Protein 7FJK (pdb70)

Structure (mmCIF, N/CA/C/O backbone):
data_7FJK
#
_entry.id   7FJK
#
_cell.length_a   111.516
_cell.length_b   161.077
_cell.length_c   100.146
_cell.angle_alpha   90.000
_cell.angle_beta   90.000
_cell.angle_gamma   90.000
#
_symmetry.space_group_name_H-M   'P 21 21 2'
#
loop_
_entity.id
_entity.type
_entity.pdbx_description
1 polymer 'Tyrosine phenol-lyase'
2 non-polymer "PYRIDOXAL-5'-PHOSPHATE"
3 non-polymer DI(HYDROXYETHYL)ETHER
4 non-polymer 1,2-ETHANEDIOL
5 non-polymer 'CITRIC ACID'
6 water water
#
loop_
_atom_site.group_PDB
_atom_site.id
_atom_site.type_symbol
_atom_site.label_atom_id
_atom_site.label_alt_id
_atom_site.label_comp_id
_atom_site.label_asym_id
_atom_site.label_entity_id
_atom_site.label_seq_id
_atom_site.pdbx_PDB_ins_code
_atom_site.Cartn_x
_atom_site.Cartn_y
_atom_site.Cartn_z
_atom_site.occupancy
_atom_site.B_iso_or_equiv
_atom_site.auth_seq_id
_atom_site.auth_comp_id
_atom_site.auth_asym_id
_atom_site.auth_atom_id
_atom_site.pdbx_PDB_model_num
ATOM 1 N N . MET A 1 1 ? 10.00887 -13.00106 4.02159 1.000 26.32327 1 MET A N 1
ATOM 2 C CA . MET A 1 1 ? 11.27596 -13.23193 3.34644 1.000 26.45882 1 MET A CA 1
ATOM 3 C C . MET A 1 1 ? 12.08813 -14.22509 4.16551 1.000 21.76297 1 MET A C 1
ATOM 4 O O . MET A 1 1 ? 12.04373 -14.18620 5.39210 1.000 18.78501 1 MET A O 1
ATOM 9 N N . ASN A 1 2 ? 12.82971 -15.11681 3.49963 1.000 20.11089 2 ASN A N 1
ATOM 10 C CA . ASN A 1 2 ? 13.65466 -16.07660 4.23254 1.000 19.97773 2 ASN A CA 1
ATOM 11 C C . ASN A 1 2 ? 14.68266 -15.36572 5.09817 1.000 17.36467 2 ASN A C 1
ATOM 12 O O . ASN A 1 2 ? 14.87499 -15.71510 6.26921 1.000 16.30063 2 ASN A O 1
ATOM 17 N N . TYR A 1 3 ? 15.35950 -14.36392 4.53494 1.000 16.30030 3 TYR A N 1
ATOM 18 C CA . TYR A 1 3 ? 16.48016 -13.69743 5.19259 1.000 14.25611 3 TYR A CA 1
ATOM 19 C C . TYR A 1 3 ? 16.31887 -12.19451 5.02903 1.000 13.62631 3 TYR A C 1
ATOM 20 O O . TYR A 1 3 ? 16.92263 -11.57943 4.14011 1.000 15.50491 3 TYR A O 1
ATOM 29 N N . PRO A 1 4 ? 15.51677 -11.57187 5.88377 1.000 12.52611 4 PRO A N 1
ATOM 30 C CA . PRO A 1 4 ? 15.29199 -10.12871 5.77265 1.000 12.61066 4 PRO A CA 1
ATOM 31 C C . PRO A 1 4 ? 16.53443 -9.33418 6.13506 1.000 11.87378 4 PRO A C 1
ATOM 32 O O . PRO A 1 4 ? 17.37884 -9.77269 6.91730 1.000 11.50767 4 PRO A O 1
ATOM 36 N N . ALA A 1 5 ? 16.62254 -8.13127 5.57300 1.000 11.63980 5 ALA A N 1
ATOM 37 C CA . ALA A 1 5 ? 17.71729 -7.23714 5.91507 1.000 11.80878 5 ALA A CA 1
ATOM 38 C C . ALA A 1 5 ? 17.56499 -6.72699 7.35146 1.000 11.15406 5 ALA A C 1
ATOM 39 O O . ALA A 1 5 ? 16.49155 -6.78821 7.94995 1.000 11.53212 5 ALA A O 1
ATOM 41 N N . GLU A 1 6 ? 18.65753 -6.20208 7.89924 1.000 11.19297 6 GLU A N 1
ATOM 42 C CA . GLU A 1 6 ? 18.62496 -5.70385 9.26700 1.000 11.04526 6 GLU A CA 1
ATOM 43 C C . GLU A 1 6 ? 17.62050 -4.55914 9.36706 1.000 10.95751 6 GLU A C 1
ATOM 44 O O . GLU A 1 6 ? 17.69471 -3.60660 8.57597 1.000 10.63649 6 GLU A O 1
ATOM 50 N N . PRO A 1 7 ? 16.69235 -4.59252 10.33376 1.000 10.77864 7 PRO A N 1
ATOM 51 C CA . PRO A 1 7 ? 15.70637 -3.50743 10.46893 1.000 11.37918 7 PRO A CA 1
ATOM 52 C C . PRO A 1 7 ? 16.23279 -2.36580 11.31951 1.000 10.84159 7 PRO A C 1
ATOM 53 O O . PRO A 1 7 ? 15.54398 -1.85750 12.20943 1.000 12.05306 7 PRO A O 1
ATOM 57 N N . PHE A 1 8 ? 17.47426 -1.98469 11.05630 1.000 10.17308 8 PHE A N 1
ATOM 58 C CA . PHE A 1 8 ? 18.17312 -0.93312 11.77747 1.000 10.39081 8 PHE A CA 1
ATOM 59 C C . PHE A 1 8 ? 19.36982 -0.55122 10.92355 1.000 9.95699 8 PHE A C 1
ATOM 60 O O . PHE A 1 8 ? 19.72666 -1.25550 9.97378 1.000 11.16411 8 PHE A O 1
ATOM 68 N N . ARG A 1 9 ? 19.96138 0.59210 11.24296 1.000 9.80590 9 ARG A N 1
ATOM 69 C CA . ARG A 1 9 ? 21.22010 0.99962 10.64667 1.000 9.28626 9 ARG A CA 1
ATOM 70 C C . ARG A 1 9 ? 22.31817 0.83342 11.68126 1.000 8.93272 9 ARG A C 1
ATOM 71 O O . ARG A 1 9 ? 22.06113 0.73386 12.88081 1.000 9.98481 9 ARG A O 1
ATOM 79 N N . ILE A 1 10 ? 23.55738 0.84942 11.21448 1.000 9.15203 10 ILE A N 1
ATOM 80 C CA . ILE A 1 10 ? 24.69031 0.86651 12.13214 1.000 8.48631 10 ILE A CA 1
ATOM 81 C C . ILE A 1 10 ? 24.89832 2.30182 12.59534 1.000 9.11728 10 ILE A C 1
ATOM 82 O O . ILE A 1 10 ? 25.08384 3.20945 11.77584 1.000 10.29188 10 ILE A O 1
ATOM 87 N N . LYS A 1 11 ? 24.86834 2.51294 13.91462 1.000 9.27560 11 LYS A N 1
ATOM 88 C CA . LYS A 1 11 ? 25.14907 3.83078 14.47806 1.000 9.46608 11 LYS A CA 1
ATOM 89 C C . LYS A 1 11 ? 26.62195 3.99345 14.83949 1.000 9.25343 11 LYS A C 1
ATOM 90 O O . LYS A 1 11 ? 27.21309 5.04840 14.57229 1.000 10.39833 11 LYS A O 1
ATOM 96 N N . SER A 1 12 ? 27.23066 2.97047 15.43153 1.000 8.75497 12 SER A N 1
ATOM 97 C CA . SER A 1 12 ? 28.65243 3.00191 15.72405 1.000 8.67733 12 SER A CA 1
ATOM 98 C C . SER A 1 12 ? 29.21181 1.59478 15.58766 1.000 8.42872 12 SER A C 1
ATOM 99 O O . SER A 1 12 ? 28.48418 0.60394 15.70572 1.000 8.97502 12 SER A O 1
ATOM 102 N N . VAL A 1 13 ? 30.52211 1.51989 15.35542 1.000 9.05698 13 VAL A N 1
ATOM 103 C CA . VAL A 1 13 ? 31.19684 0.24933 15.11174 1.000 9.33854 13 VAL A CA 1
ATOM 104 C C . VAL A 1 13 ? 32.25985 -0.00782 16.17578 1.000 9.33465 13 VAL A C 1
ATOM 105 O O . VAL A 1 13 ? 32.77408 0.90331 16.82413 1.000 10.92162 13 VAL A O 1
ATOM 109 N N . GLU A 1 14 ? 32.57505 -1.28384 16.35101 1.000 9.93147 14 GLU A N 1
ATOM 110 C CA A GLU A 1 14 ? 33.74458 -1.71593 17.09562 0.736 11.89769 14 GLU A CA 1
ATOM 111 C CA B GLU A 1 14 ? 33.75066 -1.71579 17.09200 0.264 11.53738 14 GLU A CA 1
ATOM 112 C C . GLU A 1 14 ? 34.78291 -2.15388 16.06666 1.000 11.39022 14 GLU A C 1
ATOM 113 O O . GLU A 1 14 ? 34.53507 -3.08754 15.29499 1.000 12.24578 14 GLU A O 1
ATOM 124 N N . THR A 1 15 ? 35.91691 -1.45904 16.02338 1.000 12.07757 15 THR A N 1
ATOM 125 C CA . THR A 1 15 ? 36.92988 -1.82155 15.04276 1.000 13.10241 15 THR A CA 1
ATOM 126 C C . THR A 1 15 ? 37.57612 -3.15258 15.40542 1.000 13.17929 15 THR A C 1
ATOM 127 O O . THR A 1 15 ? 37.56595 -3.58989 16.56308 1.000 14.22550 15 THR A O 1
ATOM 131 N N . VAL A 1 16 ? 38.13884 -3.80007 14.39092 1.000 13.27974 16 VAL A N 1
ATOM 132 C CA . VAL A 1 16 ? 38.75291 -5.11788 14.52329 1.000 13.74188 16 VAL A CA 1
ATOM 133 C C . VAL A 1 16 ? 40.12130 -5.07899 13.86228 1.000 14.07198 16 VAL A C 1
ATOM 134 O O . VAL A 1 16 ? 40.28179 -4.49204 12.78720 1.000 15.80356 16 VAL A O 1
ATOM 138 N N A SER A 1 17 ? 41.11362 -5.66114 14.53017 0.671 13.75864 17 SER A N 1
ATOM 139 N N B SER A 1 17 ? 41.09552 -5.76589 14.46912 0.329 14.58981 17 SER A N 1
ATOM 140 C CA A SER A 1 17 ? 42.42301 -5.87337 13.92460 0.671 14.65923 17 SER A CA 1
ATOM 141 C CA B SER A 1 17 ? 42.47481 -5.67834 13.99311 0.329 15.40140 17 SER A CA 1
ATOM 142 C C A SER A 1 17 ? 42.33316 -7.14399 13.09609 0.671 13.40630 17 SER A C 1
ATOM 143 C C B SER A 1 17 ? 42.70432 -6.41928 12.67739 0.329 16.20302 17 SER A C 1
ATOM 144 O O A SER A 1 17 ? 42.14602 -8.23380 13.64482 0.671 14.11108 17 SER A O 1
ATOM 145 O O B SER A 1 17 ? 43.62824 -6.06884 11.93574 0.329 16.65229 17 SER A O 1
ATOM 150 N N A MET A 1 18 ? 42.44986 -7.01849 11.77559 0.671 14.52227 18 MET A N 1
ATOM 151 N N B MET A 1 18 ? 41.91244 -7.44998 12.37737 0.329 16.75740 18 MET A N 1
ATOM 152 C CA A MET A 1 18 ? 42.19217 -8.15737 10.88946 0.671 14.23655 18 MET A CA 1
ATOM 153 C CA B MET A 1 18 ? 42.05126 -8.21716 11.13443 0.329 16.88487 18 MET A CA 1
ATOM 154 C C A MET A 1 18 ? 43.45719 -9.00237 10.73689 0.671 15.66043 18 MET A C 1
ATOM 155 C C B MET A 1 18 ? 43.48071 -8.75121 10.96891 0.329 16.85078 18 MET A C 1
ATOM 156 O O A MET A 1 18 ? 44.10772 -9.03015 9.69085 0.671 16.86991 18 MET A O 1
ATOM 157 O O B MET A 1 18 ? 44.26409 -8.30660 10.12593 0.329 17.38621 18 MET A O 1
ATOM 166 N N . ILE A 1 19 ? 43.79284 -9.72103 11.81426 1.000 16.13833 19 ILE A N 1
ATOM 167 C CA . ILE A 1 19 ? 45.10078 -10.36925 11.84533 1.000 16.30334 19 ILE A CA 1
ATOM 168 C C . ILE A 1 19 ? 45.13795 -11.56049 10.89129 1.000 15.31803 19 ILE A C 1
ATOM 169 O O . ILE A 1 19 ? 44.11197 -12.09841 10.47078 1.000 17.33783 19 ILE A O 1
ATOM 174 N N . SER A 1 20 ? 46.35125 -11.97142 10.53840 1.000 15.07061 20 SER A N 1
ATOM 175 C CA . SER A 1 20 ? 46.55423 -13.01209 9.54113 1.000 15.32569 20 SER A CA 1
ATOM 176 C C . SER A 1 20 ? 46.35001 -14.39879 10.15089 1.000 15.48602 20 SER A C 1
ATOM 177 O O . SER A 1 20 ? 46.29890 -14.57657 11.37312 1.000 14.34907 20 SER A O 1
ATOM 180 N N . ARG A 1 21 ? 46.25161 -15.39874 9.26805 1.000 16.21793 21 ARG A N 1
ATOM 181 C CA . ARG A 1 21 ? 46.14483 -16.78180 9.72019 1.000 17.00145 21 ARG A CA 1
ATOM 182 C C . ARG A 1 21 ? 47.34194 -17.17466 10.57520 1.000 16.14250 21 ARG A C 1
ATOM 183 O O . ARG A 1 21 ? 47.18133 -17.80018 11.62955 1.000 15.69084 21 ARG A O 1
ATOM 191 N N . ASP A 1 22 ? 48.55255 -16.81733 10.13863 1.000 16.92245 22 ASP A N 1
ATOM 192 C CA . ASP A 1 22 ? 49.73405 -17.12050 10.93769 1.000 16.90730 22 ASP A CA 1
ATOM 193 C C . ASP A 1 22 ? 49.63674 -16.49263 12.31998 1.000 15.01174 22 ASP A C 1
ATOM 194 O O . ASP A 1 22 ? 49.96695 -17.13380 13.32497 1.000 15.82408 22 ASP A O 1
ATOM 199 N N . GLU A 1 23 ? 49.16553 -15.24625 12.39605 1.000 15.00656 23 GLU A N 1
ATOM 200 C CA A GLU A 1 23 ? 49.01612 -14.59579 13.69375 0.573 15.68863 23 GLU A CA 1
ATOM 201 C CA B GLU A 1 23 ? 49.02837 -14.60854 13.69841 0.427 15.75311 23 GLU A CA 1
ATOM 202 C C . GLU A 1 23 ? 47.96734 -15.30014 14.54665 1.000 14.22411 23 GLU A C 1
ATOM 203 O O . GLU A 1 23 ? 48.15468 -15.46552 15.75577 1.000 14.44144 23 GLU A O 1
ATOM 214 N N . ARG A 1 24 ? 46.85453 -15.72741 13.93319 1.000 13.23444 24 ARG A N 1
ATOM 215 C CA . ARG A 1 24 ? 45.82600 -16.44747 14.68795 1.000 13.25691 24 ARG A CA 1
ATOM 216 C C . ARG A 1 24 ? 46.34392 -17.77357 15.22019 1.000 13.09599 24 ARG A C 1
ATOM 217 O O . ARG A 1 24 ? 45.99518 -18.17931 16.33477 1.000 13.72805 24 ARG A O 1
ATOM 225 N N . VAL A 1 25 ? 47.14120 -18.48681 14.42313 1.000 13.97322 25 VAL A N 1
ATOM 226 C CA . VAL A 1 25 ? 47.71368 -19.73862 14.90525 1.000 14.56444 25 VAL A CA 1
ATOM 227 C C . VAL A 1 25 ? 48.58181 -19.47632 16.12795 1.000 13.38501 25 VAL A C 1
ATOM 228 O O . VAL A 1 25 ? 48.48912 -20.18565 17.13771 1.000 14.53796 25 VAL A O 1
ATOM 232 N N . LYS A 1 26 ? 49.40253 -18.42308 16.07548 1.000 14.08041 26 LYS A N 1
ATOM 233 C CA . LYS A 1 26 ? 50.22693 -18.06031 17.22408 1.000 15.20668 26 LYS A CA 1
ATOM 234 C C . LYS A 1 26 ? 49.36941 -17.72113 18.44063 1.000 14.30228 26 LYS A C 1
ATOM 235 O O . LYS A 1 26 ? 49.64385 -18.19002 19.55102 1.000 14.31052 26 LYS A O 1
ATOM 241 N N . LYS A 1 27 ? 48.32380 -16.90578 18.25478 1.000 13.94751 27 LYS A N 1
ATOM 242 C CA . LYS A 1 27 ? 47.44858 -16.57181 19.37713 1.000 13.99932 27 LYS A CA 1
ATOM 243 C C . LYS A 1 27 ? 46.77389 -17.81775 19.93299 1.000 12.93430 27 LYS A C 1
ATOM 244 O O . LYS A 1 27 ? 46.64297 -17.97204 21.15244 1.000 12.72527 27 LYS A O 1
ATOM 250 N N . MET A 1 28 ? 46.33588 -18.71864 19.05324 1.000 12.01481 28 MET A N 1
ATOM 251 C CA . MET A 1 28 ? 45.67647 -19.93214 19.52072 1.000 12.22300 28 MET A CA 1
ATOM 252 C C . MET A 1 28 ? 46.63499 -20.80574 20.32225 1.000 12.53304 28 MET A C 1
ATOM 253 O O . MET A 1 28 ? 46.25633 -21.36360 21.35816 1.000 12.90917 28 MET A O 1
ATOM 258 N N . GLN A 1 29 ? 47.88129 -20.92529 19.86342 1.000 12.48378 29 GLN A N 1
ATOM 259 C CA . GLN A 1 29 ? 48.88394 -21.68188 20.60556 1.000 13.45465 29 GLN A CA 1
ATOM 260 C C . GLN A 1 29 ? 49.20162 -21.01099 21.93625 1.000 13.70390 29 GLN A C 1
ATOM 261 O O . GLN A 1 29 ? 49.36858 -21.68768 22.95859 1.000 13.87950 29 GLN A O 1
ATOM 267 N N . GLU A 1 30 ? 49.26097 -19.67756 21.95250 1.000 13.39979 30 GLU A N 1
ATOM 268 C CA . GLU A 1 30 ? 49.48097 -18.97493 23.21288 1.000 14.80485 30 GLU A CA 1
ATOM 269 C C . GLU A 1 30 ? 48.32305 -19.19072 24.18003 1.000 14.24682 30 GLU A C 1
ATOM 270 O O . GLU A 1 30 ? 48.52300 -19.16006 25.40078 1.000 15.14488 30 GLU A O 1
ATOM 276 N N . ALA A 1 31 ? 47.12352 -19.44285 23.65984 1.000 13.13448 31 ALA A N 1
ATOM 277 C CA . ALA A 1 31 ? 45.95025 -19.77353 24.45500 1.000 12.56381 31 ALA A CA 1
ATOM 278 C C . ALA A 1 31 ? 45.81599 -21.27566 24.69926 1.000 12.62448 31 ALA A C 1
ATOM 279 O O . ALA A 1 31 ? 44.75414 -21.73619 25.14117 1.000 12.79935 31 ALA A O 1
ATOM 281 N N . GLY A 1 32 ? 46.86107 -22.04790 24.41696 1.000 12.52204 32 GLY A N 1
ATOM 282 C CA . GLY A 1 32 ? 46.81125 -23.48098 24.66167 1.000 12.64755 32 GLY A CA 1
ATOM 283 C C . GLY A 1 32 ? 45.70822 -24.19968 23.91990 1.000 12.33915 32 GLY A C 1
ATOM 284 O O . GLY A 1 32 ? 45.18107 -25.19365 24.42361 1.000 12.50264 32 GLY A O 1
ATOM 285 N N . TYR A 1 33 ? 45.34512 -23.72356 22.72925 1.000 11.34504 33 TYR A N 1
ATOM 286 C CA . TYR A 1 33 ? 44.25631 -24.28958 21.93456 1.000 11.86990 33 TYR A CA 1
ATOM 287 C C . TYR A 1 33 ? 42.90703 -24.26358 22.64801 1.000 11.86330 33 TYR A C 1
ATOM 288 O O . TYR A 1 33 ? 41.99191 -24.99481 22.25598 1.000 13.02535 33 TYR A O 1
ATOM 297 N N . ASN A 1 34 ? 42.74077 -23.40590 23.66144 1.000 11.43433 34 ASN A N 1
ATOM 298 C CA . ASN A 1 34 ? 41.47723 -23.26640 24.38270 1.000 11.12876 34 ASN A CA 1
ATOM 299 C C . ASN A 1 34 ? 40.88700 -21.90368 24.02942 1.000 10.74826 34 ASN A C 1
ATOM 300 O O . ASN A 1 34 ? 41.41832 -20.86788 24.44444 1.000 11.59579 34 ASN A O 1
ATOM 305 N N . THR A 1 35 ? 39.77544 -21.89728 23.28165 1.000 11.03549 35 THR A N 1
ATOM 306 C CA . THR A 1 35 ? 39.20536 -20.61032 22.88305 1.000 11.09424 35 THR A CA 1
ATOM 307 C C . THR A 1 35 ? 38.80452 -19.74437 24.07686 1.000 10.85289 35 THR A C 1
ATOM 308 O O . THR A 1 35 ? 38.74594 -18.51752 23.94465 1.000 11.86471 35 THR A O 1
ATOM 312 N N . PHE A 1 36 ? 38.51139 -20.34739 25.23801 1.000 11.51528 36 PHE A N 1
ATOM 313 C CA . PHE A 1 36 ? 38.17159 -19.53904 26.40646 1.000 12.26648 36 PHE A CA 1
ATOM 314 C C . PHE A 1 36 ? 39.33697 -18.67200 26.86059 1.000 12.72719 36 PHE A C 1
ATOM 315 O O . PHE A 1 36 ? 39.11691 -17.69014 27.57438 1.000 14.13354 36 PHE A O 1
ATOM 323 N N . LEU A 1 37 ? 40.56575 -19.00728 26.46705 1.000 11.63452 37 LEU A N 1
ATOM 324 C CA . LEU A 1 37 ? 41.74932 -18.25723 26.86839 1.000 11.95071 37 LEU A CA 1
ATOM 325 C C . LEU A 1 37 ? 42.15832 -17.19008 25.86035 1.000 12.14209 37 LEU A C 1
ATOM 326 O O . LEU A 1 37 ? 43.12636 -16.46530 26.10963 1.000 13.57519 37 LEU A O 1
ATOM 331 N N . LEU A 1 38 ? 41.44881 -17.07136 24.74187 1.000 11.81448 38 LEU A N 1
ATOM 332 C CA . LEU A 1 38 ? 41.76367 -16.04173 23.76600 1.000 11.41195 38 LEU A CA 1
ATOM 333 C C . LEU A 1 38 ? 41.38251 -14.66396 24.29089 1.000 11.57949 38 LEU A C 1
ATOM 334 O O . LEU A 1 38 ? 40.38021 -14.49235 24.98947 1.000 12.93751 38 LEU A O 1
ATOM 339 N N . ASN A 1 39 ? 42.18066 -13.66877 23.91161 1.000 11.22118 39 ASN A N 1
ATOM 340 C CA . ASN A 1 39 ? 41.86509 -12.27794 24.21274 1.000 11.62738 39 ASN A CA 1
ATOM 341 C C . ASN A 1 39 ? 40.84456 -11.74516 23.22008 1.000 10.57228 39 ASN A C 1
ATOM 342 O O . ASN A 1 39 ? 40.93428 -12.00265 22.01759 1.000 10.96649 39 ASN A O 1
ATOM 347 N N . SER A 1 40 ? 39.89910 -10.95426 23.72724 1.000 10.08333 40 SER A N 1
ATOM 348 C CA . SER A 1 40 ? 38.87007 -10.36418 22.88421 1.000 10.28288 40 SER A CA 1
ATOM 349 C C . SER A 1 40 ? 39.47172 -9.58839 21.71435 1.000 10.49652 40 SER A C 1
ATOM 350 O O . SER A 1 40 ? 38.96736 -9.66203 20.58752 1.000 11.13763 40 SER A O 1
ATOM 353 N N . LYS A 1 41 ? 40.56995 -8.85996 21.95272 1.000 11.30199 41 LYS A N 1
ATOM 354 C CA . LYS A 1 41 ? 41.17009 -8.03077 20.90853 1.000 12.38957 41 LYS A CA 1
ATOM 355 C C . LYS A 1 41 ? 41.69357 -8.85382 19.74355 1.000 12.14461 41 LYS A C 1
ATOM 356 O O . LYS A 1 41 ? 41.91791 -8.29931 18.66310 1.000 13.72889 41 LYS A O 1
ATOM 362 N N . ASP A 1 42 ? 41.89168 -10.15713 19.93583 1.000 11.25192 42 ASP A N 1
ATOM 363 C CA . ASP A 1 42 ? 42.41047 -11.03984 18.89809 1.000 11.18640 42 ASP A CA 1
ATOM 364 C C . ASP A 1 42 ? 41.31466 -11.78049 18.14345 1.000 10.46058 42 ASP A C 1
ATOM 365 O O . ASP A 1 42 ? 41.62095 -12.67275 17.34348 1.000 11.62718 42 ASP A O 1
ATOM 370 N N . ILE A 1 43 ? 40.05058 -11.43530 18.37633 1.000 10.14654 43 ILE A N 1
ATOM 371 C CA . ILE A 1 43 ? 38.91233 -12.15404 17.81623 1.000 9.73114 43 ILE A CA 1
ATOM 372 C C . ILE A 1 43 ? 38.14356 -11.22980 16.88610 1.000 10.42828 43 ILE A C 1
ATOM 373 O O . ILE A 1 43 ? 37.82208 -10.09239 17.25024 1.000 11.22533 43 ILE A O 1
ATOM 378 N N . TYR A 1 44 ? 37.83823 -11.73010 15.68951 1.000 9.97602 44 TYR A N 1
ATOM 379 C CA . TYR A 1 44 ? 37.05494 -10.98366 14.71110 1.000 10.08891 44 TYR A CA 1
ATOM 380 C C . TYR A 1 44 ? 35.56426 -11.09543 15.02066 1.000 9.49352 44 TYR A C 1
ATOM 381 O O . TYR A 1 44 ? 34.86615 -10.08546 15.18500 1.000 10.12375 44 TYR A O 1
ATOM 390 N N . ILE A 1 45 ? 35.06185 -12.32318 15.11934 1.000 10.12760 45 ILE A N 1
ATOM 391 C CA . ILE A 1 45 ? 33.64653 -12.59178 15.32931 1.000 9.83357 45 ILE A CA 1
ATOM 392 C C . ILE A 1 45 ? 33.56563 -13.48516 16.55757 1.000 9.53625 45 ILE A C 1
ATOM 393 O O . ILE A 1 45 ? 34.01875 -14.63622 16.51702 1.000 10.58313 45 ILE A O 1
ATOM 398 N N . ASP A 1 46 ? 33.03204 -12.95622 17.65839 1.000 9.04266 46 ASP A N 1
ATOM 399 C CA . ASP A 1 46 ? 33.07178 -13.65815 18.94234 1.000 9.09165 46 ASP A CA 1
ATOM 400 C C . ASP A 1 46 ? 31.71037 -14.27595 19.21603 1.000 9.43547 46 ASP A C 1
ATOM 401 O O . ASP A 1 46 ? 30.77440 -13.59396 19.64684 1.000 9.94626 46 ASP A O 1
ATOM 406 N N . LEU A 1 47 ? 31.60812 -15.57924 18.95823 1.000 9.86285 47 LEU A N 1
ATOM 407 C CA . LEU A 1 47 ? 30.37736 -16.33572 19.15768 1.000 9.51778 47 LEU A CA 1
ATOM 408 C C . LEU A 1 47 ? 30.43752 -17.19498 20.41352 1.000 9.80842 47 LEU A C 1
ATOM 409 O O . LEU A 1 47 ? 29.73796 -18.20783 20.51661 1.000 9.89325 47 LEU A O 1
ATOM 414 N N . LEU A 1 48 ? 31.26974 -16.79598 21.37911 1.000 9.51711 48 LEU A N 1
ATOM 415 C CA . LEU A 1 48 ? 31.34299 -17.52729 22.63584 1.000 10.17082 48 LEU A CA 1
ATOM 416 C C . LEU A 1 48 ? 29.99039 -17.55441 23.33717 1.000 10.10170 48 LEU A C 1
ATOM 417 O O . LEU A 1 48 ? 29.59597 -18.58917 23.89185 1.000 11.25857 48 LEU A O 1
ATOM 422 N N . THR A 1 49 ? 29.26723 -16.43255 23.32559 1.000 9.89491 49 THR A N 1
ATOM 423 C CA . THR A 1 49 ? 27.98427 -16.35643 24.01215 1.000 9.97079 49 THR A CA 1
ATOM 424 C C . THR A 1 49 ? 27.13621 -15.21210 23.46388 1.000 9.46688 49 THR A C 1
ATOM 425 O O . THR A 1 49 ? 27.65388 -14.18873 22.99798 1.000 10.34873 49 THR A O 1
ATOM 429 N N . ASP A 1 50 ? 25.82363 -15.39325 23.54974 1.000 9.17310 50 ASP A N 1
ATOM 430 C CA . ASP A 1 50 ? 24.88475 -14.31113 23.29357 1.000 9.45909 50 ASP A CA 1
ATOM 431 C C . ASP A 1 50 ? 24.54756 -13.54675 24.56379 1.000 10.04483 50 ASP A C 1
ATOM 432 O O . ASP A 1 50 ? 23.65355 -12.69667 24.54308 1.000 11.71928 50 ASP A O 1
ATOM 437 N N . SER A 1 51 ? 25.23782 -13.82396 25.67453 1.000 9.82714 51 SER A N 1
ATOM 438 C CA . SER A 1 51 ? 24.91518 -13.19995 26.95619 1.000 9.77488 51 SER A CA 1
ATOM 439 C C . SER A 1 51 ? 25.69368 -11.90266 27.12984 1.000 8.86016 51 SER A C 1
ATOM 440 O O . SER A 1 51 ? 26.91877 -11.91942 27.27455 1.000 10.67205 51 SER A O 1
ATOM 443 N N . GLY A 1 52 ? 24.97583 -10.78041 27.14818 1.000 8.94437 52 GLY A N 1
ATOM 444 C CA . GLY A 1 52 ? 25.58465 -9.51256 27.49928 1.000 9.57845 52 GLY A CA 1
ATOM 445 C C . GLY A 1 52 ? 26.45757 -8.91955 26.42245 1.000 8.71411 52 GLY A C 1
ATOM 446 O O . GLY A 1 52 ? 27.09182 -7.88190 26.65297 1.000 9.75362 52 GLY A O 1
ATOM 447 N N . THR A 1 53 ? 26.47950 -9.53246 25.23836 1.000 8.15448 53 THR A N 1
ATOM 448 C CA . THR A 1 53 ? 27.30931 -9.11333 24.12400 1.000 9.43562 53 THR A CA 1
ATOM 449 C C . THR A 1 53 ? 26.52035 -8.31385 23.09228 1.000 8.93749 53 THR A C 1
ATOM 450 O O . THR A 1 53 ? 27.06231 -7.96844 22.03857 1.000 10.62005 53 THR A O 1
ATOM 454 N N . ASN A 1 54 ? 25.25539 -8.01441 23.37642 1.000 8.75460 54 ASN A N 1
ATOM 455 C CA . ASN A 1 54 ? 24.35968 -7.37137 22.42402 1.000 8.71608 54 ASN A CA 1
ATOM 456 C C . ASN A 1 54 ? 24.76964 -5.93034 22.14707 1.000 8.18270 54 ASN A C 1
ATOM 457 O O . ASN A 1 54 ? 25.31448 -5.23440 23.01065 1.000 9.50640 54 ASN A O 1
ATOM 462 N N . ALA A 1 55 ? 24.45097 -5.46795 20.94011 1.000 8.49895 55 ALA A N 1
ATOM 463 C CA . ALA A 1 55 ? 24.59899 -4.06102 20.58992 1.000 9.08857 55 ALA A CA 1
ATOM 464 C C . ALA A 1 55 ? 23.35851 -3.29611 21.03042 1.000 8.80082 55 ALA A C 1
ATOM 465 O O . ALA A 1 55 ? 22.23423 -3.65267 20.65940 1.000 9.62317 55 ALA A O 1
ATOM 467 N N . MET A 1 56 ? 23.55908 -2.24791 21.82827 1.000 8.31266 56 MET A N 1
ATOM 468 C CA . MET A 1 56 ? 22.45777 -1.38841 22.22832 1.000 8.33875 56 MET A CA 1
ATOM 469 C C . MET A 1 56 ? 22.13303 -0.38842 21.12397 1.000 8.47657 56 MET A C 1
ATOM 470 O O . MET A 1 56 ? 22.90817 -0.17994 20.19013 1.000 9.45967 56 MET A O 1
ATOM 475 N N . SER A 1 57 ? 20.97359 0.24503 21.24209 1.000 8.36726 57 SER A N 1
ATOM 476 C CA . SER A 1 57 ? 20.57989 1.26595 20.28365 1.000 8.54274 57 SER A CA 1
ATOM 477 C C . SER A 1 57 ? 21.03708 2.65167 20.72276 1.000 8.87808 57 SER A C 1
ATOM 478 O O . SER A 1 57 ? 21.42690 2.88698 21.87232 1.000 9.04003 57 SER A O 1
ATOM 481 N N . ASP A 1 58 ? 20.92530 3.59315 19.78448 1.000 10.42912 58 ASP A N 1
ATOM 482 C CA . ASP A 1 58 ? 21.08632 5.00610 20.09951 1.000 10.47295 58 ASP A CA 1
ATOM 483 C C . ASP A 1 58 ? 20.15410 5.43741 21.22568 1.000 10.12820 58 ASP A C 1
ATOM 484 O O . ASP A 1 58 ? 20.55568 6.20272 22.11225 1.000 10.58450 58 ASP A O 1
ATOM 489 N N . LYS A 1 59 ? 18.91278 4.94611 21.21510 1.000 10.12571 59 LYS A N 1
ATOM 490 C CA . LYS A 1 59 ? 17.96096 5.29430 22.26724 1.000 10.45445 59 LYS A CA 1
ATOM 491 C C . LYS A 1 59 ? 18.40861 4.75642 23.62186 1.000 9.05195 59 LYS A C 1
ATOM 492 O O . LYS A 1 59 ? 18.27082 5.44136 24.64543 1.000 9.55663 59 LYS A O 1
ATOM 498 N N . GLN A 1 60 ? 18.94719 3.53386 23.65603 1.000 8.78094 60 GLN A N 1
ATOM 499 C CA . GLN A 1 60 ? 19.47530 3.00936 24.90931 1.000 7.90655 60 GLN A CA 1
ATOM 500 C C . GLN A 1 60 ? 20.67472 3.81815 25.37985 1.000 8.34738 60 GLN A C 1
ATOM 501 O O . GLN A 1 60 ? 20.80243 4.09820 26.57603 1.000 9.24771 60 GLN A O 1
ATOM 507 N N . TRP A 1 61 ? 21.56584 4.20272 24.45247 1.000 8.68912 61 TRP A N 1
ATOM 508 C CA . TRP A 1 61 ? 22.71337 5.02631 24.82258 1.000 9.19711 61 TRP A CA 1
ATOM 509 C C . TRP A 1 61 ? 22.28808 6.40246 25.32239 1.000 8.82046 61 TRP A C 1
ATOM 510 O O . TRP A 1 61 ? 22.93294 6.95863 26.21858 1.000 10.22907 61 TRP A O 1
ATOM 521 N N . ALA A 1 62 ? 21.20822 6.96150 24.77344 1.000 8.88926 62 ALA A N 1
ATOM 522 C CA . ALA A 1 62 ? 20.66212 8.18543 25.34971 1.000 9.66104 62 ALA A CA 1
ATOM 523 C C . ALA A 1 62 ? 20.22350 7.94507 26.79046 1.000 9.53663 62 ALA A C 1
ATOM 524 O O . ALA A 1 62 ? 20.51293 8.75547 27.68182 1.000 10.75791 62 ALA A O 1
ATOM 526 N N . GLY A 1 63 ? 19.54348 6.81897 27.04817 1.000 9.52318 63 GLY A N 1
ATOM 527 C CA . GLY A 1 63 ? 19.18486 6.47788 28.41433 1.000 9.19740 63 GLY A CA 1
ATOM 528 C C . GLY A 1 63 ? 20.39205 6.32407 29.31854 1.000 9.03757 63 GLY A C 1
ATOM 529 O O . GLY A 1 63 ? 20.33795 6.68922 30.49683 1.000 9.87022 63 GLY A O 1
ATOM 530 N N . MET A 1 64 ? 21.50056 5.80593 28.77908 1.000 8.96887 64 MET A N 1
ATOM 531 C CA . MET A 1 64 ? 22.72815 5.66215 29.54907 1.000 9.27555 64 MET A CA 1
ATOM 532 C C . MET A 1 64 ? 23.26169 6.99657 30.04257 1.000 9.04504 64 MET A C 1
ATOM 533 O O . MET A 1 64 ? 24.02127 7.01805 31.01778 1.000 10.63795 64 MET A O 1
ATOM 538 N N . MET A 1 65 ? 22.89735 8.10615 29.39230 1.000 9.11682 65 MET A N 1
ATOM 539 C CA . MET A 1 65 ? 23.37029 9.42573 29.78811 1.000 9.57104 65 MET A CA 1
ATOM 540 C C . MET A 1 65 ? 22.51404 10.06985 30.86218 1.000 9.95929 65 MET A C 1
ATOM 541 O O . MET A 1 65 ? 22.92538 11.09359 31.42137 1.000 11.53672 65 MET A O 1
ATOM 546 N N . ILE A 1 66 ? 21.33818 9.51810 31.14915 1.000 10.53755 66 ILE A N 1
ATOM 547 C CA A ILE A 1 66 ? 20.45266 10.08704 32.15857 0.627 10.69937 66 ILE A CA 1
ATOM 548 C CA B ILE A 1 66 ? 20.45409 10.08732 32.15938 0.373 10.33092 66 ILE A CA 1
ATOM 549 C C . ILE A 1 66 ? 20.23048 9.07751 33.27703 1.000 9.90952 66 ILE A C 1
ATOM 550 O O . ILE A 1 66 ? 19.12015 8.94384 33.81324 1.000 11.62046 66 ILE A O 1
ATOM 559 N N . GLY A 1 67 ? 21.28911 8.36631 33.63810 1.000 9.32799 67 GLY A N 1
ATOM 560 C CA . GLY A 1 67 ? 21.23543 7.55738 34.83457 1.000 9.32451 67 GLY A CA 1
ATOM 561 C C . GLY A 1 67 ? 20.98760 8.42758 36.04671 1.000 9.76388 67 GLY A C 1
ATOM 562 O O . GLY A 1 67 ? 21.69730 9.40975 36.27892 1.000 10.85242 67 GLY A O 1
ATOM 563 N N . ASP A 1 68 ? 19.96556 8.06080 36.80663 1.000 9.60841 68 ASP A N 1
ATOM 564 C CA . ASP A 1 68 ? 19.59153 8.69594 38.06187 1.000 9.38652 68 ASP A CA 1
ATOM 565 C C . ASP A 1 68 ? 20.13432 7.73344 39.10666 1.000 9.10563 68 ASP A C 1
ATOM 566 O O . ASP A 1 68 ? 19.55549 6.66983 39.34892 1.000 9.89087 68 ASP A O 1
ATOM 571 N N . GLU A 1 69 ? 21.30320 8.05938 39.64746 1.000 8.82494 69 GLU A N 1
ATOM 572 C CA . GLU A 1 69 ? 22.06548 7.11145 40.44410 1.000 9.23785 69 GLU A CA 1
ATOM 573 C C . GLU A 1 69 ? 21.65102 7.08371 41.91588 1.000 9.18107 69 GLU A C 1
ATOM 574 O O . GLU A 1 69 ? 22.36723 6.50341 42.73996 1.000 10.88526 69 GLU A O 1
ATOM 580 N N . ALA A 1 70 ? 20.48065 7.64045 42.24296 1.000 10.66350 70 ALA A N 1
ATOM 581 C CA . ALA A 1 70 ? 19.98619 7.62923 43.61156 1.000 10.49177 70 ALA A CA 1
ATOM 582 C C . ALA A 1 70 ? 19.75901 6.20967 44.10689 1.000 10.79954 70 ALA A C 1
ATOM 583 O O . ALA A 1 70 ? 19.32259 5.32845 43.36235 1.000 12.78019 70 ALA A O 1
ATOM 585 N N . TYR A 1 71 ? 20.02031 6.01935 45.40044 1.000 11.94699 71 TYR A N 1
ATOM 586 C CA . TYR A 1 71 ? 19.93313 4.71010 46.03596 1.000 12.80095 71 TYR A CA 1
ATOM 587 C C . TYR A 1 71 ? 18.49976 4.20008 46.08644 1.000 12.85832 71 TYR A C 1
ATOM 588 O O . TYR A 1 71 ? 18.27544 2.97745 46.06654 1.000 13.87092 71 TYR A O 1
ATOM 597 N N . ALA A 1 72 ? 17.53316 5.11570 46.17933 1.000 12.61451 72 ALA A N 1
ATOM 598 C CA . ALA A 1 72 ? 16.11716 4.79568 46.20809 1.000 13.06598 72 ALA A CA 1
ATOM 599 C C . ALA A 1 72 ? 15.37519 5.88107 45.44300 1.000 11.62474 72 ALA A C 1
ATOM 600 O O . ALA A 1 72 ? 15.81310 7.03184 45.38839 1.000 11.88925 72 ALA A O 1
ATOM 602 N N . GLY A 1 73 ? 14.27079 5.50255 44.81685 1.000 10.68241 73 GLY A N 1
ATOM 603 C CA . GLY A 1 73 ? 13.46948 6.48064 44.11469 1.000 10.50793 73 GLY A CA 1
ATOM 604 C C . GLY A 1 73 ? 14.01709 6.92736 42.78285 1.000 9.16861 73 GLY A C 1
ATOM 605 O O . GLY A 1 73 ? 13.57329 7.95594 42.26387 1.000 10.12262 73 GLY A O 1
ATOM 606 N N . SER A 1 74 ? 14.95473 6.18133 42.19648 1.000 9.97713 74 SER A N 1
ATOM 607 C CA . SER A 1 74 ? 15.48797 6.54193 40.88905 1.000 9.44945 74 SER A CA 1
ATOM 608 C C . SER A 1 74 ? 14.41091 6.48100 39.81402 1.000 9.37205 74 SER A C 1
ATOM 609 O O . SER A 1 74 ? 13.65985 5.50724 39.71079 1.000 10.09960 74 SER A O 1
ATOM 612 N N . GLU A 1 75 ? 14.39521 7.50446 38.95539 1.000 9.92024 75 GLU A N 1
ATOM 613 C CA . GLU A 1 75 ? 13.52865 7.48449 37.78276 1.000 9.83820 75 GLU A CA 1
ATOM 614 C C . GLU A 1 75 ? 13.75554 6.24082 36.94150 1.000 9.29683 75 GLU A C 1
ATOM 615 O O . GLU A 1 75 ? 12.81501 5.73852 36.31257 1.000 10.23667 75 GLU A O 1
ATOM 621 N N . ASN A 1 76 ? 14.99760 5.74727 36.88500 1.000 9.24095 76 ASN A N 1
ATOM 622 C CA . ASN A 1 76 ? 15.26853 4.58846 36.04368 1.000 8.92954 76 ASN A CA 1
ATOM 623 C C . ASN A 1 76 ? 14.61700 3.33750 36.60937 1.000 9.12759 76 ASN A C 1
ATOM 624 O O . ASN A 1 76 ? 14.15551 2.48094 35.84731 1.000 9.91358 76 ASN A O 1
ATOM 629 N N . PHE A 1 77 ? 14.59972 3.19807 37.94008 1.000 8.71590 77 PHE A N 1
ATOM 630 C CA . PHE A 1 77 ? 13.87975 2.08692 38.54488 1.000 8.95953 77 PHE A CA 1
ATOM 631 C C . PHE A 1 77 ? 12.40123 2.16025 38.19761 1.000 9.16994 77 PHE A C 1
ATOM 632 O O . PHE A 1 77 ? 11.79096 1.15389 37.82574 1.000 9.78667 77 PHE A O 1
ATOM 640 N N . TYR A 1 78 ? 11.79951 3.35045 38.32240 1.000 9.19830 78 TYR A N 1
ATOM 641 C CA . TYR A 1 78 ? 10.38132 3.46646 38.00869 1.000 10.05869 78 TYR A CA 1
ATOM 642 C C . TYR A 1 78 ? 10.10992 3.09812 36.55521 1.000 9.27833 78 TYR A C 1
ATOM 643 O O . TYR A 1 78 ? 9.10563 2.44595 36.25628 1.000 10.28130 78 TYR A O 1
ATOM 652 N N . HIS A 1 79 ? 10.99910 3.49910 35.63918 1.000 9.65194 79 HIS A N 1
ATOM 653 C CA . HIS A 1 79 ? 10.81863 3.15335 34.22997 1.000 9.91828 79 HIS A CA 1
ATOM 654 C C . HIS A 1 79 ? 10.89267 1.64564 34.01691 1.000 9.79737 79 HIS A C 1
ATOM 655 O O . HIS A 1 79 ? 10.06871 1.06757 33.29774 1.000 9.91895 79 HIS A O 1
ATOM 662 N N . LEU A 1 80 ? 11.88948 0.99511 34.61988 1.000 9.69533 80 LEU A N 1
ATOM 663 C CA . LEU A 1 80 ? 12.01418 -0.45230 34.48820 1.000 9.62096 80 LEU A CA 1
ATOM 664 C C . LEU A 1 80 ? 10.79526 -1.15577 35.06246 1.000 9.20242 80 LEU A C 1
ATOM 665 O O . LEU A 1 80 ? 10.23910 -2.07200 34.44419 1.000 10.08917 80 LEU A O 1
ATOM 670 N N . GLU A 1 81 ? 10.37901 -0.74648 36.26012 1.000 9.96482 81 GLU A N 1
ATOM 671 C CA . GLU A 1 81 ? 9.22145 -1.35274 36.90916 1.000 10.31160 81 GLU A CA 1
ATOM 672 C C . GLU A 1 81 ? 7.97314 -1.20949 36.04909 1.000 10.75374 81 GLU A C 1
ATOM 673 O O . GLU A 1 81 ? 7.24154 -2.18334 35.82817 1.000 11.24816 81 GLU A O 1
ATOM 679 N N . LYS A 1 82 ? 7.73229 -0.00288 35.52913 1.000 10.93450 82 LYS A N 1
ATOM 680 C CA . LYS A 1 82 ? 6.55578 0.23002 34.69601 1.000 11.35053 82 LYS A CA 1
ATOM 681 C C . LYS A 1 82 ? 6.60737 -0.62120 33.43729 1.000 10.47256 82 LYS A C 1
ATOM 682 O O . LYS A 1 82 ? 5.60394 -1.22536 33.04125 1.000 11.42138 82 LYS A O 1
ATOM 688 N N . THR A 1 83 ? 7.77620 -0.68572 32.80315 1.000 10.28099 83 THR A N 1
ATOM 689 C CA . THR A 1 83 ? 7.89913 -1.42689 31.55549 1.000 10.39457 83 THR A CA 1
ATOM 690 C C . THR A 1 83 ? 7.69230 -2.92178 31.76976 1.000 9.88747 83 THR A C 1
ATOM 691 O O . THR A 1 83 ? 6.98461 -3.56980 30.99177 1.000 10.54462 83 THR A O 1
ATOM 695 N N . VAL A 1 84 ? 8.29370 -3.48632 32.81884 1.000 10.01827 84 VAL A N 1
ATOM 696 C CA . VAL A 1 84 ? 8.16435 -4.92168 33.04253 1.000 10.06214 84 VAL A CA 1
ATOM 697 C C . VAL A 1 84 ? 6.73412 -5.28058 33.42866 1.000 9.69174 84 VAL A C 1
ATOM 698 O O . VAL A 1 84 ? 6.18530 -6.29022 32.95907 1.000 10.86617 84 VAL A O 1
ATOM 702 N N . LYS A 1 85 ? 6.10121 -4.47164 34.28392 1.000 10.85259 85 LYS A N 1
ATOM 703 C CA A LYS A 1 85 ? 4.70082 -4.71593 34.62028 0.329 11.64979 85 LYS A CA 1
ATOM 704 C CA B LYS A 1 85 ? 4.71026 -4.74884 34.61423 0.511 11.28217 85 LYS A CA 1
ATOM 705 C CA C LYS A 1 85 ? 4.70000 -4.71111 34.62175 0.160 11.51961 85 LYS A CA 1
ATOM 706 C C . LYS A 1 85 ? 3.82902 -4.69477 33.37489 1.000 11.92228 85 LYS A C 1
ATOM 707 O O . LYS A 1 85 ? 2.94276 -5.53869 33.20949 1.000 13.46665 85 LYS A O 1
ATOM 723 N N . GLU A 1 86 ? 4.06483 -3.72771 32.49220 1.000 11.61132 86 GLU A N 1
ATOM 724 C CA . GLU A 1 86 ? 3.26281 -3.61242 31.28156 1.000 12.03771 86 GLU A CA 1
ATOM 725 C C . GLU A 1 86 ? 3.48177 -4.80447 30.35955 1.000 11.93230 86 GLU A C 1
ATOM 726 O O . GLU A 1 86 ? 2.52330 -5.39458 29.84794 1.000 12.55189 86 GLU A O 1
ATOM 732 N N . LEU A 1 87 ? 4.73764 -5.17950 30.14090 1.000 11.66795 87 LEU A N 1
ATOM 733 C CA . LEU A 1 87 ? 5.02300 -6.14852 29.09436 1.000 11.66734 87 LEU A CA 1
ATOM 734 C C . LEU A 1 87 ? 4.92879 -7.59246 29.56988 1.000 11.63052 87 LEU A C 1
ATOM 735 O O . LEU A 1 87 ? 4.49959 -8.46053 28.80487 1.000 12.85549 87 LEU A O 1
ATOM 740 N N . PHE A 1 88 ? 5.33796 -7.88116 30.80429 1.000 11.99123 88 PHE A N 1
ATOM 741 C CA . PHE A 1 88 ? 5.27055 -9.24061 31.32271 1.000 12.57585 88 PHE A CA 1
ATOM 742 C C . PHE A 1 88 ? 4.02583 -9.49486 32.15964 1.000 13.49954 88 PHE A C 1
ATOM 743 O O . PHE A 1 88 ? 3.63760 -10.65436 32.31822 1.000 15.49208 88 PHE A O 1
ATOM 751 N N . GLY A 1 89 ? 3.41528 -8.45514 32.72671 1.000 12.63251 89 GLY A N 1
ATOM 752 C CA . GLY A 1 89 ? 2.16458 -8.60519 33.43893 1.000 13.03324 89 GLY A CA 1
ATOM 753 C C . GLY A 1 89 ? 2.26378 -8.95243 34.90937 1.000 13.67491 89 GLY A C 1
ATOM 754 O O . GLY A 1 89 ? 1.23054 -8.96452 35.58867 1.000 16.53841 89 GLY A O 1
ATOM 755 N N . PHE A 1 90 ? 3.45678 -9.22748 35.43246 1.000 12.57075 90 PHE A N 1
ATOM 756 C CA . PHE A 1 90 ? 3.58177 -9.58578 36.83766 1.000 12.19758 90 PHE A CA 1
ATOM 757 C C . PHE A 1 90 ? 3.35786 -8.36986 37.72667 1.000 12.59665 90 PHE A C 1
ATOM 758 O O . PHE A 1 90 ? 3.60421 -7.22770 37.33254 1.000 13.54707 90 PHE A O 1
ATOM 766 N N . LYS A 1 91 ? 2.90091 -8.62781 38.95210 1.000 12.70650 91 LYS A N 1
ATOM 767 C CA . LYS A 1 91 ? 2.56712 -7.52996 39.84723 1.000 13.01166 91 LYS A CA 1
ATOM 768 C C . LYS A 1 91 ? 3.79801 -6.84429 40.42309 1.000 12.38526 91 LYS A C 1
ATOM 769 O O . LYS A 1 91 ? 3.74381 -5.64441 40.71594 1.000 14.47600 91 LYS A O 1
ATOM 775 N N . HIS A 1 92 ? 4.90630 -7.56409 40.59616 1.000 11.58495 92 HIS A N 1
ATOM 776 C CA . HIS A 1 92 ? 6.04595 -7.02160 41.32494 1.000 10.81908 92 HIS A CA 1
ATOM 777 C C . HIS A 1 92 ? 7.35006 -7.39542 40.64058 1.000 10.67570 92 HIS A C 1
ATOM 778 O O . HIS A 1 92 ? 7.45526 -8.44786 40.00751 1.000 12.80982 92 HIS A O 1
ATOM 785 N N . ILE A 1 93 ? 8.35631 -6.54077 40.81308 1.000 10.92834 93 ILE A N 1
ATOM 786 C CA . ILE A 1 93 ? 9.68579 -6.76731 40.26353 1.000 10.93731 93 ILE A CA 1
ATOM 787 C C . ILE A 1 93 ? 10.73999 -6.46323 41.31954 1.000 10.62949 93 ILE A C 1
ATOM 788 O O . ILE A 1 93 ? 10.62518 -5.49008 42.07901 1.000 12.18755 93 ILE A O 1
ATOM 793 N N . VAL A 1 94 ? 11.78253 -7.28589 41.34337 1.000 10.68465 94 VAL A N 1
ATOM 794 C CA . VAL A 1 94 ? 13.00081 -7.00669 42.10015 1.000 10.26005 94 VAL A CA 1
ATOM 795 C C . VAL A 1 94 ? 14.14527 -7.05834 41.09464 1.000 10.28717 94 VAL A C 1
ATOM 796 O O . VAL A 1 94 ? 14.43690 -8.13139 40.54812 1.000 10.75726 94 VAL A O 1
ATOM 800 N N . PRO A 1 95 ? 14.79506 -5.93952 40.78990 1.000 9.86708 95 PRO A N 1
ATOM 801 C CA . PRO A 1 95 ? 15.94301 -5.98468 39.87827 1.000 10.26234 95 PRO A CA 1
ATOM 802 C C . PRO A 1 95 ? 17.08792 -6.76828 40.49978 1.000 9.66789 95 PRO A C 1
ATOM 803 O O . PRO A 1 95 ? 17.22673 -6.83980 41.72432 1.000 10.22690 95 PRO A O 1
ATOM 807 N N . THR A 1 96 ? 17.89801 -7.38267 39.63463 1.000 9.35827 96 THR A N 1
ATOM 808 C CA . THR A 1 96 ? 19.10427 -8.08672 40.04548 1.000 9.08700 96 THR A CA 1
ATOM 809 C C . THR A 1 96 ? 20.19184 -7.76322 39.03158 1.000 9.11864 96 THR A C 1
ATOM 810 O O . THR A 1 96 ? 19.91034 -7.27634 37.93294 1.000 10.37253 96 THR A O 1
ATOM 814 N N . HIS A 1 97 ? 21.44875 -8.04102 39.37906 1.000 9.64772 97 HIS A N 1
ATOM 815 C CA . HIS A 1 97 ? 22.49709 -7.59370 38.46340 1.000 10.33616 97 HIS A CA 1
ATOM 816 C C . HIS A 1 97 ? 22.49770 -8.40877 37.17292 1.000 9.56279 97 HIS A C 1
ATOM 817 O O . HIS A 1 97 ? 22.86910 -7.88695 36.11356 1.000 10.48441 97 HIS A O 1
ATOM 824 N N . GLN A 1 98 ? 22.08377 -9.67141 37.23327 1.000 9.40016 98 GLN A N 1
ATOM 825 C CA . GLN A 1 98 ? 21.80914 -10.46791 36.03467 1.000 10.14063 98 GLN A CA 1
ATOM 826 C C . GLN A 1 98 ? 20.95042 -11.66228 36.45146 1.000 9.94654 98 GLN A C 1
ATOM 827 O O . GLN A 1 98 ? 20.47218 -11.72919 37.58875 1.000 10.49261 98 GLN A O 1
ATOM 833 N N . GLY A 1 99 ? 20.75388 -12.61481 35.53005 1.000 9.87040 99 GLY A N 1
ATOM 834 C CA . GLY A 1 99 ? 19.77218 -13.66501 35.76084 1.000 10.70810 99 GLY A CA 1
ATOM 835 C C . GLY A 1 99 ? 20.09576 -14.54803 36.95391 1.000 9.42662 99 GLY A C 1
ATOM 836 O O . GLY A 1 99 ? 19.20717 -14.88860 37.74392 1.000 10.26566 99 GLY A O 1
ATOM 837 N N . ARG A 1 100 ? 21.36225 -14.94933 37.09282 1.000 10.57504 100 ARG A N 1
ATOM 838 C CA . ARG A 1 100 ? 21.70427 -15.85737 38.18012 1.000 11.21205 100 ARG A CA 1
ATOM 839 C C . ARG A 1 100 ? 21.51744 -15.20968 39.54655 1.000 11.05621 100 ARG A C 1
ATOM 840 O O . ARG A 1 100 ? 21.31300 -15.92805 40.53136 1.000 11.77543 100 ARG A O 1
ATOM 848 N N . GLY A 1 101 ? 21.55806 -13.87690 39.63121 1.000 10.69924 101 GLY A N 1
ATOM 849 C CA . GLY A 1 101 ? 21.18535 -13.22686 40.87812 1.000 10.60075 101 GLY A CA 1
ATOM 850 C C . GLY A 1 101 ? 19.71531 -13.41559 41.20452 1.000 10.66861 101 GLY A C 1
ATOM 851 O O . GLY A 1 101 ? 19.34368 -13.62428 42.36541 1.000 11.35561 101 GLY A O 1
ATOM 852 N N . ALA A 1 102 ? 18.85638 -13.34733 40.18676 1.000 10.32386 102 ALA A N 1
ATOM 853 C CA . ALA A 1 102 ? 17.43658 -13.60239 40.40288 1.000 10.46094 102 ALA A CA 1
ATOM 854 C C . ALA A 1 102 ? 17.18609 -15.06226 40.76907 1.000 10.60865 102 ALA A C 1
ATOM 855 O O . ALA A 1 102 ? 16.30692 -15.35776 41.58920 1.000 10.96392 102 ALA A O 1
ATOM 857 N N . GLU A 1 103 ? 17.94835 -15.98635 40.16670 1.000 10.54634 103 GLU A N 1
ATOM 858 C CA . GLU A 1 103 ? 17.82506 -17.40628 40.49111 1.000 11.03855 103 GLU A CA 1
ATOM 859 C C . GLU A 1 103 ? 18.21488 -17.68221 41.93570 1.000 10.57363 103 GLU A C 1
ATOM 860 O O . GLU A 1 103 ? 17.56135 -18.47974 42.61979 1.000 10.82800 103 GLU A O 1
ATOM 866 N N . ASN A 1 104 ? 19.28158 -17.03839 42.41517 1.000 10.60730 104 ASN A N 1
ATOM 867 C CA . ASN A 1 104 ? 19.65085 -17.15360 43.82129 1.000 11.22487 104 ASN A CA 1
ATOM 868 C C . ASN A 1 104 ? 18.46875 -16.79076 44.71120 1.000 10.71787 104 ASN A C 1
ATOM 869 O O . ASN A 1 104 ? 18.11981 -17.52915 45.63973 1.000 11.90920 104 ASN A O 1
ATOM 874 N N . LEU A 1 105 ? 17.82460 -15.65679 44.42907 1.000 10.70855 105 LEU A N 1
ATOM 875 C CA . LEU A 1 105 ? 16.68534 -15.23746 45.23978 1.000 11.41447 105 LEU A CA 1
ATOM 876 C C . LEU A 1 105 ? 15.53256 -16.23328 45.14951 1.000 11.05549 105 LEU A C 1
ATOM 877 O O . LEU A 1 105 ? 15.00696 -16.68761 46.17411 1.000 11.67562 105 LEU A O 1
ATOM 882 N N . LEU A 1 106 ? 15.11721 -16.57901 43.93037 1.000 10.80695 106 LEU A N 1
ATOM 883 C CA . LEU A 1 106 ? 13.95863 -17.45326 43.76956 1.000 11.32499 106 LEU A CA 1
ATOM 884 C C . LEU A 1 106 ? 14.16372 -18.77516 44.48740 1.000 11.44647 106 LEU A C 1
ATOM 885 O O . LEU A 1 106 ? 13.28067 -19.24332 45.21193 1.000 11.35324 106 LEU A O 1
ATOM 890 N N . SER A 1 107 ? 15.32191 -19.39784 44.28834 1.000 10.62844 107 SER A N 1
ATOM 891 C CA . SER A 1 107 ? 15.52957 -20.72441 44.85217 1.000 11.16439 107 SER A CA 1
ATOM 892 C C . SER A 1 107 ? 15.61353 -20.68853 46.36837 1.000 11.39596 107 SER A C 1
ATOM 893 O O . SER A 1 107 ? 15.14567 -21.62432 47.02775 1.000 12.92554 107 SER A O 1
ATOM 896 N N . GLN A 1 108 ? 16.17979 -19.62150 46.94350 1.000 11.22277 108 GLN A N 1
ATOM 897 C CA . GLN A 1 108 ? 16.17527 -19.51544 48.39916 1.000 11.71177 108 GLN A CA 1
ATOM 898 C C . GLN A 1 108 ? 14.76819 -19.33366 48.93820 1.000 12.52408 108 GLN A C 1
ATOM 899 O O . GLN A 1 108 ? 14.45451 -19.82544 50.02814 1.000 14.79358 108 GLN A O 1
ATOM 905 N N . LEU A 1 109 ? 13.91252 -18.63125 48.19846 1.000 12.37980 109 LEU A N 1
ATOM 906 C CA . LEU A 1 109 ? 12.58811 -18.28362 48.69253 1.000 13.46200 109 LEU A CA 1
ATOM 907 C C . LEU A 1 109 ? 11.55150 -19.36467 48.45565 1.000 13.44481 109 LEU A C 1
ATOM 908 O O . LEU A 1 109 ? 10.57140 -19.42716 49.19977 1.000 15.67629 109 LEU A O 1
ATOM 913 N N . ALA A 1 110 ? 11.72184 -20.18908 47.42391 1.000 11.70500 110 ALA A N 1
ATOM 914 C CA . ALA A 1 110 ? 10.65341 -21.04808 46.93199 1.000 12.66404 110 ALA A CA 1
ATOM 915 C C . ALA A 1 110 ? 10.89849 -22.53174 47.15585 1.000 13.37363 110 ALA A C 1
ATOM 916 O O . ALA A 1 110 ? 10.02617 -23.33984 46.81868 1.000 15.94696 110 ALA A O 1
ATOM 918 N N . ILE A 1 111 ? 12.04961 -22.92188 47.69882 1.000 12.56499 111 ILE A N 1
ATOM 919 C CA . ILE A 1 111 ? 12.40683 -24.33050 47.85076 1.000 14.14904 111 ILE A CA 1
ATOM 920 C C . ILE A 1 111 ? 12.60926 -24.63843 49.32375 1.000 16.79937 111 ILE A C 1
ATOM 921 O O . ILE A 1 111 ? 13.33499 -23.92008 50.01896 1.000 17.26132 111 ILE A O 1
ATOM 926 N N . LYS A 1 112 ? 11.99578 -25.71636 49.78278 1.000 18.25726 112 LYS A N 1
ATOM 927 C CA . LYS A 1 112 ? 12.30112 -26.29217 51.08157 1.000 20.61733 112 LYS A CA 1
ATOM 928 C C . LYS A 1 112 ? 13.14325 -27.54936 50.88563 1.000 20.47641 112 LYS A C 1
ATOM 929 O O . LYS A 1 112 ? 12.97829 -28.25607 49.88805 1.000 19.04672 112 LYS A O 1
ATOM 935 N N . PRO A 1 113 ? 14.07971 -27.84309 51.79037 1.000 24.28645 113 PRO A N 1
ATOM 936 C CA . PRO A 1 113 ? 14.94058 -29.02050 51.60066 1.000 24.65783 113 PRO A CA 1
ATOM 937 C C . PRO A 1 113 ? 14.13128 -30.30091 51.43960 1.000 23.87102 113 PRO A C 1
ATOM 938 O O . PRO A 1 113 ? 13.14152 -30.52711 52.13587 1.000 24.68718 113 PRO A O 1
ATOM 942 N N . GLY A 1 114 ? 14.54873 -31.12707 50.48136 1.000 23.10481 114 GLY A N 1
ATOM 943 C CA . GLY A 1 114 ? 13.85617 -32.35909 50.16608 1.000 21.44836 114 GLY A CA 1
ATOM 944 C C . GLY A 1 114 ? 12.81841 -32.25790 49.06689 1.000 19.33374 114 GLY A C 1
ATOM 945 O O . GLY A 1 114 ? 12.23132 -33.28171 48.69287 1.000 21.52127 114 GLY A O 1
ATOM 946 N N . GLN A 1 115 ? 12.56771 -31.06955 48.53436 1.000 14.81836 115 GLN A N 1
ATOM 947 C CA . GLN A 1 115 ? 11.58766 -30.89881 47.47335 1.000 13.80996 115 GLN A CA 1
ATOM 948 C C . GLN A 1 115 ? 12.20889 -31.15229 46.10145 1.000 13.20863 115 GLN A C 1
ATOM 949 O O . GLN A 1 115 ? 13.42091 -31.30287 45.94717 1.000 14.69858 115 GLN A O 1
ATOM 955 N N . TYR A 1 116 ? 11.34620 -31.21052 45.09660 1.000 13.55791 116 TYR A N 1
ATOM 956 C CA . TYR A 1 116 ? 11.74592 -31.40604 43.71484 1.000 14.01943 116 TYR A CA 1
ATOM 957 C C . TYR A 1 116 ? 11.43447 -30.14583 42.92483 1.000 13.07500 116 TYR A C 1
ATOM 958 O O . TYR A 1 116 ? 10.47081 -29.43913 43.21738 1.000 13.81658 116 TYR A O 1
ATOM 967 N N . VAL A 1 117 ? 12.25333 -29.86926 41.91661 1.000 12.78081 117 VAL A N 1
ATOM 968 C CA . VAL A 1 117 ? 11.94019 -28.85901 40.91256 1.000 12.42741 117 VAL A CA 1
ATOM 969 C C . VAL A 1 117 ? 11.87851 -29.58579 39.58256 1.000 12.91800 117 VAL A C 1
ATOM 970 O O . VAL A 1 117 ? 12.83392 -30.27906 39.20496 1.000 13.71107 117 VAL A O 1
ATOM 974 N N . ALA A 1 118 ? 10.74736 -29.46330 38.89468 1.000 12.28634 118 ALA A N 1
ATOM 975 C CA . ALA A 1 118 ? 10.53377 -30.11109 37.60795 1.000 12.37366 118 ALA A CA 1
ATOM 976 C C . ALA A 1 118 ? 10.71607 -29.07636 36.50781 1.000 12.35737 118 ALA A C 1
ATOM 977 O O . ALA A 1 118 ? 10.11566 -28.00177 36.56411 1.000 14.35843 118 ALA A O 1
ATOM 979 N N . GLY A 1 119 ? 11.54017 -29.39219 35.51206 1.000 12.89281 119 GLY A N 1
ATOM 980 C CA . GLY A 1 119 ? 11.83679 -28.43342 34.46879 1.000 13.42866 119 GLY A CA 1
ATOM 981 C C . GLY A 1 119 ? 11.97377 -29.08734 33.10848 1.000 12.25990 119 GLY A C 1
ATOM 982 O O . GLY A 1 119 ? 12.22552 -30.28998 32.98739 1.000 12.89954 119 GLY A O 1
ATOM 983 N N . ASN A 1 120 ? 11.81226 -28.26184 32.07337 1.000 11.78336 120 ASN A N 1
ATOM 984 C CA . ASN A 1 120 ? 12.11545 -28.71074 30.71251 1.000 11.76577 120 ASN A CA 1
ATOM 985 C C . ASN A 1 120 ? 13.60573 -28.52131 30.46172 1.000 12.69881 120 ASN A C 1
ATOM 986 O O . ASN A 1 120 ? 14.05609 -27.47574 29.99924 1.000 14.69449 120 ASN A O 1
ATOM 991 N N . MET A 1 121 ? 14.37531 -29.57127 30.75862 1.000 13.98455 121 MET A N 1
ATOM 992 C CA . MET A 1 121 ? 15.83521 -29.52916 30.77644 1.000 14.18572 121 MET A CA 1
ATOM 993 C C . MET A 1 121 ? 16.35088 -28.50357 31.78333 1.000 14.84195 121 MET A C 1
ATOM 994 O O . MET A 1 121 ? 15.59359 -28.03706 32.64212 1.000 16.81146 121 MET A O 1
ATOM 999 N N . TYR A 1 122 ? 17.63613 -28.16816 31.72212 1.000 15.22155 122 TYR A N 1
ATOM 1000 C CA . TYR A 1 122 ? 18.22948 -27.36465 32.78095 1.000 15.23094 122 TYR A CA 1
ATOM 1001 C C . TYR A 1 122 ? 19.32900 -26.48536 32.20965 1.000 14.92369 122 TYR A C 1
ATOM 1002 O O . TYR A 1 122 ? 19.85223 -26.73301 31.11830 1.000 14.77474 122 TYR A O 1
ATOM 1011 N N . PHE A 1 123 ? 19.67643 -25.45866 32.98233 1.000 14.51662 123 PHE A N 1
ATOM 1012 C CA . PHE A 1 123 ? 20.81587 -24.59213 32.73514 1.000 14.44112 123 PHE A CA 1
ATOM 1013 C C . PHE A 1 123 ? 21.70374 -24.60810 33.97496 1.000 13.59497 123 PHE A C 1
ATOM 1014 O O . PHE A 1 123 ? 21.21188 -24.72757 35.09709 1.000 14.08031 123 PHE A O 1
ATOM 1022 N N . THR A 1 124 ? 23.01561 -24.45653 33.76787 1.000 14.14859 124 THR A N 1
ATOM 1023 C CA A THR A 1 124 ? 23.96691 -24.69606 34.85007 0.793 15.17259 124 THR A CA 1
ATOM 1024 C CA B THR A 1 124 ? 23.99270 -24.66054 34.84218 0.207 14.07741 124 THR A CA 1
ATOM 1025 C C . THR A 1 124 ? 23.66140 -23.85409 36.09455 1.000 13.38621 124 THR A C 1
ATOM 1026 O O . THR A 1 124 ? 23.57887 -24.39617 37.20209 1.000 13.90724 124 THR A O 1
ATOM 1033 N N . THR A 1 125 ? 23.49763 -22.53259 35.94794 1.000 12.91085 125 THR A N 1
ATOM 1034 C CA . THR A 1 125 ? 23.31742 -21.70305 37.14320 1.000 12.76645 125 THR A CA 1
ATOM 1035 C C . THR A 1 125 ? 21.96555 -21.95272 37.79030 1.000 12.88576 125 THR A C 1
ATOM 1036 O O . THR A 1 125 ? 21.85694 -22.02453 39.02402 1.000 13.28970 125 THR A O 1
ATOM 1040 N N . THR A 1 126 ? 20.93217 -22.09169 36.96468 1.000 12.90568 126 THR A N 1
ATOM 1041 C CA . THR A 1 126 ? 19.57659 -22.28140 37.45774 1.000 12.72456 126 THR A CA 1
ATOM 1042 C C . THR A 1 126 ? 19.49302 -23.54941 38.28680 1.000 12.60700 126 THR A C 1
ATOM 1043 O O . THR A 1 126 ? 18.93538 -23.55936 39.39251 1.000 13.08638 126 THR A O 1
ATOM 1047 N N . ARG A 1 127 ? 20.06702 -24.62923 37.76372 1.000 12.80004 127 ARG A N 1
ATOM 1048 C CA . ARG A 1 127 ? 20.07784 -25.89285 38.48033 1.000 13.60659 127 ARG A CA 1
ATOM 1049 C C . ARG A 1 127 ? 20.94924 -25.81804 39.72410 1.000 13.27026 127 ARG A C 1
ATOM 1050 O O . ARG A 1 127 ? 20.59208 -26.39119 40.76080 1.000 13.44163 127 ARG A O 1
ATOM 1058 N N . PHE A 1 128 ? 22.09659 -25.12745 39.65122 1.000 13.30509 128 PHE A N 1
ATOM 1059 C CA . PHE A 1 128 ? 22.91647 -24.98148 40.85287 1.000 14.02468 128 PHE A CA 1
ATOM 1060 C C . PHE A 1 128 ? 22.09922 -24.38780 41.98907 1.000 13.10886 128 PHE A C 1
ATOM 1061 O O . PHE A 1 128 ? 22.12031 -24.89170 43.11513 1.000 13.56053 128 PHE A O 1
ATOM 1069 N N . HIS A 1 129 ? 21.38410 -23.29545 41.71925 1.000 12.32746 129 HIS A N 1
ATOM 1070 C CA . HIS A 1 129 ? 20.66739 -22.63260 42.79930 1.000 12.02573 129 HIS A CA 1
ATOM 1071 C C . HIS A 1 129 ? 19.51694 -23.48572 43.31565 1.000 12.51941 129 HIS A C 1
ATOM 1072 O O . HIS A 1 129 ? 19.24539 -23.50110 44.52246 1.000 13.06413 129 HIS A O 1
ATOM 1079 N N . GLN A 1 130 ? 18.85365 -24.22971 42.43200 1.000 12.36218 130 GLN A N 1
ATOM 1080 C CA 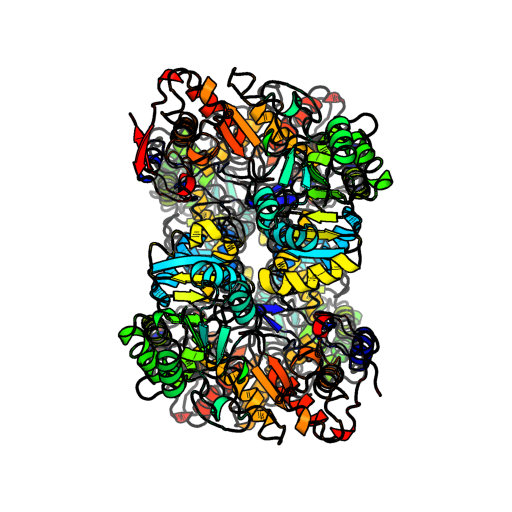. GLN A 1 130 ? 17.82863 -25.15792 42.89671 1.000 12.39656 130 GLN A CA 1
ATOM 1081 C C . GLN A 1 130 ? 18.42251 -26.20249 43.83126 1.000 13.13530 130 GLN A C 1
ATOM 1082 O O . GLN A 1 130 ? 17.88884 -26.45751 44.91984 1.000 13.59362 130 GLN A O 1
ATOM 1088 N N . GLU A 1 131 ? 19.53744 -26.81550 43.42010 1.000 13.03105 131 GLU A N 1
ATOM 1089 C CA . GLU A 1 131 ? 20.14367 -27.88441 44.20960 1.000 14.03519 131 GLU A CA 1
ATOM 1090 C C . GLU A 1 131 ? 20.76319 -27.34852 45.49066 1.000 14.32375 131 GLU A C 1
ATOM 1091 O O . GLU A 1 131 ? 20.67851 -27.99135 46.54480 1.000 15.76636 131 GLU A O 1
ATOM 1097 N N . LYS A 1 132 ? 21.40552 -26.18208 45.41654 1.000 13.93538 132 LYS A N 1
ATOM 1098 C CA . LYS A 1 132 ? 22.03740 -25.59110 46.59076 1.000 15.07176 132 LYS A CA 1
ATOM 1099 C C . LYS A 1 132 ? 21.02209 -25.35163 47.69200 1.000 14.56169 132 LYS A C 1
ATOM 1100 O O . LYS A 1 132 ? 21.35326 -25.43462 48.88149 1.000 15.92391 132 LYS A O 1
ATOM 1106 N N . ASN A 1 133 ? 19.77868 -25.06884 47.31985 1.000 14.21931 133 ASN A N 1
ATOM 1107 C CA . ASN A 1 133 ? 18.73202 -24.78466 48.28371 1.000 15.05401 133 ASN A CA 1
ATOM 1108 C C . ASN A 1 133 ? 17.90046 -26.01012 48.62515 1.000 15.52977 133 ASN A C 1
ATOM 1109 O O . ASN A 1 133 ? 16.88496 -25.89222 49.31994 1.000 17.30675 133 ASN A O 1
ATOM 1114 N N . GLY A 1 134 ? 18.33439 -27.18902 48.18972 1.000 15.44753 134 GLY A N 1
ATOM 1115 C CA . GLY A 1 134 ? 17.78777 -28.43855 48.67596 1.000 16.08723 134 GLY A CA 1
ATOM 1116 C C . GLY A 1 134 ? 16.86947 -29.18124 47.73313 1.000 15.60891 134 GLY A C 1
ATOM 1117 O O . GLY A 1 134 ? 16.24506 -30.15851 48.16051 1.000 17.42610 134 GLY A O 1
ATOM 1118 N N . ALA A 1 135 ? 16.75787 -28.75780 46.47870 1.000 14.48639 135 ALA A N 1
ATOM 1119 C CA . ALA A 1 135 ? 15.87586 -29.42711 45.53607 1.000 14.22281 135 ALA A CA 1
ATOM 1120 C C . ALA A 1 135 ? 16.60963 -30.49258 44.73265 1.000 14.12594 135 ALA A C 1
ATOM 1121 O O . ALA A 1 135 ? 17.82196 -30.41819 44.50719 1.000 16.02644 135 ALA A O 1
ATOM 1123 N N . THR A 1 136 ? 15.84781 -31.48374 44.28890 1.000 13.26686 136 THR A N 1
ATOM 1124 C CA . THR A 1 136 ? 16.28458 -32.41967 43.26592 1.000 14.56089 136 THR A CA 1
ATOM 1125 C C . THR A 1 136 ? 15.61044 -32.04037 41.95540 1.000 13.82999 136 THR A C 1
ATOM 1126 O O . THR A 1 136 ? 14.38449 -31.88552 41.90489 1.000 14.21380 136 THR A O 1
ATOM 1130 N N . PHE A 1 137 ? 16.41190 -31.87352 40.90781 1.000 13.83907 137 PHE A N 1
ATOM 1131 C CA . PHE A 1 137 ? 15.88580 -31.54036 39.59184 1.000 14.65099 137 PHE A CA 1
ATOM 1132 C C . PHE A 1 137 ? 15.34572 -32.78495 38.89536 1.000 14.27629 137 PHE A C 1
ATOM 1133 O O . PHE A 1 137 ? 15.98722 -33.84302 38.89351 1.000 15.76551 137 PHE A O 1
ATOM 1141 N N . VAL A 1 138 ? 14.16003 -32.65114 38.30103 1.000 13.58738 138 VAL A N 1
ATOM 1142 C CA . VAL A 1 138 ? 13.52999 -33.70825 37.51126 1.000 13.23814 138 VAL A CA 1
ATOM 1143 C C . VAL A 1 138 ? 13.24005 -33.14959 36.12400 1.000 12.74562 138 VAL A C 1
ATOM 1144 O O . VAL A 1 138 ? 12.51703 -32.15401 35.99167 1.000 13.59598 138 VAL A O 1
ATOM 1148 N N . ASP A 1 139 ? 13.78565 -33.79439 35.09232 1.000 13.33796 139 ASP A N 1
ATOM 1149 C CA . ASP A 1 139 ? 13.57517 -33.34380 33.72025 1.000 13.01474 139 ASP A CA 1
ATOM 1150 C C . ASP A 1 139 ? 12.22720 -33.85444 33.22346 1.000 13.41573 139 ASP A C 1
ATOM 1151 O O . ASP A 1 139 ? 11.99183 -35.06731 33.19246 1.000 15.19018 139 ASP A O 1
ATOM 1156 N N . ILE A 1 140 ? 11.35113 -32.93713 32.82063 1.000 12.72298 140 ILE A N 1
ATOM 1157 C CA . ILE A 1 140 ? 10.03871 -33.29377 32.29989 1.000 13.44455 140 ILE A CA 1
ATOM 1158 C C . ILE A 1 140 ? 9.84928 -32.85049 30.84821 1.000 13.61061 140 ILE A C 1
ATOM 1159 O O . ILE A 1 140 ? 8.72739 -32.83503 30.35306 1.000 13.80130 140 ILE A O 1
ATOM 1164 N N . VAL A 1 141 ? 10.93361 -32.50287 30.14728 1.000 12.89445 141 VAL A N 1
ATOM 1165 C CA . VAL A 1 141 ? 10.81478 -32.18550 28.72767 1.000 13.23204 141 VAL A CA 1
ATOM 1166 C C . VAL A 1 141 ? 10.37706 -33.42465 27.95139 1.000 13.59358 141 VAL A C 1
ATOM 1167 O O . VAL A 1 141 ? 10.63752 -34.56992 28.34669 1.000 14.76869 141 VAL A O 1
ATOM 1171 N N . ARG A 1 142 ? 9.70368 -33.19463 26.83010 1.000 13.66396 142 ARG A N 1
ATOM 1172 C CA . ARG A 1 142 ? 9.32360 -34.29133 25.95443 1.000 15.62544 142 ARG A CA 1
ATOM 1173 C C . ARG A 1 142 ? 10.56080 -35.04533 25.47922 1.000 16.26902 142 ARG A C 1
ATOM 1174 O O . ARG A 1 142 ? 11.63802 -34.47185 25.29841 1.000 15.46130 142 ARG A O 1
ATOM 1182 N N . ASP A 1 143 ? 10.38466 -36.35041 25.25319 1.000 18.59177 143 ASP A N 1
ATOM 1183 C CA . ASP A 1 143 ? 11.48920 -37.19667 24.80929 1.000 20.61284 143 ASP A CA 1
ATOM 1184 C C . ASP A 1 143 ? 12.17153 -36.65060 23.56079 1.000 19.70589 143 ASP A C 1
ATOM 1185 O O . ASP A 1 143 ? 13.39495 -36.78133 23.41819 1.000 19.32378 143 ASP A O 1
ATOM 1190 N N . GLU A 1 144 ? 11.40408 -36.02298 22.65766 1.000 19.43856 144 GLU A N 1
ATOM 1191 C CA . GLU A 1 144 ? 11.95310 -35.58769 21.37530 1.000 20.94436 144 GLU A CA 1
ATOM 1192 C C . GLU A 1 144 ? 13.03663 -34.54011 21.54616 1.000 19.43798 144 GLU A C 1
ATOM 1193 O O . GLU A 1 144 ? 13.90087 -34.40239 20.67151 1.000 20.38103 144 GLU A O 1
ATOM 1199 N N . ALA A 1 145 ? 13.00230 -33.78601 22.64816 1.000 18.02157 145 ALA A N 1
ATOM 1200 C CA . ALA A 1 145 ? 14.00310 -32.74579 22.85007 1.000 17.50469 145 ALA A CA 1
ATOM 1201 C C . ALA A 1 145 ? 15.40544 -33.32710 22.92163 1.000 17.82377 145 ALA A C 1
ATOM 1202 O O . ALA A 1 145 ? 16.37828 -32.63169 22.61618 1.000 19.56959 145 ALA A O 1
ATOM 1204 N N . HIS A 1 146 ? 15.53046 -34.59687 23.31415 1.000 18.00062 146 HIS A N 1
ATOM 1205 C CA . HIS A 1 146 ? 16.83447 -35.22709 23.45576 1.000 19.27596 146 HIS A CA 1
ATOM 1206 C C . HIS A 1 146 ? 17.36260 -35.79922 22.15113 1.000 20.40344 146 HIS A C 1
ATOM 1207 O O . HIS A 1 146 ? 18.50762 -36.25916 22.11569 1.000 22.71951 146 HIS A O 1
ATOM 1214 N N . ASP A 1 147 ? 16.56260 -35.78380 21.08952 1.000 19.39814 147 ASP A N 1
ATOM 1215 C CA . ASP A 1 147 ? 16.95744 -36.31955 19.79027 1.000 19.51181 147 ASP A CA 1
ATOM 1216 C C . ASP A 1 147 ? 17.41456 -35.13444 18.95242 1.000 18.13142 147 ASP A C 1
ATOM 1217 O O . ASP A 1 147 ? 16.59687 -34.43797 18.34915 1.000 17.65440 147 ASP A O 1
ATOM 1222 N N . ALA A 1 148 ? 18.73102 -34.92695 18.89831 1.000 18.05578 148 ALA A N 1
ATOM 1223 C CA . ALA A 1 148 ? 19.28943 -33.73897 18.26063 1.000 18.48244 148 ALA A CA 1
ATOM 1224 C C . ALA A 1 148 ? 19.04392 -33.68905 16.75681 1.000 18.93945 148 ALA A C 1
ATOM 1225 O O . ALA A 1 148 ? 19.16746 -32.61721 16.15689 1.000 20.64190 148 ALA A O 1
ATOM 1227 N N . SER A 1 149 ? 18.72393 -34.81206 16.12707 1.000 19.34602 149 SER A N 1
ATOM 1228 C CA . SER A 1 149 ? 18.53276 -34.82677 14.68426 1.000 21.86010 149 SER A CA 1
ATOM 1229 C C . SER A 1 149 ? 17.10552 -34.50010 14.26738 1.000 21.46224 149 SER A C 1
ATOM 1230 O O . SER A 1 149 ? 16.86805 -34.21793 13.08749 1.000 22.42750 149 SER A O 1
ATOM 1233 N N . LEU A 1 150 ? 16.15804 -34.51800 15.19646 1.000 19.42229 150 LEU A N 1
ATOM 1234 C CA . LEU A 1 150 ? 14.74805 -34.45425 14.84026 1.000 20.34886 150 LEU A CA 1
ATOM 1235 C C . LEU A 1 150 ? 14.32834 -33.01389 14.56776 1.000 18.94193 150 LEU A C 1
ATOM 1236 O O . LEU A 1 150 ? 14.42347 -32.15041 15.44896 1.000 18.94222 150 LEU A O 1
ATOM 1241 N N . ASN A 1 151 ? 13.85277 -32.76105 13.34882 1.000 19.79114 151 ASN A N 1
ATOM 1242 C CA . ASN A 1 151 ? 13.33003 -31.45351 12.95592 1.000 21.21373 151 ASN A CA 1
ATOM 1243 C C . ASN A 1 151 ? 11.84954 -31.42806 13.31112 1.000 21.84370 151 ASN A C 1
ATOM 1244 O O . ASN A 1 151 ? 10.99112 -31.86386 12.54078 1.000 24.69569 151 ASN A O 1
ATOM 1249 N N . LEU A 1 152 ? 11.55091 -30.93267 14.50658 1.000 20.71367 152 LEU A N 1
ATOM 1250 C CA . LEU A 1 152 ? 10.19663 -30.85461 15.01973 1.000 20.20247 152 LEU A CA 1
ATOM 1251 C C . LEU A 1 152 ? 9.98857 -29.47727 15.63290 1.000 18.08474 152 LEU A C 1
ATOM 1252 O O . LEU A 1 152 ? 10.91055 -28.92525 16.24459 1.000 17.96364 152 LEU A O 1
ATOM 1257 N N . PRO A 1 153 ? 8.80730 -28.88862 15.46609 1.000 17.66656 153 PRO A N 1
ATOM 1258 C CA . PRO A 1 153 ? 8.52980 -27.60380 16.11460 1.000 16.68114 153 PRO A CA 1
ATOM 1259 C C . PRO A 1 153 ? 8.30798 -27.77304 17.60882 1.000 15.26638 153 PRO A C 1
ATOM 1260 O O . PRO A 1 153 ? 7.90806 -28.83687 18.08916 1.000 15.07081 153 PRO A O 1
ATOM 1264 N N . PHE A 1 154 ? 8.57071 -26.69380 18.34153 1.000 14.14886 154 PHE A N 1
ATOM 1265 C CA . PHE A 1 154 ? 8.28803 -26.62064 19.77482 1.000 13.21090 154 PHE A CA 1
ATOM 1266 C C . PHE A 1 154 ? 8.87203 -27.80365 20.53907 1.000 13.47913 154 PHE A C 1
ATOM 1267 O O . PHE A 1 154 ? 8.22563 -28.41904 21.38893 1.000 13.70295 154 PHE A O 1
ATOM 1275 N N . LYS A 1 155 ? 10.14100 -28.08678 20.24319 1.000 13.48639 155 LYS A N 1
ATOM 1276 C CA A LYS A 1 155 ? 10.81161 -29.20333 20.89646 0.552 14.32997 155 LYS A CA 1
ATOM 1277 C CA B LYS A 1 155 ? 10.87578 -29.17215 20.87708 0.448 14.53732 155 LYS A CA 1
ATOM 1278 C C . LYS A 1 155 ? 11.07383 -28.95126 22.37329 1.000 14.51718 155 LYS A C 1
ATOM 1279 O O . LYS A 1 155 ? 11.38974 -29.90291 23.09208 1.000 16.38662 155 LYS A O 1
ATOM 1290 N N . GLY A 1 156 ? 10.91879 -27.71614 22.85393 1.000 12.64674 156 GLY A N 1
ATOM 1291 C CA . GLY A 1 156 ? 11.08121 -27.46430 24.27205 1.000 12.52821 156 GLY A CA 1
ATOM 1292 C C . GLY A 1 156 ? 9.88416 -27.79661 25.13630 1.000 12.41621 156 GLY A C 1
ATOM 1293 O O . GLY A 1 156 ? 9.95875 -27.64747 26.36007 1.000 12.89665 156 GLY A O 1
ATOM 1294 N N . ASP A 1 157 ? 8.78196 -28.25066 24.54202 1.000 12.46170 157 ASP A N 1
ATOM 1295 C CA . ASP A 1 157 ? 7.55367 -28.47485 25.29824 1.000 12.12627 157 ASP A CA 1
ATOM 1296 C C . ASP A 1 157 ? 7.73863 -29.53278 26.38514 1.000 12.62747 157 ASP A C 1
ATOM 1297 O O . ASP A 1 157 ? 8.45039 -30.52860 26.21630 1.000 13.10243 157 ASP A O 1
ATOM 1302 N N . ILE A 1 158 ? 7.04951 -29.31808 27.49653 1.000 12.32491 158 ILE A N 1
ATOM 1303 C CA . ILE A 1 158 ? 6.98802 -30.27949 28.58942 1.000 13.32469 158 ILE A CA 1
ATOM 1304 C C . ILE A 1 158 ? 6.05945 -31.42701 28.21630 1.000 13.30004 158 ILE A C 1
ATOM 1305 O O . ILE A 1 158 ? 5.01068 -31.22912 27.59004 1.000 14.84024 158 ILE A O 1
ATOM 1310 N N . ASP A 1 159 ? 6.45436 -32.64182 28.59101 1.000 13.79337 159 ASP A N 1
ATOM 1311 C CA . ASP A 1 159 ? 5.57840 -33.80623 28.48895 1.000 14.26120 159 ASP A CA 1
ATOM 1312 C C . ASP A 1 159 ? 4.67917 -33.82864 29.72165 1.000 13.99727 159 ASP A C 1
ATOM 1313 O O . ASP A 1 159 ? 5.14062 -34.09880 30.83508 1.000 14.52694 159 ASP A O 1
ATOM 1318 N N . LEU A 1 160 ? 3.38652 -33.56120 29.51955 1.000 14.61903 160 LEU A N 1
ATOM 1319 C CA . LEU A 1 160 ? 2.45181 -33.50926 30.63839 1.000 15.69274 160 LEU A CA 1
ATOM 1320 C C . LEU A 1 160 ? 2.35199 -34.84921 31.35775 1.000 16.47037 160 LEU A C 1
ATOM 1321 O O . LEU A 1 160 ? 2.06082 -34.88580 32.55687 1.000 17.25222 160 LEU A O 1
ATOM 1326 N N . ASN A 1 161 ? 2.59291 -35.95987 30.65184 1.000 15.74019 161 ASN A N 1
ATOM 1327 C CA . ASN A 1 161 ? 2.57256 -37.26152 31.31761 1.000 16.75085 161 ASN A CA 1
ATOM 1328 C C . ASN A 1 161 ? 3.73607 -37.41095 32.28781 1.000 16.39031 161 ASN A C 1
ATOM 1329 O O . ASN A 1 161 ? 3.59149 -38.06602 33.32898 1.000 16.82183 161 ASN A O 1
ATOM 1334 N N . LYS A 1 162 ? 4.89851 -36.83682 31.96031 1.000 15.81594 162 LYS A N 1
ATOM 1335 C CA . LYS A 1 162 ? 6.01824 -36.87827 32.89468 1.000 15.24604 162 LYS A CA 1
ATOM 1336 C C . LYS A 1 162 ? 5.72020 -36.05168 34.13581 1.000 15.56222 162 LYS A C 1
ATOM 1337 O O . LYS A 1 162 ? 6.06027 -36.45557 35.25323 1.000 16.48909 162 LYS A O 1
ATOM 1343 N N . LEU A 1 163 ? 5.08644 -34.89074 33.95988 1.000 15.43176 163 LEU A N 1
ATOM 1344 C CA . LEU A 1 163 ? 4.65479 -34.11237 35.11553 1.000 15.53998 163 LEU A CA 1
ATOM 1345 C C . LEU A 1 163 ? 3.63154 -34.88321 35.94276 1.000 16.83334 163 LEU A C 1
ATOM 1346 O O . LEU A 1 163 ? 3.72811 -34.92586 37.17327 1.000 17.39106 163 LEU A O 1
ATOM 1351 N N . ALA A 1 164 ? 2.65476 -35.51645 35.28358 1.000 17.62295 164 ALA A N 1
ATOM 1352 C CA . ALA A 1 164 ? 1.66529 -36.30551 36.01285 1.000 17.51601 164 ALA A CA 1
ATOM 1353 C C . ALA A 1 164 ? 2.32592 -37.42856 36.80204 1.000 18.02893 164 ALA A C 1
ATOM 1354 O O . ALA A 1 164 ? 1.94124 -37.70020 37.94528 1.000 18.25736 164 ALA A O 1
ATOM 1356 N N . THR A 1 165 ? 3.33081 -38.08393 36.21442 1.000 18.36830 165 THR A N 1
ATOM 1357 C CA . THR A 1 165 ? 4.01876 -39.16837 36.91176 1.000 18.56564 165 THR A CA 1
ATOM 1358 C C . THR A 1 165 ? 4.74336 -38.65759 38.14975 1.000 17.91773 165 THR A C 1
ATOM 1359 O O . THR A 1 165 ? 4.70018 -39.29065 39.21040 1.000 18.96565 165 THR A O 1
ATOM 1363 N N . LEU A 1 166 ? 5.41867 -37.51194 38.03759 1.000 17.19013 166 LEU A N 1
ATOM 1364 C CA . LEU A 1 166 ? 6.10620 -36.95799 39.19904 1.000 18.32779 166 LEU A CA 1
ATOM 1365 C C . LEU A 1 166 ? 5.11760 -36.60335 40.30271 1.000 17.88153 166 LEU A C 1
ATOM 1366 O O . LEU A 1 166 ? 5.36781 -36.88097 41.48154 1.000 18.66254 166 LEU A O 1
ATOM 1371 N N . ILE A 1 167 ? 3.98542 -35.99464 39.93854 1.000 18.42556 167 ILE A N 1
ATOM 1372 C CA . ILE A 1 167 ? 2.96341 -35.65484 40.92817 1.000 17.73090 167 ILE A CA 1
ATOM 1373 C C . ILE A 1 167 ? 2.45166 -36.91237 41.61877 1.000 19.01387 167 ILE A C 1
ATOM 1374 O O . ILE A 1 167 ? 2.32485 -36.96165 42.84739 1.000 19.26713 167 ILE A O 1
ATOM 1379 N N . LYS A 1 168 ? 2.16493 -37.95438 40.83633 1.000 20.47611 168 LYS A N 1
ATOM 1380 C CA A LYS A 1 168 ? 1.64283 -39.18495 41.41988 0.512 22.33175 168 LYS A CA 1
ATOM 1381 C CA B LYS A 1 168 ? 1.64694 -39.19347 41.40642 0.488 22.36949 168 LYS A CA 1
ATOM 1382 C C . LYS A 1 168 ? 2.67001 -39.85515 42.32221 1.000 22.64059 168 LYS A C 1
ATOM 1383 O O . LYS A 1 168 ? 2.33222 -40.30933 43.42199 1.000 23.96059 168 LYS A O 1
ATOM 1394 N N . GLU A 1 169 ? 3.92601 -39.92231 41.88258 1.000 23.88724 169 GLU A N 1
ATOM 1395 C CA . GLU A 1 169 ? 4.94245 -40.65061 42.63374 1.000 25.01971 169 GLU A CA 1
ATOM 1396 C C . GLU A 1 169 ? 5.47072 -39.86613 43.83050 1.000 23.95938 169 GLU A C 1
ATOM 1397 O O . GLU A 1 169 ? 5.72184 -40.44993 44.88956 1.000 25.00009 169 GLU A O 1
ATOM 1403 N N . LYS A 1 170 ? 5.65191 -38.55428 43.69688 1.000 23.08688 170 LYS A N 1
ATOM 1404 C CA . LYS A 1 170 ? 6.27714 -37.78987 44.76793 1.000 22.65876 170 LYS A CA 1
ATOM 1405 C C . LYS A 1 170 ? 5.30045 -36.95268 45.58125 1.000 20.45693 170 LYS A C 1
ATOM 1406 O O . LYS A 1 170 ? 5.62547 -36.58440 46.71559 1.000 21.71818 170 LYS A O 1
ATOM 1412 N N . GLY A 1 171 ? 4.12502 -36.64549 45.04452 1.000 19.48426 171 GLY A N 1
ATOM 1413 C CA . GLY A 1 171 ? 3.19111 -35.79358 45.75387 1.000 18.32024 171 GLY A CA 1
ATOM 1414 C C . GLY A 1 171 ? 3.38014 -34.32890 45.40860 1.000 18.37978 171 GLY A C 1
ATOM 1415 O O . GLY A 1 171 ? 4.50378 -33.81945 45.43477 1.000 18.11235 171 GLY A O 1
ATOM 1416 N N . ALA A 1 172 ? 2.28341 -33.64256 45.08165 1.000 18.10102 172 ALA A N 1
ATOM 1417 C CA . ALA A 1 172 ? 2.37516 -32.25876 44.62328 1.000 18.24542 172 ALA A CA 1
ATOM 1418 C C . ALA A 1 172 ? 3.00559 -31.35563 45.67628 1.000 17.49191 172 ALA A C 1
ATOM 1419 O O . ALA A 1 172 ? 3.74809 -30.42475 45.33602 1.000 17.59527 172 ALA A O 1
ATOM 1421 N N . GLU A 1 173 ? 2.72114 -31.61129 46.96016 1.000 18.36109 173 GLU A N 1
ATOM 1422 C CA A GLU A 1 173 ? 3.27882 -30.78913 48.02854 0.496 19.08565 173 GLU A CA 1
ATOM 1423 C CA B GLU A 1 173 ? 3.27815 -30.78503 48.02635 0.504 19.59494 173 GLU A CA 1
ATOM 1424 C C . GLU A 1 173 ? 4.79779 -30.83372 48.05886 1.000 18.32688 173 GLU A C 1
ATOM 1425 O O . GLU A 1 173 ? 5.42219 -29.94368 48.64296 1.000 19.64946 173 GLU A O 1
ATOM 1436 N N . ASN A 1 174 ? 5.40352 -31.85123 47.45881 1.000 16.27983 174 ASN A N 1
ATOM 1437 C CA . ASN A 1 174 ? 6.84797 -31.98971 47.46058 1.000 16.59061 174 ASN A CA 1
ATOM 1438 C C . ASN A 1 174 ? 7.50135 -31.41896 46.21923 1.000 15.09463 174 ASN A C 1
ATOM 1439 O O . ASN A 1 174 ? 8.72188 -31.51267 46.08152 1.000 15.47005 174 ASN A O 1
ATOM 1444 N N . ILE A 1 175 ? 6.72667 -30.82007 45.32470 1.000 14.67103 175 ILE A N 1
ATOM 1445 C CA . ILE A 1 175 ? 7.26516 -30.12730 44.16195 1.000 14.48052 175 ILE A CA 1
ATOM 1446 C C . ILE A 1 175 ? 7.30575 -28.64655 44.51862 1.000 14.61173 175 ILE A C 1
ATOM 1447 O O . ILE A 1 175 ? 6.25912 -28.01076 44.68962 1.000 15.58391 175 ILE A O 1
ATOM 1452 N N . ALA A 1 176 ? 8.51627 -28.10718 44.67338 1.000 13.67923 176 ALA A N 1
ATOM 1453 C CA . ALA A 1 176 ? 8.66031 -26.69219 45.00792 1.000 13.31823 176 ALA A CA 1
ATOM 1454 C C . ALA A 1 176 ? 8.05509 -25.81725 43.91867 1.000 12.67943 176 ALA A C 1
ATOM 1455 O O . ALA A 1 176 ? 7.26060 -24.90711 44.19488 1.000 13.24224 176 ALA A O 1
ATOM 1457 N N . TYR A 1 177 ? 8.42683 -26.08093 42.66947 1.000 11.93053 177 TYR A N 1
ATOM 1458 C CA . TYR A 1 177 ? 7.85653 -25.38439 41.52874 1.000 12.00464 177 TYR A CA 1
ATOM 1459 C C . TYR A 1 177 ? 8.22546 -26.13054 40.26258 1.000 11.61790 177 TYR A C 1
ATOM 1460 O O . TYR A 1 177 ? 9.11447 -26.99004 40.25284 1.000 12.09548 177 TYR A O 1
ATOM 1469 N N . ILE A 1 178 ? 7.50344 -25.78860 39.20035 1.000 11.95881 178 ILE A N 1
ATOM 1470 C CA . ILE A 1 178 ? 7.86334 -26.14668 37.84006 1.000 11.53758 178 ILE A CA 1
ATOM 1471 C C . ILE A 1 178 ? 8.66691 -24.98101 37.28503 1.000 11.09700 178 ILE A C 1
ATOM 1472 O O . ILE A 1 178 ? 8.23514 -23.82529 37.37484 1.000 12.40120 178 ILE A O 1
ATOM 1477 N N . CYS A 1 179 ? 9.85684 -25.27369 36.76658 1.000 11.64666 179 CYS A N 1
ATOM 1478 C CA . CYS A 1 179 ? 10.72792 -24.27731 36.15414 1.000 12.03951 179 CYS A CA 1
ATOM 1479 C C . CYS A 1 179 ? 10.60439 -24.46102 34.64915 1.000 12.01791 179 CYS A C 1
ATOM 1480 O O . CYS A 1 179 ? 11.21308 -25.36508 34.06432 1.000 12.89458 179 CYS A O 1
ATOM 1483 N N . LEU A 1 180 ? 9.79831 -23.61307 34.02208 1.000 10.76504 180 LEU A N 1
ATOM 1484 C CA . LEU A 1 180 ? 9.54654 -23.71184 32.59080 1.000 10.94686 180 LEU A CA 1
ATOM 1485 C C . LEU A 1 180 ? 10.44471 -22.68897 31.90680 1.000 10.34118 180 LEU A C 1
ATOM 1486 O O . LEU A 1 180 ? 10.29478 -21.47798 32.11736 1.000 11.12773 180 LEU A O 1
ATOM 1491 N N . ALA A 1 181 ? 11.39047 -23.17301 31.10970 1.000 10.76472 181 ALA A N 1
ATOM 1492 C CA . ALA A 1 181 ? 12.34599 -22.31091 30.43110 1.000 11.53685 181 ALA A CA 1
ATOM 1493 C C . ALA A 1 181 ? 11.87441 -21.99411 29.01854 1.000 11.24327 181 ALA A C 1
ATOM 1494 O O . ALA A 1 181 ? 11.39328 -22.87611 28.29876 1.000 11.68134 181 ALA A O 1
ATOM 1496 N N . VAL A 1 182 ? 12.02741 -20.73248 28.62101 1.000 11.28609 182 VAL A N 1
ATOM 1497 C CA . VAL A 1 182 ? 11.76533 -20.29661 27.25198 1.000 11.64632 182 VAL A CA 1
ATOM 1498 C C . VAL A 1 182 ? 12.93843 -19.44610 26.77201 1.000 12.19326 182 VAL A C 1
ATOM 1499 O O . VAL A 1 182 ? 13.32857 -18.48953 27.44849 1.000 13.28537 182 VAL A O 1
ATOM 1503 N N . THR A 1 183 ? 13.53231 -19.79454 25.63029 1.000 12.35960 183 THR A N 1
ATOM 1504 C CA . THR A 1 183 ? 13.50565 -21.09866 24.98341 1.000 11.95048 183 THR A CA 1
ATOM 1505 C C . THR A 1 183 ? 14.28984 -22.11256 25.84242 1.000 12.31522 183 THR A C 1
ATOM 1506 O O . THR A 1 183 ? 14.71912 -21.78068 26.94624 1.000 13.67706 183 THR A O 1
ATOM 1510 N N . VAL A 1 184 ? 14.49909 -23.32941 25.33463 1.000 11.82954 184 VAL A N 1
ATOM 1511 C CA . VAL A 1 184 ? 15.20542 -24.38695 26.06237 1.000 12.60629 184 VAL A CA 1
ATOM 1512 C C . VAL A 1 184 ? 16.63082 -24.48444 25.53250 1.000 13.71442 184 VAL A C 1
ATOM 1513 O O . VAL A 1 184 ? 16.87116 -24.99058 24.42573 1.000 13.70992 184 VAL A O 1
ATOM 1517 N N . ASN A 1 185 ? 17.58558 -24.05128 26.35351 1.000 14.29441 185 ASN A N 1
ATOM 1518 C CA . ASN A 1 185 ? 18.94662 -23.86146 25.87406 1.000 15.25946 185 ASN A CA 1
ATOM 1519 C C . ASN A 1 185 ? 19.64000 -25.18079 25.56631 1.000 15.44014 185 ASN A C 1
ATOM 1520 O O . ASN A 1 185 ? 20.31121 -25.30235 24.53659 1.000 15.81003 185 ASN A O 1
ATOM 1525 N N . LEU A 1 186 ? 19.50025 -26.17568 26.44566 1.000 16.17231 186 LEU A N 1
ATOM 1526 C CA . LEU A 1 186 ? 20.24040 -27.42272 26.30083 1.000 17.45532 186 LEU A CA 1
ATOM 1527 C C . LEU A 1 186 ? 19.85983 -28.17421 25.03259 1.000 16.97024 186 LEU A C 1
ATOM 1528 O O . LEU A 1 186 ? 20.66731 -28.95841 24.51881 1.000 18.41891 186 LEU A O 1
ATOM 1533 N N . ALA A 1 187 ? 18.65798 -27.94673 24.51475 1.000 15.57811 187 ALA A N 1
ATOM 1534 C CA . ALA A 1 187 ? 18.20652 -28.56064 23.27847 1.000 15.73958 187 ALA A CA 1
ATOM 1535 C C . ALA A 1 187 ? 18.58871 -27.74286 22.05086 1.000 14.73621 187 ALA A C 1
ATOM 1536 O O . ALA A 1 187 ? 18.18210 -28.08849 20.93667 1.000 16.07000 187 ALA A O 1
ATOM 1538 N N . GLY A 1 188 ? 19.35810 -26.67556 22.22734 1.000 14.51437 188 GLY A N 1
ATOM 1539 C CA . GLY A 1 188 ? 19.74083 -25.81271 21.13445 1.000 14.68005 188 GLY A CA 1
ATOM 1540 C C . GLY A 1 188 ? 18.96056 -24.52099 21.03459 1.000 13.92829 188 GLY A C 1
ATOM 1541 O O . GLY A 1 188 ? 19.04255 -23.85261 19.99991 1.000 14.76553 188 GLY A O 1
ATOM 1542 N N . GLY A 1 189 ? 18.22467 -24.13911 22.07407 1.000 13.01140 189 GLY A N 1
ATOM 1543 C CA . GLY A 1 189 ? 17.39468 -22.94828 22.01385 1.000 12.42466 189 GLY A CA 1
ATOM 1544 C C . GLY A 1 189 ? 16.02090 -23.21816 21.43215 1.000 11.67392 189 GLY A C 1
ATOM 1545 O O . GLY A 1 189 ? 15.52149 -22.43895 20.61652 1.000 12.10757 189 GLY A O 1
ATOM 1546 N N . GLN A 1 190 ? 15.39451 -24.32305 21.85212 1.000 11.68846 190 GLN A N 1
ATOM 1547 C CA . GLN A 1 190 ? 14.14297 -24.73668 21.22722 1.000 12.48166 190 GLN A CA 1
ATOM 1548 C C . GLN A 1 190 ? 12.94849 -24.11344 21.94273 1.000 11.39913 190 GLN A C 1
ATOM 1549 O O . GLN A 1 190 ? 12.91870 -24.05936 23.17798 1.000 11.41579 190 GLN A O 1
ATOM 1555 N N . PRO A 1 191 ? 11.95220 -23.66373 21.18985 1.000 11.52841 191 PRO A N 1
ATOM 1556 C CA . PRO A 1 191 ? 10.83164 -22.94648 21.80135 1.000 11.26263 191 PRO A CA 1
ATOM 1557 C C . PRO A 1 191 ? 9.79986 -23.86787 22.43891 1.000 10.91547 191 PRO A C 1
ATOM 1558 O O . PRO A 1 191 ? 9.74619 -25.07601 22.19683 1.000 11.27517 191 PRO A O 1
ATOM 1562 N N . VAL A 1 192 ? 8.96662 -23.24450 23.26697 1.000 11.13503 192 VAL A N 1
ATOM 1563 C CA . VAL A 1 192 ? 7.82237 -23.86654 23.92253 1.000 11.29368 192 VAL A CA 1
ATOM 1564 C C . VAL A 1 192 ? 6.56293 -23.22165 23.36161 1.000 10.71060 192 VAL A C 1
ATOM 1565 O O . VAL A 1 192 ? 6.49295 -21.99164 23.22809 1.000 11.31823 192 VAL A O 1
ATOM 1569 N N . SER A 1 193 ? 5.56254 -24.04372 23.04867 1.000 10.66520 193 SER A N 1
ATOM 1570 C CA . SER A 1 193 ? 4.32583 -23.52584 22.48186 1.000 11.01706 193 SER A CA 1
ATOM 1571 C C . SER A 1 193 ? 3.44593 -22.88600 23.55466 1.000 12.01795 193 SER A C 1
ATOM 1572 O O . SER A 1 193 ? 3.51366 -23.22966 24.74448 1.000 12.63195 193 SER A O 1
ATOM 1575 N N . MET A 1 194 ? 2.59550 -21.95331 23.11474 1.000 12.39496 194 MET A N 1
ATOM 1576 C CA . MET A 1 194 ? 1.59186 -21.39873 24.01336 1.000 12.10787 194 MET A CA 1
ATOM 1577 C C . MET A 1 194 ? 0.66253 -22.48769 24.53432 1.000 12.63087 194 MET A C 1
ATOM 1578 O O . MET A 1 194 ? 0.28102 -22.48083 25.71073 1.000 13.09861 194 MET A O 1
ATOM 1583 N N . ALA A 1 195 ? 0.28590 -23.43295 23.67216 1.000 12.53254 195 ALA A N 1
ATOM 1584 C CA . ALA A 1 195 ? -0.57759 -24.52369 24.10926 1.000 12.82226 195 ALA A CA 1
ATOM 1585 C C . ALA A 1 195 ? 0.06008 -25.29001 25.25444 1.000 12.54705 195 ALA A C 1
ATOM 1586 O O . ALA A 1 195 ? -0.62532 -25.67970 26.20733 1.000 13.42083 195 ALA A O 1
ATOM 1588 N N . ASN A 1 196 ? 1.37410 -25.51260 25.17827 1.000 11.74913 196 ASN A N 1
ATOM 1589 C CA . ASN A 1 196 ? 2.05286 -26.24274 26.23902 1.000 11.91817 196 ASN A CA 1
ATOM 1590 C C . ASN A 1 196 ? 2.10276 -25.43220 27.52809 1.000 11.83432 196 ASN A C 1
ATOM 1591 O O . ASN A 1 196 ? 1.84184 -25.97036 28.60862 1.000 12.58337 196 ASN A O 1
ATOM 1596 N N . MET A 1 197 ? 2.41891 -24.13488 27.43654 1.000 12.19717 197 MET A N 1
ATOM 1597 C CA . MET A 1 197 ? 2.39739 -23.28743 28.62562 1.000 12.45525 197 MET A CA 1
ATOM 1598 C C . MET A 1 197 ? 1.02325 -23.30565 29.28154 1.000 13.14326 197 MET A C 1
ATOM 1599 O O . MET A 1 197 ? 0.91138 -23.39264 30.51110 1.000 13.05132 197 MET A O 1
ATOM 1604 N N . ARG A 1 198 ? -0.03407 -23.23642 28.47290 1.000 13.62518 198 ARG A N 1
ATOM 1605 C CA . ARG A 1 198 ? -1.38811 -23.27309 29.01020 1.000 14.48861 198 ARG A CA 1
ATOM 1606 C C . ARG A 1 198 ? -1.68038 -24.61270 29.67383 1.000 14.28220 198 ARG A C 1
ATOM 1607 O O . ARG A 1 198 ? -2.24476 -24.65806 30.77300 1.000 15.16649 198 ARG A O 1
ATOM 1615 N N . ALA A 1 199 ? -1.28731 -25.71728 29.02918 1.000 14.04048 199 ALA A N 1
ATOM 1616 C CA . ALA A 1 199 ? -1.54906 -27.04253 29.59165 1.000 14.20631 199 ALA A CA 1
ATOM 1617 C C . ALA A 1 199 ? -0.78030 -27.26187 30.89033 1.000 13.65887 199 ALA A C 1
ATOM 1618 O O . ALA A 1 199 ? -1.30706 -27.85696 31.83904 1.000 14.55768 199 ALA A O 1
ATOM 1620 N N . VAL A 1 200 ? 0.47481 -26.81960 30.94676 1.000 13.01083 200 VAL A N 1
ATOM 1621 C CA . VAL A 1 200 ? 1.23658 -26.94409 32.18475 1.000 13.58667 200 VAL A CA 1
ATOM 1622 C C . VAL A 1 200 ? 0.57281 -26.13913 33.29095 1.000 13.81048 200 VAL A C 1
ATOM 1623 O O . VAL A 1 200 ? 0.44715 -26.60676 34.42663 1.000 13.51484 200 VAL A O 1
ATOM 1627 N N . HIS A 1 201 ? 0.10300 -24.93142 32.96542 1.000 13.59097 201 HIS A N 1
ATOM 1628 C CA . HIS A 1 201 ? -0.60479 -24.12449 33.95178 1.000 14.07883 201 HIS A CA 1
ATOM 1629 C C . HIS A 1 201 ? -1.86921 -24.82018 34.44176 1.000 14.53734 201 HIS A C 1
ATOM 1630 O O . HIS A 1 201 ? -2.16868 -24.79724 35.64172 1.000 14.94132 201 HIS A O 1
ATOM 1637 N N . GLU A 1 202 ? -2.62041 -25.45101 33.53650 1.000 14.84443 202 GLU A N 1
ATOM 1638 C CA A GLU A 1 202 ? -3.85933 -26.11612 33.93494 0.498 15.54676 202 GLU A CA 1
ATOM 1639 C CA B GLU A 1 202 ? -3.85860 -26.10015 33.95310 0.502 15.85535 202 GLU A CA 1
ATOM 1640 C C . GLU A 1 202 ? -3.58442 -27.26719 34.89571 1.000 15.38628 202 GLU A C 1
ATOM 1641 O O . GLU A 1 202 ? -4.26481 -27.41937 35.91773 1.000 16.12200 202 GLU A O 1
ATOM 1652 N N . MET A 1 203 ? -2.58440 -28.09206 34.58520 1.000 14.93051 203 MET A N 1
ATOM 1653 C CA . MET A 1 203 ? -2.27751 -29.20585 35.47587 1.000 15.14278 203 MET A CA 1
ATOM 1654 C C . MET A 1 203 ? -1.70498 -28.71180 36.79800 1.000 14.54420 203 MET A C 1
ATOM 1655 O O . MET A 1 203 ? -2.08566 -29.20012 37.86840 1.000 15.69064 203 MET A O 1
ATOM 1660 N N . ALA A 1 204 ? -0.78910 -27.74540 36.74686 1.000 14.29198 204 ALA A N 1
ATOM 1661 C CA . ALA A 1 204 ? -0.22011 -27.21729 37.98173 1.000 15.17578 204 ALA A CA 1
ATOM 1662 C C . ALA A 1 204 ? -1.29676 -26.59171 38.85656 1.000 15.48486 204 ALA A C 1
ATOM 1663 O O . ALA A 1 204 ? -1.29443 -26.76867 40.08283 1.000 16.27846 204 ALA A O 1
ATOM 1665 N N . SER A 1 205 ? -2.22672 -25.85981 38.24203 1.000 17.16052 205 SER A N 1
ATOM 1666 C CA . SER A 1 205 ? -3.29333 -25.21182 38.99901 1.000 19.08258 205 SER A CA 1
ATOM 1667 C C . SER A 1 205 ? -4.14082 -26.23051 39.75124 1.000 19.32053 205 SER A C 1
ATOM 1668 O O . SER A 1 205 ? -4.53676 -25.99513 40.89856 1.000 20.21331 205 SER A O 1
ATOM 1671 N N . THR A 1 206 ? -4.42650 -27.37090 39.12209 1.000 20.02439 206 THR A N 1
ATOM 1672 C CA . THR A 1 206 ? -5.20628 -28.41167 39.78448 1.000 20.58269 206 THR A CA 1
ATOM 1673 C C . THR A 1 206 ? -4.55351 -28.84375 41.09169 1.000 20.24784 206 THR A C 1
ATOM 1674 O O . THR A 1 206 ? -5.24458 -29.10222 42.08573 1.000 20.80006 206 THR A O 1
ATOM 1678 N N . TYR A 1 207 ? -3.22483 -28.89200 41.12260 1.000 19.44989 207 TYR A N 1
ATOM 1679 C CA . TYR A 1 207 ? -2.48682 -29.41252 42.26634 1.000 19.78341 207 TYR A CA 1
ATOM 1680 C C . TYR A 1 207 ? -1.83987 -28.33474 43.12316 1.000 19.39365 207 TYR A C 1
ATOM 1681 O O . TYR A 1 207 ? -1.16104 -28.66994 44.09883 1.000 20.86200 207 TYR A O 1
ATOM 1690 N N . GLY A 1 208 ? -2.02849 -27.05972 42.79066 1.000 16.67130 208 GLY A N 1
ATOM 1691 C CA . GLY A 1 208 ? -1.44939 -25.98710 43.58048 1.000 17.06642 208 GLY A CA 1
ATOM 1692 C C . GLY A 1 208 ? 0.04856 -25.82789 43.43811 1.000 16.50227 208 GLY A C 1
ATOM 1693 O O . GLY A 1 208 ? 0.69471 -25.28921 44.34329 1.000 18.35407 208 GLY A O 1
ATOM 1694 N N . ILE A 1 209 ? 0.61833 -26.26425 42.32299 1.000 13.89348 209 ILE A N 1
ATOM 1695 C CA . ILE A 1 209 ? 2.05898 -26.18947 42.10849 1.000 13.37509 209 ILE A CA 1
ATOM 1696 C C . ILE A 1 209 ? 2.39272 -24.86429 41.44136 1.000 13.03989 209 ILE A C 1
ATOM 1697 O O . ILE A 1 209 ? 1.80863 -24.51348 40.40811 1.000 14.42035 209 ILE A O 1
ATOM 1702 N N . LYS A 1 210 ? 3.34142 -24.13398 42.02274 1.000 12.88279 210 LYS A N 1
ATOM 1703 C CA . LYS A 1 210 ? 3.79477 -22.88041 41.42922 1.000 13.38620 210 LYS A CA 1
ATOM 1704 C C . LYS A 1 210 ? 4.59808 -23.12755 40.15505 1.000 12.69955 210 LYS A C 1
ATOM 1705 O O . LYS A 1 210 ? 5.28281 -24.14321 40.01327 1.000 12.35638 210 LYS A O 1
ATOM 1711 N N . ILE A 1 211 ? 4.52564 -22.16534 39.23201 1.000 12.19111 211 ILE A N 1
ATOM 1712 C CA . ILE A 1 211 ? 5.30018 -22.18258 37.99363 1.000 11.85070 211 ILE A CA 1
ATOM 1713 C C . ILE A 1 211 ? 6.11466 -20.90127 37.92788 1.000 11.23972 211 ILE A C 1
ATOM 1714 O O . ILE A 1 211 ? 5.55688 -19.80124 38.00412 1.000 12.24744 211 ILE A O 1
ATOM 1719 N N . PHE A 1 212 ? 7.42216 -21.03626 37.76059 1.000 10.94474 212 PHE A N 1
ATOM 1720 C CA . PHE A 1 212 ? 8.28651 -19.88964 37.51515 1.000 11.25190 212 PHE A CA 1
ATOM 1721 C C . PHE A 1 212 ? 9.00226 -20.10589 36.19434 1.000 11.59950 212 PHE A C 1
ATOM 1722 O O . PHE A 1 212 ? 9.51056 -21.20156 35.93311 1.000 14.05118 212 PHE A O 1
ATOM 1730 N N . TYR A 1 213 ? 8.99897 -19.09076 35.34229 1.000 11.09859 213 TYR A N 1
ATOM 1731 C CA . TYR A 1 213 ? 9.67892 -19.20285 34.06348 1.000 11.23500 213 TYR A CA 1
ATOM 1732 C C . TYR A 1 213 ? 11.13955 -18.79593 34.20095 1.000 11.50308 213 TYR A C 1
ATOM 1733 O O . TYR A 1 213 ? 11.46635 -17.81609 34.87314 1.000 12.85446 213 TYR A O 1
ATOM 1742 N N . ASP A 1 214 ? 12.01435 -19.57110 33.56342 1.000 11.69552 214 ASP A N 1
ATOM 1743 C CA . ASP A 1 214 ? 13.37586 -19.14835 33.25037 1.000 12.89190 214 ASP A CA 1
ATOM 1744 C C . ASP A 1 214 ? 13.23353 -18.46117 31.90201 1.000 13.10687 214 ASP A C 1
ATOM 1745 O O . ASP A 1 214 ? 13.17100 -19.11763 30.85951 1.000 14.59821 214 ASP A O 1
ATOM 1750 N N . ALA A 1 215 ? 13.14904 -17.13398 31.92667 1.000 12.66996 215 ALA A N 1
ATOM 1751 C CA . ALA A 1 215 ? 12.58270 -16.36630 30.82526 1.000 13.32962 215 ALA A CA 1
ATOM 1752 C C . ALA A 1 215 ? 13.61875 -15.71590 29.91995 1.000 11.56777 215 ALA A C 1
ATOM 1753 O O . ALA A 1 215 ? 13.24434 -14.87070 29.09831 1.000 11.47761 215 ALA A O 1
ATOM 1755 N N . THR A 1 216 ? 14.88845 -16.12702 30.00725 1.000 12.09131 216 THR A N 1
ATOM 1756 C CA . THR A 1 216 ? 15.97177 -15.35075 29.40643 1.000 11.40737 216 THR A CA 1
ATOM 1757 C C . THR A 1 216 ? 15.78500 -15.11201 27.91220 1.000 10.31410 216 THR A C 1
ATOM 1758 O O . THR A 1 216 ? 16.20384 -14.06568 27.40941 1.000 10.85348 216 THR A O 1
ATOM 1762 N N . ARG A 1 217 ? 15.21329 -16.07253 27.17785 1.000 10.03589 217 ARG A N 1
ATOM 1763 C CA . ARG A 1 217 ? 15.00545 -15.92666 25.73954 1.000 9.61267 217 ARG A CA 1
ATOM 1764 C C . ARG A 1 217 ? 13.52383 -15.97632 25.38013 1.000 9.94941 217 ARG A C 1
ATOM 1765 O O . ARG A 1 217 ? 13.11518 -16.57462 24.38133 1.000 10.84882 217 ARG A O 1
ATOM 1773 N N . CYS A 1 218 ? 12.70498 -15.30801 26.19687 1.000 9.77959 218 CYS A N 1
ATOM 1774 C CA . CYS A 1 218 ? 11.25726 -15.34881 26.01565 1.000 9.69848 218 CYS A CA 1
ATOM 1775 C C . CYS A 1 218 ? 10.81131 -14.64569 24.74211 1.000 9.88505 218 CYS A C 1
ATOM 1776 O O . CYS A 1 218 ? 9.74065 -14.97060 24.21928 1.000 10.58859 218 CYS A O 1
ATOM 1779 N N . VAL A 1 219 ? 11.57875 -13.66620 24.25520 1.000 9.40068 219 VAL A N 1
ATOM 1780 C CA . VAL A 1 219 ? 11.15943 -12.95557 23.04904 1.000 9.86205 219 VAL A CA 1
ATOM 1781 C C . VAL A 1 219 ? 11.46113 -13.78153 21.80806 1.000 10.02443 219 VAL A C 1
ATOM 1782 O O . VAL A 1 219 ? 10.61887 -13.90374 20.91335 1.000 10.77223 219 VAL A O 1
ATOM 1786 N N . GLU A 1 220 ? 12.64662 -14.38914 21.74491 1.000 9.55033 220 GLU A N 1
ATOM 1787 C CA . GLU A 1 220 ? 12.88146 -15.41589 20.73528 1.000 10.38316 220 GLU A CA 1
ATOM 1788 C C . GLU A 1 220 ? 11.76964 -16.45823 20.75637 1.000 10.27856 220 GLU A C 1
ATOM 1789 O O . GLU A 1 220 ? 11.24889 -16.84940 19.70179 1.000 10.81911 220 GLU A O 1
ATOM 1795 N N . ASN A 1 221 ? 11.37403 -16.90431 21.95086 1.000 9.70720 221 ASN A N 1
ATOM 1796 C CA . ASN A 1 221 ? 10.30283 -17.89075 22.04416 1.000 10.20915 221 ASN A CA 1
ATOM 1797 C C . ASN A 1 221 ? 9.00999 -17.36253 21.43468 1.000 10.06548 221 ASN A C 1
ATOM 1798 O O . ASN A 1 221 ? 8.34411 -18.05837 20.65381 1.000 10.72084 221 ASN A O 1
ATOM 1803 N N . ALA A 1 222 ? 8.65102 -16.12141 21.78021 1.000 9.78810 222 ALA A N 1
ATOM 1804 C CA . ALA A 1 222 ? 7.44644 -15.49735 21.24616 1.000 10.12190 222 ALA A CA 1
ATOM 1805 C C . ALA A 1 222 ? 7.47409 -15.43033 19.72457 1.000 10.63908 222 ALA A C 1
ATOM 1806 O O . ALA A 1 222 ? 6.43380 -15.59523 19.07671 1.000 10.88693 222 ALA A O 1
ATOM 1808 N N . TYR A 1 223 ? 8.64758 -15.18382 19.13643 1.000 10.65574 223 TYR A N 1
ATOM 1809 C CA . TYR A 1 223 ? 8.74263 -15.17116 17.68208 1.000 10.55101 223 TYR A CA 1
ATOM 1810 C C . TYR A 1 223 ? 8.37709 -16.53653 17.09915 1.000 10.65405 223 TYR A C 1
ATOM 1811 O O . TYR A 1 223 ? 7.62623 -16.62436 16.12348 1.000 11.07836 223 TYR A O 1
ATOM 1820 N N . PHE A 1 224 ? 8.90788 -17.62041 17.67565 1.000 10.91744 224 PHE A N 1
ATOM 1821 C CA . PHE A 1 224 ? 8.56317 -18.94341 17.16273 1.000 11.25723 224 PHE A CA 1
ATOM 1822 C C . PHE A 1 224 ? 7.06589 -19.20313 17.25240 1.000 11.20110 224 PHE A C 1
ATOM 1823 O O . PHE A 1 224 ? 6.48405 -19.81253 16.34846 1.000 11.59881 224 PHE A O 1
ATOM 1831 N N . ILE A 1 225 ? 6.42486 -18.76949 18.33834 1.000 10.86187 225 ILE A N 1
ATOM 1832 C CA . ILE A 1 225 ? 4.97319 -18.89280 18.43737 1.000 11.02283 225 ILE A CA 1
ATOM 1833 C C . ILE A 1 225 ? 4.28571 -18.14432 17.29554 1.000 10.89439 225 ILE A C 1
ATOM 1834 O O . ILE A 1 225 ? 3.40204 -18.68480 16.61927 1.000 12.12516 225 ILE A O 1
ATOM 1839 N N . LYS A 1 226 ? 4.67278 -16.88508 17.06833 1.000 11.06860 226 LYS A N 1
ATOM 1840 C CA . LYS A 1 226 ? 4.06266 -16.10271 15.99330 1.000 11.88925 226 LYS A CA 1
ATOM 1841 C C . LYS A 1 226 ? 4.26135 -16.77100 14.64150 1.000 12.35652 226 LYS A C 1
ATOM 1842 O O . LYS A 1 226 ? 3.34907 -16.79017 13.80031 1.000 12.69679 226 LYS A O 1
ATOM 1848 N N . GLU A 1 227 ? 5.45074 -17.32385 14.41565 1.000 10.91931 227 GLU A N 1
ATOM 1849 C CA . GLU A 1 227 ? 5.77834 -17.88108 13.10968 1.000 12.00778 227 GLU A CA 1
ATOM 1850 C C . GLU A 1 227 ? 5.10196 -19.22455 12.87705 1.000 13.16433 227 GLU A C 1
ATOM 1851 O O . GLU A 1 227 ? 4.71223 -19.53097 11.74512 1.000 14.04871 227 GLU A O 1
ATOM 1857 N N . GLN A 1 228 ? 4.95336 -20.03470 13.92761 1.000 13.12789 228 GLN A N 1
ATOM 1858 C CA . GLN A 1 228 ? 4.68168 -21.45514 13.74756 1.000 13.71705 228 GLN A CA 1
ATOM 1859 C C . GLN A 1 228 ? 3.47254 -21.99968 14.48727 1.000 13.88351 228 GLN A C 1
ATOM 1860 O O . GLN A 1 228 ? 3.01660 -23.09476 14.13395 1.000 16.84463 228 GLN A O 1
ATOM 1866 N N . GLU A 1 229 ? 2.94644 -21.31885 15.49970 1.000 12.89931 229 GLU A N 1
ATOM 1867 C CA . GLU A 1 229 ? 1.80763 -21.85686 16.23427 1.000 12.96063 229 GLU A CA 1
ATOM 1868 C C . GLU A 1 229 ? 0.50766 -21.35554 15.61007 1.000 14.03973 229 GLU A C 1
ATOM 1869 O O . GLU A 1 229 ? 0.27802 -20.14456 15.51951 1.000 14.62697 229 GLU A O 1
ATOM 1875 N N . ALA A 1 230 ? -0.34104 -22.28896 15.18500 1.000 15.81312 230 ALA A N 1
ATOM 1876 C CA . ALA A 1 230 ? -1.55441 -21.91762 14.46778 1.000 17.70649 230 ALA A CA 1
ATOM 1877 C C . ALA A 1 230 ? -2.39270 -20.94549 15.28818 1.000 17.91554 230 ALA A C 1
ATOM 1878 O O . ALA A 1 230 ? -2.58776 -21.12697 16.49266 1.000 18.73721 230 ALA A O 1
ATOM 1880 N N . GLY A 1 231 ? -2.87522 -19.89223 14.63022 1.000 17.48405 231 GLY A N 1
ATOM 1881 C CA . GLY A 1 231 ? -3.68204 -18.88090 15.26860 1.000 18.52922 231 GLY A CA 1
ATOM 1882 C C . GLY A 1 231 ? -2.92261 -17.64493 15.70735 1.000 17.90418 231 GLY A C 1
ATOM 1883 O O . GLY A 1 231 ? -3.55060 -16.60836 15.94856 1.000 20.14677 231 GLY A O 1
ATOM 1884 N N . TYR A 1 232 ? -1.59361 -17.71558 15.80275 1.000 15.23309 232 TYR A N 1
ATOM 1885 C CA . TYR A 1 232 ? -0.79676 -16.59392 16.28535 1.000 14.18204 232 TYR A CA 1
ATOM 1886 C C . TYR A 1 232 ? -0.15041 -15.77590 15.17495 1.000 14.72124 232 TYR A C 1
ATOM 1887 O O . TYR A 1 232 ? 0.55348 -14.80767 15.47445 1.000 14.58818 232 TYR A O 1
ATOM 1896 N N . GLU A 1 233 ? -0.39772 -16.12587 13.90812 1.000 16.21889 233 GLU A N 1
ATOM 1897 C CA . GLU A 1 233 ? 0.26124 -15.46092 12.78469 1.000 17.93300 233 GLU A CA 1
ATOM 1898 C C . GLU A 1 233 ? 0.15064 -13.94121 12.86535 1.000 17.88119 233 GLU A C 1
ATOM 1899 O O . GLU A 1 233 ? 1.10748 -13.22068 12.55326 1.000 17.61487 233 GLU A O 1
ATOM 1905 N N . ASN A 1 234 ? -1.01118 -13.43396 13.27334 1.000 17.54485 234 ASN A N 1
ATOM 1906 C CA . ASN A 1 234 ? -1.28129 -12.00145 13.25032 1.000 18.41724 234 ASN A CA 1
ATOM 1907 C C . ASN A 1 234 ? -1.38376 -11.40106 14.64443 1.000 17.65857 234 ASN A C 1
ATOM 1908 O O . ASN A 1 234 ? -1.90205 -10.28999 14.79732 1.000 20.53604 234 ASN A O 1
ATOM 1913 N N . VAL A 1 235 ? -0.90611 -12.11182 15.66044 1.000 15.02764 235 VAL A N 1
ATOM 1914 C CA . VAL A 1 235 ? -0.85164 -11.58578 17.01601 1.000 13.68017 235 VAL A CA 1
ATOM 1915 C C . VAL A 1 235 ? 0.51112 -10.93522 17.20710 1.000 12.67733 235 VAL A C 1
ATOM 1916 O O . VAL A 1 235 ? 1.53376 -11.46043 16.75386 1.000 14.22746 235 VAL A O 1
ATOM 1920 N N . SER A 1 236 ? 0.54260 -9.78192 17.86784 1.000 12.82327 236 SER A N 1
ATOM 1921 C CA . SER A 1 236 ? 1.81048 -9.08127 18.02131 1.000 12.42416 236 SER A CA 1
ATOM 1922 C C . SER A 1 236 ? 2.73008 -9.83284 18.97678 1.000 11.97105 236 SER A C 1
ATOM 1923 O O . SER A 1 236 ? 2.28055 -10.57480 19.85365 1.000 12.31696 236 SER A O 1
ATOM 1926 N N . ILE A 1 237 ? 4.03601 -9.62754 18.79706 1.000 11.37120 237 ILE A N 1
ATOM 1927 C CA . ILE A 1 237 ? 5.01125 -10.17720 19.73817 1.000 10.87478 237 ILE A CA 1
ATOM 1928 C C . ILE A 1 237 ? 4.66535 -9.76269 21.16013 1.000 11.31033 237 ILE A C 1
ATOM 1929 O O . ILE A 1 237 ? 4.68652 -10.57980 22.08598 1.000 11.97393 237 ILE A O 1
ATOM 1934 N N . LYS A 1 238 ? 4.31314 -8.48943 21.33959 1.000 12.29144 238 LYS A N 1
ATOM 1935 C CA A LYS A 1 238 ? 3.95084 -7.97765 22.65696 0.417 13.36975 238 LYS A CA 1
ATOM 1936 C CA B LYS A 1 238 ? 3.95092 -7.97825 22.65676 0.583 13.44731 238 LYS A CA 1
ATOM 1937 C C . LYS A 1 238 ? 2.80293 -8.77729 23.26606 1.000 11.99663 238 LYS A C 1
ATOM 1938 O O . LYS A 1 238 ? 2.85034 -9.16072 24.44200 1.000 12.29573 238 LYS A O 1
ATOM 1949 N N . ASP A 1 239 ? 1.75488 -9.04393 22.47808 1.000 12.17674 239 ASP A N 1
ATOM 1950 C CA . ASP A 1 239 ? 0.60946 -9.77056 23.02279 1.000 12.80304 239 ASP A CA 1
ATOM 1951 C C . ASP A 1 239 ? 0.93902 -11.23647 23.27227 1.000 11.90393 239 ASP A C 1
ATOM 1952 O O . ASP A 1 239 ? 0.39514 -11.84001 24.20580 1.000 12.58373 239 ASP A O 1
ATOM 1957 N N . ILE A 1 240 ? 1.82838 -11.81994 22.46616 1.000 11.73468 240 ILE A N 1
ATOM 1958 C CA . ILE A 1 240 ? 2.27296 -13.18775 22.71459 1.000 11.79334 240 ILE A CA 1
ATOM 1959 C C . ILE A 1 240 ? 3.04566 -13.26638 24.02592 1.000 11.12978 240 ILE A C 1
ATOM 1960 O O . ILE A 1 240 ? 2.78884 -14.14146 24.86114 1.000 11.67661 240 ILE A O 1
ATOM 1965 N N . VAL A 1 241 ? 3.99726 -12.34607 24.22756 1.000 11.32553 241 VAL A N 1
ATOM 1966 C CA . VAL A 1 241 ? 4.79336 -12.32984 25.45490 1.000 11.40715 241 VAL A CA 1
ATOM 1967 C C . VAL A 1 241 ? 3.88403 -12.20035 26.66940 1.000 11.21302 241 VAL A C 1
ATOM 1968 O O . VAL A 1 241 ? 4.03691 -12.92200 27.66669 1.000 11.65416 241 VAL A O 1
ATOM 1972 N N . HIS A 1 242 ? 2.92217 -11.27661 26.60271 1.000 11.87178 242 HIS A N 1
ATOM 1973 C CA . HIS A 1 242 ? 2.02801 -11.06793 27.73310 1.000 11.81277 242 HIS A CA 1
ATOM 1974 C C . HIS A 1 242 ? 1.22824 -12.33043 28.03356 1.000 11.90685 242 HIS A C 1
ATOM 1975 O O . HIS A 1 242 ? 1.07377 -12.71393 29.20045 1.000 12.32229 242 HIS A O 1
ATOM 1982 N N . GLU A 1 243 ? 0.72960 -13.00936 26.99721 1.000 11.91236 243 GLU A N 1
ATOM 1983 C CA . GLU A 1 243 ? -0.02784 -14.22875 27.25306 1.000 12.44302 243 GLU A CA 1
ATOM 1984 C C . GLU A 1 243 ? 0.86449 -15.32821 27.81968 1.000 12.01084 243 GLU A C 1
ATOM 1985 O O . GLU A 1 243 ? 0.45289 -16.06187 28.73112 1.000 12.22589 243 GLU A O 1
ATOM 1991 N N . MET A 1 244 ? 2.08950 -15.45702 27.29999 1.000 11.41318 244 MET A N 1
ATOM 1992 C CA . MET A 1 244 ? 3.01303 -16.45814 27.82919 1.000 11.42226 244 MET A CA 1
ATOM 1993 C C . MET A 1 244 ? 3.12789 -16.34339 29.34009 1.000 11.33046 244 MET A C 1
ATOM 1994 O O . MET A 1 244 ? 2.96696 -17.33017 30.07093 1.000 12.01478 244 MET A O 1
ATOM 1999 N N . PHE A 1 245 ? 3.40006 -15.13537 29.82950 1.000 10.94365 245 PHE A N 1
ATOM 2000 C CA . PHE A 1 245 ? 3.62275 -14.96252 31.25680 1.000 11.58223 245 PHE A CA 1
ATOM 2001 C C . PHE A 1 245 ? 2.34231 -15.05160 32.07158 1.000 11.77517 245 PHE A C 1
ATOM 2002 O O . PHE A 1 245 ? 2.42081 -15.23139 33.29285 1.000 12.34600 245 PHE A O 1
ATOM 2010 N N . SER A 1 246 ? 1.17227 -14.96314 31.43317 1.000 12.00003 246 SER A N 1
ATOM 2011 C CA . SER A 1 246 ? -0.07618 -15.14909 32.16450 1.000 13.10276 246 SER A CA 1
ATOM 2012 C C . SER A 1 246 ? -0.21144 -16.56673 32.70061 1.000 13.23216 246 SER A C 1
ATOM 2013 O O . SER A 1 246 ? -1.02374 -16.79733 33.60023 1.000 15.00136 246 SER A O 1
ATOM 2016 N N . TYR A 1 247 ? 0.57520 -17.50802 32.17759 1.000 13.30693 247 TYR A N 1
ATOM 2017 C CA . TYR A 1 247 ? 0.58026 -18.89780 32.61941 1.000 12.76876 247 TYR A CA 1
ATOM 2018 C C . TYR A 1 247 ? 1.66871 -19.18525 33.64640 1.000 13.32654 247 TYR A C 1
ATOM 2019 O O . TYR A 1 247 ? 1.94926 -20.35683 33.92699 1.000 15.14537 247 TYR A O 1
ATOM 2028 N N . ALA A 1 248 ? 2.26519 -18.14553 34.22974 1.000 12.81742 248 ALA A N 1
ATOM 2029 C CA . ALA A 1 248 ? 3.33343 -18.28766 35.20660 1.000 12.82996 248 ALA A CA 1
ATOM 2030 C C . ALA A 1 248 ? 2.99684 -17.49719 36.46332 1.000 12.68908 248 ALA A C 1
ATOM 2031 O O . ALA A 1 248 ? 2.25321 -16.51364 36.41997 1.000 13.91024 248 ALA A O 1
ATOM 2033 N N . ASP A 1 249 ? 3.58308 -17.91998 37.58575 1.000 11.59249 249 ASP A N 1
ATOM 2034 C CA . ASP A 1 249 ? 3.49479 -17.18079 38.83658 1.000 11.64626 249 ASP A CA 1
ATOM 2035 C C . ASP A 1 249 ? 4.63232 -16.18532 39.01376 1.000 11.47464 249 ASP A C 1
ATOM 2036 O O . ASP A 1 249 ? 4.58676 -15.35438 39.93135 1.000 12.52622 249 ASP A O 1
ATOM 2041 N N . GLY A 1 250 ? 5.64119 -16.24584 38.15835 1.000 10.84430 250 GLY A N 1
ATOM 2042 C CA . GLY A 1 250 ? 6.76197 -15.33970 38.24344 1.000 11.10050 250 GLY A CA 1
ATOM 2043 C C . GLY A 1 250 ? 7.81690 -15.77519 37.25259 1.000 10.49334 250 GLY A C 1
ATOM 2044 O O . GLY A 1 250 ? 7.60698 -16.71234 36.47297 1.000 10.27792 250 GLY A O 1
ATOM 2045 N N . CYS A 1 251 ? 8.96199 -15.10159 37.30818 1.000 10.00506 251 CYS A N 1
ATOM 2046 C CA . CYS A 1 251 ? 10.04225 -15.45392 36.39456 1.000 10.76029 251 CYS A CA 1
ATOM 2047 C C . CYS A 1 251 ? 11.36951 -14.96213 36.94423 1.000 10.23339 251 CYS A C 1
ATOM 2048 O O . CYS A 1 251 ? 11.43309 -14.03586 37.75944 1.000 10.98351 251 CYS A O 1
ATOM 2051 N N . THR A 1 252 ? 12.43241 -15.59498 36.46734 1.000 10.35620 252 THR A N 1
ATOM 2052 C CA . THR A 1 252 ? 13.77529 -15.04296 36.53031 1.000 10.65248 252 THR A CA 1
ATOM 2053 C C . THR A 1 252 ? 14.13672 -14.62297 35.11579 1.000 10.48313 252 THR A C 1
ATOM 2054 O O . THR A 1 252 ? 13.86972 -15.35523 34.15700 1.000 12.13444 252 THR A O 1
ATOM 2058 N N . MET A 1 253 ? 14.69308 -13.43225 34.97328 1.000 10.13904 253 MET A N 1
ATOM 2059 C CA A MET A 1 253 ? 15.02089 -12.89151 33.66437 0.771 10.09804 253 MET A CA 1
ATOM 2060 C CA B MET A 1 253 ? 15.02998 -12.91596 33.65543 0.229 11.05823 253 MET A CA 1
ATOM 2061 C C . MET A 1 253 ? 16.47206 -12.44669 33.63794 1.000 10.07855 253 MET A C 1
ATOM 2062 O O . MET A 1 253 ? 16.95388 -11.83309 34.59396 1.000 10.36910 253 MET A O 1
ATOM 2071 N N . SER A 1 254 ? 17.15787 -12.74843 32.53875 1.000 11.56697 254 SER A N 1
ATOM 2072 C CA . SER A 1 254 ? 18.45133 -12.15444 32.24686 1.000 11.45959 254 SER A CA 1
ATOM 2073 C C . SER A 1 254 ? 18.22895 -11.10969 31.16841 1.000 11.52203 254 SER A C 1
ATOM 2074 O O . SER A 1 254 ? 17.90667 -11.44908 30.02214 1.000 13.03760 254 SER A O 1
ATOM 2077 N N . GLY A 1 255 ? 18.40832 -9.83785 31.52408 1.000 10.80148 255 GLY A N 1
ATOM 2078 C CA . GLY A 1 255 ? 18.37161 -8.81736 30.50048 1.000 10.99126 255 GLY A CA 1
ATOM 2079 C C . GLY A 1 255 ? 19.49261 -8.96959 29.50228 1.000 10.00641 255 GLY A C 1
ATOM 2080 O O . GLY A 1 255 ? 19.36298 -8.52283 28.35297 1.000 10.82025 255 GLY A O 1
ATOM 2081 N N . LYS A 1 256 ? 20.58511 -9.62370 29.91359 1.000 9.85373 256 LYS A N 1
ATOM 2082 C CA . LYS A 1 256 ? 21.74196 -9.85639 29.05660 1.000 9.54789 256 LYS A CA 1
ATOM 2083 C C . LYS A 1 256 ? 21.39994 -10.68516 27.83337 1.000 8.85965 256 LYS A C 1
ATOM 2084 O O . LYS A 1 256 ? 22.19740 -10.73186 26.88619 1.000 10.05653 256 LYS A O 1
ATOM 2090 N N . LYS A 1 257 ? 20.25805 -11.36941 27.84460 1.000 8.55749 257 LYS A N 1
ATOM 2091 C CA . LYS A 1 257 ? 19.80627 -12.07197 26.65764 1.000 9.36050 257 LYS A CA 1
ATOM 2092 C C . LYS A 1 257 ? 18.77969 -11.19494 25.94992 1.000 9.55074 257 LYS A C 1
ATOM 2093 O O . LYS A 1 257 ? 19.16343 -10.23655 25.27387 1.000 10.01831 257 LYS A O 1
ATOM 2099 N N . ASP A 1 258 ? 17.48369 -11.45746 26.12551 1.000 9.48195 258 ASP A N 1
ATOM 2100 C CA . ASP A 1 258 ? 16.50473 -10.83486 25.23782 1.000 10.00072 258 ASP A CA 1
ATOM 2101 C C . ASP A 1 258 ? 16.17292 -9.37914 25.56188 1.000 10.43206 258 ASP A C 1
ATOM 2102 O O . ASP A 1 258 ? 15.42945 -8.77165 24.79124 1.000 11.93854 258 ASP A O 1
ATOM 2107 N N . CYS A 1 259 ? 16.69429 -8.77904 26.64022 1.000 9.75428 259 CYS A N 1
ATOM 2108 C CA . CYS A 1 259 ? 16.47410 -7.34401 26.84404 1.000 9.49248 259 CYS A CA 1
ATOM 2109 C C . CYS A 1 259 ? 17.52345 -6.46392 26.17916 1.000 9.07139 259 CYS A C 1
ATOM 2110 O O . CYS A 1 259 ? 17.53238 -5.25049 26.41950 1.000 10.23199 259 CYS A O 1
ATOM 2113 N N . LEU A 1 260 ? 18.40803 -7.03385 25.36259 1.000 8.99799 260 LEU A N 1
ATOM 2114 C CA . LEU A 1 260 ? 19.27136 -6.23049 24.49321 1.000 9.09277 260 LEU A CA 1
ATOM 2115 C C . LEU A 1 260 ? 20.23962 -5.35890 25.29260 1.000 8.51182 260 LEU A C 1
ATOM 2116 O O . LEU A 1 260 ? 20.56607 -4.23060 24.90055 1.000 9.21848 260 LEU A O 1
ATOM 2121 N N . VAL A 1 261 ? 20.73319 -5.88395 26.41665 1.000 8.85785 261 VAL A N 1
ATOM 2122 C CA . VAL A 1 261 ? 21.66786 -5.13842 27.24863 1.000 8.92915 261 VAL A CA 1
ATOM 2123 C C . VAL A 1 261 ? 22.92560 -5.95812 27.51817 1.000 8.56776 261 VAL A C 1
ATOM 2124 O O . VAL A 1 261 ? 23.02549 -7.14054 27.17417 1.000 9.70489 261 VAL A O 1
ATOM 2128 N N . ASN A 1 262 ? 23.90274 -5.28661 28.12751 1.000 8.08354 262 ASN A N 1
ATOM 2129 C CA . ASN A 1 262 ? 25.18423 -5.87441 28.47203 1.000 8.77108 262 ASN A CA 1
ATOM 2130 C C . ASN A 1 262 ? 25.25062 -6.32819 29.91960 1.000 8.76651 262 ASN A C 1
ATOM 2131 O O . ASN A 1 262 ? 26.18461 -7.05380 30.28245 1.000 9.34239 262 ASN A O 1
ATOM 2136 N N . ILE A 1 263 ? 24.28517 -5.91499 30.73983 1.000 8.65054 263 ILE A N 1
ATOM 2137 C CA . ILE A 1 263 ? 24.20383 -6.29928 32.14269 1.000 8.95389 263 ILE A CA 1
ATOM 2138 C C . ILE A 1 263 ? 22.76938 -6.03427 32.56410 1.000 9.02508 263 ILE A C 1
ATOM 2139 O O . ILE A 1 263 ? 22.08328 -5.19173 31.97615 1.000 10.06107 263 ILE A O 1
ATOM 2144 N N . GLY A 1 264 ? 22.30345 -6.76655 33.57624 1.000 9.37994 264 GLY A N 1
ATOM 2145 C CA . GLY A 1 264 ? 20.95543 -6.57566 34.08125 1.000 9.71095 264 GLY A CA 1
ATOM 2146 C C . GLY A 1 264 ? 20.11630 -7.83764 34.10013 1.000 9.67176 264 GLY A C 1
ATOM 2147 O O . GLY A 1 264 ? 20.25256 -8.71726 33.24157 1.000 10.24830 264 GLY A O 1
ATOM 2148 N N . GLY A 1 265 ? 19.23241 -7.92943 35.09350 1.000 9.33903 265 GLY A N 1
ATOM 2149 C CA . GLY A 1 265 ? 18.25426 -8.99901 35.19061 1.000 9.72295 265 GLY A CA 1
ATOM 2150 C C . GLY A 1 265 ? 17.19746 -8.60391 36.19810 1.000 8.71362 265 GLY A C 1
ATOM 2151 O O . GLY A 1 265 ? 17.20997 -7.49233 36.73834 1.000 9.72290 265 GLY A O 1
ATOM 2152 N N . PHE A 1 266 ? 16.26113 -9.51547 36.44673 1.000 8.72685 266 PHE A N 1
ATOM 2153 C CA . PHE A 1 266 ? 15.24251 -9.22351 37.44533 1.000 9.86465 266 PHE A CA 1
ATOM 2154 C C . PHE A 1 266 ? 14.47655 -10.48176 37.81692 1.000 9.88688 266 PHE A C 1
ATOM 2155 O O . PHE A 1 266 ? 14.48341 -11.47789 37.08939 1.000 10.26000 266 PHE A O 1
ATOM 2163 N N . LEU A 1 267 ? 13.81278 -10.40741 38.97036 1.000 9.55367 267 LEU A N 1
ATOM 2164 C CA . LEU A 1 267 ? 12.90545 -11.42857 39.46510 1.000 9.92940 267 LEU A CA 1
ATOM 2165 C C . LEU A 1 267 ? 11.50715 -10.82252 39.49892 1.000 9.08496 267 LEU A C 1
ATOM 2166 O O . LEU A 1 267 ? 11.32723 -9.70343 39.99219 1.000 10.96867 267 LEU A O 1
ATOM 2171 N N . CYS A 1 268 ? 10.51853 -11.54890 38.97757 1.000 9.50934 268 CYS A N 1
ATOM 2172 C CA . CYS A 1 268 ? 9.13147 -11.11476 39.04561 1.000 9.81652 268 CYS A CA 1
ATOM 2173 C C . CYS A 1 268 ? 8.29197 -12.13477 39.78995 1.000 11.02899 268 CYS A C 1
ATOM 2174 O O . CYS A 1 268 ? 8.54907 -13.33946 39.71975 1.000 10.92535 268 CYS A O 1
ATOM 2177 N N . MET A 1 269 ? 7.25580 -11.63446 40.46377 1.000 11.02045 269 MET A N 1
ATOM 2178 C CA . MET A 1 269 ? 6.27029 -12.48121 41.11868 1.000 11.75426 269 MET A CA 1
ATOM 2179 C C . MET A 1 269 ? 4.97510 -11.69479 41.28257 1.000 11.68074 269 MET A C 1
ATOM 2180 O O . MET A 1 269 ? 4.95026 -10.46954 41.15213 1.000 13.00326 269 MET A O 1
ATOM 2185 N N . ASN A 1 270 ? 3.89328 -12.41305 41.60006 1.000 12.74677 270 ASN A N 1
ATOM 2186 C CA . ASN A 1 270 ? 2.57458 -11.79022 41.69086 1.000 14.32701 270 ASN A CA 1
ATOM 2187 C C . ASN A 1 270 ? 2.07868 -11.52579 43.10691 1.000 18.08312 270 ASN A C 1
ATOM 2188 O O . ASN A 1 270 ? 1.16584 -10.70668 43.27961 1.000 21.02781 270 ASN A O 1
ATOM 2193 N N . ASP A 1 271 ? 2.63213 -12.18211 44.11074 1.000 17.78602 271 ASP A N 1
ATOM 2194 C CA . ASP A 1 271 ? 2.08653 -12.10218 45.45759 1.000 17.72106 271 ASP A CA 1
ATOM 2195 C C . ASP A 1 271 ? 2.94975 -11.23933 46.36867 1.000 18.23710 271 ASP A C 1
ATOM 2196 O O . ASP A 1 271 ? 4.17760 -11.19026 46.24601 1.000 18.20012 271 ASP A O 1
ATOM 2201 N N . GLU A 1 272 ? 2.28277 -10.59902 47.32621 1.000 18.04280 272 GLU A N 1
ATOM 2202 C CA . GLU A 1 272 ? 2.98435 -9.77695 48.30033 1.000 17.85700 272 GLU A CA 1
ATOM 2203 C C . GLU A 1 272 ? 3.91848 -10.59581 49.18593 1.000 15.90821 272 GLU A C 1
ATOM 2204 O O . GLU A 1 272 ? 4.98192 -10.10462 49.56198 1.000 14.84189 272 GLU A O 1
ATOM 2210 N N . GLU A 1 273 ? 3.55395 -11.83144 49.53711 1.000 16.06702 273 GLU A N 1
ATOM 2211 C CA A GLU A 1 273 ? 4.36972 -12.58889 50.47959 0.598 16.95749 273 GLU A CA 1
ATOM 2212 C CA B GLU A 1 273 ? 4.36740 -12.59944 50.47693 0.402 16.61445 273 GLU A CA 1
ATOM 2213 C C . GLU A 1 273 ? 5.77131 -12.83396 49.93065 1.000 15.94512 273 GLU A C 1
ATOM 2214 O O . GLU A 1 273 ? 6.77477 -12.51555 50.58488 1.000 16.10562 273 GLU A O 1
ATOM 2225 N N . MET A 1 274 ? 5.86634 -13.39604 48.72733 1.000 15.00257 274 MET A N 1
ATOM 2226 C CA . MET A 1 274 ? 7.18756 -13.60299 48.15274 1.000 14.56964 274 MET A CA 1
ATOM 2227 C C . MET A 1 274 ? 7.87610 -12.28162 47.82173 1.000 13.79027 274 MET A C 1
ATOM 2228 O O . MET A 1 274 ? 9.10090 -12.18014 47.93480 1.000 14.81763 274 MET A O 1
ATOM 2233 N N . PHE A 1 275 ? 7.11564 -11.26261 47.41734 1.000 12.94834 275 PHE A N 1
ATOM 2234 C CA . PHE A 1 275 ? 7.72423 -9.96674 47.12143 1.000 12.90738 275 PHE A CA 1
ATOM 2235 C C . PHE A 1 275 ? 8.40755 -9.39960 48.36001 1.000 12.69671 275 PHE A C 1
ATOM 2236 O O . PHE A 1 275 ? 9.55944 -8.95322 48.30501 1.000 12.73325 275 PHE A O 1
ATOM 2244 N N . SER A 1 276 ? 7.71589 -9.43492 49.49905 1.000 12.83052 276 SER A N 1
ATOM 2245 C CA A SER A 1 276 ? 8.29944 -8.92862 50.73751 0.343 13.04249 276 SER A CA 1
ATOM 2246 C CA B SER A 1 276 ? 8.30199 -8.92634 50.73575 0.318 13.37196 276 SER A CA 1
ATOM 2247 C CA C SER A 1 276 ? 8.31435 -8.91183 50.72084 0.339 13.28340 276 SER A CA 1
ATOM 2248 C C . SER A 1 276 ? 9.54959 -9.71178 51.11754 1.000 12.67324 276 SER A C 1
ATOM 2249 O O . SER A 1 276 ? 10.56837 -9.12846 51.50815 1.000 12.79130 276 SER A O 1
ATOM 2256 N N . ALA A 1 277 ? 9.48923 -11.04042 51.00797 1.000 13.28722 277 ALA A N 1
ATOM 2257 C CA . ALA A 1 277 ? 10.64453 -11.85849 51.35432 1.000 13.39868 277 ALA A CA 1
ATOM 2258 C C . ALA A 1 277 ? 11.80226 -11.61860 50.39209 1.000 12.78805 277 ALA A C 1
ATOM 2259 O O . ALA A 1 277 ? 12.96598 -11.57823 50.81266 1.000 13.15481 277 ALA A O 1
ATOM 2261 N N . ALA A 1 278 ? 11.50218 -11.44580 49.10034 1.000 12.00227 278 ALA A N 1
ATOM 2262 C CA . ALA A 1 278 ? 12.55335 -11.19452 48.11876 1.000 11.17981 278 ALA A CA 1
ATOM 2263 C C . ALA A 1 278 ? 13.22728 -9.85502 48.36527 1.000 11.90774 278 ALA A C 1
ATOM 2264 O O . ALA A 1 278 ? 14.44361 -9.72565 48.18727 1.000 13.08965 278 ALA A O 1
ATOM 2266 N N . LYS A 1 279 ? 12.45101 -8.84580 48.76913 1.000 12.52370 279 LYS A N 1
ATOM 2267 C CA . LYS A 1 279 ? 13.04032 -7.54019 49.03589 1.000 13.63806 279 LYS A CA 1
ATOM 2268 C C . LYS A 1 279 ? 13.97051 -7.59162 50.23667 1.000 13.80364 279 LYS A C 1
ATOM 2269 O O . LYS A 1 279 ? 15.00030 -6.90858 50.26009 1.000 14.89060 279 LYS A O 1
ATOM 2275 N N . GLU A 1 280 ? 13.62476 -8.38650 51.24905 1.000 13.99821 280 GLU A N 1
ATOM 2276 C CA . GLU A 1 280 ? 14.53462 -8.52039 52.37930 1.000 15.44730 280 GLU A CA 1
ATOM 2277 C C . GLU A 1 280 ? 15.81344 -9.2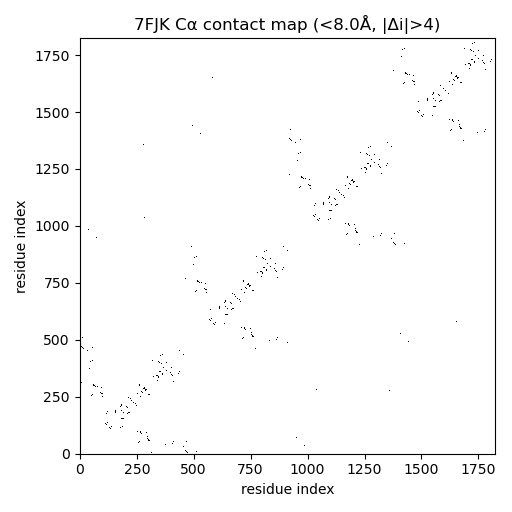3743 51.96439 1.000 14.15292 280 GLU A C 1
ATOM 2278 O O . GLU A 1 280 ? 16.91707 -8.83869 52.35769 1.000 16.72403 280 GLU A O 1
ATOM 2284 N N . LEU A 1 281 ? 15.68439 -10.26930 51.12993 1.000 12.62100 281 LEU A N 1
ATOM 2285 C CA . LEU A 1 281 ? 16.83086 -11.09459 50.76870 1.000 13.05180 281 LEU A CA 1
ATOM 2286 C C . LEU A 1 281 ? 17.76284 -10.38466 49.78605 1.000 12.20361 281 LEU A C 1
ATOM 2287 O O . LEU A 1 281 ? 18.98886 -10.54703 49.85956 1.000 13.63564 281 LEU A O 1
ATOM 2292 N N . VAL A 1 282 ? 17.20537 -9.59352 48.86052 1.000 11.05915 282 VAL A N 1
ATOM 2293 C CA . VAL A 1 282 ? 18.02030 -9.00090 47.80430 1.000 11.27676 282 VAL A CA 1
ATOM 2294 C C . VAL A 1 282 ? 19.06155 -8.06966 48.39542 1.000 10.52955 282 VAL A C 1
ATOM 2295 O O . VAL A 1 282 ? 20.15582 -7.91583 47.83931 1.000 11.01666 282 VAL A O 1
ATOM 2299 N N . VAL A 1 283 ? 18.75479 -7.46557 49.54878 1.000 10.39435 283 VAL A N 1
ATOM 2300 C CA . VAL A 1 283 ? 19.63705 -6.46374 50.14527 1.000 11.51658 283 VAL A CA 1
ATOM 2301 C C . VAL A 1 283 ? 21.02794 -7.02995 50.37749 1.000 12.69698 283 VAL A C 1
ATOM 2302 O O . VAL A 1 283 ? 22.03309 -6.35908 50.12987 1.000 14.75621 283 VAL A O 1
ATOM 2306 N N . VAL A 1 284 ? 21.11786 -8.27128 50.84964 1.000 12.67153 284 VAL A N 1
ATOM 2307 C CA . VAL A 1 284 ? 22.42887 -8.77684 51.23762 1.000 13.43893 284 VAL A CA 1
ATOM 2308 C C . VAL A 1 284 ? 23.22284 -9.36133 50.07818 1.000 12.33452 284 VAL A C 1
ATOM 2309 O O . VAL A 1 284 ? 24.45330 -9.41400 50.16374 1.000 12.85821 284 VAL A O 1
ATOM 2313 N N . TYR A 1 285 ? 22.56924 -9.77069 48.99048 1.000 11.83431 285 TYR A N 1
ATOM 2314 C CA . TYR A 1 285 ? 23.28383 -10.33103 47.84541 1.000 11.53069 285 TYR A CA 1
ATOM 2315 C C . TYR A 1 285 ? 23.50631 -9.34176 46.71024 1.000 11.19759 285 TYR A C 1
ATOM 2316 O O . TYR A 1 285 ? 24.57193 -9.36876 46.08008 1.000 12.31729 285 TYR A O 1
ATOM 2325 N N . GLU A 1 286 ? 22.52153 -8.49712 46.41066 1.000 11.68615 286 GLU A N 1
ATOM 2326 C CA . GLU A 1 286 ? 22.56384 -7.63472 45.23265 1.000 10.82767 286 GLU A CA 1
ATOM 2327 C C . GLU A 1 286 ? 22.61626 -6.15974 45.59199 1.000 10.50165 286 GLU A C 1
ATOM 2328 O O . GLU A 1 286 ? 23.43143 -5.41845 45.02571 1.000 11.02788 286 GLU A O 1
ATOM 2334 N N . GLY A 1 287 ? 21.75500 -5.72033 46.49996 1.000 10.99783 287 GLY A N 1
ATOM 2335 C CA . GLY A 1 287 ? 21.56017 -4.31545 46.80351 1.000 10.74518 287 GLY A CA 1
ATOM 2336 C C . GLY A 1 287 ? 20.11113 -4.09533 47.18520 1.000 10.64055 287 GLY A C 1
ATOM 2337 O O . GLY A 1 287 ? 19.31001 -5.01560 47.20755 1.000 12.38886 287 GLY A O 1
ATOM 2338 N N . MET A 1 288 ? 19.78397 -2.84081 47.46903 1.000 11.99339 288 MET A N 1
ATOM 2339 C CA . MET A 1 288 ? 18.41526 -2.50258 47.83271 1.000 12.52371 288 MET A CA 1
ATOM 2340 C C . MET A 1 288 ? 17.44159 -2.85903 46.70722 1.000 10.82695 288 MET A C 1
ATOM 2341 O O . MET A 1 288 ? 17.81718 -2.87433 45.53215 1.000 11.70856 288 MET A O 1
ATOM 2346 N N . PRO A 1 289 ? 16.16844 -3.10460 47.03512 1.000 11.34066 289 PRO A N 1
ATOM 2347 C CA . PRO A 1 289 ? 15.19336 -3.47508 45.99330 1.000 12.06747 289 PRO A CA 1
ATOM 2348 C C . PRO A 1 289 ? 14.97814 -2.40826 44.93890 1.000 11.59732 289 PRO A C 1
ATOM 2349 O O . PRO A 1 289 ? 14.36905 -2.70581 43.89950 1.000 11.80845 289 PRO A O 1
ATOM 2353 N N . SER A 1 290 ? 15.42602 -1.17974 45.19161 1.000 10.29638 290 SER A N 1
ATOM 2354 C CA . SER A 1 290 ? 15.30152 -0.05196 44.28034 1.000 11.41280 290 SER A CA 1
ATOM 2355 C C . SER A 1 290 ? 16.43367 0.02513 43.25799 1.000 10.82474 290 SER A C 1
ATOM 2356 O O . SER A 1 290 ? 16.43789 0.94681 42.43665 1.000 12.30826 290 SER A O 1
ATOM 2359 N N . TYR A 1 291 ? 17.39234 -0.90472 43.28309 1.000 10.45725 291 TYR A N 1
ATOM 2360 C CA . TYR A 1 291 ? 18.40286 -0.95470 42.22526 1.000 10.37622 291 TYR A CA 1
ATOM 2361 C C . TYR A 1 291 ? 18.96574 -2.35804 41.99669 1.000 10.38841 291 TYR A C 1
ATOM 2362 O O . TYR A 1 291 ? 19.39449 -2.66024 40.88033 1.000 11.38491 291 TYR A O 1
ATOM 2371 N N . GLY A 1 292 ? 18.98104 -3.20733 43.02473 1.000 10.20674 292 GLY A N 1
ATOM 2372 C CA . GLY A 1 292 ? 19.32350 -4.62271 42.84952 1.000 11.35155 292 GLY A CA 1
ATOM 2373 C C . GLY A 1 292 ? 20.65999 -4.89996 42.19662 1.000 10.30772 292 GLY A C 1
ATOM 2374 O O . GLY A 1 292 ? 20.77213 -5.82728 41.38397 1.000 11.95866 292 GLY A O 1
ATOM 2375 N N . GLY A 1 293 ? 21.68723 -4.13759 42.54363 1.000 9.56062 293 GLY A N 1
ATOM 2376 C CA . GLY A 1 293 ? 23.00068 -4.36971 41.98026 1.000 9.65881 293 GLY A CA 1
ATOM 2377 C C . GLY A 1 293 ? 23.23722 -3.78142 40.60849 1.000 8.70883 293 GLY A C 1
ATOM 2378 O O . GLY A 1 293 ? 24.22088 -4.16195 39.95238 1.000 9.66240 293 GLY A O 1
ATOM 2379 N N . LEU A 1 294 ? 22.37357 -2.86787 40.15871 1.000 9.41284 294 LEU A N 1
ATOM 2380 C CA . LEU A 1 294 ? 22.51359 -2.19878 38.86954 1.000 8.80393 294 LEU A CA 1
ATOM 2381 C C . LEU A 1 294 ? 22.63641 -0.69988 39.06935 1.000 9.11186 294 LEU A C 1
ATOM 2382 O O . LEU A 1 294 ? 21.94768 -0.11469 39.91469 1.000 9.67916 294 LEU A O 1
ATOM 2387 N N . ALA A 1 295 ? 23.48093 -0.08082 38.24813 1.000 8.77663 295 ALA A N 1
ATOM 2388 C CA . ALA A 1 295 ? 23.45212 1.36722 38.10972 1.000 9.02759 295 ALA A CA 1
ATOM 2389 C C . ALA A 1 295 ? 22.09565 1.79765 37.55889 1.000 8.82607 295 ALA A C 1
ATOM 2390 O O . ALA A 1 295 ? 21.43665 1.06022 36.81956 1.000 8.69884 295 ALA A O 1
ATOM 2392 N N . GLY A 1 296 ? 21.67868 3.01674 37.91603 1.000 8.96933 296 GLY A N 1
ATOM 2393 C CA . GLY A 1 296 ? 20.44067 3.54435 37.36501 1.000 9.30893 296 GLY A CA 1
ATOM 2394 C C . GLY A 1 296 ? 20.42452 3.50973 35.84678 1.000 8.20900 296 GLY A C 1
ATOM 2395 O O . GLY A 1 296 ? 19.43627 3.09747 35.23018 1.000 9.04285 296 GLY A O 1
ATOM 2396 N N . ARG A 1 297 ? 21.53358 3.90674 35.22351 1.000 8.51665 297 ARG A N 1
ATOM 2397 C CA . ARG A 1 297 ? 21.59977 3.90965 33.76475 1.000 8.25393 297 ARG A CA 1
ATOM 2398 C C . ARG A 1 297 ? 21.31168 2.53060 33.17905 1.000 8.54374 297 ARG A C 1
ATOM 2399 O O . ARG A 1 297 ? 20.77141 2.42797 32.07311 1.000 9.62115 297 ARG A O 1
ATOM 2407 N N . ASP A 1 298 ? 21.66498 1.45703 33.89569 1.000 8.15164 298 ASP A N 1
ATOM 2408 C CA . ASP A 1 298 ? 21.44481 0.11091 33.38056 1.000 8.81755 298 ASP A CA 1
ATOM 2409 C C . ASP A 1 298 ? 20.00700 -0.34284 33.55460 1.000 8.72954 298 ASP A C 1
ATOM 2410 O O . ASP A 1 298 ? 19.48450 -1.05680 32.69277 1.000 9.70081 298 ASP A O 1
ATOM 2415 N N . MET A 1 299 ? 19.33958 0.07611 34.63259 1.000 8.94665 299 MET A N 1
ATOM 2416 C CA . MET A 1 299 ? 17.89628 -0.12069 34.69939 1.000 9.36629 299 MET A CA 1
ATOM 2417 C C . MET A 1 299 ? 17.20194 0.58035 33.54256 1.000 9.08830 299 MET A C 1
ATOM 2418 O O . MET A 1 299 ? 16.27673 0.02910 32.93961 1.000 9.64001 299 MET A O 1
ATOM 2423 N N . GLU A 1 300 ? 17.65760 1.78985 33.20450 1.000 8.65986 300 GLU A N 1
ATOM 2424 C CA . GLU A 1 300 ? 17.09444 2.51462 32.07186 1.000 9.04536 300 GLU A CA 1
ATOM 2425 C C . GLU A 1 300 ? 17.33631 1.76942 30.76277 1.000 8.63824 300 GLU A C 1
ATOM 2426 O O . GLU A 1 300 ? 16.41085 1.57117 29.96955 1.000 8.92816 300 GLU A O 1
ATOM 2432 N N . ALA A 1 301 ? 18.58134 1.34904 30.52040 1.000 8.62880 301 ALA A N 1
ATOM 2433 C CA . ALA A 1 301 ? 18.90420 0.68321 29.26253 1.000 8.43350 301 ALA A CA 1
ATOM 2434 C C . ALA A 1 301 ? 18.12196 -0.61012 29.11887 1.000 8.24231 301 ALA A C 1
ATOM 2435 O O . ALA A 1 301 ? 17.70256 -0.97365 28.00944 1.000 8.42269 301 ALA A O 1
ATOM 2437 N N . MET A 1 302 ? 17.93476 -1.32666 30.23059 1.000 8.93494 302 MET A N 1
ATOM 2438 C CA . MET A 1 302 ? 17.19384 -2.57988 30.19008 1.000 9.09443 302 MET A CA 1
ATOM 2439 C C . MET A 1 302 ? 15.71027 -2.33643 29.93379 1.000 9.36268 302 MET A C 1
ATOM 2440 O O . MET A 1 302 ? 15.08248 -3.07441 29.17048 1.000 9.95790 302 MET A O 1
ATOM 2445 N N . ALA A 1 303 ? 15.13447 -1.29263 30.53797 1.000 9.18153 303 ALA A N 1
ATOM 2446 C CA . ALA A 1 303 ? 13.74258 -0.94344 30.25663 1.000 9.58160 303 ALA A CA 1
ATOM 2447 C C . ALA A 1 303 ? 13.55581 -0.60388 28.78033 1.000 9.52887 303 ALA A C 1
ATOM 2448 O O . ALA A 1 303 ? 12.58665 -1.03749 28.14019 1.000 10.48197 303 ALA A O 1
ATOM 2450 N N . ILE A 1 304 ? 14.46627 0.20019 28.23064 1.000 8.77581 304 ILE A N 1
ATOM 2451 C CA . ILE A 1 304 ? 14.36732 0.58295 26.82554 1.000 9.22418 304 ILE A CA 1
ATOM 2452 C C . ILE A 1 304 ? 14.55721 -0.63645 25.93460 1.000 9.55899 304 ILE A C 1
ATOM 2453 O O . ILE A 1 304 ? 13.82016 -0.83691 24.95963 1.000 9.92346 304 ILE A O 1
ATOM 2458 N N . GLY A 1 305 ? 15.53799 -1.48056 26.26883 1.000 9.00291 305 GLY A N 1
ATOM 2459 C CA . GLY A 1 305 ? 15.84505 -2.62406 25.42946 1.000 9.16841 305 GLY A CA 1
ATOM 2460 C C . GLY A 1 305 ? 14.73730 -3.65969 25.39727 1.000 8.94344 305 GLY A C 1
ATOM 2461 O O . GLY A 1 305 ? 14.46349 -4.24837 24.34610 1.000 9.60588 305 GLY A O 1
ATOM 2462 N N . LEU A 1 306 ? 14.09907 -3.92062 26.54306 1.000 9.26491 306 LEU A N 1
ATOM 2463 C CA . LEU A 1 306 ? 13.00543 -4.88399 26.54567 1.000 9.52914 306 LEU A CA 1
ATOM 2464 C C . LEU A 1 306 ? 11.89100 -4.41755 25.62479 1.000 10.58116 306 LEU A C 1
ATOM 2465 O O . LEU A 1 306 ? 11.29312 -5.21907 24.89931 1.000 11.30422 306 LEU A O 1
ATOM 2470 N N . ARG A 1 307 ? 11.62179 -3.11340 25.60935 1.000 10.54443 307 ARG A N 1
ATOM 2471 C CA . ARG A 1 307 ? 10.57807 -2.61952 24.72519 1.000 11.32615 307 ARG A CA 1
ATOM 2472 C C . ARG A 1 307 ? 11.00512 -2.70657 23.26328 1.000 11.18099 307 ARG A C 1
ATOM 2473 O O . ARG A 1 307 ? 10.19171 -3.05994 22.40147 1.000 11.89343 307 ARG A O 1
ATOM 2481 N N . GLU A 1 308 ? 12.28250 -2.42304 22.96583 1.000 10.87004 308 GLU A N 1
ATOM 2482 C CA . GLU A 1 308 ? 12.78524 -2.60014 21.60198 1.000 9.97329 308 GLU A CA 1
ATOM 2483 C C . GLU A 1 308 ? 12.64794 -4.03796 21.13059 1.000 10.14253 308 GLU A C 1
ATOM 2484 O O . GLU A 1 308 ? 12.38117 -4.28394 19.94541 1.000 11.44579 308 GLU A O 1
ATOM 2490 N N . ALA A 1 309 ? 12.80892 -5.00288 22.03846 1.000 10.03049 309 ALA A N 1
ATOM 2491 C CA . ALA A 1 309 ? 12.74765 -6.40762 21.65786 1.000 10.47598 309 ALA A CA 1
ATOM 2492 C C . ALA A 1 309 ? 11.36149 -6.79896 21.16546 1.000 10.97530 309 ALA A C 1
ATOM 2493 O O . ALA A 1 309 ? 11.22687 -7.80526 20.46465 1.000 12.05922 309 ALA A O 1
ATOM 2495 N N . MET A 1 310 ? 10.33174 -6.01053 21.49146 1.000 11.74447 310 MET A N 1
ATOM 2496 C CA . MET A 1 310 ? 8.97486 -6.30246 21.04353 1.000 12.33262 310 MET A CA 1
ATOM 2497 C C . MET A 1 310 ? 8.75928 -6.00308 19.56945 1.000 11.74425 310 MET A C 1
ATOM 2498 O O . MET A 1 310 ? 7.71450 -6.38405 19.03112 1.000 12.97057 310 MET A O 1
ATOM 2503 N N . GLN A 1 311 ? 9.67761 -5.29996 18.91455 1.000 11.37052 311 GLN A N 1
ATOM 2504 C CA . GLN A 1 311 ? 9.47925 -4.97329 17.50515 1.000 12.24218 311 GLN A CA 1
ATOM 2505 C C . GLN A 1 311 ? 9.58804 -6.23445 16.65470 1.000 12.23435 311 GLN A C 1
ATOM 2506 O O . GLN A 1 311 ? 10.64010 -6.88267 16.62853 1.000 12.16064 311 GLN A O 1
ATOM 2512 N N . TYR A 1 312 ? 8.50469 -6.56248 15.94099 1.000 11.12948 312 TYR A N 1
ATOM 2513 C CA . TYR A 1 312 ? 8.46373 -7.79197 15.15798 1.000 11.40791 312 TYR A CA 1
ATOM 2514 C C . TYR A 1 312 ? 9.66368 -7.91469 14.22790 1.000 11.05823 312 TYR A C 1
ATOM 2515 O O . TYR A 1 312 ? 10.31759 -8.96156 14.17695 1.000 11.10159 312 TYR A O 1
ATOM 2524 N N . GLU A 1 313 ? 9.96236 -6.85813 13.46986 1.000 11.54624 313 GLU A N 1
ATOM 2525 C CA . GLU A 1 313 ? 11.02915 -6.97249 12.48091 1.000 11.18964 313 GLU A CA 1
ATOM 2526 C C . GLU A 1 313 ? 12.37434 -7.23006 13.14244 1.000 9.74636 313 GLU A C 1
ATOM 2527 O O . GLU A 1 313 ? 13.21524 -7.94588 12.57937 1.000 11.12919 313 GLU A O 1
ATOM 2533 N N . TYR A 1 314 ? 12.60363 -6.65741 14.33393 1.000 10.09744 314 TYR A N 1
ATOM 2534 C CA . TYR A 1 314 ? 13.84678 -6.93196 15.05418 1.000 10.56101 314 TYR A CA 1
ATOM 2535 C C . TYR A 1 314 ? 13.96948 -8.42036 15.39466 1.000 9.65303 314 TYR A C 1
ATOM 2536 O O . TYR A 1 314 ? 14.98653 -9.05403 15.09251 1.000 10.11936 314 TYR A O 1
ATOM 2545 N N . ILE A 1 315 ? 12.93607 -9.00508 16.00804 1.000 9.51092 315 ILE A N 1
ATOM 2546 C CA . ILE A 1 315 ? 13.10206 -10.37387 16.48434 1.000 9.73216 315 ILE A CA 1
ATOM 2547 C C . ILE A 1 315 ? 13.03100 -11.36870 15.32824 1.000 10.03856 315 ILE A C 1
ATOM 2548 O O . ILE A 1 315 ? 13.71114 -12.40130 15.34518 1.000 10.05011 315 ILE A O 1
ATOM 2553 N N . GLU A 1 316 ? 12.23549 -11.06656 14.30133 1.000 9.76314 316 GLU A N 1
ATOM 2554 C CA . GLU A 1 316 ? 12.23641 -11.87709 13.08783 1.000 10.36241 316 GLU A CA 1
ATOM 2555 C C . GLU A 1 316 ? 13.62720 -11.92806 12.47934 1.000 10.67309 316 GLU A C 1
ATOM 2556 O O . GLU A 1 316 ? 14.13864 -13.00403 12.15029 1.000 10.88915 316 GLU A O 1
ATOM 2562 N N . HIS A 1 317 ? 14.25418 -10.76494 12.31437 1.000 9.60129 317 HIS A N 1
ATOM 2563 C CA . HIS A 1 317 ? 15.60423 -10.74633 11.77326 1.000 10.31009 317 HIS A CA 1
ATOM 2564 C C . HIS A 1 317 ? 16.57265 -11.48747 12.68461 1.000 10.11456 317 HIS A C 1
ATOM 2565 O O . HIS A 1 317 ? 17.44237 -12.22391 12.20746 1.000 10.41342 317 HIS A O 1
ATOM 2572 N N . ARG A 1 318 ? 16.46003 -11.27860 13.99814 1.000 9.85594 318 ARG A N 1
ATOM 2573 C CA . ARG A 1 318 ? 17.36761 -11.94390 14.92549 1.000 9.88472 318 ARG A CA 1
ATOM 2574 C C . ARG A 1 318 ? 17.33916 -13.45410 14.70443 1.000 10.38062 318 ARG A C 1
ATOM 2575 O O . ARG A 1 318 ? 18.37982 -14.09598 14.51641 1.000 10.56472 318 ARG A O 1
ATOM 2583 N N . VAL A 1 319 ? 16.14277 -14.03479 14.73566 1.000 10.00129 319 VAL A N 1
ATOM 2584 C CA . VAL A 1 319 ? 16.00505 -15.48260 14.62775 1.000 9.90966 319 VAL A CA 1
ATOM 2585 C C . VAL A 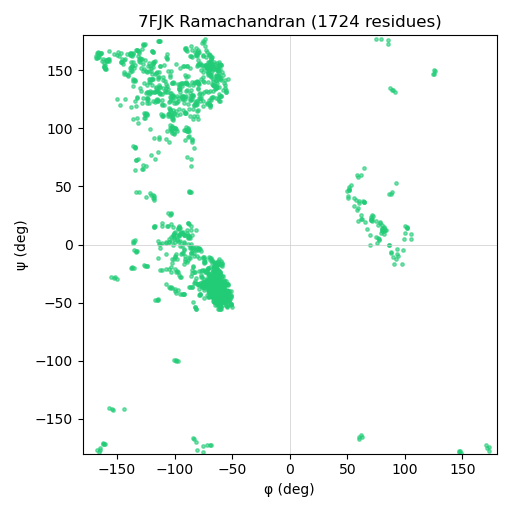1 319 ? 16.38037 -15.96437 13.23012 1.000 9.98676 319 VAL A C 1
ATOM 2586 O O . VAL A 1 319 ? 17.04020 -16.99928 13.07928 1.000 10.91003 319 VAL A O 1
ATOM 2590 N N . LYS A 1 320 ? 15.98405 -15.22256 12.18807 1.000 10.03252 320 LYS A N 1
ATOM 2591 C CA . LYS A 1 320 ? 16.29254 -15.65147 10.82585 1.000 10.57702 320 LYS A CA 1
ATOM 2592 C C . LYS A 1 320 ? 17.77872 -15.52537 10.49888 1.000 10.42665 320 LYS A C 1
ATOM 2593 O O . LYS A 1 320 ? 18.28047 -16.25889 9.63891 1.000 11.41422 320 LYS A O 1
ATOM 2599 N N . GLN A 1 321 ? 18.50641 -14.63275 11.17948 1.000 10.28328 321 GLN A N 1
ATOM 2600 C CA . GLN A 1 321 ? 19.95444 -14.58675 10.98885 1.000 10.89338 321 GLN A CA 1
ATOM 2601 C C . GLN A 1 321 ? 20.61949 -15.84854 11.52664 1.000 11.00085 321 GLN A C 1
ATOM 2602 O O . GLN A 1 321 ? 21.51687 -16.40736 10.88106 1.000 10.84894 321 GLN A O 1
ATOM 2608 N N . VAL A 1 322 ? 20.20044 -16.30271 12.71242 1.000 10.07963 322 VAL A N 1
ATOM 2609 C CA . VAL A 1 322 ? 20.68297 -17.57828 13.23629 1.000 10.72749 322 VAL A CA 1
ATOM 2610 C C . VAL A 1 322 ? 20.29630 -18.70631 12.28830 1.000 10.82310 322 VAL A C 1
ATOM 2611 O O . VAL A 1 322 ? 21.10431 -19.59554 11.98227 1.000 10.48751 322 VAL A O 1
ATOM 2615 N N . ARG A 1 323 ? 19.05520 -18.67414 11.79823 1.000 10.35955 323 ARG A N 1
ATOM 2616 C CA . ARG A 1 323 ? 18.57801 -19.70613 10.88548 1.000 10.12520 323 ARG A CA 1
ATOM 2617 C C . ARG A 1 323 ? 19.41360 -19.74398 9.61577 1.000 10.29105 323 ARG A C 1
ATOM 2618 O O . ARG A 1 323 ? 19.69580 -20.82354 9.09162 1.000 11.28804 323 ARG A O 1
ATOM 2626 N N . TYR A 1 324 ? 19.79480 -18.57262 9.09956 1.000 10.66786 324 TYR A N 1
ATOM 2627 C CA . TYR A 1 324 ? 20.63857 -18.50376 7.91160 1.000 10.79339 324 TYR A CA 1
ATOM 2628 C C . TYR A 1 324 ? 21.94220 -19.26238 8.12348 1.000 10.48176 324 TYR A C 1
ATOM 2629 O O . TYR A 1 324 ? 22.37904 -20.02835 7.25580 1.000 11.12823 324 TYR A O 1
ATOM 2638 N N . LEU A 1 325 ? 22.59013 -19.04632 9.26994 1.000 11.06225 325 LEU A N 1
ATOM 2639 C CA . LEU A 1 325 ? 23.81772 -19.77509 9.56860 1.000 11.31704 325 LEU A CA 1
ATOM 2640 C C . LEU A 1 325 ? 23.56973 -21.28124 9.55837 1.000 10.92525 325 LEU A C 1
ATOM 2641 O O . LEU A 1 325 ? 24.31861 -22.04686 8.93122 1.000 11.75676 325 LEU A O 1
ATOM 2646 N N . GLY A 1 326 ? 22.50073 -21.72449 10.22476 1.000 11.18738 326 GLY A N 1
ATOM 2647 C CA . GLY A 1 326 ? 22.18574 -23.14646 10.22497 1.000 12.17702 326 GLY A CA 1
ATOM 2648 C C . GLY A 1 326 ? 21.88078 -23.67280 8.83433 1.000 12.46323 326 GLY A C 1
ATOM 2649 O O . GLY A 1 326 ? 22.29149 -24.78270 8.48045 1.000 12.87257 326 GLY A O 1
ATOM 2650 N N . ASP A 1 327 ? 21.16439 -22.88113 8.02160 1.000 12.13394 327 ASP A N 1
ATOM 2651 C CA . ASP A 1 327 ? 20.82463 -23.31152 6.66473 1.000 12.29248 327 ASP A CA 1
ATOM 2652 C C . ASP A 1 327 ? 22.07570 -23.49397 5.81086 1.000 12.95378 327 ASP A C 1
ATOM 2653 O O . ASP A 1 327 ? 22.18417 -24.46790 5.05614 1.000 13.86806 327 ASP A O 1
ATOM 2658 N N . LYS A 1 328 ? 23.02249 -22.55333 5.89028 1.000 11.80161 328 LYS A N 1
ATOM 2659 C CA . LYS A 1 328 ? 24.24216 -22.67695 5.09443 1.000 12.80770 328 LYS A CA 1
ATOM 2660 C C . LYS A 1 328 ? 25.03527 -23.90975 5.50138 1.000 12.82070 328 LYS A C 1
ATOM 2661 O O . LYS A 1 328 ? 25.58632 -24.61614 4.64659 1.000 13.62877 328 LYS A O 1
ATOM 2667 N N . LEU A 1 329 ? 25.10106 -24.18542 6.80559 1.000 12.60033 329 LEU A N 1
ATOM 2668 C CA . LEU A 1 329 ? 25.80742 -25.37304 7.26744 1.000 13.16739 329 LEU A CA 1
ATOM 2669 C C . LEU A 1 329 ? 25.09133 -26.64403 6.82323 1.000 13.25597 329 LEU A C 1
ATOM 2670 O O . LEU A 1 329 ? 25.73123 -27.58575 6.33712 1.000 14.10795 329 LEU A O 1
ATOM 2675 N N . ARG A 1 330 ? 23.76169 -26.68145 6.96147 1.000 13.39825 330 ARG A N 1
ATOM 2676 C CA . ARG A 1 330 ? 23.01599 -27.87979 6.58858 1.000 13.57975 330 ARG A CA 1
ATOM 2677 C C . ARG A 1 330 ? 23.16769 -28.18162 5.10406 1.000 14.77673 330 ARG A C 1
ATOM 2678 O O . ARG A 1 330 ? 23.29016 -29.34979 4.71188 1.000 16.02901 330 ARG A O 1
ATOM 2686 N N . GLU A 1 331 ? 23.16606 -27.13692 4.26557 1.000 14.47255 331 GLU A N 1
ATOM 2687 C CA . GLU A 1 331 ? 23.31709 -27.31534 2.82465 1.000 16.77218 331 GLU A CA 1
ATOM 2688 C C . GLU A 1 331 ? 24.62873 -28.00149 2.47837 1.000 16.70280 331 GLU A C 1
ATOM 2689 O O . GLU A 1 331 ? 24.72757 -28.65900 1.43620 1.000 18.44474 331 GLU A O 1
ATOM 2695 N N . ALA A 1 332 ? 25.64800 -27.84184 3.31770 1.000 15.46940 332 ALA A N 1
ATOM 2696 C CA . ALA A 1 332 ? 26.94858 -28.45600 3.10584 1.000 16.59133 332 ALA A CA 1
ATOM 2697 C C . ALA A 1 332 ? 27.11058 -29.76636 3.86283 1.000 17.14619 332 ALA A C 1
ATOM 2698 O O . ALA A 1 332 ? 28.20595 -30.33284 3.86935 1.000 18.96214 332 ALA A O 1
ATOM 2700 N N . GLY A 1 333 ? 26.04756 -30.26569 4.48580 1.000 16.98433 333 GLY A N 1
ATOM 2701 C CA . GLY A 1 333 ? 26.11336 -31.52808 5.19453 1.000 16.60691 333 GLY A CA 1
ATOM 2702 C C . GLY A 1 333 ? 26.74419 -31.46543 6.56715 1.000 16.52977 333 GLY A C 1
ATOM 2703 O O . GLY A 1 333 ? 27.00642 -32.51976 7.15942 1.000 17.86322 333 GLY A O 1
ATOM 2704 N N . VAL A 1 334 ? 26.99163 -30.27113 7.09644 1.000 15.24131 334 VAL A N 1
ATOM 2705 C CA . VAL A 1 334 ? 27.62877 -30.16147 8.41405 1.000 15.25040 334 VAL A CA 1
ATOM 2706 C C . VAL A 1 334 ? 26.65540 -30.64442 9.48645 1.000 16.06485 334 VAL A C 1
ATOM 2707 O O . VAL A 1 334 ? 25.48867 -30.21593 9.50085 1.000 16.62092 334 VAL A O 1
ATOM 2711 N N . PRO A 1 335 ? 27.08022 -31.51098 10.40652 1.000 16.08824 335 PRO A N 1
ATOM 2712 C CA . PRO A 1 335 ? 26.16168 -32.03536 11.43155 1.000 17.03807 335 PRO A CA 1
ATOM 2713 C C . PRO A 1 335 ? 25.87962 -30.99668 12.50766 1.000 16.02142 335 PRO A C 1
ATOM 2714 O O . PRO A 1 335 ? 26.78541 -30.54760 13.21461 1.000 16.93175 335 PRO A O 1
ATOM 2718 N N . ILE A 1 336 ? 24.60740 -30.63962 12.64167 1.000 14.83809 336 ILE A N 1
ATOM 2719 C CA . ILE A 1 336 ? 24.15227 -29.61369 13.56598 1.000 14.67217 336 ILE A CA 1
ATOM 2720 C C . ILE A 1 336 ? 22.92597 -30.12545 14.30524 1.000 14.27178 336 ILE A C 1
ATOM 2721 O O . ILE A 1 336 ? 22.19676 -30.99525 13.81873 1.000 14.92455 336 ILE A O 1
ATOM 2726 N N . VAL A 1 337 ? 22.70557 -29.58036 15.50058 1.000 14.73683 337 VAL A N 1
ATOM 2727 C CA . VAL A 1 337 ? 21.46248 -29.82621 16.21765 1.000 15.67995 337 VAL A CA 1
ATOM 2728 C C . VAL A 1 337 ? 20.31240 -29.18388 15.45195 1.000 15.51050 337 VAL A C 1
ATOM 2729 O O . VAL A 1 337 ? 20.42575 -28.05059 14.95954 1.000 15.64707 337 VAL A O 1
ATOM 2733 N N . GLU A 1 338 ? 19.19664 -29.91032 15.33837 1.000 15.52906 338 GLU A N 1
ATOM 2734 C CA . GLU A 1 338 ? 18.04190 -29.48980 14.55924 1.000 15.28857 338 GLU A CA 1
ATOM 2735 C C . GLU A 1 338 ? 16.80653 -29.34964 15.43816 1.000 16.00340 338 GLU A C 1
ATOM 2736 O O . GLU A 1 338 ? 16.71548 -29.98198 16.49322 1.000 17.64566 338 GLU A O 1
ATOM 2742 N N . PRO A 1 339 ? 15.85228 -28.49183 15.05315 1.000 15.35334 339 PRO A N 1
ATOM 2743 C CA . PRO A 1 339 ? 16.02095 -27.42572 14.06456 1.000 14.97664 339 PRO A CA 1
ATOM 2744 C C . PRO A 1 339 ? 16.84427 -26.32765 14.72518 1.000 13.84972 339 PRO A C 1
ATOM 2745 O O . PRO A 1 339 ? 17.16642 -26.44873 15.91121 1.000 14.57846 339 PRO A O 1
ATOM 2749 N N . THR A 1 340 ? 17.19247 -25.26922 14.00733 1.000 13.40373 340 THR A N 1
ATOM 2750 C CA A THR A 1 340 ? 17.95833 -24.19228 14.61190 0.769 13.46581 340 THR A CA 1
ATOM 2751 C CA B THR A 1 340 ? 17.96679 -24.21093 14.64461 0.231 13.19304 340 THR A CA 1
ATOM 2752 C C . THR A 1 340 ? 17.10145 -23.44881 15.63530 1.000 13.42104 340 THR A C 1
ATOM 2753 O O . THR A 1 340 ? 15.94052 -23.12725 15.36397 1.000 14.23850 340 THR A O 1
ATOM 2760 N N . GLY A 1 341 ? 17.67370 -23.18557 16.80797 1.000 13.33141 341 GLY A N 1
ATOM 2761 C CA . GLY A 1 341 ? 16.98595 -22.46665 17.85594 1.000 14.03692 341 GLY A CA 1
ATOM 2762 C C . GLY A 1 341 ? 17.08728 -20.96688 17.65839 1.000 12.21069 341 GLY A C 1
ATOM 2763 O O . GLY A 1 341 ? 17.48420 -20.46525 16.60597 1.000 13.69722 341 GLY A O 1
ATOM 2764 N N . GLY A 1 342 ? 16.73403 -20.23544 18.71387 1.000 11.18783 342 GLY A N 1
ATOM 2765 C CA . GLY A 1 342 ? 16.61933 -18.79557 18.57765 1.000 12.10620 342 GLY A CA 1
ATOM 2766 C C . GLY A 1 342 ? 17.92825 -18.03177 18.60616 1.000 11.38429 342 GLY A C 1
ATOM 2767 O O . GLY A 1 342 ? 17.98608 -16.91397 18.08123 1.000 13.08835 342 GLY A O 1
ATOM 2768 N N . HIS A 1 343 ? 18.98636 -18.60215 19.18802 1.000 10.93983 343 HIS A N 1
ATOM 2769 C CA . HIS A 1 343 ? 20.14275 -17.80169 19.57098 1.000 10.15902 343 HIS A CA 1
ATOM 2770 C C . HIS A 1 343 ? 21.48255 -18.39261 19.17157 1.000 10.28463 343 HIS A C 1
ATOM 2771 O O . HIS A 1 343 ? 22.50741 -17.73034 19.37916 1.000 11.06583 343 HIS A O 1
ATOM 2778 N N . ALA A 1 344 ? 21.51854 -19.60595 18.63007 1.000 10.73594 344 ALA A N 1
ATOM 2779 C CA . ALA A 1 344 ? 22.77820 -20.30617 18.43985 1.000 11.03422 344 ALA A CA 1
ATOM 2780 C C . ALA A 1 344 ? 22.57595 -21.42687 17.43423 1.000 10.47313 344 ALA A C 1
ATOM 2781 O O . ALA A 1 344 ? 21.45681 -21.90333 17.22056 1.000 11.75923 344 ALA A O 1
ATOM 2783 N N . VAL A 1 345 ? 23.68956 -21.87185 16.85966 1.000 10.82954 345 VAL A N 1
ATOM 2784 C CA . VAL A 1 345 ? 23.77082 -23.12330 16.11717 1.000 11.04890 345 VAL A CA 1
ATOM 2785 C C . VAL A 1 345 ? 24.74658 -24.01093 16.87115 1.000 11.39500 345 VAL A C 1
ATOM 2786 O O . VAL A 1 345 ? 25.83545 -23.56033 17.24660 1.000 11.90880 345 VAL A O 1
ATOM 2790 N N . PHE A 1 346 ? 24.34969 -25.25586 17.11762 1.000 12.92469 346 PHE A N 1
ATOM 2791 C CA . PHE A 1 346 ? 25.18384 -26.20887 17.83891 1.000 13.48669 346 PHE A CA 1
ATOM 2792 C C . PHE A 1 346 ? 25.75896 -27.19624 16.82612 1.000 12.89790 346 PHE A C 1
ATOM 2793 O O . PHE A 1 346 ? 25.00506 -27.93615 16.18648 1.000 14.03048 346 PHE A O 1
ATOM 2801 N N . LEU A 1 347 ? 27.08229 -27.21782 16.68467 1.000 13.88561 347 LEU A N 1
ATOM 2802 C CA . LEU A 1 347 ? 27.72770 -28.22198 15.84555 1.000 14.15389 347 LEU A CA 1
ATOM 2803 C C . LEU A 1 347 ? 27.90706 -29.51372 16.62807 1.000 15.16905 347 LEU A C 1
ATOM 2804 O O . LEU A 1 347 ? 28.28645 -29.49112 17.79725 1.000 15.19646 347 LEU A O 1
ATOM 2809 N N . ASP A 1 348 ? 27.66761 -30.64758 15.97202 1.000 15.70920 348 ASP A N 1
ATOM 2810 C CA . ASP A 1 348 ? 27.94999 -31.95475 16.56881 1.000 15.69160 348 ASP A CA 1
ATOM 2811 C C . ASP A 1 348 ? 29.39131 -32.29753 16.21507 1.000 15.96373 348 ASP A C 1
ATOM 2812 O O . ASP A 1 348 ? 29.66795 -32.80211 15.12635 1.000 15.92093 348 ASP A O 1
ATOM 2817 N N . ALA A 1 349 ? 30.31587 -32.03626 17.14420 1.000 15.49842 349 ALA A N 1
ATOM 2818 C CA . ALA A 1 349 ? 31.72934 -32.23879 16.84993 1.000 15.53644 349 ALA A CA 1
ATOM 2819 C C . ALA A 1 349 ? 32.10959 -33.70982 16.81225 1.000 16.54495 349 ALA A C 1
ATOM 2820 O O . ALA A 1 349 ? 33.11349 -34.06180 16.18561 1.000 16.49316 349 ALA A O 1
ATOM 2822 N N . ARG A 1 350 ? 31.34527 -34.57188 17.48046 1.000 17.01872 350 ARG A N 1
ATOM 2823 C CA . ARG A 1 350 ? 31.61092 -36.00238 17.38623 1.000 18.96496 350 ARG A CA 1
ATOM 2824 C C . ARG A 1 350 ? 31.44036 -36.48032 15.95147 1.000 18.13892 350 ARG A C 1
ATOM 2825 O O . ARG A 1 350 ? 32.31049 -37.16656 15.40341 1.000 19.01229 350 ARG A O 1
ATOM 2833 N N . ARG A 1 351 ? 30.32016 -36.11453 15.32292 1.000 17.74396 351 ARG A N 1
ATOM 2834 C CA . ARG A 1 351 ? 30.09947 -36.47684 13.92819 1.000 17.89698 351 ARG A CA 1
ATOM 2835 C C . ARG A 1 351 ? 30.97358 -35.66279 12.98467 1.000 17.65075 351 ARG A C 1
ATOM 2836 O O . ARG A 1 351 ? 31.34157 -36.14985 11.90902 1.000 18.31084 351 ARG A O 1
ATOM 2844 N N . PHE A 1 352 ? 31.30324 -34.42473 13.35902 1.000 15.97906 352 PHE A N 1
ATOM 2845 C CA . PHE A 1 352 ? 32.18319 -33.60339 12.53288 1.000 15.94375 352 PHE A CA 1
ATOM 2846 C C . PHE A 1 352 ? 33.57096 -34.22134 12.41953 1.000 17.50234 352 PHE A C 1
ATOM 2847 O O . PHE A 1 352 ? 34.21511 -34.11459 11.36893 1.000 18.22406 352 PHE A O 1
ATOM 2855 N N . CYS A 1 353 ? 34.04222 -34.87850 13.48293 1.000 16.41019 353 CYS A N 1
ATOM 2856 C CA . CYS A 1 353 ? 35.40348 -35.40566 13.56827 1.000 17.77964 353 CYS A CA 1
ATOM 2857 C C . CYS A 1 353 ? 35.35937 -36.89620 13.89145 1.000 19.43090 353 CYS A C 1
ATOM 2858 O O . CYS A 1 353 ? 35.77668 -37.31617 14.97923 1.000 20.26322 353 CYS A O 1
ATOM 2861 N N . PRO A 1 354 ? 34.86663 -37.72656 12.96557 1.000 20.16428 354 PRO A N 1
ATOM 2862 C CA . PRO A 1 354 ? 34.73330 -39.16418 13.26935 1.000 21.35164 354 PRO A CA 1
ATOM 2863 C C . PRO A 1 354 ? 36.06237 -39.88365 13.42972 1.000 21.35733 354 PRO A C 1
ATOM 2864 O O . PRO A 1 354 ? 36.08593 -41.00523 13.95872 1.000 22.90264 354 PRO A O 1
ATOM 2868 N N . HIS A 1 355 ? 37.16169 -39.27773 12.98627 1.000 20.15074 355 HIS A N 1
ATOM 2869 C CA . HIS A 1 355 ? 38.49206 -39.84367 13.14590 1.000 20.25382 355 HIS A CA 1
ATOM 2870 C C . HIS A 1 355 ? 39.05975 -39.63252 14.54249 1.000 20.07071 355 HIS A C 1
ATOM 2871 O O . HIS A 1 355 ? 40.08314 -40.24061 14.86942 1.000 20.95136 355 HIS A O 1
ATOM 2878 N N . LEU A 1 356 ? 38.43965 -38.78476 15.36534 1.000 19.97440 356 LEU A N 1
ATOM 2879 C CA . LEU A 1 356 ? 38.90502 -38.53494 16.72273 1.000 20.42503 356 LEU A CA 1
ATOM 2880 C C . LEU A 1 356 ? 38.04743 -39.30567 17.71431 1.000 21.81643 356 LEU A C 1
ATOM 2881 O O . LEU A 1 356 ? 36.82736 -39.40201 17.55114 1.000 22.75531 356 LEU A O 1
ATOM 2886 N N . THR A 1 357 ? 38.69195 -39.86445 18.73395 1.000 22.46772 357 THR A N 1
ATOM 2887 C CA . THR A 1 357 ? 37.95687 -40.42703 19.85418 1.000 24.14936 357 THR A CA 1
ATOM 2888 C C . THR A 1 357 ? 37.56674 -39.30631 20.81373 1.000 22.58423 357 THR A C 1
ATOM 2889 O O . THR A 1 357 ? 38.10935 -38.19983 20.76705 1.000 21.05609 357 THR A O 1
ATOM 2893 N N . GLN A 1 358 ? 36.60899 -39.59359 21.69621 1.000 22.42545 358 GLN A N 1
ATOM 2894 C CA A GLN A 1 358 ? 36.10926 -38.53055 22.56320 0.490 22.09942 358 GLN A CA 1
ATOM 2895 C CA B GLN A 1 358 ? 36.10422 -38.54309 22.57194 0.510 21.77945 358 GLN A CA 1
ATOM 2896 C C . GLN A 1 358 ? 37.17680 -38.04169 23.53169 1.000 20.69420 358 GLN A C 1
ATOM 2897 O O . GLN A 1 358 ? 37.19878 -36.85177 23.86891 1.000 18.43085 358 GLN A O 1
ATOM 2908 N N . ASP A 1 359 ? 38.08109 -38.92472 23.96855 1.000 21.42218 359 ASP A N 1
ATOM 2909 C CA A ASP A 1 359 ? 39.18397 -38.49206 24.81902 0.518 21.97555 359 ASP A CA 1
ATOM 2910 C CA B ASP A 1 359 ? 39.19234 -38.50663 24.81555 0.482 21.57980 359 ASP A CA 1
ATOM 2911 C C . ASP A 1 359 ? 40.24968 -37.71231 24.06106 1.000 20.49336 359 ASP A C 1
ATOM 2912 O O . ASP A 1 359 ? 41.26503 -37.34435 24.66355 1.000 19.99252 359 ASP A O 1
ATOM 2921 N N . GLN A 1 360 ? 40.04879 -37.46169 22.76760 1.000 18.26742 360 GLN A N 1
ATOM 2922 C CA . GLN A 1 360 ? 40.87861 -36.54907 21.99423 1.000 17.79166 360 GLN A CA 1
ATOM 2923 C C . GLN A 1 360 ? 40.18133 -35.21316 21.77505 1.000 15.56014 360 GLN A C 1
ATOM 2924 O O . GLN A 1 360 ? 40.68410 -34.36733 21.02613 1.000 16.19194 360 GLN A O 1
ATOM 2930 N N . PHE A 1 361 ? 39.02126 -35.01941 22.41229 1.000 15.45717 361 PHE A N 1
ATOM 2931 C CA . PHE A 1 361 ? 38.35032 -33.73692 22.58261 1.000 14.70663 361 PHE A CA 1
ATOM 2932 C C . PHE A 1 361 ? 37.91581 -33.15782 21.23995 1.000 14.51765 361 PHE A C 1
ATOM 2933 O O . PHE A 1 361 ? 38.41048 -32.10107 20.81953 1.000 14.90934 361 PHE A O 1
ATOM 2941 N N . PRO A 1 362 ? 36.97926 -33.81588 20.55006 1.000 15.59427 362 PRO A N 1
ATOM 2942 C CA . PRO A 1 362 ? 36.54436 -33.30468 19.23664 1.000 15.40356 362 PRO A CA 1
ATOM 2943 C C . PRO A 1 362 ? 36.01085 -31.88289 19.28134 1.000 14.56242 362 PRO A C 1
ATOM 2944 O O . PRO A 1 362 ? 36.35669 -31.07061 18.41161 1.000 13.83975 362 PRO A O 1
ATOM 2948 N N . ALA A 1 363 ? 35.17694 -31.55308 20.27056 1.000 14.71815 363 ALA A N 1
ATOM 2949 C CA . ALA A 1 363 ? 34.62722 -30.19949 20.33111 1.000 14.35770 363 ALA A CA 1
ATOM 2950 C C . ALA A 1 363 ? 35.71095 -29.16582 20.61806 1.000 12.80565 363 ALA A C 1
ATOM 2951 O O . ALA A 1 363 ? 35.75698 -28.10973 19.97648 1.000 13.41116 363 ALA A O 1
ATOM 2953 N N . GLN A 1 364 ? 36.60228 -29.45108 21.56621 1.000 12.52105 364 GLN A N 1
ATOM 2954 C CA . GLN A 1 364 ? 37.67437 -28.50419 21.85326 1.000 12.93536 364 GLN A CA 1
ATOM 2955 C C . GLN A 1 364 ? 38.55378 -28.29228 20.62695 1.000 12.95018 364 GLN A C 1
ATOM 2956 O O . GLN A 1 364 ? 38.93861 -27.15424 20.31128 1.000 13.14762 364 GLN A O 1
ATOM 2962 N N . SER A 1 365 ? 38.85412 -29.37962 19.91144 1.000 13.53067 365 SER A N 1
ATOM 2963 C CA . SER A 1 365 ? 39.69338 -29.32367 18.71736 1.000 12.87492 365 SER A CA 1
ATOM 2964 C C . SER A 1 365 ? 39.01032 -28.54427 17.60503 1.000 12.50537 365 SER A C 1
ATOM 2965 O O . SER A 1 365 ? 39.63926 -27.72265 16.92857 1.000 13.55841 365 SER A O 1
ATOM 2968 N N . LEU A 1 366 ? 37.72555 -28.81804 17.38452 1.000 12.03287 366 LEU A N 1
ATOM 2969 C CA . LEU A 1 366 ? 36.98431 -28.11785 16.34368 1.000 12.63504 366 LEU A CA 1
ATOM 2970 C C . LEU A 1 366 ? 36.89163 -26.62339 16.64003 1.000 12.32618 366 LEU A C 1
ATOM 2971 O O . LEU A 1 366 ? 37.07137 -25.79410 15.73967 1.000 12.28525 366 LEU A O 1
ATOM 2976 N N . ALA A 1 367 ? 36.62895 -26.25473 17.89997 1.000 12.16959 367 ALA A N 1
ATOM 2977 C CA . ALA A 1 367 ? 36.58711 -24.83830 18.25344 1.000 11.82862 367 ALA A CA 1
ATOM 2978 C C . ALA A 1 367 ? 37.92834 -24.16871 17.98035 1.000 11.08296 367 ALA A C 1
ATOM 2979 O O . ALA A 1 367 ? 37.98179 -23.05606 17.43727 1.000 11.42950 367 ALA A O 1
ATOM 2981 N N . ALA A 1 368 ? 39.02671 -24.83258 18.34737 1.000 11.51732 368 ALA A N 1
ATOM 2982 C CA . ALA A 1 368 ? 40.34869 -24.27008 18.07978 1.000 11.44786 368 ALA A CA 1
ATOM 2983 C C . ALA A 1 368 ? 40.57195 -24.10006 16.58077 1.000 11.91895 368 ALA A C 1
ATOM 2984 O O . ALA A 1 368 ? 41.05126 -23.05112 16.12557 1.000 12.21674 368 ALA A O 1
ATOM 2986 N N . SER A 1 369 ? 40.20159 -25.11867 15.79804 1.000 11.93379 369 SER A N 1
ATOM 2987 C CA . SER A 1 369 ? 40.36981 -25.06804 14.35232 1.000 12.72468 369 SER A CA 1
ATOM 2988 C C . SER A 1 369 ? 39.53869 -23.95674 13.73276 1.000 12.44399 369 SER A C 1
ATOM 2989 O O . SER A 1 369 ? 40.00017 -23.26927 12.81078 1.000 12.63847 369 SER A O 1
ATOM 2992 N N . ILE A 1 370 ? 38.30169 -23.77692 14.20355 1.000 11.74344 370 ILE A N 1
ATOM 2993 C CA . ILE A 1 370 ? 37.46659 -22.70209 13.67361 1.000 11.53218 370 ILE A CA 1
ATOM 2994 C C . ILE A 1 370 ? 38.14692 -21.35590 13.87089 1.000 10.56650 370 ILE A C 1
ATOM 2995 O O . ILE A 1 370 ? 38.21355 -20.53413 12.95092 1.000 11.80891 370 ILE A O 1
ATOM 3000 N N . TYR A 1 371 ? 38.68154 -21.11469 15.06786 1.000 10.68233 371 TYR A N 1
ATOM 3001 C CA . TYR A 1 371 ? 39.35104 -19.84019 15.30592 1.000 11.19660 371 TYR A CA 1
ATOM 3002 C C . TYR A 1 371 ? 40.56105 -19.67749 14.39366 1.000 11.12181 371 TYR A C 1
ATOM 3003 O O . TYR A 1 371 ? 40.75512 -18.62314 13.77925 1.000 11.32396 371 TYR A O 1
ATOM 3012 N N . MET A 1 372 ? 41.39118 -20.71308 14.28445 1.000 12.06083 372 MET A N 1
ATOM 3013 C CA . MET A 1 372 ? 42.58817 -20.56972 13.46473 1.000 12.08386 372 MET A CA 1
ATOM 3014 C C . MET A 1 372 ? 42.24141 -20.29020 12.01015 1.000 12.60555 372 MET A C 1
ATOM 3015 O O . MET A 1 372 ? 42.94248 -19.52213 11.34151 1.000 14.25723 372 MET A O 1
ATOM 3020 N N . GLU A 1 373 ? 41.14623 -20.86811 11.51671 1.000 13.05389 373 GLU A N 1
ATOM 3021 C CA A GLU A 1 373 ? 40.83700 -20.68852 10.10995 0.619 14.31470 373 GLU A CA 1
ATOM 3022 C CA B GLU A 1 373 ? 40.73209 -20.74361 10.12269 0.381 13.11165 373 GLU A CA 1
ATOM 3023 C C . GLU A 1 373 ? 40.09649 -19.39150 9.80777 1.000 13.25941 373 GLU A C 1
ATOM 3024 O O . GLU A 1 373 ? 40.17373 -18.92239 8.66663 1.000 13.99435 373 GLU A O 1
ATOM 3035 N N . THR A 1 374 ? 39.43313 -18.76564 10.79322 1.000 12.33186 374 THR A N 1
ATOM 3036 C CA . THR A 1 374 ? 38.55100 -17.62857 10.49958 1.000 12.33144 374 THR A CA 1
ATOM 3037 C C . THR A 1 374 ? 38.65142 -16.44381 11.44713 1.000 11.52597 374 THR A C 1
ATOM 3038 O O . THR A 1 374 ? 38.15135 -15.37047 11.08909 1.000 12.70333 374 THR A O 1
ATOM 3042 N N . GLY A 1 375 ? 39.19302 -16.58918 12.65604 1.000 10.67086 375 GLY A N 1
ATOM 3043 C CA . GLY A 1 375 ? 39.05445 -15.55309 13.66530 1.000 10.65606 375 GLY A CA 1
ATOM 3044 C C . GLY A 1 375 ? 37.73095 -15.56607 14.38961 1.000 9.54479 375 GLY A C 1
ATOM 3045 O O . GLY A 1 375 ? 37.41745 -14.59840 15.10056 1.000 11.52125 375 GLY A O 1
ATOM 3046 N N . VAL A 1 376 ? 36.94205 -16.62917 14.22071 1.000 10.90560 376 VAL A N 1
ATOM 3047 C CA . VAL A 1 376 ? 35.67656 -16.80529 14.91793 1.000 10.01451 376 VAL A CA 1
ATOM 3048 C C . VAL A 1 376 ? 35.92850 -17.59556 16.19413 1.000 9.98246 376 VAL A C 1
ATOM 3049 O O . VAL A 1 376 ? 36.53348 -18.67277 16.15305 1.000 11.16367 376 VAL A O 1
ATOM 3053 N N . ARG A 1 377 ? 35.45829 -17.07611 17.32864 1.000 9.80271 377 ARG A N 1
ATOM 3054 C CA . ARG A 1 377 ? 35.48561 -17.81680 18.58471 1.000 10.13037 377 ARG A CA 1
ATOM 3055 C C . ARG A 1 377 ? 34.14382 -18.49750 18.81833 1.000 11.33777 377 ARG A C 1
ATOM 3056 O O . ARG A 1 377 ? 33.08948 -17.86867 18.69036 1.000 11.14272 377 ARG A O 1
ATOM 3064 N N . SER A 1 378 ? 34.19605 -19.77036 19.19739 1.000 11.76199 378 SER A N 1
ATOM 3065 C CA . SER A 1 378 ? 33.03363 -20.56603 19.55695 1.000 11.63889 378 SER A CA 1
ATOM 3066 C C . SER A 1 378 ? 33.33856 -21.25613 20.88221 1.000 12.00522 378 SER A C 1
ATOM 3067 O O . SER A 1 378 ? 34.48751 -21.28585 21.33034 1.000 12.39629 378 SER A O 1
ATOM 3070 N N . MET A 1 379 ? 32.31184 -21.81460 21.52214 1.000 11.91588 379 MET A N 1
ATOM 3071 C CA . MET A 1 379 ? 32.46270 -22.40091 22.85234 1.000 12.99382 379 MET A CA 1
ATOM 3072 C C . MET A 1 379 ? 32.43669 -23.92390 22.80493 1.000 12.94814 379 MET A C 1
ATOM 3073 O O . MET A 1 379 ? 31.52641 -24.52036 22.21820 1.000 13.57170 379 MET A O 1
ATOM 3078 N N . GLU A 1 380 ? 33.41846 -24.54658 23.45798 1.000 12.65283 380 GLU A N 1
ATOM 3079 C CA . GLU A 1 380 ? 33.36373 -25.98187 23.70168 1.000 12.87846 380 GLU A CA 1
ATOM 3080 C C . GLU A 1 380 ? 32.24492 -26.27277 24.69615 1.000 13.27306 380 GLU A C 1
ATOM 3081 O O . GLU A 1 380 ? 32.18994 -25.67749 25.77728 1.000 13.71815 380 GLU A O 1
ATOM 3087 N N . ARG A 1 381 ? 31.33444 -27.16796 24.31385 1.000 14.31757 381 ARG A N 1
ATOM 3088 C CA . ARG A 1 381 ? 30.25764 -27.63894 25.18025 1.000 15.47196 381 ARG A CA 1
ATOM 3089 C C . ARG A 1 381 ? 30.19925 -29.15932 25.03309 1.000 16.31658 381 ARG A C 1
ATOM 3090 O O . ARG A 1 381 ? 29.23214 -29.74701 24.55748 1.000 17.62743 381 ARG A O 1
ATOM 3098 N N . GLY A 1 382 ? 31.27708 -29.80870 25.44738 1.000 16.37690 382 GLY A N 1
ATOM 3099 C CA . GLY A 1 382 ? 31.40733 -31.23741 25.29218 1.000 16.56421 382 GLY A CA 1
ATOM 3100 C C . GLY A 1 382 ? 32.12837 -31.85650 26.46627 1.000 16.30158 382 GLY A C 1
ATOM 3101 O O . GLY A 1 382 ? 31.95103 -31.43801 27.61640 1.000 16.75651 382 GLY A O 1
ATOM 3102 N N . ILE A 1 383 ? 32.97164 -32.84382 26.16987 1.000 16.72060 383 ILE A N 1
ATOM 3103 C CA . ILE A 1 383 ? 33.62066 -33.62748 27.21694 1.000 17.17487 383 ILE A CA 1
ATOM 3104 C C . ILE A 1 383 ? 34.47820 -32.76262 28.13809 1.000 16.94764 383 ILE A C 1
ATOM 3105 O O . ILE A 1 383 ? 34.56090 -33.02594 29.34532 1.000 17.69447 383 ILE A O 1
ATOM 3110 N N . VAL A 1 384 ? 35.15148 -31.74178 27.60218 1.000 15.93568 384 VAL A N 1
ATOM 3111 C CA . VAL A 1 384 ? 35.98251 -30.91149 28.47116 1.000 15.67864 384 VAL A CA 1
ATOM 3112 C C . VAL A 1 384 ? 35.11813 -30.15164 29.47205 1.000 15.25392 384 VAL A C 1
ATOM 3113 O O . VAL A 1 384 ? 35.36814 -30.18418 30.68085 1.000 16.10495 384 VAL A O 1
ATOM 3117 N N . SER A 1 385 ? 34.06106 -29.49479 28.98955 1.000 15.92970 385 SER A N 1
ATOM 3118 C CA . SER A 1 385 ? 33.15670 -28.77920 29.88838 1.000 16.22523 385 SER A CA 1
ATOM 3119 C C . SER A 1 385 ? 32.43059 -29.71366 30.84584 1.000 17.97471 385 SER A C 1
ATOM 3120 O O . SER A 1 385 ? 32.02468 -29.28856 31.93165 1.000 19.48520 385 SER A O 1
ATOM 3123 N N . ALA A 1 386 ? 32.26614 -30.98528 30.47431 1.000 17.28096 386 ALA A N 1
ATOM 3124 C CA . ALA A 1 386 ? 31.55884 -31.92906 31.33222 1.000 18.60729 386 ALA A CA 1
ATOM 3125 C C . ALA A 1 386 ? 32.35978 -32.30046 32.57211 1.000 19.31449 386 ALA A C 1
ATOM 3126 O O . ALA A 1 386 ? 31.77966 -32.79112 33.54422 1.000 20.98139 386 ALA A O 1
ATOM 3128 N N . GLY A 1 387 ? 33.67211 -32.10485 32.54912 1.000 19.28999 387 GLY A N 1
ATOM 3129 C CA . GLY A 1 387 ? 34.50886 -32.32163 33.70738 1.000 20.89919 387 GLY A CA 1
ATOM 3130 C C . GLY A 1 387 ? 34.94683 -33.76443 33.86990 1.000 22.97493 387 GLY A C 1
ATOM 3131 O O . GLY A 1 387 ? 34.51304 -34.67828 33.16525 1.000 22.91893 387 GLY A O 1
ATOM 3132 N N . ARG A 1 388 ? 35.83425 -33.95837 34.83353 1.000 24.68391 388 ARG A N 1
ATOM 3133 C CA . ARG A 1 388 ? 36.34500 -35.27171 35.17720 1.000 28.05294 388 ARG A CA 1
ATOM 3134 C C . ARG A 1 388 ? 35.63747 -35.74134 36.43961 1.000 32.05495 388 ARG A C 1
ATOM 3135 O O . ARG A 1 388 ? 35.40775 -34.95083 37.35831 1.000 32.38551 388 ARG A O 1
ATOM 3143 N N . SER A 1 389 ? 35.26963 -37.02173 36.46861 1.000 35.69322 389 SER A N 1
ATOM 3144 C CA . SER A 1 389 ? 34.50024 -37.56347 37.58325 1.000 41.19396 389 SER A CA 1
ATOM 3145 C C . SER A 1 389 ? 35.35248 -37.60097 38.84549 1.000 45.52480 389 SER A C 1
ATOM 3146 O O . SER A 1 389 ? 36.43805 -38.19147 38.85722 1.000 44.97774 389 SER A O 1
ATOM 3149 N N . LYS A 1 390 ? 34.85080 -36.97139 39.90995 1.000 50.15889 390 LYS A N 1
ATOM 3150 C CA . LYS A 1 390 ? 35.56585 -36.92627 41.17886 1.000 54.73468 390 LYS A CA 1
ATOM 3151 C C . LYS A 1 390 ? 35.68211 -38.30049 41.82679 1.000 56.75639 390 LYS A C 1
ATOM 3152 O O . LYS A 1 390 ? 36.58011 -38.51039 42.64877 1.000 56.75931 390 LYS A O 1
ATOM 3158 N N . GLU A 1 391 ? 34.80744 -39.24008 41.46614 1.000 58.21304 391 GLU A N 1
ATOM 3159 C CA . GLU A 1 391 ? 34.81960 -40.58307 42.03419 1.000 59.15823 391 GLU A CA 1
ATOM 3160 C C . GLU A 1 391 ? 35.80383 -41.51187 41.32610 1.000 57.67183 391 GLU A C 1
ATOM 3161 O O . GLU A 1 391 ? 36.60872 -42.18056 41.98201 1.000 58.22227 391 GLU A O 1
ATOM 3167 N N . THR A 1 392 ? 35.75460 -41.56941 39.99371 1.000 55.22510 392 THR A N 1
ATOM 3168 C CA . THR A 1 392 ? 36.56528 -42.51822 39.23937 1.000 52.77441 392 THR A CA 1
ATOM 3169 C C . THR A 1 392 ? 37.79426 -41.90070 38.58681 1.000 50.49587 392 THR A C 1
ATOM 3170 O O . THR A 1 392 ? 38.69135 -42.64296 38.17373 1.000 50.03056 392 THR A O 1
ATOM 3174 N N . GLY A 1 393 ? 37.86001 -40.57734 38.47455 1.000 48.00992 393 GLY A N 1
ATOM 3175 C CA . GLY A 1 393 ? 38.94709 -39.94148 37.76269 1.000 45.80378 393 GLY A CA 1
ATOM 3176 C C . GLY A 1 393 ? 38.85154 -40.01741 36.25498 1.000 43.45460 393 GLY A C 1
ATOM 3177 O O . GLY A 1 393 ? 39.75943 -39.53206 35.56792 1.000 43.29302 393 GLY A O 1
ATOM 3178 N N . GLU A 1 394 ? 37.79680 -40.62006 35.71810 1.000 41.47887 394 GLU A N 1
ATOM 3179 C CA . GLU A 1 394 ? 37.58166 -40.66657 34.28302 1.000 40.36061 394 GLU A CA 1
ATOM 3180 C C . GLU A 1 394 ? 36.78269 -39.44716 33.85087 1.000 35.93890 394 GLU A C 1
ATOM 3181 O O . GLU A 1 394 ? 36.03661 -38.85773 34.63749 1.000 34.76229 394 GLU A O 1
ATOM 3187 N N . ASN A 1 395 ? 36.95869 -39.06271 32.59073 1.000 33.16597 395 ASN A N 1
ATOM 3188 C CA . ASN A 1 395 ? 36.14832 -37.99204 32.03340 1.000 30.86718 395 ASN A CA 1
ATOM 3189 C C . ASN A 1 395 ? 34.68486 -38.40356 32.02177 1.000 30.91028 395 ASN A C 1
ATOM 3190 O O . ASN A 1 395 ? 34.34863 -39.55349 31.72340 1.000 31.16865 395 ASN A O 1
ATOM 3195 N N . HIS A 1 396 ? 33.81525 -37.46368 32.37802 1.000 31.64825 396 HIS A N 1
ATOM 3196 C CA . HIS A 1 396 ? 32.39630 -37.63682 32.11917 1.000 33.60779 396 HIS A CA 1
ATOM 3197 C C . HIS A 1 396 ? 32.17459 -37.64895 30.61533 1.000 37.51938 396 HIS A C 1
ATOM 3198 O O . HIS A 1 396 ? 32.77122 -36.85937 29.88032 1.000 38.65341 396 HIS A O 1
ATOM 3205 N N . ARG A 1 397 ? 31.32557 -38.56257 30.15046 1.000 39.91402 397 ARG A N 1
ATOM 3206 C CA . ARG A 1 397 ? 31.09227 -38.73853 28.72082 1.000 42.97538 397 ARG A CA 1
ATOM 3207 C C . ARG A 1 397 ? 29.71189 -38.20105 28.37470 1.000 42.40740 397 ARG A C 1
ATOM 3208 O O . ARG A 1 397 ? 28.71938 -38.94331 28.42325 1.000 43.17157 397 ARG A O 1
ATOM 3216 N N . PRO A 1 398 ? 29.59336 -36.92438 28.01482 1.000 41.05547 398 PRO A N 1
ATOM 3217 C CA . PRO A 1 398 ? 28.27178 -36.36006 27.73718 1.000 40.79855 398 PRO A CA 1
ATOM 3218 C C . PRO A 1 398 ? 27.71406 -36.90086 26.43320 1.000 40.89610 398 PRO A C 1
ATOM 3219 O O . PRO A 1 398 ? 28.45253 -37.30082 25.53021 1.000 41.21452 398 PRO A O 1
ATOM 3223 N N . LYS A 1 399 ? 26.38397 -36.91663 26.34679 1.000 41.22298 399 LYS A N 1
ATOM 3224 C CA . LYS A 1 399 ? 25.74017 -37.32504 25.10477 1.000 41.94762 399 LYS A CA 1
ATOM 3225 C C . LYS A 1 399 ? 26.01370 -36.33127 23.98429 1.000 39.82631 399 LYS A C 1
ATOM 3226 O O . LYS A 1 399 ? 26.14104 -36.73109 22.82162 1.000 40.84739 399 LYS A O 1
ATOM 3232 N N . LEU A 1 400 ? 26.11411 -35.04469 24.30994 1.000 36.07120 400 LEU A N 1
ATOM 3233 C CA . LEU A 1 400 ? 26.32881 -33.99663 23.32057 1.000 32.47297 400 LEU A CA 1
ATOM 3234 C C . LEU A 1 400 ? 27.78344 -33.54501 23.37075 1.000 27.18541 400 LEU A C 1
ATOM 3235 O O . LEU A 1 400 ? 28.23908 -33.01155 24.38842 1.000 28.93848 400 LEU A O 1
ATOM 3240 N N . GLU A 1 401 ? 28.50567 -33.76485 22.27962 1.000 21.68115 401 GLU A N 1
ATOM 3241 C CA . GLU A 1 401 ? 29.86395 -33.25697 22.09378 1.000 19.31333 401 GLU A CA 1
ATOM 3242 C C . GLU A 1 401 ? 29.72019 -32.09612 21.11261 1.000 17.91501 401 GLU A C 1
ATOM 3243 O O . GLU A 1 401 ? 29.82551 -32.27291 19.89844 1.000 19.02400 401 GLU A O 1
ATOM 3249 N N . THR A 1 402 ? 29.47924 -30.89955 21.64353 1.000 16.33534 402 THR A N 1
ATOM 3250 C CA A THR A 1 402 ? 29.07910 -29.81504 20.76888 0.455 16.24326 402 THR A CA 1
ATOM 3251 C CA B THR A 1 402 ? 28.98198 -29.74607 20.89817 0.545 15.94854 402 THR A CA 1
ATOM 3252 C C . THR A 1 402 ? 30.01779 -28.62394 20.83454 1.000 14.93536 402 THR A C 1
ATOM 3253 O O . THR A 1 402 ? 30.73328 -28.38516 21.81244 1.000 15.08046 402 THR A O 1
ATOM 3260 N N . VAL A 1 403 ? 30.04405 -27.91230 19.71208 1.000 13.31715 403 VAL A N 1
ATOM 3261 C CA . VAL A 1 403 ? 30.65672 -26.59683 19.60127 1.000 12.00346 403 VAL A CA 1
ATOM 3262 C C . VAL A 1 403 ? 29.51577 -25.61263 19.39574 1.000 12.17162 403 VAL A C 1
ATOM 3263 O O . VAL A 1 403 ? 28.69439 -25.78246 18.48174 1.000 13.22582 403 VAL A O 1
ATOM 3267 N N . ARG A 1 404 ? 29.43986 -24.60545 20.25582 1.000 11.53626 404 ARG A N 1
ATOM 3268 C CA . ARG A 1 404 ? 28.32234 -23.67470 20.24715 1.000 11.46340 404 ARG A CA 1
ATOM 3269 C C . ARG A 1 404 ? 28.71470 -22.40415 19.50533 1.000 11.38441 404 ARG A C 1
ATOM 3270 O O . ARG A 1 404 ? 29.68364 -21.73393 19.88052 1.000 12.12996 404 ARG A O 1
ATOM 3278 N N . LEU A 1 405 ? 27.95624 -22.08391 18.46131 1.000 10.37547 405 LEU A N 1
ATOM 3279 C CA . LEU A 1 405 ? 28.07829 -20.82903 17.72362 1.000 10.25756 405 LEU A CA 1
ATOM 3280 C C . LEU A 1 405 ? 26.94849 -19.93919 18.23671 1.000 9.86694 405 LEU A C 1
ATOM 3281 O O . LEU A 1 405 ? 25.81148 -20.04634 17.77445 1.000 10.84498 405 LEU A O 1
ATOM 3286 N N . THR A 1 406 ? 27.25392 -19.07461 19.20489 1.000 9.85493 406 THR A N 1
ATOM 3287 C CA . THR A 1 406 ? 26.23832 -18.32446 19.93688 1.000 10.03411 406 THR A CA 1
ATOM 3288 C C . THR A 1 406 ? 26.21978 -16.89426 19.41319 1.000 10.00186 406 THR A C 1
ATOM 3289 O O . THR A 1 406 ? 27.25865 -16.23488 19.39731 1.000 11.23950 406 THR A O 1
ATOM 3293 N N . ILE A 1 407 ? 25.05387 -16.41207 18.98924 1.000 9.64679 407 ILE A N 1
ATOM 3294 C CA . ILE A 1 407 ? 24.97580 -15.20192 18.17023 1.000 9.49196 407 ILE A CA 1
ATOM 3295 C C . ILE A 1 407 ? 24.49648 -14.03783 19.03867 1.000 9.12560 407 ILE A C 1
ATOM 3296 O O . ILE A 1 407 ? 23.31310 -14.00508 19.41744 1.000 9.60145 407 ILE A O 1
ATOM 3301 N N . PRO A 1 408 ? 25.34634 -13.05597 19.33818 1.000 9.08088 408 PRO A N 1
ATOM 3302 C CA . PRO A 1 408 ? 24.86775 -11.83934 20.01487 1.000 9.74131 408 PRO A CA 1
ATOM 3303 C C . PRO A 1 408 ? 23.83174 -11.11991 19.16249 1.000 9.70270 408 PRO A C 1
ATOM 3304 O O . PRO A 1 408 ? 23.82507 -11.22900 17.93348 1.000 10.52560 408 PRO A O 1
ATOM 3308 N N . ARG A 1 409 ? 22.96024 -10.36105 19.82192 1.000 8.88586 409 ARG A N 1
ATOM 3309 C CA . ARG A 1 409 ? 21.90965 -9.63594 19.11092 1.000 8.63147 409 ARG A CA 1
ATOM 3310 C C . ARG A 1 409 ? 22.41971 -8.31010 18.56967 1.000 8.20497 409 ARG A C 1
ATOM 3311 O O . ARG A 1 409 ? 22.98761 -7.50156 19.31313 1.000 9.17587 409 ARG A O 1
ATOM 3319 N N . ARG A 1 410 ? 22.20043 -8.09332 17.27045 1.000 8.84719 410 ARG A N 1
ATOM 3320 C CA . ARG A 1 410 ? 22.42344 -6.82267 16.57938 1.000 8.64872 410 ARG A CA 1
ATOM 3321 C C . ARG A 1 410 ? 23.89834 -6.48077 16.39774 1.000 8.61889 410 ARG A C 1
ATOM 3322 O O . ARG A 1 410 ? 24.22540 -5.32099 16.13919 1.000 10.48826 410 ARG A O 1
ATOM 3330 N N . VAL A 1 411 ? 24.79588 -7.46344 16.47779 1.000 9.11206 411 VAL A N 1
ATOM 3331 C CA . VAL A 1 411 ? 26.23421 -7.21606 16.41840 1.000 9.56034 411 VAL A CA 1
ATOM 3332 C C . VAL A 1 411 ? 26.82032 -7.56609 15.05827 1.000 9.06044 411 VAL A C 1
ATOM 3333 O O . VAL A 1 411 ? 27.76283 -6.91482 14.60400 1.000 9.04380 411 VAL A O 1
ATOM 3337 N N . TYR A 1 412 ? 26.32028 -8.63002 14.43011 1.000 8.80691 412 TYR A N 1
ATOM 3338 C CA . TYR A 1 412 ? 26.92418 -9.17454 13.22506 1.000 9.12109 412 TYR A CA 1
ATOM 3339 C C . TYR A 1 412 ? 25.93840 -9.12071 12.06533 1.000 9.53639 412 TYR A C 1
ATOM 3340 O O . TYR A 1 412 ? 24.74265 -8.87916 12.24047 1.000 9.67584 412 TYR A O 1
ATOM 3349 N N . THR A 1 413 ? 26.46953 -9.33459 10.86446 1.000 9.59581 413 THR A N 1
ATOM 3350 C CA . THR A 1 413 ? 25.70822 -9.29558 9.62331 1.000 9.46226 413 THR A CA 1
ATOM 3351 C C . THR A 1 413 ? 25.65474 -10.68360 8.99012 1.000 10.00134 413 THR A C 1
ATOM 3352 O O . THR A 1 413 ? 26.30764 -11.62708 9.44366 1.000 10.20764 413 THR A O 1
ATOM 3356 N N . TYR A 1 414 ? 24.89192 -10.79550 7.89308 1.000 10.35584 414 TYR A N 1
ATOM 3357 C CA . TYR A 1 414 ? 24.90698 -12.04450 7.13402 1.000 10.30352 414 TYR A CA 1
ATOM 3358 C C . TYR A 1 414 ? 26.28450 -12.31560 6.54840 1.000 10.14989 414 TYR A C 1
ATOM 3359 O O . TYR A 1 414 ? 26.65688 -13.47960 6.35829 1.000 10.79807 414 TYR A O 1
ATOM 3368 N N . ALA A 1 415 ? 27.04426 -11.26201 6.22076 1.000 10.00348 415 ALA A N 1
ATOM 3369 C CA . ALA A 1 415 ? 28.39421 -11.48819 5.71012 1.000 10.78442 415 ALA A CA 1
ATOM 3370 C C . ALA A 1 415 ? 29.29002 -12.08910 6.78396 1.000 9.94968 415 ALA A C 1
ATOM 3371 O O . ALA A 1 415 ? 30.13393 -12.94657 6.48974 1.000 10.61152 415 ALA A O 1
ATOM 3373 N N . HIS A 1 416 ? 29.11832 -11.66303 8.03833 1.000 9.88699 416 HIS A N 1
ATOM 3374 C CA . HIS A 1 416 ? 29.81220 -12.33657 9.12629 1.000 9.49821 416 HIS A CA 1
ATOM 3375 C C . HIS A 1 416 ? 29.35623 -13.78379 9.25944 1.000 10.16260 416 HIS A C 1
ATOM 3376 O O . HIS A 1 416 ? 30.17960 -14.67615 9.49688 1.000 10.76996 416 HIS A O 1
ATOM 3383 N N . MET A 1 417 ? 28.05087 -14.04131 9.10879 1.000 10.25915 417 MET A N 1
ATOM 3384 C CA . MET A 1 417 ? 27.59549 -15.42718 9.14436 1.000 10.28480 417 MET A CA 1
ATOM 3385 C C . MET A 1 417 ? 28.24997 -16.24159 8.03777 1.000 10.25291 417 MET A C 1
ATOM 3386 O O . MET A 1 417 ? 28.57227 -17.41718 8.23900 1.000 11.02053 417 MET A O 1
ATOM 3391 N N . ASP A 1 418 ? 28.47737 -15.62417 6.87243 1.000 10.73266 418 ASP A N 1
ATOM 3392 C CA . ASP A 1 418 ? 29.16731 -16.31682 5.78976 1.000 11.66341 418 ASP A CA 1
ATOM 3393 C C . ASP A 1 418 ? 30.62143 -16.61540 6.14319 1.000 11.33493 418 ASP A C 1
ATOM 3394 O O . ASP A 1 418 ? 31.14836 -17.66299 5.75691 1.000 12.09646 418 ASP A O 1
ATOM 3399 N N . VAL A 1 419 ? 31.30962 -15.69249 6.82500 1.000 10.77984 419 VAL A N 1
ATOM 3400 C CA . VAL A 1 419 ? 32.67317 -15.98683 7.27143 1.000 11.14726 419 VAL A CA 1
ATOM 3401 C C . VAL A 1 419 ? 32.67908 -17.24012 8.12848 1.000 11.10966 419 VAL A C 1
ATOM 3402 O O . VAL A 1 419 ? 33.50195 -18.14870 7.94461 1.000 11.46318 419 VAL A O 1
ATOM 3406 N N . VAL A 1 420 ? 31.75114 -17.29489 9.08325 1.000 10.66682 420 VAL A N 1
ATOM 3407 C CA . VAL A 1 420 ? 31.61722 -18.43793 9.97945 1.000 10.70795 420 VAL A CA 1
ATOM 3408 C C . VAL A 1 420 ? 31.32770 -19.70242 9.17962 1.000 11.03691 420 VAL A C 1
ATOM 3409 O O . VAL A 1 420 ? 32.02844 -20.71736 9.29895 1.000 11.56334 420 VAL A O 1
ATOM 3413 N N . ALA A 1 421 ? 30.26573 -19.66615 8.37336 1.000 10.70166 421 ALA A N 1
ATOM 3414 C CA . ALA A 1 421 ? 29.84391 -20.86891 7.66475 1.000 11.61449 421 ALA A CA 1
ATOM 3415 C C . ALA A 1 421 ? 30.90027 -21.32384 6.67011 1.000 11.87259 421 ALA A C 1
ATOM 3416 O O . ALA A 1 421 ? 31.20255 -22.51803 6.59117 1.000 12.81417 421 ALA A O 1
ATOM 3418 N N . ASP A 1 422 ? 31.47982 -20.38996 5.90603 1.000 12.61811 422 ASP A N 1
ATOM 3419 C CA . ASP A 1 422 ? 32.46502 -20.78723 4.90230 1.000 13.38974 422 ASP A CA 1
ATOM 3420 C C . ASP A 1 422 ? 33.66021 -21.47273 5.54825 1.000 13.03830 422 ASP A C 1
ATOM 3421 O O . ASP A 1 422 ? 34.18234 -22.45541 5.01802 1.000 13.71201 422 ASP A O 1
ATOM 3426 N N . GLY A 1 423 ? 34.11831 -20.96298 6.69072 1.000 12.31303 423 GLY A N 1
ATOM 3427 C CA . GLY A 1 423 ? 35.27150 -21.56443 7.33313 1.000 12.56287 423 GLY A CA 1
ATOM 3428 C C . GLY A 1 423 ? 34.96166 -22.92922 7.91072 1.000 12.45448 423 GLY A C 1
ATOM 3429 O O . GLY A 1 423 ? 35.77157 -23.85554 7.80474 1.000 13.39619 423 GLY A O 1
ATOM 3430 N N . ILE A 1 424 ? 33.77760 -23.07793 8.51316 1.000 12.22376 424 ILE A N 1
ATOM 3431 C CA . ILE A 1 424 ? 33.35980 -24.38071 9.03173 1.000 12.12001 424 ILE A CA 1
ATOM 3432 C C . ILE A 1 424 ? 33.19304 -25.38364 7.89828 1.000 12.60731 424 ILE A C 1
ATOM 3433 O O . ILE A 1 424 ? 33.59634 -26.54847 8.01535 1.000 13.06346 424 ILE A O 1
ATOM 3438 N N . ILE A 1 425 ? 32.58596 -24.95492 6.78957 1.000 12.57267 425 ILE A N 1
ATOM 3439 C CA . ILE A 1 425 ? 32.40453 -25.84967 5.64717 1.000 13.05033 425 ILE A CA 1
ATOM 3440 C C . ILE A 1 425 ? 33.74928 -26.30364 5.09310 1.000 14.66252 425 ILE A C 1
ATOM 3441 O O . ILE A 1 425 ? 33.93948 -27.48443 4.78171 1.000 15.54494 425 ILE A O 1
ATOM 3446 N N . LYS A 1 426 ? 34.70343 -25.38206 4.96338 1.000 14.32725 426 LYS A N 1
ATOM 3447 C CA . LYS A 1 426 ? 36.03501 -25.76636 4.50743 1.000 15.36290 426 LYS A CA 1
ATOM 3448 C C . LYS A 1 426 ? 36.66244 -26.79416 5.44323 1.000 15.04857 426 LYS A C 1
ATOM 3449 O O . LYS A 1 426 ? 37.27070 -27.77286 4.98672 1.000 16.16702 426 LYS A O 1
ATOM 3455 N N . LEU A 1 427 ? 36.51675 -26.59387 6.75700 1.000 14.88872 427 LEU A N 1
ATOM 3456 C CA . LEU A 1 427 ? 37.01531 -27.57246 7.71985 1.000 14.46457 427 LEU A CA 1
ATOM 3457 C C . LEU A 1 427 ? 36.31226 -28.91277 7.55945 1.000 15.66795 427 LEU A C 1
ATOM 3458 O O . LEU A 1 427 ? 36.95712 -29.96468 7.59435 1.000 16.45032 427 LEU A O 1
ATOM 3463 N N . TYR A 1 428 ? 34.99217 -28.89371 7.37677 1.000 15.43816 428 TYR A N 1
ATOM 3464 C CA . TYR A 1 428 ? 34.24630 -30.14162 7.25618 1.000 16.19672 428 TYR A CA 1
ATOM 3465 C C . TYR A 1 428 ? 34.65164 -30.90584 6.00187 1.000 17.11730 428 TYR A C 1
ATOM 3466 O O . TYR A 1 428 ? 34.75198 -32.14068 6.01527 1.000 17.89936 428 TYR A O 1
ATOM 3475 N N . GLN A 1 429 ? 34.90379 -30.18796 4.91020 1.000 16.81606 429 GLN A N 1
ATOM 3476 C CA . GLN A 1 429 ? 35.29925 -30.84386 3.67368 1.000 17.95856 429 GLN A CA 1
ATOM 3477 C C . GLN A 1 429 ? 36.66313 -31.51073 3.77481 1.000 18.74088 429 GLN A C 1
ATOM 3478 O O . GLN A 1 429 ? 36.95734 -32.42019 2.98923 1.000 20.20423 429 GLN A O 1
ATOM 3484 N N . HIS A 1 430 ? 37.48481 -31.10470 4.73640 1.000 18.35334 430 HIS A N 1
ATOM 3485 C CA . HIS A 1 430 ? 38.77186 -31.72660 5.01769 1.000 19.43814 430 HIS A CA 1
ATOM 3486 C C . HIS A 1 430 ? 38.84792 -32.14570 6.47188 1.000 18.57426 430 HIS A C 1
ATOM 3487 O O . HIS A 1 430 ? 39.88223 -31.98941 7.12616 1.000 18.45166 430 HIS A O 1
ATOM 3494 N N . LYS A 1 431 ? 37.74902 -32.69818 6.99120 1.000 18.18189 431 LYS A N 1
ATOM 3495 C CA . LYS A 1 431 ? 37.63495 -32.92672 8.42989 1.000 17.95286 431 LYS A CA 1
ATOM 3496 C C . LYS A 1 431 ? 38.72811 -33.84373 8.95319 1.000 17.93585 431 LYS A C 1
ATOM 3497 O O . LYS A 1 431 ? 39.18472 -33.67501 10.09042 1.000 17.68113 431 LYS A O 1
ATOM 3503 N N . GLU A 1 432 ? 39.17929 -34.79632 8.13365 1.000 19.97439 432 GLU A N 1
ATOM 3504 C CA . GLU A 1 432 ? 40.19017 -35.75250 8.57072 1.000 22.55415 432 GLU A CA 1
ATOM 3505 C C . GLU A 1 432 ? 41.51415 -35.08379 8.91453 1.000 21.83309 432 GLU A C 1
ATOM 3506 O O . GLU A 1 432 ? 42.34437 -35.69436 9.59875 1.000 22.86194 432 GLU A O 1
ATOM 3512 N N . ASP A 1 433 ? 41.73380 -33.85189 8.45429 1.000 21.99264 433 ASP A N 1
ATOM 3513 C CA . ASP A 1 433 ? 42.95501 -33.12002 8.75841 1.000 21.75107 433 ASP A CA 1
ATOM 3514 C C . ASP A 1 433 ? 42.88791 -32.35783 10.07578 1.000 20.67121 433 ASP A C 1
ATOM 3515 O O . ASP A 1 433 ? 43.90396 -31.79175 10.49265 1.000 22.27830 433 ASP A O 1
ATOM 3520 N N . ILE A 1 434 ? 41.72786 -32.30718 10.72928 1.000 18.89364 434 ILE A N 1
ATOM 3521 C CA . ILE A 1 434 ? 41.62815 -31.64428 12.02641 1.000 17.38978 434 ILE A CA 1
ATOM 3522 C C . ILE A 1 434 ? 42.33225 -32.50828 13.06131 1.000 17.16480 434 ILE A C 1
ATOM 3523 O O . ILE A 1 434 ? 41.97495 -33.67451 13.26834 1.000 18.27200 434 ILE A O 1
ATOM 3528 N N . ARG A 1 435 ? 43.33038 -31.94310 13.72288 1.000 16.58626 435 ARG A N 1
ATOM 3529 C CA A ARG A 1 435 ? 44.08254 -32.67728 14.73261 0.678 16.57757 435 ARG A CA 1
ATOM 3530 C CA B ARG A 1 435 ? 44.06590 -32.69679 14.72234 0.322 17.18259 435 ARG A CA 1
ATOM 3531 C C . ARG A 1 435 ? 43.34427 -32.64588 16.06249 1.000 16.69769 435 ARG A C 1
ATOM 3532 O O . ARG A 1 435 ? 42.74723 -31.63059 16.42903 1.000 17.46445 435 ARG A O 1
ATOM 3547 N N . GLY A 1 436 ? 43.37982 -33.76577 16.78343 1.000 16.20588 436 GLY A N 1
ATOM 3548 C CA . GLY A 1 436 ? 42.83686 -33.80705 18.12103 1.000 15.56001 436 GLY A CA 1
ATOM 3549 C C . GLY A 1 436 ? 43.75521 -33.11704 19.10955 1.000 13.67205 436 GLY A C 1
ATOM 3550 O O . GLY A 1 436 ? 44.81283 -32.58658 18.76611 1.000 14.69419 436 GLY A O 1
ATOM 3551 N N . LEU A 1 437 ? 43.33613 -33.13799 20.37328 1.000 14.35430 437 LEU A N 1
ATOM 3552 C CA . LEU A 1 437 ? 44.04258 -32.44134 21.43628 1.000 14.26644 437 LEU A CA 1
ATOM 3553 C C . LEU A 1 437 ? 44.26750 -33.36949 22.62172 1.000 15.07885 437 LEU A C 1
ATOM 3554 O O . LEU A 1 437 ? 43.58561 -34.38351 22.78817 1.000 16.24035 437 LEU A O 1
ATOM 3559 N N . THR A 1 438 ? 45.23860 -32.98952 23.45129 1.000 14.65536 438 THR A N 1
ATOM 3560 C CA . THR A 1 438 ? 45.53547 -33.66201 24.70796 1.000 14.28148 438 THR A CA 1
ATOM 3561 C C . THR A 1 438 ? 45.86031 -32.59970 25.75511 1.000 13.45125 438 THR A C 1
ATOM 3562 O O . THR A 1 438 ? 46.41247 -31.54519 25.43015 1.000 13.57363 438 THR A O 1
ATOM 3566 N N . PHE A 1 439 ? 45.47340 -32.85355 27.00804 1.000 14.06628 439 PHE A N 1
ATOM 3567 C CA . PHE A 1 439 ? 45.73034 -31.87892 28.06804 1.000 14.38557 439 PHE A CA 1
ATOM 3568 C C . PHE A 1 439 ? 47.22593 -31.71416 28.29971 1.000 14.80065 439 PHE A C 1
ATOM 3569 O O . PHE A 1 439 ? 47.96129 -32.69820 28.44394 1.000 15.29111 439 PHE A O 1
ATOM 3577 N N . VAL A 1 440 ? 47.66837 -30.46486 28.40179 1.000 13.96952 440 VAL A N 1
ATOM 3578 C CA . VAL A 1 440 ? 48.96674 -30.16333 28.99948 1.000 14.31903 440 VAL A CA 1
ATOM 3579 C C . VAL A 1 440 ? 48.84964 -29.37151 30.29051 1.000 14.85452 440 VAL A C 1
ATOM 3580 O O . VAL A 1 440 ? 49.84829 -29.24234 31.01739 1.000 14.81909 440 VAL A O 1
ATOM 3584 N N . TYR A 1 441 ? 47.66962 -28.84612 30.60430 1.000 15.01902 441 TYR A N 1
ATOM 3585 C CA . TYR A 1 441 ? 47.39441 -28.26083 31.90954 1.000 15.01300 441 TYR A CA 1
ATOM 3586 C C . TYR A 1 441 ? 45.91304 -28.45128 32.17860 1.000 15.33459 441 TYR A C 1
ATOM 3587 O O . TYR A 1 441 ? 45.07753 -28.07557 31.35218 1.000 14.94539 441 TYR A O 1
ATOM 3596 N N . GLU A 1 442 ? 45.59543 -29.06040 33.31165 1.000 16.23362 442 GLU A N 1
ATOM 3597 C CA . GLU A 1 442 ? 44.20925 -29.34468 33.63970 1.000 17.67869 442 GLU A CA 1
ATOM 3598 C C . GLU A 1 442 ? 43.95320 -28.99869 35.09849 1.000 18.85559 442 GLU A C 1
ATOM 3599 O O . GLU A 1 442 ? 44.42475 -29.71409 35.99187 1.000 19.74355 442 GLU A O 1
ATOM 3605 N N . PRO A 1 443 ? 43.22765 -27.92204 35.38772 1.000 19.47186 443 PRO A N 1
ATOM 3606 C CA . PRO A 1 443 ? 42.89712 -27.62185 36.78252 1.000 21.35626 443 PRO A CA 1
ATOM 3607 C C . PRO A 1 443 ? 41.85615 -28.59917 37.30481 1.000 22.80766 443 PRO A C 1
ATOM 3608 O O . PRO A 1 443 ? 41.16206 -29.27730 36.54310 1.000 23.26531 443 PRO A O 1
ATOM 3612 N N . LYS A 1 444 ? 41.76525 -28.67434 38.63716 1.000 24.02909 444 LYS A N 1
ATOM 3613 C CA . LYS A 1 444 ? 40.83336 -29.60926 39.26063 1.000 26.38524 444 LYS A CA 1
ATOM 3614 C C . LYS A 1 444 ? 39.38140 -29.19829 39.04713 1.000 27.74308 444 LYS A C 1
ATOM 3615 O O . LYS A 1 444 ? 38.49400 -30.05826 39.02108 1.000 30.16221 444 LYS A O 1
ATOM 3621 N N . GLN A 1 445 ? 39.11127 -27.90309 38.90805 1.000 26.50971 445 GLN A N 1
ATOM 3622 C CA . GLN A 1 445 ? 37.74754 -27.42832 38.73775 1.000 26.32072 445 GLN A CA 1
ATOM 3623 C C . GLN A 1 445 ? 37.72080 -26.36175 37.65522 1.000 25.22648 445 GLN A C 1
ATOM 3624 O O . GLN A 1 445 ? 38.74929 -25.77842 37.30123 1.000 24.70913 445 GLN A O 1
ATOM 3630 N N . LEU A 1 446 ? 36.52094 -26.11314 37.13303 1.000 24.46081 446 LEU A N 1
ATOM 3631 C CA . LEU A 1 446 ? 36.32479 -25.10891 36.08916 1.000 23.13349 446 LEU A CA 1
ATOM 3632 C C . LEU A 1 446 ? 37.31131 -25.31704 34.94117 1.000 20.55095 446 LEU A C 1
ATOM 3633 O O . LEU A 1 446 ? 37.90023 -24.36625 34.42466 1.000 20.48396 446 LEU A O 1
ATOM 3638 N N . ARG A 1 447 ? 37.52925 -26.57839 34.55897 1.000 18.38252 447 ARG A N 1
ATOM 3639 C CA . ARG A 1 447 ? 38.64635 -26.85447 33.65841 1.000 16.90446 447 ARG A CA 1
ATOM 3640 C C . ARG A 1 447 ? 38.44100 -26.24003 32.27812 1.000 16.41740 447 ARG A C 1
ATOM 3641 O O . ARG A 1 447 ? 39.42254 -25.89313 31.61897 1.000 16.83956 447 ARG A O 1
ATOM 3649 N N . PHE A 1 448 ? 37.18811 -26.06605 31.84314 1.000 16.49730 448 PHE A N 1
ATOM 3650 C CA . PHE A 1 448 ? 36.93407 -25.46731 30.53312 1.000 15.63980 448 PHE A CA 1
ATOM 3651 C C . PHE A 1 448 ? 37.47902 -24.04905 30.43866 1.000 15.94638 448 PHE A C 1
ATOM 3652 O O . PHE A 1 448 ? 37.83293 -23.59255 29.34665 1.000 15.99569 448 PHE A O 1
ATOM 3660 N N . PHE A 1 449 ? 37.56035 -23.34382 31.56672 1.000 15.11475 449 PHE A N 1
ATOM 3661 C CA . PHE A 1 449 ? 37.91296 -21.92701 31.56526 1.000 15.99330 449 PHE A CA 1
ATOM 3662 C C . PHE A 1 449 ? 39.40450 -21.70717 31.35316 1.000 16.06030 449 PHE A C 1
ATOM 3663 O O . PHE A 1 449 ? 39.79050 -20.72161 30.71763 1.000 17.22025 449 PHE A O 1
ATOM 3671 N N . THR A 1 450 ? 40.25972 -22.60227 31.87023 1.000 14.83111 450 THR A N 1
ATOM 3672 C CA . THR A 1 450 ? 41.69757 -22.37326 31.83536 1.000 15.66496 450 THR A CA 1
ATOM 3673 C C . THR A 1 450 ? 42.54653 -23.56928 31.41351 1.000 14.75927 450 THR A C 1
ATOM 3674 O O . THR A 1 450 ? 43.77185 -23.44039 31.39989 1.000 14.42521 450 THR A O 1
ATOM 3678 N N . ALA A 1 451 ? 41.95823 -24.71386 31.07189 1.000 14.32824 451 ALA A N 1
ATOM 3679 C CA . ALA A 1 451 ? 42.77838 -25.84110 30.63412 1.000 14.42210 451 ALA A CA 1
ATOM 3680 C C . ALA A 1 451 ? 43.57059 -25.48064 29.38168 1.000 13.91843 451 ALA A C 1
ATOM 3681 O O . ALA A 1 451 ? 43.14768 -24.66001 28.56303 1.000 14.60348 451 ALA A O 1
ATOM 3683 N N . ARG A 1 452 ? 44.73459 -26.10850 29.22929 1.000 13.66193 452 ARG A N 1
ATOM 3684 C CA . ARG A 1 452 ? 45.56803 -25.91645 28.05099 1.000 13.00955 452 ARG A CA 1
ATOM 3685 C C . ARG A 1 452 ? 45.88906 -27.26787 27.43469 1.000 12.60117 452 ARG A C 1
ATOM 3686 O O . ARG A 1 452 ? 45.94792 -28.29089 28.12965 1.000 13.36920 452 ARG A O 1
ATOM 3694 N N . PHE A 1 453 ? 46.09322 -27.25655 26.11851 1.000 12.33543 453 PHE A N 1
ATOM 3695 C CA . PHE A 1 453 ? 46.19931 -28.47043 25.32482 1.000 12.89535 453 PHE A CA 1
ATOM 3696 C C . PHE A 1 453 ? 47.35998 -28.33944 24.35087 1.000 13.36164 453 PHE A C 1
ATOM 3697 O O . PHE A 1 453 ? 47.85383 -27.24336 24.08081 1.000 13.63139 453 PHE A O 1
ATOM 3705 N N . ASP A 1 454 ? 47.77772 -29.48031 23.80798 1.000 12.58558 454 ASP A N 1
ATOM 3706 C CA . ASP A 1 454 ? 48.60349 -29.52653 22.60804 1.000 13.10164 454 ASP A CA 1
ATOM 3707 C C . ASP A 1 454 ? 47.98138 -30.53806 21.65573 1.000 13.71261 454 ASP A C 1
ATOM 3708 O O . ASP A 1 454 ? 47.14301 -31.35007 22.05072 1.000 13.62703 454 ASP A O 1
ATOM 3713 N N . PHE A 1 455 ? 48.36337 -30.45633 20.38276 1.000 13.12386 455 PHE A N 1
ATOM 3714 C CA . PHE A 1 455 ? 47.74217 -31.30161 19.37416 1.000 14.04067 455 PHE A CA 1
ATOM 3715 C C . PHE A 1 455 ? 48.32076 -32.71368 19.40187 1.000 15.74926 455 PHE A C 1
ATOM 3716 O O . PHE A 1 455 ? 49.42892 -32.95780 19.89242 1.000 16.21314 455 PHE A O 1
ATOM 3724 N N . ILE A 1 456 ? 47.54095 -33.64537 18.85638 1.000 16.89471 456 ILE A N 1
ATOM 3725 C CA A ILE A 1 456 ? 47.99120 -35.01919 18.65509 0.498 19.09148 456 ILE A CA 1
ATOM 3726 C CA B ILE A 1 456 ? 47.98122 -35.02162 18.66026 0.502 19.09830 456 ILE A CA 1
ATOM 3727 C C . ILE A 1 456 ? 47.61818 -35.46839 17.24751 1.000 20.84370 456 ILE A C 1
ATOM 3728 O O . ILE A 1 456 ? 46.90228 -34.75896 16.52837 1.000 21.96324 456 ILE A O 1
ATOM 3739 N N . MET B 1 1 ? 38.76849 -11.18091 -1.87088 1.000 23.79011 1 MET B N 1
ATOM 3740 C CA . MET B 1 1 ? 37.53757 -11.64343 -2.50206 1.000 24.15210 1 MET B CA 1
ATOM 3741 C C . MET B 1 1 ? 36.72413 -10.48422 -3.06565 1.000 21.18701 1 MET B C 1
ATOM 3742 O O . MET B 1 1 ? 37.00391 -9.31605 -2.78337 1.000 20.26931 1 MET B O 1
ATOM 3747 N N . ASN B 1 2 ? 35.71401 -10.82277 -3.87069 1.000 20.43223 2 ASN B N 1
ATOM 3748 C CA . ASN B 1 2 ? 34.89870 -9.79849 -4.51444 1.000 19.78800 2 ASN B CA 1
ATOM 3749 C C . ASN B 1 2 ? 34.20667 -8.92328 -3.48344 1.000 17.17676 2 ASN B C 1
ATOM 3750 O O . ASN B 1 2 ? 34.19249 -7.69148 -3.60818 1.000 17.39895 2 ASN B O 1
ATOM 3755 N N . TYR B 1 3 ? 33.63185 -9.54423 -2.45243 1.000 16.07148 3 TYR B N 1
ATOM 3756 C CA . TYR B 1 3 ? 32.78565 -8.85174 -1.48656 1.000 14.94816 3 TYR B CA 1
ATOM 3757 C C . TYR B 1 3 ? 33.15134 -9.31497 -0.08398 1.000 14.33685 3 TYR B C 1
ATOM 3758 O O . TYR B 1 3 ? 32.53149 -10.22452 0.48294 1.000 16.70748 3 TYR B O 1
ATOM 3767 N N . PRO B 1 4 ? 34.16455 -8.70351 0.50964 1.000 12.11369 4 PRO B N 1
ATOM 3768 C CA . PRO B 1 4 ? 34.57036 -9.07986 1.86801 1.000 11.84448 4 PRO B CA 1
ATOM 3769 C C . PRO B 1 4 ? 33.52475 -8.69266 2.90128 1.000 10.62984 4 PRO B C 1
ATOM 3770 O O . PRO B 1 4 ? 32.76935 -7.73611 2.72553 1.000 10.81587 4 PRO B O 1
ATOM 3774 N N . ALA B 1 5 ? 33.50326 -9.43893 4.00215 1.000 11.14870 5 ALA B N 1
ATOM 3775 C CA . ALA B 1 5 ? 32.61881 -9.09086 5.10342 1.000 10.93480 5 ALA B CA 1
ATOM 3776 C C . ALA B 1 5 ? 33.09075 -7.80026 5.77416 1.000 10.11521 5 ALA B C 1
ATOM 3777 O O . ALA B 1 5 ? 34.22953 -7.35469 5.60271 1.000 11.31683 5 ALA B O 1
ATOM 3779 N N . GLU B 1 6 ? 32.20247 -7.19574 6.54888 1.000 10.83372 6 GLU B N 1
ATOM 3780 C CA . GLU B 1 6 ? 32.57218 -5.97043 7.25643 1.000 10.36937 6 GLU B CA 1
ATOM 3781 C C . GLU B 1 6 ? 33.73864 -6.24102 8.20624 1.000 10.57191 6 GLU B C 1
ATOM 3782 O O . GLU B 1 6 ? 33.65987 -7.16533 9.02689 1.000 10.73822 6 GLU B O 1
ATOM 3788 N N . PRO B 1 7 ? 34.82063 -5.46020 8.13947 1.000 10.24678 7 PRO B N 1
ATOM 3789 C CA . PRO B 1 7 ? 35.96938 -5.68761 9.02743 1.000 10.87382 7 PRO B CA 1
ATOM 3790 C C . PRO B 1 7 ? 35.80181 -4.95585 10.34939 1.000 10.80027 7 PRO B C 1
ATOM 3791 O O . PRO B 1 7 ? 36.71969 -4.29033 10.84286 1.000 12.18067 7 PRO B O 1
ATOM 3795 N N . PHE B 1 8 ? 34.60942 -5.06317 10.92757 1.000 10.00038 8 PHE B N 1
ATOM 3796 C CA . PHE B 1 8 ? 34.23607 -4.39221 12.16549 1.000 9.21162 8 PHE B CA 1
ATOM 3797 C C . PHE B 1 8 ? 32.97159 -5.07747 12.65481 1.000 9.04861 8 PHE B C 1
ATOM 3798 O O . PHE B 1 8 ? 32.32323 -5.81982 11.90604 1.000 10.24385 8 PHE B O 1
ATOM 3806 N N . ARG B 1 9 ? 32.64421 -4.84628 13.92336 1.000 9.36212 9 ARG B N 1
ATOM 3807 C CA . ARG B 1 9 ? 31.38594 -5.29777 14.50198 1.000 9.31869 9 ARG B CA 1
ATOM 3808 C C . ARG B 1 9 ? 30.47093 -4.10079 14.69496 1.000 9.08825 9 ARG B C 1
ATOM 3809 O O . ARG B 1 9 ? 30.92328 -2.95686 14.73935 1.000 9.48626 9 ARG B O 1
ATOM 3817 N N . ILE B 1 10 ? 29.17482 -4.36769 14.80902 1.000 8.80724 10 ILE B N 1
ATOM 3818 C CA . ILE B 1 10 ? 28.23641 -3.31667 15.18823 1.000 9.06746 10 ILE B CA 1
ATOM 3819 C C . ILE B 1 10 ? 28.36290 -3.10706 16.69156 1.000 9.28058 10 ILE B C 1
ATOM 3820 O O . ILE B 1 10 ? 28.21883 -4.05761 17.46972 1.000 10.09524 10 ILE B O 1
ATOM 3825 N N . LYS B 1 11 ? 28.65453 -1.86572 17.10212 1.000 9.73390 11 LYS B N 1
ATOM 3826 C CA . LYS B 1 11 ? 28.67561 -1.50030 18.51408 1.000 9.32035 11 LYS B CA 1
ATOM 3827 C C . LYS B 1 11 ? 27.32243 -0.97108 18.96880 1.000 9.03983 11 LYS B C 1
ATOM 3828 O O . LYS B 1 11 ? 26.86219 -1.30845 20.06590 1.000 10.10080 11 LYS B O 1
ATOM 3834 N N . SER B 1 12 ? 26.68216 -0.12743 18.16265 1.000 8.94156 12 SER B N 1
ATOM 3835 C CA . SER B 1 12 ? 25.34309 0.34798 18.48208 1.000 9.41725 12 SER B CA 1
ATOM 3836 C C . SER B 1 12 ? 24.56149 0.51342 17.18769 1.000 9.29395 12 SER B C 1
ATOM 3837 O O . SER B 1 12 ? 25.13910 0.71521 16.11514 1.000 9.43093 12 SER B O 1
ATOM 3840 N N . VAL B 1 13 ? 23.23717 0.44322 17.29843 1.000 9.64634 13 VAL B N 1
ATOM 3841 C CA . VAL B 1 13 ? 22.34638 0.53752 16.14733 1.000 9.61729 13 VAL B CA 1
ATOM 3842 C C . VAL B 1 13 ? 21.52348 1.81619 16.20112 1.000 9.45344 13 VAL B C 1
ATOM 3843 O O . VAL B 1 13 ? 21.25031 2.37757 17.26842 1.000 10.35480 13 VAL B O 1
ATOM 3847 N N . GLU B 1 14 ? 21.12463 2.27106 15.02398 1.000 9.97274 14 GLU B N 1
ATOM 3848 C CA . GLU B 1 14 ? 20.16621 3.35258 14.89108 1.000 13.08796 14 GLU B CA 1
ATOM 3849 C C . GLU B 1 14 ? 18.81040 2.73569 14.57830 1.000 14.99614 14 GLU B C 1
ATOM 3850 O O . GLU B 1 14 ? 18.66714 2.01481 13.58229 1.000 14.06281 14 GLU B O 1
ATOM 3856 N N . THR B 1 15 ? 17.83313 3.01610 15.43969 1.000 19.95378 15 THR B N 1
ATOM 3857 C CA . THR B 1 15 ? 16.47271 2.50364 15.30237 1.000 23.80642 15 THR B CA 1
ATOM 3858 C C . THR B 1 15 ? 15.84602 2.95099 13.98759 1.000 23.46372 15 THR B C 1
ATOM 3859 O O . THR B 1 15 ? 16.04623 4.08806 13.55654 1.000 25.72884 15 THR B O 1
ATOM 3863 N N . VAL B 1 16 ? 15.04827 2.06051 13.36957 1.000 23.13451 16 VAL B N 1
ATOM 3864 C CA . VAL B 1 16 ? 14.26473 2.36304 12.16814 1.000 22.51182 16 VAL B CA 1
ATOM 3865 C C . VAL B 1 16 ? 12.81519 1.94611 12.38654 1.000 22.82708 16 VAL B C 1
ATOM 3866 O O . VAL B 1 16 ? 12.54383 0.82201 12.82165 1.000 24.45704 16 VAL B O 1
ATOM 3870 N N . SER B 1 17 ? 11.88658 2.83564 12.05278 1.000 23.65792 17 SER B N 1
ATOM 3871 C CA . SER B 1 17 ? 10.47723 2.47636 11.99259 1.000 24.18813 17 SER B CA 1
ATOM 3872 C C . SER B 1 17 ? 10.20638 1.85235 10.62906 1.000 23.32194 17 SER B C 1
ATOM 3873 O O . SER B 1 17 ? 10.36934 2.50777 9.59430 1.000 23.45306 17 SER B O 1
ATOM 3876 N N . MET B 1 18 ? 9.81869 0.58081 10.62033 1.000 21.81571 18 MET B N 1
ATOM 3877 C CA . MET B 1 18 ? 9.69953 -0.16977 9.36902 1.000 19.61636 18 MET B CA 1
ATOM 3878 C C . MET B 1 18 ? 8.32008 0.07017 8.74690 1.000 20.01408 18 MET B C 1
ATOM 3879 O O . MET B 1 18 ? 7.42962 -0.78247 8.75444 1.000 21.49661 18 MET B O 1
ATOM 3884 N N . ILE B 1 19 ? 8.15550 1.27837 8.19295 1.000 18.74305 19 ILE B N 1
ATOM 3885 C CA . ILE B 1 19 ? 6.83462 1.70212 7.72065 1.000 18.70921 19 ILE B CA 1
ATOM 3886 C C . ILE B 1 19 ? 6.47853 1.00996 6.40694 1.000 18.83545 19 ILE B C 1
ATOM 3887 O O . ILE B 1 19 ? 7.33220 0.48279 5.68627 1.000 20.16739 19 ILE B O 1
ATOM 3892 N N . SER B 1 20 ? 5.18928 1.03341 6.08907 1.000 18.91543 20 SER B N 1
ATOM 3893 C CA . SER B 1 20 ? 4.63416 0.30827 4.95902 1.000 19.07281 20 SER B CA 1
ATOM 3894 C C . SER B 1 20 ? 4.64250 1.15633 3.68779 1.000 17.09676 20 SER B C 1
ATOM 3895 O O . SER B 1 20 ? 4.85267 2.36970 3.71050 1.000 17.55459 20 SER B O 1
ATOM 3898 N N . ARG B 1 21 ? 4.36906 0.48885 2.56291 1.000 17.00922 21 ARG B N 1
ATOM 3899 C CA . ARG B 1 21 ? 4.28071 1.17490 1.27638 1.000 16.92199 21 ARG B CA 1
ATOM 3900 C C . ARG B 1 21 ? 3.22871 2.28366 1.30153 1.000 16.99973 21 ARG B C 1
ATOM 3901 O O . ARG B 1 21 ? 3.47500 3.39426 0.81885 1.000 16.57696 21 ARG B O 1
ATOM 3909 N N . ASP B 1 22 ? 2.04306 2.00322 1.85103 1.000 17.84332 22 ASP B N 1
ATOM 3910 C CA . ASP B 1 22 ? 1.00785 3.03732 1.89832 1.000 18.57615 22 ASP B CA 1
ATOM 3911 C C . ASP B 1 22 ? 1.50702 4.27657 2.62059 1.000 18.33869 22 ASP B C 1
ATOM 3912 O O . ASP B 1 22 ? 1.24159 5.40586 2.19109 1.000 18.24996 22 ASP B O 1
ATOM 3917 N N . GLU B 1 23 ? 2.20899 4.08221 3.73972 1.000 17.40713 23 GLU B N 1
ATOM 3918 C CA . GLU B 1 23 ? 2.73318 5.22015 4.48399 1.000 18.10918 23 GLU B CA 1
ATOM 3919 C C . GLU B 1 23 ? 3.78041 5.96746 3.67072 1.000 16.55620 23 GLU B C 1
ATOM 3920 O O . GLU B 1 23 ? 3.79052 7.20366 3.64857 1.000 17.75070 23 GLU B O 1
ATOM 3926 N N . ARG B 1 24 ? 4.66471 5.23702 2.98694 1.000 16.01581 24 ARG B N 1
ATOM 3927 C CA . ARG B 1 24 ? 5.68782 5.89766 2.18017 1.000 15.43929 24 ARG B CA 1
ATOM 3928 C C . ARG B 1 24 ? 5.06350 6.68022 1.03551 1.000 16.07578 24 ARG B C 1
ATOM 3929 O O . ARG B 1 24 ? 5.52032 7.77824 0.69967 1.000 17.18123 24 ARG B O 1
ATOM 3937 N N . VAL B 1 25 ? 4.02104 6.12859 0.41746 1.000 16.23044 25 VAL B N 1
ATOM 3938 C CA . VAL B 1 25 ? 3.33945 6.85962 -0.64197 1.000 17.49216 25 VAL B CA 1
ATOM 3939 C C . VAL B 1 25 ? 2.76652 8.16633 -0.10352 1.000 18.30547 25 VAL B C 1
ATOM 3940 O O . VAL B 1 25 ? 2.89046 9.22201 -0.73460 1.000 19.09916 25 VAL B O 1
ATOM 3944 N N . LYS B 1 26 ? 2.16044 8.12449 1.08480 1.000 17.81183 26 LYS B N 1
ATOM 3945 C CA . LYS B 1 26 ? 1.62508 9.34502 1.68113 1.000 19.67240 26 LYS B CA 1
ATOM 3946 C C . LYS B 1 26 ? 2.73841 10.33805 1.99748 1.000 18.74089 26 LYS B C 1
ATOM 3947 O O . LYS B 1 26 ? 2.61857 11.53439 1.70580 1.000 20.13665 26 LYS B O 1
ATOM 3953 N N . LYS B 1 27 ? 3.82943 9.86084 2.60595 1.000 17.29066 27 LYS B N 1
ATOM 3954 C CA . LYS B 1 27 ? 4.94349 10.74965 2.92216 1.000 16.59739 27 LYS B CA 1
ATOM 3955 C C . LYS B 1 27 ? 5.53417 11.35877 1.65716 1.000 16.36262 27 LYS B C 1
ATOM 3956 O O . LYS B 1 27 ? 5.91446 12.53492 1.64341 1.000 16.19565 27 LYS B O 1
ATOM 3962 N N . MET B 1 28 ? 5.62900 10.57011 0.58468 1.000 16.78521 28 MET B N 1
ATOM 3963 C CA . MET B 1 28 ? 6.19223 11.09466 -0.65323 1.000 16.09184 28 MET B CA 1
ATOM 3964 C C . MET B 1 28 ? 5.29656 12.16875 -1.25474 1.000 17.61726 28 MET B C 1
ATOM 3965 O O . MET B 1 28 ? 5.79264 13.17884 -1.76530 1.000 17.79170 28 MET B O 1
ATOM 3970 N N . GLN B 1 29 ? 3.97548 11.96803 -1.19747 1.000 18.26969 29 GLN B N 1
ATOM 3971 C CA . GLN B 1 29 ? 3.04167 12.99617 -1.64652 1.000 20.58250 29 GLN B CA 1
ATOM 3972 C C . GLN B 1 29 ? 3.17105 14.25723 -0.80187 1.000 20.28257 29 GLN B C 1
ATOM 3973 O O . GLN B 1 29 ? 3.15153 15.37294 -1.33244 1.000 20.85415 29 GLN B O 1
ATOM 3979 N N . GLU B 1 30 ? 3.31083 14.09766 0.51825 1.000 19.21979 30 GLU B N 1
ATOM 3980 C CA . GLU B 1 30 ? 3.44588 15.25525 1.39830 1.000 20.05091 30 GLU B CA 1
ATOM 3981 C C . GLU B 1 30 ? 4.74884 15.99877 1.14489 1.000 20.51552 30 GLU B C 1
ATOM 3982 O O . GLU B 1 30 ? 4.82401 17.21174 1.36578 1.000 21.25972 30 GLU B O 1
ATOM 3988 N N . ALA B 1 31 ? 5.77195 15.29564 0.67100 1.000 18.57966 31 ALA B N 1
ATOM 3989 C CA . ALA B 1 31 ? 7.03163 15.90154 0.26455 1.000 18.14229 31 ALA B CA 1
ATOM 3990 C C . ALA B 1 31 ? 7.00518 16.39645 -1.17795 1.000 18.41875 31 ALA B C 1
ATOM 3991 O O . ALA B 1 31 ? 8.06189 16.72015 -1.73001 1.000 18.57523 31 ALA B O 1
ATOM 3993 N N . GLY B 1 32 ? 5.82968 16.46040 -1.79773 1.000 18.04740 32 GLY B N 1
ATOM 3994 C CA . GLY B 1 32 ? 5.74000 16.93902 -3.16907 1.000 18.23859 32 GLY B CA 1
ATOM 3995 C C . GLY B 1 32 ? 6.55899 16.14749 -4.16528 1.000 17.89998 32 GLY B C 1
ATOM 3996 O O . GLY B 1 32 ? 7.01546 16.70471 -5.17203 1.000 18.20095 32 GLY B O 1
ATOM 3997 N N . TYR B 1 33 ? 6.75608 14.85440 -3.91561 1.000 17.36257 33 TYR B N 1
ATOM 3998 C CA . TYR B 1 33 ? 7.54135 13.97628 -4.78241 1.000 17.22940 33 TYR B CA 1
ATOM 3999 C C . TYR B 1 33 ? 9.00185 14.40281 -4.90241 1.000 17.34179 33 TYR B C 1
ATOM 4000 O O . TYR B 1 33 ? 9.68664 14.01049 -5.84842 1.000 17.57858 33 TYR B O 1
ATOM 4009 N N . ASN B 1 34 ? 9.50080 15.17169 -3.93428 1.000 16.57529 34 ASN B N 1
ATOM 4010 C CA . ASN B 1 34 ? 10.89608 15.60131 -3.88257 1.000 16.57009 34 ASN B CA 1
ATOM 4011 C C . ASN B 1 34 ? 11.55246 14.89506 -2.70112 1.000 15.60632 34 ASN B C 1
ATOM 4012 O O . ASN B 1 34 ? 11.24717 15.20584 -1.54532 1.000 15.87474 34 ASN B O 1
ATOM 4017 N N . THR B 1 35 ? 12.46507 13.95682 -2.98181 1.000 15.14463 35 THR B N 1
ATOM 4018 C CA . THR B 1 35 ? 13.08909 13.22227 -1.87973 1.000 14.94673 35 THR B CA 1
ATOM 4019 C C . THR B 1 35 ? 13.84914 14.12963 -0.91586 1.000 14.27682 35 THR B C 1
ATOM 4020 O O . THR B 1 35 ? 14.02181 13.75845 0.25104 1.000 14.16365 35 THR B O 1
ATOM 4024 N N . PHE B 1 36 ? 14.29901 15.30970 -1.36240 1.000 14.76484 36 PHE B N 1
ATOM 4025 C CA . PHE B 1 36 ? 14.96963 16.22709 -0.44330 1.000 15.98531 36 PHE B CA 1
ATOM 4026 C C . PHE B 1 36 ? 14.04988 16.70966 0.67161 1.000 16.17134 36 PHE B C 1
ATOM 4027 O O . PHE B 1 36 ? 14.54255 17.14563 1.71918 1.000 17.35568 36 PHE B O 1
ATOM 4035 N N . LEU B 1 37 ? 12.73366 16.64396 0.47447 1.000 16.08198 37 LEU B N 1
ATOM 4036 C CA . LEU B 1 37 ? 11.76607 17.09970 1.46699 1.000 16.00499 37 LEU B CA 1
ATOM 4037 C C . LEU B 1 37 ? 11.30884 16.00408 2.42423 1.000 15.66764 37 LEU B C 1
ATOM 4038 O O . LEU B 1 37 ? 10.52713 16.29374 3.33959 1.000 17.64334 37 LEU B O 1
ATOM 4043 N N . LEU B 1 38 ? 11.75145 14.76033 2.23383 1.000 14.42436 38 LEU B N 1
ATOM 4044 C CA . LEU B 1 38 ? 11.37358 13.69115 3.14852 1.000 14.38404 38 LEU B CA 1
ATOM 4045 C C . LEU B 1 38 ? 12.03594 13.87752 4.50930 1.000 13.86182 38 LEU B C 1
ATOM 4046 O O . LEU B 1 38 ? 13.17446 14.34763 4.61567 1.000 15.06989 38 LEU B O 1
ATOM 4051 N N . ASN B 1 39 ? 11.31433 13.47812 5.55609 1.000 14.64628 39 ASN B N 1
ATOM 4052 C CA . ASN B 1 39 ? 11.86495 13.45955 6.90387 1.000 15.05270 39 ASN B CA 1
ATOM 4053 C C . ASN B 1 39 ? 12.74669 12.23361 7.07567 1.000 13.77826 39 ASN B C 1
ATOM 4054 O O . ASN B 1 39 ? 12.39207 11.13230 6.65245 1.000 13.70078 39 ASN B O 1
ATOM 4059 N N . SER B 1 40 ? 13.88951 12.43132 7.72802 1.000 13.05890 40 SER B N 1
ATOM 4060 C CA . SER B 1 40 ? 14.80636 11.32949 7.99797 1.000 12.50326 40 SER B CA 1
ATOM 4061 C C . SER B 1 40 ? 14.10937 10.15640 8.69056 1.000 13.51952 40 SER B C 1
ATOM 4062 O O . SER B 1 40 ? 14.36559 8.99075 8.36516 1.000 13.54104 40 SER B O 1
ATOM 4065 N N . LYS B 1 41 ? 13.21801 10.43666 9.64471 1.000 14.43730 41 LYS B N 1
ATOM 4066 C CA . LYS B 1 41 ? 12.59164 9.34900 10.39098 1.000 15.96424 41 LYS B CA 1
ATOM 4067 C C . LYS B 1 41 ? 11.70796 8.46185 9.51765 1.000 15.05224 41 LYS B C 1
ATOM 4068 O O . LYS B 1 41 ? 11.36814 7.34445 9.93405 1.000 16.57940 41 LYS B O 1
ATOM 4074 N N . ASP B 1 42 ? 11.32290 8.92703 8.32941 1.000 13.45311 42 ASP B N 1
ATOM 4075 C CA . ASP B 1 42 ? 10.49000 8.14460 7.41954 1.000 13.46740 42 ASP B CA 1
ATOM 4076 C C . ASP B 1 42 ? 11.29530 7.34999 6.39951 1.000 13.26182 42 ASP B C 1
ATOM 4077 O O . ASP B 1 42 ? 10.70573 6.76285 5.48194 1.000 13.44490 42 ASP B O 1
ATOM 4082 N N . ILE B 1 43 ? 12.61369 7.28842 6.56174 1.000 12.84990 43 ILE B N 1
ATOM 4083 C CA . ILE B 1 43 ? 13.50975 6.67893 5.58918 1.000 12.44896 43 ILE B CA 1
ATOM 4084 C C . ILE B 1 43 ? 14.22099 5.49865 6.23980 1.000 11.97609 43 ILE B C 1
ATOM 4085 O O . ILE B 1 43 ? 14.77859 5.62371 7.33453 1.000 12.83291 43 ILE B O 1
ATOM 4090 N N . TYR B 1 44 ? 14.22102 4.35952 5.54763 1.000 11.92467 44 TYR B N 1
ATOM 4091 C CA . TYR B 1 44 ? 14.90067 3.16426 6.02903 1.000 11.96690 44 TYR B CA 1
ATOM 4092 C C . TYR B 1 44 ? 16.38516 3.22178 5.69408 1.000 11.19565 44 TYR B C 1
ATOM 4093 O O . TYR B 1 44 ? 17.24299 3.09356 6.57503 1.000 11.62346 44 TYR B O 1
ATOM 4102 N N . ILE B 1 45 ? 16.70360 3.43704 4.42096 1.000 11.35067 45 ILE B N 1
ATOM 4103 C CA . ILE B 1 45 ? 18.07479 3.44144 3.93044 1.000 10.81960 45 ILE B CA 1
ATOM 4104 C C . ILE B 1 45 ? 18.26817 4.77136 3.21839 1.000 10.65681 45 ILE B C 1
ATOM 4105 O O . ILE B 1 45 ? 17.66848 5.00744 2.16304 1.000 11.90427 45 ILE B O 1
ATOM 4110 N N . ASP B 1 46 ? 19.04748 5.66679 3.81984 1.000 10.58360 46 ASP B N 1
ATOM 4111 C CA . ASP B 1 46 ? 19.14242 7.04133 3.33149 1.000 10.68531 46 ASP B CA 1
ATOM 4112 C C . ASP B 1 46 ? 20.44284 7.18783 2.55305 1.000 11.18792 46 ASP B C 1
ATOM 4113 O O . ASP B 1 46 ? 21.51838 7.33155 3.13929 1.000 11.96852 46 ASP B O 1
ATOM 4118 N N . LEU B 1 47 ? 20.32812 7.15741 1.22140 1.000 11.03756 47 LEU B N 1
ATOM 4119 C CA . LEU B 1 47 ? 21.46259 7.25887 0.31455 1.000 11.08042 47 LEU B CA 1
ATOM 4120 C C . LEU B 1 47 ? 21.51256 8.62679 -0.35465 1.000 11.59760 47 LEU B C 1
ATOM 4121 O O . LEU B 1 47 ? 22.04014 8.77481 -1.46189 1.000 10.86731 47 LEU B O 1
ATOM 4126 N N . LEU B 1 48 ? 20.95972 9.63543 0.31837 1.000 11.39970 48 LEU B N 1
ATOM 4127 C CA . LEU B 1 48 ? 21.01635 10.99018 -0.21123 1.000 12.09495 48 LEU B CA 1
ATOM 4128 C C . LEU B 1 48 ? 22.45815 11.46165 -0.36777 1.000 11.85119 48 LEU B C 1
ATOM 4129 O O . LEU B 1 48 ? 22.79713 12.11649 -1.36270 1.000 12.80840 48 LEU B O 1
ATOM 4134 N N . THR B 1 49 ? 23.32118 11.14091 0.60109 1.000 11.38851 49 THR B N 1
ATOM 4135 C CA . THR B 1 49 ? 24.70081 11.60906 0.55727 1.000 11.53095 49 THR B CA 1
ATOM 4136 C C . THR B 1 49 ? 25.59209 10.76202 1.45955 1.000 10.61376 49 THR B C 1
ATOM 4137 O O . THR B 1 49 ? 25.14702 10.21387 2.47706 1.000 11.00142 49 THR B O 1
ATOM 4141 N N . ASP B 1 50 ? 26.86776 10.69306 1.09233 1.000 10.79388 50 ASP B N 1
ATOM 4142 C CA . ASP B 1 50 ? 27.89294 10.14120 1.96428 1.000 10.97327 50 ASP B CA 1
ATOM 4143 C C . ASP B 1 50 ? 28.55842 11.20327 2.82646 1.000 10.64466 50 ASP B C 1
ATOM 4144 O O . ASP B 1 50 ? 29.55501 10.90627 3.48917 1.000 12.28929 50 ASP B O 1
ATOM 4149 N N . SER B 1 51 ? 28.04681 12.43200 2.82744 1.000 10.86336 51 SER B N 1
ATOM 4150 C CA . SER B 1 51 ? 28.67455 13.51782 3.56702 1.000 11.48381 51 SER B CA 1
ATOM 4151 C C . SER B 1 51 ? 28.10861 13.60846 4.97725 1.000 10.99689 51 SER B C 1
ATOM 4152 O O . SER B 1 51 ? 26.93860 13.96308 5.16156 1.000 12.01517 51 SER B O 1
ATOM 4155 N N . GLY B 1 52 ? 28.94912 13.31898 5.97019 1.000 10.44033 52 GLY B N 1
ATOM 4156 C CA . GLY B 1 52 ? 28.60298 13.53506 7.36262 1.000 10.58879 52 GLY B CA 1
ATOM 4157 C C . GLY B 1 52 ? 27.66106 12.50892 7.93442 1.000 10.18703 52 GLY B C 1
ATOM 4158 O O . GLY B 1 52 ? 27.23981 12.65291 9.08870 1.000 10.84140 52 GLY B O 1
ATOM 4159 N N . THR B 1 53 ? 27.34553 11.46719 7.16754 1.000 9.87965 53 THR B N 1
ATOM 4160 C CA . THR B 1 53 ? 26.40013 10.43003 7.54212 1.000 9.59272 53 THR B CA 1
ATOM 4161 C C . THR B 1 53 ? 27.09841 9.16267 8.03705 1.000 9.49717 53 THR B C 1
ATOM 4162 O O . THR B 1 53 ? 26.43548 8.14760 8.26780 1.000 11.85656 53 THR B O 1
ATOM 4166 N N . ASN B 1 54 ? 28.41056 9.21402 8.23435 1.000 9.83436 54 ASN B N 1
ATOM 4167 C CA . ASN B 1 54 ? 29.20095 8.03849 8.58107 1.000 10.21680 54 ASN B CA 1
ATOM 4168 C C . ASN B 1 54 ? 28.93966 7.57606 10.00562 1.000 9.15583 54 ASN B C 1
ATOM 4169 O O . ASN B 1 54 ? 28.60952 8.36844 10.89132 1.000 10.65262 54 ASN B O 1
ATOM 4174 N N . ALA B 1 55 ? 29.11042 6.27415 10.22560 1.000 9.59682 55 ALA B N 1
ATOM 4175 C CA . ALA B 1 55 ? 29.08825 5.71125 11.56738 1.000 9.23294 55 ALA B CA 1
ATOM 4176 C C . ALA B 1 55 ? 30.48168 5.80707 12.17589 1.000 9.52338 55 ALA B C 1
ATOM 4177 O O . ALA B 1 55 ? 31.46090 5.34583 11.57743 1.000 10.41150 55 ALA B O 1
ATOM 4179 N N . MET B 1 56 ? 30.57048 6.41185 13.36132 1.000 9.21247 56 MET B N 1
ATOM 4180 C CA . MET B 1 56 ? 31.83590 6.48985 14.07488 1.000 9.05907 56 MET B CA 1
ATOM 4181 C C . MET B 1 56 ? 32.10159 5.19614 14.84187 1.000 9.02239 56 MET B C 1
ATOM 4182 O O . MET B 1 56 ? 31.21304 4.37014 15.04428 1.000 10.01298 56 MET B O 1
ATOM 4187 N N . SER B 1 57 ? 33.34130 5.02798 15.29319 1.000 9.14814 57 SER B N 1
ATOM 4188 C CA . SER B 1 57 ? 33.70351 3.87463 16.10664 1.000 9.32775 57 SER B CA 1
ATOM 4189 C C . SER B 1 57 ? 33.50637 4.16000 17.59668 1.000 9.88743 57 SER B C 1
ATOM 4190 O O . SER B 1 57 ? 33.32742 5.30804 18.03060 1.000 9.42083 57 SER B O 1
ATOM 4193 N N . ASP B 1 58 ? 33.56859 3.07958 18.38181 1.000 9.94392 58 ASP B N 1
ATOM 4194 C CA . ASP B 1 58 ? 33.63574 3.19591 19.83354 1.000 10.49461 58 ASP B CA 1
ATOM 4195 C C . ASP B 1 58 ? 34.79901 4.08716 20.26442 1.000 9.63423 58 ASP B C 1
ATOM 4196 O O . ASP B 1 58 ? 34.65727 4.90607 21.18479 1.000 10.28058 58 ASP B O 1
ATOM 4201 N N . LYS B 1 59 ? 35.94638 3.97015 19.58579 1.000 9.83706 59 LYS B N 1
ATOM 4202 C CA . LYS B 1 59 ? 37.10833 4.79345 19.91830 1.000 10.07454 59 LYS B CA 1
ATOM 4203 C C . LYS B 1 59 ? 36.84836 6.26735 19.63650 1.000 8.87111 59 LYS B C 1
ATOM 4204 O O . LYS B 1 59 ? 37.25698 7.13688 20.41914 1.000 9.24355 59 LYS B O 1
ATOM 4210 N N . GLN B 1 60 ? 36.17627 6.56993 18.52650 1.000 8.54428 60 GLN B N 1
ATOM 4211 C CA . GLN B 1 60 ? 35.80085 7.95475 18.26051 1.000 7.89931 60 GLN B CA 1
ATOM 4212 C C . GLN B 1 60 ? 34.83370 8.47740 19.31587 1.000 7.98132 60 GLN B C 1
ATOM 4213 O O . GLN B 1 60 ? 34.96938 9.61683 19.77563 1.000 9.34934 60 GLN B O 1
ATOM 4219 N N . TRP B 1 61 ? 33.84955 7.65723 19.71573 1.000 8.48260 61 TRP B N 1
ATOM 4220 C CA . TRP B 1 61 ? 32.91322 8.07010 20.75605 1.000 9.10405 61 TRP B CA 1
ATOM 4221 C C . TRP B 1 61 ? 33.59729 8.25707 22.11164 1.000 8.65827 61 TRP B C 1
ATOM 4222 O O . TRP B 1 61 ? 33.18760 9.12481 22.89154 1.000 10.22132 61 TRP B O 1
ATOM 4233 N N . ALA B 1 62 ? 34.63476 7.46965 22.41271 1.000 8.88994 62 ALA B N 1
ATOM 4234 C CA . ALA B 1 62 ? 35.42728 7.74940 23.60571 1.000 9.26740 62 ALA B CA 1
ATOM 4235 C C . ALA B 1 62 ? 36.08111 9.11741 23.49556 1.000 9.34666 62 ALA B C 1
ATOM 4236 O O . ALA B 1 62 ? 36.09436 9.88964 24.46486 1.000 9.96674 62 ALA B O 1
ATOM 4238 N N . GLY B 1 63 ? 36.62093 9.44156 22.31405 1.000 8.84168 63 GLY B N 1
ATOM 4239 C CA . GLY B 1 63 ? 37.18536 10.76288 22.11010 1.000 9.60862 63 GLY B CA 1
ATOM 4240 C C . GLY B 1 63 ? 36.15653 11.86237 22.26948 1.000 9.38633 63 GLY B C 1
ATOM 4241 O O . GLY B 1 63 ? 36.47470 12.95022 22.76994 1.000 9.85828 63 GLY B O 1
ATOM 4242 N N . MET B 1 64 ? 34.90242 11.58311 21.89392 1.000 9.13793 64 MET B N 1
ATOM 4243 C CA . MET B 1 64 ? 33.82710 12.55363 22.05118 1.000 9.78945 64 MET B CA 1
ATOM 4244 C C . MET B 1 64 ? 33.56131 12.90447 23.50834 1.000 9.12624 64 MET B C 1
ATOM 4245 O O . MET B 1 64 ? 32.96289 13.95220 23.77774 1.000 10.15014 64 MET B O 1
ATOM 4250 N N . MET B 1 65 ? 33.94954 12.03561 24.44881 1.000 9.03552 65 MET B N 1
ATOM 4251 C CA A MET B 1 65 ? 33.74844 12.26084 25.87634 0.610 9.22681 65 MET B CA 1
ATOM 4252 C CA B MET B 1 65 ? 33.72000 12.30875 25.85967 0.390 9.52607 65 MET B CA 1
ATOM 4253 C C . MET B 1 65 ? 34.85747 13.08406 26.51170 1.000 9.79315 65 MET B C 1
ATOM 4254 O O . MET B 1 65 ? 34.70270 13.53086 27.65578 1.000 10.77792 65 MET B O 1
ATOM 4263 N N . ILE B 1 66 ? 35.98179 13.27006 25.81875 1.000 9.96042 66 ILE B N 1
ATOM 4264 C CA . ILE B 1 66 ? 37.09740 14.02384 26.37643 1.000 10.51433 66 ILE B CA 1
ATOM 4265 C C . ILE B 1 66 ? 37.36726 15.24699 25.51060 1.000 9.83893 66 ILE B C 1
ATOM 4266 O O . ILE B 1 66 ? 38.51798 15.63940 25.28207 1.000 10.69063 66 ILE B O 1
ATOM 4271 N N . GLY B 1 67 ? 36.29810 15.87751 25.04460 1.000 9.70719 67 GLY B N 1
ATOM 4272 C CA . GLY B 1 67 ? 36.44381 17.16909 24.41542 1.000 10.62957 67 GLY B CA 1
ATOM 4273 C C . GLY B 1 67 ? 37.00041 18.16537 25.40906 1.000 10.11584 67 GLY B C 1
ATOM 4274 O O . GLY B 1 67 ? 36.47334 18.32840 26.51391 1.000 11.23057 67 GLY B O 1
ATOM 4275 N N . ASP B 1 68 ? 38.10015 18.79460 25.02273 1.000 9.94369 68 ASP B N 1
ATOM 4276 C CA . ASP B 1 68 ? 38.76004 19.85789 25.76955 1.000 9.67902 68 ASP B CA 1
ATOM 4277 C C . ASP B 1 68 ? 38.29226 21.12470 25.07384 1.000 9.84474 68 ASP B C 1
ATOM 4278 O O . ASP B 1 68 ? 38.77527 21.46917 23.98802 1.000 11.06258 68 ASP B O 1
ATOM 4283 N N . GLU B 1 69 ? 37.30558 21.78787 25.67109 1.000 9.85389 69 GLU B N 1
ATOM 4284 C CA . GLU B 1 69 ? 36.56671 22.82893 24.97879 1.000 10.96773 69 GLU B CA 1
ATOM 4285 C C . GLU B 1 69 ? 37.20720 24.20215 25.12870 1.000 11.61686 69 GLU B C 1
ATOM 4286 O O . GLU B 1 69 ? 36.56585 25.21836 24.83427 1.000 13.16763 69 GLU B O 1
ATOM 4292 N N . ALA B 1 70 ? 38.48061 24.24108 25.50799 1.000 12.20641 70 ALA B N 1
ATOM 4293 C CA . ALA B 1 70 ? 39.19383 25.49857 25.66245 1.000 12.40365 70 ALA B CA 1
ATOM 4294 C C . ALA B 1 70 ? 39.31128 26.22351 24.32676 1.000 13.14340 70 ALA B C 1
ATOM 4295 O O . ALA B 1 70 ? 39.49131 25.61540 23.26495 1.000 14.34758 70 ALA B O 1
ATOM 4297 N N . TYR B 1 71 ? 39.24870 27.55378 24.40850 1.000 14.29127 71 TYR B N 1
ATOM 4298 C CA . TYR B 1 71 ? 39.29305 28.40119 23.22516 1.000 15.98384 71 TYR B CA 1
ATOM 4299 C C . TYR B 1 71 ? 40.64859 28.34607 22.53971 1.000 14.67352 71 TYR B C 1
ATOM 4300 O O . TYR B 1 71 ? 40.73288 28.53583 21.31656 1.000 16.05977 71 TYR B O 1
ATOM 4309 N N . ALA B 1 72 ? 41.71196 28.14014 23.31363 1.000 14.05731 72 ALA B N 1
ATOM 4310 C CA . ALA B 1 72 ? 43.06982 28.02613 22.81252 1.000 14.24184 72 ALA B CA 1
ATOM 4311 C C . ALA B 1 72 ? 43.77739 26.95343 23.62574 1.000 13.38389 72 ALA B C 1
ATOM 4312 O O . ALA B 1 72 ? 43.48986 26.76524 24.81215 1.000 13.63633 72 ALA B O 1
ATOM 4314 N N . GLY B 1 73 ? 44.68506 26.22848 22.97797 1.000 13.44815 73 GLY B N 1
ATOM 4315 C CA . GLY B 1 73 ? 45.46819 25.23432 23.68642 1.000 12.85065 73 GLY B CA 1
ATOM 4316 C C . GLY B 1 73 ? 44.75463 23.93171 23.97496 1.000 12.01645 73 GLY B C 1
ATOM 4317 O O . GLY B 1 73 ? 45.20344 23.17697 24.84330 1.000 12.38251 73 GLY B O 1
ATOM 4318 N N . SER B 1 74 ? 43.67094 23.62578 23.26206 1.000 11.94273 74 SER B N 1
ATOM 4319 C CA . SER B 1 74 ? 42.96674 22.36330 23.47169 1.000 11.21608 74 SER B CA 1
ATOM 4320 C C . SER B 1 74 ? 43.83488 21.16530 23.10445 1.000 11.17210 74 SER B C 1
ATOM 4321 O O . SER B 1 74 ? 44.43983 21.12221 22.02678 1.000 12.32752 74 SER B O 1
ATOM 4324 N N . GLU B 1 75 ? 43.83675 20.15627 23.98378 1.000 10.96859 75 GLU B N 1
ATOM 4325 C CA . GLU B 1 75 ? 44.49272 18.88777 23.67295 1.000 12.59427 75 GLU B CA 1
ATOM 4326 C C . GLU B 1 75 ? 43.99055 18.29098 22.36849 1.000 11.58310 75 GLU B C 1
ATOM 4327 O O . GLU B 1 75 ? 44.75824 17.64346 21.64780 1.000 12.20664 75 GLU B O 1
ATOM 4333 N N . ASN B 1 76 ? 42.70778 18.48472 22.04940 1.000 10.50620 76 ASN B N 1
ATOM 4334 C CA . ASN B 1 76 ? 42.16775 17.86995 20.84342 1.000 10.00289 76 ASN B CA 1
ATOM 4335 C C . ASN B 1 76 ? 42.75162 18.50739 19.59476 1.000 10.42884 76 ASN B C 1
ATOM 4336 O O . ASN B 1 76 ? 42.94059 17.83052 18.57301 1.000 11.39933 76 ASN B O 1
ATOM 4341 N N . PHE B 1 77 ? 43.00032 19.81665 19.63844 1.000 11.16472 77 PHE B N 1
ATOM 4342 C CA . PHE B 1 77 ? 43.65620 20.45312 18.51378 1.000 11.91456 77 PHE B CA 1
ATOM 4343 C C . PHE B 1 77 ? 45.03365 19.85342 18.29651 1.000 12.18684 77 PHE B C 1
ATOM 4344 O O . PHE B 1 77 ? 45.41229 19.54022 17.16512 1.000 12.58603 77 PHE B O 1
ATOM 4352 N N . TYR B 1 78 ? 45.80485 19.68970 19.37370 1.000 12.48720 78 TYR B N 1
ATOM 4353 C CA . TYR B 1 78 ? 47.14568 19.14426 19.21554 1.000 12.79484 78 TYR B CA 1
ATOM 4354 C C . TYR B 1 78 ? 47.10001 17.73807 18.63550 1.000 13.04530 78 TYR B C 1
ATOM 4355 O O . TYR B 1 78 ? 47.94782 17.37379 17.81206 1.000 13.69413 78 TYR B O 1
ATOM 4364 N N . HIS B 1 79 ? 46.10477 16.94092 19.03529 1.000 11.83307 79 HIS B N 1
ATOM 4365 C CA . HIS B 1 79 ? 45.96978 15.59574 18.48163 1.000 11.83447 79 HIS B CA 1
ATOM 4366 C C . HIS B 1 79 ? 45.66819 15.64335 16.99192 1.000 11.00737 79 HIS B C 1
ATOM 4367 O O . HIS B 1 79 ? 46.26753 14.90496 16.20367 1.000 12.18048 79 HIS B O 1
ATOM 4374 N N . LEU B 1 80 ? 44.71662 16.49053 16.59028 1.000 11.49776 80 LEU B N 1
ATOM 4375 C CA . LEU B 1 80 ? 44.38605 16.60764 15.17403 1.000 11.35582 80 LEU B CA 1
ATOM 4376 C C . LEU B 1 80 ? 45.58262 17.08864 14.36167 1.000 12.07094 80 LEU B C 1
ATOM 4377 O O . LEU B 1 80 ? 45.88277 16.53930 13.29590 1.000 12.36788 80 LEU B O 1
ATOM 4382 N N . GLU B 1 81 ? 46.27777 18.11056 14.85744 1.000 12.30488 81 GLU B N 1
ATOM 4383 C CA . GLU B 1 81 ? 47.44308 18.64573 14.16280 1.000 13.07173 81 GLU B CA 1
ATOM 4384 C C . GLU B 1 81 ? 48.51288 17.57444 13.98130 1.000 13.02876 81 GLU B C 1
ATOM 4385 O O . GLU B 1 81 ? 49.06830 17.41162 12.89021 1.000 13.50011 81 GLU B O 1
ATOM 4391 N N . LYS B 1 82 ? 48.82006 16.83575 15.04716 1.000 13.29807 82 LYS B N 1
ATOM 4392 C CA . LYS B 1 82 ? 49.83236 15.78752 14.96197 1.000 13.63734 82 LYS B CA 1
ATOM 4393 C C . LYS B 1 82 ? 49.43346 14.70423 13.96675 1.000 13.64065 82 LYS B C 1
ATOM 4394 O O . LYS B 1 82 ? 50.25814 14.24893 13.15846 1.000 13.95003 82 LYS B O 1
ATOM 4400 N N . THR B 1 83 ? 48.17392 14.26764 14.02042 1.000 12.82447 83 THR B N 1
ATOM 4401 C CA . THR B 1 83 ? 47.71381 13.20626 13.12810 1.000 12.45130 83 THR B CA 1
ATOM 4402 C C . THR B 1 83 ? 47.76154 13.64513 11.67029 1.000 12.84675 83 THR B C 1
ATOM 4403 O O . THR B 1 83 ? 48.22652 12.89931 10.79862 1.000 12.61410 83 THR B O 1
ATOM 4407 N N . VAL B 1 84 ? 47.26426 14.84875 11.37659 1.000 12.64086 84 VAL B N 1
ATOM 4408 C CA . VAL B 1 84 ? 47.20699 15.28176 9.98470 1.000 12.64168 84 VAL B CA 1
ATOM 4409 C C . VAL B 1 84 ? 48.60980 15.49569 9.42814 1.000 13.01946 84 VAL B C 1
ATOM 4410 O O . VAL B 1 84 ? 48.89921 15.13982 8.28034 1.000 13.21625 84 VAL B O 1
ATOM 4414 N N . LYS B 1 85 ? 49.51227 16.05873 10.22935 1.000 12.56422 85 LYS B N 1
ATOM 4415 C CA . LYS B 1 85 ? 50.88390 16.22262 9.76049 1.000 13.88483 85 LYS B CA 1
ATOM 4416 C C . LYS B 1 85 ? 51.53047 14.87536 9.47231 1.000 14.43700 85 LYS B C 1
ATOM 4417 O O . LYS B 1 85 ? 52.21317 14.71223 8.45724 1.000 15.67287 85 LYS B O 1
ATOM 4423 N N . GLU B 1 86 ? 51.30293 13.88911 10.33711 1.000 14.18124 86 GLU B N 1
ATOM 4424 C CA . GLU B 1 86 ? 51.87300 12.56281 10.11863 1.000 14.50697 86 GLU B CA 1
ATOM 4425 C C . GLU B 1 86 ? 51.31783 11.91785 8.85048 1.000 14.31065 86 GLU B C 1
ATOM 4426 O O . GLU B 1 86 ? 52.07423 11.38855 8.02647 1.000 15.38944 86 GLU B O 1
ATOM 4432 N N . LEU B 1 87 ? 49.99684 11.94801 8.67315 1.000 13.30488 87 LEU B N 1
ATOM 4433 C CA . LEU B 1 87 ? 49.38799 11.17315 7.59822 1.000 13.75062 87 LEU B CA 1
ATOM 4434 C C . LEU B 1 87 ? 49.39886 11.89518 6.25917 1.000 15.12489 87 LEU B C 1
ATOM 4435 O O . LEU B 1 87 ? 49.57828 11.25263 5.22252 1.000 15.80654 87 LEU B O 1
ATOM 4440 N N . PHE B 1 88 ? 49.21292 13.21474 6.24415 1.000 14.65693 88 PHE B N 1
ATOM 4441 C CA . PHE B 1 88 ? 49.19285 13.95028 4.98325 1.000 15.58756 88 PHE B CA 1
ATOM 4442 C C . PHE B 1 88 ? 50.52316 14.61648 4.65326 1.000 16.25557 88 PHE B C 1
ATOM 4443 O O . PHE B 1 88 ? 50.76930 14.92110 3.48146 1.000 18.06435 88 PHE B O 1
ATOM 4451 N N . GLY B 1 89 ? 51.37205 14.87747 5.64782 1.000 15.02734 89 GLY B N 1
ATOM 4452 C CA . GLY B 1 89 ? 52.70777 15.38423 5.40698 1.000 17.17467 89 GLY B CA 1
ATOM 4453 C C . GLY B 1 89 ? 52.84480 16.88808 5.27519 1.000 17.87037 89 GLY B C 1
ATOM 4454 O O . GLY B 1 89 ? 53.96901 17.37222 5.08441 1.000 22.21910 89 GLY B O 1
ATOM 4455 N N . PHE B 1 90 ? 51.75666 17.64563 5.36953 1.000 17.18588 90 PHE B N 1
ATOM 4456 C CA . PHE B 1 90 ? 51.85527 19.09191 5.22955 1.000 17.61999 90 PHE B CA 1
ATOM 4457 C C . PHE B 1 90 ? 52.35997 19.73055 6.51855 1.000 18.24452 90 PHE B C 1
ATOM 4458 O O . PHE B 1 90 ? 52.20235 19.18935 7.61241 1.000 19.85274 90 PHE B O 1
ATOM 4466 N N . LYS B 1 91 ? 52.96185 20.91530 6.38021 1.000 17.90450 91 LYS B N 1
ATOM 4467 C CA . LYS B 1 91 ? 53.58132 21.55331 7.54037 1.000 19.10703 91 LYS B CA 1
ATOM 4468 C C . LYS B 1 91 ? 52.56004 22.14576 8.50768 1.000 18.16326 91 LYS B C 1
ATOM 4469 O O . LYS B 1 91 ? 52.80464 22.15758 9.72024 1.000 19.03001 91 LYS B O 1
ATOM 4475 N N . HIS B 1 92 ? 51.42921 22.64803 8.00828 1.000 17.14712 92 HIS B N 1
ATOM 4476 C CA . HIS B 1 92 ? 50.53290 23.46364 8.81825 1.000 17.51913 92 HIS B CA 1
ATOM 4477 C C . HIS B 1 92 ? 49.08343 23.08419 8.56101 1.000 16.70514 92 HIS B C 1
ATOM 4478 O O . HIS B 1 92 ? 48.72656 22.63265 7.47063 1.000 16.71061 92 HIS B O 1
ATOM 4485 N N . ILE B 1 93 ? 48.24489 23.30117 9.57026 1.000 15.38613 93 ILE B N 1
ATOM 4486 C CA . ILE B 1 93 ? 46.82165 22.98642 9.50306 1.000 15.11620 93 ILE B CA 1
ATOM 4487 C C . ILE B 1 93 ? 46.01782 24.13752 10.09456 1.000 14.68215 93 ILE B C 1
ATOM 4488 O O . ILE B 1 93 ? 46.40946 24.74448 11.10033 1.000 15.56167 93 ILE B O 1
ATOM 4493 N N . VAL B 1 94 ? 44.89015 24.43507 9.46065 1.000 14.58672 94 VAL B N 1
ATOM 4494 C CA . VAL B 1 94 ? 43.86797 25.29996 10.04134 1.000 15.11667 94 VAL B CA 1
ATOM 4495 C C . VAL B 1 94 ? 42.56059 24.52098 10.03649 1.000 14.86954 94 VAL B C 1
ATOM 4496 O O . VAL B 1 94 ? 42.02580 24.22162 8.95970 1.000 15.84473 94 VAL B O 1
ATOM 4500 N N . PRO B 1 95 ? 42.01975 24.15961 11.19419 1.000 14.64354 95 PRO B N 1
ATOM 4501 C CA . PRO B 1 95 ? 40.73817 23.44789 11.21019 1.000 14.72941 95 PRO B CA 1
ATOM 4502 C C . PRO B 1 95 ? 39.61231 24.34683 10.72968 1.000 14.83427 95 PRO B C 1
ATOM 4503 O O . PRO B 1 95 ? 39.65604 25.57258 10.87332 1.000 15.33823 95 PRO B O 1
ATOM 4507 N N . THR B 1 96 ? 38.60955 23.71910 10.11634 1.000 13.52218 96 THR B N 1
ATOM 4508 C CA . THR B 1 96 ? 37.40763 24.40578 9.66498 1.000 13.87334 96 THR B CA 1
ATOM 4509 C C . THR B 1 96 ? 36.21030 23.52573 9.99901 1.000 13.20285 96 THR B C 1
ATOM 4510 O O . THR B 1 96 ? 36.35082 22.33197 10.26934 1.000 14.05447 96 THR B O 1
ATOM 4514 N N . HIS B 1 97 ? 35.01658 24.11655 9.99105 1.000 13.66722 97 HIS B N 1
ATOM 4515 C CA . HIS B 1 97 ? 33.86807 23.32912 10.42276 1.000 13.51176 97 HIS B CA 1
ATOM 4516 C C . HIS B 1 97 ? 33.53165 22.22749 9.42601 1.000 12.78378 97 HIS B C 1
ATOM 4517 O O . HIS B 1 97 ? 33.03278 21.17373 9.82695 1.000 14.22251 97 HIS B O 1
ATOM 4524 N N . GLN B 1 98 ? 33.79696 22.44599 8.13728 1.000 12.93650 98 GLN B N 1
ATOM 4525 C CA . GLN B 1 98 ? 33.75527 21.39439 7.12138 1.000 13.69601 98 GLN B CA 1
ATOM 4526 C C . GLN B 1 98 ? 34.53399 21.88403 5.90222 1.000 13.80221 98 GLN B C 1
ATOM 4527 O O . GLN B 1 98 ? 35.21287 22.91704 5.95119 1.000 14.22863 98 GLN B O 1
ATOM 4533 N N . GLY B 1 99 ? 34.45137 21.12789 4.80560 1.000 13.63956 99 GLY B N 1
ATOM 4534 C CA . GLY B 1 99 ? 35.33533 21.37830 3.67598 1.000 13.76382 99 GLY B CA 1
ATOM 4535 C C . GLY B 1 99 ? 35.13848 22.73731 3.03352 1.000 15.13858 99 GLY B C 1
ATOM 4536 O O . GLY B 1 99 ? 36.11274 23.41660 2.69056 1.000 15.62878 99 GLY B O 1
ATOM 4537 N N . ARG B 1 100 ? 33.88066 23.15600 2.86017 1.000 15.73285 100 ARG B N 1
ATOM 4538 C CA . ARG B 1 100 ? 33.63053 24.42455 2.18258 1.000 16.91755 100 ARG B CA 1
ATOM 4539 C C . ARG B 1 100 ? 34.14961 25.61719 2.97800 1.000 17.07389 100 ARG B C 1
ATOM 4540 O O . ARG B 1 100 ? 34.42185 26.67239 2.39176 1.000 18.64579 100 ARG B O 1
ATOM 4548 N N . GLY B 1 101 ? 34.30917 25.47810 4.29267 1.000 17.12421 101 GLY B N 1
ATOM 4549 C CA . GLY B 1 101 ? 34.97226 26.52678 5.05010 1.000 17.05640 101 GLY B CA 1
ATOM 4550 C C . GLY B 1 101 ? 36.44502 26.63230 4.70720 1.000 17.12222 101 GLY B C 1
ATOM 4551 O O . GLY B 1 101 ? 36.99242 27.73523 4.61568 1.000 18.94080 101 GLY B O 1
ATOM 4552 N N . ALA B 1 102 ? 37.10327 25.48646 4.49965 1.000 15.58375 102 ALA B N 1
ATOM 4553 C CA . ALA B 1 102 ? 38.49372 25.48778 4.05178 1.000 15.78723 102 ALA B CA 1
ATOM 4554 C C . ALA B 1 102 ? 38.62437 26.05228 2.63941 1.000 16.95736 102 ALA B C 1
ATOM 4555 O O . ALA B 1 102 ? 39.59148 26.75900 2.33408 1.000 17.76438 102 ALA B O 1
ATOM 4557 N N . GLU B 1 103 ? 37.65955 25.74718 1.76777 1.000 16.87902 103 GLU B N 1
ATOM 4558 C CA . GLU B 1 103 ? 37.65570 26.29732 0.41356 1.000 18.23856 103 GLU B CA 1
ATOM 4559 C C . GLU B 1 103 ? 37.53638 27.81549 0.42404 1.000 19.43952 103 GLU B C 1
ATOM 4560 O O . GLU B 1 103 ? 38.21648 28.50217 -0.35143 1.000 20.65393 103 GLU B O 1
ATOM 4566 N N . ASN B 1 104 ? 36.65839 28.35505 1.27649 1.000 20.03209 104 ASN B N 1
ATOM 4567 C CA . ASN B 1 104 ? 36.53607 29.80239 1.42050 1.000 20.61786 104 ASN B CA 1
ATOM 4568 C C . ASN B 1 104 ? 37.88696 30.42023 1.75012 1.000 20.73850 104 ASN B C 1
ATOM 4569 O O . ASN B 1 104 ? 38.29690 31.41337 1.13633 1.000 21.93587 104 ASN B O 1
ATOM 4574 N N . LEU B 1 105 ? 38.61393 29.81453 2.69478 1.000 20.11165 105 LEU B N 1
ATOM 4575 C CA . LEU B 1 105 ? 39.92261 30.34216 3.07217 1.000 19.08363 105 LEU B CA 1
ATOM 4576 C C . LEU B 1 105 ? 40.90904 30.24466 1.91564 1.000 19.22815 105 LEU B C 1
ATOM 4577 O O . LEU B 1 105 ? 41.55751 31.23168 1.55604 1.000 19.26225 105 LEU B O 1
ATOM 4582 N N . LEU B 1 106 ? 41.04685 29.05364 1.32955 1.000 19.12658 106 LEU B N 1
ATOM 4583 C CA . LEU B 1 106 ? 42.03735 28.85777 0.27479 1.000 19.60780 106 LEU B CA 1
ATOM 4584 C C . LEU B 1 106 ? 41.81395 29.82310 -0.88482 1.000 20.19778 106 LEU B C 1
ATOM 4585 O O . LEU B 1 106 ? 42.75975 30.44503 -1.38054 1.000 19.92596 106 LEU B O 1
ATOM 4590 N N . SER B 1 107 ? 40.56530 29.96176 -1.33238 1.000 20.46184 107 SER B N 1
ATOM 4591 C CA . SER B 1 107 ? 40.29951 30.78857 -2.50635 1.000 21.05485 107 SER B CA 1
ATOM 4592 C C . SER B 1 107 ? 40.50358 32.27080 -2.21583 1.000 21.22137 107 SER B C 1
ATOM 4593 O O . SER B 1 107 ? 40.89980 33.02989 -3.11125 1.000 22.59825 107 SER B O 1
ATOM 4596 N N . GLN B 1 108 ? 40.24228 32.70897 -0.98151 1.000 21.90680 108 GLN B N 1
ATOM 4597 C CA . GLN B 1 108 ? 40.54746 34.09336 -0.63669 1.000 22.96406 108 GLN B CA 1
ATOM 4598 C C . GLN B 1 108 ? 42.04931 34.32953 -0.58404 1.000 24.07973 108 GLN B C 1
ATOM 4599 O O . GLN B 1 108 ? 42.51597 35.41996 -0.92757 1.000 25.87636 108 GLN B O 1
ATOM 4605 N N . LEU B 1 109 ? 42.82062 33.31518 -0.19220 1.000 24.88251 109 LEU B N 1
ATOM 4606 C CA . LEU B 1 109 ? 44.25672 33.48273 -0.00913 1.000 25.70333 109 LEU B CA 1
ATOM 4607 C C . LEU B 1 109 ? 45.04087 33.34991 -1.30376 1.000 25.47830 109 LEU B C 1
ATOM 4608 O O . LEU B 1 109 ? 46.06847 34.01605 -1.46638 1.000 26.20336 109 LEU B O 1
ATOM 4613 N N . ALA B 1 110 ? 44.59281 32.50102 -2.22487 1.000 24.88487 110 ALA B N 1
ATOM 4614 C CA . ALA B 1 110 ? 45.43472 32.05365 -3.32717 1.000 25.60414 110 ALA B CA 1
ATOM 4615 C C . ALA B 1 110 ? 45.01463 32.56994 -4.69513 1.000 26.68858 110 ALA B C 1
ATOM 4616 O O . ALA B 1 110 ? 45.66615 32.22662 -5.68858 1.000 26.99244 110 ALA B O 1
ATOM 4618 N N . ILE B 1 111 ? 43.96378 33.38177 -4.78570 1.000 27.55247 111 ILE B N 1
ATOM 4619 C CA . ILE B 1 111 ? 43.42323 33.82060 -6.06841 1.000 28.87791 111 ILE B CA 1
ATOM 4620 C C . ILE B 1 111 ? 43.39061 35.34081 -6.09670 1.000 30.75111 111 ILE B C 1
ATOM 4621 O O . ILE B 1 111 ? 42.90581 35.97629 -5.15300 1.000 31.71858 111 ILE B O 1
ATOM 4626 N N . LYS B 1 112 ? 43.91362 35.91893 -7.16904 1.000 34.00188 112 LYS B N 1
ATOM 4627 C CA . LYS B 1 112 ? 43.63202 37.31899 -7.41589 1.000 37.37764 112 LYS B CA 1
ATOM 4628 C C . LYS B 1 112 ? 42.76858 37.44575 -8.66720 1.000 37.03807 112 LYS B C 1
ATOM 4629 O O . LYS B 1 112 ? 42.78922 36.55727 -9.52595 1.000 35.74893 112 LYS B O 1
ATOM 4635 N N . PRO B 1 113 ? 41.96660 38.50650 -8.77620 1.000 38.22334 113 PRO B N 1
ATOM 4636 C CA . PRO B 1 113 ? 41.03453 38.61809 -9.90487 1.000 39.15190 113 PRO B CA 1
ATOM 4637 C C . PRO B 1 113 ? 41.72800 38.46739 -11.25106 1.000 38.96659 113 PRO B C 1
ATOM 4638 O O . PRO B 1 113 ? 42.85543 38.92477 -11.45100 1.000 38.77593 113 PRO B O 1
ATOM 4642 N N . GLY B 1 114 ? 41.03933 37.80157 -12.17611 1.000 38.82742 114 GLY B N 1
ATOM 4643 C CA . GLY B 1 114 ? 41.55268 37.56777 -13.50525 1.000 38.03179 114 GLY B CA 1
ATOM 4644 C C . GLY B 1 114 ? 42.35146 36.29425 -13.67549 1.000 36.68270 114 GLY B C 1
ATOM 4645 O O . GLY B 1 114 ? 42.65281 35.92054 -14.81470 1.000 36.85632 114 GLY B O 1
ATOM 4646 N N . GLN B 1 115 ? 42.70631 35.61600 -12.59066 1.000 34.28139 115 GLN B N 1
ATOM 4647 C CA . GLN B 1 115 ? 43.51033 34.41050 -12.69612 1.000 33.00978 115 GLN B CA 1
ATOM 4648 C C . GLN B 1 115 ? 42.64094 33.20348 -13.04148 1.000 32.00895 115 GLN B C 1
ATOM 4649 O O . GLN B 1 115 ? 41.40898 33.25362 -13.01172 1.000 32.50990 115 GLN B O 1
ATOM 4655 N N . TYR B 1 116 ? 43.30815 32.10393 -13.37388 1.000 30.04497 116 TYR B N 1
ATOM 4656 C CA . TYR B 1 116 ? 42.64875 30.85643 -13.72354 1.000 28.43093 116 TYR B CA 1
ATOM 4657 C C . TYR B 1 116 ? 42.94697 29.80130 -12.67177 1.000 27.04554 116 TYR B C 1
ATOM 4658 O O . TYR B 1 116 ? 44.05195 29.74957 -12.12280 1.000 27.02334 116 TYR B O 1
ATOM 4667 N N . VAL B 1 117 ? 41.95263 28.96366 -12.39951 1.000 25.81729 117 VAL B N 1
ATOM 4668 C CA . VAL B 1 117 ? 42.13343 27.74580 -11.62309 1.000 24.25280 117 VAL B CA 1
ATOM 4669 C C . VAL B 1 117 ? 41.80568 26.58477 -12.54459 1.000 24.13014 117 VAL B C 1
ATOM 4670 O O . VAL B 1 117 ? 40.70741 26.52705 -13.11397 1.000 24.97700 117 VAL B O 1
ATOM 4674 N N . ALA B 1 118 ? 42.75936 25.67820 -12.71052 1.000 23.73462 118 ALA B N 1
ATOM 4675 C CA . ALA B 1 118 ? 42.59310 24.51424 -13.56800 1.000 22.96744 118 ALA B CA 1
ATOM 4676 C C . ALA B 1 118 ? 42.34710 23.29806 -12.69178 1.000 22.93293 118 ALA B C 1
ATOM 4677 O O . ALA B 1 118 ? 43.08681 23.06297 -11.73533 1.000 23.54946 118 ALA B O 1
ATOM 4679 N N . GLY B 1 119 ? 41.30842 22.53330 -13.01323 1.000 21.99519 119 GLY B N 1
ATOM 4680 C CA . GLY B 1 119 ? 40.93449 21.40647 -12.18373 1.000 20.95738 119 GLY B CA 1
ATOM 4681 C C . GLY B 1 119 ? 40.39027 20.25696 -13.00665 1.000 19.72927 119 GLY B C 1
ATOM 4682 O O . GLY B 1 119 ? 39.96246 20.42509 -14.15325 1.000 20.82107 119 GLY B O 1
ATOM 4683 N N . ASN B 1 120 ? 40.42071 19.07101 -12.39862 1.000 18.77488 120 ASN B N 1
ATOM 4684 C CA . ASN B 1 120 ? 39.81177 17.89027 -13.01045 1.000 18.50756 120 ASN B CA 1
ATOM 4685 C C . ASN B 1 120 ? 38.33029 17.88308 -12.64466 1.000 19.61703 120 ASN B C 1
ATOM 4686 O O . ASN B 1 120 ? 37.91414 17.30898 -11.64164 1.000 21.00037 120 ASN B O 1
ATOM 4691 N N . MET B 1 121 ? 37.52607 18.54968 -13.47936 1.000 21.34092 121 MET B N 1
ATOM 4692 C CA . MET B 1 121 ? 36.11475 18.81592 -13.21242 1.000 21.94996 121 MET B CA 1
ATOM 4693 C C . MET B 1 121 ? 35.96333 19.67931 -11.96479 1.000 22.93224 121 MET B C 1
ATOM 4694 O O . MET B 1 121 ? 36.93539 20.29582 -11.52103 1.000 25.31760 121 MET B O 1
ATOM 4699 N N . TYR B 1 122 ? 34.76516 19.74506 -11.39006 1.000 22.97538 122 TYR B N 1
ATOM 4700 C CA . TYR B 1 122 ? 34.52572 20.71531 -10.33149 1.000 23.16931 122 TYR B CA 1
ATOM 4701 C C . TYR B 1 122 ? 33.43985 20.21983 -9.38933 1.000 22.52932 122 TYR B C 1
ATOM 4702 O O . TYR B 1 122 ? 32.68114 19.29852 -9.70345 1.000 22.95123 122 TYR B O 1
ATOM 4711 N N . PHE B 1 123 ? 33.37939 20.86397 -8.22293 1.000 23.12350 123 PHE B N 1
ATOM 4712 C CA . PHE B 1 123 ? 32.31428 20.69643 -7.24462 1.000 22.31132 123 PHE B CA 1
ATOM 4713 C C . PHE B 1 123 ? 31.71401 22.06600 -6.95017 1.000 21.88280 123 PHE B C 1
ATOM 4714 O O . PHE B 1 123 ? 32.41324 23.07882 -6.99062 1.000 22.08620 123 PHE B O 1
ATOM 4722 N N . THR B 1 124 ? 30.41800 22.07987 -6.61854 1.000 22.25904 124 THR B N 1
ATOM 4723 C CA A THR B 1 124 ? 29.67220 23.33657 -6.56054 0.488 22.72643 124 THR B CA 1
ATOM 4724 C CA B THR B 1 124 ? 29.66547 23.33332 -6.55292 0.512 23.19864 124 THR B CA 1
ATOM 4725 C C . THR B 1 124 ? 30.30210 24.33701 -5.59482 1.000 21.90486 124 THR B C 1
ATOM 4726 O O . THR B 1 124 ? 30.56255 25.48564 -5.96596 1.000 22.47474 124 THR B O 1
ATOM 4733 N N . THR B 1 125 ? 30.54304 23.93264 -4.34101 1.000 20.13677 125 THR B N 1
ATOM 4734 C CA . THR B 1 125 ? 31.09083 24.89544 -3.37750 1.000 20.74228 125 THR B CA 1
ATOM 4735 C C . THR B 1 125 ? 32.50822 25.31191 -3.75002 1.000 21.12948 125 THR B C 1
ATOM 4736 O O . THR B 1 125 ? 32.86244 26.49551 -3.65040 1.000 21.35928 125 THR B O 1
ATOM 4740 N N . THR B 1 126 ? 33.33071 24.34938 -4.17210 1.000 20.55435 126 THR B N 1
ATOM 4741 C CA . THR B 1 126 ? 34.72367 24.62903 -4.50452 1.000 20.91278 126 THR B CA 1
ATOM 4742 C C . THR B 1 126 ? 34.81251 25.64031 -5.63889 1.000 21.85453 126 THR B C 1
ATOM 4743 O O . THR B 1 126 ? 35.57411 26.61258 -5.56909 1.000 21.99345 126 THR B O 1
ATOM 4747 N N . ARG B 1 127 ? 34.02637 25.42691 -6.69546 1.000 22.19153 127 ARG B N 1
ATOM 4748 C CA . ARG B 1 127 ? 34.03317 26.34706 -7.82246 1.000 23.44683 127 ARG B CA 1
ATOM 4749 C C . ARG B 1 127 ? 33.42839 27.69431 -7.44150 1.000 23.88006 127 ARG B C 1
ATOM 4750 O O . ARG B 1 127 ? 33.89723 28.73962 -7.90908 1.000 24.09382 127 ARG B O 1
ATOM 4758 N N . PHE B 1 128 ? 32.39106 27.69425 -6.59459 1.000 24.57001 128 PHE B N 1
ATOM 4759 C CA . PHE B 1 128 ? 31.82558 28.96173 -6.13710 1.000 24.68593 128 PHE B CA 1
ATOM 4760 C C . PHE B 1 128 ? 32.89012 29.83316 -5.48929 1.000 24.16549 128 PHE B C 1
ATOM 4761 O O . PHE B 1 128 ? 32.99826 31.02449 -5.79310 1.000 24.55249 128 PHE B O 1
ATOM 4769 N N . HIS B 1 129 ? 33.66488 29.26292 -4.56268 1.000 23.43071 129 HIS B N 1
ATOM 4770 C CA . HIS B 1 129 ? 34.65390 30.06623 -3.85400 1.000 23.13543 129 HIS B CA 1
ATOM 4771 C C . HIS B 1 129 ? 35.76705 30.52898 -4.78366 1.000 23.64113 129 HIS B C 1
ATOM 4772 O O . HIS B 1 129 ? 36.26385 31.65103 -4.65159 1.000 23.93504 129 HIS B O 1
ATOM 4779 N N . GLN B 1 130 ? 36.14921 29.69622 -5.74885 1.000 24.03511 130 GLN B N 1
ATOM 4780 C CA . GLN B 1 130 ? 37.13069 30.12400 -6.73818 1.000 24.36336 130 GLN B CA 1
ATOM 4781 C C . GLN B 1 130 ? 36.60752 31.30333 -7.54994 1.000 25.51044 130 GLN B C 1
ATOM 4782 O O . GLN B 1 130 ? 37.28635 32.32940 -7.68975 1.000 25.98930 130 GLN B O 1
ATOM 4788 N N . GLU B 1 131 ? 35.38214 31.18563 -8.06814 1.000 26.15737 131 GLU B N 1
ATOM 4789 C CA . GLU B 1 131 ? 34.81980 32.24968 -8.89677 1.000 27.84751 131 GLU B CA 1
ATOM 4790 C C . GLU B 1 131 ? 34.46859 33.48582 -8.07727 1.000 28.53068 131 GLU B C 1
ATOM 4791 O O . GLU B 1 131 ? 34.58568 34.61267 -8.57647 1.000 30.25739 131 GLU B O 1
ATOM 4797 N N . LYS B 1 132 ? 34.04370 33.30065 -6.82356 1.000 28.73746 132 LYS B N 1
ATOM 4798 C CA . LYS B 1 132 ? 33.72351 34.44063 -5.97018 1.000 29.98146 132 LYS B CA 1
ATOM 4799 C C . LYS B 1 132 ? 34.93754 35.33565 -5.75256 1.000 30.52764 132 LYS B C 1
ATOM 4800 O O . LYS B 1 132 ? 34.79575 36.55942 -5.62713 1.000 31.54445 132 LYS B O 1
ATOM 4806 N N . ASN B 1 133 ? 36.13319 34.75090 -5.71150 1.000 29.07072 133 ASN B N 1
ATOM 4807 C CA . ASN B 1 133 ? 37.36249 35.49584 -5.48862 1.000 28.50708 133 ASN B CA 1
ATOM 4808 C C . ASN B 1 133 ? 38.08601 35.85017 -6.78041 1.000 29.80597 133 ASN B C 1
ATOM 4809 O O . ASN B 1 133 ? 39.25463 36.24848 -6.73635 1.000 30.84334 133 ASN B O 1
ATOM 4814 N N . GLY B 1 134 ? 37.42007 35.71710 -7.92459 1.000 29.33751 134 GLY B N 1
ATOM 4815 C CA . GLY B 1 134 ? 37.91456 36.25556 -9.17478 1.000 29.35711 134 GLY B CA 1
ATOM 4816 C C . GLY B 1 134 ? 38.49056 35.26551 -10.16751 1.000 29.47360 134 GLY B C 1
ATOM 4817 O O . GLY B 1 134 ? 38.99514 35.69525 -11.21057 1.000 30.14765 134 GLY B O 1
ATOM 4818 N N . ALA B 1 135 ? 38.42863 33.96581 -9.90136 1.000 29.17528 135 ALA B N 1
ATOM 4819 C CA . ALA B 1 135 ? 39.04211 33.00291 -10.80394 1.000 28.77348 135 ALA B CA 1
ATOM 4820 C C . ALA B 1 135 ? 38.09327 32.60062 -11.92403 1.000 29.07255 135 ALA B C 1
ATOM 4821 O O . ALA B 1 135 ? 36.86828 32.63284 -11.77841 1.000 29.57978 135 ALA B O 1
ATOM 4823 N N . THR B 1 136 ? 38.68352 32.22449 -13.05385 1.000 28.45070 136 THR B N 1
ATOM 4824 C CA . THR B 1 136 ? 37.98043 31.53334 -14.12412 1.000 29.12232 136 THR B CA 1
ATOM 4825 C C . THR B 1 136 ? 38.38810 30.06620 -14.06880 1.000 28.52248 136 THR B C 1
ATOM 4826 O O . THR B 1 136 ? 39.58093 29.74734 -14.11873 1.000 29.02770 136 THR B O 1
ATOM 4830 N N . PHE B 1 137 ? 37.40482 29.18173 -13.94458 1.000 27.99800 137 PHE B N 1
ATOM 4831 C CA . PHE B 1 137 ? 37.68168 27.75586 -13.87679 1.000 27.75497 137 PHE B CA 1
ATOM 4832 C C . PHE B 1 137 ? 37.93232 27.19235 -15.27109 1.000 27.26671 137 PHE B C 1
ATOM 4833 O O . PHE B 1 137 ? 37.25727 27.56227 -16.23785 1.000 28.58089 137 PHE B O 1
ATOM 4841 N N . VAL B 1 138 ? 38.91605 26.29768 -15.37054 1.000 26.19668 138 VAL B N 1
ATOM 4842 C CA . VAL B 1 138 ? 39.24778 25.60423 -16.61295 1.000 25.30566 138 VAL B CA 1
ATOM 4843 C C . VAL B 1 138 ? 39.28099 24.10947 -16.32325 1.000 24.54862 138 VAL B C 1
ATOM 4844 O O . VAL B 1 138 ? 40.05763 23.65588 -15.47404 1.000 23.84105 138 VAL B O 1
ATOM 4848 N N . ASP B 1 139 ? 38.45284 23.34459 -17.03052 1.000 24.26353 139 ASP B N 1
ATOM 4849 C CA . ASP B 1 139 ? 38.41275 21.89848 -16.84782 1.000 24.64962 139 ASP B CA 1
ATOM 4850 C C . ASP B 1 139 ? 39.56052 21.26878 -17.63017 1.000 23.29744 139 ASP B C 1
ATOM 4851 O O . ASP B 1 139 ? 39.65896 21.44877 -18.84811 1.000 24.28348 139 ASP B O 1
ATOM 4856 N N . ILE B 1 140 ? 40.43862 20.54643 -16.93418 1.000 21.85573 140 ILE B N 1
ATOM 4857 C CA . ILE B 1 140 ? 41.57163 19.88044 -17.56271 1.000 20.80976 140 ILE B CA 1
ATOM 4858 C C . ILE B 1 140 ? 41.52406 18.36089 -17.40341 1.000 20.56506 140 ILE B C 1
ATOM 4859 O O . ILE B 1 140 ? 42.52710 17.68465 -17.64128 1.000 21.33923 140 ILE B O 1
ATOM 4864 N N . VAL B 1 141 ? 40.37386 17.80391 -17.01382 1.000 20.08997 141 VAL B N 1
ATOM 4865 C CA . VAL B 1 141 ? 40.22560 16.35158 -16.98759 1.000 20.40875 141 VAL B CA 1
ATOM 4866 C C . VAL B 1 141 ? 40.26633 15.81071 -18.41553 1.000 19.89578 141 VAL B C 1
ATOM 4867 O O . VAL B 1 141 ? 39.94836 16.51690 -19.38347 1.000 21.02772 141 VAL B O 1
ATOM 4871 N N . ARG B 1 142 ? 40.67620 14.55065 -18.56276 1.000 20.73676 142 ARG B N 1
ATOM 4872 C CA A ARG B 1 142 ? 40.66556 13.92967 -19.88089 0.482 21.70053 142 ARG B CA 1
ATOM 4873 C CA B ARG B 1 142 ? 40.66453 13.91951 -19.87818 0.518 21.67762 142 ARG B CA 1
ATOM 4874 C C . ARG B 1 142 ? 39.24445 13.88146 -20.42825 1.000 21.43230 142 ARG B C 1
ATOM 4875 O O . ARG B 1 142 ? 38.28132 13.66188 -19.68739 1.000 20.55173 142 ARG B O 1
ATOM 4890 N N . ASP B 1 143 ? 39.11949 14.09725 -21.74194 1.000 22.27376 143 ASP B N 1
ATOM 4891 C CA . ASP B 1 143 ? 37.80370 14.07932 -22.37699 1.000 23.20764 143 ASP B CA 1
ATOM 4892 C C . ASP B 1 143 ? 37.06118 12.77577 -22.10683 1.000 24.89199 143 ASP B C 1
ATOM 4893 O O . ASP B 1 143 ? 35.82715 12.77218 -22.02226 1.000 23.99391 143 ASP B O 1
ATOM 4898 N N . GLU B 1 144 ? 37.79085 11.66496 -21.96448 1.000 27.64471 144 GLU B N 1
ATOM 4899 C CA . GLU B 1 144 ? 37.14741 10.36965 -21.75079 1.000 30.19633 144 GLU B CA 1
ATOM 4900 C C . GLU B 1 144 ? 36.33490 10.34041 -20.46151 1.000 29.85742 144 GLU B C 1
ATOM 4901 O O . GLU B 1 144 ? 35.36947 9.57390 -20.35412 1.000 30.63127 144 GLU B O 1
ATOM 4907 N N . ALA B 1 145 ? 36.71057 11.15787 -19.47482 1.000 29.12244 145 ALA B N 1
ATOM 4908 C CA . ALA B 1 145 ? 35.99733 11.19339 -18.20296 1.000 28.49092 145 ALA B CA 1
ATOM 4909 C C . ALA B 1 145 ? 34.53907 11.59599 -18.36124 1.000 28.05244 145 ALA B C 1
ATOM 4910 O O . ALA B 1 145 ? 33.71664 11.26324 -17.50102 1.000 28.09936 145 ALA B O 1
ATOM 4912 N N . HIS B 1 146 ? 34.19910 12.30719 -19.43146 1.000 27.55574 146 HIS B N 1
ATOM 4913 C CA . HIS B 1 146 ? 32.82660 12.73808 -19.65292 1.000 28.26282 146 HIS B CA 1
ATOM 4914 C C . HIS B 1 146 ? 31.94342 11.65819 -20.26934 1.000 28.72610 146 HIS B C 1
ATOM 4915 O O . HIS B 1 146 ? 30.74120 11.89116 -20.42927 1.000 30.99637 146 HIS B O 1
ATOM 4922 N N . ASP B 1 147 ? 32.49043 10.49219 -20.61569 1.000 27.10558 147 ASP B N 1
ATOM 4923 C CA A ASP B 1 147 ? 31.72112 9.39512 -21.19798 0.553 27.00456 147 ASP B CA 1
ATOM 4924 C CA B ASP B 1 147 ? 31.70380 9.40564 -21.19211 0.447 26.54355 147 ASP B CA 1
ATOM 4925 C C . ASP B 1 147 ? 31.31395 8.45077 -20.07174 1.000 25.32427 147 ASP B C 1
ATOM 4926 O O . ASP B 1 147 ? 32.14516 7.68459 -19.57152 1.000 25.83865 147 ASP B O 1
ATOM 4935 N N . ALA B 1 148 ? 30.03462 8.48601 -19.69864 1.000 24.90469 148 ALA B N 1
ATOM 4936 C CA . ALA B 1 148 ? 29.53047 7.70623 -18.57678 1.000 24.49986 148 ALA B CA 1
ATOM 4937 C C . ALA B 1 148 ? 29.49605 6.20540 -18.83523 1.000 22.70149 148 ALA B C 1
ATOM 4938 O O . ALA B 1 148 ? 29.26651 5.44708 -17.89198 1.000 23.13440 148 ALA B O 1
ATOM 4940 N N . SER B 1 149 ? 29.69760 5.74658 -20.06746 1.000 22.46575 149 SER B N 1
ATOM 4941 C CA . SER B 1 149 ? 29.68522 4.31469 -20.32421 1.000 24.29107 149 SER B CA 1
ATOM 4942 C C . SER B 1 149 ? 31.07644 3.69655 -20.38909 1.000 24.92239 149 SER B C 1
ATOM 4943 O O . SER B 1 149 ? 31.18519 2.46799 -20.43071 1.000 27.27587 149 SER B O 1
ATOM 4946 N N . LEU B 1 150 ? 32.13535 4.50352 -20.37134 1.000 24.35161 150 LEU B N 1
ATOM 4947 C CA . LEU B 1 150 ? 33.48774 3.99838 -20.59511 1.000 24.32612 150 LEU B CA 1
ATOM 4948 C C . LEU B 1 150 ? 34.01577 3.37654 -19.30520 1.000 23.33739 150 LEU B C 1
ATOM 4949 O O . LEU B 1 150 ? 34.20873 4.06636 -18.29868 1.000 21.48891 150 LEU B O 1
ATOM 4954 N N . ASN B 1 151 ? 34.24288 2.06602 -19.33479 1.000 24.57159 151 ASN B N 1
ATOM 4955 C CA . ASN B 1 151 ? 34.83233 1.33554 -18.21627 1.000 26.14816 151 ASN B CA 1
ATOM 4956 C C . ASN B 1 151 ? 36.34533 1.49243 -18.32628 1.000 26.08142 151 ASN B C 1
ATOM 4957 O O . ASN B 1 151 ? 37.05838 0.65426 -18.88528 1.000 28.98097 151 ASN B O 1
ATOM 4962 N N . LEU B 1 152 ? 36.83584 2.61642 -17.80723 1.000 23.55897 152 LEU B N 1
ATOM 4963 C CA . LEU B 1 152 ? 38.24333 2.95029 -17.86130 1.000 23.62266 152 LEU B CA 1
ATOM 4964 C C . LEU B 1 152 ? 38.75941 3.20315 -16.45134 1.000 20.59858 152 LEU B C 1
ATOM 4965 O O . LEU B 1 152 ? 38.08451 3.86713 -15.66118 1.000 19.80349 152 LEU B O 1
ATOM 4970 N N . PRO B 1 153 ? 39.93899 2.69580 -16.10639 1.000 20.21252 153 PRO B N 1
ATOM 4971 C CA . PRO B 1 153 ? 40.50646 2.99170 -14.78656 1.000 18.66427 153 PRO B CA 1
ATOM 4972 C C . PRO B 1 153 ? 41.00836 4.42437 -14.71256 1.000 16.75231 153 PRO B C 1
ATOM 4973 O O . PRO B 1 153 ? 41.35822 5.04301 -15.71985 1.000 17.40848 153 PRO B O 1
ATOM 4977 N N . PHE B 1 154 ? 41.04022 4.94820 -13.49093 1.000 15.88888 154 PHE B N 1
ATOM 4978 C CA . PHE B 1 154 ? 41.59990 6.27155 -13.20702 1.000 15.10501 154 PHE B CA 1
ATOM 4979 C C . PHE B 1 154 ? 41.01420 7.35439 -14.11167 1.000 14.81166 154 PHE B C 1
ATOM 4980 O O . PHE B 1 154 ? 41.71414 8.20522 -14.65861 1.000 15.41265 154 PHE B O 1
ATOM 4988 N N . LYS B 1 155 ? 39.68831 7.34280 -14.21206 1.000 15.92700 155 LYS B N 1
ATOM 4989 C CA A LYS B 1 155 ? 39.02739 8.30888 -15.08034 0.383 16.54550 155 LYS B CA 1
ATOM 4990 C CA B LYS B 1 155 ? 38.95903 8.29461 -15.03907 0.617 17.02215 155 LYS B CA 1
ATOM 4991 C C . LYS B 1 155 ? 39.09459 9.73036 -14.54265 1.000 17.32789 155 LYS B C 1
ATOM 4992 O O . LYS B 1 155 ? 38.75966 10.66405 -15.27830 1.000 19.23250 155 LYS B O 1
ATOM 5003 N N . GLY B 1 156 ? 39.53948 9.92816 -13.30352 1.000 16.52804 156 GLY B N 1
ATOM 5004 C CA . GLY B 1 156 ? 39.72696 11.27224 -12.80743 1.000 16.61550 156 GLY B CA 1
ATOM 5005 C C . GLY B 1 156 ? 40.99397 11.95538 -13.26197 1.000 16.60487 156 GLY B C 1
ATOM 5006 O O . GLY B 1 156 ? 41.19555 13.13011 -12.94480 1.000 17.67782 156 GLY B O 1
ATOM 5007 N N . ASP B 1 157 ? 41.84924 11.25986 -14.00920 1.000 16.06903 157 ASP B N 1
ATOM 5008 C CA . ASP B 1 157 ? 43.16359 11.78804 -14.35924 1.000 17.71461 157 ASP B CA 1
ATOM 5009 C C . ASP B 1 157 ? 43.07407 13.07254 -15.17589 1.000 18.27419 157 ASP B C 1
ATOM 5010 O O . ASP B 1 157 ? 42.20819 13.23181 -16.04399 1.000 18.69542 157 ASP B O 1
ATOM 5015 N N . ILE B 1 158 ? 44.01992 13.96481 -14.92239 1.000 19.21385 158 ILE B N 1
ATOM 5016 C CA . ILE B 1 158 ? 44.16613 15.19670 -15.68771 1.000 19.37053 158 ILE B CA 1
ATOM 5017 C C . ILE B 1 158 ? 44.82197 14.89228 -17.02999 1.000 20.74963 158 ILE B C 1
ATOM 5018 O O . ILE B 1 158 ? 45.70558 14.03108 -17.13555 1.000 20.86674 158 ILE B O 1
ATOM 5023 N N . ASP B 1 159 ? 44.37375 15.59623 -18.06689 1.000 20.69275 159 ASP B N 1
ATOM 5024 C CA . ASP B 1 159 ? 45.01256 15.55216 -19.37861 1.000 22.16198 159 ASP B CA 1
ATOM 5025 C C . ASP B 1 159 ? 46.17552 16.53600 -19.35259 1.000 24.06829 159 ASP B C 1
ATOM 5026 O O . ASP B 1 159 ? 45.96471 17.75209 -19.34226 1.000 24.20792 159 ASP B O 1
ATOM 5031 N N . LEU B 1 160 ? 47.40561 16.01477 -19.33448 1.000 24.57366 160 LEU B N 1
ATOM 5032 C CA . LEU B 1 160 ? 48.56903 16.89077 -19.24235 1.000 26.04948 160 LEU B CA 1
ATOM 5033 C C . LEU B 1 160 ? 48.67926 17.81036 -20.45351 1.000 26.62864 160 LEU B C 1
ATOM 5034 O O . LEU B 1 160 ? 49.25238 18.90166 -20.35081 1.000 27.68965 160 LEU B O 1
ATOM 5039 N N . ASN B 1 161 ? 48.12253 17.40053 -21.59885 1.000 26.66094 161 ASN B N 1
ATOM 5040 C CA . ASN B 1 161 ? 48.14068 18.27094 -22.77281 1.000 27.41663 161 ASN B CA 1
ATOM 5041 C C . ASN B 1 161 ? 47.25194 19.49243 -22.57157 1.000 27.17360 161 ASN B C 1
ATOM 5042 O O . ASN B 1 161 ? 47.59122 20.59135 -23.02601 1.000 27.88056 161 ASN B O 1
ATOM 5047 N N . LYS B 1 162 ? 46.10421 19.31990 -21.90622 1.000 27.00265 162 LYS B N 1
ATOM 5048 C CA . LYS B 1 162 ? 45.23802 20.45993 -21.61821 1.000 27.25044 162 LYS B CA 1
ATOM 5049 C C . LYS B 1 162 ? 45.90527 21.42497 -20.64911 1.000 27.89436 162 LYS B C 1
ATOM 5050 O O . LYS B 1 162 ? 45.77239 22.64660 -20.78801 1.000 28.40677 162 LYS B O 1
ATOM 5056 N N . LEU B 1 163 ? 46.61819 20.89344 -19.65348 1.000 26.92613 163 LEU B N 1
ATOM 5057 C CA . LEU B 1 163 ? 47.36648 21.74720 -18.73746 1.000 27.34255 163 LEU B CA 1
ATOM 5058 C C . LEU B 1 163 ? 48.48311 22.49035 -19.46292 1.000 28.46263 163 LEU B C 1
ATOM 5059 O O . LEU B 1 163 ? 48.67100 23.69570 -19.26157 1.000 28.53367 163 LEU B O 1
ATOM 5064 N N . ALA B 1 164 ? 49.23925 21.78332 -20.30796 1.000 28.54362 164 ALA B N 1
ATOM 5065 C CA . ALA B 1 164 ? 50.29850 22.43704 -21.07208 1.000 29.90789 164 ALA B CA 1
ATOM 5066 C C . ALA B 1 164 ? 49.73269 23.53220 -21.96568 1.000 30.70960 164 ALA B C 1
ATOM 5067 O O . ALA B 1 164 ? 50.32744 24.60910 -22.09381 1.000 31.62421 164 ALA B O 1
ATOM 5069 N N . THR B 1 165 ? 48.57024 23.28153 -22.57425 1.000 31.22091 165 THR B N 1
ATOM 5070 C CA . THR B 1 165 ? 47.94490 24.28150 -23.43483 1.000 32.15027 165 THR B CA 1
ATOM 5071 C C . THR B 1 165 ? 47.52961 25.51278 -22.64112 1.000 31.54461 165 THR B C 1
ATOM 5072 O O . THR B 1 165 ? 47.72137 26.64736 -23.09463 1.000 32.37135 165 THR B O 1
ATOM 5076 N N . LEU B 1 166 ? 46.96111 25.31188 -21.45009 1.000 31.97187 166 LEU B N 1
ATOM 5077 C CA . LEU B 1 166 ? 46.57101 26.44885 -20.62531 1.000 32.59039 166 LEU B CA 1
ATOM 5078 C C . LEU B 1 166 ? 47.78450 27.27500 -20.21763 1.000 32.94659 166 LEU B C 1
ATOM 5079 O O . LEU B 1 166 ? 47.74376 28.51058 -20.25586 1.000 33.47440 166 LEU B O 1
ATOM 5084 N N . ILE B 1 167 ? 48.87779 26.61080 -19.83452 1.000 33.01070 167 ILE B N 1
ATOM 5085 C CA . ILE B 1 167 ? 50.09519 27.32876 -19.46147 1.000 33.92263 167 ILE B CA 1
ATOM 5086 C C . ILE B 1 167 ? 50.61214 28.14005 -20.64139 1.000 36.33377 167 ILE B C 1
ATOM 5087 O O . ILE B 1 167 ? 50.97683 29.31374 -20.50181 1.000 36.57352 167 ILE B O 1
ATOM 5092 N N . LYS B 1 168 ? 50.63787 27.52412 -21.82515 1.000 37.90039 168 LYS B N 1
ATOM 5093 C CA . LYS B 1 168 ? 51.14147 28.20245 -23.01444 1.000 39.89599 168 LYS B CA 1
ATOM 5094 C C . LYS B 1 168 ? 50.27194 29.39723 -23.38303 1.000 40.44890 168 LYS B C 1
ATOM 5095 O O . LYS B 1 168 ? 50.78747 30.47013 -23.71719 1.000 41.49458 168 LYS B O 1
ATOM 5101 N N . GLU B 1 169 ? 48.95020 29.23329 -23.32976 1.000 40.50759 169 GLU B N 1
ATOM 5102 C CA . GLU B 1 169 ? 48.05349 30.26776 -23.83138 1.000 41.24062 169 GLU B CA 1
ATOM 5103 C C . GLU B 1 169 ? 47.82591 31.39088 -22.82872 1.000 41.26256 169 GLU B C 1
ATOM 5104 O O . GLU B 1 169 ? 47.56738 32.52969 -23.23578 1.000 41.71822 169 GLU B O 1
ATOM 5110 N N . LYS B 1 170 ? 47.91862 31.10229 -21.52859 1.000 40.36385 170 LYS B N 1
ATOM 5111 C CA . LYS B 1 170 ? 47.62059 32.09091 -20.50285 1.000 40.23283 170 LYS B CA 1
ATOM 5112 C C . LYS B 1 170 ? 48.83250 32.55239 -19.70956 1.000 38.79095 170 LYS B C 1
ATOM 5113 O O . LYS B 1 170 ? 48.78474 33.63859 -19.12644 1.000 39.82984 170 LYS B O 1
ATOM 5119 N N . GLY B 1 171 ? 49.90683 31.77046 -19.67288 1.000 37.91847 171 GLY B N 1
ATOM 5120 C CA . GLY B 1 171 ? 51.05153 32.10958 -18.85136 1.000 36.51815 171 GLY B CA 1
ATOM 5121 C C . GLY B 1 171 ? 50.92724 31.54556 -17.45161 1.000 36.00912 171 GLY B C 1
ATOM 5122 O O . GLY B 1 171 ? 49.87693 31.68077 -16.81973 1.000 35.62967 171 GLY B O 1
ATOM 5123 N N . ALA B 1 172 ? 51.99806 30.91534 -16.96066 1.000 36.47948 172 ALA B N 1
ATOM 5124 C CA . ALA B 1 172 ? 51.95602 30.27283 -15.65027 1.000 37.06814 172 ALA B CA 1
ATOM 5125 C C . ALA B 1 172 ? 51.61338 31.25992 -14.54622 1.000 36.82880 172 ALA B C 1
ATOM 5126 O O . ALA B 1 172 ? 50.93564 30.89713 -13.57774 1.000 36.63866 172 ALA B O 1
ATOM 5128 N N . GLU B 1 173 ? 52.06304 32.50932 -14.67515 1.000 37.47599 173 GLU B N 1
ATOM 5129 C CA . GLU B 1 173 ? 51.83187 33.50294 -13.63504 1.000 38.51022 173 GLU B CA 1
ATOM 5130 C C . GLU B 1 173 ? 50.35812 33.85348 -13.47778 1.000 37.44615 173 GLU B C 1
ATOM 5131 O O . GLU B 1 173 ? 49.96932 34.38316 -12.43094 1.000 37.69725 173 GLU B O 1
ATOM 5137 N N . ASN B 1 174 ? 49.53104 33.56257 -14.47993 1.000 35.48789 174 ASN B N 1
ATOM 5138 C CA . ASN B 1 174 ? 48.10534 33.85063 -14.42284 1.000 33.97797 174 ASN B CA 1
ATOM 5139 C C . ASN B 1 174 ? 47.27382 32.65343 -13.98611 1.000 32.18678 174 ASN B C 1
ATOM 5140 O O . ASN B 1 174 ? 46.04297 32.74817 -13.94449 1.000 33.17103 174 ASN B O 1
ATOM 5145 N N . ILE B 1 175 ? 47.91205 31.53556 -13.66910 1.000 30.35952 175 ILE B N 1
ATOM 5146 C CA . ILE B 1 175 ? 47.23805 30.37644 -13.09994 1.000 29.12128 175 ILE B CA 1
ATOM 5147 C C . ILE B 1 175 ? 47.39788 30.46350 -11.58735 1.000 28.81079 175 ILE B C 1
ATOM 5148 O O . ILE B 1 175 ? 48.51303 30.35800 -11.06366 1.000 29.24009 175 ILE B O 1
ATOM 5153 N N . ALA B 1 176 ? 46.28444 30.69566 -10.88785 1.000 27.62581 176 ALA B N 1
ATOM 5154 C CA . ALA B 1 176 ? 46.32735 30.78759 -9.43145 1.000 26.57566 176 ALA B CA 1
ATOM 5155 C C . ALA B 1 176 ? 46.80989 29.47972 -8.81832 1.000 25.89109 176 ALA B C 1
ATOM 5156 O O . ALA B 1 176 ? 47.74230 29.46323 -8.00551 1.000 25.92223 176 ALA B O 1
ATOM 5158 N N . TYR B 1 177 ? 46.18482 28.37188 -9.19724 1.000 24.55030 177 TYR B N 1
ATOM 5159 C CA . TYR B 1 177 ? 46.64192 27.05296 -8.77710 1.000 23.84366 177 TYR B CA 1
ATOM 5160 C C . TYR B 1 177 ? 45.95443 26.00342 -9.62921 1.000 22.54214 177 TYR B C 1
ATOM 5161 O O . TYR B 1 177 ? 44.98022 26.28184 -10.33210 1.000 22.81792 177 TYR B O 1
ATOM 5170 N N . ILE B 1 178 ? 46.49302 24.79286 -9.56370 1.000 23.06277 178 ILE B N 1
ATOM 5171 C CA . ILE B 1 178 ? 45.82421 23.60581 -10.07375 1.000 22.87449 178 ILE B CA 1
ATOM 5172 C C . ILE B 1 178 ? 45.06732 22.97791 -8.91055 1.000 21.96358 178 ILE B C 1
ATOM 5173 O O . ILE B 1 178 ? 45.64617 22.73575 -7.84202 1.000 22.17704 178 ILE B O 1
ATOM 5178 N N . CYS B 1 179 ? 43.75982 22.76982 -9.09373 1.000 21.22534 179 CYS B N 1
ATOM 5179 C CA . CYS B 1 179 ? 42.89964 22.15588 -8.08364 1.000 20.98357 179 CYS B CA 1
ATOM 5180 C C . CYS B 1 179 ? 42.67716 20.71220 -8.51027 1.000 19.91183 179 CYS B C 1
ATOM 5181 O O . CYS B 1 179 ? 41.88049 20.43192 -9.41140 1.000 20.10849 179 CYS B O 1
ATOM 5184 N N . LEU B 1 180 ? 43.39694 19.79480 -7.87749 1.000 18.59022 180 LEU B N 1
ATOM 5185 C CA . LEU B 1 180 ? 43.31898 18.38395 -8.22256 1.000 17.33097 180 LEU B CA 1
ATOM 5186 C C . LEU B 1 180 ? 42.43338 17.69995 -7.18901 1.000 16.24802 180 LEU B C 1
ATOM 5187 O O . LEU B 1 180 ? 42.76815 17.67085 -6.00111 1.000 16.33735 180 LEU B O 1
ATOM 5192 N N . ALA B 1 181 ? 41.29561 17.18426 -7.63351 1.000 15.65023 181 ALA B N 1
ATOM 5193 C CA . ALA B 1 181 ? 40.34582 16.52231 -6.74972 1.000 15.76698 181 ALA B CA 1
ATOM 5194 C C . ALA B 1 181 ? 40.56446 15.01590 -6.75593 1.000 15.23494 181 ALA B C 1
ATOM 5195 O O . ALA B 1 181 ? 40.79258 14.41044 -7.80871 1.000 15.13452 181 ALA B O 1
ATOM 5197 N N . VAL B 1 182 ? 40.48683 14.41998 -5.56868 1.000 16.10568 182 VAL B N 1
ATOM 5198 C CA . VAL B 1 182 ? 40.54993 12.97552 -5.39415 1.000 16.85393 182 VAL B CA 1
ATOM 5199 C C . VAL B 1 182 ? 39.43564 12.57140 -4.43197 1.000 16.83746 182 VAL B C 1
ATOM 5200 O O . VAL B 1 182 ? 39.34328 13.11598 -3.32689 1.000 18.60885 182 VAL B O 1
ATOM 5204 N N . THR B 1 183 ? 38.55527 11.65816 -4.84845 1.000 17.53564 183 THR B N 1
ATOM 5205 C CA . THR B 1 183 ? 38.29580 11.25749 -6.22202 1.000 16.67597 183 THR B CA 1
ATOM 5206 C C . THR B 1 183 ? 37.54887 12.39351 -6.94746 1.000 18.14300 183 THR B C 1
ATOM 5207 O O . THR B 1 183 ? 37.36377 13.47613 -6.38776 1.000 19.45916 183 THR B O 1
ATOM 5211 N N . VAL B 1 184 ? 37.08811 12.13979 -8.17164 1.000 17.66684 184 VAL B N 1
ATOM 5212 C CA . VAL B 1 184 ? 36.41691 13.14545 -8.99507 1.000 18.44369 184 VAL B CA 1
ATOM 5213 C C . VAL B 1 184 ? 34.91690 12.88995 -8.94350 1.000 19.07498 184 VAL B C 1
ATOM 5214 O O . VAL B 1 184 ? 34.40805 11.93667 -9.54986 1.000 18.90619 184 VAL B O 1
ATOM 5218 N N . ASN B 1 185 ? 34.21007 13.77636 -8.24299 1.000 20.95524 185 ASN B N 1
ATOM 5219 C CA . ASN B 1 185 ? 32.80611 13.54326 -7.93158 1.000 22.87293 185 ASN B CA 1
ATOM 5220 C C . ASN B 1 185 ? 31.92403 13.58483 -9.17658 1.000 23.20978 185 ASN B C 1
ATOM 5221 O O . ASN B 1 185 ? 31.04647 12.72698 -9.34613 1.000 22.61444 185 ASN B O 1
ATOM 5226 N N . LEU B 1 186 ? 32.14422 14.56315 -10.06277 1.000 23.65838 186 LEU B N 1
ATOM 5227 C CA . LEU B 1 186 ? 31.22338 14.77957 -11.17866 1.000 25.36587 186 LEU B CA 1
ATOM 5228 C C . LEU B 1 186 ? 31.24296 13.62440 -12.17335 1.000 24.54504 186 LEU B C 1
ATOM 5229 O O . LEU B 1 186 ? 30.26375 13.41434 -12.90101 1.000 26.90567 186 LEU B O 1
ATOM 5234 N N . ALA B 1 187 ? 32.33727 12.87042 -12.22612 1.000 21.83341 187 ALA B N 1
ATOM 5235 C CA . ALA B 1 187 ? 32.43048 11.69173 -13.07498 1.000 20.22159 187 ALA B CA 1
ATOM 5236 C C . ALA B 1 187 ? 31.93046 10.42791 -12.37851 1.000 18.63371 187 ALA B C 1
ATOM 5237 O O . ALA B 1 187 ? 32.04973 9.33184 -12.93718 1.000 18.89567 187 ALA B O 1
ATOM 5239 N N . GLY B 1 188 ? 31.36921 10.55682 -11.17945 1.000 18.24273 188 GLY B N 1
ATOM 5240 C CA . GLY B 1 188 ? 30.86700 9.42233 -10.43229 1.000 17.25443 188 GLY B CA 1
ATOM 5241 C C . GLY B 1 188 ? 31.75286 8.92016 -9.31161 1.000 16.74763 188 GLY B C 1
ATOM 5242 O O . GLY B 1 188 ? 31.52337 7.80882 -8.82474 1.000 18.25228 188 GLY B O 1
ATOM 5243 N N . GLY B 1 189 ? 32.74472 9.69934 -8.87698 1.000 16.07460 189 GLY B N 1
ATOM 5244 C CA . GLY B 1 189 ? 33.67021 9.26048 -7.84443 1.000 15.27298 189 GLY B CA 1
ATOM 5245 C C . GLY B 1 189 ? 34.87992 8.53760 -8.41142 1.000 13.72761 189 GLY B C 1
ATOM 5246 O O . GLY B 1 189 ? 35.28180 7.49141 -7.89725 1.000 14.47193 189 GLY B O 1
ATOM 5247 N N . GLN B 1 190 ? 35.47691 9.08980 -9.47327 1.000 14.69704 190 GLN B N 1
ATOM 5248 C CA . GLN B 1 190 ? 36.51776 8.35605 -10.19366 1.000 13.80933 190 GLN B CA 1
ATOM 5249 C C . GLN B 1 190 ? 37.90653 8.73347 -9.68272 1.000 14.37133 190 GLN B C 1
ATOM 5250 O O . GLN B 1 190 ? 38.18102 9.91259 -9.43549 1.000 14.47296 190 GLN B O 1
ATOM 5256 N N . PRO B 1 191 ? 38.79650 7.76012 -9.52982 1.000 13.84748 191 PRO B N 1
ATOM 5257 C CA . PRO B 1 191 ? 40.10295 8.03755 -8.93310 1.000 13.98268 191 PRO B CA 1
ATOM 5258 C C . PRO B 1 191 ? 41.09702 8.63766 -9.91850 1.000 13.52084 191 PRO B C 1
ATOM 5259 O O . PRO B 1 191 ? 40.93491 8.58647 -11.14353 1.000 14.00220 191 PRO B O 1
ATOM 5263 N N . VAL B 1 192 ? 42.15072 9.20217 -9.32962 1.000 14.24284 192 VAL B N 1
ATOM 5264 C CA . VAL B 1 192 ? 43.31380 9.73578 -10.02197 1.000 14.82814 192 VAL B CA 1
ATOM 5265 C C . VAL B 1 192 ? 44.49516 8.84441 -9.67262 1.000 14.08594 192 VAL B C 1
ATOM 5266 O O . VAL B 1 192 ? 44.68178 8.48110 -8.50224 1.000 14.49134 192 VAL B O 1
ATOM 5270 N N . SER B 1 193 ? 45.28947 8.48892 -10.67825 1.000 14.45990 193 SER B N 1
ATOM 5271 C CA . SER B 1 193 ? 46.43129 7.62576 -10.42832 1.000 15.01985 193 SER B CA 1
ATOM 5272 C C . SER B 1 193 ? 47.59369 8.40350 -9.80806 1.000 15.67063 193 SER B C 1
ATOM 5273 O O . SER B 1 193 ? 47.72798 9.62508 -9.96046 1.000 14.85633 193 SER B O 1
ATOM 5276 N N . MET B 1 194 ? 48.45918 7.66565 -9.11090 1.000 15.25873 194 MET B N 1
ATOM 5277 C CA . MET B 1 194 ? 49.68102 8.27343 -8.59563 1.000 16.70114 194 MET B CA 1
ATOM 5278 C C . MET B 1 194 ? 50.54413 8.79361 -9.73166 1.000 17.31252 194 MET B C 1
ATOM 5279 O O . MET B 1 194 ? 51.14435 9.86886 -9.62005 1.000 17.68283 194 MET B O 1
ATOM 5284 N N . ALA B 1 195 ? 50.62035 8.04338 -10.83413 1.000 17.10007 195 ALA B N 1
ATOM 5285 C CA . ALA B 1 195 ? 51.41200 8.49858 -11.97221 1.000 18.05352 195 ALA B CA 1
ATOM 5286 C C . ALA B 1 195 ? 50.90597 9.84429 -12.47902 1.000 17.59960 195 ALA B C 1
ATOM 5287 O O . ALA B 1 195 ? 51.69861 10.71017 -12.86795 1.000 18.79493 195 ALA B O 1
ATOM 5289 N N . ASN B 1 196 ? 49.58628 10.05186 -12.44767 1.000 16.38803 196 ASN B N 1
ATOM 5290 C CA . ASN B 1 196 ? 49.02614 11.31861 -12.91548 1.000 17.53360 196 ASN B CA 1
ATOM 5291 C C . ASN B 1 196 ? 49.32584 12.45728 -11.94310 1.000 18.13547 196 ASN B C 1
ATOM 5292 O O . ASN B 1 196 ? 49.70178 13.55778 -12.36674 1.000 18.23681 196 ASN B O 1
ATOM 5297 N N . MET B 1 197 ? 49.17256 12.21848 -10.63767 1.000 17.66060 197 MET B N 1
ATOM 5298 C CA . MET B 1 197 ? 49.55936 13.23220 -9.65969 1.000 18.19604 197 MET B CA 1
ATOM 5299 C C . MET B 1 197 ? 51.03381 13.58633 -9.79727 1.000 19.28896 197 MET B C 1
ATOM 5300 O O . MET B 1 197 ? 51.40546 14.76132 -9.72778 1.000 20.12613 197 MET B O 1
ATOM 5305 N N . ARG B 1 198 ? 51.88256 12.57836 -10.00675 1.000 19.92124 198 ARG B N 1
ATOM 5306 C CA . ARG B 1 198 ? 53.31577 12.80286 -10.17361 1.000 20.89091 198 ARG B CA 1
ATOM 5307 C C . ARG B 1 198 ? 53.59731 13.64162 -11.41512 1.000 21.33753 198 ARG B C 1
ATOM 5308 O O . ARG B 1 198 ? 54.39052 14.59059 -11.37286 1.000 22.41373 198 ARG B O 1
ATOM 5316 N N . ALA B 1 199 ? 52.95007 13.30918 -12.53584 1.000 21.13064 199 ALA B N 1
ATOM 5317 C CA . ALA B 1 199 ? 53.18857 14.04860 -13.77457 1.000 21.74079 199 ALA B CA 1
ATOM 5318 C C . ALA B 1 199 ? 52.67013 15.47882 -13.67687 1.000 21.44372 199 ALA B C 1
ATOM 5319 O O . ALA B 1 199 ? 53.31114 16.41384 -14.17493 1.000 22.47274 199 ALA B O 1
ATOM 5321 N N . VAL B 1 200 ? 51.51267 15.67127 -13.03668 1.000 21.56484 200 VAL B N 1
ATOM 5322 C CA . VAL B 1 200 ? 50.98924 17.02093 -12.84390 1.000 21.52420 200 VAL B CA 1
ATOM 5323 C C . VAL B 1 200 ? 51.94626 17.84566 -11.99779 1.000 22.97684 200 VAL B C 1
ATOM 5324 O O . VAL B 1 200 ? 52.21046 19.01535 -12.29664 1.000 24.10001 200 VAL B O 1
ATOM 5328 N N . HIS B 1 201 ? 52.48867 17.24871 -10.93395 1.000 23.33766 201 HIS B N 1
ATOM 5329 C CA . HIS B 1 201 ? 53.46510 17.95558 -10.11333 1.000 25.18028 201 HIS B CA 1
ATOM 5330 C C . HIS B 1 201 ? 54.72877 18.27761 -10.90167 1.000 26.63730 201 HIS B C 1
ATOM 5331 O O . HIS B 1 201 ? 55.29969 19.36247 -10.74934 1.000 26.09489 201 HIS B O 1
ATOM 5338 N N . GLU B 1 202 ? 55.18259 17.34802 -11.74623 1.000 27.15883 202 GLU B N 1
ATOM 5339 C CA A GLU B 1 202 ? 56.38334 17.58769 -12.54267 0.464 28.36221 202 GLU B CA 1
ATOM 5340 C CA B GLU B 1 202 ? 56.38467 17.59122 -12.53734 0.536 28.36345 202 GLU B CA 1
ATOM 5341 C C . GLU B 1 202 ? 56.19865 18.79144 -13.45825 1.000 27.82171 202 GLU B C 1
ATOM 5342 O O . GLU B 1 202 ? 57.07412 19.66096 -13.54952 1.000 28.92474 202 GLU B O 1
ATOM 5353 N N . MET B 1 203 ? 55.05701 18.85870 -14.14836 1.000 27.19717 203 MET B N 1
ATOM 5354 C CA . MET B 1 203 ? 54.80259 19.98231 -15.04554 1.000 26.81571 203 MET B CA 1
ATOM 5355 C C . MET B 1 203 ? 54.59508 21.27511 -14.26541 1.000 27.12673 203 MET B C 1
ATOM 5356 O O . MET B 1 203 ? 55.12643 22.32581 -14.64186 1.000 28.07461 203 MET B O 1
ATOM 5361 N N . ALA B 1 204 ? 53.83011 21.21956 -13.17385 1.000 27.33201 204 ALA B N 1
ATOM 5362 C CA . ALA B 1 204 ? 53.60760 22.41696 -12.37111 1.000 27.59024 204 ALA B CA 1
ATOM 5363 C C . ALA B 1 204 ? 54.90942 22.92273 -11.76493 1.000 28.39287 204 ALA B C 1
ATOM 5364 O O . ALA B 1 204 ? 55.14736 24.13514 -11.70763 1.000 28.50967 204 ALA B O 1
ATOM 5366 N N . SER B 1 205 ? 55.77338 22.00732 -11.32192 1.000 29.63365 205 SER B N 1
ATOM 5367 C CA . SER B 1 205 ? 57.02697 22.41401 -10.69623 1.000 31.83003 205 SER B CA 1
ATOM 5368 C C . SER B 1 205 ? 57.94232 23.12345 -11.68034 1.000 32.66552 205 SER B C 1
ATOM 5369 O O . SER B 1 205 ? 58.72503 23.98937 -11.27691 1.000 33.21590 205 SER B O 1
ATOM 5372 N N . THR B 1 206 ? 57.86314 22.77009 -12.96500 1.000 33.14972 206 THR B N 1
ATOM 5373 C CA . THR B 1 206 ? 58.67550 23.44657 -13.97142 1.000 34.24213 206 THR B CA 1
ATOM 5374 C C . THR B 1 206 ? 58.33940 24.93161 -14.04344 1.000 35.40063 206 THR B C 1
ATOM 5375 O O . THR B 1 206 ? 59.22967 25.76939 -14.23133 1.000 35.86109 206 THR B O 1
ATOM 5379 N N . TYR B 1 207 ? 57.06289 25.27716 -13.87844 1.000 36.67958 207 TYR B N 1
ATOM 5380 C CA . TYR B 1 207 ? 56.59251 26.65063 -14.00173 1.000 37.33088 207 TYR B CA 1
ATOM 5381 C C . TYR B 1 207 ? 56.28764 27.31623 -12.66662 1.000 37.09123 207 TYR B C 1
ATOM 5382 O O . TYR B 1 207 ? 55.82766 28.46291 -12.65566 1.000 37.97317 207 TYR B O 1
ATOM 5391 N N . GLY B 1 208 ? 56.51498 26.63577 -11.54704 1.000 35.17322 208 GLY B N 1
ATOM 5392 C CA . GLY B 1 208 ? 56.23661 27.23354 -10.25520 1.000 33.34776 208 GLY B CA 1
ATOM 5393 C C . GLY B 1 208 ? 54.76559 27.39228 -9.93659 1.000 31.84801 208 GLY B C 1
ATOM 5394 O O . GLY B 1 208 ? 54.40307 28.26650 -9.14370 1.000 32.97553 208 GLY B O 1
ATOM 5395 N N . ILE B 1 209 ? 53.90534 26.56805 -10.52892 1.000 28.80702 209 ILE B N 1
ATOM 5396 C CA . ILE B 1 209 ? 52.46572 26.65783 -10.31508 1.000 27.00841 209 ILE B CA 1
ATOM 5397 C C . ILE B 1 209 ? 52.10202 25.84013 -9.08338 1.000 25.65051 209 ILE B C 1
ATOM 5398 O O . ILE B 1 209 ? 52.48934 24.67012 -8.96965 1.000 26.22721 209 ILE B O 1
ATOM 5403 N N . LYS B 1 210 ? 51.33538 26.44301 -8.17477 1.000 25.64811 210 LYS B N 1
ATOM 5404 C CA . LYS B 1 210 ? 50.90252 25.75179 -6.96649 1.000 25.11581 210 LYS B CA 1
ATOM 5405 C C . LYS B 1 210 ? 49.85670 24.69158 -7.28926 1.000 23.86243 210 LYS B C 1
ATOM 5406 O O . LYS B 1 210 ? 49.06187 24.83385 -8.22043 1.000 24.37719 210 LYS B O 1
ATOM 5412 N N . ILE B 1 211 ? 49.84460 23.62969 -6.48356 1.000 22.77315 211 ILE B N 1
ATOM 5413 C CA . ILE B 1 211 ? 48.85064 22.56626 -6.58056 1.000 21.57696 211 ILE B CA 1
ATOM 5414 C C . ILE B 1 211 ? 48.18296 22.42471 -5.22234 1.000 20.74165 211 ILE B C 1
ATOM 5415 O O . ILE B 1 211 ? 48.86485 22.24216 -4.20711 1.000 20.77346 211 ILE B O 1
ATOM 5420 N N . PHE B 1 212 ? 46.85753 22.50011 -5.19991 1.000 19.77298 212 PHE B N 1
ATOM 5421 C CA . PHE B 1 212 ? 46.09637 22.23816 -3.98459 1.000 19.64684 212 PHE B CA 1
ATOM 5422 C C . PHE B 1 212 ? 45.09015 21.13799 -4.26989 1.000 19.64129 212 PHE B C 1
ATOM 5423 O O . PHE B 1 212 ? 44.39129 21.17997 -5.28811 1.000 21.55794 212 PHE B O 1
ATOM 5431 N N . TYR B 1 213 ? 45.03921 20.13750 -3.39608 1.000 17.36408 213 TYR B N 1
ATOM 5432 C CA . TYR B 1 213 ? 44.10878 19.03578 -3.59503 1.000 16.93660 213 TYR B CA 1
ATOM 5433 C C . TYR B 1 213 ? 42.77466 19.35955 -2.93932 1.000 17.00794 213 TYR B C 1
ATOM 5434 O O . TYR B 1 213 ? 42.73094 19.91193 -1.83901 1.000 18.39777 213 TYR B O 1
ATOM 5443 N N . ASP B 1 214 ? 41.68900 19.03714 -3.64017 1.000 17.66203 214 ASP B N 1
ATOM 5444 C CA . ASP B 1 214 ? 40.36517 18.88531 -3.04023 1.000 18.73491 214 ASP B CA 1
ATOM 5445 C C . ASP B 1 214 ? 40.31414 17.42071 -2.62520 1.000 18.64918 214 ASP B C 1
ATOM 5446 O O . ASP B 1 214 ? 40.07647 16.53392 -3.44910 1.000 20.10783 214 ASP B O 1
ATOM 5451 N N . ALA B 1 215 ? 40.57734 17.16264 -1.34462 1.000 17.74063 215 ALA B N 1
ATOM 5452 C CA . ALA B 1 215 ? 40.99267 15.84487 -0.88376 1.000 18.09231 215 ALA B CA 1
ATOM 5453 C C . ALA B 1 215 ? 39.89168 15.05665 -0.18671 1.000 15.95024 215 ALA B C 1
ATOM 5454 O O . ALA B 1 215 ? 40.20163 14.06680 0.48162 1.000 15.36683 215 ALA B O 1
ATOM 5456 N N . THR B 1 216 ? 38.62010 15.43410 -0.37157 1.000 15.78919 216 THR B N 1
ATOM 5457 C CA . THR B 1 216 ? 37.55270 14.89877 0.47628 1.000 14.36309 216 THR B CA 1
ATOM 5458 C C . THR B 1 216 ? 37.47270 13.37350 0.44834 1.000 12.43859 216 THR B C 1
ATOM 5459 O O . THR B 1 216 ? 37.12096 12.76007 1.46253 1.000 12.88445 216 THR B O 1
ATOM 5463 N N . ARG B 1 217 ? 37.79072 12.74522 -0.68021 1.000 12.42271 217 ARG B N 1
ATOM 5464 C CA . ARG B 1 217 ? 37.72408 11.29345 -0.80005 1.000 12.33701 217 ARG B CA 1
ATOM 5465 C C . ARG B 1 217 ? 39.08747 10.70876 -1.15699 1.000 11.83372 217 ARG B C 1
ATOM 5466 O O . ARG B 1 217 ? 39.21151 9.76150 -1.93762 1.000 12.33234 217 ARG B O 1
ATOM 5474 N N . CYS B 1 218 ? 40.12765 11.22818 -0.50447 1.000 12.20646 218 CYS B N 1
ATOM 5475 C CA . CYS B 1 218 ? 41.48930 10.81947 -0.81502 1.000 12.12159 218 CYS B CA 1
ATOM 5476 C C . CYS B 1 218 ? 41.77872 9.38378 -0.40029 1.000 11.86895 218 CYS B C 1
ATOM 5477 O O . CYS B 1 218 ? 42.67586 8.75961 -0.97664 1.000 12.29674 218 CYS B O 1
ATOM 5480 N N . VAL B 1 219 ? 41.07015 8.85420 0.60721 1.000 11.34061 219 VAL B N 1
ATOM 5481 C CA . VAL B 1 219 ? 41.32892 7.48494 1.05130 1.000 11.21369 219 VAL B CA 1
ATOM 5482 C C . VAL B 1 219 ? 40.70049 6.48285 0.09434 1.000 10.89478 219 VAL B C 1
ATOM 5483 O O . VAL B 1 219 ? 41.33031 5.48208 -0.27668 1.000 11.10239 219 VAL B O 1
ATOM 5487 N N . GLU B 1 220 ? 39.46110 6.74389 -0.33090 1.000 10.80130 220 GLU B N 1
ATOM 5488 C CA . GLU B 1 220 ? 38.89014 5.99362 -1.44407 1.000 10.95375 220 GLU B CA 1
ATOM 5489 C C . GLU B 1 220 ? 39.84075 5.98978 -2.63290 1.000 11.33887 220 GLU B C 1
ATOM 5490 O O . GLU B 1 220 ? 40.08274 4.94784 -3.24892 1.000 11.72360 220 GLU B O 1
ATOM 5496 N N . ASN B 1 221 ? 40.40264 7.15570 -2.95383 1.000 11.50143 221 ASN B N 1
ATOM 5497 C CA . ASN B 1 221 ? 41.34385 7.24445 -4.06283 1.000 12.42134 221 ASN B CA 1
ATOM 5498 C C . ASN B 1 221 ? 42.56579 6.36103 -3.82755 1.000 11.53671 221 ASN B C 1
ATOM 5499 O O . ASN B 1 221 ? 42.99871 5.63011 -4.73062 1.000 11.97548 221 ASN B O 1
ATOM 5504 N N . ALA B 1 222 ? 43.11982 6.39899 -2.61389 1.000 11.74123 222 ALA B N 1
ATOM 5505 C CA . ALA B 1 222 ? 44.27219 5.56242 -2.29197 1.000 11.96493 222 ALA B CA 1
ATOM 5506 C C . ALA B 1 222 ? 43.95517 4.08189 -2.46406 1.000 11.82687 222 ALA B C 1
ATOM 5507 O O . ALA B 1 222 ? 44.81834 3.30575 -2.89592 1.000 12.82067 222 ALA B O 1
ATOM 5509 N N . TYR B 1 223 ? 42.73228 3.66542 -2.12094 1.000 11.48066 223 TYR B N 1
ATOM 5510 C CA . TYR B 1 223 ? 42.36373 2.26994 -2.31715 1.000 11.28292 223 TYR B CA 1
ATOM 5511 C C . TYR B 1 223 ? 42.42703 1.88981 -3.79331 1.000 11.65143 223 TYR B C 1
ATOM 5512 O O . TYR B 1 223 ? 42.94502 0.82490 -4.15190 1.000 11.45246 223 TYR B O 1
ATOM 5521 N N . PHE B 1 224 ? 41.88039 2.73553 -4.66701 1.000 11.93754 224 PHE B N 1
ATOM 5522 C CA . PHE B 1 224 ? 41.91840 2.41500 -6.09060 1.000 11.93410 224 PHE B CA 1
ATOM 5523 C C . PHE B 1 224 ? 43.35062 2.29188 -6.58730 1.000 12.32790 224 PHE B C 1
ATOM 5524 O O . PHE B 1 224 ? 43.64677 1.44168 -7.43432 1.000 12.69547 224 PHE B O 1
ATOM 5532 N N . ILE B 1 225 ? 44.25269 3.13175 -6.07333 1.000 11.38287 225 ILE B N 1
ATOM 5533 C CA . ILE B 1 225 ? 45.66536 3.01083 -6.42836 1.000 12.11290 225 ILE B CA 1
ATOM 5534 C C . ILE B 1 225 ? 46.21498 1.66246 -5.97357 1.000 12.74266 225 ILE B C 1
ATOM 5535 O O . ILE B 1 225 ? 46.86489 0.94379 -6.74335 1.000 12.71043 225 ILE B O 1
ATOM 5540 N N . LYS B 1 226 ? 45.94915 1.29356 -4.71732 1.000 12.50584 226 LYS B N 1
ATOM 5541 C CA . LYS B 1 226 ? 46.44535 0.02180 -4.20078 1.000 13.05904 226 LYS B CA 1
ATOM 5542 C C . LYS B 1 226 ? 45.90977 -1.15186 -5.01420 1.000 13.06349 226 LYS B C 1
ATOM 5543 O O . LYS B 1 226 ? 46.64789 -2.09591 -5.33043 1.000 13.97936 226 LYS B O 1
ATOM 5549 N N . GLU B 1 227 ? 44.63085 -1.09649 -5.38449 1.000 12.89144 227 GLU B N 1
ATOM 5550 C CA . GLU B 1 227 ? 44.00976 -2.21259 -6.08461 1.000 12.83191 227 GLU B CA 1
ATOM 5551 C C . GLU B 1 227 ? 44.46201 -2.29443 -7.53755 1.000 13.95669 227 GLU B C 1
ATOM 5552 O O . GLU B 1 227 ? 44.60730 -3.39504 -8.08048 1.000 15.08047 227 GLU B O 1
ATOM 5558 N N . GLN B 1 228 ? 44.66867 -1.14826 -8.19667 1.000 13.11516 228 GLN B N 1
ATOM 5559 C CA . GLN B 1 228 ? 44.70926 -1.13233 -9.65580 1.000 13.93985 228 GLN B CA 1
ATOM 5560 C C . GLN B 1 228 ? 45.96498 -0.55102 -10.27800 1.000 15.45949 228 GLN B C 1
ATOM 5561 O O . GLN B 1 228 ? 46.19863 -0.79871 -11.46422 1.000 16.48367 228 GLN B O 1
ATOM 5567 N N . GLU B 1 229 ? 46.75784 0.22823 -9.55394 1.000 15.00760 229 GLU B N 1
ATOM 5568 C CA . GLU B 1 229 ? 47.93237 0.84709 -10.15179 1.000 14.71625 229 GLU B CA 1
ATOM 5569 C C . GLU B 1 229 ? 49.15895 -0.03457 -9.95480 1.000 15.67360 229 GLU B C 1
ATOM 5570 O O . GLU B 1 229 ? 49.48928 -0.41741 -8.83062 1.000 16.00464 229 GLU B O 1
ATOM 5576 N N . ALA B 1 230 ? 49.82518 -0.35783 -11.05591 1.000 17.81196 230 ALA B N 1
ATOM 5577 C CA . ALA B 1 230 ? 50.99251 -1.22370 -10.99726 1.000 19.28641 230 ALA B CA 1
ATOM 5578 C C . ALA B 1 230 ? 52.02793 -0.66156 -10.03499 1.000 18.74410 230 ALA B C 1
ATOM 5579 O O . ALA B 1 230 ? 52.35841 0.52574 -10.08220 1.000 19.87561 230 ALA B O 1
ATOM 5581 N N . GLY B 1 231 ? 52.52926 -1.52041 -9.15083 1.000 19.06738 231 GLY B N 1
ATOM 5582 C CA . GLY B 1 231 ? 53.53737 -1.14618 -8.18784 1.000 19.29282 231 GLY B CA 1
ATOM 5583 C C . GLY B 1 231 ? 53.00932 -0.81923 -6.80782 1.000 18.06637 231 GLY B C 1
ATOM 5584 O O . GLY B 1 231 ? 53.81677 -0.57493 -5.90079 1.000 19.03658 231 GLY B O 1
ATOM 5585 N N . TYR B 1 232 ? 51.68916 -0.80256 -6.61433 1.000 15.89964 232 TYR B N 1
ATOM 5586 C CA . TYR B 1 232 ? 51.10989 -0.42011 -5.33175 1.000 14.60658 232 TYR B CA 1
ATOM 5587 C C . TYR B 1 232 ? 50.38588 -1.54906 -4.61712 1.000 15.43220 232 TYR B C 1
ATOM 5588 O O . TYR B 1 232 ? 49.86942 -1.32517 -3.51734 1.000 15.14355 232 TYR B O 1
ATOM 5597 N N . GLU B 1 233 ? 50.40189 -2.76399 -5.17474 1.000 15.23381 233 GLU B N 1
ATOM 5598 C CA A GLU B 1 233 ? 49.63097 -3.87572 -4.62233 0.542 16.29229 233 GLU B CA 1
ATOM 5599 C CA B GLU B 1 233 ? 49.60175 -3.84740 -4.61078 0.458 16.76245 233 GLU B CA 1
ATOM 5600 C C . GLU B 1 233 ? 49.92696 -4.09603 -3.14257 1.000 16.52788 233 GLU B C 1
ATOM 5601 O O . GLU B 1 233 ? 49.01953 -4.35078 -2.34342 1.000 17.05424 233 GLU B O 1
ATOM 5612 N N . ASN B 1 234 ? 51.20102 -4.02973 -2.76470 1.000 15.87954 234 ASN B N 1
ATOM 5613 C CA . ASN B 1 234 ? 51.62506 -4.33028 -1.40309 1.000 16.47803 234 ASN B CA 1
ATOM 5614 C C . ASN B 1 234 ? 51.88476 -3.09019 -0.56060 1.000 16.70299 234 ASN B C 1
ATOM 5615 O O . ASN B 1 234 ? 52.24463 -3.22631 0.61431 1.000 20.73400 234 ASN B O 1
ATOM 5620 N N . VAL B 1 235 ? 51.71418 -1.89606 -1.11999 1.000 15.19963 235 VAL B N 1
ATOM 5621 C CA . VAL B 1 235 ? 51.97139 -0.65901 -0.38779 1.000 14.64559 235 VAL B CA 1
ATOM 5622 C C . VAL B 1 235 ? 50.76930 -0.34077 0.49217 1.000 13.56877 235 VAL B C 1
ATOM 5623 O O . VAL B 1 235 ? 49.61604 -0.50128 0.07565 1.000 14.27945 235 VAL B O 1
ATOM 5627 N N . SER B 1 236 ? 51.02785 0.12267 1.71405 1.000 13.26271 236 SER B N 1
ATOM 5628 C CA . SER B 1 236 ? 49.92658 0.39146 2.62890 1.000 13.07942 236 SER B CA 1
ATOM 5629 C C . SER B 1 236 ? 49.12905 1.61708 2.18829 1.000 13.02571 236 SER B C 1
ATOM 5630 O O . SER B 1 236 ? 49.63767 2.51393 1.51223 1.000 13.02096 236 SER B O 1
ATOM 5633 N N . ILE B 1 237 ? 47.84947 1.63677 2.56379 1.000 12.46832 237 ILE B N 1
ATOM 5634 C CA . ILE B 1 237 ? 47.01837 2.81704 2.32068 1.000 12.46229 237 ILE B CA 1
ATOM 5635 C C . ILE B 1 237 ? 47.68640 4.06470 2.88189 1.000 12.41105 237 ILE B C 1
ATOM 5636 O O . ILE B 1 237 ? 47.73331 5.11159 2.22614 1.000 12.84622 237 ILE B O 1
ATOM 5641 N N . LYS B 1 238 ? 48.22105 3.96606 4.10327 1.000 12.71596 238 LYS B N 1
ATOM 5642 C CA . LYS B 1 238 ? 48.90875 5.09339 4.72594 1.000 14.31591 238 LYS B CA 1
ATOM 5643 C C . LYS B 1 238 ? 50.04778 5.60621 3.84919 1.000 13.95688 238 LYS B C 1
ATOM 5644 O O . LYS B 1 238 ? 50.20104 6.81746 3.65191 1.000 13.99922 238 LYS B O 1
ATOM 5650 N N . ASP B 1 239 ? 50.86340 4.69942 3.30912 1.000 13.50514 239 ASP B N 1
ATOM 5651 C CA . ASP B 1 239 ? 51.98042 5.14745 2.48574 1.000 14.60932 239 ASP B CA 1
ATOM 5652 C C . ASP B 1 239 ? 51.50637 5.70225 1.14465 1.000 14.24854 239 ASP B C 1
ATOM 5653 O O . ASP B 1 239 ? 52.10699 6.64667 0.62550 1.000 15.02984 239 ASP B O 1
ATOM 5658 N N . ILE B 1 240 ? 50.42781 5.15730 0.57915 1.000 13.41045 240 ILE B N 1
ATOM 5659 C CA . ILE B 1 240 ? 49.87348 5.72168 -0.65198 1.000 13.80096 240 ILE B CA 1
ATOM 5660 C C . ILE B 1 240 ? 49.37847 7.14158 -0.40430 1.000 13.58229 240 ILE B C 1
ATOM 5661 O O . ILE B 1 240 ? 49.65860 8.06189 -1.17963 1.000 13.99797 240 ILE B O 1
ATOM 5666 N N . VAL B 1 241 ? 48.62636 7.33572 0.68163 1.000 13.23004 241 VAL B N 1
ATOM 5667 C CA . VAL B 1 241 ? 48.11187 8.66392 0.99857 1.000 13.60453 241 VAL B CA 1
ATOM 5668 C C . VAL B 1 241 ? 49.25656 9.65438 1.15507 1.000 14.64009 241 VAL B C 1
ATOM 5669 O O . VAL B 1 241 ? 49.20931 10.77596 0.63305 1.000 14.42157 241 VAL B O 1
ATOM 5673 N N . HIS B 1 242 ? 50.31281 9.24914 1.85646 1.000 14.34552 242 HIS B N 1
ATOM 5674 C CA . HIS B 1 242 ? 51.43830 10.14606 2.06171 1.000 15.45965 242 HIS B CA 1
ATOM 5675 C C . HIS B 1 242 ? 52.09282 10.53515 0.73987 1.000 15.69739 242 HIS B C 1
ATOM 5676 O O . HIS B 1 242 ? 52.43869 11.70507 0.53730 1.000 16.02788 242 HIS B O 1
ATOM 5683 N N . GLU B 1 243 ? 52.26923 9.57410 -0.17773 1.000 15.23441 243 GLU B N 1
ATOM 5684 C CA . GLU B 1 243 ? 52.85838 9.91678 -1.47100 1.000 16.29844 243 GLU B CA 1
ATOM 5685 C C . GLU B 1 243 ? 51.93306 10.81348 -2.28485 1.000 16.34748 243 GLU B C 1
ATOM 5686 O O . GLU B 1 243 ? 52.39870 11.74916 -2.94571 1.000 16.30009 243 GLU B O 1
ATOM 5692 N N . MET B 1 244 ? 50.62499 10.54330 -2.26246 1.000 15.38010 244 MET B N 1
ATOM 5693 C CA . MET B 1 244 ? 49.68670 11.39595 -2.98976 1.000 15.75314 244 MET B CA 1
ATOM 5694 C C . MET B 1 244 ? 49.89858 12.85771 -2.62831 1.000 15.39175 244 MET B C 1
ATOM 5695 O O . MET B 1 244 ? 50.08873 13.71024 -3.50469 1.000 16.47333 244 MET B O 1
ATOM 5700 N N . PHE B 1 245 ? 49.90699 13.15888 -1.32844 1.000 15.53432 245 PHE B N 1
ATOM 5701 C CA . PHE B 1 245 ? 49.99760 14.54392 -0.89116 1.000 15.11268 245 PHE B CA 1
ATOM 5702 C C . PHE B 1 245 ? 51.39273 15.12832 -1.04850 1.000 16.73172 245 PHE B C 1
ATOM 5703 O O . PHE B 1 245 ? 51.53730 16.35259 -1.00624 1.000 17.19063 245 PHE B O 1
ATOM 5711 N N . SER B 1 246 ? 52.41976 14.29573 -1.24879 1.000 17.07740 246 SER B N 1
ATOM 5712 C CA . SER B 1 246 ? 53.75589 14.82570 -1.50186 1.000 18.58554 246 SER B CA 1
ATOM 5713 C C . SER B 1 246 ? 53.81931 15.59641 -2.81298 1.000 19.20033 246 SER B C 1
ATOM 5714 O O . SER B 1 246 ? 54.76745 16.35949 -3.02767 1.000 21.33909 246 SER B O 1
ATOM 5717 N N . TYR B 1 247 ? 52.82716 15.42163 -3.68805 1.000 19.01605 247 TYR B N 1
ATOM 5718 C CA . TYR B 1 247 ? 52.75859 16.12021 -4.96361 1.000 20.39314 247 TYR B CA 1
ATOM 5719 C C . TYR B 1 247 ? 51.88963 17.36879 -4.89978 1.000 21.03090 247 TYR B C 1
ATOM 5720 O O . TYR B 1 247 ? 51.50658 17.90466 -5.95021 1.000 23.46728 247 TYR B O 1
ATOM 5729 N N . ALA B 1 248 ? 51.57176 17.83944 -3.69604 1.000 19.87080 248 ALA B N 1
ATOM 5730 C CA . ALA B 1 248 ? 50.71934 19.00260 -3.51085 1.000 19.28873 248 ALA B CA 1
ATOM 5731 C C . ALA B 1 248 ? 51.37291 19.99465 -2.55867 1.000 19.42896 248 ALA B C 1
ATOM 5732 O O . ALA B 1 248 ? 52.21035 19.63699 -1.72529 1.000 19.41022 248 ALA B O 1
ATOM 5734 N N . ASP B 1 249 ? 50.95628 21.25569 -2.68427 1.000 18.56586 249 ASP B N 1
ATOM 5735 C CA . ASP B 1 249 ? 51.35620 22.31759 -1.77052 1.000 19.33250 249 ASP B CA 1
ATOM 5736 C C . ASP B 1 249 ? 50.38000 22.50565 -0.61566 1.000 19.00094 249 ASP B C 1
ATOM 5737 O O . ASP B 1 249 ? 50.66828 23.27514 0.31042 1.000 19.49573 249 ASP B O 1
ATOM 5742 N N . GLY B 1 250 ? 49.24304 21.82406 -0.65124 1.000 18.57181 250 GLY B N 1
ATOM 5743 C CA . GLY B 1 250 ? 48.27945 21.88467 0.42644 1.000 17.21709 250 GLY B CA 1
ATOM 5744 C C . GLY B 1 250 ? 47.00988 21.19008 -0.01757 1.000 15.45381 250 GLY B C 1
ATOM 5745 O O . GLY B 1 250 ? 46.96197 20.58144 -1.09092 1.000 16.49806 250 GLY B O 1
ATOM 5746 N N . CYS B 1 251 ? 45.98090 21.29612 0.81770 1.000 15.35787 251 CYS B N 1
ATOM 5747 C CA . CYS B 1 251 ? 44.70827 20.66957 0.48788 1.000 14.76956 251 CYS B CA 1
ATOM 5748 C C . CYS B 1 251 ? 43.58297 21.31722 1.27472 1.000 14.91283 251 CYS B C 1
ATOM 5749 O O . CYS B 1 251 ? 43.79841 21.91859 2.32796 1.000 15.76199 251 CYS B O 1
ATOM 5752 N N . THR B 1 252 ? 42.37255 21.15985 0.75453 1.000 15.02345 252 THR B N 1
ATOM 5753 C CA . THR B 1 252 ? 41.15168 21.34466 1.52267 1.000 15.37988 252 THR B CA 1
ATOM 5754 C C . THR B 1 252 ? 40.56965 19.95964 1.77060 1.000 15.01087 252 THR B C 1
ATOM 5755 O O . THR B 1 252 ? 40.56382 19.11097 0.87368 1.000 15.87980 252 THR B O 1
ATOM 5759 N N . MET B 1 253 ? 40.11432 19.70889 2.98558 1.000 14.04537 253 MET B N 1
ATOM 5760 C CA A MET B 1 253 ? 39.58080 18.39967 3.32563 0.297 14.78019 253 MET B CA 1
ATOM 5761 C CA B MET B 1 253 ? 39.60241 18.40205 3.35779 0.703 13.91015 253 MET B CA 1
ATOM 5762 C C . MET B 1 253 ? 38.24278 18.55163 4.02414 1.000 13.84995 253 MET B C 1
ATOM 5763 O O . MET B 1 253 ? 38.05205 19.43868 4.86574 1.000 13.33121 253 MET B O 1
ATOM 5772 N N . SER B 1 254 ? 37.31224 17.68780 3.65008 1.000 14.73956 254 SER B N 1
ATOM 5773 C CA . SER B 1 254 ? 36.07063 17.50966 4.38449 1.000 14.86436 254 SER B CA 1
ATOM 5774 C C . SER B 1 254 ? 36.21387 16.23526 5.20321 1.000 14.54886 254 SER B C 1
ATOM 5775 O O . SER B 1 254 ? 36.26471 15.12990 4.64534 1.000 15.93471 254 SER B O 1
ATOM 5778 N N . GLY B 1 255 ? 36.28246 16.38123 6.52317 1.000 13.87764 255 GLY B N 1
ATOM 5779 C CA . GLY B 1 255 ? 36.28161 15.19714 7.34983 1.000 13.53957 255 GLY B CA 1
ATOM 5780 C C . GLY B 1 255 ? 34.99024 14.42396 7.24901 1.000 11.19069 255 GLY B C 1
ATOM 5781 O O . GLY B 1 255 ? 34.97605 13.21031 7.49672 1.000 12.39678 255 GLY B O 1
ATOM 5782 N N . LYS B 1 256 ? 33.90360 15.10801 6.87634 1.000 11.00018 256 LYS B N 1
ATOM 5783 C CA . LYS B 1 256 ? 32.58763 14.50875 6.70576 1.000 10.75375 256 LYS B CA 1
ATOM 5784 C C . LYS B 1 256 ? 32.57228 13.40470 5.66551 1.000 10.57436 256 LYS B C 1
ATOM 5785 O O . LYS B 1 256 ? 31.62016 12.62044 5.63205 1.000 11.51134 256 LYS B O 1
ATOM 5791 N N . LYS B 1 257 ? 33.57996 13.34626 4.80081 1.000 10.26058 257 LYS B N 1
ATOM 5792 C CA . LYS B 1 257 ? 33.71998 12.23420 3.87165 1.000 10.54834 257 LYS B CA 1
ATOM 5793 C C . LYS B 1 257 ? 34.70742 11.22723 4.45960 1.000 10.15709 257 LYS B C 1
ATOM 5794 O O . LYS B 1 257 ? 34.33998 10.46609 5.36306 1.000 10.71572 257 LYS B O 1
ATOM 5800 N N . ASP B 1 258 ? 35.96672 11.23937 4.01512 1.000 11.30963 258 ASP B N 1
ATOM 5801 C CA . ASP B 1 258 ? 36.84504 10.11446 4.32362 1.000 10.88672 258 ASP B CA 1
ATOM 5802 C C . ASP B 1 258 ? 37.44447 10.13190 5.73015 1.000 11.00326 258 ASP B C 1
ATOM 5803 O O . ASP B 1 258 ? 38.12883 9.16816 6.08148 1.000 11.90954 258 ASP B O 1
ATOM 5808 N N . CYS B 1 259 ? 37.20788 11.15733 6.55996 1.000 10.79602 259 CYS B N 1
ATOM 5809 C CA . CYS B 1 259 ? 37.66144 11.09418 7.95320 1.000 11.01138 259 CYS B CA 1
ATOM 5810 C C . CYS B 1 259 ? 36.65435 10.44282 8.88980 1.000 10.76325 259 CYS B C 1
ATOM 5811 O O . CYS B 1 259 ? 36.86560 10.45185 10.10741 1.000 10.79350 259 CYS B O 1
ATOM 5814 N N . LEU B 1 260 ? 35.56882 9.88795 8.36203 1.000 10.15877 260 LEU B N 1
ATOM 5815 C CA . LEU B 1 260 ? 34.67532 9.04045 9.15398 1.000 9.94393 260 LEU B CA 1
ATOM 5816 C C . LEU B 1 260 ? 33.99372 9.81385 10.28311 1.000 9.76353 260 LEU B C 1
ATOM 5817 O O . LEU B 1 260 ? 33.77508 9.27629 11.37111 1.000 9.74347 260 LEU B O 1
ATOM 5822 N N . VAL B 1 261 ? 33.63858 11.07584 10.02530 1.000 9.62724 261 VAL B N 1
ATOM 5823 C CA . VAL B 1 261 ? 32.97976 11.90955 11.02372 1.000 10.09345 261 VAL B CA 1
ATOM 5824 C C . VAL B 1 261 ? 31.69659 12.50856 10.45790 1.000 9.82646 261 VAL B C 1
ATOM 5825 O O . VAL B 1 261 ? 31.38688 12.38729 9.26817 1.000 10.61538 261 VAL B O 1
ATOM 5829 N N . ASN B 1 262 ? 30.93925 13.14962 11.34633 1.000 10.19239 262 ASN B N 1
ATOM 5830 C CA . ASN B 1 262 ? 29.66635 13.76821 10.99570 1.000 10.37414 262 ASN B CA 1
ATOM 5831 C C . ASN B 1 262 ? 29.79173 15.26820 10.78585 1.000 9.76047 262 ASN B C 1
ATOM 5832 O O . ASN B 1 262 ? 28.85694 15.89225 10.27470 1.000 11.08283 262 ASN B O 1
ATOM 5837 N N . ILE B 1 263 ? 30.93740 15.84448 11.14891 1.000 10.63945 263 ILE B N 1
ATOM 5838 C CA . ILE B 1 263 ? 31.21387 17.26551 10.98402 1.000 11.05160 263 ILE B CA 1
ATOM 5839 C C . ILE B 1 263 ? 32.72287 17.40297 11.08146 1.000 11.63388 263 ILE B C 1
ATOM 5840 O O . ILE B 1 263 ? 33.38865 16.59220 11.72946 1.000 12.72915 263 ILE B O 1
ATOM 5845 N N . GLY B 1 264 ? 33.26550 18.42777 10.43684 1.000 12.47387 264 GLY B N 1
ATOM 5846 C CA . GLY B 1 264 ? 34.68799 18.71303 10.51416 1.000 12.46482 264 GLY B CA 1
ATOM 5847 C C . GLY B 1 264 ? 35.35364 18.80267 9.15396 1.000 12.40570 264 GLY B C 1
ATOM 5848 O O . GLY B 1 264 ? 34.95613 18.13868 8.19290 1.000 12.68679 264 GLY B O 1
ATOM 5849 N N . GLY B 1 265 ? 36.40098 19.61791 9.08069 1.000 12.49691 265 GLY B N 1
ATOM 5850 C CA . GLY B 1 265 ? 37.23002 19.72528 7.89286 1.000 12.66974 265 GLY B CA 1
ATOM 5851 C C . GLY B 1 265 ? 38.48793 20.47973 8.26160 1.000 12.02969 265 GLY B C 1
ATOM 5852 O O . GLY B 1 265 ? 38.70429 20.83152 9.42354 1.000 12.51323 265 GLY B O 1
ATOM 5853 N N . PHE B 1 266 ? 39.32845 20.72400 7.26120 1.000 12.26983 266 PHE B N 1
ATOM 5854 C CA . PHE B 1 266 ? 40.54764 21.48003 7.52561 1.000 12.75425 266 PHE B CA 1
ATOM 5855 C C . PHE B 1 266 ? 41.20886 21.92537 6.23348 1.000 13.00134 266 PHE B C 1
ATOM 5856 O O . PHE B 1 266 ? 40.96429 21.37956 5.15256 1.000 13.58813 266 PHE B O 1
ATOM 5864 N N . LEU B 1 267 ? 42.06445 22.92815 6.38147 1.000 13.02034 267 LEU B N 1
ATOM 5865 C CA . LEU B 1 267 ? 42.93709 23.42101 5.33089 1.000 14.37170 267 LEU B CA 1
ATOM 5866 C C . LEU B 1 267 ? 44.37250 23.10254 5.72692 1.000 14.79687 267 LEU B C 1
ATOM 5867 O O . LEU B 1 267 ? 44.78305 23.38972 6.85639 1.000 15.15112 267 LEU B O 1
ATOM 5872 N N . CYS B 1 268 ? 45.13539 22.51223 4.80878 1.000 14.20762 268 CYS B N 1
ATOM 5873 C CA . CYS B 1 268 ? 46.55092 22.24568 5.02555 1.000 15.20206 268 CYS B CA 1
ATOM 5874 C C . CYS B 1 268 ? 47.38095 23.02475 4.02088 1.000 16.15960 268 CYS B C 1
ATOM 5875 O O . CYS B 1 268 ? 46.97660 23.20646 2.86792 1.000 16.95012 268 CYS B O 1
ATOM 5878 N N . MET B 1 269 ? 48.56824 23.44617 4.44960 1.000 16.46351 269 MET B N 1
ATOM 5879 C CA . MET B 1 269 ? 49.51154 24.06418 3.52350 1.000 18.32345 269 MET B CA 1
ATOM 5880 C C . MET B 1 269 ? 50.92395 23.93556 4.07417 1.000 18.10167 269 MET B C 1
ATOM 5881 O O . MET B 1 269 ? 51.13144 23.73903 5.27889 1.000 18.39240 269 MET B O 1
ATOM 5886 N N . ASN B 1 270 ? 51.89362 24.05777 3.16840 1.000 18.65106 270 ASN B N 1
ATOM 5887 C CA . ASN B 1 270 ? 53.29680 24.06411 3.55229 1.000 20.29051 270 ASN B CA 1
ATOM 5888 C C . ASN B 1 270 ? 53.84414 25.47035 3.73521 1.000 22.15819 270 ASN B C 1
ATOM 5889 O O . ASN B 1 270 ? 54.76995 25.66378 4.52764 1.000 24.12024 270 ASN B O 1
ATOM 5894 N N . ASP B 1 271 ? 53.27984 26.45151 3.03462 1.000 21.76172 271 ASP B N 1
ATOM 5895 C CA . ASP B 1 271 ? 53.85005 27.79112 2.97930 1.000 23.11545 271 ASP B CA 1
ATOM 5896 C C . ASP B 1 271 ? 53.57261 28.55990 4.26617 1.000 23.83187 271 ASP B C 1
ATOM 5897 O O . ASP B 1 271 ? 52.42474 28.65274 4.71145 1.000 23.88246 271 ASP B O 1
ATOM 5902 N N . GLU B 1 272 ? 54.62888 29.14441 4.83737 1.000 25.92595 272 GLU B N 1
ATOM 5903 C CA . GLU B 1 272 ? 54.51295 29.81827 6.12731 1.000 27.55588 272 GLU B CA 1
ATOM 5904 C C . GLU B 1 272 ? 53.66736 31.08324 6.03319 1.000 26.19971 272 GLU B C 1
ATOM 5905 O O . GLU B 1 272 ? 52.82794 31.33810 6.90421 1.000 25.40046 272 GLU B O 1
ATOM 5911 N N . GLU B 1 273 ? 53.88208 31.89838 4.99814 1.000 26.79305 273 GLU B N 1
ATOM 5912 C CA A GLU B 1 273 ? 53.11511 33.13393 4.86813 0.533 27.32803 273 GLU B CA 1
ATOM 5913 C CA B GLU B 1 273 ? 53.11486 33.13446 4.86853 0.467 27.24476 273 GLU B CA 1
ATOM 5914 C C . GLU B 1 273 ? 51.64078 32.84919 4.61587 1.000 25.93297 273 GLU B C 1
ATOM 5915 O O . GLU B 1 273 ? 50.76818 33.54476 5.14763 1.000 25.54374 273 GLU B O 1
ATOM 5926 N N . MET B 1 274 ? 51.34117 31.83086 3.81047 1.000 23.73240 274 MET B N 1
ATOM 5927 C CA . MET B 1 274 ? 49.94622 31.47079 3.59775 1.000 23.35367 274 MET B CA 1
ATOM 5928 C C . MET B 1 274 ? 49.30575 31.00410 4.89654 1.000 22.17860 274 MET B C 1
ATOM 5929 O O . MET B 1 274 ? 48.14389 31.32337 5.17777 1.000 22.18992 274 MET B O 1
ATOM 5934 N N . PHE B 1 275 ? 50.05930 30.25880 5.70769 1.000 20.74363 275 PHE B N 1
ATOM 5935 C CA . PHE B 1 275 ? 49.55007 29.79669 6.99625 1.000 20.29577 275 PHE B CA 1
ATOM 5936 C C . PHE B 1 275 ? 49.20127 30.97108 7.90490 1.000 20.47110 275 PHE B C 1
ATOM 5937 O O . PHE B 1 275 ? 48.12087 31.00719 8.50495 1.000 20.75209 275 PHE B O 1
ATOM 5945 N N . SER B 1 276 ? 50.10314 31.94980 8.01630 1.000 21.86593 276 SER B N 1
ATOM 5946 C CA A SER B 1 276 ? 49.83477 33.11283 8.85833 0.431 22.86168 276 SER B CA 1
ATOM 5947 C CA B SER B 1 276 ? 49.81185 33.08826 8.87769 0.569 23.10451 276 SER B CA 1
ATOM 5948 C C . SER B 1 276 ? 48.63025 33.89351 8.34869 1.000 23.00412 276 SER B C 1
ATOM 5949 O O . SER B 1 276 ? 47.80318 34.37133 9.13430 1.000 23.33472 276 SER B O 1
ATOM 5954 N N . ALA B 1 277 ? 48.51608 34.03394 7.02742 1.000 22.55884 277 ALA B N 1
ATOM 5955 C CA . ALA B 1 277 ? 47.36920 34.73661 6.46178 1.000 22.31355 277 ALA B CA 1
ATOM 5956 C C . ALA B 1 277 ? 46.08068 33.95004 6.67298 1.000 22.43360 277 ALA B C 1
ATOM 5957 O O . ALA B 1 277 ? 45.02235 34.53699 6.93482 1.000 22.73299 277 ALA B O 1
ATOM 5959 N N . ALA B 1 278 ? 46.15246 32.61971 6.55951 1.000 21.07460 278 ALA B N 1
ATOM 5960 C CA . ALA B 1 278 ? 44.98164 31.78359 6.80483 1.000 19.99536 278 ALA B CA 1
ATOM 5961 C C . ALA B 1 278 ? 44.50561 31.91205 8.24366 1.000 20.91312 278 ALA B C 1
ATOM 5962 O O . ALA B 1 278 ? 43.29611 31.95737 8.50396 1.000 21.23025 278 ALA B O 1
ATOM 5964 N N . LYS B 1 279 ? 45.44291 31.94501 9.19553 1.000 21.17134 279 LYS B N 1
ATOM 5965 C CA . LYS B 1 279 ? 45.06093 32.05665 10.60040 1.000 23.21361 279 LYS B CA 1
ATOM 5966 C C . LYS B 1 279 ? 44.38002 33.38953 10.88235 1.000 24.29321 279 LYS B C 1
ATOM 5967 O O . LYS B 1 279 ? 43.43909 33.45523 11.68271 1.000 25.03797 279 LYS B O 1
ATOM 5973 N N . GLU B 1 280 ? 44.83333 34.46490 10.23473 1.000 26.07268 280 GLU B N 1
ATOM 5974 C CA . GLU B 1 280 ? 44.17094 35.74833 10.43349 1.000 28.21129 280 GLU B CA 1
ATOM 5975 C C . GLU B 1 280 ? 42.77343 35.74296 9.82500 1.000 27.16816 280 GLU B C 1
ATOM 5976 O O . GLU B 1 280 ? 41.83778 36.31524 10.39407 1.000 28.21551 280 GLU B O 1
ATOM 5982 N N . LEU B 1 281 ? 42.60454 35.06953 8.68825 1.000 25.19262 281 LEU B N 1
ATOM 5983 C CA . LEU B 1 281 ? 41.31650 35.06371 8.00922 1.000 24.17557 281 LEU B CA 1
ATOM 5984 C C . LEU B 1 281 ? 40.29915 34.16175 8.70222 1.000 23.43340 281 LEU B C 1
ATOM 5985 O O . LEU B 1 281 ? 39.10805 34.49193 8.73835 1.000 24.76099 281 LEU B O 1
ATOM 5990 N N . VAL B 1 282 ? 40.74027 33.03693 9.26942 1.000 20.82937 282 VAL B N 1
ATOM 5991 C CA . VAL B 1 282 ? 39.79004 32.06199 9.79936 1.000 20.88480 282 VAL B CA 1
ATOM 5992 C C . VAL B 1 282 ? 39.00223 32.63157 10.97622 1.000 20.70037 282 VAL B C 1
ATOM 5993 O O . VAL B 1 282 ? 37.85939 32.21996 11.22181 1.000 20.41831 282 VAL B O 1
ATOM 5997 N N . VAL B 1 283 ? 39.57858 33.59922 11.69974 1.000 21.25474 283 VAL B N 1
ATOM 5998 C CA A VAL B 1 283 ? 38.95025 34.13227 12.90972 0.689 22.46537 283 VAL B CA 1
ATOM 5999 C CA B VAL B 1 283 ? 38.93728 34.09829 12.91381 0.311 22.68674 283 VAL B CA 1
ATOM 6000 C C . VAL B 1 283 ? 37.53902 34.63209 12.62321 1.000 23.28001 283 VAL B C 1
ATOM 6001 O O . VAL B 1 283 ? 36.59759 34.36256 13.37806 1.000 25.07802 283 VAL B O 1
ATOM 6008 N N . VAL B 1 284 ? 37.36650 35.36572 11.52203 1.000 24.34470 284 VAL B N 1
ATOM 6009 C CA . VAL B 1 284 ? 36.07838 36.00830 11.27703 1.000 24.74471 284 VAL B CA 1
ATOM 6010 C C . VAL B 1 284 ? 35.04668 35.07554 10.65402 1.000 24.09004 284 VAL B C 1
ATOM 6011 O O . VAL B 1 284 ? 33.84216 35.32067 10.79794 1.000 23.84256 284 VAL B O 1
ATOM 6015 N N . TYR B 1 285 ? 35.47404 34.01128 9.97616 1.000 22.14740 285 TYR B N 1
ATOM 6016 C CA . TYR B 1 285 ? 34.54669 33.10688 9.30354 1.000 22.05140 285 TYR B CA 1
ATOM 6017 C C . TYR B 1 285 ? 34.23477 31.85162 10.10063 1.000 21.72807 285 TYR B C 1
ATOM 6018 O O . TYR B 1 285 ? 33.07312 31.43061 10.14709 1.000 22.89972 285 TYR B O 1
ATOM 6027 N N . GLU B 1 286 ? 35.23985 31.24022 10.72593 1.000 20.12489 286 GLU B N 1
ATOM 6028 C CA . GLU B 1 286 ? 35.07256 29.96266 11.41251 1.000 19.60813 286 GLU B CA 1
ATOM 6029 C C . GLU B 1 286 ? 35.26302 30.06800 12.91790 1.000 18.45961 286 GLU B C 1
ATOM 6030 O O . GLU B 1 286 ? 34.45167 29.53589 13.68648 1.000 18.00885 286 GLU B O 1
ATOM 6036 N N . GLY B 1 287 ? 36.31720 30.74001 13.34845 1.000 18.54404 287 GLY B N 1
ATOM 6037 C CA . GLY B 1 287 ? 36.73155 30.75862 14.73822 1.000 19.21206 287 GLY B CA 1
ATOM 6038 C C . GLY B 1 287 ? 38.24181 30.86674 14.80667 1.000 19.86080 287 GLY B C 1
ATOM 6039 O O . GLY B 1 287 ? 38.92326 30.97162 13.79295 1.000 19.75027 287 GLY B O 1
ATOM 6040 N N . MET B 1 288 ? 38.75756 30.83555 16.03479 1.000 20.80470 288 MET B N 1
ATOM 6041 C CA . MET B 1 288 ? 40.19789 30.95203 16.22048 1.000 21.51070 288 MET B CA 1
ATOM 6042 C C . MET B 1 288 ? 40.92090 29.79254 15.53339 1.000 20.41389 288 MET B C 1
ATOM 6043 O O . MET B 1 288 ? 40.35062 28.70959 15.35480 1.000 21.57978 288 MET B O 1
ATOM 6048 N N . PRO B 1 289 ? 42.18708 29.98747 15.15035 1.000 20.30730 289 PRO B N 1
ATOM 6049 C CA . PRO B 1 289 ? 42.93274 28.90676 14.48201 1.000 20.59240 289 PRO B CA 1
ATOM 6050 C C . PRO B 1 289 ? 43.06515 27.65358 15.31879 1.000 19.03787 289 PRO B C 1
ATOM 6051 O O . PRO B 1 289 ? 43.44854 26.60965 14.77125 1.000 19.18730 289 PRO B O 1
ATOM 6055 N N . SER B 1 290 ? 42.77745 27.74017 16.62109 1.000 19.26659 290 SER B N 1
ATOM 6056 C CA . SER B 1 290 ? 42.88882 26.65391 17.58431 1.000 19.17009 290 SER B CA 1
ATOM 6057 C C . SER B 1 290 ? 41.63843 25.78367 17.66819 1.000 18.66584 290 SER B C 1
ATOM 6058 O O . SER B 1 290 ? 41.63632 24.81492 18.43059 1.000 21.07223 290 SER B O 1
ATOM 6061 N N . TYR B 1 291 ? 40.56880 26.10835 16.93481 1.000 18.13467 291 TYR B N 1
ATOM 6062 C CA . TYR B 1 291 ? 39.39467 25.23582 16.90786 1.000 16.42151 291 TYR B CA 1
ATOM 6063 C C . TYR B 1 291 ? 38.63326 25.31666 15.58273 1.000 16.33922 291 TYR B C 1
ATOM 6064 O O . TYR B 1 291 ? 37.97252 24.34711 15.19209 1.000 17.10382 291 TYR B O 1
ATOM 6073 N N . GLY B 1 292 ? 38.67767 26.46722 14.91567 1.000 17.06602 292 GLY B N 1
ATOM 6074 C CA . GLY B 1 292 ? 38.18924 26.56672 13.54154 1.000 18.46615 292 GLY B CA 1
ATOM 6075 C C . GLY B 1 292 ? 36.72440 26.23573 13.34856 1.000 17.25121 292 GLY B C 1
ATOM 6076 O O . GLY B 1 292 ? 36.35315 25.63534 12.33200 1.000 18.80645 292 GLY B O 1
ATOM 6077 N N . GLY B 1 293 ? 35.87732 26.61639 14.29859 1.000 15.52839 293 GLY B N 1
ATOM 6078 C CA . GLY B 1 293 ? 34.46909 26.32569 14.16837 1.000 14.91426 293 GLY B CA 1
ATOM 6079 C C . GLY B 1 293 ? 34.07965 24.91885 14.54654 1.000 14.09907 293 GLY B C 1
ATOM 6080 O O . GLY B 1 293 ? 32.96384 24.49366 14.21834 1.000 15.10054 293 GLY B O 1
ATOM 6081 N N . LEU B 1 294 ? 34.96102 24.18603 15.22477 1.000 13.84261 294 LEU B N 1
ATOM 6082 C CA . LEU B 1 294 ? 34.67217 22.84540 15.71310 1.000 13.83701 294 LEU B CA 1
ATOM 6083 C C . LEU B 1 294 ? 34.78913 22.80706 17.22418 1.000 12.97396 294 LEU B C 1
ATOM 6084 O O . LEU B 1 294 ? 35.68132 23.43285 17.81055 1.000 13.84271 294 LEU B O 1
ATOM 6089 N N . ALA B 1 295 ? 33.89865 22.04654 17.84377 1.000 12.02527 295 ALA B N 1
ATOM 6090 C CA . ALA B 1 295 ? 34.10210 21.67688 19.23239 1.000 11.61885 295 ALA B CA 1
ATOM 6091 C C . ALA B 1 295 ? 35.37706 20.84324 19.36255 1.000 10.85030 295 ALA B C 1
ATOM 6092 O O . ALA B 1 295 ? 35.79153 20.13722 18.43383 1.000 11.31231 295 ALA B O 1
ATOM 6094 N N . GLY B 1 296 ? 36.01725 20.93688 20.52692 1.000 10.10965 296 GLY B N 1
ATOM 6095 C CA . GLY B 1 296 ? 37.18926 20.11434 20.78514 1.000 10.10174 296 GLY B CA 1
ATOM 6096 C C . GLY B 1 296 ? 36.92224 18.64022 20.55295 1.000 9.45070 296 GLY B C 1
ATOM 6097 O O . GLY B 1 296 ? 37.73051 17.93924 19.93259 1.000 10.44951 296 GLY B O 1
ATOM 6098 N N . ARG B 1 297 ? 35.76996 18.15473 21.01823 1.000 9.28446 297 ARG B N 1
ATOM 6099 C CA . ARG B 1 297 ? 35.43626 16.74699 20.81876 1.000 9.25222 297 ARG B CA 1
ATOM 6100 C C . ARG B 1 297 ? 35.44199 16.35823 19.34405 1.000 9.43725 297 ARG B C 1
ATOM 6101 O O . ARG B 1 297 ? 35.75958 15.21183 19.01418 1.000 10.16530 297 ARG B O 1
ATOM 6109 N N . ASP B 1 298 ? 35.08995 17.28148 18.44658 1.000 9.15800 298 ASP B N 1
ATOM 6110 C CA . ASP B 1 298 ? 35.04895 16.96821 17.02130 1.000 9.33203 298 ASP B CA 1
ATOM 6111 C C . ASP B 1 298 ? 36.42999 16.98421 16.38396 1.000 9.79268 298 ASP B C 1
ATOM 6112 O O . ASP B 1 298 ? 36.69150 16.19013 15.47483 1.000 10.82547 298 ASP B O 1
ATOM 6117 N N . MET B 1 299 ? 37.32851 17.86027 16.84138 1.000 9.96287 299 MET B N 1
ATOM 6118 C CA . MET B 1 299 ? 38.72172 17.72802 16.42632 1.000 10.05188 299 MET B CA 1
ATOM 6119 C C . MET B 1 299 ? 39.27296 16.36996 16.82716 1.000 9.89044 299 MET B C 1
ATOM 6120 O O . MET B 1 299 ? 39.99367 15.72750 16.05268 1.000 10.57396 299 MET B O 1
ATOM 6125 N N . GLU B 1 300 ? 38.91155 15.90277 18.02517 1.000 9.52059 300 GLU B N 1
ATOM 6126 C CA . GLU B 1 300 ? 39.35476 14.59517 18.49407 1.000 9.33500 300 GLU B CA 1
ATOM 6127 C C . GLU B 1 300 ? 38.78510 13.47875 17.62340 1.000 9.18715 300 GLU B C 1
ATOM 6128 O O . GLU B 1 300 ? 39.51695 12.58997 17.17523 1.000 10.30489 300 GLU B O 1
ATOM 6134 N N . ALA B 1 301 ? 37.47649 13.50776 17.37924 1.000 9.33709 301 ALA B N 1
ATOM 6135 C CA . ALA B 1 301 ? 36.85107 12.44130 16.60082 1.000 9.49821 301 ALA B CA 1
ATOM 6136 C C . ALA B 1 301 ? 37.39778 12.40119 15.18422 1.000 9.51110 301 ALA B C 1
ATOM 6137 O O . ALA B 1 301 ? 37.57348 11.31900 14.60826 1.000 9.71691 301 ALA B O 1
ATOM 6139 N N . MET B 1 302 ? 37.66345 13.57263 14.60391 1.000 9.62407 302 MET B N 1
ATOM 6140 C CA . MET B 1 302 ? 38.20751 13.62276 13.25271 1.000 10.50469 302 MET B CA 1
ATOM 6141 C C . MET B 1 302 ? 39.63423 13.08731 13.20835 1.000 10.45110 302 MET B C 1
ATOM 6142 O O . MET B 1 302 ? 40.01120 12.38830 12.26074 1.000 11.45382 302 MET B O 1
ATOM 6147 N N . ALA B 1 303 ? 40.44474 13.40044 14.22199 1.000 10.35087 303 ALA B N 1
ATOM 6148 C CA . ALA B 1 303 ? 41.79597 12.84640 14.28780 1.000 11.27063 303 ALA B CA 1
ATOM 6149 C C . ALA B 1 303 ? 41.76482 11.32350 14.36753 1.000 10.68817 303 ALA B C 1
ATOM 6150 O O . ALA B 1 303 ? 42.51894 10.63689 13.66927 1.000 11.77201 303 ALA B O 1
ATOM 6152 N N . ILE B 1 304 ? 40.90303 10.77927 15.22936 1.000 10.21133 304 ILE B N 1
ATOM 6153 C CA . ILE B 1 304 ? 40.79002 9.32903 15.37212 1.000 9.76538 304 ILE B CA 1
ATOM 6154 C C . ILE B 1 304 ? 40.25993 8.70596 14.08760 1.000 10.14668 304 ILE B C 1
ATOM 6155 O O . ILE B 1 304 ? 40.75816 7.66719 13.62579 1.000 10.37288 304 ILE B O 1
ATOM 6160 N N . GLY B 1 305 ? 39.24969 9.34029 13.48237 1.000 9.84766 305 GLY B N 1
ATOM 6161 C CA . GLY B 1 305 ? 38.63665 8.78840 12.28271 1.000 10.00691 305 GLY B CA 1
ATOM 6162 C C . GLY B 1 305 ? 39.57836 8.73580 11.09537 1.000 10.25806 305 GLY B C 1
ATOM 6163 O O . GLY B 1 305 ? 39.59679 7.75146 10.35399 1.000 10.78068 305 GLY B O 1
ATOM 6164 N N . LEU B 1 306 ? 40.37231 9.79194 10.89194 1.000 10.31379 306 LEU B N 1
ATOM 6165 C CA . LEU B 1 306 ? 41.32399 9.77428 9.78550 1.000 10.98586 306 LEU B CA 1
ATOM 6166 C C . LEU B 1 306 ? 42.30133 8.61089 9.92902 1.000 11.04365 306 LEU B C 1
ATOM 6167 O O . LEU B 1 306 ? 42.64998 7.94941 8.94107 1.000 11.55142 306 LEU B O 1
ATOM 6172 N N . ARG B 1 307 ? 42.74629 8.33248 11.15598 1.000 11.24207 307 ARG B N 1
ATOM 6173 C CA A ARG B 1 307 ? 43.64895 7.20732 11.35723 0.753 12.11653 307 ARG B CA 1
ATOM 6174 C CA B ARG B 1 307 ? 43.64399 7.20158 11.37272 0.247 12.03374 307 ARG B CA 1
ATOM 6175 C C . ARG B 1 307 ? 42.94532 5.87668 11.09734 1.000 11.32036 307 ARG B C 1
ATOM 6176 O O . ARG B 1 307 ? 43.53571 4.96907 10.50442 1.000 12.32704 307 ARG B O 1
ATOM 6191 N N . GLU B 1 308 ? 41.68232 5.74664 11.51255 1.000 10.47764 308 GLU B N 1
ATOM 6192 C CA . GLU B 1 308 ? 40.92679 4.53112 11.21821 1.000 10.40191 308 GLU B CA 1
ATOM 6193 C C . GLU B 1 308 ? 40.77098 4.32179 9.72313 1.000 10.30420 308 GLU B C 1
ATOM 6194 O O . GLU B 1 308 ? 40.73304 3.17514 9.25152 1.000 10.43799 308 GLU B O 1
ATOM 6200 N N . ALA B 1 309 ? 40.66648 5.41299 8.96381 1.000 10.06684 309 ALA B N 1
ATOM 6201 C CA . ALA B 1 309 ? 40.46051 5.30376 7.52635 1.000 10.33867 309 ALA B CA 1
ATOM 6202 C C . ALA B 1 309 ? 41.64548 4.64701 6.83586 1.000 10.91605 309 ALA B C 1
ATOM 6203 O O . ALA B 1 309 ? 41.48972 4.13949 5.72023 1.000 11.70294 309 ALA B O 1
ATOM 6205 N N . MET B 1 310 ? 42.82177 4.63704 7.47401 1.000 11.00266 310 MET B N 1
ATOM 6206 C CA . MET B 1 310 ? 44.01626 4.03325 6.89785 1.000 11.33447 310 MET B CA 1
ATOM 6207 C C . MET B 1 310 ? 43.99081 2.51396 6.93296 1.000 11.14599 310 MET B C 1
ATOM 6208 O O . MET B 1 310 ? 44.85374 1.89393 6.30611 1.000 12.81853 310 MET B O 1
ATOM 6213 N N . GLN B 1 311 ? 43.05305 1.89945 7.64933 1.000 10.80054 311 GLN B N 1
ATOM 6214 C CA . GLN B 1 311 ? 43.01296 0.44241 7.71248 1.000 11.27504 311 GLN B CA 1
ATOM 6215 C C . GLN B 1 311 ? 42.59525 -0.13505 6.36419 1.000 10.51737 311 GLN B C 1
ATOM 6216 O O . GLN B 1 311 ? 41.47988 0.11539 5.89150 1.000 10.64572 311 GLN B O 1
ATOM 6222 N N . TYR B 1 312 ? 43.48621 -0.92690 5.75987 1.000 10.88856 312 TYR B N 1
ATOM 6223 C CA . TYR B 1 312 ? 43.22352 -1.47326 4.42953 1.000 11.30194 312 TYR B CA 1
ATOM 6224 C C . TYR B 1 312 ? 41.85973 -2.14455 4.35052 1.000 10.65946 312 TYR B C 1
ATOM 6225 O O . TYR B 1 312 ? 41.07540 -1.87535 3.43694 1.000 10.67228 312 TYR B O 1
ATOM 6234 N N . GLU B 1 313 ? 41.56563 -3.04569 5.28749 1.000 10.52758 313 GLU B N 1
ATOM 6235 C CA . GLU B 1 313 ? 40.33522 -3.81658 5.16488 1.000 10.58169 313 GLU B CA 1
ATOM 6236 C C . GLU B 1 313 ? 39.10916 -2.92461 5.25708 1.000 10.39140 313 GLU B C 1
ATOM 6237 O O . GLU B 1 313 ? 38.09015 -3.21571 4.62370 1.000 10.38913 313 GLU B O 1
ATOM 6243 N N . TYR B 1 314 ? 39.18284 -1.84704 6.05353 1.000 10.39303 314 TYR B N 1
ATOM 6244 C CA . TYR B 1 314 ? 38.07425 -0.89807 6.12458 1.000 10.39315 314 TYR B CA 1
ATOM 6245 C C . TYR B 1 314 ? 37.79472 -0.28040 4.75221 1.000 9.77158 314 TYR B C 1
ATOM 6246 O O . TYR B 1 314 ? 36.65462 -0.29897 4.26973 1.000 10.43348 314 TYR B O 1
ATOM 6255 N N . ILE B 1 315 ? 38.82174 0.27923 4.10799 1.000 9.63996 315 ILE B N 1
ATOM 6256 C CA . ILE B 1 315 ? 38.56089 1.01102 2.87178 1.000 9.66346 315 ILE B CA 1
ATOM 6257 C C . ILE B 1 315 ? 38.28768 0.05064 1.71601 1.000 9.67217 315 ILE B C 1
ATOM 6258 O O . ILE B 1 315 ? 37.47814 0.35659 0.83239 1.000 9.80479 315 ILE B O 1
ATOM 6263 N N . GLU B 1 316 ? 38.91489 -1.13025 1.72375 1.000 10.25033 316 GLU B N 1
ATOM 6264 C CA . GLU B 1 316 ? 38.59004 -2.15218 0.73473 1.000 10.51673 316 GLU B CA 1
ATOM 6265 C C . GLU B 1 316 ? 37.11889 -2.52392 0.81486 1.000 10.52408 316 GLU B C 1
ATOM 6266 O O . GLU B 1 316 ? 36.42015 -2.57910 -0.20511 1.000 10.38766 316 GLU B O 1
ATOM 6272 N N . HIS B 1 317 ? 36.63184 -2.78949 2.02767 1.000 9.85184 317 HIS B N 1
ATOM 6273 C CA . HIS B 1 317 ? 35.22392 -3.11572 2.18977 1.000 10.01000 317 HIS B CA 1
ATOM 6274 C C . HIS B 1 317 ? 34.33236 -1.94593 1.78292 1.000 10.32254 317 HIS B C 1
ATOM 6275 O O . HIS B 1 317 ? 33.29651 -2.13960 1.13851 1.000 10.60309 317 HIS B O 1
ATOM 6282 N N . ARG B 1 318 ? 34.71076 -0.72031 2.16358 1.000 10.18231 318 ARG B N 1
ATOM 6283 C CA . ARG B 1 318 ? 33.91149 0.44858 1.81207 1.000 9.94547 318 ARG B CA 1
ATOM 6284 C C . ARG B 1 318 ? 33.67876 0.49487 0.30662 1.000 9.98883 318 ARG B C 1
ATOM 6285 O O . ARG B 1 318 ? 32.53713 0.59570 -0.16301 1.000 10.32402 318 ARG B O 1
ATOM 6293 N N . VAL B 1 319 ? 34.76385 0.41415 -0.46361 1.000 10.12345 319 VAL B N 1
ATOM 6294 C CA . VAL B 1 319 ? 34.66885 0.54856 -1.91110 1.000 10.00450 319 VAL B CA 1
ATOM 6295 C C . VAL B 1 319 ? 33.98932 -0.66864 -2.52461 1.000 9.93403 319 VAL B C 1
ATOM 6296 O O . VAL B 1 319 ? 33.17768 -0.53707 -3.44680 1.000 11.04803 319 VAL B O 1
ATOM 6300 N N . LYS B 1 320 ? 34.29662 -1.86973 -2.02648 1.000 9.99356 320 LYS B N 1
ATOM 6301 C CA . LYS B 1 320 ? 33.68157 -3.06813 -2.58753 1.000 10.25893 320 LYS B CA 1
ATOM 6302 C C . LYS B 1 320 ? 32.19779 -3.17345 -2.26147 1.000 10.40444 320 LYS B C 1
ATOM 6303 O O . LYS B 1 320 ? 31.45808 -3.80080 -3.02274 1.000 11.11721 320 LYS B O 1
ATOM 6309 N N . GLN B 1 321 ? 31.73768 -2.55084 -1.17045 1.000 9.69171 321 GLN B N 1
ATOM 6310 C CA . GLN B 1 321 ? 30.30185 -2.52910 -0.90326 1.000 9.93535 321 GLN B CA 1
ATOM 6311 C C . GLN B 1 321 ? 29.56920 -1.69067 -1.94493 1.000 10.14463 321 GLN B C 1
ATOM 6312 O O . GLN B 1 321 ? 28.49604 -2.08085 -2.42462 1.000 10.46182 321 GLN B O 1
ATOM 6318 N N . VAL B 1 322 ? 30.12792 -0.52747 -2.28787 1.000 10.08137 322 VAL B N 1
ATOM 6319 C CA . VAL B 1 322 ? 29.56463 0.28352 -3.36021 1.000 10.47047 322 VAL B CA 1
ATOM 6320 C C . VAL B 1 322 ? 29.60843 -0.49556 -4.66778 1.000 10.04217 322 VAL B C 1
ATOM 6321 O O . VAL B 1 322 ? 28.63882 -0.51499 -5.43875 1.000 10.75030 322 VAL B O 1
ATOM 6325 N N . ARG B 1 323 ? 30.72887 -1.17344 -4.91771 1.000 10.59471 323 ARG B N 1
ATOM 6326 C CA . ARG B 1 323 ? 30.88771 -1.96119 -6.13379 1.000 10.35154 323 ARG B CA 1
ATOM 6327 C C . ARG B 1 323 ? 29.84848 -3.06927 -6.21345 1.000 10.91965 323 ARG B C 1
ATOM 6328 O O . ARG B 1 323 ? 29.30490 -3.33853 -7.29397 1.000 11.43978 323 ARG B O 1
ATOM 6336 N N . TYR B 1 324 ? 29.56921 -3.72595 -5.07913 1.000 10.24090 324 TYR B N 1
ATOM 6337 C CA . TYR B 1 324 ? 28.53661 -4.76209 -5.01576 1.000 10.60181 324 TYR B CA 1
ATOM 6338 C C . TYR B 1 324 ? 27.19547 -4.23628 -5.51050 1.000 10.56129 324 TYR B C 1
ATOM 6339 O O . TYR B 1 324 ? 26.51015 -4.89112 -6.30626 1.000 10.77990 324 TYR B O 1
ATOM 6348 N N . LEU B 1 325 ? 26.79097 -3.05892 -5.02931 1.000 11.13631 325 LEU B N 1
ATOM 6349 C CA . LEU B 1 325 ? 25.53171 -2.48121 -5.48501 1.000 10.89276 325 LEU B CA 1
ATOM 6350 C C . LEU B 1 325 ? 25.54420 -2.27229 -6.99676 1.000 10.98465 325 LEU B C 1
ATOM 6351 O O . LEU B 1 325 ? 24.59014 -2.63457 -7.69054 1.000 11.86114 325 LEU B O 1
ATOM 6356 N N . GLY B 1 326 ? 26.62188 -1.68757 -7.52486 1.000 11.16362 326 GLY B N 1
ATOM 6357 C CA . GLY B 1 326 ? 26.72136 -1.51575 -8.96652 1.000 10.78363 326 GLY B CA 1
ATOM 6358 C C . GLY B 1 326 ? 26.69052 -2.83348 -9.71576 1.000 11.83269 326 GLY B C 1
ATOM 6359 O O . GLY B 1 326 ? 26.02708 -2.95171 -10.74768 1.000 12.20932 326 GLY B O 1
ATOM 6360 N N . ASP B 1 327 ? 27.38913 -3.84753 -9.19128 1.000 12.03410 327 ASP B N 1
ATOM 6361 C CA . ASP B 1 327 ? 27.43138 -5.15256 -9.84418 1.000 11.82707 327 ASP B CA 1
ATOM 6362 C C . ASP B 1 327 ? 26.04955 -5.78722 -9.90832 1.000 12.13504 327 ASP B C 1
ATOM 6363 O O . ASP B 1 327 ? 25.67287 -6.35347 -10.93955 1.000 13.35522 327 ASP B O 1
ATOM 6368 N N . LYS B 1 328 ? 25.29360 -5.74423 -8.80495 1.000 12.50543 328 LYS B N 1
ATOM 6369 C CA . LYS B 1 328 ? 23.95388 -6.32260 -8.82201 1.000 14.08362 328 LYS B CA 1
ATOM 6370 C C . LYS B 1 328 ? 23.06089 -5.60700 -9.82492 1.000 13.42797 328 LYS B C 1
ATOM 6371 O O . LYS B 1 328 ? 22.27813 -6.24595 -10.54015 1.000 14.56629 328 LYS B O 1
ATOM 6377 N N . LEU B 1 329 ? 23.16850 -4.28006 -9.89931 1.000 13.36379 329 LEU B N 1
ATOM 6378 C CA . LEU B 1 329 ? 22.36674 -3.54069 -10.86372 1.000 12.83513 329 LEU B CA 1
ATOM 6379 C C . LEU B 1 329 ? 22.78363 -3.87344 -12.29250 1.000 13.19508 329 LEU B C 1
ATOM 6380 O O . LEU B 1 329 ? 21.93246 -4.11671 -13.15910 1.000 14.06575 329 LEU B O 1
ATOM 6385 N N . ARG B 1 330 ? 24.09123 -3.90716 -12.55082 1.000 13.56809 330 ARG B N 1
ATOM 6386 C CA . ARG B 1 330 ? 24.57628 -4.18413 -13.89852 1.000 14.81784 330 ARG B CA 1
ATOM 6387 C C . ARG B 1 330 ? 24.17072 -5.57550 -14.36120 1.000 15.36823 330 ARG B C 1
ATOM 6388 O O . ARG B 1 330 ? 23.75983 -5.75670 -15.51378 1.000 16.14361 330 ARG B O 1
ATOM 6396 N N . GLU B 1 331 ? 24.25909 -6.56902 -13.47323 1.000 16.17210 331 GLU B N 1
ATOM 6397 C CA A GLU B 1 331 ? 23.90328 -7.93840 -13.83688 0.570 16.70205 331 GLU B CA 1
ATOM 6398 C CA B GLU B 1 331 ? 23.91579 -7.92491 -13.88695 0.430 17.37623 331 GLU B CA 1
ATOM 6399 C C . GLU B 1 331 ? 22.44525 -8.05473 -14.26364 1.000 16.85093 331 GLU B C 1
ATOM 6400 O O . GLU B 1 331 ? 22.09870 -8.93591 -15.05682 1.000 18.66533 331 GLU B O 1
ATOM 6411 N N . ALA B 1 332 ? 21.58280 -7.18565 -13.74491 1.000 16.32449 332 ALA B N 1
ATOM 6412 C CA . ALA B 1 332 ? 20.16960 -7.16437 -14.08855 1.000 17.26794 332 ALA B CA 1
ATOM 6413 C C . ALA B 1 332 ? 19.85780 -6.23503 -15.25584 1.000 17.88238 332 ALA B C 1
ATOM 6414 O O . ALA B 1 332 ? 18.68408 -6.07967 -15.60835 1.000 20.31856 332 ALA B O 1
ATOM 6416 N N . GLY B 1 333 ? 20.86771 -5.59576 -15.84269 1.000 17.60873 333 GLY B N 1
ATOM 6417 C CA . GLY B 1 333 ? 20.65634 -4.71694 -16.97634 1.000 18.30233 333 GLY B CA 1
ATOM 6418 C C . GLY B 1 333 ? 20.23423 -3.30434 -16.63543 1.000 18.02599 333 GLY B C 1
ATOM 6419 O O . GLY B 1 333 ? 19.81425 -2.56476 -17.53551 1.000 19.82216 333 GLY B O 1
ATOM 6420 N N . VAL B 1 334 ? 20.32678 -2.90370 -15.37430 1.000 16.23863 334 VAL B N 1
ATOM 6421 C CA . VAL B 1 334 ? 19.95790 -1.53215 -15.00584 1.000 15.83802 334 VAL B CA 1
ATOM 6422 C C . VAL B 1 334 ? 21.05531 -0.57870 -15.47264 1.000 16.93970 334 VAL B C 1
ATOM 6423 O O . VAL B 1 334 ? 22.24210 -0.83795 -15.21705 1.000 17.15837 334 VAL B O 1
ATOM 6427 N N . PRO B 1 335 ? 20.72037 0.52105 -16.15619 1.000 18.09132 335 PRO B N 1
ATOM 6428 C CA . PRO B 1 335 ? 21.75884 1.42067 -16.68907 1.000 17.63068 335 PRO B CA 1
ATOM 6429 C C . PRO B 1 335 ? 22.35653 2.30440 -15.59925 1.000 16.73298 335 PRO B C 1
ATOM 6430 O O . PRO B 1 335 ? 21.63663 3.00637 -14.88485 1.000 17.05352 335 PRO B O 1
ATOM 6434 N N . ILE B 1 336 ? 23.68886 2.26586 -15.48016 1.000 16.40459 336 ILE B N 1
ATOM 6435 C CA . ILE B 1 336 ? 24.42606 2.98655 -14.44647 1.000 16.51341 336 ILE B CA 1
ATOM 6436 C C . ILE B 1 336 ? 25.65867 3.64559 -15.06044 1.000 16.54895 336 ILE B C 1
ATOM 6437 O O . ILE B 1 336 ? 26.16695 3.22523 -16.10106 1.000 18.27859 336 ILE B O 1
ATOM 6442 N N . VAL B 1 337 ? 26.14149 4.69598 -14.39251 1.000 16.65223 337 VAL B N 1
ATOM 6443 C CA . VAL B 1 337 ? 27.41747 5.30041 -14.75569 1.000 17.64059 337 VAL B CA 1
ATOM 6444 C C . VAL B 1 337 ? 28.53686 4.30841 -14.46194 1.000 17.47999 337 VAL B C 1
ATOM 6445 O O . VAL B 1 337 ? 28.53559 3.63509 -13.42176 1.000 17.73285 337 VAL B O 1
ATOM 6449 N N . GLU B 1 338 ? 29.49663 4.20157 -15.38356 1.000 16.33961 338 GLU B N 1
ATOM 6450 C CA . GLU B 1 338 ? 30.57435 3.23029 -15.28257 1.000 15.95096 338 GLU B CA 1
ATOM 6451 C C . GLU B 1 338 ? 31.92726 3.92601 -15.25885 1.000 15.65945 338 GLU B C 1
ATOM 6452 O O . GLU B 1 338 ? 32.07208 5.02705 -15.79775 1.000 17.53139 338 GLU B O 1
ATOM 6458 N N . PRO B 1 339 ? 32.93683 3.32387 -14.61649 1.000 15.41184 339 PRO B N 1
ATOM 6459 C CA . PRO B 1 339 ? 32.78659 2.21720 -13.66701 1.000 15.41112 339 PRO B CA 1
ATOM 6460 C C . PRO B 1 339 ? 32.27457 2.78718 -12.35555 1.000 15.25305 339 PRO B C 1
ATOM 6461 O O . PRO B 1 339 ? 32.17972 4.00697 -12.22728 1.000 15.68705 339 PRO B O 1
ATOM 6465 N N . THR B 1 340 ? 31.93365 1.95297 -11.38510 1.000 15.14320 340 THR B N 1
ATOM 6466 C CA A THR B 1 340 ? 31.45576 2.45523 -10.10559 0.547 15.17302 340 THR B CA 1
ATOM 6467 C CA B THR B 1 340 ? 31.44250 2.52275 -10.14026 0.453 15.14153 340 THR B CA 1
ATOM 6468 C C . THR B 1 340 ? 32.57609 3.20350 -9.38920 1.000 15.74733 340 THR B C 1
ATOM 6469 O O . THR B 1 340 ? 33.70779 2.71140 -9.32533 1.000 16.22395 340 THR B O 1
ATOM 6476 N N . GLY B 1 341 ? 32.26529 4.37660 -8.85043 1.000 16.37020 341 GLY B N 1
ATOM 6477 C CA . GLY B 1 341 ? 33.22077 5.14552 -8.08494 1.000 15.33384 341 GLY B CA 1
ATOM 6478 C C . GLY B 1 341 ? 33.33734 4.66633 -6.65031 1.000 13.26207 341 GLY B C 1
ATOM 6479 O O . GLY B 1 341 ? 32.81333 3.62372 -6.25370 1.000 15.84052 341 GLY B O 1
ATOM 6480 N N . GLY B 1 342 ? 34.03996 5.46748 -5.85197 1.000 12.68409 342 GLY B N 1
ATOM 6481 C CA . GLY B 1 342 ? 34.33982 5.04484 -4.49818 1.000 12.35303 342 GLY B CA 1
ATOM 6482 C C . GLY B 1 342 ? 33.18895 5.14949 -3.52597 1.000 11.84601 342 GLY B C 1
ATOM 6483 O O . GLY B 1 342 ? 33.19174 4.45060 -2.50813 1.000 13.30153 342 GLY B O 1
ATOM 6484 N N . HIS B 1 343 ? 32.19463 5.98363 -3.81858 1.000 11.43831 343 HIS B N 1
ATOM 6485 C CA . HIS B 1 343 ? 31.23559 6.39191 -2.79934 1.000 11.45316 343 HIS B CA 1
ATOM 6486 C C . HIS B 1 343 ? 29.78113 6.31704 -3.23441 1.000 11.75074 343 HIS B C 1
ATOM 6487 O O . HIS B 1 343 ? 28.89950 6.53604 -2.39633 1.000 12.47997 343 HIS B O 1
ATOM 6494 N N . ALA B 1 344 ? 29.49592 6.02928 -4.49941 1.000 11.77839 344 ALA B N 1
ATOM 6495 C CA . ALA B 1 344 ? 28.12480 6.13518 -4.97527 1.000 11.88399 344 ALA B CA 1
ATOM 6496 C C . ALA B 1 344 ? 27.96491 5.33361 -6.25475 1.000 12.26143 344 ALA B C 1
ATOM 6497 O O . ALA B 1 344 ? 28.93494 5.06169 -6.96412 1.000 13.35112 344 ALA B O 1
ATOM 6499 N N . VAL B 1 345 ? 26.72276 4.94441 -6.52375 1.000 11.87513 345 VAL B N 1
ATOM 6500 C CA . VAL B 1 345 ? 26.31141 4.41730 -7.82041 1.000 11.06989 345 VAL B CA 1
ATOM 6501 C C . VAL B 1 345 ? 25.30208 5.39384 -8.40192 1.000 12.11875 345 VAL B C 1
ATOM 6502 O O . VAL B 1 345 ? 24.40087 5.85237 -7.69376 1.000 13.53892 345 VAL B O 1
ATOM 6506 N N . PHE B 1 346 ? 25.44661 5.71591 -9.68566 1.000 13.84859 346 PHE B N 1
ATOM 6507 C CA . PHE B 1 346 ? 24.55963 6.66397 -10.35321 1.000 15.34034 346 PHE B CA 1
ATOM 6508 C C . PHE B 1 346 ? 23.71240 5.90831 -11.36920 1.000 14.89060 346 PHE B C 1
ATOM 6509 O O . PHE B 1 346 ? 24.25081 5.29681 -12.29592 1.000 16.01088 346 PHE B O 1
ATOM 6517 N N . LEU B 1 347 ? 22.39251 5.95294 -11.19822 1.000 15.58707 347 LEU B N 1
ATOM 6518 C CA . LEU B 1 347 ? 21.47976 5.41214 -12.19439 1.000 15.10481 347 LEU B CA 1
ATOM 6519 C C . LEU B 1 347 ? 21.31503 6.40743 -13.33286 1.000 16.01565 347 LEU B C 1
ATOM 6520 O O . LEU B 1 347 ? 21.20009 7.61318 -13.10687 1.000 15.42956 347 LEU B O 1
ATOM 6525 N N . ASP B 1 348 ? 21.28458 5.90002 -14.56074 1.000 15.98451 348 ASP B N 1
ATOM 6526 C CA . ASP B 1 348 ? 21.01347 6.73812 -15.72624 1.000 16.67062 348 ASP B CA 1
ATOM 6527 C C . ASP B 1 348 ? 19.50156 6.77523 -15.92636 1.000 17.02978 348 ASP B C 1
ATOM 6528 O O . ASP B 1 348 ? 18.91133 5.84911 -16.49413 1.000 17.45489 348 ASP B O 1
ATOM 6533 N N . ALA B 1 349 ? 18.87180 7.85861 -15.46241 1.000 17.11617 349 ALA B N 1
ATOM 6534 C CA . ALA B 1 349 ? 17.42078 7.96801 -15.52892 1.000 18.66785 349 ALA B CA 1
ATOM 6535 C C . ALA B 1 349 ? 16.90641 8.17155 -16.94759 1.000 19.31524 349 ALA B C 1
ATOM 6536 O O . ALA B 1 349 ? 15.72462 7.91400 -17.19481 1.000 19.43569 349 ALA B O 1
ATOM 6538 N N . ARG B 1 350 ? 17.74913 8.64148 -17.87648 1.000 21.12883 350 ARG B N 1
ATOM 6539 C CA . ARG B 1 350 ? 17.33214 8.71569 -19.27489 1.000 22.07261 350 ARG B CA 1
ATOM 6540 C C . ARG B 1 350 ? 16.98145 7.33541 -19.79913 1.000 21.09842 350 ARG B C 1
ATOM 6541 O O . ARG B 1 350 ? 15.90606 7.12538 -20.37228 1.000 22.04349 350 ARG B O 1
ATOM 6549 N N . ARG B 1 351 ? 17.89740 6.38236 -19.62695 1.000 20.12856 351 ARG B N 1
ATOM 6550 C CA . ARG B 1 351 ? 17.65887 5.02195 -20.08585 1.000 20.85522 351 ARG B CA 1
ATOM 6551 C C . ARG B 1 351 ? 16.70890 4.26087 -19.17439 1.000 19.40648 351 ARG B C 1
ATOM 6552 O O . ARG B 1 351 ? 16.02394 3.34134 -19.63406 1.000 20.87286 351 ARG B O 1
ATOM 6560 N N . PHE B 1 352 ? 16.66303 4.60668 -17.88512 1.000 17.34166 352 PHE B N 1
ATOM 6561 C CA . PHE B 1 352 ? 15.68101 3.98147 -17.00688 1.000 16.38900 352 PHE B CA 1
ATOM 6562 C C . PHE B 1 352 ? 14.26222 4.35700 -17.41590 1.000 16.36046 352 PHE B C 1
ATOM 6563 O O . PHE B 1 352 ? 13.34341 3.54334 -17.28077 1.000 17.55775 352 PHE B O 1
ATOM 6571 N N . CYS B 1 353 ? 14.06048 5.56974 -17.92885 1.000 16.21886 353 CYS B N 1
ATOM 6572 C CA . CYS B 1 353 ? 12.72422 6.08414 -18.22412 1.000 17.06998 353 CYS B CA 1
ATOM 6573 C C . CYS B 1 353 ? 12.66382 6.58624 -19.66025 1.000 17.35937 353 CYS B C 1
ATOM 6574 O O . CYS B 1 353 ? 12.45024 7.77923 -19.90436 1.000 18.22237 353 CYS B O 1
ATOM 6577 N N . PRO B 1 354 ? 12.81323 5.69187 -20.64248 1.000 18.35526 354 PRO B N 1
ATOM 6578 C CA . PRO B 1 354 ? 12.82803 6.14028 -22.04582 1.000 18.56641 354 PRO B CA 1
ATOM 6579 C C . PRO B 1 354 ? 11.48575 6.65167 -22.53928 1.000 19.15821 354 PRO B C 1
ATOM 6580 O O . PRO B 1 354 ? 11.43539 7.24114 -23.62523 1.000 19.32832 354 PRO B O 1
ATOM 6584 N N . HIS B 1 355 ? 10.40793 6.44465 -21.78476 1.000 19.16736 355 HIS B N 1
ATOM 6585 C CA . HIS B 1 355 ? 9.09005 6.97194 -22.11319 1.000 19.00444 355 HIS B CA 1
ATOM 6586 C C . HIS B 1 355 ? 8.89860 8.41054 -21.64965 1.000 18.22551 355 HIS B C 1
ATOM 6587 O O . HIS B 1 355 ? 7.84776 9.00143 -21.93214 1.000 18.86437 355 HIS B O 1
ATOM 6594 N N . LEU B 1 356 ? 9.87389 8.98332 -20.94776 1.000 18.33388 356 LEU B N 1
ATOM 6595 C CA . LEU B 1 356 ? 9.78223 10.34378 -20.43716 1.000 18.17896 356 LEU B CA 1
ATOM 6596 C C . LEU B 1 356 ? 10.82502 11.21324 -21.12419 1.000 19.37207 356 LEU B C 1
ATOM 6597 O O . LEU B 1 356 ? 11.93605 10.75599 -21.40388 1.000 20.14982 356 LEU B O 1
ATOM 6602 N N . THR B 1 357 ? 10.46071 12.46107 -21.40772 1.000 19.10930 357 THR B N 1
ATOM 6603 C CA . THR B 1 357 ? 11.45319 13.43453 -21.83480 1.000 19.40969 357 THR B CA 1
ATOM 6604 C C . THR B 1 357 ? 12.10580 14.05967 -20.60635 1.000 20.00675 357 THR B C 1
ATOM 6605 O O . THR B 1 357 ? 11.57932 13.99233 -19.49028 1.000 20.16959 357 THR B O 1
ATOM 6609 N N . GLN B 1 358 ? 13.27749 14.66331 -20.81537 1.000 19.39097 358 GLN B N 1
ATOM 6610 C CA . GLN B 1 358 ? 14.00305 15.22395 -19.67898 1.000 19.74884 358 GLN B CA 1
ATOM 6611 C C . GLN B 1 358 ? 13.21296 16.33665 -19.00247 1.000 20.28848 358 GLN B C 1
ATOM 6612 O O . GLN B 1 358 ? 13.31203 16.51360 -17.78168 1.000 20.82801 358 GLN B O 1
ATOM 6618 N N . ASP B 1 359 ? 12.41320 17.08603 -19.76870 1.000 22.14952 359 ASP B N 1
ATOM 6619 C CA A ASP B 1 359 ? 11.57429 18.13117 -19.19368 0.543 22.53429 359 ASP B CA 1
ATOM 6620 C CA B ASP B 1 359 ? 11.58989 18.13082 -19.17057 0.457 22.81891 359 ASP B CA 1
ATOM 6621 C C . ASP B 1 359 ? 10.43582 17.57644 -18.34551 1.000 21.59833 359 ASP B C 1
ATOM 6622 O O . ASP B 1 359 ? 9.70204 18.36079 -17.73598 1.000 21.45572 359 ASP B O 1
ATOM 6631 N N . GLN B 1 360 ? 10.26603 16.25435 -18.30164 1.000 20.00382 360 GLN B N 1
ATOM 6632 C CA . GLN B 1 360 ? 9.32067 15.59905 -17.41134 1.000 19.73371 360 GLN B CA 1
ATOM 6633 C C . GLN B 1 360 ? 10.00636 15.03632 -16.16958 1.000 19.30230 360 GLN B C 1
ATOM 6634 O O . GLN B 1 360 ? 9.39057 14.27815 -15.41415 1.000 18.98161 360 GLN B O 1
ATOM 6640 N N . PHE B 1 361 ? 11.27351 15.39609 -15.95371 1.000 18.70623 361 PHE B N 1
ATOM 6641 C CA . PHE B 1 361 ? 12.03526 15.15877 -14.73162 1.000 17.87779 361 PHE B CA 1
ATOM 6642 C C . PHE B 1 361 ? 12.14533 13.67201 -14.39728 1.000 17.06024 361 PHE B C 1
ATOM 6643 O O . PHE B 1 361 ? 11.74065 13.24734 -13.30888 1.000 17.45034 361 PHE B O 1
ATOM 6651 N N . PRO B 1 362 ? 12.69389 12.84970 -15.29411 1.000 17.83432 362 PRO B N 1
ATOM 6652 C CA . PRO B 1 362 ? 12.73846 11.40566 -15.00579 1.000 18.08297 362 PRO B CA 1
ATOM 6653 C C . PRO B 1 362 ? 13.61469 11.03639 -13.81772 1.000 16.72368 362 PRO B C 1
ATOM 6654 O O . PRO B 1 362 ? 13.26898 10.10367 -13.08489 1.000 17.13081 362 PRO B O 1
ATOM 6658 N N . ALA B 1 363 ? 14.73094 11.73736 -13.59295 1.000 16.61040 363 ALA B N 1
ATOM 6659 C CA . ALA B 1 363 ? 15.53040 11.46376 -12.39959 1.000 15.68899 363 ALA B CA 1
ATOM 6660 C C . ALA B 1 363 ? 14.76019 11.79188 -11.12692 1.000 15.02522 363 ALA B C 1
ATOM 6661 O O . ALA B 1 363 ? 14.74916 11.00217 -10.17624 1.000 15.58108 363 ALA B O 1
ATOM 6663 N N . GLN B 1 364 ? 14.10387 12.95383 -11.08902 1.000 15.15870 364 GLN B N 1
ATOM 6664 C CA . GLN B 1 364 ? 13.30210 13.29402 -9.91961 1.000 15.41369 364 GLN B CA 1
ATOM 6665 C C . GLN B 1 364 ? 12.22577 12.24464 -9.67636 1.000 14.08998 364 GLN B C 1
ATOM 6666 O O . GLN B 1 364 ? 12.01844 11.80243 -8.53809 1.000 14.71688 364 GLN B O 1
ATOM 6672 N N . SER B 1 365 ? 11.54251 11.81968 -10.74017 1.000 14.63757 365 SER B N 1
ATOM 6673 C CA A SER B 1 365 ? 10.47147 10.85015 -10.56018 0.786 15.98456 365 SER B CA 1
ATOM 6674 C CA B SER B 1 365 ? 10.46870 10.83959 -10.60333 0.214 15.59227 365 SER B CA 1
ATOM 6675 C C . SER B 1 365 ? 11.01576 9.48133 -10.18722 1.000 14.98403 365 SER B C 1
ATOM 6676 O O . SER B 1 365 ? 10.44167 8.80278 -9.32808 1.000 16.18378 365 SER B O 1
ATOM 6681 N N . LEU B 1 366 ? 12.12231 9.06546 -10.80293 1.000 14.62876 366 LEU B N 1
ATOM 6682 C CA . LEU B 1 366 ? 12.72672 7.78859 -10.44757 1.000 14.29870 366 LEU B CA 1
ATOM 6683 C C . LEU B 1 366 ? 13.12152 7.77211 -8.97646 1.000 13.73339 366 LEU B C 1
ATOM 6684 O O . LEU B 1 366 ? 12.88870 6.78003 -8.27552 1.000 14.09308 366 LEU B O 1
ATOM 6689 N N . ALA B 1 367 ? 13.70038 8.87286 -8.48106 1.000 13.62553 367 ALA B N 1
ATOM 6690 C CA . ALA B 1 367 ? 14.02443 8.94630 -7.05973 1.000 12.88437 367 ALA B CA 1
ATOM 6691 C C . ALA B 1 367 ? 12.77691 8.79065 -6.19815 1.000 12.91922 367 ALA B C 1
ATOM 6692 O O . ALA B 1 367 ? 12.80468 8.09999 -5.17174 1.000 13.44635 367 ALA B O 1
ATOM 6694 N N . ALA B 1 368 ? 11.67293 9.43347 -6.59558 1.000 14.01001 368 ALA B N 1
ATOM 6695 C CA . ALA B 1 368 ? 10.42784 9.31105 -5.83989 1.000 14.66367 368 ALA B CA 1
ATOM 6696 C C . ALA B 1 368 ? 9.91687 7.87757 -5.85654 1.000 14.36852 368 ALA B C 1
ATOM 6697 O O . ALA B 1 368 ? 9.49582 7.34969 -4.82018 1.000 14.64112 368 ALA B O 1
ATOM 6699 N N . SER B 1 369 ? 9.96047 7.22514 -7.02606 1.000 15.04167 369 SER B N 1
ATOM 6700 C CA . SER B 1 369 ? 9.51074 5.83846 -7.13324 1.000 15.54123 369 SER B CA 1
ATOM 6701 C C . SER B 1 369 ? 10.34521 4.91062 -6.26771 1.000 15.24528 369 SER B C 1
ATOM 6702 O O . SER B 1 369 ? 9.80482 4.01232 -5.61258 1.000 15.33591 369 SER B O 1
ATOM 6705 N N . ILE B 1 370 ? 11.66742 5.09195 -6.27491 1.000 15.08064 370 ILE B N 1
ATOM 6706 C CA . ILE B 1 370 ? 12.53338 4.26264 -5.44697 1.000 14.75368 370 ILE B CA 1
ATOM 6707 C C . ILE B 1 370 ? 12.12609 4.36525 -3.98309 1.000 13.55022 370 ILE B C 1
ATOM 6708 O O . ILE B 1 370 ? 11.99410 3.35121 -3.28788 1.000 14.22583 370 ILE B O 1
ATOM 6713 N N . TYR B 1 371 ? 11.89146 5.58749 -3.49564 1.000 13.45416 371 TYR B N 1
ATOM 6714 C CA . TYR B 1 371 ? 11.47690 5.73513 -2.10292 1.000 13.72385 371 TYR B CA 1
ATOM 6715 C C . TYR B 1 371 ? 10.13427 5.05215 -1.85501 1.000 13.77117 371 TYR B C 1
ATOM 6716 O O . TYR B 1 371 ? 9.97344 4.29738 -0.88878 1.000 14.68374 371 TYR B O 1
ATOM 6725 N N . MET B 1 372 ? 9.15310 5.29825 -2.72198 1.000 14.90628 372 MET B N 1
ATOM 6726 C CA . MET B 1 372 ? 7.83006 4.73392 -2.48098 1.000 15.39154 372 MET B CA 1
ATOM 6727 C C . MET B 1 372 ? 7.85354 3.20827 -2.44423 1.000 15.88499 372 MET B C 1
ATOM 6728 O O . MET B 1 372 ? 7.14263 2.59425 -1.64120 1.000 16.15670 372 MET B O 1
ATOM 6733 N N . GLU B 1 373 ? 8.68920 2.57565 -3.26901 1.000 16.05104 373 GLU B N 1
ATOM 6734 C CA . GLU B 1 373 ? 8.68314 1.11865 -3.32829 1.000 17.04821 373 GLU B CA 1
ATOM 6735 C C . GLU B 1 373 ? 9.63108 0.43861 -2.33501 1.000 17.50927 373 GLU B C 1
ATOM 6736 O O . GLU B 1 373 ? 9.49162 -0.76757 -2.10931 1.000 18.23450 373 GLU B O 1
ATOM 6742 N N . THR B 1 374 ? 10.58541 1.15917 -1.73427 1.000 16.12611 374 THR B N 1
ATOM 6743 C CA . THR B 1 374 ? 11.58759 0.51200 -0.87748 1.000 16.81504 374 THR B CA 1
ATOM 6744 C C . THR B 1 374 ? 11.87428 1.20783 0.44091 1.000 16.16844 374 THR B C 1
ATOM 6745 O O . THR B 1 374 ? 12.45862 0.56885 1.32307 1.000 17.74991 374 THR B O 1
ATOM 6749 N N . GLY B 1 375 ? 11.56814 2.49189 0.60482 1.000 14.47379 375 GLY B N 1
ATOM 6750 C CA . GLY B 1 375 ? 12.07179 3.20996 1.75364 1.000 13.18016 375 GLY B CA 1
ATOM 6751 C C . GLY B 1 375 ? 13.50032 3.67923 1.60961 1.000 12.75555 375 GLY B C 1
ATOM 6752 O O . GLY B 1 375 ? 14.10742 4.07823 2.60773 1.000 13.20168 375 GLY B O 1
ATOM 6753 N N . VAL B 1 376 ? 14.05552 3.64721 0.39673 1.000 12.83972 376 VAL B N 1
ATOM 6754 C CA . VAL B 1 376 ? 15.40684 4.12795 0.11926 1.000 11.56357 376 VAL B CA 1
ATOM 6755 C C . VAL B 1 376 ? 15.31491 5.54144 -0.43713 1.000 11.94698 376 VAL B C 1
ATOM 6756 O O . VAL B 1 376 ? 14.59210 5.78443 -1.41635 1.000 12.49798 376 VAL B O 1
ATOM 6760 N N . ARG B 1 377 ? 16.06344 6.46818 0.15870 1.000 10.91056 377 ARG B N 1
ATOM 6761 C CA . ARG B 1 377 ? 16.16651 7.82352 -0.37087 1.000 11.48438 377 ARG B CA 1
ATOM 6762 C C . ARG B 1 377 ? 17.42089 7.94424 -1.22276 1.000 12.10096 377 ARG B C 1
ATOM 6763 O O . ARG B 1 377 ? 18.50378 7.51308 -0.80937 1.000 12.21379 377 ARG B O 1
ATOM 6771 N N . SER B 1 378 ? 17.26385 8.54122 -2.40175 1.000 11.68440 378 SER B N 1
ATOM 6772 C CA . SER B 1 378 ? 18.34622 8.82466 -3.32983 1.000 12.21437 378 SER B CA 1
ATOM 6773 C C . SER B 1 378 ? 18.22011 10.27666 -3.77737 1.000 12.77444 378 SER B C 1
ATOM 6774 O O . SER B 1 378 ? 17.19391 10.92587 -3.54566 1.000 13.23058 378 SER B O 1
ATOM 6777 N N . MET B 1 379 ? 19.27050 10.80206 -4.41083 1.000 13.47453 379 MET B N 1
ATOM 6778 C CA . MET B 1 379 ? 19.32608 12.21548 -4.77456 1.000 15.10215 379 MET B CA 1
ATOM 6779 C C . MET B 1 379 ? 19.17366 12.42431 -6.27678 1.000 13.69203 379 MET B C 1
ATOM 6780 O O . MET B 1 379 ? 19.86375 11.78316 -7.07544 1.000 14.99221 379 MET B O 1
ATOM 6785 N N . GLU B 1 380 ? 18.29554 13.35122 -6.65699 1.000 14.63072 380 GLU B N 1
ATOM 6786 C CA . GLU B 1 380 ? 18.22939 13.78446 -8.04621 1.000 15.30141 380 GLU B CA 1
ATOM 6787 C C . GLU B 1 380 ? 19.50258 14.54260 -8.39710 1.000 15.86628 380 GLU B C 1
ATOM 6788 O O . GLU B 1 380 ? 19.89477 15.47939 -7.69505 1.000 16.43727 380 GLU B O 1
ATOM 6794 N N . ARG B 1 381 ? 20.16086 14.11909 -9.47380 1.000 16.33659 381 ARG B N 1
ATOM 6795 C CA . ARG B 1 381 ? 21.32285 14.81105 -10.02105 1.000 18.53644 381 ARG B CA 1
ATOM 6796 C C . ARG B 1 381 ? 21.08314 14.93426 -11.52398 1.000 18.94174 381 ARG B C 1
ATOM 6797 O O . ARG B 1 381 ? 21.67241 14.22324 -12.34120 1.000 20.31912 381 ARG B O 1
ATOM 6805 N N . GLY B 1 382 ? 20.17620 15.83593 -11.88257 1.000 18.80780 382 GLY B N 1
ATOM 6806 C CA . GLY B 1 382 ? 19.77151 15.99564 -13.26087 1.000 19.10776 382 GLY B CA 1
ATOM 6807 C C . GLY B 1 382 ? 19.20524 17.37321 -13.52383 1.000 20.20525 382 GLY B C 1
ATOM 6808 O O . GLY B 1 382 ? 19.68027 18.36758 -12.96575 1.000 20.60872 382 GLY B O 1
ATOM 6809 N N . ILE B 1 383 ? 18.15355 17.42591 -14.34353 1.000 19.30373 383 ILE B N 1
ATOM 6810 C CA . ILE B 1 383 ? 17.62582 18.69763 -14.83069 1.000 20.47506 383 ILE B CA 1
ATOM 6811 C C . ILE B 1 383 ? 17.14667 19.58169 -13.68320 1.000 21.01868 383 ILE B C 1
ATOM 6812 O O . ILE B 1 383 ? 17.32999 20.80377 -13.71124 1.000 21.96936 383 ILE B O 1
ATOM 6817 N N . VAL B 1 384 ? 16.53191 18.99516 -12.65523 1.000 19.74669 384 VAL B N 1
ATOM 6818 C CA . VAL B 1 384 ? 16.03940 19.82154 -11.55652 1.000 20.74532 384 VAL B CA 1
ATOM 6819 C C . VAL B 1 384 ? 17.19958 20.47524 -10.81262 1.000 21.70044 384 VAL B C 1
ATOM 6820 O O . VAL B 1 384 ? 17.20208 21.69011 -10.58303 1.000 21.76793 384 VAL B O 1
ATOM 6824 N N . SER B 1 385 ? 18.22153 19.68941 -10.46475 1.000 21.88773 385 SER B N 1
ATOM 6825 C CA . SER B 1 385 ? 19.38155 20.24173 -9.76997 1.000 23.73247 385 SER B CA 1
ATOM 6826 C C . SER B 1 385 ? 20.15094 21.22945 -10.63744 1.000 25.14143 385 SER B C 1
ATOM 6827 O O . SER B 1 385 ? 20.79940 22.14096 -10.11063 1.000 25.89829 385 SER B O 1
ATOM 6830 N N . ALA B 1 386 ? 20.09363 21.07116 -11.96169 1.000 24.99598 386 ALA B N 1
ATOM 6831 C CA . ALA B 1 386 ? 20.81760 21.97146 -12.85251 1.000 27.14131 386 ALA B CA 1
ATOM 6832 C C . ALA B 1 386 ? 20.21384 23.37037 -12.89643 1.000 29.73547 386 ALA B C 1
ATOM 6833 O O . ALA B 1 386 ? 20.90581 24.31501 -13.29291 1.000 30.86178 386 ALA B O 1
ATOM 6835 N N . GLY B 1 387 ? 18.94619 23.52549 -12.51394 1.000 31.71387 387 GLY B N 1
ATOM 6836 C CA . GLY B 1 387 ? 18.30349 24.82518 -12.52969 1.000 33.86019 387 GLY B CA 1
ATOM 6837 C C . GLY B 1 387 ? 17.94363 25.28475 -13.93172 1.000 36.70881 387 GLY B C 1
ATOM 6838 O O . GLY B 1 387 ? 18.23226 24.63599 -14.93733 1.000 36.82507 387 GLY B O 1
ATOM 6839 N N . ARG B 1 388 ? 17.29024 26.43902 -13.99661 1.000 39.95454 388 ARG B N 1
ATOM 6840 C CA . ARG B 1 388 ? 16.90510 27.01048 -15.27718 1.000 42.55104 388 ARG B CA 1
ATOM 6841 C C . ARG B 1 388 ? 17.73817 28.24955 -15.58464 1.000 45.22412 388 ARG B C 1
ATOM 6842 O O . ARG B 1 388 ? 18.26994 28.91026 -14.68866 1.000 45.37873 388 ARG B O 1
ATOM 6850 N N . SER B 1 389 ? 17.86382 28.54143 -16.87607 1.000 47.70832 389 SER B N 1
ATOM 6851 C CA . SER B 1 389 ? 18.75431 29.59788 -17.33614 1.000 50.57634 389 SER B CA 1
ATOM 6852 C C . SER B 1 389 ? 18.16765 30.97850 -17.06945 1.000 52.33513 389 SER B C 1
ATOM 6853 O O . SER B 1 389 ? 16.95739 31.19393 -17.17629 1.000 52.08699 389 SER B O 1
ATOM 6856 N N . LYS B 1 390 ? 19.04556 31.92091 -16.73251 1.000 54.12654 390 LYS B N 1
ATOM 6857 C CA . LYS B 1 390 ? 18.60641 33.27280 -16.41038 1.000 55.70177 390 LYS B CA 1
ATOM 6858 C C . LYS B 1 390 ? 18.20827 34.04406 -17.66508 1.000 56.12769 390 LYS B C 1
ATOM 6859 O O . LYS B 1 390 ? 17.15828 34.69581 -17.69416 1.000 56.04065 390 LYS B O 1
ATOM 6865 N N . GLU B 1 391 ? 19.02868 33.97362 -18.71656 1.000 56.49623 391 GLU B N 1
ATOM 6866 C CA . GLU B 1 391 ? 18.76527 34.77853 -19.90676 1.000 57.30301 391 GLU B CA 1
ATOM 6867 C C . GLU B 1 391 ? 17.59703 34.22780 -20.71730 1.000 56.76553 391 GLU B C 1
ATOM 6868 O O . GLU B 1 391 ? 16.79298 34.99861 -21.25522 1.000 56.73892 391 GLU B O 1
ATOM 6874 N N . THR B 1 392 ? 17.48287 32.90391 -20.82361 1.000 55.94068 392 THR B N 1
ATOM 6875 C CA . THR B 1 392 ? 16.45546 32.30665 -21.66691 1.000 54.98731 392 THR B CA 1
ATOM 6876 C C . THR B 1 392 ? 15.25612 31.77559 -20.89007 1.000 53.76581 392 THR B C 1
ATOM 6877 O O . THR B 1 392 ? 14.22862 31.47131 -21.50588 1.000 53.44663 392 THR B O 1
ATOM 6881 N N . GLY B 1 393 ? 15.35239 31.66300 -19.56585 1.000 52.52072 393 GLY B N 1
ATOM 6882 C CA . GLY B 1 393 ? 14.25754 31.15183 -18.76705 1.000 51.26463 393 GLY B CA 1
ATOM 6883 C C . GLY B 1 393 ? 13.96603 29.67855 -18.93832 1.000 49.78227 393 GLY B C 1
ATOM 6884 O O . GLY B 1 393 ? 13.04499 29.16770 -18.29075 1.000 49.44764 393 GLY B O 1
ATOM 6885 N N . GLU B 1 394 ? 14.71267 28.98007 -19.78455 1.000 48.57119 394 GLU B N 1
ATOM 6886 C CA . GLU B 1 394 ? 14.48516 27.56789 -20.03319 1.000 47.84459 394 GLU B CA 1
ATOM 6887 C C . GLU B 1 394 ? 15.34094 26.73416 -19.08960 1.000 44.31670 394 GLU B C 1
ATOM 6888 O O . GLU B 1 394 ? 16.39027 27.17585 -18.61448 1.000 43.66658 394 GLU B O 1
ATOM 6894 N N . ASN B 1 395 ? 14.87307 25.52409 -18.80697 1.000 41.57273 395 ASN B N 1
ATOM 6895 C CA . ASN B 1 395 ? 15.65740 24.61316 -17.98903 1.000 38.56481 395 ASN B CA 1
ATOM 6896 C C . ASN B 1 395 ? 16.95188 24.25801 -18.70614 1.000 37.78632 395 ASN B C 1
ATOM 6897 O O . ASN B 1 395 ? 16.99162 24.14847 -19.93433 1.000 37.28915 395 ASN B O 1
ATOM 6902 N N . HIS B 1 396 ? 18.02290 24.10341 -17.93518 1.000 37.54572 396 HIS B N 1
ATOM 6903 C CA . HIS B 1 396 ? 19.22605 23.50135 -18.48075 1.000 38.11483 396 HIS B CA 1
ATOM 6904 C C . HIS B 1 396 ? 18.95819 22.02909 -18.76508 1.000 37.60893 396 HIS B C 1
ATOM 6905 O O . HIS B 1 396 ? 18.17126 21.37703 -18.07693 1.000 37.98071 396 HIS B O 1
ATOM 6912 N N . ARG B 1 397 ? 19.59324 21.51422 -19.80927 1.000 36.22819 397 ARG B N 1
ATOM 6913 C CA . ARG B 1 397 ? 19.42323 20.10814 -20.14512 1.000 35.27603 397 ARG B CA 1
ATOM 6914 C C . ARG B 1 397 ? 20.74823 19.38504 -19.96082 1.000 32.29088 397 ARG B C 1
ATOM 6915 O O . ARG B 1 397 ? 21.45641 19.12761 -20.94373 1.000 32.01438 397 ARG B O 1
ATOM 6923 N N . PRO B 1 398 ? 21.11561 19.04006 -18.72586 1.000 29.48949 398 PRO B N 1
ATOM 6924 C CA . PRO B 1 398 ? 22.41698 18.40372 -18.50361 1.000 28.22522 398 PRO B CA 1
ATOM 6925 C C . PRO B 1 398 ? 22.49078 17.06783 -19.22240 1.000 26.91308 398 PRO B C 1
ATOM 6926 O O . PRO B 1 398 ? 21.50724 16.32595 -19.29850 1.000 26.53329 398 PRO B O 1
ATOM 6930 N N . LYS B 1 399 ? 23.67290 16.78181 -19.76877 1.000 26.78028 399 LYS B N 1
ATOM 6931 C CA . LYS B 1 399 ? 23.93914 15.47579 -20.35965 1.000 28.33484 399 LYS B CA 1
ATOM 6932 C C . LYS B 1 399 ? 23.59057 14.35929 -19.38291 1.000 27.84844 399 LYS B C 1
ATOM 6933 O O . LYS B 1 399 ? 22.90250 13.39628 -19.73994 1.000 28.39771 399 LYS B O 1
ATOM 6939 N N . LEU B 1 400 ? 24.03272 14.49122 -18.13286 1.000 26.28519 400 LEU B N 1
ATOM 6940 C CA . LEU B 1 400 ? 23.78134 13.48646 -17.10691 1.000 26.03686 400 LEU B CA 1
ATOM 6941 C C . LEU B 1 400 ? 22.44819 13.76028 -16.42065 1.000 23.81125 400 LEU B C 1
ATOM 6942 O O . LEU B 1 400 ? 22.27230 14.79527 -15.76604 1.000 25.18048 400 LEU B O 1
ATOM 6947 N N . GLU B 1 401 ? 21.51615 12.82592 -16.56593 1.000 20.78825 401 GLU B N 1
ATOM 6948 C CA . GLU B 1 401 ? 20.21651 12.87038 -15.90932 1.000 19.33422 401 GLU B CA 1
ATOM 6949 C C . GLU B 1 401 ? 20.21589 11.63205 -15.02554 1.000 18.57521 401 GLU B C 1
ATOM 6950 O O . GLU B 1 401 ? 19.85165 10.53968 -15.46923 1.000 19.96681 401 GLU B O 1
ATOM 6956 N N . THR B 1 402 ? 20.65775 11.79372 -13.77976 1.000 18.05127 402 THR B N 1
ATOM 6957 C CA . THR B 1 402 ? 20.98998 10.64902 -12.95012 1.000 17.89832 402 THR B CA 1
ATOM 6958 C C . THR B 1 402 ? 20.30361 10.71846 -11.59601 1.000 16.44969 402 THR B C 1
ATOM 6959 O O . THR B 1 402 ? 19.87742 11.77883 -11.12925 1.000 16.52362 402 THR B O 1
ATOM 6963 N N . VAL B 1 403 ? 20.21624 9.54835 -10.97251 1.000 14.46321 403 VAL B N 1
ATOM 6964 C CA . VAL B 1 403 ? 19.81772 9.40080 -9.58173 1.000 12.88760 403 VAL B CA 1
ATOM 6965 C C . VAL B 1 403 ? 21.01728 8.83307 -8.83682 1.000 12.53077 403 VAL B C 1
ATOM 6966 O O . VAL B 1 403 ? 21.56699 7.79813 -9.23349 1.000 13.79418 403 VAL B O 1
ATOM 6970 N N . ARG B 1 404 ? 21.43288 9.51294 -7.77481 1.000 12.90865 404 ARG B N 1
ATOM 6971 C CA . ARG B 1 404 ? 22.64681 9.15473 -7.05741 1.000 12.89224 404 ARG B CA 1
ATOM 6972 C C . ARG B 1 404 ? 22.29834 8.31285 -5.83863 1.000 11.55434 404 ARG B C 1
ATOM 6973 O O . ARG B 1 404 ? 21.52602 8.74507 -4.97723 1.000 12.95558 404 ARG B O 1
ATOM 6981 N N . LEU B 1 405 ? 22.86607 7.11345 -5.78226 1.000 11.31679 405 LEU B N 1
ATOM 6982 C CA . LEU B 1 405 ? 22.77886 6.22296 -4.62905 1.000 10.89720 405 LEU B CA 1
ATOM 6983 C C . LEU B 1 405 ? 24.09844 6.37827 -3.87650 1.000 10.82062 405 LEU B C 1
ATOM 6984 O O . LEU B 1 405 ? 25.09832 5.74866 -4.22662 1.000 11.64436 405 LEU B O 1
ATOM 6989 N N . THR B 1 406 ? 24.11011 7.24458 -2.86289 1.000 11.25694 406 THR B N 1
ATOM 6990 C CA . THR B 1 406 ? 25.34021 7.65153 -2.19285 1.000 10.92434 406 THR B CA 1
ATOM 6991 C C . THR B 1 406 ? 25.45427 6.89343 -0.87928 1.000 10.30641 406 THR B C 1
ATOM 6992 O O . THR B 1 406 ? 24.52105 6.91441 -0.07436 1.000 11.66636 406 THR B O 1
ATOM 6996 N N . ILE B 1 407 ? 26.59261 6.24383 -0.65282 1.000 10.32403 407 ILE B N 1
ATOM 6997 C CA . ILE B 1 407 ? 26.70891 5.25441 0.41917 1.000 9.99300 407 ILE B CA 1
ATOM 6998 C C . ILE B 1 407 ? 27.49199 5.85328 1.57737 1.000 9.86593 407 ILE B C 1
ATOM 6999 O O . ILE B 1 407 ? 28.71309 6.06452 1.45249 1.000 10.16464 407 ILE B O 1
ATOM 7004 N N . PRO B 1 408 ? 26.87035 6.09196 2.73702 1.000 10.08343 408 PRO B N 1
ATOM 7005 C CA . PRO B 1 408 ? 27.62767 6.48675 3.93383 1.000 10.56073 408 PRO B CA 1
ATOM 7006 C C . PRO B 1 408 ? 28.58702 5.37939 4.34329 1.000 9.90049 408 PRO B C 1
ATOM 7007 O O . PRO B 1 408 ? 28.36930 4.20529 4.04813 1.000 11.12627 408 PRO B O 1
ATOM 7011 N N . ARG B 1 409 ? 29.65721 5.75802 5.03697 1.000 8.83918 409 ARG B N 1
ATOM 7012 C CA . ARG B 1 409 ? 30.65529 4.78452 5.46725 1.000 8.69778 409 ARG B CA 1
ATOM 7013 C C . ARG B 1 409 ? 30.25329 4.10893 6.77788 1.000 9.07358 409 ARG B C 1
ATOM 7014 O O . ARG B 1 409 ? 29.94006 4.78187 7.76829 1.000 9.89070 409 ARG B O 1
ATOM 7022 N N . ARG B 1 410 ? 30.27800 2.77450 6.78031 1.000 9.45094 410 ARG B N 1
ATOM 7023 C CA . ARG B 1 410 ? 30.09720 1.92429 7.95993 1.000 9.11726 410 ARG B CA 1
ATOM 7024 C C . ARG B 1 410 ? 28.67461 1.92394 8.51410 1.000 9.14476 410 ARG B C 1
ATOM 7025 O O . ARG B 1 410 ? 28.47252 1.54042 9.67226 1.000 10.57312 410 ARG B O 1
ATOM 7033 N N . VAL B 1 411 ? 27.67983 2.28207 7.70439 1.000 8.91661 411 VAL B N 1
ATOM 7034 C CA . VAL B 1 411 ? 26.30218 2.43014 8.16310 1.000 8.36364 411 VAL B CA 1
ATOM 7035 C C . VAL B 1 411 ? 25.42133 1.25949 7.74248 1.000 8.73234 411 VAL B C 1
ATOM 7036 O O . VAL B 1 411 ? 24.53207 0.84734 8.49071 1.000 9.70836 411 VAL B O 1
ATOM 7040 N N . TYR B 1 412 ? 25.62908 0.73511 6.53690 1.000 9.32909 412 TYR B N 1
ATOM 7041 C CA . TYR B 1 412 ? 24.74487 -0.24426 5.92607 1.000 9.48265 412 TYR B CA 1
ATOM 7042 C C . TYR B 1 412 ? 25.48768 -1.54629 5.66109 1.000 9.18037 412 TYR B C 1
ATOM 7043 O O . TYR B 1 412 ? 26.72097 -1.60574 5.69813 1.000 10.27106 412 TYR B O 1
ATOM 7052 N N . THR B 1 413 ? 24.70988 -2.59261 5.38597 1.000 9.64673 413 THR B N 1
ATOM 7053 C CA . THR B 1 413 ? 25.22568 -3.93403 5.13713 1.000 10.03063 413 THR B CA 1
ATOM 7054 C C . THR B 1 413 ? 24.96725 -4.31686 3.67893 1.000 9.62012 413 THR B C 1
ATOM 7055 O O . THR B 1 413 ? 24.30915 -3.59375 2.92325 1.000 10.31082 413 THR B O 1
ATOM 7059 N N . TYR B 1 414 ? 25.48233 -5.48620 3.27695 1.000 10.13532 414 TYR B N 1
ATOM 7060 C CA . TYR B 1 414 ? 25.13170 -6.00734 1.95876 1.000 10.62850 414 TYR B CA 1
ATOM 7061 C C . TYR B 1 414 ? 23.64581 -6.32046 1.85716 1.000 10.77314 414 TYR B C 1
ATOM 7062 O O . TYR B 1 414 ? 23.08070 -6.26801 0.76282 1.000 11.36364 414 TYR B O 1
ATOM 7071 N N . ALA B 1 415 ? 23.00309 -6.68525 2.96633 1.000 10.74542 415 ALA B N 1
ATOM 7072 C CA . ALA B 1 415 ? 21.56975 -6.93633 2.91415 1.000 10.54710 415 ALA B CA 1
ATOM 7073 C C . ALA B 1 415 ? 20.80743 -5.64779 2.63483 1.000 10.22856 415 ALA B C 1
ATOM 7074 O O . ALA B 1 415 ? 19.80991 -5.65774 1.90323 1.000 10.72585 415 ALA B O 1
ATOM 7076 N N . HIS B 1 416 ? 21.27727 -4.52246 3.18464 1.000 10.19920 416 HIS B N 1
ATOM 7077 C CA . HIS B 1 416 ? 20.71855 -3.22793 2.79421 1.000 10.21937 416 HIS B CA 1
ATOM 7078 C C . HIS B 1 416 ? 20.96406 -2.94143 1.31742 1.000 9.63431 416 HIS B C 1
ATOM 7079 O O . HIS B 1 416 ? 20.06950 -2.44966 0.62008 1.000 10.53523 416 HIS B O 1
ATOM 7086 N N . MET B 1 417 ? 22.16864 -3.24145 0.81991 1.000 9.84812 417 MET B N 1
ATOM 7087 C CA . MET B 1 417 ? 22.41313 -3.06505 -0.60943 1.000 9.92119 417 MET B CA 1
ATOM 7088 C C . MET B 1 417 ? 21.45786 -3.91191 -1.44017 1.000 10.24210 417 MET B C 1
ATOM 7089 O O . MET B 1 417 ? 21.01506 -3.47847 -2.50769 1.000 10.71493 417 MET B O 1
ATOM 7094 N N . ASP B 1 418 ? 21.13184 -5.12248 -0.96767 1.000 10.60798 418 ASP B N 1
ATOM 7095 C CA . ASP B 1 418 ? 20.15838 -5.96358 -1.66300 1.000 11.14053 418 ASP B CA 1
ATOM 7096 C C . ASP B 1 418 ? 18.76564 -5.34255 -1.65571 1.000 10.89464 418 ASP B C 1
ATOM 7097 O O . ASP B 1 418 ? 18.04250 -5.44257 -2.64672 1.000 11.77801 418 ASP B O 1
ATOM 7102 N N . VAL B 1 419 ? 18.34650 -4.73188 -0.54377 1.000 10.94331 419 VAL B N 1
ATOM 7103 C CA . VAL B 1 419 ? 17.06910 -4.01934 -0.54250 1.000 11.17948 419 VAL B CA 1
ATOM 7104 C C . VAL B 1 419 ? 17.05351 -2.97082 -1.64705 1.000 10.52931 419 VAL B C 1
ATOM 7105 O O . VAL B 1 419 ? 16.08938 -2.86010 -2.41548 1.000 11.40956 419 VAL B O 1
ATOM 7109 N N . VAL B 1 420 ? 18.12577 -2.17891 -1.72361 1.000 10.91754 420 VAL B N 1
ATOM 7110 C CA . VAL B 1 420 ? 18.24973 -1.13395 -2.73824 1.000 10.89987 420 VAL B CA 1
ATOM 7111 C C . VAL B 1 420 ? 18.21601 -1.73931 -4.13770 1.000 10.84065 420 VAL B C 1
ATOM 7112 O O . VAL B 1 420 ? 17.40793 -1.34813 -4.98643 1.000 11.50071 420 VAL B O 1
ATOM 7116 N N . ALA B 1 421 ? 19.11361 -2.69047 -4.40384 1.000 10.99072 421 ALA B N 1
ATOM 7117 C CA . ALA B 1 421 ? 19.21004 -3.26598 -5.74270 1.000 11.30245 421 ALA B CA 1
ATOM 7118 C C . ALA B 1 421 ? 17.92868 -3.99150 -6.13601 1.000 12.07583 421 ALA B C 1
ATOM 7119 O O . ALA B 1 421 ? 17.42668 -3.81274 -7.24936 1.000 12.51703 421 ALA B O 1
ATOM 7121 N N . ASP B 1 422 ? 17.39951 -4.84077 -5.24813 1.000 11.78314 422 ASP B N 1
ATOM 7122 C CA . ASP B 1 422 ? 16.19941 -5.59986 -5.58831 1.000 13.49959 422 ASP B CA 1
ATOM 7123 C C . ASP B 1 422 ? 15.03620 -4.67503 -5.90897 1.000 12.76293 422 ASP B C 1
ATOM 7124 O O . ASP B 1 422 ? 14.25847 -4.93830 -6.83181 1.000 13.32501 422 ASP B O 1
ATOM 7129 N N . GLY B 1 423 ? 14.88464 -3.59792 -5.14062 1.000 12.82829 423 GLY B N 1
ATOM 7130 C CA . GLY B 1 423 ? 13.78437 -2.68679 -5.39209 1.000 12.86012 423 GLY B CA 1
ATOM 7131 C C . GLY B 1 423 ? 13.94497 -1.93741 -6.69967 1.000 12.14791 423 GLY B C 1
ATOM 7132 O O . GLY B 1 423 ? 12.97564 -1.75532 -7.44131 1.000 13.22263 423 GLY B O 1
ATOM 7133 N N . ILE B 1 424 ? 15.17069 -1.50346 -7.00506 1.000 12.26033 424 ILE B N 1
ATOM 7134 C CA . ILE B 1 424 ? 15.42022 -0.81868 -8.27296 1.000 11.73398 424 ILE B CA 1
ATOM 7135 C C . ILE B 1 424 ? 15.22582 -1.76561 -9.45134 1.000 12.52112 424 ILE B C 1
ATOM 7136 O O . ILE B 1 424 ? 14.65381 -1.38433 -10.47832 1.000 13.35525 424 ILE B O 1
ATOM 7141 N N . ILE B 1 425 ? 15.69693 -3.00937 -9.32259 1.000 12.58040 425 ILE B N 1
ATOM 7142 C CA . ILE B 1 425 ? 15.52511 -3.98963 -10.39175 1.000 13.28157 425 ILE B CA 1
ATOM 7143 C C . ILE B 1 425 ? 14.04801 -4.26410 -10.63255 1.000 13.88628 425 ILE B C 1
ATOM 7144 O O . ILE B 1 425 ? 13.59930 -4.33567 -11.78306 1.000 14.58474 425 ILE B O 1
ATOM 7149 N N . LYS B 1 426 ? 13.26363 -4.39771 -9.55686 1.000 13.80298 426 LYS B N 1
ATOM 7150 C CA . LYS B 1 426 ? 11.83001 -4.61872 -9.71222 1.000 15.01429 426 LYS B CA 1
ATOM 7151 C C . LYS B 1 426 ? 11.16306 -3.44341 -10.41669 1.000 15.16883 426 LYS B C 1
ATOM 7152 O O . LYS B 1 426 ? 10.34669 -3.64074 -11.32523 1.000 16.40024 426 LYS B O 1
ATOM 7158 N N . LEU B 1 427 ? 11.51874 -2.21234 -10.03083 1.000 13.96061 427 LEU B N 1
ATOM 7159 C CA . LEU B 1 427 ? 10.99937 -1.03717 -10.73013 1.000 15.67758 427 LEU B CA 1
ATOM 7160 C C . LEU B 1 427 ? 11.38682 -1.05502 -12.19962 1.000 15.98106 427 LEU B C 1
ATOM 7161 O O . LEU B 1 427 ? 10.57732 -0.70818 -13.06899 1.000 17.19238 427 LEU B O 1
ATOM 7166 N N . TYR B 1 428 ? 12.63121 -1.43366 -12.49357 1.000 15.97655 428 TYR B N 1
ATOM 7167 C CA . TYR B 1 428 ? 13.09473 -1.45342 -13.87451 1.000 16.33175 428 TYR B CA 1
ATOM 7168 C C . TYR B 1 428 ? 12.27124 -2.40553 -14.72856 1.000 16.79677 428 TYR B C 1
ATOM 7169 O O . TYR B 1 428 ? 12.01374 -2.11179 -15.90051 1.000 17.88548 428 TYR B O 1
ATOM 7178 N N . GLN B 1 429 ? 11.81820 -3.52519 -14.15202 1.000 17.99893 429 GLN B N 1
ATOM 7179 C CA A GLN B 1 429 ? 11.03204 -4.50856 -14.89659 0.529 19.42859 429 GLN B CA 1
ATOM 7180 C CA B GLN B 1 429 ? 11.05821 -4.49282 -14.92993 0.471 19.91909 429 GLN B CA 1
ATOM 7181 C C . GLN B 1 429 ? 9.72670 -3.93501 -15.42182 1.000 20.22625 429 GLN B C 1
ATOM 7182 O O . GLN B 1 429 ? 9.16622 -4.47449 -16.38199 1.000 21.71946 429 GLN B O 1
ATOM 7193 N N . HIS B 1 430 ? 9.21714 -2.86972 -14.80629 1.000 19.52394 430 HIS B N 1
ATOM 7194 C CA . HIS B 1 430 ? 8.00278 -2.19625 -15.26720 1.000 19.97859 430 HIS B CA 1
ATOM 7195 C C . HIS B 1 430 ? 8.21928 -0.68858 -15.30040 1.000 18.76474 430 HIS B C 1
ATOM 7196 O O . HIS B 1 430 ? 7.36519 0.10419 -14.89790 1.000 18.84817 430 HIS B O 1
ATOM 7203 N N . LYS B 1 431 ? 9.37667 -0.28467 -15.83768 1.000 18.33137 431 LYS B N 1
ATOM 7204 C CA . LYS B 1 431 ? 9.79840 1.11199 -15.77703 1.000 17.80050 431 LYS B CA 1
ATOM 7205 C C . LYS B 1 431 ? 8.81210 2.05044 -16.46531 1.000 17.62509 431 LYS B C 1
ATOM 7206 O O . LYS B 1 431 ? 8.72798 3.22989 -16.10108 1.000 17.67461 431 LYS B O 1
ATOM 7212 N N . GLU B 1 432 ? 8.04885 1.54699 -17.44174 1.000 18.60059 432 GLU B N 1
ATOM 7213 C CA . GLU B 1 432 ? 7.06798 2.36771 -18.14341 1.000 20.80213 432 GLU B CA 1
ATOM 7214 C C . GLU B 1 432 ? 5.99796 2.92888 -17.21314 1.000 20.38064 432 GLU B C 1
ATOM 7215 O O . GLU B 1 432 ? 5.28754 3.86363 -17.59785 1.000 21.21235 432 GLU B O 1
ATOM 7221 N N . ASP B 1 433 ? 5.86325 2.38596 -16.00229 1.000 20.53727 433 ASP B N 1
ATOM 7222 C CA . ASP B 1 433 ? 4.86422 2.87365 -15.06019 1.000 21.54618 433 ASP B CA 1
ATOM 7223 C C . ASP B 1 433 ? 5.33239 4.08833 -14.27471 1.000 21.15175 433 ASP B C 1
ATOM 7224 O O . ASP B 1 433 ? 4.52254 4.69668 -13.56475 1.000 22.58428 433 ASP B O 1
ATOM 7229 N N . ILE B 1 434 ? 6.61144 4.44161 -14.36174 1.000 18.60679 434 ILE B N 1
ATOM 7230 C CA . ILE B 1 434 ? 7.10678 5.62083 -13.66384 1.000 18.35017 434 ILE B CA 1
ATOM 7231 C C . ILE B 1 434 ? 6.53503 6.85197 -14.34892 1.000 18.34008 434 ILE B C 1
ATOM 7232 O O . ILE B 1 434 ? 6.73511 7.05753 -15.55187 1.000 19.25705 434 ILE B O 1
ATOM 7237 N N . ARG B 1 435 ? 5.81086 7.67013 -13.59356 1.000 18.00058 435 ARG B N 1
ATOM 7238 C CA . ARG B 1 435 ? 5.11799 8.80807 -14.17935 1.000 18.18349 435 ARG B CA 1
ATOM 7239 C C . ARG B 1 435 ? 6.01262 10.03862 -14.22380 1.000 18.32804 435 ARG B C 1
ATOM 7240 O O . ARG B 1 435 ? 6.83109 10.26317 -13.33285 1.000 19.35204 435 ARG B O 1
ATOM 7248 N N . GLY B 1 436 ? 5.84958 10.83433 -15.27269 1.000 18.49711 436 GLY B N 1
ATOM 7249 C CA . GLY B 1 436 ? 6.53365 12.10704 -15.33539 1.000 19.01462 436 GLY B CA 1
ATOM 7250 C C . GLY B 1 436 ? 6.01404 13.08145 -14.29614 1.000 20.02602 436 GLY B C 1
ATOM 7251 O O . GLY B 1 436 ? 4.91845 12.93235 -13.74864 1.000 20.11107 436 GLY B O 1
ATOM 7252 N N . LEU B 1 437 ? 6.82469 14.10218 -14.02187 1.000 19.43937 437 LEU B N 1
ATOM 7253 C CA . LEU B 1 437 ? 6.51238 15.10528 -13.01380 1.000 19.92473 437 LEU B CA 1
ATOM 7254 C C . LEU B 1 437 ? 6.49479 16.49408 -13.63507 1.000 21.85274 437 LEU B C 1
ATOM 7255 O O . LEU B 1 437 ? 7.13865 16.75193 -14.65787 1.000 23.53529 437 LEU B O 1
ATOM 7260 N N . THR B 1 438 ? 5.75925 17.39566 -12.98227 1.000 22.62633 438 THR B N 1
ATOM 7261 C CA . THR B 1 438 ? 5.74612 18.80809 -13.33428 1.000 24.41594 438 THR B CA 1
ATOM 7262 C C . THR B 1 438 ? 5.78110 19.62354 -12.04783 1.000 24.07892 438 THR B C 1
ATOM 7263 O O . THR B 1 438 ? 5.31155 19.17098 -11.00088 1.000 24.02950 438 THR B O 1
ATOM 7267 N N . PHE B 1 439 ? 6.36969 20.81522 -12.12468 1.000 25.24006 439 PHE B N 1
ATOM 7268 C CA . PHE B 1 439 ? 6.44125 21.68571 -10.95889 1.000 26.50068 439 PHE B CA 1
ATOM 7269 C C . PHE B 1 439 ? 5.04719 22.13633 -10.54248 1.000 27.00180 439 PHE B C 1
ATOM 7270 O O . PHE B 1 439 ? 4.21863 22.50578 -11.38164 1.000 27.63065 439 PHE B O 1
ATOM 7278 N N . VAL B 1 440 ? 4.79328 22.10926 -9.23566 1.000 27.53601 440 VAL B N 1
ATOM 7279 C CA . VAL B 1 440 ? 3.70554 22.88551 -8.65243 1.000 28.58559 440 VAL B CA 1
ATOM 7280 C C . VAL B 1 440 ? 4.20775 24.00483 -7.75761 1.000 29.28052 440 VAL B C 1
ATOM 7281 O O . VAL B 1 440 ? 3.46144 24.96748 -7.51820 1.000 30.18912 440 VAL B O 1
ATOM 7285 N N . TYR B 1 441 ? 5.43062 23.90673 -7.24925 1.000 29.34653 441 TYR B N 1
ATOM 7286 C CA . TYR B 1 441 ? 6.08785 24.99581 -6.54289 1.000 30.01950 441 TYR B CA 1
ATOM 7287 C C . TYR B 1 441 ? 7.55524 24.94228 -6.92316 1.000 30.53741 441 TYR B C 1
ATOM 7288 O O . TYR B 1 441 ? 8.19594 23.89532 -6.77844 1.000 30.08700 441 TYR B O 1
ATOM 7297 N N . GLU B 1 442 ? 8.07673 26.05222 -7.42841 1.000 31.44385 442 GLU B N 1
ATOM 7298 C CA . GLU B 1 442 ? 9.46981 26.13621 -7.85882 1.000 33.40257 442 GLU B CA 1
ATOM 7299 C C . GLU B 1 442 ? 10.08426 27.40774 -7.29923 1.000 35.30082 442 GLU B C 1
ATOM 7300 O O . GLU B 1 442 ? 9.73073 28.51522 -7.75766 1.000 36.19917 442 GLU B O 1
ATOM 7306 N N . PRO B 1 443 ? 10.97900 27.31306 -6.32133 1.000 36.85303 443 PRO B N 1
ATOM 7307 C CA . PRO B 1 443 ? 11.67348 28.51219 -5.84753 1.000 38.42755 443 PRO B CA 1
ATOM 7308 C C . PRO B 1 443 ? 12.61581 29.05129 -6.91349 1.000 39.65925 443 PRO B C 1
ATOM 7309 O O . PRO B 1 443 ? 13.00798 28.35492 -7.85315 1.000 38.76593 443 PRO B O 1
ATOM 7313 N N . LYS B 1 444 ? 12.96980 30.32957 -6.75197 1.000 41.45180 444 LYS B N 1
ATOM 7314 C CA . LYS B 1 444 ? 13.81279 31.00938 -7.73111 1.000 43.31625 444 LYS B CA 1
ATOM 7315 C C . LYS B 1 444 ? 15.23052 30.45266 -7.74723 1.000 42.71060 444 LYS B C 1
ATOM 7316 O O . LYS B 1 444 ? 15.86856 30.41578 -8.80607 1.000 42.43822 444 LYS B O 1
ATOM 7322 N N . GLN B 1 445 ? 15.74268 30.03007 -6.59278 1.000 42.11530 445 GLN B N 1
ATOM 7323 C CA . GLN B 1 445 ? 17.08411 29.47783 -6.48593 1.000 42.22503 445 GLN B CA 1
ATOM 7324 C C . GLN B 1 445 ? 17.02938 28.24163 -5.60050 1.000 40.59289 445 GLN B C 1
ATOM 7325 O O . GLN B 1 445 ? 16.04965 28.00868 -4.88700 1.000 40.10412 445 GLN B O 1
ATOM 7331 N N . LEU B 1 446 ? 18.09690 27.44714 -5.65463 1.000 39.31370 446 LEU B N 1
ATOM 7332 C CA . LEU B 1 446 ? 18.19707 26.23177 -4.84205 1.000 38.41579 446 LEU B CA 1
ATOM 7333 C C . LEU B 1 446 ? 16.94808 25.36409 -4.98212 1.000 35.13614 446 LEU B C 1
ATOM 7334 O O . LEU B 1 446 ? 16.44600 24.79944 -4.00648 1.000 35.09002 446 LEU B O 1
ATOM 7339 N N . ARG B 1 447 ? 16.43212 25.26488 -6.21228 1.000 32.34072 447 ARG B N 1
ATOM 7340 C CA . ARG B 1 447 ? 15.11107 24.67251 -6.39669 1.000 29.62356 447 ARG B CA 1
ATOM 7341 C C . ARG B 1 447 ? 15.07226 23.19813 -6.00744 1.000 28.53970 447 ARG B C 1
ATOM 7342 O O . ARG B 1 447 ? 14.02119 22.70572 -5.58837 1.000 28.26166 447 ARG B O 1
ATOM 7350 N N . PHE B 1 448 ? 16.19890 22.48549 -6.11376 1.000 27.08017 448 PHE B N 1
ATOM 7351 C CA . PHE B 1 448 ? 16.20858 21.06156 -5.78180 1.000 26.37979 448 PHE B CA 1
ATOM 7352 C C . PHE B 1 448 ? 15.89112 20.81259 -4.31059 1.000 24.60385 448 PHE B C 1
ATOM 7353 O O . PHE B 1 448 ? 15.35556 19.75492 -3.96215 1.000 22.72994 448 PHE B O 1
ATOM 7361 N N . PHE B 1 449 ? 16.19763 21.77676 -3.44156 1.000 24.27155 449 PHE B N 1
ATOM 7362 C CA . PHE B 1 449 ? 16.02501 21.58581 -2.00635 1.000 25.06059 449 PHE B CA 1
ATOM 7363 C C . PHE B 1 449 ? 14.55314 21.56869 -1.60677 1.000 24.92569 449 PHE B C 1
ATOM 7364 O O . PHE B 1 449 ? 14.15478 20.79818 -0.72351 1.000 25.47602 449 PHE B O 1
ATOM 7372 N N . THR B 1 450 ? 13.72507 22.41149 -2.23392 1.000 25.80162 450 THR B N 1
ATOM 7373 C CA . THR B 1 450 ? 12.35753 22.59878 -1.76833 1.000 26.47187 450 THR B CA 1
ATOM 7374 C C . THR B 1 450 ? 11.29112 22.59261 -2.85372 1.000 24.76149 450 THR B C 1
ATOM 7375 O O . THR B 1 450 ? 10.12029 22.81837 -2.53334 1.000 24.70218 450 THR B O 1
ATOM 7379 N N . ALA B 1 451 ? 11.64005 22.34492 -4.11325 1.000 22.73313 451 ALA B N 1
ATOM 7380 C CA . ALA B 1 451 ? 10.61262 22.32290 -5.14509 1.000 23.18582 451 ALA B CA 1
ATOM 7381 C C . ALA B 1 451 ? 9.62852 21.19311 -4.87630 1.000 22.71262 451 ALA B C 1
ATOM 7382 O O . ALA B 1 451 ? 9.97249 20.16446 -4.28462 1.000 22.18119 451 ALA B O 1
ATOM 7384 N N . ARG B 1 452 ? 8.38691 21.40432 -5.29999 1.000 23.02624 452 ARG B N 1
ATOM 7385 C CA A ARG B 1 452 ? 7.32664 20.41849 -5.16771 0.473 22.82141 452 ARG B CA 1
ATOM 7386 C CA B ARG B 1 452 ? 7.33835 20.40782 -5.17275 0.527 22.38459 452 ARG B CA 1
ATOM 7387 C C . ARG B 1 452 ? 6.73816 20.12572 -6.54101 1.000 22.06459 452 ARG B C 1
ATOM 7388 O O . ARG B 1 452 ? 6.67426 21.00638 -7.40658 1.000 22.96384 452 ARG B O 1
ATOM 7403 N N . PHE B 1 453 ? 6.29906 18.88503 -6.73008 1.000 21.56635 453 PHE B N 1
ATOM 7404 C CA . PHE B 1 453 ? 5.85839 18.40593 -8.02882 1.000 21.29922 453 PHE B CA 1
ATOM 7405 C C . PHE B 1 453 ? 4.54026 17.65713 -7.89271 1.000 21.91207 453 PHE B C 1
ATOM 7406 O O . PHE B 1 453 ? 4.10595 17.29843 -6.79704 1.000 22.19288 453 PHE B O 1
ATOM 7414 N N . ASP B 1 454 ? 3.90957 17.40069 -9.03554 1.000 23.10605 454 ASP B N 1
ATOM 7415 C CA A ASP B 1 454 ? 2.82076 16.43811 -9.15135 0.813 23.17160 454 ASP B CA 1
ATOM 7416 C CA B ASP B 1 454 ? 2.91573 16.34436 -9.09833 0.187 23.67315 454 ASP B CA 1
ATOM 7417 C C . ASP B 1 454 ? 3.00347 15.67145 -10.45531 1.000 22.92129 454 ASP B C 1
ATOM 7418 O O . ASP B 1 454 ? 3.72613 16.11213 -11.35580 1.000 23.25026 454 ASP B O 1
ATOM 7427 N N . PHE B 1 455 ? 2.32105 14.54017 -10.56177 1.000 22.99931 455 PHE B N 1
ATOM 7428 C CA . PHE B 1 455 ? 2.40988 13.72891 -11.76392 1.000 23.74257 455 PHE B CA 1
ATOM 7429 C C . PHE B 1 455 ? 1.73823 14.42796 -12.93818 1.000 25.12107 455 PHE B C 1
ATOM 7430 O O . PHE B 1 455 ? 0.74098 15.14067 -12.78206 1.000 25.89611 455 PHE B O 1
ATOM 7438 N N . ILE B 1 456 ? 2.30398 14.22019 -14.12267 1.000 26.12498 456 ILE B N 1
ATOM 7439 C CA . ILE B 1 456 ? 1.69842 14.70487 -15.35595 1.000 29.12268 456 ILE B CA 1
ATOM 7440 C C . ILE B 1 456 ? 0.56726 13.77456 -15.77291 1.000 31.35623 456 ILE B C 1
ATOM 7441 O O . ILE B 1 456 ? 0.46902 12.63995 -15.30011 1.000 31.37933 456 ILE B O 1
ATOM 7447 N N . MET C 1 1 ? 45.00324 24.65288 53.07705 1.000 23.68939 1 MET C N 1
ATOM 7448 C CA . MET C 1 1 ? 44.00218 25.50888 53.70572 1.000 24.13034 1 MET C CA 1
ATOM 7449 C C . MET C 1 1 ? 42.83388 24.70389 54.27030 1.000 19.85862 1 MET C C 1
ATOM 7450 O O . MET C 1 1 ? 42.69458 23.50488 54.00664 1.000 18.58265 1 MET C O 1
ATOM 7455 N N . ASN C 1 2 ? 41.99338 25.37216 55.06016 1.000 18.93254 2 ASN C N 1
ATOM 7456 C CA . ASN C 1 2 ? 40.90842 24.67124 55.74227 1.000 18.58547 2 ASN C CA 1
ATOM 7457 C C . ASN C 1 2 ? 39.93427 24.06898 54.74757 1.000 16.52803 2 ASN C C 1
ATOM 7458 O O . ASN C 1 2 ? 39.51714 22.91187 54.88983 1.000 16.45504 2 ASN C O 1
ATOM 7463 N N . TYR C 1 3 ? 39.54876 24.84809 53.73960 1.000 14.82501 3 TYR C N 1
ATOM 7464 C CA . TYR C 1 3 ? 38.49802 24.46825 52.80334 1.000 13.70083 3 TYR C CA 1
ATOM 7465 C C . TYR C 1 3 ? 38.97010 24.78348 51.39209 1.000 12.85953 3 TYR C C 1
ATOM 7466 O O . TYR C 1 3 ? 38.65286 25.83832 50.82843 1.000 15.46666 3 TYR C O 1
ATOM 7475 N N . PRO C 1 4 ? 39.72570 23.87581 50.78646 1.000 11.06307 4 PRO C N 1
ATOM 7476 C CA . PRO C 1 4 ? 40.22047 24.11028 49.42736 1.000 11.45502 4 PRO C CA 1
ATOM 7477 C C . PRO C 1 4 ? 39.09262 24.03802 48.40720 1.000 10.51305 4 PRO C C 1
ATOM 7478 O O . PRO C 1 4 ? 38.07220 23.37341 48.61275 1.000 10.55912 4 PRO C O 1
ATOM 7482 N N . ALA C 1 5 ? 39.28636 24.73523 47.29203 1.000 11.17977 5 ALA C N 1
ATOM 7483 C CA . ALA C 1 5 ? 38.30821 24.67692 46.21799 1.000 10.34025 5 ALA C CA 1
ATOM 7484 C C . ALA C 1 5 ? 38.33822 23.30459 45.54151 1.000 9.68502 5 ALA C C 1
ATOM 7485 O O . ALA C 1 5 ? 39.28075 22.52140 45.69374 1.000 10.73568 5 ALA C O 1
ATOM 7487 N N . GLU C 1 6 ? 37.28718 23.01668 44.78851 1.000 10.41877 6 GLU C N 1
ATOM 7488 C CA . GLU C 1 6 ? 37.22153 21.74660 44.07992 1.000 10.34840 6 GLU C CA 1
ATOM 7489 C C . GLU C 1 6 ? 38.40373 21.62832 43.12260 1.000 9.20017 6 GLU C C 1
ATOM 7490 O O . GLU C 1 6 ? 38.61203 22.52132 42.29062 1.000 10.03021 6 GLU C O 1
ATOM 7496 N N . PRO C 1 7 ? 39.17470 20.53585 43.17481 1.000 9.14184 7 PRO C N 1
ATOM 7497 C CA . PRO C 1 7 ? 40.33596 20.37722 42.29412 1.000 9.47669 7 PRO C CA 1
ATOM 7498 C C . PRO C 1 7 ? 39.94051 19.74170 40.96841 1.000 9.77010 7 PRO C C 1
ATOM 7499 O O . PRO C 1 7 ? 40.57960 18.80144 40.49529 1.000 11.84319 7 PRO C O 1
ATOM 7503 N N . PHE C 1 8 ? 38.86446 20.24315 40.37916 1.000 9.35482 8 PHE C N 1
ATOM 7504 C CA . PHE C 1 8 ? 38.29702 19.74626 39.13859 1.000 8.86504 8 PHE C CA 1
ATOM 7505 C C . PHE C 1 8 ? 37.32266 20.80814 38.65262 1.000 8.54935 8 PHE C C 1
ATOM 7506 O O . PHE C 1 8 ? 36.95563 21.72770 39.39514 1.000 9.63919 8 PHE C O 1
ATOM 7514 N N . ARG C 1 9 ? 36.92994 20.68847 37.39050 1.000 9.11260 9 ARG C N 1
ATOM 7515 C CA . ARG C 1 9 ? 35.88611 21.52189 36.81557 1.000 9.27363 9 ARG C CA 1
ATOM 7516 C C . ARG C 1 9 ? 34.63270 20.67848 36.64177 1.000 8.98893 9 ARG C C 1
ATOM 7517 O O . ARG C 1 9 ? 34.69054 19.44667 36.58820 1.000 9.98875 9 ARG C O 1
ATOM 7525 N N . ILE C 1 10 ? 33.49448 21.34898 36.51936 1.000 8.84886 10 ILE C N 1
ATOM 7526 C CA . ILE C 1 10 ? 32.27190 20.65901 36.13148 1.000 9.00867 10 ILE C CA 1
ATOM 7527 C C . ILE C 1 10 ? 32.30424 20.41880 34.62993 1.000 9.18377 10 ILE C C 1
ATOM 7528 O O . ILE C 1 10 ? 32.50269 21.35482 33.84264 1.000 9.92518 10 ILE C O 1
ATOM 7533 N N . LYS C 1 11 ? 32.11748 19.15815 34.23121 1.000 9.17568 11 LYS C N 1
ATOM 7534 C CA . LYS C 1 11 ? 31.99040 18.79280 32.82675 1.000 9.54090 11 LYS C CA 1
ATOM 7535 C C . LYS C 1 11 ? 30.53587 18.70948 32.39285 1.000 9.68066 11 LYS C C 1
ATOM 7536 O O . LYS C 1 11 ? 30.18595 19.17877 31.30589 1.000 10.44464 11 LYS C O 1
ATOM 7542 N N . SER C 1 12 ? 29.67352 18.12647 33.21965 1.000 8.95341 12 SER C N 1
ATOM 7543 C CA . SER C 1 12 ? 28.25030 18.09372 32.91779 1.000 8.70869 12 SER C CA 1
ATOM 7544 C C . SER C 1 12 ? 27.46530 18.17520 34.21758 1.000 8.85746 12 SER C C 1
ATOM 7545 O O . SER C 1 12 ? 27.97372 17.83059 35.29149 1.000 8.36504 12 SER C O 1
ATOM 7548 N N . VAL C 1 13 ? 26.21400 18.63062 34.11184 1.000 8.64781 13 VAL C N 1
ATOM 7549 C CA . VAL C 1 13 ? 25.36509 18.84051 35.27664 1.000 9.04104 13 VAL C CA 1
ATOM 7550 C C . VAL C 1 13 ? 24.13869 17.94380 35.20667 1.000 9.44509 13 VAL C C 1
ATOM 7551 O O . VAL C 1 13 ? 23.69594 17.52663 34.13464 1.000 11.01615 13 VAL C O 1
ATOM 7555 N N . GLU C 1 14 ? 23.56394 17.69202 36.38184 1.000 10.15713 14 GLU C N 1
ATOM 7556 C CA . GLU C 1 14 ? 22.22768 17.12820 36.51491 1.000 12.57244 14 GLU C CA 1
ATOM 7557 C C . GLU C 1 14 ? 21.30179 18.27309 36.90985 1.000 12.94691 14 GLU C C 1
ATOM 7558 O O . GLU C 1 14 ? 21.49572 18.88070 37.96310 1.000 13.08836 14 GLU C O 1
ATOM 7564 N N . THR C 1 15 ? 20.33390 18.60702 36.05436 1.000 14.84784 15 THR C N 1
ATOM 7565 C CA . THR C 1 15 ? 19.44350 19.71764 36.37686 1.000 15.39192 15 THR C CA 1
ATOM 7566 C C . THR C 1 15 ? 18.50789 19.33287 37.51921 1.000 15.50637 15 THR C C 1
ATOM 7567 O O . THR C 1 15 ? 18.24538 18.15589 37.76945 1.000 15.61739 15 THR C O 1
ATOM 7571 N N . VAL C 1 16 ? 17.99916 20.34751 38.21343 1.000 15.26559 16 VAL C N 1
ATOM 7572 C CA . VAL C 1 16 ? 17.13447 20.15941 39.37237 1.000 15.03061 16 VAL C CA 1
ATOM 7573 C C . VAL C 1 16 ? 15.89276 21.02639 39.21671 1.000 15.27198 16 VAL C C 1
ATOM 7574 O O . VAL C 1 16 ? 15.98389 22.20385 38.84882 1.000 17.22447 16 VAL C O 1
ATOM 7578 N N . SER C 1 17 ? 14.73067 20.44323 39.49857 1.000 16.69687 17 SER C N 1
ATOM 7579 C CA . SER C 1 17 ? 13.50203 21.21306 39.61757 1.000 18.25010 17 SER C CA 1
ATOM 7580 C C . SER C 1 17 ? 13.49100 21.86056 40.99410 1.000 18.08610 17 SER C C 1
ATOM 7581 O O . SER C 1 17 ? 13.45141 21.16426 42.01280 1.000 18.73183 17 SER C O 1
ATOM 7584 N N . MET C 1 18 ? 13.53251 23.18744 41.03512 1.000 17.83444 18 MET C N 1
ATOM 7585 C CA . MET C 1 18 ? 13.69673 23.88820 42.31008 1.000 16.31228 18 MET C CA 1
ATOM 7586 C C . MET C 1 18 ? 12.32097 24.14553 42.92686 1.000 17.41883 18 MET C C 1
ATOM 7587 O O . MET C 1 18 ? 11.80042 25.26266 42.94651 1.000 19.55479 18 MET C O 1
ATOM 7592 N N . ILE C 1 19 ? 11.73341 23.07780 43.46740 1.000 16.32561 19 ILE C N 1
ATOM 7593 C CA . ILE C 1 19 ? 10.35484 23.13423 43.94677 1.000 15.42464 19 ILE C CA 1
ATOM 7594 C C . ILE C 1 19 ? 10.27015 23.88305 45.27576 1.000 15.29756 19 ILE C C 1
ATOM 7595 O O . ILE C 1 19 ? 11.26155 24.09545 45.97810 1.000 16.15434 19 ILE C O 1
ATOM 7600 N N . SER C 1 20 ? 9.05349 24.28853 45.61928 1.000 15.04699 20 SER C N 1
ATOM 7601 C CA . SER C 1 20 ? 8.80096 25.13437 46.77478 1.000 14.08516 20 SER C CA 1
ATOM 7602 C C . SER C 1 20 ? 8.66505 24.31025 48.05206 1.000 13.37147 20 SER C C 1
ATOM 7603 O O . SER C 1 20 ? 8.49879 23.08844 48.02941 1.000 13.18559 20 SER C O 1
ATOM 7606 N N . ARG C 1 21 ? 8.69155 25.01807 49.18384 1.000 13.95079 21 ARG C N 1
ATOM 7607 C CA . ARG C 1 21 ? 8.45214 24.37294 50.46814 1.000 13.73659 21 ARG C CA 1
ATOM 7608 C C . ARG C 1 21 ? 7.09190 23.68743 50.48710 1.000 13.57111 21 ARG C C 1
ATOM 7609 O O . ARG C 1 21 ? 6.97582 22.53593 50.91216 1.000 13.30203 21 ARG C O 1
ATOM 7617 N N . ASP C 1 22 ? 6.04441 24.37861 50.02542 1.000 14.25344 22 ASP C N 1
ATOM 7618 C CA . ASP C 1 22 ? 4.72226 23.76353 50.03904 1.000 15.01561 22 ASP C CA 1
ATOM 7619 C C . ASP C 1 22 ? 4.70960 22.47738 49.22675 1.000 14.55704 22 ASP C C 1
ATOM 7620 O O . ASP C 1 22 ? 4.07176 21.49083 49.61528 1.000 15.08200 22 ASP C O 1
ATOM 7625 N N . GLU C 1 23 ? 5.40759 22.46772 48.09102 1.000 13.91180 23 GLU C N 1
ATOM 7626 C CA . GLU C 1 23 ? 5.46738 21.25068 47.29302 1.000 14.53407 23 GLU C CA 1
ATOM 7627 C C . GLU C 1 23 ? 6.22848 20.15582 48.02396 1.000 12.60779 23 GLU C C 1
ATOM 7628 O O . GLU C 1 23 ? 5.81372 18.98912 48.00542 1.000 13.23115 23 GLU C O 1
ATOM 7634 N N . ARG C 1 24 ? 7.34036 20.50751 48.67594 1.000 11.36336 24 ARG C N 1
ATOM 7635 C CA . ARG C 1 24 ? 8.09112 19.49793 49.41569 1.000 11.26306 24 ARG C CA 1
ATOM 7636 C C . ARG C 1 24 ? 7.27229 18.92548 50.56454 1.000 12.08891 24 ARG C C 1
ATOM 7637 O O . ARG C 1 24 ? 7.37265 17.73277 50.86449 1.000 12.67538 24 ARG C O 1
ATOM 7645 N N . VAL C 1 25 ? 6.46331 19.75539 51.22585 1.000 11.62045 25 VAL C N 1
ATOM 7646 C CA . VAL C 1 25 ? 5.60799 19.23681 52.29224 1.000 13.38001 25 VAL C CA 1
ATOM 7647 C C . VAL C 1 25 ? 4.63671 18.20582 51.73291 1.000 14.46930 25 VAL C C 1
ATOM 7648 O O . VAL C 1 25 ? 4.43619 17.13193 52.31978 1.000 15.15769 25 VAL C O 1
ATOM 7652 N N . LYS C 1 26 ? 4.04290 18.49981 50.57211 1.000 14.15507 26 LYS C N 1
ATOM 7653 C CA A LYS C 1 26 ? 3.12846 17.54236 49.96065 0.563 15.31163 26 LYS C CA 1
ATOM 7654 C CA B LYS C 1 26 ? 3.13153 17.54668 49.94797 0.437 14.64561 26 LYS C CA 1
ATOM 7655 C C . LYS C 1 26 ? 3.85276 16.26188 49.57156 1.000 14.57607 26 LYS C C 1
ATOM 7656 O O . LYS C 1 26 ? 3.32587 15.16189 49.76865 1.000 16.08917 26 LYS C O 1
ATOM 7667 N N . LYS C 1 27 ? 5.06300 16.37909 49.02634 1.000 13.07719 27 LYS C N 1
ATOM 7668 C CA . LYS C 1 27 ? 5.79590 15.17603 48.65346 1.000 12.83609 27 LYS C CA 1
ATOM 7669 C C . LYS C 1 27 ? 6.20513 14.37468 49.87770 1.000 11.37227 27 LYS C C 1
ATOM 7670 O O . LYS C 1 27 ? 6.17122 13.13824 49.85703 1.000 12.27288 27 LYS C O 1
ATOM 7676 N N . MET C 1 28 ? 6.58487 15.05486 50.95754 1.000 11.40954 28 MET C N 1
ATOM 7677 C CA . MET C 1 28 ? 6.95209 14.33832 52.17000 1.000 12.47292 28 MET C CA 1
ATOM 7678 C C . MET C 1 28 ? 5.75670 13.59310 52.74698 1.000 12.97381 28 MET C C 1
ATOM 7679 O O . MET C 1 28 ? 5.88695 12.44942 53.20216 1.000 13.21012 28 MET C O 1
ATOM 7684 N N . GLN C 1 29 ? 4.58079 14.22553 52.72605 1.000 12.85060 29 GLN C N 1
ATOM 7685 C CA . GLN C 1 29 ? 3.36273 13.56302 53.18230 1.000 14.20957 29 GLN C CA 1
ATOM 7686 C C . GLN C 1 29 ? 3.02019 12.36441 52.29932 1.000 14.24752 29 GLN C C 1
ATOM 7687 O O . GLN C 1 29 ? 2.64943 11.29720 52.80716 1.000 15.84064 29 GLN C O 1
ATOM 7693 N N . GLU C 1 30 ? 3.13056 12.52636 50.97119 1.000 13.62618 30 GLU C N 1
ATOM 7694 C CA . GLU C 1 30 ? 2.87918 11.42059 50.04963 1.000 14.08712 30 GLU C CA 1
ATOM 7695 C C . GLU C 1 30 ? 3.81496 10.24825 50.32028 1.000 14.38854 30 GLU C C 1
ATOM 7696 O O . GLU C 1 30 ? 3.42320 9.08496 50.14149 1.000 15.52286 30 GLU C O 1
ATOM 7702 N N . ALA C 1 31 ? 5.05415 10.53507 50.73030 1.000 14.03773 31 ALA C N 1
ATOM 7703 C CA . ALA C 1 31 ? 6.04268 9.53736 51.11095 1.000 14.21698 31 ALA C CA 1
ATOM 7704 C C . ALA C 1 31 ? 5.86428 9.04069 52.54349 1.000 14.92531 31 ALA C C 1
ATOM 7705 O O . ALA C 1 31 ? 6.76981 8.38414 53.07286 1.000 15.36396 31 ALA C O 1
ATOM 7707 N N . GLY C 1 32 ? 4.73819 9.33579 53.18999 1.000 15.11116 32 GLY C N 1
ATOM 7708 C CA . GLY C 1 32 ? 4.53044 8.81858 54.53553 1.000 15.65157 32 GLY C CA 1
ATOM 7709 C C . GLY C 1 32 ? 5.54510 9.30084 55.54730 1.000 15.60133 32 GLY C C 1
ATOM 7710 O O . GLY C 1 32 ? 5.79801 8.61556 56.54495 1.000 16.10717 32 GLY C O 1
ATOM 7711 N N . TYR C 1 33 ? 6.14755 10.46455 55.30557 1.000 15.14588 33 TYR C N 1
ATOM 7712 C CA . TYR C 1 33 ? 7.16829 11.04860 56.17551 1.000 14.88828 33 TYR C CA 1
ATOM 7713 C C . TYR C 1 33 ? 8.41525 10.17631 56.28159 1.000 14.10028 33 TYR C C 1
ATOM 7714 O O . TYR C 1 33 ? 9.19332 10.30928 57.22432 1.000 15.56807 33 TYR C O 1
ATOM 7723 N N . ASN C 1 34 ? 8.63464 9.30287 55.29757 1.000 14.00015 34 ASN C N 1
ATOM 7724 C CA . ASN C 1 34 ? 9.80540 8.43025 55.24676 1.000 14.20922 34 ASN C CA 1
ATOM 7725 C C . 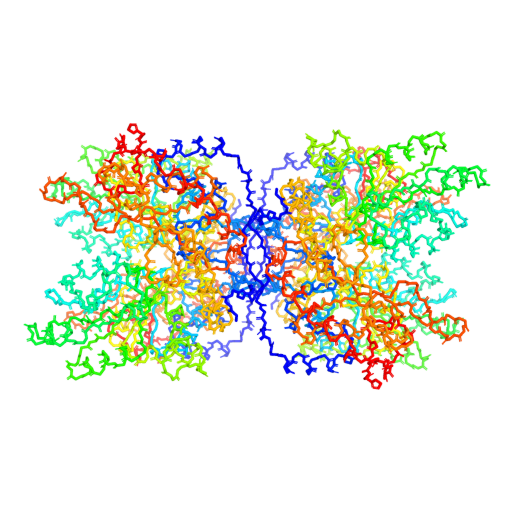ASN C 1 34 ? 10.66772 8.88068 54.07039 1.000 12.89428 34 ASN C C 1
ATOM 7726 O O . ASN C 1 34 ? 10.26497 8.72890 52.91258 1.000 13.25971 34 ASN C O 1
ATOM 7731 N N . THR C 1 35 ? 11.85740 9.42409 54.35517 1.000 13.01586 35 THR C N 1
ATOM 7732 C CA . THR C 1 35 ? 12.70122 9.90456 53.25869 1.000 12.17857 35 THR C CA 1
ATOM 7733 C C . THR C 1 35 ? 13.09263 8.80188 52.28056 1.000 12.43774 35 THR C C 1
ATOM 7734 O O . THR C 1 35 ? 13.39998 9.10760 51.12562 1.000 12.43296 35 THR C O 1
ATOM 7738 N N . PHE C 1 36 ? 13.08728 7.53230 52.70475 1.000 13.61385 36 PHE C N 1
ATOM 7739 C CA . PHE C 1 36 ? 13.38486 6.44436 51.77479 1.000 14.39913 36 PHE C CA 1
ATOM 7740 C C . PHE C 1 36 ? 12.33644 6.30256 50.68093 1.000 14.43833 36 PHE C C 1
ATOM 7741 O O . PHE C 1 36 ? 12.62079 5.68610 49.65041 1.000 16.01040 36 PHE C O 1
ATOM 7749 N N . LEU C 1 37 ? 11.13913 6.84989 50.87780 1.000 14.14529 37 LEU C N 1
ATOM 7750 C CA . LEU C 1 37 ? 10.06417 6.76977 49.89658 1.000 14.13129 37 LEU C CA 1
ATOM 7751 C C . LEU C 1 37 ? 9.98528 7.98482 48.97803 1.000 13.68847 37 LEU C C 1
ATOM 7752 O O . LEU C 1 37 ? 9.13436 8.00981 48.08497 1.000 15.22168 37 LEU C O 1
ATOM 7757 N N . LEU C 1 38 ? 10.84397 8.98533 49.15762 1.000 12.40393 38 LEU C N 1
ATOM 7758 C CA . LEU C 1 38 ? 10.83739 10.12752 48.24827 1.000 12.29241 38 LEU C CA 1
ATOM 7759 C C . LEU C 1 38 ? 11.37539 9.74116 46.87516 1.000 11.85630 38 LEU C C 1
ATOM 7760 O O . LEU C 1 38 ? 12.26984 8.89642 46.74612 1.000 13.75990 38 LEU C O 1
ATOM 7765 N N . ASN C 1 39 ? 10.84270 10.40198 45.84914 1.000 11.06148 39 ASN C N 1
ATOM 7766 C CA . ASN C 1 39 ? 11.35216 10.24021 44.49346 1.000 11.78241 39 ASN C CA 1
ATOM 7767 C C . ASN C 1 39 ? 12.61214 11.07417 44.30422 1.000 10.70194 39 ASN C C 1
ATOM 7768 O O . ASN C 1 39 ? 12.68266 12.22753 44.73592 1.000 11.75282 39 ASN C O 1
ATOM 7773 N N . SER C 1 40 ? 13.60573 10.48805 43.63758 1.000 10.01742 40 SER C N 1
ATOM 7774 C CA . SER C 1 40 ? 14.84875 11.19943 43.36119 1.000 10.99389 40 SER C CA 1
ATOM 7775 C C . SER C 1 40 ? 14.59693 12.53950 42.66848 1.000 11.48440 40 SER C C 1
ATOM 7776 O O . SER C 1 40 ? 15.23702 13.54923 42.99357 1.000 11.82241 40 SER C O 1
ATOM 7779 N N . LYS C 1 41 ? 13.64604 12.57581 41.73068 1.000 11.74370 41 LYS C N 1
ATOM 7780 C CA . LYS C 1 41 ? 13.38790 13.79367 40.96656 1.000 12.73525 41 LYS C CA 1
ATOM 7781 C C . LYS C 1 41 ? 12.87771 14.93050 41.84298 1.000 13.27021 41 LYS C C 1
ATOM 7782 O O . LYS C 1 41 ? 12.90834 16.08728 41.41382 1.000 15.48516 41 LYS C O 1
ATOM 7788 N N . ASP C 1 42 ? 12.40279 14.63220 43.04957 1.000 11.75017 42 ASP C N 1
ATOM 7789 C CA . ASP C 1 42 ? 11.87355 15.64182 43.95587 1.000 11.27932 42 ASP C CA 1
ATOM 7790 C C . ASP C 1 42 ? 12.90739 16.11669 44.97328 1.000 10.57137 42 ASP C C 1
ATOM 7791 O O . ASP C 1 42 ? 12.56489 16.87797 45.88688 1.000 11.49388 42 ASP C O 1
ATOM 7796 N N . ILE C 1 43 ? 14.16291 15.70498 44.82587 1.000 10.29974 43 ILE C N 1
ATOM 7797 C CA . ILE C 1 43 ? 15.21154 15.99164 45.79439 1.000 10.81590 43 ILE C CA 1
ATOM 7798 C C . ILE C 1 43 ? 16.26562 16.87945 45.15046 1.000 10.23095 43 ILE C C 1
ATOM 7799 O O . ILE C 1 43 ? 16.72874 16.60468 44.03731 1.000 11.56172 43 ILE C O 1
ATOM 7804 N N . TYR C 1 44 ? 16.63724 17.94426 45.85151 1.000 9.92194 44 TYR C N 1
ATOM 7805 C CA . TYR C 1 44 ? 17.66823 18.86128 45.38358 1.000 10.94207 44 TYR C CA 1
ATOM 7806 C C . TYR C 1 44 ? 19.06006 18.32266 45.69805 1.000 10.63157 44 TYR C C 1
ATOM 7807 O O . TYR C 1 44 ? 19.89793 18.17706 44.80077 1.000 10.45192 44 TYR C O 1
ATOM 7816 N N . ILE C 1 45 ? 19.31449 17.99555 46.96127 1.000 10.44006 45 ILE C N 1
ATOM 7817 C CA . ILE C 1 45 ? 20.62054 17.55109 47.42720 1.000 10.76299 45 ILE C CA 1
ATOM 7818 C C . ILE C 1 45 ? 20.36467 16.22588 48.13035 1.000 10.61274 45 ILE C C 1
ATOM 7819 O O . ILE C 1 45 ? 19.72654 16.19372 49.18694 1.000 11.50682 45 ILE C O 1
ATOM 7824 N N . ASP C 1 46 ? 20.79004 15.12826 47.51603 1.000 9.95978 46 ASP C N 1
ATOM 7825 C CA . ASP C 1 46 ? 20.44305 13.79637 48.01270 1.000 9.89029 46 ASP C CA 1
ATOM 7826 C C . ASP C 1 46 ? 21.62753 13.24146 48.79501 1.000 10.20203 46 ASP C C 1
ATOM 7827 O O . ASP C 1 46 ? 22.59354 12.74063 48.21140 1.000 10.79908 46 ASP C O 1
ATOM 7832 N N . LEU C 1 47 ? 21.54641 13.33341 50.12636 1.000 10.34923 47 LEU C N 1
ATOM 7833 C CA . LEU C 1 47 ? 22.57623 12.82594 51.02470 1.000 10.49188 47 LEU C CA 1
ATOM 7834 C C . LEU C 1 47 ? 22.16484 11.51076 51.68037 1.000 9.95595 47 LEU C C 1
ATOM 7835 O O . LEU C 1 47 ? 22.62899 11.17690 52.77547 1.000 10.63471 47 LEU C O 1
ATOM 7840 N N . LEU C 1 48 ? 21.30003 10.74697 51.01812 1.000 10.69986 48 LEU C N 1
ATOM 7841 C CA . LEU C 1 48 ? 20.91902 9.44511 51.54490 1.000 10.86593 48 LEU C CA 1
ATOM 7842 C C . LEU C 1 48 ? 22.13216 8.53107 51.68834 1.000 10.30927 48 LEU C C 1
ATOM 7843 O O . LEU C 1 48 ? 22.24288 7.79336 52.67251 1.000 11.48598 48 LEU C O 1
ATOM 7848 N N . THR C 1 49 ? 23.05300 8.56562 50.72211 1.000 9.94128 49 THR C N 1
ATOM 7849 C CA . THR C 1 49 ? 24.19931 7.66692 50.75007 1.000 10.70476 49 THR C CA 1
ATOM 7850 C C . THR C 1 49 ? 25.32083 8.19132 49.85971 1.000 9.16538 49 THR C C 1
ATOM 7851 O O . THR C 1 49 ? 25.08133 8.85870 48.84769 1.000 10.23507 49 THR C O 1
ATOM 7855 N N . ASP C 1 50 ? 26.54958 7.84937 50.22595 1.000 9.16197 50 ASP C N 1
ATOM 7856 C CA . ASP C 1 50 ? 27.70297 8.05147 49.36495 1.000 9.17919 50 ASP C CA 1
ATOM 7857 C C . ASP C 1 50 ? 28.00110 6.83276 48.50112 1.000 8.70498 50 ASP C C 1
ATOM 7858 O O . ASP C 1 50 ? 29.03879 6.80081 47.83821 1.000 10.43251 50 ASP C O 1
ATOM 7863 N N . SER C 1 51 ? 27.12192 5.83003 48.49117 1.000 8.79578 51 SER C N 1
ATOM 7864 C CA . SER C 1 51 ? 27.37198 4.59799 47.74778 1.000 9.42937 51 SER C CA 1
ATOM 7865 C C . SER C 1 51 ? 26.81161 4.71691 46.33681 1.000 9.28498 51 SER C C 1
ATOM 7866 O O . SER C 1 51 ? 25.59300 4.79063 46.15846 1.000 10.58339 51 SER C O 1
ATOM 7869 N N . GLY C 1 52 ? 27.69264 4.72131 45.33429 1.000 8.63181 52 GLY C N 1
ATOM 7870 C CA . GLY C 1 52 ? 27.26013 4.62474 43.95855 1.000 9.16127 52 GLY C CA 1
ATOM 7871 C C . GLY C 1 52 ? 26.69853 5.89924 43.38651 1.000 8.89603 52 GLY C C 1
ATOM 7872 O O . GLY C 1 52 ? 26.25296 5.89620 42.23438 1.000 9.30039 52 GLY C O 1
ATOM 7873 N N . THR C 1 53 ? 26.74020 6.99278 44.14396 1.000 8.81570 53 THR C N 1
ATOM 7874 C CA . THR C 1 53 ? 26.17608 8.28009 43.76611 1.000 9.07287 53 THR C CA 1
ATOM 7875 C C . THR C 1 53 ? 27.24639 9.24865 43.26865 1.000 9.14972 53 THR C C 1
ATOM 7876 O O . THR C 1 53 ? 26.94906 10.41691 43.01732 1.000 10.32930 53 THR C O 1
ATOM 7880 N N . ASN C 1 54 ? 28.47952 8.78163 43.10383 1.000 8.40588 54 ASN C N 1
ATOM 7881 C CA . ASN C 1 54 ? 29.60134 9.64645 42.75792 1.000 8.35088 54 ASN C CA 1
ATOM 7882 C C . ASN C 1 54 ? 29.50569 10.15624 41.32665 1.000 8.24847 54 ASN C C 1
ATOM 7883 O O . ASN C 1 54 ? 28.96315 9.49590 40.44003 1.000 9.45292 54 ASN C O 1
ATOM 7888 N N . ALA C 1 55 ? 30.08777 11.32990 41.09521 1.000 8.26719 55 ALA C N 1
ATOM 7889 C CA . ALA C 1 55 ? 30.22435 11.86232 39.74365 1.000 8.47931 55 ALA C CA 1
ATOM 7890 C C . ALA C 1 55 ? 31.50547 11.31643 39.12309 1.000 8.53945 55 ALA C C 1
ATOM 7891 O O . ALA C 1 55 ? 32.59335 11.45947 39.69730 1.000 9.17574 55 ALA C O 1
ATOM 7893 N N . MET C 1 56 ? 31.37568 10.67607 37.96170 1.000 8.40739 56 MET C N 1
ATOM 7894 C CA . MET C 1 56 ? 32.53624 10.20995 37.22771 1.000 8.63478 56 MET C CA 1
ATOM 7895 C C . MET C 1 56 ? 33.18540 11.36332 36.46466 1.000 8.52611 56 MET C C 1
ATOM 7896 O O . MET C 1 56 ? 32.60194 12.43390 36.28673 1.000 9.64681 56 MET C O 1
ATOM 7901 N N . SER C 1 57 ? 34.40538 11.12858 35.99586 1.000 8.55882 57 SER C N 1
ATOM 7902 C CA . SER C 1 57 ? 35.10729 12.11220 35.18637 1.000 8.44111 57 SER C CA 1
ATOM 7903 C C . SER C 1 57 ? 34.82650 11.90855 33.69608 1.000 8.99014 57 SER C C 1
ATOM 7904 O O . SER C 1 57 ? 34.30289 10.87747 33.25755 1.000 8.72207 57 SER C O 1
ATOM 7907 N N . ASP C 1 58 ? 35.24307 12.90831 32.90996 1.000 9.01590 58 ASP C N 1
ATOM 7908 C CA . ASP C 1 58 ? 35.27876 12.77071 31.45930 1.000 9.65585 58 ASP C CA 1
ATOM 7909 C C . ASP C 1 58 ? 36.09938 11.55554 31.02784 1.000 9.30050 58 ASP C C 1
ATOM 7910 O O . ASP C 1 58 ? 35.71371 10.84239 30.09567 1.000 9.59222 58 ASP C O 1
ATOM 7915 N N . LYS C 1 59 ? 37.22262 11.29590 31.70011 1.000 9.30071 59 LYS C N 1
ATOM 7916 C CA . LYS C 1 59 ? 38.05566 10.14989 31.34431 1.000 10.02873 59 LYS C CA 1
ATOM 7917 C C . LYS C 1 59 ? 37.33597 8.84205 31.63660 1.000 8.00446 59 LYS C C 1
ATOM 7918 O O . LYS C 1 59 ? 37.44351 7.88086 30.86848 1.000 8.90946 59 LYS C O 1
ATOM 7924 N N . GLN C 1 60 ? 36.60596 8.77455 32.75195 1.000 7.79928 60 GLN C N 1
ATOM 7925 C CA . GLN C 1 60 ? 35.79781 7.58800 33.01588 1.000 8.25151 60 GLN C CA 1
ATOM 7926 C C . GLN C 1 60 ? 34.70744 7.41311 31.96804 1.000 7.82908 60 GLN C C 1
ATOM 7927 O O . GLN C 1 60 ? 34.45922 6.29161 31.51174 1.000 8.81230 60 GLN C O 1
ATOM 7933 N N . TRP C 1 61 ? 34.04925 8.51004 31.57041 1.000 8.47672 61 TRP C N 1
ATOM 7934 C CA . TRP C 1 61 ? 33.01097 8.42068 30.54494 1.000 8.56725 61 TRP C CA 1
ATOM 7935 C C . TRP C 1 61 ? 33.58247 8.01878 29.18828 1.000 8.62176 61 TRP C C 1
ATOM 7936 O O . TRP C 1 61 ? 32.90569 7.32321 28.41671 1.000 9.99692 61 TRP C O 1
ATOM 7947 N N . ALA C 1 62 ? 34.82437 8.41901 28.88778 1.000 8.64014 62 ALA C N 1
ATOM 7948 C CA . ALA C 1 62 ? 35.48580 7.90052 27.69266 1.000 9.03607 62 ALA C CA 1
ATOM 7949 C C . ALA C 1 62 ? 35.65216 6.39378 27.79338 1.000 9.11227 62 ALA C C 1
ATOM 7950 O O . ALA C 1 62 ? 35.40007 5.66245 26.82547 1.000 10.60673 62 ALA C O 1
ATOM 7952 N N . GLY C 1 63 ? 36.05295 5.90718 28.96969 1.000 9.13282 63 GLY C N 1
ATOM 7953 C CA . GLY C 1 63 ? 36.15208 4.47589 29.17243 1.000 9.78907 63 GLY C CA 1
ATOM 7954 C C . GLY C 1 63 ? 34.82488 3.77381 29.00672 1.000 9.13503 63 GLY C C 1
ATOM 7955 O O . GLY C 1 63 ? 34.77882 2.64597 28.51161 1.000 9.61911 63 GLY C O 1
ATOM 7956 N N . MET C 1 64 ? 33.73221 4.43545 29.39796 1.000 9.44007 64 MET C N 1
ATOM 7957 C CA . MET C 1 64 ? 32.39942 3.87147 29.24310 1.000 10.11921 64 MET C CA 1
ATOM 7958 C C . MET C 1 64 ? 32.03878 3.63611 27.78732 1.000 9.57549 64 MET C C 1
ATOM 7959 O O . MET C 1 64 ? 31.14335 2.83626 27.51594 1.000 10.56665 64 MET C O 1
ATOM 7964 N N . MET C 1 65 ? 32.69186 4.32787 26.85239 1.000 9.08188 65 MET C N 1
ATOM 7965 C CA A MET C 1 65 ? 32.42453 4.19054 25.42542 0.583 9.38288 65 MET C CA 1
ATOM 7966 C CA B MET C 1 65 ? 32.37617 4.14965 25.44402 0.417 9.36458 65 MET C CA 1
ATOM 7967 C C . MET C 1 65 ? 33.19597 3.05263 24.77960 1.000 9.93149 65 MET C C 1
ATOM 7968 O O . MET C 1 65 ? 32.88520 2.67911 23.64353 1.000 10.61052 65 MET C O 1
ATOM 7977 N N . ILE C 1 66 ? 34.20627 2.51240 25.45929 1.000 10.23990 66 ILE C N 1
ATOM 7978 C CA . ILE C 1 66 ? 35.01605 1.43356 24.90612 1.000 10.16937 66 ILE C CA 1
ATOM 7979 C C . ILE C 1 66 ? 34.86871 0.18828 25.77127 1.000 10.00053 66 ILE C C 1
ATOM 7980 O O . ILE C 1 66 ? 35.83030 -0.56111 25.99894 1.000 11.21107 66 ILE C O 1
ATOM 7985 N N . GLY C 1 67 ? 33.64912 -0.05941 26.23358 1.000 9.40418 67 GLY C N 1
ATOM 7986 C CA . GLY C 1 67 ? 33.35727 -1.33913 26.83955 1.000 9.66910 67 GLY C CA 1
ATOM 7987 C C . GLY C 1 67 ? 33.57904 -2.46509 25.85296 1.000 9.88886 67 GLY C C 1
ATOM 7988 O O . GLY C 1 67 ? 33.01791 -2.46840 24.74898 1.000 10.88790 67 GLY C O 1
ATOM 7989 N N . ASP C 1 68 ? 34.43224 -3.40524 26.24749 1.000 8.93639 68 ASP C N 1
ATOM 7990 C CA . ASP C 1 68 ? 34.70931 -4.63700 25.51637 1.000 9.23790 68 ASP C CA 1
ATOM 7991 C C . ASP C 1 68 ? 33.85459 -5.67886 26.22508 1.000 8.83277 68 ASP C C 1
ATOM 7992 O O . ASP C 1 68 ? 34.19812 -6.15924 27.31187 1.000 9.83249 68 ASP C O 1
ATOM 7997 N N . GLU C 1 69 ? 32.70159 -5.98438 25.63786 1.000 8.98480 69 GLU C N 1
ATOM 7998 C CA . GLU C 1 69 ? 31.67657 -6.73932 26.33403 1.000 9.36070 69 GLU C CA 1
ATOM 7999 C C . GLU C 1 69 ? 31.85183 -8.24161 26.18695 1.000 9.45884 69 GLU C C 1
ATOM 8000 O O . GLU C 1 69 ? 30.91637 -8.99473 26.47818 1.000 11.25999 69 GLU C O 1
ATOM 8006 N N . ALA C 1 70 ? 33.04371 -8.68699 25.78963 1.000 9.78976 70 ALA C N 1
ATOM 8007 C CA . ALA C 1 70 ? 33.32301 -10.10834 25.64640 1.000 10.40984 70 ALA C CA 1
ATOM 8008 C C . ALA C 1 70 ? 33.21573 -10.83280 26.98120 1.000 10.25891 70 ALA C C 1
ATOM 8009 O O . ALA C 1 70 ? 33.55643 -10.30376 28.04320 1.000 11.54377 70 ALA C O 1
ATOM 8011 N N . TYR C 1 71 ? 32.74267 -12.07563 26.90464 1.000 11.28970 71 TYR C N 1
ATOM 8012 C CA . TYR C 1 71 ? 32.49312 -12.87698 28.09635 1.000 12.12567 71 TYR C CA 1
ATOM 8013 C C . TYR C 1 71 ? 33.78701 -13.26944 28.79609 1.000 11.95335 71 TYR C C 1
ATOM 8014 O O . TYR C 1 71 ? 33.79506 -13.46479 30.01897 1.000 13.61716 71 TYR C O 1
ATOM 8023 N N . ALA C 1 72 ? 34.87180 -13.40002 28.03848 1.000 11.22633 72 ALA C N 1
ATOM 8024 C CA . ALA C 1 72 ? 36.18826 -13.72721 28.55048 1.000 11.83585 72 ALA C CA 1
ATOM 8025 C C . ALA C 1 72 ? 37.20053 -12.95357 27.71927 1.000 10.56123 72 ALA C C 1
ATOM 8026 O O . ALA C 1 72 ? 36.97449 -12.68865 26.53358 1.000 11.11394 72 ALA C O 1
ATOM 8028 N N . GLY C 1 73 ? 38.29718 -12.54824 28.35396 1.000 10.53493 73 GLY C N 1
ATOM 8029 C CA . GLY C 1 73 ? 39.35170 -11.87510 27.62991 1.000 10.93738 73 GLY C CA 1
ATOM 8030 C C . GLY C 1 73 ? 39.09877 -10.41778 27.32918 1.000 9.88915 73 GLY C C 1
ATOM 8031 O O . GLY C 1 73 ? 39.75927 -9.86287 26.44792 1.000 10.45783 73 GLY C O 1
ATOM 8032 N N . SER C 1 74 ? 38.17042 -9.76928 28.03540 1.000 10.04925 74 SER C N 1
ATOM 8033 C CA . SER C 1 74 ? 37.90485 -8.35017 27.80540 1.000 9.89667 74 SER C CA 1
ATOM 8034 C C . SER C 1 74 ? 39.11573 -7.49653 28.15417 1.000 9.28434 74 SER C C 1
ATOM 8035 O O . SER C 1 74 ? 39.70764 -7.64566 29.23035 1.000 10.43981 74 SER C O 1
ATOM 8038 N N . GLU C 1 75 ? 39.43574 -6.54676 27.27037 1.000 9.48580 75 GLU C N 1
ATOM 8039 C CA . GLU C 1 75 ? 40.45608 -5.54802 27.57736 1.000 10.33858 75 GLU C CA 1
ATOM 8040 C C . GLU C 1 75 ? 40.16586 -4.82959 28.88172 1.000 9.50248 75 GLU C C 1
ATOM 8041 O O . GLU C 1 75 ? 41.09849 -4.44143 29.59865 1.000 10.00132 75 GLU C O 1
ATOM 8047 N N . ASN C 1 76 ? 38.88621 -4.61857 29.20028 1.000 9.24661 76 ASN C N 1
ATOM 8048 C CA . ASN C 1 76 ? 38.57361 -3.86750 30.41265 1.000 8.94754 76 ASN C CA 1
ATOM 8049 C C . ASN C 1 76 ? 38.93148 -4.66394 31.65602 1.000 9.17793 76 ASN C C 1
ATOM 8050 O O . ASN C 1 76 ? 39.33726 -4.08317 32.66963 1.000 9.01135 76 ASN C O 1
ATOM 8055 N N . PHE C 1 77 ? 38.73979 -5.98743 31.61652 1.000 9.44419 77 PHE C N 1
ATOM 8056 C CA . PHE C 1 77 ? 39.18378 -6.82469 32.72438 1.000 9.49794 77 PHE C CA 1
ATOM 8057 C C . PHE C 1 77 ? 40.68723 -6.69712 32.92640 1.000 9.37618 77 PHE C C 1
ATOM 8058 O O . PHE C 1 77 ? 41.16343 -6.52901 34.05464 1.000 9.71782 77 PHE C O 1
ATOM 8066 N N . TYR C 1 78 ? 41.45715 -6.76450 31.83803 1.000 9.76694 78 TYR C N 1
ATOM 8067 C CA . TYR C 1 78 ? 42.90370 -6.68032 31.98789 1.000 9.94361 78 TYR C CA 1
ATOM 8068 C C . TYR C 1 78 ? 43.31142 -5.33376 32.57112 1.000 9.75616 78 TYR C C 1
ATOM 8069 O O . TYR C 1 78 ? 44.23493 -5.26208 33.38886 1.000 10.69267 78 TYR C O 1
ATOM 8078 N N . HIS C 1 79 ? 42.62105 -4.25504 32.17789 1.000 9.64877 79 HIS C N 1
ATOM 8079 C CA . HIS C 1 79 ? 42.93821 -2.94220 32.73903 1.000 10.04924 79 HIS C CA 1
ATOM 8080 C C . HIS C 1 79 ? 42.64809 -2.89868 34.23090 1.000 9.95150 79 HIS C C 1
ATOM 8081 O O . HIS C 1 79 ? 43.44592 -2.37464 35.01305 1.000 10.73191 79 HIS C O 1
ATOM 8088 N N . LEU C 1 80 ? 41.48770 -3.41035 34.63266 1.000 9.18546 80 LEU C N 1
ATOM 8089 C CA . LEU C 1 80 ? 41.13419 -3.42367 36.04829 1.000 9.11203 80 LEU C CA 1
ATOM 8090 C C . LEU C 1 80 ? 42.12513 -4.26087 36.84592 1.000 9.42072 80 LEU C C 1
ATOM 8091 O O . LEU C 1 80 ? 42.60900 -3.84018 37.90234 1.000 9.33501 80 LEU C O 1
ATOM 8096 N N . GLU C 1 81 ? 42.44840 -5.44899 36.33912 1.000 9.56033 81 GLU C N 1
ATOM 8097 C CA . GLU C 1 81 ? 43.38419 -6.33179 37.02420 1.000 9.88210 81 GLU C CA 1
ATOM 8098 C C . GLU C 1 81 ? 44.74412 -5.66221 37.19054 1.000 9.70403 81 GLU C C 1
ATOM 8099 O O . GLU C 1 81 ? 45.33685 -5.68936 38.27448 1.000 10.48039 81 GLU C O 1
ATOM 8105 N N . LYS C 1 82 ? 45.25537 -5.05191 36.11803 1.000 9.08382 82 LYS C N 1
ATOM 8106 C CA A LYS C 1 82 ? 46.55400 -4.39128 36.18882 0.476 10.54219 82 LYS C CA 1
ATOM 8107 C CA B LYS C 1 82 ? 46.55387 -4.39013 36.18734 0.524 10.21664 82 LYS C CA 1
ATOM 8108 C C . LYS C 1 82 ? 46.53422 -3.23462 37.18217 1.000 9.66330 82 LYS C C 1
ATOM 8109 O O . LYS C 1 82 ? 47.46141 -3.07906 37.98700 1.000 10.26363 82 LYS C O 1
ATOM 8120 N N . THR C 1 83 ? 45.48077 -2.41743 37.14317 1.000 9.81147 83 THR C N 1
ATOM 8121 C CA . THR C 1 83 ? 45.39273 -1.25903 38.02493 1.000 9.82218 83 THR C CA 1
ATOM 8122 C C . THR C 1 83 ? 45.30556 -1.67358 39.48889 1.000 9.23322 83 THR C C 1
ATOM 8123 O O . THR C 1 83 ? 46.00552 -1.11722 40.34454 1.000 9.90646 83 THR C O 1
ATOM 8127 N N . VAL C 1 84 ? 44.45189 -2.65174 39.79990 1.000 9.54127 84 VAL C N 1
ATOM 8128 C CA . VAL C 1 84 ? 44.28836 -3.06168 41.19262 1.000 9.97392 84 VAL C CA 1
ATOM 8129 C C . VAL C 1 84 ? 45.55543 -3.72252 41.71684 1.000 10.10699 84 VAL C C 1
ATOM 8130 O O . VAL C 1 84 ? 45.96679 -3.48228 42.85489 1.000 10.18102 84 VAL C O 1
ATOM 8134 N N . LYS C 1 85 ? 46.21213 -4.55121 40.90370 1.000 9.90384 85 LYS C N 1
ATOM 8135 C CA A LYS C 1 85 ? 47.47668 -5.13298 41.34063 0.196 10.62774 85 LYS C CA 1
ATOM 8136 C CA B LYS C 1 85 ? 47.47432 -5.13128 41.34785 0.804 10.32117 85 LYS C CA 1
ATOM 8137 C C . LYS C 1 85 ? 48.50463 -4.04672 41.63617 1.000 10.51626 85 LYS C C 1
ATOM 8138 O O . LYS C 1 85 ? 49.21278 -4.10763 42.64339 1.000 11.21329 85 LYS C O 1
ATOM 8149 N N . GLU C 1 86 ? 48.59643 -3.03872 40.76592 1.000 9.81188 86 GLU C N 1
ATOM 8150 C CA . GLU C 1 86 ? 49.55700 -1.96073 40.97003 1.000 10.75791 86 GLU C CA 1
ATOM 8151 C C . GLU C 1 86 ? 49.25285 -1.17536 42.24107 1.000 10.10383 86 GLU C C 1
ATOM 8152 O O . GLU C 1 86 ? 50.15735 -0.87851 43.03137 1.000 12.21533 86 GLU C O 1
ATOM 8158 N N . LEU C 1 87 ? 47.98326 -0.81235 42.44903 1.000 9.58165 87 LEU C N 1
ATOM 8159 C CA . LEU C 1 87 ? 47.65953 0.13070 43.51267 1.000 9.96461 87 LEU C CA 1
ATOM 8160 C C . LEU C 1 87 ? 47.43995 -0.53895 44.86224 1.000 10.89067 87 LEU C C 1
ATOM 8161 O O . LEU C 1 87 ? 47.79588 0.04066 45.88981 1.000 11.89250 87 LEU C O 1
ATOM 8166 N N . PHE C 1 88 ? 46.83512 -1.72895 44.89141 1.000 11.11512 88 PHE C N 1
ATOM 8167 C CA . PHE C 1 88 ? 46.58637 -2.42571 46.15335 1.000 10.85153 88 PHE C CA 1
ATOM 8168 C C . PHE C 1 88 ? 47.61315 -3.50989 46.45547 1.000 11.50915 88 PHE C C 1
ATOM 8169 O O . PHE C 1 88 ? 47.73782 -3.91181 47.61484 1.000 13.91154 88 PHE C O 1
ATOM 8177 N N . GLY C 1 89 ? 48.32569 -4.01601 45.45563 1.000 10.99636 89 GLY C N 1
ATOM 8178 C CA . GLY C 1 89 ? 49.42783 -4.92215 45.69530 1.000 12.78515 89 GLY C CA 1
ATOM 8179 C C . GLY C 1 89 ? 49.08383 -6.39323 45.81954 1.000 13.49703 89 GLY C C 1
ATOM 8180 O O . GLY C 1 89 ? 49.99697 -7.20406 46.00559 1.000 18.72238 89 GLY C O 1
ATOM 8181 N N . PHE C 1 90 ? 47.82084 -6.77769 45.71121 1.000 11.77665 90 PHE C N 1
ATOM 8182 C CA . PHE C 1 90 ? 47.46880 -8.18621 45.84260 1.000 11.61526 90 PHE C CA 1
ATOM 8183 C C . PHE C 1 90 ? 47.73526 -8.94724 44.54842 1.000 12.75146 90 PHE C C 1
ATOM 8184 O O . PHE C 1 90 ? 47.69216 -8.39066 43.45075 1.000 14.00165 90 PHE C O 1
ATOM 8192 N N . LYS C 1 91 ? 47.97983 -10.25211 44.68326 1.000 12.59351 91 LYS C N 1
ATOM 8193 C CA . LYS C 1 91 ? 48.33438 -11.04819 43.50969 1.000 12.77982 91 LYS C CA 1
ATOM 8194 C C . LYS C 1 91 ? 47.15533 -11.29053 42.57615 1.000 12.70779 91 LYS C C 1
ATOM 8195 O O . LYS C 1 91 ? 47.35458 -11.38250 41.35740 1.000 13.36095 91 LYS C O 1
ATOM 8201 N N . HIS C 1 92 ? 45.94098 -11.42208 43.11228 1.000 11.24646 92 HIS C N 1
ATOM 8202 C CA . HIS C 1 92 ? 44.80758 -11.89745 42.32533 1.000 11.13397 92 HIS C CA 1
ATOM 8203 C C . HIS C 1 92 ? 43.56953 -11.04929 42.57650 1.000 11.12178 92 HIS C C 1
ATOM 8204 O O . HIS C 1 92 ? 43.38742 -10.49006 43.66310 1.000 12.50322 92 HIS C O 1
ATOM 8211 N N . ILE C 1 93 ? 42.70317 -10.98460 41.56732 1.000 10.92635 93 ILE C N 1
ATOM 8212 C CA . ILE C 1 93 ? 41.44958 -10.24411 41.66413 1.000 10.88202 93 ILE C CA 1
ATOM 8213 C C . ILE C 1 93 ? 40.31124 -11.07585 41.08690 1.000 10.86677 93 ILE C C 1
ATOM 8214 O O . ILE C 1 93 ? 40.47491 -11.76809 40.07285 1.000 11.55913 93 ILE C O 1
ATOM 8219 N N . VAL C 1 94 ? 39.15323 -10.99430 41.73479 1.000 9.29413 94 VAL C N 1
ATOM 8220 C CA . VAL C 1 94 ? 37.89254 -11.48320 41.18145 1.000 10.44803 94 VAL C CA 1
ATOM 8221 C C . VAL C 1 94 ? 36.91812 -10.31249 41.19155 1.000 9.30276 94 VAL C C 1
ATOM 8222 O O . VAL C 1 94 ? 36.52221 -9.85384 42.27014 1.000 10.42713 94 VAL C O 1
ATOM 8226 N N . PRO C 1 95 ? 36.52707 -9.77503 40.04438 1.000 9.71548 95 PRO C N 1
ATOM 8227 C CA . PRO C 1 95 ? 35.54762 -8.68788 40.05379 1.000 10.47926 95 PRO C CA 1
ATOM 8228 C C . PRO C 1 95 ? 34.20766 -9.18890 40.56422 1.000 9.33691 95 PRO C C 1
ATOM 8229 O O . PRO C 1 95 ? 33.86238 -10.36773 40.42007 1.000 9.91136 95 PRO C O 1
ATOM 8233 N N . THR C 1 96 ? 33.45436 -8.27300 41.17413 1.000 9.49732 96 THR C N 1
ATOM 8234 C CA . THR C 1 96 ? 32.10147 -8.54761 41.64141 1.000 9.36533 96 THR C CA 1
ATOM 8235 C C . THR C 1 96 ? 31.23517 -7.33961 41.31277 1.000 9.41988 96 THR C C 1
ATOM 8236 O O . THR C 1 96 ? 31.74374 -6.25415 41.02276 1.000 9.72696 96 THR C O 1
ATOM 8240 N N . HIS C 1 97 ? 29.91200 -7.51437 41.35643 1.000 9.16467 97 HIS C N 1
ATOM 8241 C CA . HIS C 1 97 ? 29.08655 -6.39465 40.90060 1.000 9.38000 97 HIS C CA 1
ATOM 8242 C C . HIS C 1 97 ? 29.12922 -5.23008 41.88702 1.000 8.95961 97 HIS C C 1
ATOM 8243 O O . HIS C 1 97 ? 29.01222 -4.06480 41.47350 1.000 9.81903 97 HIS C O 1
ATOM 8250 N N . GLN C 1 98 ? 29.30190 -5.52132 43.17620 1.000 9.02996 98 GLN C N 1
ATOM 8251 C CA . GLN C 1 98 ? 29.62531 -4.50809 44.18090 1.000 8.91616 98 GLN C CA 1
ATOM 8252 C C . GLN C 1 98 ? 30.21828 -5.21448 45.39721 1.000 9.60052 98 GLN C C 1
ATOM 8253 O O . GLN C 1 98 ? 30.51373 -6.41416 45.35089 1.000 10.24247 98 GLN C O 1
ATOM 8259 N N . GLY C 1 99 ? 30.40391 -4.45970 46.48308 1.000 9.57020 99 GLY C N 1
ATOM 8260 C CA . GLY C 1 99 ? 31.14690 -4.97606 47.62214 1.000 9.84801 99 GLY C CA 1
ATOM 8261 C C . GLY C 1 99 ? 30.52170 -6.20476 48.25284 1.000 9.77260 99 GLY C C 1
ATOM 8262 O O . GLY C 1 99 ? 31.22183 -7.16727 48.57638 1.000 10.14705 99 GLY C O 1
ATOM 8263 N N . ARG C 1 100 ? 29.19718 -6.19596 48.44035 1.000 9.59558 100 ARG C N 1
ATOM 8264 C CA . ARG C 1 100 ? 28.57116 -7.32134 49.13056 1.000 10.14655 100 ARG C CA 1
ATOM 8265 C C . ARG C 1 100 ? 28.66408 -8.61236 48.32054 1.000 10.18736 100 ARG C C 1
ATOM 8266 O O . ARG C 1 100 ? 28.60430 -9.70173 48.89971 1.000 10.97364 100 ARG C O 1
ATOM 8274 N N . GLY C 1 101 ? 28.83564 -8.52114 47.00013 1.000 10.23400 101 GLY C N 1
ATOM 8275 C CA . GLY C 1 101 ? 29.10894 -9.72280 46.23112 1.000 10.41544 101 GLY C CA 1
ATOM 8276 C C . GLY C 1 101 ? 30.46634 -10.30541 46.57176 1.000 10.37765 101 GLY C C 1
ATOM 8277 O O . GLY C 1 101 ? 30.62442 -11.52639 46.66410 1.000 11.55664 101 GLY C O 1
ATOM 8278 N N . ALA C 1 102 ? 31.46190 -9.43959 46.78204 1.000 9.74423 102 ALA C N 1
ATOM 8279 C CA . ALA C 1 102 ? 32.77553 -9.91603 47.20756 1.000 10.04197 102 ALA C CA 1
ATOM 8280 C C . ALA C 1 102 ? 32.72479 -10.49032 48.62099 1.000 10.16691 102 ALA C C 1
ATOM 8281 O O . ALA C 1 102 ? 33.41465 -11.46878 48.91573 1.000 10.82614 102 ALA C O 1
ATOM 8283 N N . GLU C 1 103 ? 31.90697 -9.89918 49.50033 1.000 9.91357 103 GLU C N 1
ATOM 8284 C CA . GLU C 1 103 ? 31.76623 -10.41750 50.86057 1.000 10.17431 103 GLU C CA 1
ATOM 8285 C C . GLU C 1 103 ? 31.15520 -11.81102 50.86184 1.000 10.13478 103 GLU C C 1
ATOM 8286 O O . GLU C 1 103 ? 31.55839 -12.67464 51.65197 1.000 10.95840 103 GLU C O 1
ATOM 8292 N N . ASN C 1 104 ? 30.15538 -12.03767 50.00778 1.000 10.08817 104 ASN C N 1
ATOM 8293 C CA . ASN C 1 104 ? 29.57867 -13.37203 49.87675 1.000 11.14216 104 ASN C CA 1
ATOM 8294 C C . ASN C 1 104 ? 30.66100 -14.39268 49.53462 1.000 10.74191 104 ASN C C 1
ATOM 8295 O O . ASN C 1 104 ? 30.76330 -15.45038 50.17126 1.000 12.06534 104 ASN C O 1
ATOM 8300 N N . LEU C 1 105 ? 31.50169 -14.07818 48.54745 1.000 10.54996 105 LEU C N 1
ATOM 8301 C CA . LEU C 1 105 ? 32.58288 -14.98591 48.17590 1.000 10.88617 105 LEU C CA 1
ATOM 8302 C C . LEU C 1 105 ? 33.55055 -15.20774 49.33102 1.000 10.88096 105 LEU C C 1
ATOM 8303 O O . LEU C 1 105 ? 33.86247 -16.35180 49.68253 1.000 11.49853 105 LEU C O 1
ATOM 8308 N N . LEU C 1 106 ? 34.05182 -14.11745 49.92264 1.000 11.09297 106 LEU C N 1
ATOM 8309 C CA . LEU C 1 106 ? 35.05954 -14.23657 50.97369 1.000 10.49912 106 LEU C CA 1
ATOM 8310 C C . LEU C 1 106 ? 34.55136 -15.08713 52.13068 1.000 10.92451 106 LEU C C 1
ATOM 8311 O O . LEU C 1 106 ? 35.23929 -16.00368 52.59628 1.000 11.18037 106 LEU C O 1
ATOM 8316 N N . SER C 1 107 ? 33.33911 -14.80493 52.60230 1.000 10.33527 107 SER C N 1
ATOM 8317 C CA . SER C 1 107 ? 32.84296 -15.50355 53.77919 1.000 10.97662 107 SER C CA 1
ATOM 8318 C C . SER C 1 107 ? 32.56638 -16.97191 53.49383 1.000 11.45768 107 SER C C 1
ATOM 8319 O O . SER C 1 107 ? 32.76891 -17.81015 54.37686 1.000 13.21500 107 SER C O 1
ATOM 8322 N N . GLN C 1 108 ? 32.14357 -17.31258 52.27233 1.000 11.76735 108 GLN C N 1
ATOM 8323 C CA . GLN C 1 108 ? 31.98230 -18.72580 51.95023 1.000 12.29410 108 GLN C CA 1
ATOM 8324 C C . GLN C 1 108 ? 33.32682 -19.44095 51.89286 1.000 12.99512 108 GLN C C 1
ATOM 8325 O O . GLN C 1 108 ? 33.41950 -20.61801 52.26558 1.000 15.68933 108 GLN C O 1
ATOM 8331 N N . LEU C 1 109 ? 34.37711 -18.74672 51.44423 1.000 12.75172 109 LEU C N 1
ATOM 8332 C CA . LEU C 1 109 ? 35.68216 -19.36320 51.23765 1.000 14.55196 109 LEU C CA 1
ATOM 8333 C C . LEU C 1 109 ? 36.49975 -19.46979 52.51530 1.000 14.00367 109 LEU C C 1
ATOM 8334 O O . LEU C 1 109 ? 37.31100 -20.39424 52.64520 1.000 16.43796 109 LEU C O 1
ATOM 8339 N N . ALA C 1 110 ? 36.33394 -18.53394 53.44724 1.000 11.90729 110 ALA C N 1
ATOM 8340 C CA . ALA C 1 110 ? 37.31068 -18.34944 54.50560 1.000 12.86103 110 ALA C CA 1
ATOM 8341 C C . ALA C 1 110 ? 36.78810 -18.69450 55.89055 1.000 13.81006 110 ALA C C 1
ATOM 8342 O O . ALA C 1 110 ? 37.54086 -18.57209 56.85896 1.000 16.03812 110 ALA C O 1
ATOM 8344 N N . ILE C 1 111 ? 35.53556 -19.12159 56.02278 1.000 12.88976 111 ILE C N 1
ATOM 8345 C CA . ILE C 1 111 ? 34.93262 -19.37394 57.32882 1.000 12.69687 111 ILE C CA 1
ATOM 8346 C C . ILE C 1 111 ? 34.48553 -20.82474 57.40901 1.000 14.05848 111 ILE C C 1
ATOM 8347 O O . ILE C 1 111 ? 33.80070 -21.32080 56.50524 1.000 15.58951 111 ILE C O 1
ATOM 8352 N N . LYS C 1 112 ? 34.87854 -21.50505 58.49632 1.000 14.93770 112 LYS C N 1
ATOM 8353 C CA . LYS C 1 112 ? 34.31371 -22.79290 58.85252 1.000 16.04603 112 LYS C CA 1
ATOM 8354 C C . LYS C 1 112 ? 33.33364 -22.60979 60.00391 1.000 15.92991 112 LYS C C 1
ATOM 8355 O O . LYS C 1 112 ? 33.49450 -21.69262 60.81929 1.000 14.70453 112 LYS C O 1
ATOM 8361 N N . PRO C 1 113 ? 32.29866 -23.44544 60.08370 1.000 17.15421 113 PRO C N 1
ATOM 8362 C CA . PRO C 1 113 ? 31.26623 -23.24428 61.11080 1.000 16.92441 113 PRO C CA 1
ATOM 8363 C C . PRO C 1 113 ? 31.85584 -23.19394 62.51313 1.000 16.31598 113 PRO C C 1
ATOM 8364 O O . PRO C 1 113 ? 32.68797 -24.02500 62.89441 1.000 16.78746 113 PRO C O 1
ATOM 8368 N N . GLY C 1 114 ? 31.41762 -22.19688 63.27889 1.000 15.44096 114 GLY C N 1
ATOM 8369 C CA . GLY C 1 114 ? 31.87302 -22.01945 64.63567 1.000 16.66940 114 GLY C CA 1
ATOM 8370 C C . GLY C 1 114 ? 33.06505 -21.10505 64.80659 1.000 16.23820 114 GLY C C 1
ATOM 8371 O O . GLY C 1 114 ? 33.36952 -20.72316 65.94289 1.000 18.37295 114 GLY C O 1
ATOM 8372 N N . GLN C 1 115 ? 33.75614 -20.74722 63.72877 1.000 13.93525 115 GLN C N 1
ATOM 8373 C CA . GLN C 1 115 ? 34.91225 -19.87622 63.86763 1.000 13.82727 115 GLN C CA 1
ATOM 8374 C C . GLN C 1 115 ? 34.48390 -18.45029 64.20172 1.000 13.92870 115 GLN C C 1
ATOM 8375 O O . GLN C 1 115 ? 33.32587 -18.06592 64.05392 1.000 16.31831 115 GLN C O 1
ATOM 8381 N N . TYR C 1 116 ? 35.45145 -17.65538 64.63072 1.000 13.66285 116 TYR C N 1
ATOM 8382 C CA . TYR C 1 116 ? 35.23308 -16.25574 64.95504 1.000 13.77277 116 TYR C CA 1
ATOM 8383 C C . TYR C 1 116 ? 35.78527 -15.36339 63.85456 1.000 12.88707 116 TYR C C 1
ATOM 8384 O O . TYR C 1 116 ? 36.81903 -15.66927 63.24794 1.000 13.78032 116 TYR C O 1
ATOM 8393 N N . VAL C 1 117 ? 35.08659 -14.26089 63.59492 1.000 12.53320 117 VAL C N 1
ATOM 8394 C CA . VAL C 1 117 ? 35.63076 -13.15744 62.81049 1.000 11.93810 117 VAL C CA 1
ATOM 8395 C C . VAL C 1 117 ? 35.71750 -11.95576 63.73457 1.000 11.90723 117 VAL C C 1
ATOM 8396 O O . VAL C 1 117 ? 34.71480 -11.55552 64.33347 1.000 13.14084 117 VAL C O 1
ATOM 8400 N N . ALA C 1 118 ? 36.91380 -11.39859 63.87009 1.000 12.06128 118 ALA C N 1
ATOM 8401 C CA . ALA C 1 118 ? 37.14557 -10.26187 64.74408 1.000 12.67017 118 ALA C CA 1
ATOM 8402 C C . ALA C 1 118 ? 37.27932 -9.01830 63.88574 1.000 12.69648 118 ALA C C 1
ATOM 8403 O O . ALA C 1 118 ? 38.03566 -9.02014 62.91545 1.000 14.71637 118 ALA C O 1
ATOM 8405 N N . GLY C 1 119 ? 36.55267 -7.96346 64.23682 1.000 13.02054 119 GLY C N 1
ATOM 8406 C CA . GLY C 1 119 ? 36.55861 -6.76373 63.42678 1.000 13.07971 119 GLY C CA 1
ATOM 8407 C C . GLY C 1 119 ? 36.47632 -5.50112 64.26029 1.000 11.77685 119 GLY C C 1
ATOM 8408 O O . GLY C 1 119 ? 36.03482 -5.51304 65.41418 1.000 12.91689 119 GLY C O 1
ATOM 8409 N N . ASN C 1 120 ? 36.90785 -4.39642 63.64933 1.000 11.66557 120 ASN C N 1
ATOM 8410 C CA . ASN C 1 120 ? 36.72751 -3.07748 64.26210 1.000 11.15579 120 ASN C CA 1
ATOM 8411 C C . ASN C 1 120 ? 35.33602 -2.57237 63.90442 1.000 12.31456 120 ASN C C 1
ATOM 8412 O O . ASN C 1 120 ? 35.12858 -1.90025 62.89458 1.000 14.16803 120 ASN C O 1
ATOM 8417 N N . MET C 1 121 ? 34.36961 -2.90980 64.76104 1.000 13.28382 121 MET C N 1
ATOM 8418 C CA . MET C 1 121 ? 32.94478 -2.72978 64.49693 1.000 14.43955 121 MET C CA 1
ATOM 8419 C C . MET C 1 121 ? 32.51931 -3.51298 63.26155 1.000 15.67243 121 MET C C 1
ATOM 8420 O O . MET C 1 121 ? 33.24842 -4.40085 62.81329 1.000 17.24218 121 MET C O 1
ATOM 8425 N N . TYR C 1 122 ? 31.34095 -3.22405 62.71643 1.000 15.94202 122 TYR C N 1
ATOM 8426 C CA . TYR C 1 122 ? 30.79850 -4.07268 61.66584 1.000 16.12646 122 TYR C CA 1
ATOM 8427 C C . TYR C 1 122 ? 29.92919 -3.24964 60.72762 1.000 15.96642 122 TYR C C 1
ATOM 8428 O O . TYR C 1 122 ? 29.50209 -2.13550 61.04827 1.000 16.07141 122 TYR C O 1
ATOM 8437 N N . PHE C 1 123 ? 29.67563 -3.82676 59.55815 1.000 16.16948 123 PHE C N 1
ATOM 8438 C CA . PHE C 1 123 ? 28.70977 -3.31754 58.59983 1.000 14.95871 123 PHE C CA 1
ATOM 8439 C C . PHE C 1 123 ? 27.68882 -4.41555 58.33034 1.000 13.40288 123 PHE C C 1
ATOM 8440 O O . PHE C 1 123 ? 28.01510 -5.60248 58.37115 1.000 14.75054 123 PHE C O 1
ATOM 8448 N N . THR C 1 124 ? 26.45659 -4.00658 58.02295 1.000 13.98787 124 THR C N 1
ATOM 8449 C CA A THR C 1 124 ? 25.34985 -4.96198 57.98286 0.539 13.93821 124 THR C CA 1
ATOM 8450 C CA B THR C 1 124 ? 25.33292 -4.94030 57.95235 0.461 14.17500 124 THR C CA 1
ATOM 8451 C C . THR C 1 124 ? 25.60259 -6.11114 57.00962 1.000 12.58295 124 THR C C 1
ATOM 8452 O O . THR C 1 124 ? 25.45139 -7.27935 57.38013 1.000 13.62754 124 THR C O 1
ATOM 8459 N N . THR C 1 125 ? 25.95677 -5.81562 55.75364 1.000 12.00907 125 THR C N 1
ATOM 8460 C CA . THR C 1 125 ? 26.10529 -6.90647 54.79034 1.000 12.65105 125 THR C CA 1
ATOM 8461 C C . THR C 1 125 ? 27.30937 -7.76929 55.13031 1.000 12.39686 125 THR C C 1
ATOM 8462 O O . THR C 1 125 ? 27.24914 -8.99972 55.02477 1.000 12.50423 125 THR C O 1
ATOM 8466 N N . THR C 1 126 ? 28.40089 -7.13489 55.56869 1.000 11.75019 126 THR C N 1
ATOM 8467 C CA . THR C 1 126 ? 29.63722 -7.85063 55.85353 1.000 11.73399 126 THR C CA 1
ATOM 8468 C C . THR C 1 126 ? 29.41656 -8.84084 56.98636 1.000 12.18016 126 THR C C 1
ATOM 8469 O O . THR C 1 126 ? 29.81226 -10.01171 56.90372 1.000 12.95535 126 THR C O 1
ATOM 8473 N N . ARG C 1 127 ? 28.75293 -8.38695 58.05056 1.000 12.22436 127 ARG C N 1
ATOM 8474 C CA . ARG C 1 127 ? 28.46101 -9.25332 59.18369 1.000 12.58179 127 ARG C CA 1
ATOM 8475 C C . ARG C 1 127 ? 27.44734 -10.32390 58.81109 1.000 12.64824 127 ARG C C 1
ATOM 8476 O O . ARG C 1 127 ? 27.56068 -11.46619 59.26843 1.000 13.16395 127 ARG C O 1
ATOM 8484 N N . PHE C 1 128 ? 26.45271 -9.98323 57.98119 1.000 13.17737 128 PHE C N 1
ATOM 8485 C CA . PHE C 1 128 ? 25.50318 -10.99977 57.53905 1.000 13.34981 128 PHE C CA 1
ATOM 8486 C C . PHE C 1 128 ? 26.22778 -12.16785 56.89116 1.000 12.45358 128 PHE C C 1
ATOM 8487 O O . PHE C 1 128 ? 25.96385 -13.33159 57.20825 1.000 12.84954 128 PHE C O 1
ATOM 8495 N N . HIS C 1 129 ? 27.12772 -11.87999 55.95322 1.000 11.86651 129 HIS C N 1
ATOM 8496 C CA . HIS C 1 129 ? 27.79436 -12.96709 55.24771 1.000 11.83910 129 HIS C CA 1
ATOM 8497 C C . HIS C 1 129 ? 28.70921 -13.75759 56.16502 1.000 11.58751 129 HIS C C 1
ATOM 8498 O O . HIS C 1 129 ? 28.81220 -14.97996 56.02793 1.000 13.01434 129 HIS C O 1
ATOM 8505 N N . GLN C 1 130 ? 29.34498 -13.09651 57.12815 1.000 11.48246 130 GLN C N 1
ATOM 8506 C CA . GLN C 1 130 ? 30.15197 -13.83736 58.09064 1.000 11.91242 130 GLN C CA 1
ATOM 8507 C C . GLN C 1 130 ? 29.28378 -14.78954 58.90724 1.000 12.01572 130 GLN C C 1
ATOM 8508 O O . GLN C 1 130 ? 29.60420 -15.97685 59.06102 1.000 12.86800 130 GLN C O 1
ATOM 8514 N N . GLU C 1 131 ? 28.16490 -14.28568 59.42592 1.000 12.51131 131 GLU C N 1
ATOM 8515 C CA . GLU C 1 131 ? 27.29223 -15.10556 60.26330 1.000 13.70671 131 GLU C CA 1
ATOM 8516 C C . GLU C 1 131 ? 26.57457 -16.17896 59.45383 1.000 13.73424 131 GLU C C 1
ATOM 8517 O O . GLU C 1 131 ? 26.38881 -17.30052 59.93625 1.000 14.82916 131 GLU C O 1
ATOM 8523 N N . LYS C 1 132 ? 26.15669 -15.85415 58.22697 1.000 13.23868 132 LYS C N 1
ATOM 8524 C CA . LYS C 1 132 ? 25.48024 -16.83325 57.37995 1.000 14.51324 132 LYS C CA 1
ATOM 8525 C C . LYS C 1 132 ? 26.35282 -18.05979 57.15666 1.000 14.57093 132 LYS C C 1
ATOM 8526 O O . LYS C 1 132 ? 25.84505 -19.18315 57.04467 1.000 15.62353 132 LYS C O 1
ATOM 8532 N N . ASN C 1 133 ? 27.66451 -17.86472 57.10094 1.000 13.41132 133 ASN C N 1
ATOM 8533 C CA . ASN C 1 133 ? 28.60679 -18.94711 56.87993 1.000 14.13478 133 ASN C CA 1
ATOM 8534 C C . ASN C 1 133 ? 29.13669 -19.55200 58.16953 1.000 15.17490 133 ASN C C 1
ATOM 8535 O O . ASN C 1 133 ? 30.07633 -20.35503 58.12817 1.000 17.41602 133 ASN C O 1
ATOM 8540 N N . GLY C 1 134 ? 28.53718 -19.20643 59.30329 1.000 14.62978 134 GLY C N 1
ATOM 8541 C CA . GLY C 1 134 ? 28.79025 -19.89461 60.54996 1.000 14.96517 134 GLY C CA 1
ATOM 8542 C C . GLY C 1 134 ? 29.74429 -19.21649 61.50726 1.000 14.58067 134 GLY C C 1
ATOM 8543 O O . GLY C 1 134 ? 30.12753 -19.83382 62.50520 1.000 15.84534 134 GLY C O 1
ATOM 8544 N N . ALA C 1 135 ? 30.12635 -17.97156 61.25921 1.000 13.53472 135 ALA C N 1
ATOM 8545 C CA . ALA C 1 135 ? 31.03900 -17.28474 62.16350 1.000 14.04041 135 ALA C CA 1
ATOM 8546 C C . ALA C 1 135 ? 30.28794 -16.55421 63.26611 1.000 14.21244 135 ALA C C 1
ATOM 8547 O O . ALA C 1 135 ? 29.12855 -16.16087 63.10297 1.000 15.66666 135 ALA C O 1
ATOM 8549 N N . THR C 1 136 ? 30.97491 -16.36987 64.39359 1.000 14.28619 136 THR C N 1
ATOM 8550 C CA . THR C 1 136 ? 30.57206 -15.42600 65.42773 1.000 15.59048 136 THR C CA 1
ATOM 8551 C C . THR C 1 136 ? 31.42055 -14.16956 65.27934 1.000 13.88191 136 THR C C 1
ATOM 8552 O O . THR C 1 136 ? 32.65169 -14.25244 65.23357 1.000 14.72073 136 THR C O 1
ATOM 8556 N N . PHE C 1 137 ? 30.76625 -13.01568 65.18193 1.000 14.56963 137 PHE C N 1
ATOM 8557 C CA . PHE C 1 137 ? 31.48385 -11.75119 65.10471 1.000 15.03610 137 PHE C CA 1
ATOM 8558 C C . PHE C 1 137 ? 31.85064 -11.26646 66.50214 1.000 15.68735 137 PHE C C 1
ATOM 8559 O O . PHE C 1 137 ? 31.04217 -11.34570 67.43397 1.000 17.41525 137 PHE C O 1
ATOM 8567 N N . VAL C 1 138 ? 33.08090 -10.77114 66.64363 1.000 14.60123 138 VAL C N 1
ATOM 8568 C CA . VAL C 1 138 ? 33.56920 -10.17193 67.88285 1.000 14.88940 138 VAL C CA 1
ATOM 8569 C C . VAL C 1 138 ? 34.13207 -8.79315 67.56677 1.000 14.67506 138 VAL C C 1
ATOM 8570 O O . VAL C 1 138 ? 35.00996 -8.65768 66.70828 1.000 14.51751 138 VAL C O 1
ATOM 8574 N N . ASP C 1 139 ? 33.64331 -7.77863 68.27570 1.000 13.85168 139 ASP C N 1
ATOM 8575 C CA . ASP C 1 139 ? 34.11131 -6.40946 68.08846 1.000 13.57635 139 ASP C CA 1
ATOM 8576 C C . ASP C 1 139 ? 35.40140 -6.21297 68.87683 1.000 13.46234 139 ASP C C 1
ATOM 8577 O O . ASP C 1 139 ? 35.42391 -6.40633 70.09883 1.000 15.77008 139 ASP C O 1
ATOM 8582 N N . ILE C 1 140 ? 36.47709 -5.84073 68.18496 1.000 12.82067 140 ILE C N 1
ATOM 8583 C CA . ILE C 1 140 ? 37.75907 -5.57341 68.82472 1.000 12.97821 140 ILE C CA 1
ATOM 8584 C C . ILE C 1 140 ? 38.19010 -4.11699 68.65241 1.000 12.94121 140 ILE C C 1
ATOM 8585 O O . ILE C 1 140 ? 39.34661 -3.78573 68.87567 1.000 13.05025 140 ILE C O 1
ATOM 8590 N N . VAL C 1 141 ? 37.26730 -3.23206 68.27131 1.000 12.53360 141 VAL C N 1
ATOM 8591 C CA . VAL C 1 141 ? 37.60621 -1.81223 68.21435 1.000 13.33939 141 VAL C CA 1
ATOM 8592 C C . VAL C 1 141 ? 37.88869 -1.29689 69.62400 1.000 13.92343 141 VAL C C 1
ATOM 8593 O O . VAL C 1 141 ? 37.41603 -1.84883 70.62618 1.000 14.21231 141 VAL C O 1
ATOM 8597 N N . ARG C 1 142 ? 38.68052 -0.23343 69.70915 1.000 16.20262 142 ARG C N 1
ATOM 8598 C CA A ARG C 1 142 ? 38.92636 0.41785 70.98869 0.469 18.59006 142 ARG C CA 1
ATOM 8599 C CA B ARG C 1 142 ? 38.92005 0.39963 70.99896 0.531 17.80113 142 ARG C CA 1
ATOM 8600 C C . ARG C 1 142 ? 37.61172 0.89648 71.59803 1.000 18.74287 142 ARG C C 1
ATOM 8601 O O . ARG C 1 142 ? 36.71553 1.35945 70.88830 1.000 18.03483 142 ARG C O 1
ATOM 8616 N N . ASP C 1 143 ? 37.50713 0.80558 72.92826 1.000 21.34786 143 ASP C N 1
ATOM 8617 C CA . ASP C 1 143 ? 36.27211 1.21694 73.59473 1.000 23.41792 143 ASP C CA 1
ATOM 8618 C C . ASP C 1 143 ? 35.93722 2.67758 73.32524 1.000 23.76624 143 ASP C C 1
ATOM 8619 O O . ASP C 1 143 ? 34.75790 3.03799 73.25909 1.000 22.13060 143 ASP C O 1
ATOM 8624 N N . GLU C 1 144 ? 36.95279 3.52670 73.15716 1.000 26.02180 144 GLU C N 1
ATOM 8625 C CA A GLU C 1 144 ? 36.71320 4.94607 72.90767 0.572 26.88714 144 GLU C CA 1
ATOM 8626 C CA B GLU C 1 144 ? 36.69835 4.94149 72.92002 0.428 26.78784 144 GLU C CA 1
ATOM 8627 C C . GLU C 1 144 ? 35.95591 5.18523 71.61089 1.000 25.49404 144 GLU C C 1
ATOM 8628 O O . GLU C 1 144 ? 35.31524 6.23168 71.46098 1.000 24.76553 144 GLU C O 1
ATOM 8639 N N . ALA C 1 145 ? 36.01836 4.24419 70.66688 1.000 23.29942 145 ALA C N 1
ATOM 8640 C CA . ALA C 1 145 ? 35.30750 4.39994 69.40438 1.000 21.78815 145 ALA C CA 1
ATOM 8641 C C . ALA C 1 145 ? 33.80162 4.47663 69.60015 1.000 20.39773 145 ALA C C 1
ATOM 8642 O O . ALA C 1 145 ? 33.09754 5.00500 68.73430 1.000 21.45943 145 ALA C O 1
ATOM 8644 N N . HIS C 1 146 ? 33.29184 3.95681 70.70958 1.000 18.77248 146 HIS C N 1
ATOM 8645 C CA . HIS C 1 146 ? 31.86862 3.99930 70.99701 1.000 20.46627 146 HIS C CA 1
ATOM 8646 C C . HIS C 1 146 ? 31.44788 5.29007 71.68820 1.000 20.90837 146 HIS C C 1
ATOM 8647 O O . HIS C 1 146 ? 30.25769 5.46747 71.96295 1.000 24.18697 146 HIS C O 1
ATOM 8654 N N . ASP C 1 147 ? 32.38948 6.19202 71.96942 1.000 18.88793 147 ASP C N 1
ATOM 8655 C CA . ASP C 1 147 ? 32.09179 7.48995 72.58180 1.000 18.36830 147 ASP C CA 1
ATOM 8656 C C . ASP C 1 147 ? 31.88117 8.48018 71.44524 1.000 17.56306 147 ASP C C 1
ATOM 8657 O O . ASP C 1 147 ? 32.84228 9.02251 70.89618 1.000 17.60271 147 ASP C O 1
ATOM 8662 N N . ALA C 1 148 ? 30.61457 8.74192 71.11198 1.000 17.28273 148 ALA C N 1
ATOM 8663 C CA . ALA C 1 148 ? 30.29741 9.59110 69.96783 1.000 18.62250 148 ALA C CA 1
ATOM 8664 C C . ALA C 1 148 ? 30.70201 11.04606 70.16486 1.000 18.27218 148 ALA C C 1
ATOM 8665 O O . ALA C 1 148 ? 30.73518 11.79769 69.18564 1.000 20.14779 148 ALA C O 1
ATOM 8667 N N . SER C 1 149 ? 31.00456 11.46178 71.39028 1.000 18.46720 149 SER C N 1
ATOM 8668 C CA . SER C 1 149 ? 31.40497 12.83514 71.65967 1.000 19.46296 149 SER C CA 1
ATOM 8669 C C . SER C 1 149 ? 32.90738 13.04593 71.57589 1.000 18.86154 149 SER C C 1
ATOM 8670 O O . SER C 1 149 ? 33.35011 14.19676 71.50766 1.000 19.75683 149 SER C O 1
ATOM 8673 N N . LEU C 1 150 ? 33.69622 11.97458 71.57140 1.000 17.38804 150 LEU C N 1
ATOM 8674 C CA . LEU C 1 150 ? 35.12786 12.08234 71.81878 1.000 16.95950 150 LEU C CA 1
ATOM 8675 C C . LEU C 1 150 ? 35.86789 12.47148 70.54275 1.000 16.79752 150 LEU C C 1
ATOM 8676 O O . LEU C 1 150 ? 35.82317 11.74911 69.53932 1.000 17.38931 150 LEU C O 1
ATOM 8681 N N . ASN C 1 151 ? 36.55640 13.61071 70.58959 1.000 17.74859 151 ASN C N 1
ATOM 8682 C CA . ASN C 1 151 ? 37.36517 14.10227 69.47576 1.000 19.64665 151 ASN C CA 1
ATOM 8683 C C . ASN C 1 151 ? 38.74961 13.48877 69.62970 1.000 20.06499 151 ASN C C 1
ATOM 8684 O O . ASN C 1 151 ? 39.61174 14.01306 70.33729 1.000 23.16775 151 ASN C O 1
ATOM 8689 N N . LEU C 1 152 ? 38.95663 12.34775 68.97187 1.000 19.94745 152 LEU C N 1
ATOM 8690 C CA . LEU C 1 152 ? 40.18418 11.58245 69.05502 1.000 19.90383 152 LEU C CA 1
ATOM 8691 C C . LEU C 1 152 ? 40.55969 11.15274 67.64614 1.000 17.39075 152 LEU C C 1
ATOM 8692 O O . LEU C 1 152 ? 39.68785 10.71403 66.88594 1.000 16.89378 152 LEU C O 1
ATOM 8697 N N . PRO C 1 153 ? 41.83198 11.25312 67.27293 1.000 16.73516 153 PRO C N 1
ATOM 8698 C CA . PRO C 1 153 ? 42.23997 10.76741 65.95366 1.000 15.37163 153 PRO C CA 1
ATOM 8699 C C . PRO C 1 153 ? 42.24977 9.24843 65.91226 1.000 13.87539 153 PRO C C 1
ATOM 8700 O O . PRO C 1 153 ? 42.38185 8.56944 66.93488 1.000 14.67142 153 PRO C O 1
ATOM 8704 N N . PHE C 1 154 ? 42.08303 8.72103 64.70342 1.000 12.04563 154 PHE C N 1
ATOM 8705 C CA . PHE C 1 154 ? 42.17679 7.27916 64.44617 1.000 11.42822 154 PHE C CA 1
ATOM 8706 C C . PHE C 1 154 ? 41.29459 6.45885 65.38508 1.000 11.58818 154 PHE C C 1
ATOM 8707 O O . PHE C 1 154 ? 41.69706 5.42625 65.92992 1.000 11.76194 154 PHE C O 1
ATOM 8715 N N . LYS C 1 155 ? 40.04462 6.90699 65.51694 1.000 12.44580 155 LYS C N 1
ATOM 8716 C CA A LYS C 1 155 ? 39.08877 6.23352 66.38312 0.274 13.42511 155 LYS C CA 1
ATOM 8717 C CA B LYS C 1 155 ? 39.07924 6.23126 66.37705 0.726 13.83188 155 LYS C CA 1
ATOM 8718 C C . LYS C 1 155 ? 38.68679 4.85860 65.86485 1.000 12.91366 155 LYS C C 1
ATOM 8719 O O . LYS C 1 155 ? 38.07224 4.09533 66.61622 1.000 14.99247 155 LYS C O 1
ATOM 8730 N N . GLY C 1 156 ? 39.01445 4.52846 64.61336 1.000 11.56833 156 GLY C N 1
ATOM 8731 C CA . GLY C 1 156 ? 38.73718 3.20436 64.10230 1.000 12.18501 156 GLY C CA 1
ATOM 8732 C C . GLY C 1 156 ? 39.71541 2.12828 64.51379 1.000 11.89283 156 GLY C C 1
ATOM 8733 O O . GLY C 1 156 ? 39.49392 0.96023 64.18111 1.000 12.33886 156 GLY C O 1
ATOM 8734 N N . ASP C 1 157 ? 40.78684 2.48489 65.22386 1.000 11.22636 157 ASP C N 1
ATOM 8735 C CA . ASP C 1 157 ? 41.84487 1.52476 65.52587 1.000 11.25114 157 ASP C CA 1
ATOM 8736 C C . ASP C 1 157 ? 41.34336 0.33422 66.33666 1.000 11.77874 157 ASP C C 1
ATOM 8737 O O . ASP C 1 157 ? 40.51085 0.46901 67.23702 1.000 12.65538 157 ASP C O 1
ATOM 8742 N N . ILE C 1 158 ? 41.89769 -0.83650 66.01466 1.000 11.72146 158 ILE C N 1
ATOM 8743 C CA . ILE C 1 158 ? 41.69877 -2.03980 66.81033 1.000 12.37815 158 ILE C CA 1
ATOM 8744 C C . ILE C 1 158 ? 42.44768 -1.92018 68.13338 1.000 12.80641 158 ILE C C 1
ATOM 8745 O O . ILE C 1 158 ? 43.57224 -1.40772 68.19630 1.000 12.76222 158 ILE C O 1
ATOM 8750 N N . ASP C 1 159 ? 41.81927 -2.38368 69.20871 1.000 12.81456 159 ASP C N 1
ATOM 8751 C CA . ASP C 1 159 ? 42.49625 -2.51062 70.49380 1.000 13.69492 159 ASP C CA 1
ATOM 8752 C C . ASP C 1 159 ? 43.30591 -3.80519 70.45744 1.000 13.39366 159 ASP C C 1
ATOM 8753 O O . ASP C 1 159 ? 42.73763 -4.90613 70.44209 1.000 12.61238 159 ASP C O 1
ATOM 8758 N N . LEU C 1 160 ? 44.63507 -3.67239 70.43191 1.000 13.34093 160 LEU C N 1
ATOM 8759 C CA A LEU C 1 160 ? 45.48929 -4.84986 70.32838 0.567 13.93026 160 LEU C CA 1
ATOM 8760 C CA B LEU C 1 160 ? 45.50242 -4.84427 70.33374 0.433 13.74313 160 LEU C CA 1
ATOM 8761 C C . LEU C 1 160 ? 45.33830 -5.76720 71.53076 1.000 14.07545 160 LEU C C 1
ATOM 8762 O O . LEU C 1 160 ? 45.55189 -6.97824 71.41296 1.000 14.90364 160 LEU C O 1
ATOM 8771 N N . ASN C 1 161 ? 44.98150 -5.21589 72.69085 1.000 14.02998 161 ASN C N 1
ATOM 8772 C CA . ASN C 1 161 ? 44.74655 -6.06502 73.85504 1.000 15.62000 161 ASN C CA 1
ATOM 8773 C C . ASN C 1 161 ? 43.49403 -6.91391 73.67338 1.000 15.03830 161 ASN C C 1
ATOM 8774 O O . ASN C 1 161 ? 43.46306 -8.07648 74.08999 1.000 15.96097 161 ASN C O 1
ATOM 8779 N N . LYS C 1 162 ? 42.44925 -6.35362 73.05859 1.000 14.34798 162 LYS C N 1
ATOM 8780 C CA . LYS C 1 162 ? 41.26361 -7.15324 72.76761 1.000 14.50209 162 LYS C CA 1
ATOM 8781 C C 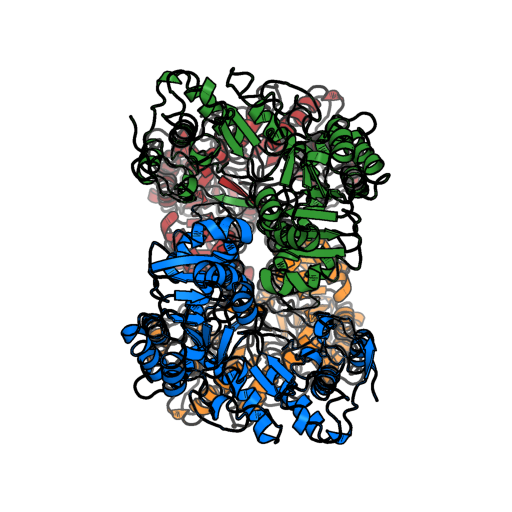. LYS C 1 162 ? 41.57624 -8.25382 71.76385 1.000 13.49790 162 LYS C C 1
ATOM 8782 O O . LYS C 1 162 ? 41.07278 -9.37506 71.89098 1.000 15.22904 162 LYS C O 1
ATOM 8788 N N . LEU C 1 163 ? 42.40320 -7.95530 70.75936 1.000 13.01825 163 LEU C N 1
ATOM 8789 C CA . LEU C 1 163 ? 42.79687 -8.98852 69.80594 1.000 13.64878 163 LEU C CA 1
ATOM 8790 C C . LEU C 1 163 ? 43.61141 -10.07613 70.49539 1.000 14.60663 163 LEU C C 1
ATOM 8791 O O . LEU C 1 163 ? 43.35338 -11.26843 70.30941 1.000 14.95982 163 LEU C O 1
ATOM 8796 N N . ALA C 1 164 ? 44.59124 -9.68094 71.31658 1.000 14.51524 164 ALA C N 1
ATOM 8797 C CA . ALA C 1 164 ? 45.38318 -10.66490 72.04619 1.000 15.68854 164 ALA C CA 1
ATOM 8798 C C . ALA C 1 164 ? 44.50270 -11.52682 72.94269 1.000 15.53633 164 ALA C C 1
ATOM 8799 O O . ALA C 1 164 ? 44.69310 -12.74600 73.02500 1.000 16.04142 164 ALA C O 1
ATOM 8801 N N . THR C 1 165 ? 43.52895 -10.91272 73.61953 1.000 15.23621 165 THR C N 1
ATOM 8802 C CA . THR C 1 165 ? 42.63256 -11.67641 74.48404 1.000 16.00047 165 THR C CA 1
ATOM 8803 C C . THR C 1 165 ? 41.81278 -12.67751 73.68420 1.000 16.08113 165 THR C C 1
ATOM 8804 O O . THR C 1 165 ? 41.64623 -13.82910 74.10245 1.000 16.31161 165 THR C O 1
ATOM 8808 N N . LEU C 1 166 ? 41.29604 -12.26129 72.52647 1.000 15.56146 166 LEU C N 1
ATOM 8809 C CA . LEU C 1 166 ? 40.50680 -13.17956 71.71204 1.000 16.08636 166 LEU C CA 1
ATOM 8810 C C . LEU C 1 166 ? 41.34208 -14.37289 71.26660 1.000 16.05452 166 LEU C C 1
ATOM 8811 O O . LEU C 1 166 ? 40.87797 -15.51997 71.31208 1.000 17.08861 166 LEU C O 1
ATOM 8816 N N . ILE C 1 167 ? 42.58088 -14.12107 70.83888 1.000 16.04836 167 ILE C N 1
ATOM 8817 C CA . ILE C 1 167 ? 43.46820 -15.20369 70.41987 1.000 16.51357 167 ILE C CA 1
ATOM 8818 C C . ILE C 1 167 ? 43.72446 -16.16282 71.57605 1.000 17.92291 167 ILE C C 1
ATOM 8819 O O . ILE C 1 167 ? 43.65950 -17.38905 71.41918 1.000 18.71568 167 ILE C O 1
ATOM 8824 N N . LYS C 1 168 ? 44.02055 -15.61515 72.75637 1.000 19.02703 168 LYS C N 1
ATOM 8825 C CA . LYS C 1 168 ? 44.28169 -16.45667 73.91876 1.000 21.79515 168 LYS C CA 1
ATOM 8826 C C . LYS C 1 168 ? 43.04356 -17.25349 74.30952 1.000 22.43303 168 LYS C C 1
ATOM 8827 O O . LYS C 1 168 ? 43.13496 -18.45052 74.60714 1.000 23.75747 168 LYS C O 1
ATOM 8833 N N . GLU C 1 169 ? 41.87112 -16.61614 74.29457 1.000 21.62322 169 GLU C N 1
ATOM 8834 C CA . GLU C 1 169 ? 40.67122 -17.27589 74.80036 1.000 21.81349 169 GLU C CA 1
ATOM 8835 C C . GLU C 1 169 ? 40.05191 -18.24883 73.80259 1.000 20.88876 169 GLU C C 1
ATOM 8836 O O . GLU C 1 169 ? 39.49920 -19.27290 74.21690 1.000 21.78796 169 GLU C O 1
ATOM 8842 N N . LYS C 1 170 ? 40.12697 -17.96446 72.50176 1.000 19.82315 170 LYS C N 1
ATOM 8843 C CA . LYS C 1 170 ? 39.48689 -18.82390 71.51330 1.000 19.42969 170 LYS C CA 1
ATOM 8844 C C . LYS C 1 170 ? 40.45770 -19.72436 70.76525 1.000 19.14142 170 LYS C C 1
ATOM 8845 O O . LYS C 1 170 ? 40.03520 -20.76673 70.25328 1.000 19.65386 170 LYS C O 1
ATOM 8851 N N . GLY C 1 171 ? 41.73511 -19.35782 70.69411 1.000 18.30898 171 GLY C N 1
ATOM 8852 C CA . GLY C 1 171 ? 42.69505 -20.10833 69.91189 1.000 17.55877 171 GLY C CA 1
ATOM 8853 C C . GLY C 1 171 ? 42.77528 -19.61376 68.48331 1.000 16.54375 171 GLY C C 1
ATOM 8854 O O . GLY C 1 171 ? 41.74711 -19.41595 67.82637 1.000 16.73819 171 GLY C O 1
ATOM 8855 N N . ALA C 1 172 ? 44.00049 -19.42311 67.99190 1.000 16.90899 172 ALA C N 1
ATOM 8856 C CA . ALA C 1 172 ? 44.19269 -18.85636 66.66228 1.000 17.26218 172 ALA C CA 1
ATOM 8857 C C . ALA C 1 172 ? 43.49424 -19.68306 65.59072 1.000 17.27387 172 ALA C C 1
ATOM 8858 O O . ALA C 1 172 ? 42.94456 -19.12927 64.63094 1.000 18.16638 172 ALA C O 1
ATOM 8860 N N . GLU C 1 173 ? 43.50308 -21.01021 65.73815 1.000 19.12814 173 GLU C N 1
ATOM 8861 C CA A GLU C 1 173 ? 42.89333 -21.88835 64.74774 0.598 20.14177 173 GLU C CA 1
ATOM 8862 C CA B GLU C 1 173 ? 42.89500 -21.86677 64.72700 0.402 19.78505 173 GLU C CA 1
ATOM 8863 C C . GLU C 1 173 ? 41.38747 -21.68944 64.64474 1.000 18.99720 173 GLU C C 1
ATOM 8864 O O . GLU C 1 173 ? 40.78221 -22.10943 63.65505 1.000 19.47947 173 GLU C O 1
ATOM 8875 N N . ASN C 1 174 ? 40.76801 -21.07881 65.64938 1.000 17.63227 174 ASN C N 1
ATOM 8876 C CA . ASN C 1 174 ? 39.33130 -20.85695 65.64305 1.000 16.82417 174 ASN C CA 1
ATOM 8877 C C . ASN C 1 174 ? 38.94934 -19.46108 65.19175 1.000 15.64380 174 ASN C C 1
ATOM 8878 O O . ASN C 1 174 ? 37.76603 -19.11656 65.22342 1.000 15.82103 174 ASN C O 1
ATOM 8883 N N . ILE C 1 175 ? 39.91931 -18.66128 64.76544 1.000 14.25670 175 ILE C N 1
ATOM 8884 C CA . ILE C 1 175 ? 39.66391 -17.35262 64.18506 1.000 13.78294 175 ILE C CA 1
ATOM 8885 C C . ILE C 1 175 ? 39.75585 -17.51677 62.67419 1.000 13.83930 175 ILE C C 1
ATOM 8886 O O . ILE C 1 175 ? 40.82406 -17.82046 62.13020 1.000 15.16909 175 ILE C O 1
ATOM 8891 N N . ALA C 1 176 ? 38.62318 -17.35084 61.99516 1.000 12.96505 176 ALA C N 1
ATOM 8892 C CA . ALA C 1 176 ? 38.61589 -17.44827 60.53922 1.000 11.98831 176 ALA C CA 1
ATOM 8893 C C . ALA C 1 176 ? 39.48134 -16.35631 59.92872 1.000 11.85735 176 ALA C C 1
ATOM 8894 O O . ALA C 1 176 ? 40.36212 -16.62419 59.09963 1.000 12.80313 176 ALA C O 1
ATOM 8896 N N . TYR C 1 177 ? 39.24911 -15.11501 60.34173 1.000 11.39538 177 TYR C N 1
ATOM 8897 C CA . TYR C 1 177 ? 40.06213 -13.98848 59.90750 1.000 10.93702 177 TYR C CA 1
ATOM 8898 C C . TYR C 1 177 ? 39.73576 -12.78132 60.76966 1.000 11.72103 177 TYR C C 1
ATOM 8899 O O . TYR C 1 177 ? 38.70884 -12.73536 61.46055 1.000 11.95987 177 TYR C O 1
ATOM 8908 N N . ILE C 1 178 ? 40.64986 -11.81990 60.73142 1.000 11.42003 178 ILE C N 1
ATOM 8909 C CA . ILE C 1 178 ? 40.41847 -10.47656 61.24278 1.000 11.63867 178 ILE C CA 1
ATOM 8910 C C . ILE C 1 178 ? 39.88339 -9.64818 60.08378 1.000 10.55692 178 ILE C C 1
ATOM 8911 O O . ILE C 1 178 ? 40.48658 -9.62051 59.00256 1.000 11.79262 178 ILE C O 1
ATOM 8916 N N . CYS C 1 179 ? 38.72769 -9.01641 60.28077 1.000 11.20363 179 CYS C N 1
ATOM 8917 C CA . CYS C 1 179 ? 38.10968 -8.16564 59.26541 1.000 11.88776 179 CYS C CA 1
ATOM 8918 C C . CYS C 1 179 ? 38.36198 -6.72237 59.68080 1.000 12.12680 179 CYS C C 1
ATOM 8919 O O . CYS C 1 179 ? 37.66567 -6.17892 60.54542 1.000 12.86730 179 CYS C O 1
ATOM 8922 N N . LEU C 1 180 ? 39.39402 -6.12282 59.10234 1.000 11.09004 180 LEU C N 1
ATOM 8923 C CA . LEU C 1 180 ? 39.78004 -4.75729 59.43295 1.000 10.52556 180 LEU C CA 1
ATOM 8924 C C . LEU C 1 180 ? 39.15107 -3.81816 58.41196 1.000 10.27369 180 LEU C C 1
ATOM 8925 O O . LEU C 1 180 ? 39.43806 -3.91677 57.21716 1.000 10.46233 180 LEU C O 1
ATOM 8930 N N . ALA C 1 181 ? 38.26530 -2.94489 58.87325 1.000 9.84381 181 ALA C N 1
ATOM 8931 C CA . ALA C 1 181 ? 37.55218 -2.02460 57.99549 1.000 10.75418 181 ALA C CA 1
ATOM 8932 C C . ALA C 1 181 ? 38.23488 -0.66444 57.97118 1.000 10.01904 181 ALA C C 1
ATOM 8933 O O . ALA C 1 181 ? 38.64217 -0.14267 59.01632 1.000 11.08611 181 ALA C O 1
ATOM 8935 N N . VAL C 1 182 ? 38.32599 -0.08045 56.77633 1.000 10.08473 182 VAL C N 1
ATOM 8936 C CA . VAL C 1 182 ? 38.82699 1.27808 56.59742 1.000 11.33173 182 VAL C CA 1
ATOM 8937 C C . VAL C 1 182 ? 37.86529 2.02931 55.68276 1.000 11.52206 182 VAL C C 1
ATOM 8938 O O . VAL C 1 182 ? 37.52327 1.53562 54.60607 1.000 12.36441 182 VAL C O 1
ATOM 8942 N N . THR C 1 183 ? 37.37624 3.19302 56.11371 1.000 12.48606 183 THR C N 1
ATOM 8943 C CA . THR C 1 183 ? 37.28556 3.65778 57.48681 1.000 11.31142 183 THR C CA 1
ATOM 8944 C C . THR C 1 183 ? 36.23701 2.81860 58.22564 1.000 12.93557 183 THR C C 1
ATOM 8945 O O . THR C 1 183 ? 35.71211 1.84807 57.67237 1.000 14.63367 183 THR C O 1
ATOM 8949 N N . VAL C 1 184 ? 35.90558 3.21232 59.45626 1.000 12.28819 184 VAL C N 1
ATOM 8950 C CA . VAL C 1 184 ? 34.94239 2.48932 60.29118 1.000 13.18217 184 VAL C CA 1
ATOM 8951 C C . VAL C 1 184 ? 33.60387 3.21894 60.24173 1.000 14.23979 184 VAL C C 1
ATOM 8952 O O . VAL C 1 184 ? 33.42570 4.26725 60.87772 1.000 13.33047 184 VAL C O 1
ATOM 8956 N N . ASN C 1 185 ? 32.65156 2.61305 59.52683 1.000 15.67802 185 ASN C N 1
ATOM 8957 C CA A ASN C 1 185 ? 31.38662 3.27520 59.22174 0.564 17.30112 185 ASN C CA 1
ATOM 8958 C CA B ASN C 1 185 ? 31.38805 3.27819 59.22140 0.436 16.76454 185 ASN C CA 1
ATOM 8959 C C . ASN C 1 185 ? 30.55195 3.51078 60.47495 1.000 17.01613 185 ASN C C 1
ATOM 8960 O O . ASN C 1 185 ? 29.99745 4.60117 60.66081 1.000 17.38595 185 ASN C O 1
ATOM 8969 N N . LEU C 1 186 ? 30.45245 2.50364 61.34817 1.000 17.20530 186 LEU C N 1
ATOM 8970 C CA . LEU C 1 186 ? 29.54145 2.58192 62.48741 1.000 18.19216 186 LEU C CA 1
ATOM 8971 C C . LEU C 1 186 ? 29.94087 3.66864 63.48025 1.000 17.56856 186 LEU C C 1
ATOM 8972 O O . LEU C 1 186 ? 29.08621 4.17853 64.21591 1.000 21.02266 186 LEU C O 1
ATOM 8977 N N . ALA C 1 187 ? 31.22149 4.03005 63.52758 1.000 16.11610 187 ALA C N 1
ATOM 8978 C CA . ALA C 1 187 ? 31.68938 5.13713 64.35513 1.000 15.98315 187 ALA C CA 1
ATOM 8979 C C . ALA C 1 187 ? 31.61193 6.48604 63.64791 1.000 14.96635 187 ALA C C 1
ATOM 8980 O O . ALA C 1 187 ? 32.10910 7.48126 64.18362 1.000 16.18937 187 ALA C O 1
ATOM 8982 N N . GLY C 1 188 ? 31.01216 6.53668 62.46513 1.000 15.00218 188 GLY C N 1
ATOM 8983 C CA . GLY C 1 188 ? 30.89719 7.76643 61.71139 1.000 15.13234 188 GLY C CA 1
ATOM 8984 C C . GLY C 1 188 ? 31.90119 7.94501 60.59685 1.000 14.59930 188 GLY C C 1
ATOM 8985 O O . GLY C 1 188 ? 32.04416 9.06518 60.09837 1.000 15.47647 188 GLY C O 1
ATOM 8986 N N . GLY C 1 189 ? 32.58012 6.88230 60.17311 1.000 13.08456 189 GLY C N 1
ATOM 8987 C CA . GLY C 1 189 ? 33.60024 7.00081 59.14338 1.000 11.98168 189 GLY C CA 1
ATOM 8988 C C . GLY C 1 189 ? 34.97258 7.32622 59.71107 1.000 11.33775 189 GLY C C 1
ATOM 8989 O O . GLY C 1 189 ? 35.69800 8.15323 59.15293 1.000 10.94503 189 GLY C O 1
ATOM 8990 N N . GLN C 1 190 ? 35.35393 6.66475 60.81083 1.000 11.56642 190 GLN C N 1
ATOM 8991 C CA . GLN C 1 190 ? 36.59145 7.02350 61.50521 1.000 11.32592 190 GLN C CA 1
ATOM 8992 C C . GLN C 1 190 ? 37.76890 6.22321 60.95605 1.000 10.62669 190 GLN C C 1
ATOM 8993 O O . GLN C 1 190 ? 37.64254 5.02076 60.69310 1.000 11.20910 190 GLN C O 1
ATOM 8999 N N . PRO C 1 191 ? 38.91925 6.86056 60.79035 1.000 10.60627 191 PRO C N 1
ATOM 9000 C CA . PRO C 1 191 ? 40.05701 6.17832 60.17020 1.000 10.70226 191 PRO C CA 1
ATOM 9001 C C . PRO C 1 191 ? 40.81369 5.27071 61.13267 1.000 9.79813 191 PRO C C 1
ATOM 9002 O O . PRO C 1 191 ? 40.71179 5.36978 62.36343 1.000 10.78182 191 PRO C O 1
ATOM 9006 N N . VAL C 1 192 ? 41.59289 4.37810 60.52072 1.000 9.09468 192 VAL C N 1
ATOM 9007 C CA . VAL C 1 192 ? 42.52483 3.47895 61.19042 1.000 8.98807 192 VAL C CA 1
ATOM 9008 C C . VAL C 1 192 ? 43.93914 3.93002 60.84525 1.000 9.44077 192 VAL C C 1
ATOM 9009 O O . VAL C 1 192 ? 44.23939 4.22579 59.68120 1.000 9.85270 192 VAL C O 1
ATOM 9013 N N . SER C 1 193 ? 44.81016 3.98395 61.85160 1.000 9.46366 193 SER C N 1
ATOM 9014 C CA . SER C 1 193 ? 46.18072 4.41081 61.62107 1.000 9.40908 193 SER C CA 1
ATOM 9015 C C . SER C 1 193 ? 47.00418 3.30542 60.96203 1.000 8.92572 193 SER C C 1
ATOM 9016 O O . SER C 1 193 ? 46.72305 2.10683 61.11294 1.000 10.11530 193 SER C O 1
ATOM 9019 N N . MET C 1 194 ? 48.04770 3.72292 60.23553 1.000 8.97369 194 MET C N 1
ATOM 9020 C CA . MET C 1 194 ? 49.00018 2.75940 59.68647 1.000 9.54673 194 MET C CA 1
ATOM 9021 C C . MET C 1 194 ? 49.67089 1.96346 60.79660 1.000 9.44866 194 MET C C 1
ATOM 9022 O O . MET C 1 194 ? 49.88521 0.74965 60.66172 1.000 10.43113 194 MET C O 1
ATOM 9027 N N . ALA C 1 195 ? 50.01036 2.62732 61.90936 1.000 10.18492 195 ALA C N 1
ATOM 9028 C CA . ALA C 1 195 ? 50.63440 1.90987 63.01634 1.000 10.95112 195 ALA C CA 1
ATOM 9029 C C . ALA C 1 195 ? 49.74721 0.76867 63.48210 1.000 10.60141 195 ALA C C 1
ATOM 9030 O O . ALA C 1 195 ? 50.23312 -0.32345 63.80050 1.000 11.03480 195 ALA C O 1
ATOM 9032 N N . ASN C 1 196 ? 48.43896 1.00069 63.51340 1.000 10.40461 196 ASN C N 1
ATOM 9033 C CA . ASN C 1 196 ? 47.51632 -0.03244 63.96656 1.000 10.67205 196 ASN C CA 1
ATOM 9034 C C . ASN C 1 196 ? 47.43193 -1.17367 62.95654 1.000 10.22359 196 ASN C C 1
ATOM 9035 O O . ASN C 1 196 ? 47.48921 -2.35271 63.32812 1.000 10.90394 196 ASN C O 1
ATOM 9040 N N . MET C 1 197 ? 47.31868 -0.84704 61.66587 1.000 10.04717 197 MET C N 1
ATOM 9041 C CA . MET C 1 197 ? 47.31695 -1.90174 60.65310 1.000 9.76892 197 MET C CA 1
ATOM 9042 C C . MET C 1 197 ? 48.58796 -2.74071 60.73323 1.000 9.62946 197 MET C C 1
ATOM 9043 O O . MET C 1 197 ? 48.53820 -3.97556 60.64983 1.000 9.90138 197 MET C O 1
ATOM 9048 N N . ARG C 1 198 ? 49.73522 -2.08650 60.91112 1.000 9.89477 198 ARG C N 1
ATOM 9049 C CA . ARG C 1 198 ? 50.99969 -2.80799 60.99994 1.000 9.81754 198 ARG C CA 1
ATOM 9050 C C . ARG C 1 198 ? 51.04124 -3.70556 62.23190 1.000 9.86573 198 ARG C C 1
ATOM 9051 O O . ARG C 1 198 ? 51.47844 -4.86163 62.15382 1.000 11.44706 198 ARG C O 1
ATOM 9059 N N . ALA C 1 199 ? 50.58338 -3.19195 63.37747 1.000 10.54406 199 ALA C N 1
ATOM 9060 C CA . ALA C 1 199 ? 50.61321 -3.96706 64.61391 1.000 11.64080 199 ALA C CA 1
ATOM 9061 C C . ALA C 1 199 ? 49.65740 -5.15140 64.54975 1.000 11.73910 199 ALA C C 1
ATOM 9062 O O . ALA C 1 199 ? 49.97327 -6.23772 65.04795 1.000 12.45632 199 ALA C O 1
ATOM 9064 N N . VAL C 1 200 ? 48.47568 -4.95444 63.96362 1.000 10.74679 200 VAL C N 1
ATOM 9065 C CA . VAL C 1 200 ? 47.53939 -6.06009 63.79801 1.000 11.22018 200 VAL C CA 1
ATOM 9066 C C . VAL C 1 200 ? 48.14908 -7.13368 62.91257 1.000 11.11622 200 VAL C C 1
ATOM 9067 O O . VAL C 1 200 ? 48.05845 -8.32920 63.20746 1.000 11.97208 200 VAL C O 1
ATOM 9071 N N . HIS C 1 201 ? 48.80356 -6.72396 61.82419 1.000 11.11952 201 HIS C N 1
ATOM 9072 C CA . HIS C 1 201 ? 49.43376 -7.68985 60.93501 1.000 11.86923 201 HIS C CA 1
ATOM 9073 C C . HIS C 1 201 ? 50.54292 -8.45741 61.63825 1.000 11.93081 201 HIS C C 1
ATOM 9074 O O . HIS C 1 201 ? 50.68778 -9.66615 61.43687 1.000 12.74400 201 HIS C O 1
ATOM 9081 N N . GLU C 1 202 ? 51.34207 -7.77919 62.46239 1.000 12.08549 202 GLU C N 1
ATOM 9082 C CA . GLU C 1 202 ? 52.42136 -8.47353 63.15353 1.000 13.29099 202 GLU C CA 1
ATOM 9083 C C . GLU C 1 202 ? 51.86858 -9.51953 64.10878 1.000 13.36663 202 GLU C C 1
ATOM 9084 O O . GLU C 1 202 ? 52.34116 -10.66218 64.13911 1.000 14.66253 202 GLU C O 1
ATOM 9090 N N . MET C 1 203 ? 50.86130 -9.14695 64.90426 1.000 12.63766 203 MET C N 1
ATOM 9091 C CA . MET C 1 203 ? 50.27911 -10.10505 65.83552 1.000 13.90038 203 MET C CA 1
ATOM 9092 C C . MET C 1 203 ? 49.64906 -11.27397 65.09316 1.000 13.49744 203 MET C C 1
ATOM 9093 O O . MET C 1 203 ? 49.84199 -12.43701 65.46871 1.000 14.95241 203 MET C O 1
ATOM 9098 N N . ALA C 1 204 ? 48.90122 -10.98748 64.02697 1.000 13.43680 204 ALA C N 1
ATOM 9099 C CA . ALA C 1 204 ? 48.29662 -12.06229 63.24850 1.000 13.80856 204 ALA C CA 1
ATOM 9100 C C . ALA C 1 204 ? 49.35959 -12.97372 62.64470 1.000 14.03157 204 ALA C C 1
ATOM 9101 O O . ALA C 1 204 ? 49.18441 -14.19772 62.60272 1.000 14.99595 204 ALA C O 1
ATOM 9103 N N . SE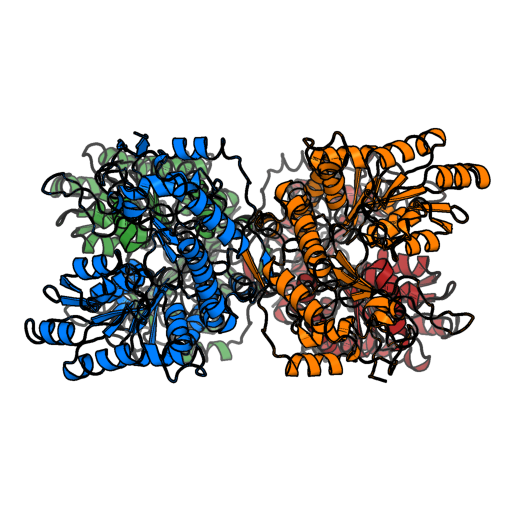R C 1 205 ? 50.47401 -12.39681 62.17922 1.000 15.77075 205 SER C N 1
ATOM 9104 C CA A SER C 1 205 ? 51.52372 -13.19870 61.55803 0.230 17.03925 205 SER C CA 1
ATOM 9105 C CA B SER C 1 205 ? 51.51263 -13.20960 61.55381 0.464 17.23383 205 SER C CA 1
ATOM 9106 C CA C SER C 1 205 ? 51.52262 -13.20113 61.55729 0.306 16.83319 205 SER C CA 1
ATOM 9107 C C . SER C 1 205 ? 52.09555 -14.21271 62.53891 1.000 17.95060 205 SER C C 1
ATOM 9108 O O . SER C 1 205 ? 52.42941 -15.33946 62.15747 1.000 18.72365 205 SER C O 1
ATOM 9115 N N . THR C 1 206 ? 52.21826 -13.82523 63.80864 1.000 18.85117 206 THR C N 1
ATOM 9116 C CA . THR C 1 206 ? 52.74877 -14.72819 64.82319 1.000 20.62979 206 THR C CA 1
ATOM 9117 C C . THR C 1 206 ? 51.89671 -15.98352 64.94889 1.000 20.86559 206 THR C C 1
ATOM 9118 O O . THR C 1 206 ? 52.42414 -17.07228 65.20433 1.000 21.44671 206 THR C O 1
ATOM 9122 N N . TYR C 1 207 ? 50.58709 -15.85634 64.75547 1.000 20.52620 207 TYR C N 1
ATOM 9123 C CA . TYR C 1 207 ? 49.65625 -16.95608 64.95299 1.000 20.66715 207 TYR C CA 1
ATOM 9124 C C . TYR C 1 207 ? 49.09315 -17.52787 63.65999 1.000 20.44098 207 TYR C C 1
ATOM 9125 O O . TYR C 1 207 ? 48.27373 -18.45221 63.72045 1.000 22.56249 207 TYR C O 1
ATOM 9134 N N . GLY C 1 208 ? 49.51440 -17.02024 62.50262 1.000 18.33984 208 GLY C N 1
ATOM 9135 C CA . GLY C 1 208 ? 49.00537 -17.49919 61.23380 1.000 18.11950 208 GLY C CA 1
ATOM 9136 C C . GLY C 1 208 ? 47.58282 -17.10192 60.92142 1.000 16.97353 208 GLY C C 1
ATOM 9137 O O . GLY C 1 208 ? 46.93501 -17.76145 60.10246 1.000 19.34321 208 GLY C O 1
ATOM 9138 N N . ILE C 1 209 ? 47.07384 -16.04301 61.54512 1.000 14.02755 209 ILE C N 1
ATOM 9139 C CA . ILE C 1 209 ? 45.69022 -15.61896 61.33420 1.000 12.79623 209 ILE C CA 1
ATOM 9140 C C . ILE C 1 209 ? 45.61339 -14.71790 60.10897 1.000 12.21411 209 ILE C C 1
ATOM 9141 O O . ILE C 1 209 ? 46.40299 -13.77714 59.96331 1.000 13.72397 209 ILE C O 1
ATOM 9146 N N . LYS C 1 210 ? 44.64855 -14.99003 59.23495 1.000 11.70639 210 LYS C N 1
ATOM 9147 C CA . LYS C 1 210 ? 44.47070 -14.18710 58.03609 1.000 12.70632 210 LYS C CA 1
ATOM 9148 C C . LYS C 1 210 ? 43.78934 -12.86769 58.36945 1.000 11.67007 210 LYS C C 1
ATOM 9149 O O . LYS C 1 210 ? 42.97303 -12.77549 59.29328 1.000 11.88392 210 LYS C O 1
ATOM 9155 N N . ILE C 1 211 ? 44.11549 -11.84806 57.57985 1.000 11.12734 211 ILE C N 1
ATOM 9156 C CA . ILE C 1 211 ? 43.50556 -10.52755 57.67868 1.000 10.94825 211 ILE C CA 1
ATOM 9157 C C . ILE C 1 211 ? 42.91675 -10.18179 56.31746 1.000 10.40564 211 ILE C C 1
ATOM 9158 O O . ILE C 1 211 ? 43.62512 -10.21889 55.30358 1.000 11.44522 211 ILE C O 1
ATOM 9163 N N . PHE C 1 212 ? 41.63161 -9.84301 56.28773 1.000 10.13115 212 PHE C N 1
ATOM 9164 C CA . PHE C 1 212 ? 41.00371 -9.32727 55.07538 1.000 10.75146 212 PHE C CA 1
ATOM 9165 C C . PHE C 1 212 ? 40.41559 -7.96091 55.38125 1.000 11.14794 212 PHE C C 1
ATOM 9166 O O . PHE C 1 212 ? 39.71685 -7.79169 56.38489 1.000 13.91468 212 PHE C O 1
ATOM 9174 N N . TYR C 1 213 ? 40.72472 -6.97460 54.54862 1.000 10.34889 213 TYR C N 1
ATOM 9175 C CA . TYR C 1 213 ? 40.18504 -5.64448 54.77288 1.000 10.16312 213 TYR C CA 1
ATOM 9176 C C . TYR C 1 213 ? 38.79981 -5.50832 54.15260 1.000 10.53234 213 TYR C C 1
ATOM 9177 O O . TYR C 1 213 ? 38.54797 -5.99876 53.05039 1.000 12.17851 213 TYR C O 1
ATOM 9186 N N . ASP C 1 214 ? 37.90773 -4.82868 54.87337 1.000 10.59204 214 ASP C N 1
ATOM 9187 C CA . ASP C 1 214 ? 36.68461 -4.26369 54.31269 1.000 11.46433 214 ASP C CA 1
ATOM 9188 C C . ASP C 1 214 ? 37.10838 -2.86030 53.90831 1.000 11.78243 214 ASP C C 1
ATOM 9189 O O . ASP C 1 214 ? 37.19840 -1.96102 54.74451 1.000 12.64286 214 ASP C O 1
ATOM 9194 N N . ALA C 1 215 ? 37.40730 -2.67903 52.62433 1.000 11.60235 215 ALA C N 1
ATOM 9195 C CA . ALA C 1 215 ? 38.25893 -1.58298 52.17620 1.000 12.11568 215 ALA C CA 1
ATOM 9196 C C . ALA C 1 215 ? 37.50336 -0.45212 51.49400 1.000 10.85416 215 ALA C C 1
ATOM 9197 O O . ALA C 1 215 ? 38.13872 0.38253 50.84210 1.000 10.46054 215 ALA C O 1
ATOM 9199 N N . THR C 1 216 ? 36.17591 -0.38663 51.65753 1.000 11.06237 216 THR C N 1
ATOM 9200 C CA . THR C 1 216 ? 35.35045 0.47707 50.80780 1.000 10.69367 216 THR C CA 1
ATOM 9201 C C . THR C 1 216 ? 35.76857 1.94531 50.83640 1.000 9.40445 216 THR C C 1
ATOM 9202 O O . THR C 1 216 ? 35.63222 2.63313 49.81656 1.000 10.50822 216 THR C O 1
ATOM 9206 N N . ARG C 1 217 ? 36.25332 2.45413 51.97424 1.000 9.50003 217 ARG C N 1
ATOM 9207 C CA . ARG C 1 217 ? 36.67885 3.84758 52.07703 1.000 9.62155 217 ARG C CA 1
ATOM 9208 C C . ARG C 1 217 ? 38.16033 3.95009 52.42201 1.000 9.24959 217 ARG C C 1
ATOM 9209 O O . ARG C 1 217 ? 38.58390 4.80257 53.20247 1.000 9.30942 217 ARG C O 1
ATOM 9217 N N . CYS C 1 218 ? 38.97276 3.10460 51.77035 1.000 9.21564 218 CYS C N 1
ATOM 9218 C CA . CYS C 1 218 ? 40.40507 3.05334 52.04579 1.000 9.24796 218 CYS C CA 1
ATOM 9219 C C . CYS C 1 218 ? 41.13325 4.32972 51.63663 1.000 8.63549 218 CYS C C 1
ATOM 9220 O O . CYS C 1 218 ? 42.18415 4.63926 52.21316 1.000 9.32050 218 CYS C O 1
ATOM 9223 N N . VAL C 1 219 ? 40.62969 5.05163 50.62824 1.000 8.71603 219 VAL C N 1
ATOM 9224 C CA . VAL C 1 219 ? 41.32011 6.26133 50.19133 1.000 8.30621 219 VAL C CA 1
ATOM 9225 C C . VAL C 1 219 ? 41.04185 7.41803 51.14997 1.000 8.24631 219 VAL C C 1
ATOM 9226 O O . VAL C 1 219 ? 41.95705 8.17131 51.51506 1.000 8.67695 219 VAL C O 1
ATOM 9230 N N . GLU C 1 220 ? 39.78617 7.57136 51.58647 1.000 8.61572 220 GLU C N 1
ATOM 9231 C CA . GLU C 1 220 ? 39.50519 8.49766 52.67663 1.000 9.51775 220 GLU C CA 1
ATOM 9232 C C . GLU C 1 220 ? 40.40043 8.18783 53.86490 1.000 9.31840 220 GLU C C 1
ATOM 9233 O O . GLU C 1 220 ? 40.97294 9.09629 54.48193 1.000 9.51346 220 GLU C O 1
ATOM 9239 N N . ASN C 1 221 ? 40.55170 6.89964 54.18242 1.000 9.48950 221 ASN C N 1
ATOM 9240 C CA . ASN C 1 221 ? 41.41430 6.50657 55.29087 1.000 9.02734 221 ASN C CA 1
ATOM 9241 C C . ASN C 1 221 ? 42.84924 6.97068 55.05697 1.000 8.69513 221 ASN C C 1
ATOM 9242 O O . ASN C 1 221 ? 43.48913 7.53627 55.95457 1.000 9.09760 221 ASN C O 1
ATOM 9247 N N . ALA C 1 222 ? 43.36565 6.73551 53.84726 1.000 8.94854 222 ALA C N 1
ATOM 9248 C CA . ALA C 1 222 ? 44.72195 7.14692 53.50881 1.000 9.83412 222 ALA C CA 1
ATOM 9249 C C . ALA C 1 222 ? 44.90809 8.64654 53.68695 1.000 9.28890 222 ALA C C 1
ATOM 9250 O O . ALA C 1 222 ? 45.97889 9.09668 54.11457 1.000 9.45578 222 ALA C O 1
ATOM 9252 N N . TYR C 1 223 ? 43.88693 9.44000 53.34895 1.000 8.92429 223 TYR C N 1
ATOM 9253 C CA . TYR C 1 223 ? 44.00135 10.88180 53.54505 1.000 9.71987 223 TYR C CA 1
ATOM 9254 C C . TYR C 1 223 ? 44.20759 11.22217 55.01890 1.000 9.25696 223 TYR C C 1
ATOM 9255 O O . TYR C 1 223 ? 45.05457 12.05864 55.36070 1.000 9.76552 223 TYR C O 1
ATOM 9264 N N . PHE C 1 224 ? 43.42547 10.60033 55.90875 1.000 9.09145 224 PHE C N 1
ATOM 9265 C CA . PHE C 1 224 ? 43.58088 10.89201 57.33329 1.000 9.58053 224 PHE C CA 1
ATOM 9266 C C . PHE C 1 224 ? 44.97851 10.53179 57.81790 1.000 9.75098 224 PHE C C 1
ATOM 9267 O O . PHE C 1 224 ? 45.55702 11.24488 58.64654 1.000 10.34152 224 PHE C O 1
ATOM 9275 N N . ILE C 1 225 ? 45.53428 9.42357 57.31919 1.000 9.48935 225 ILE C N 1
ATOM 9276 C CA . ILE C 1 225 ? 46.90723 9.06025 57.65736 1.000 9.25356 225 ILE C CA 1
ATOM 9277 C C . ILE C 1 225 ? 47.87802 10.15338 57.21611 1.000 9.66239 225 ILE C C 1
ATOM 9278 O O . ILE C 1 225 ? 48.71455 10.62782 58.00118 1.000 9.96254 225 ILE C O 1
ATOM 9283 N N . LYS C 1 226 ? 47.76906 10.58188 55.95576 1.000 9.43000 226 LYS C N 1
ATOM 9284 C CA . LYS C 1 226 ? 48.65295 11.62989 55.45425 1.000 9.83051 226 LYS C CA 1
ATOM 9285 C C . LYS C 1 226 ? 48.52252 12.90140 56.27894 1.000 10.41502 226 LYS C C 1
ATOM 9286 O O . LYS C 1 226 ? 49.52382 13.55882 56.58706 1.000 10.91074 226 LYS C O 1
ATOM 9292 N N . GLU C 1 227 ? 47.29189 13.26662 56.62885 1.000 10.27718 227 GLU C N 1
ATOM 9293 C CA . GLU C 1 227 ? 47.06295 14.53167 57.31265 1.000 10.85492 227 GLU C CA 1
ATOM 9294 C C . GLU C 1 227 ? 47.53411 14.48398 58.76030 1.000 10.50270 227 GLU C C 1
ATOM 9295 O O . GLU C 1 227 ? 48.03649 15.48877 59.28759 1.000 11.69290 227 GLU C O 1
ATOM 9301 N N . GLN C 1 228 ? 47.38431 13.33364 59.42849 1.000 10.83107 228 GLN C N 1
ATOM 9302 C CA . GLN C 1 228 ? 47.43873 13.30243 60.88977 1.000 12.03202 228 GLN C CA 1
ATOM 9303 C C . GLN C 1 228 ? 48.43272 12.32939 61.49593 1.000 12.62986 228 GLN C C 1
ATOM 9304 O O . GLN C 1 228 ? 48.76100 12.49427 62.67384 1.000 14.61851 228 GLN C O 1
ATOM 9310 N N . GLU C 1 229 ? 48.91152 11.32390 60.77328 1.000 11.14530 229 GLU C N 1
ATOM 9311 C CA . GLU C 1 229 ? 49.77491 10.32553 61.39456 1.000 11.33061 229 GLU C CA 1
ATOM 9312 C C . GLU C 1 229 ? 51.24058 10.73035 61.29320 1.000 13.04859 229 GLU C C 1
ATOM 9313 O O . GLU C 1 229 ? 51.71335 11.11128 60.21889 1.000 13.15456 229 GLU C O 1
ATOM 9319 N N . ALA C 1 230 ? 51.95569 10.63961 62.41667 1.000 14.11320 230 ALA C N 1
ATOM 9320 C CA . ALA C 1 230 ? 53.36378 11.01005 62.45303 1.000 15.67464 230 ALA C CA 1
ATOM 9321 C C . ALA C 1 230 ? 54.15042 10.23650 61.40909 1.000 16.51337 230 ALA C C 1
ATOM 9322 O O . ALA C 1 230 ? 54.03816 9.01104 61.31223 1.000 17.07908 230 ALA C O 1
ATOM 9324 N N . GLY C 1 231 ? 54.96117 10.95858 60.63683 1.000 16.61222 231 GLY C N 1
ATOM 9325 C CA . GLY C 1 231 ? 55.79598 10.35724 59.62470 1.000 15.93534 231 GLY C CA 1
ATOM 9326 C C . GLY C 1 231 ? 55.19091 10.29746 58.23853 1.000 15.47458 231 GLY C C 1
ATOM 9327 O O . GLY C 1 231 ? 55.89953 9.93707 57.29356 1.000 16.57585 231 GLY C O 1
ATOM 9328 N N . TYR C 1 232 ? 53.91192 10.63364 58.07567 1.000 13.32144 232 TYR C N 1
ATOM 9329 C CA . TYR C 1 232 ? 53.23337 10.47053 56.79338 1.000 12.66604 232 TYR C CA 1
ATOM 9330 C C . TYR C 1 232 ? 52.96541 11.77410 56.05737 1.000 13.10706 232 TYR C C 1
ATOM 9331 O O . TYR C 1 232 ? 52.42822 11.73548 54.94918 1.000 13.42645 232 TYR C O 1
ATOM 9340 N N . GLU C 1 233 ? 53.38813 12.91160 56.61168 1.000 14.69666 233 GLU C N 1
ATOM 9341 C CA A GLU C 1 233 ? 53.06292 14.21154 56.03216 0.576 16.76200 233 GLU C CA 1
ATOM 9342 C CA B GLU C 1 233 ? 53.04560 14.20432 56.02426 0.424 16.49460 233 GLU C CA 1
ATOM 9343 C C . GLU C 1 233 ? 53.45071 14.29340 54.55737 1.000 15.91552 233 GLU C C 1
ATOM 9344 O O . GLU C 1 233 ? 52.70707 14.84845 53.73548 1.000 15.96667 233 GLU C O 1
ATOM 9355 N N . ASN C 1 234 ? 54.61802 13.75154 54.20290 1.000 15.62845 234 ASN C N 1
ATOM 9356 C CA . ASN C 1 234 ? 55.15333 13.87626 52.85081 1.000 17.19826 234 ASN C CA 1
ATOM 9357 C C . ASN C 1 234 ? 55.06658 12.59568 52.02916 1.000 15.82157 234 ASN C C 1
ATOM 9358 O O . ASN C 1 234 ? 55.73938 12.48622 51.00077 1.000 18.95243 234 ASN C O 1
ATOM 9363 N N . VAL C 1 235 ? 54.26418 11.63440 52.44985 1.000 13.69532 235 VAL C N 1
ATOM 9364 C CA . VAL C 1 235 ? 54.07999 10.39447 51.70215 1.000 12.46986 235 VAL C CA 1
ATOM 9365 C C . VAL C 1 235 ? 52.86800 10.54864 50.79497 1.000 11.18682 235 VAL C C 1
ATOM 9366 O O . VAL C 1 235 ? 51.84284 11.11165 51.19983 1.000 12.07117 235 VAL C O 1
ATOM 9370 N N . SER C 1 236 ? 52.96556 10.04269 49.56784 1.000 10.65376 236 SER C N 1
ATOM 9371 C CA . SER C 1 236 ? 51.84221 10.18074 48.64609 1.000 10.78605 236 SER C CA 1
ATOM 9372 C C . SER C 1 236 ? 50.65975 9.30978 49.07305 1.000 10.13376 236 SER C C 1
ATOM 9373 O O . SER C 1 236 ? 50.81734 8.27608 49.72763 1.000 10.20805 236 SER C O 1
ATOM 9376 N N . ILE C 1 237 ? 49.45878 9.73283 48.67256 1.000 10.32032 237 ILE C N 1
ATOM 9377 C CA . ILE C 1 237 ? 48.27773 8.90145 48.88767 1.000 9.82042 237 ILE C CA 1
ATOM 9378 C C . ILE C 1 237 ? 48.48425 7.50738 48.30610 1.000 9.37576 237 ILE C C 1
ATOM 9379 O O . ILE C 1 237 ? 48.17392 6.49954 48.94786 1.000 9.98115 237 ILE C O 1
ATOM 9384 N N . LYS C 1 238 ? 49.02068 7.43231 47.08466 1.000 10.05396 238 LYS C N 1
ATOM 9385 C CA . LYS C 1 238 ? 49.27203 6.14799 46.43486 1.000 11.39027 238 LYS C CA 1
ATOM 9386 C C . LYS C 1 238 ? 50.15314 5.25562 47.30207 1.000 10.80471 238 LYS C C 1
ATOM 9387 O O . LYS C 1 238 ? 49.86706 4.06738 47.49130 1.000 10.47403 238 LYS C O 1
ATOM 9393 N N . ASP C 1 239 ? 51.22703 5.81508 47.85457 1.000 9.84308 239 ASP C N 1
ATOM 9394 C CA . ASP C 1 239 ? 52.12744 4.99498 48.65382 1.000 9.85915 239 ASP C CA 1
ATOM 9395 C C . ASP C 1 239 ? 51.50778 4.62061 49.99400 1.000 9.46302 239 ASP C C 1
ATOM 9396 O O . ASP C 1 239 ? 51.80412 3.54478 50.52710 1.000 10.48780 239 ASP C O 1
ATOM 9401 N N . ILE C 1 240 ? 50.65919 5.48851 50.55477 1.000 9.57618 240 ILE C N 1
ATOM 9402 C CA . ILE C 1 240 ? 49.93994 5.14224 51.77811 1.000 9.31681 240 ILE C CA 1
ATOM 9403 C C . ILE C 1 240 ? 48.97768 3.99196 51.51773 1.000 9.24474 240 ILE C C 1
ATOM 9404 O O . ILE C 1 240 ? 48.93073 3.01863 52.27678 1.000 9.99399 240 ILE C O 1
ATOM 9409 N N . VAL C 1 241 ? 48.20786 4.07859 50.43155 1.000 9.31874 241 VAL C N 1
ATOM 9410 C CA . VAL C 1 241 ? 47.27091 3.01019 50.09984 1.000 9.42106 241 VAL C CA 1
ATOM 9411 C C . VAL C 1 241 ? 48.00940 1.68789 49.92141 1.000 9.67370 241 VAL C C 1
ATOM 9412 O O . VAL C 1 241 ? 47.58486 0.64282 50.43284 1.000 9.54571 241 VAL C O 1
ATOM 9416 N N . HIS C 1 242 ? 49.12404 1.71183 49.18328 1.000 9.38330 242 HIS C N 1
ATOM 9417 C CA . HIS C 1 242 ? 49.86178 0.47747 48.94860 1.000 9.80214 242 HIS C CA 1
ATOM 9418 C C . HIS C 1 242 ? 50.34933 -0.11469 50.26638 1.000 9.78543 242 HIS C C 1
ATOM 9419 O O . HIS C 1 242 ? 50.24996 -1.32681 50.49143 1.000 10.81553 242 HIS C O 1
ATOM 9426 N N . GLU C 1 243 ? 50.86361 0.72928 51.16472 1.000 9.98368 243 GLU C N 1
ATOM 9427 C CA . GLU C 1 243 ? 51.32137 0.20955 52.44782 1.000 9.88471 243 GLU C CA 1
ATOM 9428 C C . GLU C 1 243 ? 50.16142 -0.34499 53.27417 1.000 9.58547 243 GLU C C 1
ATOM 9429 O O . GLU C 1 243 ? 50.30038 -1.39804 53.90881 1.000 10.54927 243 GLU C O 1
ATOM 9435 N N . MET C 1 244 ? 49.00857 0.33754 53.28615 1.000 9.51494 244 MET C N 1
ATOM 9436 C CA . MET C 1 244 ? 47.85733 -0.17618 54.02958 1.000 9.80959 244 MET C CA 1
ATOM 9437 C C . MET C 1 244 ? 47.58512 -1.62529 53.65264 1.000 10.51215 244 MET C C 1
ATOM 9438 O O . MET C 1 244 ? 47.49647 -2.50366 54.51913 1.000 11.02411 244 MET C O 1
ATOM 9443 N N . PHE C 1 245 ? 47.48750 -1.89936 52.35068 1.000 10.25478 245 PHE C N 1
ATOM 9444 C CA . PHE C 1 245 ? 47.11287 -3.23237 51.90868 1.000 10.41730 245 PHE C CA 1
ATOM 9445 C C . PHE C 1 245 ? 48.24011 -4.24132 52.07532 1.000 11.00131 245 PHE C C 1
ATOM 9446 O O . PHE C 1 245 ? 47.97546 -5.44695 52.05164 1.000 11.49368 245 PHE C O 1
ATOM 9454 N N . SER C 1 246 ? 49.48165 -3.78225 52.27260 1.000 10.23450 246 SER C N 1
ATOM 9455 C CA . SER C 1 246 ? 50.57983 -4.70915 52.52747 1.000 10.71169 246 SER C CA 1
ATOM 9456 C C . SER C 1 246 ? 50.40232 -5.42806 53.85380 1.000 11.55932 246 SER C C 1
ATOM 9457 O O . SER C 1 246 ? 51.08606 -6.42536 54.09767 1.000 13.10878 246 SER C O 1
ATOM 9460 N N . TYR C 1 247 ? 49.51272 -4.93328 54.71569 1.000 10.73260 247 TYR C N 1
ATOM 9461 C CA . TYR C 1 247 ? 49.24794 -5.54073 56.00971 1.000 10.74845 247 TYR C CA 1
ATOM 9462 C C . TYR C 1 247 ? 48.03520 -6.45978 55.97913 1.000 11.58129 247 TYR C C 1
ATOM 9463 O O . TYR C 1 247 ? 47.52334 -6.83447 57.03889 1.000 13.11284 247 TYR C O 1
ATOM 9472 N N . ALA C 1 248 ? 47.58455 -6.85017 54.78643 1.000 10.95246 248 ALA C N 1
ATOM 9473 C CA . ALA C 1 248 ? 46.39956 -7.67629 54.62447 1.000 11.65938 248 ALA C CA 1
ATOM 9474 C C . ALA C 1 248 ? 46.70703 -8.84067 53.69307 1.000 11.25760 248 ALA C C 1
ATOM 9475 O O . ALA C 1 248 ? 47.62261 -8.78037 52.86781 1.000 11.99692 248 ALA C O 1
ATOM 9477 N N . ASP C 1 249 ? 45.90525 -9.90109 53.81622 1.000 10.15537 249 ASP C N 1
ATOM 9478 C CA . ASP C 1 249 ? 45.97333 -11.03567 52.90238 1.000 9.97614 249 ASP C CA 1
ATOM 9479 C C . ASP C 1 249 ? 44.99564 -10.91682 51.74449 1.000 10.28082 249 ASP C C 1
ATOM 9480 O O . ASP C 1 249 ? 45.05189 -11.72987 50.81550 1.000 11.34931 249 ASP C O 1
ATOM 9485 N N . GLY C 1 250 ? 44.12678 -9.91638 51.77598 1.000 10.20694 250 GLY C N 1
ATOM 9486 C CA . GLY C 1 250 ? 43.15808 -9.69653 50.72435 1.000 10.32081 250 GLY C CA 1
ATOM 9487 C C . GLY C 1 250 ? 42.19300 -8.61576 51.16522 1.000 9.32055 250 GLY C C 1
ATOM 9488 O O . GLY C 1 250 ? 42.36403 -8.01191 52.22710 1.000 9.60891 250 GLY C O 1
ATOM 9489 N N . CYS C 1 251 ? 41.17563 -8.37684 50.34045 1.000 8.93823 251 CYS C N 1
ATOM 9490 C CA . CYS C 1 251 ? 40.18359 -7.36818 50.68967 1.000 9.84240 251 CYS C CA 1
ATOM 9491 C C . CYS C 1 251 ? 38.89547 -7.62171 49.92672 1.000 8.65211 251 CYS C C 1
ATOM 9492 O O . CYS C 1 251 ? 38.88415 -8.26029 48.87144 1.000 10.10804 251 CYS C O 1
ATOM 9495 N N . THR C 1 252 ? 37.81090 -7.09352 50.47396 1.000 9.45408 252 THR C N 1
ATOM 9496 C CA . THR C 1 252 ? 36.59544 -6.85746 49.71580 1.000 9.57529 252 THR C CA 1
ATOM 9497 C C . THR C 1 252 ? 36.50492 -5.35553 49.46707 1.000 9.29479 252 THR C C 1
ATOM 9498 O O . THR C 1 252 ? 36.75099 -4.55177 50.37388 1.000 11.41656 252 THR C O 1
ATOM 9502 N N . MET C 1 253 ? 36.21031 -4.97655 48.23363 1.000 9.67717 253 MET C N 1
ATOM 9503 C CA . MET C 1 253 ? 36.16510 -3.57118 47.86993 1.000 9.72953 253 MET C CA 1
ATOM 9504 C C . MET C 1 253 ? 34.82975 -3.24409 47.22327 1.000 9.21533 253 MET C C 1
ATOM 9505 O O . MET C 1 253 ? 34.31398 -4.01741 46.40866 1.000 9.17232 253 MET C O 1
ATOM 9510 N N . SER C 1 254 ? 34.28207 -2.08712 47.57744 1.000 10.48153 254 SER C N 1
ATOM 9511 C CA . SER C 1 254 ? 33.15104 -1.50951 46.86729 1.000 10.91509 254 SER C CA 1
ATOM 9512 C C . SER C 1 254 ? 33.68047 -0.35596 46.03106 1.000 10.18735 254 SER C C 1
ATOM 9513 O O . SER C 1 254 ? 34.12475 0.66646 46.57690 1.000 11.68079 254 SER C O 1
ATOM 9516 N N . GLY C 1 255 ? 33.63193 -0.51173 44.70585 1.000 9.76672 255 GLY C N 1
ATOM 9517 C CA . GLY C 1 255 ? 33.99203 0.60057 43.84758 1.000 10.57037 255 GLY C CA 1
ATOM 9518 C C . GLY C 1 255 ? 33.02690 1.75702 44.00085 1.000 8.65212 255 GLY C C 1
ATOM 9519 O O . GLY C 1 255 ? 33.39811 2.91563 43.77222 1.000 9.76801 255 GLY C O 1
ATOM 9520 N N . LYS C 1 256 ? 31.78876 1.45193 44.41235 1.000 8.96306 256 LYS C N 1
ATOM 9521 C CA . LYS C 1 256 ? 30.73568 2.43337 44.61569 1.000 8.63608 256 LYS C CA 1
ATOM 9522 C C . LYS C 1 256 ? 31.09865 3.46332 45.66701 1.000 8.73376 256 LYS C C 1
ATOM 9523 O O . LYS C 1 256 ? 30.45472 4.51854 45.73614 1.000 9.44687 256 LYS C O 1
ATOM 9529 N N . LYS C 1 257 ? 32.09955 3.17996 46.49338 1.000 8.93204 257 LYS C N 1
ATOM 9530 C CA . LYS C 1 257 ? 32.57706 4.17864 47.43049 1.000 9.94092 257 LYS C CA 1
ATOM 9531 C C . LYS C 1 257 ? 33.82621 4.82231 46.84262 1.000 8.84922 257 LYS C C 1
ATOM 9532 O O . LYS C 1 257 ? 33.70855 5.66401 45.95040 1.000 9.35386 257 LYS C O 1
ATOM 9538 N N . ASP C 1 258 ? 35.01948 4.41992 47.27908 1.000 9.52964 258 ASP C N 1
ATOM 9539 C CA . ASP C 1 258 ? 36.20831 5.19732 46.94434 1.000 9.56856 258 ASP C CA 1
ATOM 9540 C C . ASP C 1 258 ? 36.74571 5.00250 45.52459 1.000 9.31545 258 ASP C C 1
ATOM 9541 O O . ASP C 1 258 ? 37.70604 5.69437 45.17235 1.000 10.83463 258 ASP C O 1
ATOM 9546 N N . CYS C 1 259 ? 36.18911 4.11022 44.69249 1.000 8.80457 259 CYS C N 1
ATOM 9547 C CA . CYS C 1 259 ? 36.63588 4.05306 43.30225 1.000 8.94366 259 CYS C CA 1
ATOM 9548 C C . CYS C 1 259 ? 35.85820 4.97909 42.37985 1.000 8.52293 259 CYS C C 1
ATOM 9549 O O . CYS C 1 259 ? 36.02743 4.89062 41.15869 1.000 9.38108 259 CYS C O 1
ATOM 9552 N N . LEU C 1 260 ? 35.02239 5.86366 42.91562 1.000 8.52501 260 LEU C N 1
ATOM 9553 C CA . LEU C 1 260 ? 34.43831 6.93942 42.11759 1.000 8.48100 260 LEU C CA 1
ATOM 9554 C C . LEU C 1 260 ? 33.54354 6.40559 41.00249 1.000 8.16622 260 LEU C C 1
ATOM 9555 O O . LEU C 1 260 ? 33.48289 6.97835 39.91365 1.000 8.64035 260 LEU C O 1
ATOM 9560 N N . VAL C 1 261 ? 32.80734 5.32409 41.28242 1.000 8.84970 261 VAL C N 1
ATOM 9561 C CA . VAL C 1 261 ? 31.90231 4.74898 40.29197 1.000 8.23106 261 VAL C CA 1
ATOM 9562 C C . VAL C 1 261 ? 30.49601 4.58954 40.85989 1.000 7.71044 261 VAL C C 1
ATOM 9563 O O . VAL C 1 261 ? 30.24247 4.79466 42.05109 1.000 8.51145 261 VAL C O 1
ATOM 9567 N N . ASN C 1 262 ? 29.57849 4.21293 39.97280 1.000 8.06188 262 ASN C N 1
ATOM 9568 C CA . ASN C 1 262 ? 28.17976 4.03894 40.32209 1.000 8.33903 262 ASN C CA 1
ATOM 9569 C C . ASN C 1 262 ? 27.81397 2.58170 40.53928 1.000 8.47279 262 ASN C C 1
ATOM 9570 O O . ASN C 1 262 ? 26.72621 2.29598 41.05705 1.000 8.88302 262 ASN C O 1
ATOM 9575 N N . ILE C 1 263 ? 28.70098 1.66543 40.15461 1.000 8.24537 263 ILE C N 1
ATOM 9576 C CA . ILE C 1 263 ? 28.50463 0.23319 40.33961 1.000 8.34329 263 ILE C CA 1
ATOM 9577 C C . ILE C 1 263 ? 29.88945 -0.38574 40.23007 1.000 8.96501 263 ILE C C 1
ATOM 9578 O O . ILE C 1 263 ? 30.78827 0.18979 39.61163 1.000 9.37561 263 ILE C O 1
ATOM 9583 N N . GLY C 1 264 ? 30.07504 -1.54466 40.85940 1.000 8.70367 264 GLY C N 1
ATOM 9584 C CA . GLY C 1 264 ? 31.34534 -2.23821 40.78027 1.000 8.75958 264 GLY C CA 1
ATOM 9585 C C . GLY C 1 264 ? 31.96552 -2.54958 42.12937 1.000 8.76509 264 GLY C C 1
ATOM 9586 O O . GLY C 1 264 ? 31.82316 -1.78370 43.09244 1.000 9.13316 264 GLY C O 1
ATOM 9587 N N . GLY C 1 265 ? 32.66678 -3.67472 42.19862 1.000 9.01440 265 GLY C N 1
ATOM 9588 C CA . GLY C 1 265 ? 33.44202 -4.04279 43.36245 1.000 9.58345 265 GLY C CA 1
ATOM 9589 C C . GLY C 1 265 ? 34.40033 -5.15363 42.98430 1.000 9.19973 265 GLY C C 1
ATOM 9590 O O . GLY C 1 265 ? 34.49511 -5.54784 41.81872 1.000 9.38829 265 GLY C O 1
ATOM 9591 N N . PHE C 1 266 ? 35.10950 -5.67737 43.98228 1.000 8.95436 266 PHE C N 1
ATOM 9592 C CA . PHE C 1 266 ? 36.01291 -6.78327 43.69545 1.000 9.08336 266 PHE C CA 1
ATOM 9593 C C . PHE C 1 266 ? 36.49765 -7.42306 44.98593 1.000 8.81836 266 PHE C C 1
ATOM 9594 O O . PHE C 1 266 ? 36.44669 -6.82489 46.06393 1.000 9.30614 266 PHE C O 1
ATOM 9602 N N . LEU C 1 267 ? 36.97803 -8.65311 44.83696 1.000 8.86249 267 LEU C N 1
ATOM 9603 C CA . LEU C 1 267 ? 37.64700 -9.40951 45.87906 1.000 9.40213 267 LEU C CA 1
ATOM 9604 C C . LEU C 1 267 ? 39.10490 -9.57486 45.46927 1.000 8.87360 267 LEU C C 1
ATOM 9605 O O . LEU C 1 267 ? 39.39332 -10.00062 44.34619 1.000 10.45932 267 LEU C O 1
ATOM 9610 N N . CYS C 1 268 ? 40.02379 -9.24808 46.37130 1.000 9.39026 268 CYS C N 1
ATOM 9611 C CA . CYS C 1 268 ? 41.43981 -9.47936 46.14218 1.000 10.09514 268 CYS C CA 1
ATOM 9612 C C . CYS C 1 268 ? 41.97670 -10.48835 47.13949 1.000 10.57362 268 CYS C C 1
ATOM 9613 O O . CYS C 1 268 ? 41.54671 -10.53148 48.29736 1.000 10.76948 268 CYS C O 1
ATOM 9616 N N . MET C 1 269 ? 42.96868 -11.25702 46.70486 1.000 10.70324 269 MET C N 1
ATOM 9617 C CA . MET C 1 269 ? 43.65615 -12.14688 47.63100 1.000 11.36354 269 MET C CA 1
ATOM 9618 C C . MET C 1 269 ? 45.02701 -12.47774 47.06898 1.000 10.91391 269 MET C C 1
ATOM 9619 O O . MET C 1 269 ? 45.27568 -12.35817 45.86665 1.000 11.34716 269 MET C O 1
ATOM 9624 N N . ASN C 1 270 ? 45.91137 -12.92143 47.95569 1.000 12.30095 270 ASN C N 1
ATOM 9625 C CA . ASN C 1 270 ? 47.22891 -13.37952 47.54567 1.000 13.62108 270 ASN C CA 1
ATOM 9626 C C . ASN C 1 270 ? 47.30762 -14.88368 47.36628 1.000 15.44578 270 ASN C C 1
ATOM 9627 O O . ASN C 1 270 ? 48.12768 -15.35641 46.57892 1.000 18.29105 270 ASN C O 1
ATOM 9632 N N . ASP C 1 271 ? 46.46220 -15.63774 48.05677 1.000 15.11693 271 ASP C N 1
ATOM 9633 C CA . ASP C 1 271 ? 46.59608 -17.08896 48.10705 1.000 15.98220 271 ASP C CA 1
ATOM 9634 C C . ASP C 1 271 ? 46.04633 -17.73985 46.83800 1.000 16.61301 271 ASP C C 1
ATOM 9635 O O . ASP C 1 271 ? 44.90651 -17.47743 46.44134 1.000 16.12436 271 ASP C O 1
ATOM 9640 N N . GLU C 1 272 ? 46.85197 -18.62416 46.22967 1.000 17.60868 272 GLU C N 1
ATOM 9641 C CA A GLU C 1 272 ? 46.47817 -19.27693 44.97219 0.491 19.31648 272 GLU C CA 1
ATOM 9642 C CA B GLU C 1 272 ? 46.45137 -19.23961 44.96722 0.509 18.76890 272 GLU C CA 1
ATOM 9643 C C . GLU C 1 272 ? 45.25492 -20.16968 45.14204 1.000 18.70510 272 GLU C C 1
ATOM 9644 O O . GLU C 1 272 ? 44.34295 -20.16973 44.30502 1.000 18.29763 272 GLU C O 1
ATOM 9655 N N . GLU C 1 273 ? 45.23835 -20.97919 46.20394 1.000 18.64058 273 GLU C N 1
ATOM 9656 C CA . GLU C 1 273 ? 44.11943 -21.89717 46.39129 1.000 19.67839 273 GLU C CA 1
ATOM 9657 C C . GLU C 1 273 ? 42.82406 -21.13858 46.62117 1.000 16.81809 273 GLU C C 1
ATOM 9658 O O . GLU C 1 273 ? 41.76764 -21.52246 46.10364 1.000 17.91866 273 GLU C O 1
ATOM 9664 N N . MET C 1 274 ? 42.88155 -20.05548 47.39452 1.000 16.24046 274 MET C N 1
ATOM 9665 C CA A MET C 1 274 ? 41.68568 -19.25160 47.60785 0.357 15.40883 274 MET C CA 1
ATOM 9666 C CA B MET C 1 274 ? 41.67847 -19.26011 47.60404 0.643 16.90263 274 MET C CA 1
ATOM 9667 C C . MET C 1 274 ? 41.21460 -18.60821 46.30891 1.000 15.00799 274 MET C C 1
ATOM 9668 O O . MET C 1 274 ? 40.00881 -18.52601 46.05099 1.000 15.00836 274 MET C O 1
ATOM 9677 N N . PHE C 1 275 ? 42.15674 -18.14124 45.48599 1.000 13.98878 275 PHE C N 1
ATOM 9678 C CA . PHE C 1 275 ? 41.80751 -17.56914 44.18816 1.000 13.88875 275 PHE C CA 1
ATOM 9679 C C . PHE C 1 275 ? 41.07887 -18.59357 43.32370 1.000 14.17569 275 PHE C C 1
ATOM 9680 O O . PHE C 1 275 ? 40.02197 -18.29985 42.75271 1.000 14.48351 275 PHE C O 1
ATOM 9688 N N . SER C 1 276 ? 41.61586 -19.81664 43.24094 1.000 15.24639 276 SER C N 1
ATOM 9689 C CA A SER C 1 276 ? 40.96084 -20.85887 42.45540 0.632 16.43606 276 SER C CA 1
ATOM 9690 C CA B SER C 1 276 ? 40.96368 -20.86263 42.45830 0.368 16.19504 276 SER C CA 1
ATOM 9691 C C . SER C 1 276 ? 39.56465 -21.15490 42.98532 1.000 16.37397 276 SER C C 1
ATOM 9692 O O . SER C 1 276 ? 38.61527 -21.31187 42.20407 1.000 16.59308 276 SER C O 1
ATOM 9697 N N . ALA C 1 277 ? 39.41820 -21.23797 44.31060 1.000 15.95778 277 ALA C N 1
ATOM 9698 C CA . ALA C 1 277 ? 38.10832 -21.50361 44.89417 1.000 15.68031 277 ALA C CA 1
ATOM 9699 C C . ALA C 1 277 ? 37.15766 -20.32863 44.68056 1.000 14.90610 277 ALA C C 1
ATOM 9700 O O . ALA C 1 277 ? 35.95849 -20.52832 44.43896 1.000 16.63007 277 ALA C O 1
ATOM 9702 N N . ALA C 1 278 ? 37.67717 -19.09800 44.74729 1.000 13.63686 278 ALA C N 1
ATOM 9703 C CA . ALA C 1 278 ? 36.83340 -17.92703 44.52572 1.000 13.38940 278 ALA C CA 1
ATOM 9704 C C . ALA C 1 278 ? 36.30827 -17.89740 43.10103 1.000 13.86294 278 ALA C C 1
ATOM 9705 O O . ALA C 1 278 ? 35.15267 -17.52492 42.86792 1.000 14.51260 278 ALA C O 1
ATOM 9707 N N . LYS C 1 279 ? 37.14354 -18.29012 42.13546 1.000 14.09406 279 LYS C N 1
ATOM 9708 C CA . LYS C 1 279 ? 36.70942 -18.31347 40.74310 1.000 15.47862 279 LYS C CA 1
ATOM 9709 C C . LYS C 1 279 ? 35.61233 -19.34530 40.51177 1.000 17.17772 279 LYS C C 1
ATOM 9710 O O . LYS C 1 279 ? 34.69227 -19.10646 39.72213 1.000 18.98334 279 LYS C O 1
ATOM 9716 N N . GLU C 1 280 ? 35.70363 -20.50724 41.16627 1.000 18.91883 280 GLU C N 1
ATOM 9717 C CA . GLU C 1 280 ? 34.61840 -21.48351 41.09595 1.000 21.02549 280 GLU C CA 1
ATOM 9718 C C . GLU C 1 280 ? 33.31519 -20.87597 41.57950 1.000 20.02581 280 GLU C C 1
ATOM 9719 O O . GLU C 1 280 ? 32.26141 -21.02801 40.95168 1.000 21.23209 280 GLU C O 1
ATOM 9725 N N . LEU C 1 281 ? 33.37482 -20.19169 42.71497 1.000 17.86762 281 LEU C N 1
ATOM 9726 C CA . LEU C 1 281 ? 32.18056 -19.71399 43.38824 1.000 17.25545 281 LEU C CA 1
ATOM 9727 C C . LEU C 1 281 ? 31.57291 -18.51834 42.66192 1.000 15.50213 281 LEU C C 1
ATOM 9728 O O . LEU C 1 281 ? 30.34658 -18.38582 42.59043 1.000 16.53962 281 LEU C O 1
ATOM 9733 N N . VAL C 1 282 ? 32.40973 -17.63658 42.11334 1.000 12.50322 282 VAL C N 1
ATOM 9734 C CA . VAL C 1 282 ? 31.87419 -16.42192 41.51475 1.000 11.80230 282 VAL C CA 1
ATOM 9735 C C . VAL C 1 282 ? 30.95914 -16.76580 40.35256 1.000 10.50390 282 VAL C C 1
ATOM 9736 O O . VAL C 1 282 ? 29.99075 -16.04934 40.08657 1.000 11.24992 282 VAL C O 1
ATOM 9740 N N . VAL C 1 283 ? 31.23296 -17.87888 39.65838 1.000 11.00592 283 VAL C N 1
ATOM 9741 C CA . VAL C 1 283 ? 30.46962 -18.24220 38.46409 1.000 11.39687 283 VAL C CA 1
ATOM 9742 C C . VAL C 1 283 ? 28.98005 -18.28883 38.76044 1.000 12.85208 283 VAL C C 1
ATOM 9743 O O . VAL C 1 283 ? 28.16354 -17.78665 37.98283 1.000 14.88360 283 VAL C O 1
ATOM 9747 N N . VAL C 1 284 ? 28.59525 -18.87766 39.89369 1.000 13.08280 284 VAL C N 1
ATOM 9748 C CA . VAL C 1 284 ? 27.16911 -19.09248 40.12651 1.000 14.30820 284 VAL C CA 1
ATOM 9749 C C . VAL C 1 284 ? 26.46137 -17.88959 40.73825 1.000 12.80931 284 VAL C C 1
ATOM 9750 O O . VAL C 1 284 ? 25.24435 -17.75851 40.56141 1.000 12.47152 284 VAL C O 1
ATOM 9754 N N . TYR C 1 285 ? 27.17529 -17.00886 41.44869 1.000 11.92573 285 TYR C N 1
ATOM 9755 C CA . TYR C 1 285 ? 26.53398 -15.85515 42.07474 1.000 11.98591 285 TYR C CA 1
ATOM 9756 C C . TYR C 1 285 ? 26.64337 -14.57658 41.26243 1.000 11.39656 285 TYR C C 1
ATOM 9757 O O . TYR C 1 285 ? 25.69427 -13.79049 41.24812 1.000 13.27247 285 TYR C O 1
ATOM 9766 N N . GLU C 1 286 ? 27.78527 -14.32975 40.62511 1.000 11.52521 286 GLU C N 1
ATOM 9767 C CA . GLU C 1 286 ? 28.04987 -13.06048 39.95646 1.000 10.63724 286 GLU C CA 1
ATOM 9768 C C . GLU C 1 286 ? 28.18779 -13.20297 38.44920 1.000 10.53991 286 GLU C C 1
ATOM 9769 O O . GLU C 1 286 ? 27.58892 -12.42746 37.69327 1.000 11.26128 286 GLU C O 1
ATOM 9775 N N . GLY C 1 287 ? 28.97509 -14.16520 38.00404 1.000 10.76746 287 GLY C N 1
ATOM 9776 C CA . GLY C 1 287 ? 29.34613 -14.30858 36.61020 1.000 11.35348 287 GLY C CA 1
ATOM 9777 C C . GLY C 1 287 ? 30.73810 -14.89979 36.53824 1.000 11.28449 287 GLY C C 1
ATOM 9778 O O . GLY C 1 287 ? 31.34859 -15.21656 37.54645 1.000 12.44875 287 GLY C O 1
ATOM 9779 N N . MET C 1 288 ? 31.23719 -15.04232 35.31166 1.000 13.01982 288 MET C N 1
ATOM 9780 C CA . MET C 1 288 ? 32.56076 -15.63519 35.14192 1.000 13.22038 288 MET C CA 1
ATOM 9781 C C . MET C 1 288 ? 33.63141 -14.75941 35.79738 1.000 11.71131 288 MET C C 1
ATOM 9782 O O . MET C 1 288 ? 33.45132 -13.55302 35.95153 1.000 11.93617 288 MET C O 1
ATOM 9787 N N . PRO C 1 289 ? 34.76995 -15.35082 36.17024 1.000 11.89917 289 PRO C N 1
ATOM 9788 C CA . PRO C 1 289 ? 35.84697 -14.56414 36.80536 1.000 12.58907 289 PRO C CA 1
ATOM 9789 C C . PRO C 1 289 ? 36.34948 -13.42276 35.95161 1.000 12.01698 289 PRO C C 1
ATOM 9790 O O . PRO C 1 289 ? 37.02106 -12.53020 36.48109 1.000 12.07995 289 PRO C O 1
ATOM 9794 N N . SER C 1 290 ? 36.05795 -13.44230 34.64852 1.000 12.01635 290 SER C N 1
ATOM 9795 C CA . SER C 1 290 ? 36.48089 -12.45157 33.66752 1.000 12.92907 290 SER C CA 1
ATOM 9796 C C . SER C 1 290 ? 35.57036 -11.22866 33.60260 1.000 12.21440 290 SER C C 1
ATOM 9797 O O . SER C 1 290 ? 35.85545 -10.30923 32.82114 1.000 13.25791 290 SER C O 1
ATOM 9800 N N . TYR C 1 291 ? 34.48300 -11.19080 34.37706 1.000 11.34923 291 TYR C N 1
ATOM 9801 C CA . TYR C 1 291 ? 33.64143 -9.99212 34.41998 1.000 10.64295 291 TYR C CA 1
ATOM 9802 C C . TYR C 1 291 ? 32.90192 -9.83874 35.75213 1.000 10.80125 291 TYR C C 1
ATOM 9803 O O . TYR C 1 291 ? 32.59932 -8.71123 36.14971 1.000 11.86707 291 TYR C O 1
ATOM 9812 N N . GLY C 1 292 ? 32.59038 -10.93928 36.43640 1.000 10.76128 292 GLY C N 1
ATOM 9813 C CA . GLY C 1 292 ? 32.09918 -10.83866 37.80955 1.000 11.53185 292 GLY C CA 1
ATOM 9814 C C . GLY C 1 292 ? 30.81897 -10.04816 37.98807 1.000 10.65967 292 GLY C C 1
ATOM 9815 O O . GLY C 1 292 ? 30.65538 -9.35859 39.00203 1.000 13.23328 292 GLY C O 1
ATOM 9816 N N . GLY C 1 293 ? 29.89847 -10.13308 37.03677 1.000 9.19220 293 GLY C N 1
ATOM 9817 C CA . GLY C 1 293 ? 28.65487 -9.40814 37.17880 1.000 10.01462 293 GLY C CA 1
ATOM 9818 C C . GLY C 1 293 ? 28.71137 -7.95095 36.78763 1.000 9.46099 293 GLY C C 1
ATOM 9819 O O . GLY C 1 293 ? 27.77286 -7.20233 37.10032 1.000 10.37804 293 GLY C O 1
ATOM 9820 N N . LEU C 1 294 ? 29.77001 -7.53352 36.09906 1.000 9.67897 294 LEU C N 1
ATOM 9821 C CA . LEU C 1 294 ? 29.92577 -6.17532 35.60277 1.000 9.25636 294 LEU C CA 1
ATOM 9822 C C . LEU C 1 294 ? 30.02533 -6.17468 34.08656 1.000 9.16104 294 LEU C C 1
ATOM 9823 O O . LEU C 1 294 ? 30.67565 -7.04607 33.49433 1.000 10.04212 294 LEU C O 1
ATOM 9828 N N . ALA C 1 295 ? 29.41675 -5.16871 33.46716 1.000 9.71422 295 ALA C N 1
ATOM 9829 C CA . ALA C 1 295 ? 29.71009 -4.87961 32.07500 1.000 8.73230 295 ALA C CA 1
ATOM 9830 C C . ALA C 1 295 ? 31.17807 -4.49309 31.93641 1.000 8.27207 295 ALA C C 1
ATOM 9831 O O . ALA C 1 295 ? 31.79122 -3.95247 32.86462 1.000 8.85283 295 ALA C O 1
ATOM 9833 N N . GLY C 1 296 ? 31.75116 -4.77751 30.76354 1.000 8.75218 296 GLY C N 1
ATOM 9834 C CA . GLY C 1 296 ? 33.13278 -4.39073 30.52325 1.000 9.07403 296 GLY C CA 1
ATOM 9835 C C . GLY C 1 296 ? 33.36561 -2.91218 30.76373 1.000 7.95643 296 GLY C C 1
ATOM 9836 O O . GLY C 1 296 ? 34.35856 -2.51769 31.38461 1.000 8.82670 296 GLY C O 1
ATOM 9837 N N . ARG C 1 297 ? 32.43856 -2.06974 30.29627 1.000 8.22078 297 ARG C N 1
ATOM 9838 C CA . ARG C 1 297 ? 32.58799 -0.63231 30.49038 1.000 8.62467 297 ARG C CA 1
ATOM 9839 C C . ARG C 1 297 ? 32.71507 -0.26109 31.96532 1.000 8.90830 297 ARG C C 1
ATOM 9840 O O . ARG C 1 297 ? 33.40331 0.70681 32.29760 1.000 9.38168 297 ARG C O 1
ATOM 9848 N N . ASP C 1 298 ? 32.09639 -1.03207 32.86506 1.000 8.30569 298 ASP C N 1
ATOM 9849 C CA . ASP C 1 298 ? 32.17409 -0.71783 34.29130 1.000 8.63446 298 ASP C CA 1
ATOM 9850 C C . ASP C 1 298 ? 33.48599 -1.17924 34.91560 1.000 9.20125 298 ASP C C 1
ATOM 9851 O O . ASP C 1 298 ? 34.01159 -0.51508 35.82025 1.000 9.70743 298 ASP C O 1
ATOM 9856 N N . MET C 1 299 ? 34.03876 -2.30909 34.46316 1.000 8.31105 299 MET C N 1
ATOM 9857 C CA . MET C 1 299 ? 35.40320 -2.62995 34.86938 1.000 8.39729 299 MET C CA 1
ATOM 9858 C C . MET C 1 299 ? 36.36127 -1.51978 34.45799 1.000 8.50102 299 MET C C 1
ATOM 9859 O O . MET C 1 299 ? 37.25469 -1.13682 35.22704 1.000 9.57827 299 MET C O 1
ATOM 9864 N N . GLU C 1 300 ? 36.16197 -0.96720 33.25838 1.000 8.59510 300 GLU C N 1
ATOM 9865 C CA . GLU C 1 300 ? 36.99229 0.13609 32.79076 1.000 8.70390 300 GLU C CA 1
ATOM 9866 C C . GLU C 1 300 ? 36.81294 1.37371 33.66499 1.000 8.23187 300 GLU C C 1
ATOM 9867 O O . GLU C 1 300 ? 37.79295 1.97702 34.11376 1.000 8.85387 300 GLU C O 1
ATOM 9873 N N . ALA C 1 301 ? 35.56129 1.77184 33.91037 1.000 8.31528 301 ALA C N 1
ATOM 9874 C CA . ALA C 1 301 ? 35.31531 2.98207 34.69103 1.000 8.55905 301 ALA C CA 1
ATOM 9875 C C . ALA C 1 301 ? 35.86891 2.84980 36.10051 1.000 8.08412 301 ALA C C 1
ATOM 9876 O O . ALA C 1 301 ? 36.39174 3.81975 36.66012 1.000 8.32341 301 ALA C O 1
ATOM 9878 N N . MET C 1 302 ? 35.76272 1.65523 36.69168 1.000 7.91324 302 MET C N 1
ATOM 9879 C CA . MET C 1 302 ? 36.27518 1.43937 38.03987 1.000 8.11239 302 MET C CA 1
ATOM 9880 C C . MET C 1 302 ? 37.80150 1.48501 38.06389 1.000 8.47603 302 MET C C 1
ATOM 9881 O O . MET C 1 302 ? 38.39264 2.02838 39.00136 1.000 8.66619 302 MET C O 1
ATOM 9886 N N . ALA C 1 303 ? 38.46053 0.92387 37.04121 1.000 8.96276 303 ALA C N 1
ATOM 9887 C CA . ALA C 1 303 ? 39.91482 1.01225 36.96405 1.000 9.42776 303 ALA C CA 1
ATOM 9888 C C . ALA C 1 303 ? 40.36371 2.46463 36.87922 1.000 8.89784 303 ALA C C 1
ATOM 9889 O O . ALA C 1 303 ? 41.31290 2.87793 37.55883 1.000 9.88456 303 ALA C O 1
ATOM 9891 N N . ILE C 1 304 ? 39.69415 3.25202 36.04044 1.000 8.85872 304 ILE C N 1
ATOM 9892 C CA . ILE C 1 304 ? 40.07454 4.65152 35.88287 1.000 8.79470 304 ILE C CA 1
ATOM 9893 C C . ILE C 1 304 ? 39.79679 5.42474 37.16865 1.000 8.70550 304 ILE C C 1
ATOM 9894 O O . ILE C 1 304 ? 40.62017 6.23937 37.61840 1.000 9.30112 304 ILE C O 1
ATOM 9899 N N . GLY C 1 305 ? 38.64379 5.16458 37.78809 1.000 8.38702 305 GLY C N 1
ATOM 9900 C CA . GLY C 1 305 ? 38.26765 5.89530 38.98904 1.000 8.86781 305 GLY C CA 1
ATOM 9901 C C . GLY C 1 305 ? 39.17860 5.62306 40.16950 1.000 8.50816 305 GLY C C 1
ATOM 9902 O O . GLY C 1 305 ? 39.51024 6.53952 40.92840 1.000 9.16130 305 GLY C O 1
ATOM 9903 N N . LEU C 1 306 ? 39.59110 4.36685 40.35170 1.000 8.67048 306 LEU C N 1
ATOM 9904 C CA . LEU C 1 306 ? 40.49639 4.06533 41.45444 1.000 8.99693 306 LEU C CA 1
ATOM 9905 C C . LEU C 1 306 ? 41.80052 4.84044 41.30204 1.000 9.92634 306 LEU C C 1
ATOM 9906 O O . LEU C 1 306 ? 42.34008 5.37129 42.28224 1.000 10.37936 306 LEU C O 1
ATOM 9911 N N . ARG C 1 307 ? 42.30369 4.94889 40.06931 1.000 9.12440 307 ARG C N 1
ATOM 9912 C CA . ARG C 1 307 ? 43.51022 5.73986 39.85367 1.000 9.99591 307 ARG C CA 1
ATOM 9913 C C . ARG C 1 307 ? 43.26404 7.22100 40.13068 1.000 9.08863 307 ARG C C 1
ATOM 9914 O O . ARG C 1 307 ? 44.11804 7.89084 40.72323 1.000 10.25455 307 ARG C O 1
ATOM 9922 N N . GLU C 1 308 ? 42.10157 7.74997 39.72073 1.000 8.85666 308 GLU C N 1
ATOM 9923 C CA . GLU C 1 308 ? 41.78367 9.14957 40.00606 1.000 8.73631 308 GLU C CA 1
ATOM 9924 C C . GLU C 1 308 ? 41.73145 9.40874 41.50275 1.000 8.81064 308 GLU C C 1
ATOM 9925 O O . GLU C 1 308 ? 42.07969 10.50966 41.96531 1.000 9.56327 308 GLU C O 1
ATOM 9931 N N . ALA C 1 309 ? 41.27584 8.42036 42.27894 1.000 8.60180 309 ALA C N 1
ATOM 9932 C CA . ALA C 1 309 ? 41.13238 8.60896 43.71731 1.000 8.93539 309 ALA C CA 1
ATOM 9933 C C . ALA C 1 309 ? 42.47564 8.84145 44.39471 1.000 9.73564 309 ALA C C 1
ATOM 9934 O O . ALA C 1 309 ? 42.50721 9.38801 45.49962 1.000 10.93615 309 ALA C O 1
ATOM 9936 N N . MET C 1 310 ? 43.58621 8.47555 43.74356 1.000 9.75612 310 MET C N 1
ATOM 9937 C CA . MET C 1 310 ? 44.90919 8.65777 44.32883 1.000 10.99948 310 MET C CA 1
ATOM 9938 C C . MET C 1 310 ? 45.37305 10.10660 44.30350 1.000 10.57029 310 MET C C 1
ATOM 9939 O O . MET C 1 310 ? 46.38817 10.41838 44.94036 1.000 11.40694 310 MET C O 1
ATOM 9944 N N . GLN C 1 311 ? 44.68862 10.98917 43.57415 1.000 10.10919 311 GLN C N 1
ATOM 9945 C CA . GLN C 1 311 ? 45.13264 12.37382 43.49008 1.000 9.73646 311 GLN C CA 1
ATOM 9946 C C . GLN C 1 311 ? 44.94429 13.06229 44.83735 1.000 9.36117 311 GLN C C 1
ATOM 9947 O O . GLN C 1 311 ? 43.81526 13.16929 45.33718 1.000 9.48836 311 GLN C O 1
ATOM 9953 N N . TYR C 1 312 ? 46.04731 13.55026 45.41085 1.000 9.44177 312 TYR C N 1
ATOM 9954 C CA . TYR C 1 312 ? 45.99957 14.14556 46.74411 1.000 9.84976 312 TYR C CA 1
ATOM 9955 C C . TYR C 1 312 ? 44.91555 15.21212 46.84626 1.000 9.11868 312 TYR C C 1
ATOM 9956 O O . TYR C 1 312 ? 44.09692 15.19784 47.77002 1.000 9.51028 312 TYR C O 1
ATOM 9965 N N . GLU C 1 313 ? 44.90442 16.16145 45.90915 1.000 9.43536 313 GLU C N 1
ATOM 9966 C CA . GLU C 1 313 ? 43.97247 17.27741 46.04254 1.000 9.86299 313 GLU C CA 1
ATOM 9967 C C . GLU C 1 313 ? 42.52195 16.81633 45.98070 1.000 9.45359 313 GLU C C 1
ATOM 9968 O O . GLU C 1 313 ? 41.65561 17.40200 46.64370 1.000 9.37778 313 GLU C O 1
ATOM 9974 N N . TYR C 1 314 ? 42.23635 15.76842 45.19718 1.000 9.05797 314 TYR C N 1
ATOM 9975 C CA . TYR C 1 314 ? 40.88293 15.23170 45.14888 1.000 9.13539 314 TYR C CA 1
ATOM 9976 C C . TYR C 1 314 ? 40.44562 14.72490 46.52431 1.000 8.69497 314 TYR C C 1
ATOM 9977 O O . TYR C 1 314 ? 39.37678 15.09622 47.02320 1.000 8.64380 314 TYR C O 1
ATOM 9986 N N . ILE C 1 315 ? 41.25255 13.86449 47.14948 1.000 8.86358 315 ILE C N 1
ATOM 9987 C CA . ILE C 1 315 ? 40.78640 13.26055 48.39815 1.000 9.20489 315 ILE C CA 1
ATOM 9988 C C . ILE C 1 315 ? 40.84461 14.25830 49.55421 1.000 8.84870 315 ILE C C 1
ATOM 9989 O O . ILE C 1 315 ? 39.98451 14.22856 50.44539 1.000 9.35991 315 ILE C O 1
ATOM 9994 N N . GLU C 1 316 ? 41.81946 15.17325 49.53720 1.000 9.11325 316 GLU C N 1
ATOM 9995 C CA . GLU C 1 316 ? 41.84503 16.25566 50.51582 1.000 9.45193 316 GLU C CA 1
ATOM 9996 C C . GLU C 1 316 ? 40.55942 17.06969 50.45326 1.000 8.77615 316 GLU C C 1
ATOM 9997 O O . GLU C 1 316 ? 39.93183 17.35351 51.48451 1.000 9.82348 316 GLU C O 1
ATOM 10003 N N . HIS C 1 317 ? 40.16947 17.48008 49.24649 1.000 8.87151 317 HIS C N 1
ATOM 10004 C CA . HIS C 1 317 ? 38.93417 18.22987 49.10145 1.000 8.58967 317 HIS C CA 1
ATOM 10005 C C . HIS C 1 317 ? 37.73057 17.39568 49.52008 1.000 8.92672 317 HIS C C 1
ATOM 10006 O O . HIS C 1 317 ? 36.82465 17.89487 50.19477 1.000 9.66752 317 HIS C O 1
ATOM 10013 N N . ARG C 1 318 ? 37.70522 16.11664 49.12981 1.000 8.99378 318 ARG C N 1
ATOM 10014 C CA . ARG C 1 318 ? 36.57561 15.26701 49.48388 1.000 8.85323 318 ARG C CA 1
ATOM 10015 C C . ARG C 1 318 ? 36.35362 15.29836 50.99151 1.000 9.17455 318 ARG C C 1
ATOM 10016 O O . ARG C 1 318 ? 35.24243 15.57132 51.47178 1.000 9.13449 318 ARG C O 1
ATOM 10024 N N . VAL C 1 319 ? 37.41441 15.02021 51.75269 1.000 8.97066 319 VAL C N 1
ATOM 10025 C CA . VAL C 1 319 ? 37.29710 14.92014 53.20638 1.000 9.03815 319 VAL C CA 1
ATOM 10026 C C . VAL C 1 319 ? 37.04103 16.28713 53.82390 1.000 9.62084 319 VAL C C 1
ATOM 10027 O O . VAL C 1 319 ? 36.24197 16.41743 54.75847 1.000 9.60361 319 VAL C O 1
ATOM 10031 N N . LYS C 1 320 ? 37.69526 17.33303 53.30448 1.000 10.02855 320 LYS C N 1
ATOM 10032 C CA . LYS C 1 320 ? 37.50339 18.65800 53.88380 1.000 9.63396 320 LYS C CA 1
ATOM 10033 C C . LYS C 1 320 ? 36.13027 19.23832 53.57299 1.000 9.57171 320 LYS C C 1
ATOM 10034 O O . LYS C 1 320 ? 35.64208 20.08109 54.33533 1.000 10.18103 320 LYS C O 1
ATOM 10040 N N . GLN C 1 321 ? 35.48901 18.80825 52.48331 1.000 9.82986 321 GLN C N 1
ATOM 10041 C CA . GLN C 1 321 ? 34.12515 19.25250 52.22632 1.000 9.59957 321 GLN C CA 1
ATOM 10042 C C . GLN C 1 321 ? 33.16757 18.69139 53.27391 1.000 9.99458 321 GLN C C 1
ATOM 10043 O O . GLN C 1 321 ? 32.29726 19.40979 53.78291 1.000 10.17479 321 GLN C O 1
ATOM 10049 N N . VAL C 1 322 ? 33.30976 17.40279 53.60737 1.000 9.34756 322 VAL C N 1
ATOM 10050 C CA . VAL C 1 322 ? 32.53496 16.82514 54.70203 1.000 9.57690 322 VAL C CA 1
ATOM 10051 C C . VAL C 1 322 ? 32.84644 17.55481 56.00057 1.000 9.69929 322 VAL C C 1
ATOM 10052 O O . VAL C 1 322 ? 31.94261 17.88291 56.78754 1.000 10.71004 322 VAL C O 1
ATOM 10056 N N . ARG C 1 323 ? 34.13446 17.83466 56.23375 1.000 9.57132 323 ARG C N 1
ATOM 10057 C CA . ARG C 1 323 ? 34.54630 18.51748 57.45816 1.000 10.14175 323 ARG C CA 1
ATOM 10058 C C . ARG C 1 323 ? 33.91410 19.89626 57.55722 1.000 9.97132 323 ARG C C 1
ATOM 10059 O O . ARG C 1 323 ? 33.50574 20.32093 58.64314 1.000 10.94000 323 ARG C O 1
ATOM 10067 N N . TYR C 1 324 ? 33.81870 20.60206 56.42749 1.000 9.90703 324 TYR C N 1
ATOM 10068 C CA . TYR C 1 324 ? 33.19639 21.92163 56.39861 1.000 10.64002 324 TYR C CA 1
ATOM 10069 C C . TYR C 1 324 ? 31.75993 21.85420 56.89633 1.000 10.29154 324 TYR C C 1
ATOM 10070 O O . TYR C 1 324 ? 31.33751 22.67806 57.71384 1.000 11.52779 324 TYR C O 1
ATOM 10079 N N . LEU C 1 325 ? 30.99364 20.86868 56.41814 1.000 10.66266 325 LEU C N 1
ATOM 10080 C CA . LEU C 1 325 ? 29.62512 20.70101 56.89802 1.000 11.01956 325 LEU C CA 1
ATOM 10081 C C . LEU C 1 325 ? 29.59941 20.47474 58.41048 1.000 11.42228 325 LEU C C 1
ATOM 10082 O O . LEU C 1 325 ? 28.82999 21.12006 59.13665 1.000 11.64912 325 LEU C O 1
ATOM 10087 N N . GLY C 1 326 ? 30.46482 19.58819 58.90962 1.000 10.92551 326 GLY C N 1
ATOM 10088 C CA . GLY C 1 326 ? 30.53703 19.36959 60.34688 1.000 11.86913 326 GLY C CA 1
ATOM 10089 C C . GLY C 1 326 ? 30.93138 20.61995 61.11312 1.000 12.16512 326 GLY C C 1
ATOM 10090 O O . GLY C 1 326 ? 30.36006 20.92198 62.16540 1.000 12.86600 326 GLY C O 1
ATOM 10091 N N . ASP C 1 327 ? 31.90533 21.36988 60.59138 1.000 12.07458 327 ASP C N 1
ATOM 10092 C CA . ASP C 1 327 ? 32.34850 22.59122 61.25703 1.000 12.35784 327 ASP C CA 1
ATOM 10093 C C . ASP C 1 327 ? 31.22666 23.61588 61.35034 1.000 12.59794 327 ASP C C 1
ATOM 10094 O O . ASP C 1 327 ? 31.05773 24.26293 62.39219 1.000 13.81205 327 ASP C O 1
ATOM 10099 N N . LYS C 1 328 ? 30.47609 23.81530 60.26526 1.000 12.59475 328 LYS C N 1
ATOM 10100 C CA A LYS C 1 328 ? 29.40929 24.81156 60.29795 0.627 13.26846 328 LYS C CA 1
ATOM 10101 C CA B LYS C 1 328 ? 29.40129 24.80354 60.28465 0.373 13.84837 328 LYS C CA 1
ATOM 10102 C C . LYS C 1 328 ? 28.32012 24.42042 61.28946 1.000 13.22954 328 LYS C C 1
ATOM 10103 O O . LYS C 1 328 ? 27.78982 25.27943 62.00979 1.000 14.12426 328 LYS C O 1
ATOM 10114 N N . LEU C 1 329 ? 27.98892 23.13086 61.36128 1.000 13.54854 329 LEU C N 1
ATOM 10115 C CA . LEU C 1 329 ? 27.00315 22.66790 62.33236 1.000 13.10907 329 LEU C CA 1
ATOM 10116 C C . LEU C 1 329 ? 27.52359 22.82021 63.76084 1.000 13.73288 329 LEU C C 1
ATOM 10117 O O . LEU C 1 329 ? 26.80939 23.31451 64.64573 1.000 15.27518 329 LEU C O 1
ATOM 10122 N N . ARG C 1 330 ? 28.77399 22.40636 64.00268 1.000 14.33269 330 ARG C N 1
ATOM 10123 C CA . ARG C 1 330 ? 29.34580 22.50198 65.34280 1.000 15.75137 330 ARG C CA 1
ATOM 10124 C C . ARG C 1 330 ? 29.39710 23.94413 65.82058 1.000 16.57156 330 ARG C C 1
ATOM 10125 O O . ARG C 1 330 ? 29.06997 24.23273 66.97850 1.000 16.86199 330 ARG C O 1
ATOM 10133 N N . GLU C 1 331 ? 29.79584 24.86901 64.94411 1.000 16.86479 331 GLU C N 1
ATOM 10134 C CA A GLU C 1 331 ? 29.90030 26.27461 65.32629 0.654 17.81276 331 GLU C CA 1
ATOM 10135 C CA B GLU C 1 331 ? 29.90922 26.25163 65.38796 0.346 18.20162 331 GLU C CA 1
ATOM 10136 C C . GLU C 1 331 ? 28.55699 26.84324 65.76749 1.000 17.95536 331 GLU C C 1
ATOM 10137 O O . GLU C 1 331 ? 28.51533 27.79269 66.55845 1.000 19.61908 331 GLU C O 1
ATOM 10148 N N . ALA C 1 332 ? 27.45609 26.28579 65.25684 1.000 17.62450 332 ALA C N 1
ATOM 10149 C CA . ALA C 1 332 ? 26.10904 26.69468 65.63546 1.000 18.57084 332 ALA C CA 1
ATOM 10150 C C . ALA C 1 332 ? 25.54591 25.88586 66.79821 1.000 19.03041 332 ALA C C 1
ATOM 10151 O O . ALA C 1 332 ? 24.39951 26.11141 67.19343 1.000 20.78859 332 ALA C O 1
ATOM 10153 N N . GLY C 1 333 ? 26.31166 24.94786 67.34807 1.000 18.05761 333 GLY C N 1
ATOM 10154 C CA . GLY C 1 333 ? 25.85269 24.16287 68.47782 1.000 19.14320 333 GLY C CA 1
ATOM 10155 C C . GLY C 1 333 ? 24.97960 22.98121 68.12730 1.000 19.56723 333 GLY C C 1
ATOM 10156 O O . GLY C 1 333 ? 24.35954 22.40361 69.02458 1.000 21.10099 333 GLY C O 1
ATOM 10157 N N . VAL C 1 334 ? 24.89992 22.60636 66.85939 1.000 18.37289 334 VAL C N 1
ATOM 10158 C CA . VAL C 1 334 ? 24.10448 21.43236 66.48862 1.000 18.28367 334 VAL C CA 1
ATOM 10159 C C . VAL C 1 334 ? 24.84306 20.17513 66.93689 1.000 19.26362 334 VAL C C 1
ATOM 10160 O O . VAL C 1 334 ? 26.04996 20.04557 66.67024 1.000 19.49600 334 VAL C O 1
ATOM 10164 N N . PRO C 1 335 ? 24.17734 19.22756 67.59940 1.000 19.85222 335 PRO C N 1
ATOM 10165 C CA . PRO C 1 335 ? 24.88202 18.04362 68.11640 1.000 20.01528 335 PRO C CA 1
ATOM 10166 C C . PRO C 1 335 ? 25.14580 17.02445 67.01400 1.000 18.98585 335 PRO C C 1
ATOM 10167 O O . PRO C 1 335 ? 24.22606 16.59680 66.31035 1.000 19.05283 335 PRO C O 1
ATOM 10171 N N . ILE C 1 336 ? 26.41527 16.62896 66.87737 1.000 17.52494 336 ILE C N 1
ATOM 10172 C CA . ILE C 1 336 ? 26.85935 15.72643 65.82001 1.000 16.46241 336 ILE C CA 1
ATOM 10173 C C . ILE C 1 336 ? 27.84139 14.71573 66.40024 1.000 16.47198 336 ILE C C 1
ATOM 10174 O O . ILE C 1 336 ? 28.48837 14.95476 67.42273 1.000 17.69135 336 ILE C O 1
ATOM 10179 N N . VAL C 1 337 ? 27.96781 13.57839 65.71453 1.000 16.36433 337 VAL C N 1
ATOM 10180 C CA . VAL C 1 337 ? 29.00278 12.61139 66.06253 1.000 16.94613 337 VAL C CA 1
ATOM 10181 C C . VAL C 1 337 ? 30.36986 13.21054 65.75685 1.000 15.83449 337 VAL C C 1
ATOM 10182 O O . VAL C 1 337 ? 30.55902 13.87523 64.72662 1.000 17.10973 337 VAL C O 1
ATOM 10186 N N . GLU C 1 338 ? 31.32816 12.99457 66.66073 1.000 16.14344 338 GLU C N 1
ATOM 10187 C CA . GLU C 1 338 ? 32.64708 13.59767 66.56047 1.000 15.77179 338 GLU C CA 1
ATOM 10188 C C . GLU C 1 338 ? 33.73731 12.53506 66.51599 1.000 15.79645 338 GLU C C 1
ATOM 10189 O O . GLU C 1 338 ? 33.53907 11.41199 66.99008 1.000 16.72172 338 GLU C O 1
ATOM 10195 N N . PRO C 1 339 ? 34.88794 12.84271 65.90856 1.000 15.04288 339 PRO C N 1
ATOM 10196 C CA . PRO C 1 339 ? 35.07793 13.95962 64.97413 1.000 15.05885 339 PRO C CA 1
ATOM 10197 C C . PRO C 1 339 ? 34.42582 13.58487 63.64835 1.000 13.48344 339 PRO C C 1
ATOM 10198 O O . PRO C 1 339 ? 33.94526 12.45282 63.51615 1.000 13.78680 339 PRO C O 1
ATOM 10202 N N . THR C 1 340 ? 34.37604 14.48571 62.67758 1.000 12.53074 340 THR C N 1
ATOM 10203 C CA A THR C 1 340 ? 33.75467 14.15848 61.40315 0.581 12.19937 340 THR C CA 1
ATOM 10204 C CA B THR C 1 340 ? 33.72916 14.11034 61.42640 0.419 12.07068 340 THR C CA 1
ATOM 10205 C C . THR C 1 340 ? 34.58467 13.11215 60.66031 1.000 11.88929 340 THR C C 1
ATOM 10206 O O . THR C 1 340 ? 35.81130 13.23697 60.56912 1.000 12.94051 340 THR C O 1
ATOM 10213 N N . GLY C 1 341 ? 33.91907 12.09296 60.13109 1.000 12.85724 341 GLY C N 1
ATOM 10214 C CA . GLY C 1 341 ? 34.57900 11.06196 59.36050 1.000 12.79097 341 GLY C CA 1
ATOM 10215 C C . GLY C 1 341 ? 34.78190 11.46542 57.91197 1.000 12.00918 341 GLY C C 1
ATOM 10216 O O . GLY C 1 341 ? 34.61466 12.61865 57.51419 1.000 13.26360 341 GLY C O 1
ATOM 10217 N N . GLY C 1 342 ? 35.14105 10.47159 57.10268 1.000 11.07326 342 GLY C N 1
ATOM 10218 C CA . GLY C 1 342 ? 35.52500 10.77155 55.73862 1.000 10.61935 342 GLY C CA 1
ATOM 10219 C C . GLY C 1 342 ? 34.38413 11.05163 54.78995 1.000 10.47548 342 GLY C C 1
ATOM 10220 O O . GLY C 1 342 ? 34.60064 11.71545 53.77436 1.000 11.83527 342 GLY C O 1
ATOM 10221 N N . HIS C 1 343 ? 33.17417 10.58115 55.09411 1.000 9.68925 343 HIS C N 1
ATOM 10222 C CA . HIS C 1 343 ? 32.13183 10.49379 54.07728 1.000 9.37842 343 HIS C CA 1
ATOM 10223 C C . HIS C 1 343 ? 30.78389 11.03844 54.51220 1.000 9.57263 343 HIS C C 1
ATOM 10224 O O . HIS C 1 343 ? 29.87059 11.08686 53.68230 1.000 10.75582 343 HIS C O 1
ATOM 10231 N N . ALA C 1 344 ? 30.61509 11.43101 55.77330 1.000 10.15731 344 ALA C N 1
ATOM 10232 C CA . ALA C 1 344 ? 29.28869 11.75495 56.27425 1.000 10.59689 344 ALA C CA 1
ATOM 10233 C C . ALA C 1 344 ? 29.41937 12.55725 57.55742 1.000 10.92239 344 ALA C C 1
ATOM 10234 O O . ALA C 1 344 ? 30.44307 12.51045 58.24065 1.000 11.11006 344 ALA C O 1
ATOM 10236 N N . VAL C 1 345 ? 28.35697 13.29455 57.86747 1.000 11.26823 345 VAL C N 1
ATOM 10237 C CA . VAL C 1 345 ? 28.13619 13.89825 59.17787 1.000 12.32416 345 VAL C CA 1
ATOM 10238 C C . VAL C 1 345 ? 26.87786 13.26128 59.74915 1.000 12.88207 345 VAL C C 1
ATOM 10239 O O . VAL C 1 345 ? 25.87767 13.10665 59.03588 1.000 13.50346 345 VAL C O 1
ATOM 10243 N N . PHE C 1 346 ? 26.93085 12.86608 61.01681 1.000 14.08113 346 PHE C N 1
ATOM 10244 C CA . PHE C 1 346 ? 25.79052 12.25468 61.68683 1.000 14.82960 346 PHE C CA 1
ATOM 10245 C C . PHE C 1 346 ? 25.24351 13.23410 62.71577 1.000 14.87310 346 PHE C C 1
ATOM 10246 O O . PHE C 1 346 ? 25.95505 13.61759 63.65030 1.000 15.98666 346 PHE C O 1
ATOM 10254 N N . LEU C 1 347 ? 23.97902 13.61986 62.55656 1.000 15.47578 347 LEU C N 1
ATOM 10255 C CA . LEU C 1 347 ? 23.29515 14.42261 63.56278 1.000 15.34610 347 LEU C CA 1
ATOM 10256 C C . LEU C 1 347 ? 22.79948 13.52784 64.68902 1.000 16.95505 347 LEU C C 1
ATOM 10257 O O . LEU C 1 347 ? 22.29724 12.42998 64.44928 1.000 17.44528 347 LEU C O 1
ATOM 10262 N N . ASP C 1 348 ? 22.91375 14.01185 65.92004 1.000 17.16796 348 ASP C N 1
ATOM 10263 C CA . ASP C 1 348 ? 22.35684 13.30873 67.07412 1.000 18.08845 348 ASP C CA 1
ATOM 10264 C C . ASP C 1 348 ? 20.91460 13.77167 67.24406 1.000 17.37862 348 ASP C C 1
ATOM 10265 O O . ASP C 1 348 ? 20.65247 14.84242 67.79739 1.000 17.92994 348 ASP C O 1
ATOM 10270 N N . ALA C 1 349 ? 19.97192 12.95296 66.77539 1.000 17.88345 349 ALA C N 1
ATOM 10271 C CA . ALA C 1 349 ? 18.56864 13.34666 66.80439 1.000 18.54722 349 ALA C CA 1
ATOM 10272 C C . ALA C 1 349 ? 17.97193 13.28530 68.20309 1.000 19.31642 349 ALA C C 1
ATOM 10273 O O . ALA C 1 349 ? 16.95550 13.94018 68.45573 1.000 19.24244 349 ALA C O 1
ATOM 10275 N N . ARG C 1 350 ? 18.56639 12.50600 69.10883 1.000 20.51362 350 ARG C N 1
ATOM 10276 C CA . ARG C 1 350 ? 18.12292 12.51696 70.49889 1.000 22.27377 350 ARG C CA 1
ATOM 10277 C C . ARG C 1 350 ? 18.29035 13.90669 71.10341 1.000 21.31635 350 ARG C C 1
ATOM 10278 O O . ARG C 1 350 ? 17.36090 14.45453 71.71051 1.000 22.28664 350 ARG C O 1
ATOM 10286 N N . ARG C 1 351 ? 19.47276 14.49959 70.93164 1.000 20.60161 351 ARG C N 1
ATOM 10287 C CA . ARG C 1 351 ? 19.72098 15.83757 71.45217 1.000 21.28718 351 ARG C CA 1
ATOM 10288 C C . ARG C 1 351 ? 19.08200 16.92218 70.59355 1.000 20.96316 351 ARG C C 1
ATOM 10289 O O . ARG C 1 351 ? 18.74498 17.99297 71.10913 1.000 21.19521 351 ARG C O 1
ATOM 10297 N N . PHE C 1 352 ? 18.91183 16.67376 69.29389 1.000 18.79707 352 PHE C N 1
ATOM 10298 C CA . PHE C 1 352 ? 18.20414 17.62772 68.44656 1.000 17.86101 352 PHE C CA 1
ATOM 10299 C C . PHE C 1 352 ? 16.74626 17.75438 68.87064 1.000 17.58552 352 PHE C C 1
ATOM 10300 O O . PHE C 1 352 ? 16.16254 18.83861 68.77555 1.000 18.21326 352 PHE C O 1
ATOM 10308 N N . CYS C 1 353 ? 16.14982 16.67216 69.36803 1.000 17.39412 353 CYS C N 1
ATOM 10309 C CA . CYS C 1 353 ? 14.71554 16.62122 69.64873 1.000 17.63316 353 CYS C CA 1
ATOM 10310 C C . CYS C 1 353 ? 14.48961 16.14310 71.07719 1.000 18.19840 353 CYS C C 1
ATOM 10311 O O . CYS C 1 353 ? 13.90540 15.07493 71.31090 1.000 18.75105 353 CYS C O 1
ATOM 10314 N N . PRO C 1 354 ? 14.91962 16.92857 72.06831 1.000 18.63258 354 PRO C N 1
ATOM 10315 C CA . PRO C 1 354 ? 14.78101 16.48815 73.46482 1.000 18.94401 354 PRO C CA 1
ATOM 10316 C C . PRO C 1 354 ? 13.33760 16.42913 73.94637 1.000 18.89341 354 PRO C C 1
ATOM 10317 O O . PRO C 1 354 ? 13.07898 15.85703 75.01305 1.000 19.91662 354 PRO C O 1
ATOM 10321 N N . HIS C 1 355 ? 12.39514 16.99027 73.19418 1.000 18.05446 355 HIS C N 1
ATOM 10322 C CA . HIS C 1 355 ? 10.97463 16.94640 73.50939 1.000 18.25804 355 HIS C CA 1
ATOM 10323 C C . HIS C 1 355 ? 10.29760 15.67471 73.01309 1.000 17.49045 355 HIS C C 1
ATOM 10324 O O . HIS C 1 355 ? 9.09610 15.50265 73.25115 1.000 18.44402 355 HIS C O 1
ATOM 10331 N N . LEU C 1 356 ? 11.02333 14.79987 72.31658 1.000 16.91911 356 LEU C N 1
ATOM 10332 C CA . LEU C 1 356 ? 10.48584 13.55464 71.78886 1.000 17.46403 356 LEU C CA 1
ATOM 10333 C C . LEU C 1 356 ? 11.15455 12.38025 72.48784 1.000 18.30525 356 LEU C C 1
ATOM 10334 O O . LEU C 1 356 ? 12.34639 12.43360 72.79903 1.000 20.04924 356 LEU C O 1
ATOM 10339 N N . THR C 1 357 ? 10.38974 11.32211 72.72827 1.000 17.67999 357 THR C N 1
ATOM 10340 C CA . THR C 1 357 ? 10.97350 10.06558 73.17210 1.000 18.48160 357 THR C CA 1
ATOM 10341 C C . THR C 1 357 ? 11.42294 9.27061 71.95116 1.000 18.28013 357 THR C C 1
ATOM 10342 O O . THR C 1 357 ? 11.00014 9.53493 70.82269 1.000 18.44455 357 THR C O 1
ATOM 10346 N N . GLN C 1 358 ? 12.29573 8.28529 72.18046 1.000 18.64288 358 GLN C N 1
ATOM 10347 C CA . GLN C 1 358 ? 12.81663 7.53075 71.04569 1.000 18.87715 358 GLN C CA 1
ATOM 10348 C C . GLN C 1 358 ? 11.71280 6.77100 70.32191 1.000 19.04213 358 GLN C C 1
ATOM 10349 O O . GLN C 1 358 ? 11.78471 6.59341 69.10106 1.000 18.91980 358 GLN C O 1
ATOM 10355 N N . ASP C 1 359 ? 10.67328 6.33339 71.03944 1.000 19.39424 359 ASP C N 1
ATOM 10356 C CA A ASP C 1 359 ? 9.53079 5.65619 70.43323 0.607 20.08264 359 ASP C CA 1
ATOM 10357 C CA B ASP C 1 359 ? 9.58528 5.64045 70.36019 0.393 19.85747 359 ASP C CA 1
ATOM 10358 C C . ASP C 1 359 ? 8.67314 6.58216 69.58265 1.000 18.91241 359 ASP C C 1
ATOM 10359 O O . ASP C 1 359 ? 7.69645 6.11674 68.98725 1.000 19.77979 359 ASP C O 1
ATOM 10368 N N . GLN C 1 360 ? 8.97987 7.87883 69.55369 1.000 16.76714 360 GLN C N 1
ATOM 10369 C CA . GLN C 1 360 ? 8.33378 8.83706 68.66851 1.000 16.91585 360 GLN C CA 1
ATOM 10370 C C . GLN C 1 360 ? 9.20482 9.14997 67.46014 1.000 17.31537 360 GLN C C 1
ATOM 10371 O O . GLN C 1 360 ? 8.88561 10.05851 66.68568 1.000 16.81568 360 GLN C O 1
ATOM 10377 N N . PHE C 1 361 ? 10.30153 8.41086 67.29548 1.000 17.51775 361 PHE C N 1
ATOM 10378 C CA . PHE C 1 361 ? 11.12882 8.35510 66.09369 1.000 17.14093 361 PHE C CA 1
ATOM 10379 C C . PHE C 1 361 ? 11.73736 9.71276 65.76161 1.000 17.57015 361 PHE C C 1
ATOM 10380 O O . PHE C 1 361 ? 11.51925 10.24244 64.66178 1.000 17.47342 361 PHE C O 1
ATOM 10388 N N . PRO C 1 362 ? 12.53194 10.28989 66.66787 1.000 18.70747 362 PRO C N 1
ATOM 10389 C CA . PRO C 1 362 ? 13.08157 11.62654 66.39529 1.000 18.60018 362 PRO C CA 1
ATOM 10390 C C . PRO C 1 362 ? 13.99864 11.67573 65.18697 1.000 17.50241 362 PRO C C 1
ATOM 10391 O O . PRO C 1 362 ? 13.95782 12.66120 64.44516 1.000 17.90024 362 PRO C O 1
ATOM 10395 N N . ALA C 1 363 ? 14.82239 10.65132 64.95288 1.000 17.04141 363 ALA C N 1
ATOM 10396 C CA . ALA C 1 363 ? 15.65752 10.67678 63.75596 1.000 16.81566 363 ALA C CA 1
ATOM 10397 C C . ALA C 1 363 ? 14.80856 10.64923 62.49291 1.000 16.28982 363 ALA C C 1
ATOM 10398 O O . ALA C 1 363 ? 15.06162 11.41134 61.55107 1.000 15.83448 363 ALA C O 1
ATOM 10400 N N . GLN C 1 364 ? 13.78919 9.78659 62.45704 1.000 16.23245 364 GLN C N 1
ATOM 10401 C CA . GLN C 1 364 ? 12.92209 9.72539 61.28505 1.000 15.83993 364 GLN C CA 1
ATOM 10402 C C . GLN C 1 364 ? 12.23671 11.06290 61.05202 1.000 15.31780 364 GLN C C 1
ATOM 10403 O O . GLN C 1 364 ? 12.16385 11.54549 59.91630 1.000 15.13092 364 GLN C O 1
ATOM 10409 N N . SER C 1 365 ? 11.74486 11.68602 62.12661 1.000 16.07224 365 SER C N 1
ATOM 10410 C CA A SER C 1 365 ? 11.05707 12.95984 61.96478 0.730 15.57269 365 SER C CA 1
ATOM 10411 C CA B SER C 1 365 ? 11.05867 12.97141 62.00958 0.270 16.07702 365 SER C CA 1
ATOM 10412 C C . SER C 1 365 ? 12.02065 14.07665 61.58677 1.000 15.41399 365 SER C C 1
ATOM 10413 O O . SER C 1 365 ? 11.69218 14.90898 60.73313 1.000 15.67858 365 SER C O 1
ATOM 10418 N N . LEU C 1 366 ? 13.21023 14.11044 62.19510 1.000 15.23742 366 LEU C N 1
ATOM 10419 C CA . LEU C 1 366 ? 14.20182 15.11503 61.82228 1.000 14.54749 366 LEU C CA 1
ATOM 10420 C C . LEU C 1 366 ? 14.57131 15.00887 60.34498 1.000 13.44788 366 LEU C C 1
ATOM 10421 O O . LEU C 1 366 ? 14.70083 16.02862 59.65524 1.000 14.21317 366 LEU C O 1
ATOM 10426 N N . ALA C 1 367 ? 14.75709 13.78463 59.84110 1.000 13.53333 367 ALA C N 1
ATOM 10427 C CA . ALA C 1 367 ? 15.04009 13.62264 58.41924 1.000 13.18784 367 ALA C CA 1
ATOM 10428 C C . ALA C 1 367 ? 13.90590 14.18624 57.56722 1.000 12.46658 367 ALA C C 1
ATOM 10429 O O . ALA C 1 367 ? 14.14779 14.86735 56.56353 1.000 12.32081 367 ALA C O 1
ATOM 10431 N N . ALA C 1 368 ? 12.65678 13.93636 57.96399 1.000 13.34411 368 ALA C N 1
ATOM 10432 C CA . ALA C 1 368 ? 11.52680 14.49233 57.22487 1.000 13.23194 368 ALA C CA 1
ATOM 10433 C C . ALA C 1 368 ? 11.53362 16.01421 57.25995 1.000 12.71765 368 ALA C C 1
ATOM 10434 O O . ALA C 1 368 ? 11.31830 16.66481 56.23133 1.000 12.98831 368 ALA C O 1
ATOM 10436 N N . SER C 1 369 ? 11.79461 16.59518 58.43275 1.000 12.55131 369 SER C N 1
ATOM 10437 C CA . SER C 1 369 ? 11.84589 18.04775 58.55881 1.000 13.18409 369 SER C CA 1
ATOM 10438 C C . SER C 1 369 ? 12.93993 18.65166 57.69527 1.000 12.08719 369 SER C C 1
ATOM 10439 O O . SER C 1 369 ? 12.73201 19.69616 57.06424 1.000 13.18952 369 SER C O 1
ATOM 10442 N N . ILE C 1 370 ? 14.11431 18.01661 57.65766 1.000 12.61577 370 ILE C N 1
ATOM 10443 C CA . ILE C 1 370 ? 15.20787 18.54066 56.84525 1.000 12.84359 370 ILE C CA 1
ATOM 10444 C C . ILE C 1 370 ? 14.79098 18.60757 55.38508 1.000 12.03275 370 ILE C C 1
ATOM 10445 O O . ILE C 1 370 ? 15.00864 19.61693 54.70444 1.000 12.31993 370 ILE C O 1
ATOM 10450 N N . TYR C 1 371 ? 14.16688 17.54266 54.88203 1.000 11.62039 371 TYR C N 1
ATOM 10451 C CA . TYR C 1 371 ? 13.70414 17.58452 53.49990 1.000 11.33430 371 TYR C CA 1
ATOM 10452 C C . TYR C 1 371 ? 12.66878 18.68732 53.29803 1.000 11.22832 371 TYR C C 1
ATOM 10453 O O . TYR C 1 371 ? 12.74142 19.46038 52.33285 1.000 11.79736 371 TYR C O 1
ATOM 10462 N N . MET C 1 372 ? 11.68501 18.77584 54.19221 1.000 11.00708 372 MET C N 1
ATOM 10463 C CA . MET C 1 372 ? 10.62887 19.75969 53.98267 1.000 11.25803 372 MET C CA 1
ATOM 10464 C C . MET C 1 372 ? 11.19156 21.17421 53.96114 1.000 11.92531 372 MET C C 1
ATOM 10465 O O . MET C 1 372 ? 10.73684 22.01766 53.17978 1.000 12.56763 372 MET C O 1
ATOM 10470 N N . GLU C 1 373 ? 12.21192 21.44091 54.77411 1.000 13.12447 373 GLU C N 1
ATOM 10471 C CA . GLU C 1 373 ? 12.73899 22.79517 54.86469 1.000 14.22880 373 GLU C CA 1
ATOM 10472 C C . GLU C 1 373 ? 13.76263 23.14333 53.79104 1.000 13.98351 373 GLU C C 1
ATOM 10473 O O . GLU C 1 373 ? 13.98747 24.33568 53.55191 1.000 15.03144 373 GLU C O 1
ATOM 10479 N N . THR C 1 374 ? 14.38352 22.15410 53.13574 1.000 13.09714 374 THR C N 1
ATOM 10480 C CA . THR C 1 374 ? 15.51556 22.43857 52.24724 1.000 13.43698 374 THR C CA 1
ATOM 10481 C C . THR C 1 374 ? 15.52254 21.67434 50.93838 1.000 13.05672 374 THR C C 1
ATOM 10482 O O . THR C 1 374 ? 16.25787 22.08352 50.03338 1.000 14.12598 374 THR C O 1
ATOM 10486 N N . GLY C 1 375 ? 14.80770 20.55768 50.80682 1.000 11.98502 375 GLY C N 1
ATOM 10487 C CA . GLY C 1 375 ? 15.02109 19.68966 49.66708 1.000 11.47714 375 GLY C CA 1
ATOM 10488 C C . GLY C 1 375 ? 16.21644 18.77606 49.78941 1.000 10.41731 375 GLY C C 1
ATOM 10489 O O . GLY C 1 375 ? 16.61501 18.16874 48.79059 1.000 11.04823 375 GLY C O 1
ATOM 10490 N N . VAL C 1 376 ? 16.79541 18.66831 50.98429 1.000 10.77108 376 VAL C N 1
ATOM 10491 C CA . VAL C 1 376 ? 17.90559 17.76440 51.26534 1.000 10.68725 376 VAL C CA 1
ATOM 10492 C C . VAL C 1 376 ? 17.34366 16.45640 51.80753 1.000 10.60993 376 VAL C C 1
ATOM 10493 O O . VAL C 1 376 ? 16.56462 16.46390 52.76905 1.000 11.59961 376 VAL C O 1
ATOM 10497 N N . ARG C 1 377 ? 17.73222 15.33143 51.19928 1.000 10.10843 377 ARG C N 1
ATOM 10498 C CA . ARG C 1 377 ? 17.39548 14.01549 51.72971 1.000 10.48128 377 ARG C CA 1
ATOM 10499 C C . ARG C 1 377 ? 18.53646 13.47853 52.58199 1.000 11.24887 377 ARG C C 1
ATOM 10500 O O . ARG C 1 377 ? 19.70007 13.51695 52.17230 1.000 11.41562 377 ARG C O 1
ATOM 10508 N N . SER C 1 378 ? 18.18865 12.95563 53.75545 1.000 11.41235 378 SER C N 1
ATOM 10509 C CA . SER C 1 378 ? 19.12286 12.32004 54.66952 1.000 11.64165 378 SER C CA 1
ATOM 10510 C C . SER C 1 378 ? 18.52440 10.99567 55.12431 1.000 12.04295 378 SER C C 1
ATOM 10511 O O . SER C 1 378 ? 17.33794 10.72998 54.91674 1.000 13.02772 378 SER C O 1
ATOM 10514 N N . MET C 1 379 ? 19.34753 10.16154 55.75931 1.000 12.18319 379 MET C N 1
ATOM 10515 C CA . MET C 1 379 ? 18.93779 8.80629 56.11664 1.000 13.60338 379 MET C CA 1
ATOM 10516 C C . MET C 1 379 ? 18.72801 8.66446 57.61787 1.000 14.21919 379 MET C C 1
ATOM 10517 O O . MET C 1 379 ? 19.60540 9.02644 58.41202 1.000 15.18903 379 MET C O 1
ATOM 10522 N N . GLU C 1 380 ? 17.58860 8.08421 57.99526 1.000 14.87755 380 GLU C N 1
ATOM 10523 C CA . GLU C 1 380 ? 17.38116 7.66493 59.37638 1.000 16.12067 380 GLU C CA 1
ATOM 10524 C C . GLU C 1 380 ? 18.33021 6.52146 59.70819 1.000 17.19402 380 GLU C C 1
ATOM 10525 O O . GLU C 1 380 ? 18.37124 5.50990 59.00099 1.000 18.49753 380 GLU C O 1
ATOM 10531 N N . ARG C 1 381 ? 19.09296 6.68403 60.78930 1.000 18.61260 381 ARG C N 1
ATOM 10532 C CA . ARG C 1 381 ? 19.96082 5.63304 61.31988 1.000 19.37228 381 ARG C CA 1
ATOM 10533 C C . ARG C 1 381 ? 19.71764 5.58885 62.83143 1.000 20.79266 381 ARG C C 1
ATOM 10534 O O . ARG C 1 381 ? 20.54178 6.03487 63.63635 1.000 21.86074 381 ARG C O 1
ATOM 10542 N N . GLY C 1 382 ? 18.55549 5.06792 63.21185 1.000 20.79801 382 GLY C N 1
ATOM 10543 C CA . GLY C 1 382 ? 18.13648 5.04338 64.60695 1.000 21.28018 382 GLY C CA 1
ATOM 10544 C C . GLY C 1 382 ? 17.17354 3.91935 64.85793 1.000 21.56635 382 GLY C C 1
ATOM 10545 O O . GLY C 1 382 ? 17.31503 2.82803 64.28720 1.000 22.24532 382 GLY C O 1
ATOM 10546 N N . ILE C 1 383 ? 16.16351 4.18670 65.69081 1.000 21.76278 383 ILE C N 1
ATOM 10547 C CA . ILE C 1 383 ? 15.26282 3.13542 66.15701 1.000 21.21950 383 ILE C CA 1
ATOM 10548 C C . ILE C 1 383 ? 14.50864 2.47642 65.00303 1.000 21.50477 383 ILE C C 1
ATOM 10549 O O . ILE C 1 383 ? 14.26268 1.26610 65.02261 1.000 22.19207 383 ILE C O 1
ATOM 10554 N N . VAL C 1 384 ? 14.10501 3.24582 63.99208 1.000 20.88970 384 VAL C N 1
ATOM 10555 C CA . VAL C 1 384 ? 13.35309 2.62424 62.90539 1.000 20.82309 384 VAL C CA 1
ATOM 10556 C C . VAL C 1 384 ? 14.22884 1.62939 62.15129 1.000 22.32810 384 VAL C C 1
ATOM 10557 O O . VAL C 1 384 ? 13.84746 0.46851 61.95379 1.000 21.32430 384 VAL C O 1
ATOM 10561 N N . SER C 1 385 ? 15.43137 2.06092 61.75587 1.000 21.84649 385 SER C N 1
ATOM 10562 C CA . SER C 1 385 ? 16.35815 1.17760 61.04989 1.000 22.76427 385 SER C CA 1
ATOM 10563 C C . SER C 1 385 ? 16.79849 -0.00058 61.91045 1.000 24.58103 385 SER C C 1
ATOM 10564 O O . SER C 1 385 ? 17.13043 -1.06518 61.37371 1.000 25.17526 385 SER C O 1
ATOM 10567 N N . ALA C 1 386 ? 16.82360 0.16890 63.23807 1.000 24.67419 386 ALA C N 1
ATOM 10568 C CA . ALA C 1 386 ? 17.27342 -0.89685 64.12635 1.000 26.39325 386 ALA C CA 1
ATOM 10569 C C . ALA C 1 386 ? 16.29862 -2.06266 64.16645 1.000 28.17189 386 ALA C C 1
ATOM 10570 O O . ALA C 1 386 ? 16.68341 -3.16417 64.57538 1.000 30.37040 386 ALA C O 1
ATOM 10572 N N . GLY C 1 387 ? 15.04984 -1.84473 63.76843 1.000 29.31306 387 GLY C N 1
ATOM 10573 C CA . GLY C 1 387 ? 14.07707 -2.91038 63.72129 1.000 31.38955 387 GLY C CA 1
ATOM 10574 C C . GLY C 1 387 ? 13.50212 -3.23658 65.08316 1.000 34.83209 387 GLY C C 1
ATOM 10575 O O . GLY C 1 387 ? 13.87102 -2.68100 66.12002 1.000 33.94378 387 GLY C O 1
ATOM 10576 N N . ARG C 1 388 ? 12.56021 -4.16465 65.06863 1.000 39.06821 388 ARG C N 1
ATOM 10577 C CA A ARG C 1 388 ? 11.93646 -4.58096 66.30763 0.098 41.51774 388 ARG C CA 1
ATOM 10578 C CA B ARG C 1 388 ? 11.83813 -4.61955 66.24931 0.902 40.85124 388 ARG C CA 1
ATOM 10579 C C . ARG C 1 388 ? 12.34962 -6.00147 66.65279 1.000 44.07526 388 ARG C C 1
ATOM 10580 O O . ARG C 1 388 ? 12.59781 -6.84189 65.78222 1.000 44.87637 388 ARG C O 1
ATOM 10595 N N . SER C 1 389 ? 12.47435 -6.23494 67.95930 1.000 48.58600 389 SER C N 1
ATOM 10596 C CA . SER C 1 389 ? 13.17260 -7.41041 68.46941 1.000 53.54607 389 SER C CA 1
ATOM 10597 C C . SER C 1 389 ? 12.61045 -8.72315 67.93764 1.000 57.16146 389 SER C C 1
ATOM 10598 O O . SER C 1 389 ? 11.39657 -8.90258 67.79917 1.000 57.04823 389 SER C O 1
ATOM 10601 N N . LYS C 1 390 ? 13.52959 -9.65251 67.66937 1.000 60.38700 390 LYS C N 1
ATOM 10602 C CA . LYS C 1 390 ? 13.19192 -10.94788 67.09522 1.000 62.74286 390 LYS C CA 1
ATOM 10603 C C . LYS C 1 390 ? 12.42956 -11.82058 68.08312 1.000 63.92533 390 LYS C C 1
ATOM 10604 O O . LYS C 1 390 ? 11.63386 -12.67198 67.67015 1.000 64.05612 390 LYS C O 1
ATOM 10610 N N . GLU C 1 391 ? 12.65650 -11.62894 69.38227 1.000 64.76219 391 GLU C N 1
ATOM 10611 C CA . GLU C 1 391 ? 12.09812 -12.50319 70.40459 1.000 65.48225 391 GLU C CA 1
ATOM 10612 C C . GLU C 1 391 ? 10.96940 -11.87925 71.21065 1.000 64.35982 391 GLU C C 1
ATOM 10613 O O . GLU C 1 391 ? 10.04545 -12.59540 71.60137 1.000 64.69800 391 GLU C O 1
ATOM 10619 N N . THR C 1 392 ? 11.01064 -10.57111 71.47051 1.000 62.63395 392 THR C N 1
ATOM 10620 C CA . THR C 1 392 ? 10.01516 -9.93540 72.32036 1.000 61.00503 392 THR C CA 1
ATOM 10621 C C . THR C 1 392 ? 9.03107 -9.05840 71.56325 1.000 58.68836 392 THR C C 1
ATOM 10622 O O . THR C 1 392 ? 8.05468 -8.59739 72.16524 1.000 58.51994 392 THR C O 1
ATOM 10626 N N . GLY C 1 393 ? 9.25122 -8.82043 70.27111 1.000 56.08514 393 GLY C N 1
ATOM 10627 C CA . GLY C 1 393 ? 8.36835 -7.95584 69.51625 1.000 53.79167 393 GLY C CA 1
ATOM 10628 C C . GLY C 1 393 ? 8.40580 -6.50202 69.92069 1.000 51.62517 393 GLY C C 1
ATOM 10629 O O . GLY C 1 393 ? 7.52215 -5.73787 69.51969 1.000 51.57761 393 GLY C O 1
ATOM 10630 N N . GLU C 1 394 ? 9.39510 -6.09619 70.70794 1.000 49.33294 394 GLU C N 1
ATOM 10631 C CA . GLU C 1 394 ? 9.57482 -4.70810 71.09838 1.000 47.75920 394 GLU C CA 1
ATOM 10632 C C . GLU C 1 394 ? 10.62845 -4.05627 70.21282 1.000 43.31516 394 GLU C C 1
ATOM 10633 O O . GLU C 1 394 ? 11.49513 -4.72872 69.64937 1.000 42.69981 394 GLU C O 1
ATOM 10639 N N . ASN C 1 395 ? 10.54237 -2.73498 70.09180 1.000 39.75340 395 ASN C N 1
ATOM 10640 C CA . ASN C 1 395 ? 11.55608 -1.99010 69.36126 1.000 37.53607 395 ASN C CA 1
ATOM 10641 C C . ASN C 1 395 ? 12.88109 -2.02706 70.10818 1.000 36.12658 395 ASN C C 1
ATOM 10642 O O . ASN C 1 395 ? 12.92070 -2.03270 71.34171 1.000 36.77196 395 ASN C O 1
ATOM 10647 N N . HIS C 1 396 ? 13.97273 -2.06226 69.35426 1.000 35.08421 396 HIS C N 1
ATOM 10648 C CA . HIS C 1 396 ? 15.27611 -1.81911 69.94588 1.000 34.57073 396 HIS C CA 1
ATOM 10649 C C . HIS C 1 396 ? 15.42310 -0.33309 70.24488 1.000 34.77441 396 HIS C C 1
ATOM 10650 O O . HIS C 1 396 ? 14.81527 0.51716 69.59034 1.000 35.66838 396 HIS C O 1
ATOM 10657 N N . ARG C 1 397 ? 16.22890 -0.01947 71.25742 1.000 34.17665 397 ARG C N 1
ATOM 10658 C CA . ARG C 1 397 ? 16.48777 1.36024 71.66237 1.000 33.91796 397 ARG C CA 1
ATOM 10659 C C . ARG C 1 397 ? 17.96691 1.66216 71.45785 1.000 31.46358 397 ARG C C 1
ATOM 10660 O O . ARG C 1 397 ? 18.73146 1.75346 72.42824 1.000 32.01030 397 ARG C O 1
ATOM 10668 N N . PRO C 1 398 ? 18.40290 1.83146 70.20908 1.000 29.03826 398 PRO C N 1
ATOM 10669 C CA . PRO C 1 398 ? 19.83495 2.01008 69.95740 1.000 27.59594 398 PRO C CA 1
ATOM 10670 C C . PRO C 1 398 ? 20.35248 3.28501 70.60199 1.000 26.73183 398 PRO C C 1
ATOM 10671 O O . PRO C 1 398 ? 19.67727 4.31791 70.61765 1.000 25.61821 398 PRO C O 1
ATOM 10675 N N . LYS C 1 399 ? 21.56652 3.19207 71.14431 1.000 26.72695 399 LYS C N 1
ATOM 10676 C CA . LYS C 1 399 ? 22.23442 4.36444 71.69539 1.000 28.72946 399 LYS C CA 1
ATOM 10677 C C . LYS C 1 399 ? 22.33824 5.47231 70.65613 1.000 29.04413 399 LYS C C 1
ATOM 10678 O O . LYS C 1 399 ? 22.06325 6.64105 70.95289 1.000 30.09319 399 LYS C O 1
ATOM 10684 N N . LEU C 1 400 ? 22.72349 5.12525 69.42967 1.000 28.41621 400 LEU C N 1
ATOM 10685 C CA . LEU C 1 400 ? 22.83699 6.09883 68.35095 1.000 27.89650 400 LEU C CA 1
ATOM 10686 C C . LEU C 1 400 ? 21.47620 6.25076 67.68033 1.000 24.92731 400 LEU C C 1
ATOM 10687 O O . LEU C 1 400 ? 20.98515 5.32870 67.02332 1.000 25.57164 400 LEU C O 1
ATOM 10692 N N . GLU C 1 401 ? 20.85962 7.40459 67.87255 1.000 22.43008 401 GLU C N 1
ATOM 10693 C CA . GLU C 1 401 ? 19.62494 7.78319 67.19819 1.000 20.29733 401 GLU C CA 1
ATOM 10694 C C . GLU C 1 401 ? 20.03688 8.95076 66.30688 1.000 19.57205 401 GLU C C 1
ATOM 10695 O O . GLU C 1 401 ? 20.02847 10.10634 66.73277 1.000 20.69923 401 GLU C O 1
ATOM 10701 N N . THR C 1 402 ? 20.43075 8.64248 65.06986 1.000 18.72613 402 THR C N 1
ATOM 10702 C CA . THR C 1 402 ? 21.10765 9.62314 64.23617 1.000 18.70160 402 THR C CA 1
ATOM 10703 C C . THR C 1 402 ? 20.41368 9.80252 62.89568 1.000 16.87801 402 THR C C 1
ATOM 10704 O O . THR C 1 402 ? 19.67246 8.94140 62.41584 1.000 17.53501 402 THR C O 1
ATOM 10708 N N . VAL C 1 403 ? 20.69322 10.95211 62.29730 1.000 14.87752 403 VAL C N 1
ATOM 10709 C CA . VAL C 1 403 ? 20.33779 11.25225 60.91921 1.000 14.50706 403 VAL C CA 1
ATOM 10710 C C . VAL C 1 403 ? 21.64901 11.39964 60.16936 1.000 14.08976 403 VAL C C 1
ATOM 10711 O O . VAL C 1 403 ? 22.51598 12.18677 60.57102 1.000 14.76230 403 VAL C O 1
ATOM 10715 N N . ARG C 1 404 ? 21.81330 10.62758 59.10229 1.000 13.26656 404 ARG C N 1
ATOM 10716 C CA . ARG C 1 404 ? 23.06839 10.59310 58.37106 1.000 13.26991 404 ARG C CA 1
ATOM 10717 C C . ARG C 1 404 ? 23.01009 11.51985 57.16069 1.000 12.13187 404 ARG C C 1
ATOM 10718 O O . ARG C 1 404 ? 22.13504 11.37292 56.29633 1.000 12.68927 404 ARG C O 1
ATOM 10726 N N . LEU C 1 405 ? 23.95202 12.46005 57.10256 1.000 11.56738 405 LEU C N 1
ATOM 10727 C CA . LEU C 1 405 ? 24.15774 13.34823 55.95952 1.000 11.54554 405 LEU C CA 1
ATOM 10728 C C . LEU C 1 405 ? 25.36146 12.77642 55.21849 1.000 11.07576 405 LEU C C 1
ATOM 10729 O O . LEU C 1 405 ? 26.51012 13.04664 55.58199 1.000 12.25976 405 LEU C O 1
ATOM 10734 N N . THR C 1 406 ? 25.09575 11.96324 54.19633 1.000 10.75791 406 THR C N 1
ATOM 10735 C CA . THR C 1 406 ? 26.12596 11.17638 53.52268 1.000 9.93346 406 THR C CA 1
ATOM 10736 C C . THR C 1 406 ? 26.48227 11.86524 52.21076 1.000 10.02859 406 THR C C 1
ATOM 10737 O O . THR C 1 406 ? 25.59252 12.17742 51.41426 1.000 11.27323 406 THR C O 1
ATOM 10741 N N . ILE C 1 407 ? 27.77044 12.10502 51.98148 1.000 10.07057 407 ILE C N 1
ATOM 10742 C CA . ILE C 1 407 ? 28.18073 13.02851 50.92869 1.000 9.39506 407 ILE C CA 1
ATOM 10743 C C . ILE C 1 407 ? 28.73246 12.22884 49.74369 1.000 8.88706 407 ILE C C 1
ATOM 10744 O O . ILE C 1 407 ? 29.82063 11.64673 49.84333 1.000 9.58722 407 ILE C O 1
ATOM 10749 N N . PRO C 1 408 ? 28.03715 12.18799 48.60542 1.000 8.68217 408 PRO C N 1
ATOM 10750 C CA . PRO C 1 408 ? 28.62872 11.59377 47.39715 1.000 9.03088 408 PRO C CA 1
ATOM 10751 C C . PRO C 1 408 ? 29.89619 12.33174 46.99424 1.000 8.81747 408 PRO C C 1
ATOM 10752 O O . PRO C 1 408 ? 30.06362 13.52259 47.27005 1.000 10.55100 408 PRO C O 1
ATOM 10756 N N . ARG C 1 409 ? 30.77985 11.62660 46.28458 1.000 7.91565 409 ARG C N 1
ATOM 10757 C CA . ARG C 1 409 ? 32.03498 12.23494 45.86039 1.000 8.18125 409 ARG C CA 1
ATOM 10758 C C . ARG C 1 409 ? 31.85961 13.00599 44.55672 1.000 8.43868 409 ARG C C 1
ATOM 10759 O O . ARG C 1 409 ? 31.33411 12.47219 43.57289 1.000 8.67520 409 ARG C O 1
ATOM 10767 N N . ARG C 1 410 ? 32.31590 14.26333 44.55349 1.000 8.19046 410 ARG C N 1
ATOM 10768 C CA . ARG C 1 410 ? 32.40402 15.12455 43.37168 1.000 8.42505 410 ARG C CA 1
ATOM 10769 C C . ARG C 1 410 ? 31.05104 15.58378 42.83282 1.000 8.46396 410 ARG C C 1
ATOM 10770 O O . ARG C 1 410 ? 30.96852 16.01205 41.67618 1.000 9.63375 410 ARG C O 1
ATOM 10778 N N . VAL C 1 411 ? 29.99696 15.56551 43.64619 1.000 8.46744 411 VAL C N 1
ATOM 10779 C CA . VAL C 1 411 ? 28.64824 15.88272 43.18784 1.000 8.33479 411 VAL C CA 1
ATOM 10780 C C . VAL C 1 411 ? 28.20497 17.26808 43.63756 1.000 8.21476 411 VAL C C 1
ATOM 10781 O O . VAL C 1 411 ? 27.48822 17.95724 42.90798 1.000 9.35713 411 VAL C O 1
ATOM 10785 N N . TYR C 1 412 ? 28.59263 17.67945 44.84308 1.000 8.73134 412 TYR C N 1
ATOM 10786 C CA . TYR C 1 412 ? 28.07465 18.88754 45.46655 1.000 9.00007 412 TYR C CA 1
ATOM 10787 C C . TYR C 1 412 ? 29.19663 19.88413 45.73065 1.000 8.71963 412 TYR C C 1
ATOM 10788 O O . TYR C 1 412 ? 30.37974 19.55110 45.68069 1.000 9.80041 412 TYR C O 1
ATOM 10797 N N . THR C 1 413 ? 28.80157 21.12450 46.01585 1.000 8.96764 413 THR C N 1
ATOM 10798 C CA . THR C 1 413 ? 29.72165 22.22745 46.27092 1.000 9.15933 413 THR C CA 1
ATOM 10799 C C . THR C 1 413 ? 29.59902 22.68295 47.72895 1.000 8.74615 413 THR C C 1
ATOM 10800 O O . THR C 1 413 ? 28.73178 22.22656 48.48085 1.000 9.18804 413 THR C O 1
ATOM 10804 N N . TYR C 1 414 ? 30.45782 23.63063 48.12483 1.000 9.84999 414 TYR C N 1
ATOM 10805 C CA . TYR C 1 414 ? 30.31024 24.22786 49.44810 1.000 9.82179 414 TYR C CA 1
ATOM 10806 C C . TYR C 1 414 ? 29.00804 25.00159 49.57073 1.000 10.18831 414 TYR C C 1
ATOM 10807 O O . TYR C 1 414 ? 28.46526 25.12106 50.67421 1.000 10.61367 414 TYR C O 1
ATOM 10816 N N . ALA C 1 415 ? 28.50149 25.55513 48.46421 1.000 10.32737 415 ALA C N 1
ATOM 10817 C CA . ALA C 1 415 ? 27.21622 26.24760 48.52957 1.000 10.35115 415 ALA C CA 1
ATOM 10818 C C . ALA C 1 415 ? 26.08701 25.27223 48.83018 1.000 10.21281 415 ALA C C 1
ATOM 10819 O O . ALA C 1 415 ? 25.15966 25.59752 49.58741 1.000 10.81716 415 ALA C O 1
ATOM 10821 N N . HIS C 1 416 ? 26.15561 24.06365 48.26130 1.000 10.00841 416 HIS C N 1
ATOM 10822 C CA . HIS C 1 416 ? 25.21463 23.01809 48.65047 1.000 9.65973 416 HIS C CA 1
ATOM 10823 C C . HIS C 1 416 ? 25.37404 22.65362 50.12043 1.000 10.03939 416 HIS C C 1
ATOM 10824 O O . HIS C 1 416 ? 24.38047 22.46865 50.83151 1.000 10.90722 416 HIS C O 1
ATOM 10831 N N . MET C 1 417 ? 26.61766 22.54911 50.59765 1.000 10.19544 417 MET C N 1
ATOM 10832 C CA . MET C 1 417 ? 26.82713 22.28492 52.01731 1.000 10.15386 417 MET C CA 1
ATOM 10833 C C . MET C 1 417 ? 26.19893 23.37558 52.87341 1.000 10.31471 417 MET C C 1
ATOM 10834 O O . MET C 1 417 ? 25.64900 23.08854 53.94155 1.000 11.10953 417 MET C O 1
ATOM 10839 N N . ASP C 1 418 ? 26.24673 24.62964 52.40946 1.000 10.09313 418 ASP C N 1
ATOM 10840 C CA . ASP C 1 418 ? 25.59597 25.71726 53.13745 1.000 11.03374 418 ASP C CA 1
ATOM 10841 C C . ASP C 1 418 ? 24.07988 25.57506 53.13000 1.000 11.38939 418 ASP C C 1
ATOM 10842 O O . ASP C 1 418 ? 23.42972 25.89451 54.12385 1.000 12.28567 418 ASP C O 1
ATOM 10847 N N . VAL C 1 419 ? 23.48228 25.15238 52.01007 1.000 10.83792 419 VAL C N 1
ATOM 10848 C CA . VAL C 1 419 ? 22.03941 24.89685 52.01545 1.000 10.64355 419 VAL C CA 1
ATOM 10849 C C . VAL C 1 419 ? 21.69662 23.90353 53.11610 1.000 10.84618 419 VAL C C 1
ATOM 10850 O O . VAL C 1 419 ? 20.74542 24.09516 53.88523 1.000 11.38809 419 VAL C O 1
ATOM 10854 N N . VAL C 1 420 ? 22.47891 22.82374 53.19685 1.000 11.09017 420 VAL C N 1
ATOM 10855 C CA . VAL C 1 420 ? 22.26836 21.78126 54.19808 1.000 11.51286 420 VAL C CA 1
ATOM 10856 C C . VAL C 1 420 ? 22.43082 22.35745 55.59907 1.000 11.85467 420 VAL C C 1
ATOM 10857 O O . VAL C 1 420 ? 21.53956 22.23900 56.44942 1.000 12.26059 420 VAL C O 1
ATOM 10861 N N . ALA C 1 421 ? 23.58726 22.97467 55.85914 1.000 11.58470 421 ALA C N 1
ATOM 10862 C CA . ALA C 1 421 ? 23.88587 23.46847 57.19910 1.000 12.26983 421 ALA C CA 1
ATOM 10863 C C . ALA C 1 421 ? 22.91765 24.56310 57.61789 1.000 12.47039 421 ALA C C 1
ATOM 10864 O O . ALA C 1 421 ? 22.41346 24.55634 58.74618 1.000 13.25594 421 ALA C O 1
ATOM 10866 N N . ASP C 1 422 ? 22.67091 25.53829 56.73501 1.000 12.84337 422 ASP C N 1
ATOM 10867 C CA . ASP C 1 422 ? 21.78828 26.64400 57.10568 1.000 13.80428 422 ASP C CA 1
ATOM 10868 C C . ASP C 1 422 ? 20.39616 26.14069 57.45935 1.000 12.98898 422 ASP C C 1
ATOM 10869 O O . ASP C 1 422 ? 19.76540 26.64087 58.39680 1.000 13.50672 422 ASP C O 1
ATOM 10874 N N . GLY C 1 423 ? 19.88337 25.17649 56.69630 1.000 12.82745 423 GLY C N 1
ATOM 10875 C CA . GLY C 1 423 ? 18.55516 24.66460 56.97360 1.000 13.22624 423 GLY C CA 1
ATOM 10876 C C . GLY C 1 423 ? 18.48710 23.89217 58.27736 1.000 13.05896 423 GLY C C 1
ATOM 10877 O O . GLY C 1 423 ? 17.51179 24.00630 59.02829 1.000 14.23485 423 GLY C O 1
ATOM 10878 N N . ILE C 1 424 ? 19.51690 23.09114 58.56204 1.000 12.68992 424 ILE C N 1
ATOM 10879 C CA . ILE C 1 424 ? 19.54997 22.35124 59.81743 1.000 12.73003 424 ILE C CA 1
ATOM 10880 C C . ILE C 1 424 ? 19.68583 23.30269 60.99596 1.000 13.34260 424 ILE C C 1
ATOM 10881 O O . ILE C 1 424 ? 19.03235 23.12446 62.02846 1.000 13.62221 424 ILE C O 1
ATOM 10886 N N . ILE C 1 425 ? 20.52942 24.32961 60.85971 1.000 13.37260 425 ILE C N 1
ATOM 10887 C CA . ILE C 1 425 ? 20.70761 25.30028 61.93634 1.000 13.53171 425 ILE C CA 1
ATOM 10888 C C . ILE C 1 425 ? 19.40758 26.04043 62.20415 1.000 13.92600 425 ILE C C 1
ATOM 10889 O O . ILE C 1 425 ? 19.02053 26.24414 63.35954 1.000 14.98544 425 ILE C O 1
ATOM 10894 N N . LYS C 1 426 ? 18.70337 26.44335 61.14466 1.000 14.02141 426 LYS C N 1
ATOM 10895 C CA . LYS C 1 426 ? 17.41954 27.11130 61.32702 1.000 15.70752 426 LYS C CA 1
ATOM 10896 C C . LYS C 1 426 ? 16.41419 26.20150 62.03098 1.000 15.99665 426 LYS C C 1
ATOM 10897 O O . LYS C 1 426 ? 15.69481 26.64360 62.93496 1.000 16.67793 426 LYS C O 1
ATOM 10903 N N . LEU C 1 427 ? 16.35411 24.92579 61.63433 1.000 15.70392 427 LEU C N 1
ATOM 10904 C CA . LEU C 1 427 ? 15.50099 23.96656 62.33789 1.000 16.59620 427 LEU C CA 1
ATOM 10905 C C . LEU C 1 427 ? 15.88377 23.85285 63.80638 1.000 16.65058 427 LEU C C 1
ATOM 10906 O O . LEU C 1 427 ? 15.01138 23.77912 64.67713 1.000 17.03998 427 LEU C O 1
ATOM 10911 N N . TYR C 1 428 ? 17.18655 23.81886 64.09506 1.000 16.59151 428 TYR C N 1
ATOM 10912 C CA . TYR C 1 428 ? 17.64323 23.65308 65.46775 1.000 17.63896 428 TYR C CA 1
ATOM 10913 C C . TYR C 1 428 ? 17.20708 24.81903 66.33792 1.000 18.96853 428 TYR C C 1
ATOM 10914 O O . TYR C 1 428 ? 16.93156 24.63142 67.52683 1.000 19.95733 428 TYR C O 1
ATOM 10923 N N . GLN C 1 429 ? 17.11072 26.01779 65.75841 1.000 18.44134 429 GLN C N 1
ATOM 10924 C CA A GLN C 1 429 ? 16.73841 27.18456 66.54404 0.543 19.42456 429 GLN C CA 1
ATOM 10925 C CA B GLN C 1 429 ? 16.71902 27.21207 66.50766 0.457 19.78807 429 GLN C CA 1
ATOM 10926 C C . GLN C 1 429 ? 15.29924 27.12752 67.04759 1.000 20.25457 429 GLN C C 1
ATOM 10927 O O . GLN C 1 429 ? 14.97740 27.80863 68.02878 1.000 22.48110 429 GLN C O 1
ATOM 10938 N N . HIS C 1 430 ? 14.43411 26.33591 66.41713 1.000 19.64409 430 HIS C N 1
ATOM 10939 C CA . HIS C 1 430 ? 13.08098 26.10281 66.91959 1.000 19.44034 430 HIS C CA 1
ATOM 10940 C C . HIS C 1 430 ? 12.77324 24.61296 66.94059 1.000 18.63218 430 HIS C C 1
ATOM 10941 O O . HIS C 1 430 ? 11.69094 24.17139 66.54355 1.000 19.35894 430 HIS C O 1
ATOM 10948 N N . LYS C 1 431 ? 13.73246 23.82573 67.43955 1.000 18.62121 431 LYS C N 1
ATOM 10949 C CA . LYS C 1 431 ? 13.66015 22.36932 67.34393 1.000 18.18219 431 LYS C CA 1
ATOM 10950 C C . LYS C 1 431 ? 12.40447 21.79908 67.99438 1.000 17.70812 431 LYS C C 1
ATOM 10951 O O . LYS C 1 431 ? 11.93262 20.73082 67.59044 1.000 17.37838 431 LYS C O 1
ATOM 10957 N N . GLU C 1 432 ? 11.85036 22.48937 68.99618 1.000 19.11255 432 GLU C N 1
ATOM 10958 C CA . GLU C 1 432 ? 10.63807 22.02309 69.66324 1.000 20.65352 432 GLU C CA 1
ATOM 10959 C C . GLU C 1 432 ? 9.46054 21.86691 68.70576 1.000 19.53052 432 GLU C C 1
ATOM 10960 O O . GLU C 1 432 ? 8.48792 21.17792 69.04049 1.000 20.59479 432 GLU C O 1
ATOM 10966 N N . ASP C 1 433 ? 9.51963 22.48996 67.52766 1.000 18.81035 433 ASP C N 1
ATOM 10967 C CA . ASP C 1 433 ? 8.43730 22.38979 66.55877 1.000 19.40353 433 ASP C CA 1
ATOM 10968 C C . ASP C 1 433 ? 8.48384 21.10554 65.74066 1.000 18.44313 433 ASP C C 1
ATOM 10969 O O . ASP C 1 433 ? 7.53120 20.82384 65.00742 1.000 20.12394 433 ASP C O 1
ATOM 10974 N N . ILE C 1 434 ? 9.56393 20.33274 65.82525 1.000 16.26068 434 ILE C N 1
ATOM 10975 C CA . ILE C 1 434 ? 9.62000 19.05889 65.11549 1.000 16.21182 434 ILE C CA 1
ATOM 10976 C C . ILE C 1 434 ? 8.65425 18.09022 65.78679 1.000 16.15029 434 ILE C C 1
ATOM 10977 O O . ILE C 1 434 ? 8.73323 17.85203 66.99786 1.000 17.31246 434 ILE C O 1
ATOM 10982 N N . ARG C 1 435 ? 7.72734 17.53778 65.01123 1.000 15.91965 435 ARG C N 1
ATOM 10983 C CA . ARG C 1 435 ? 6.67974 16.68479 65.56181 1.000 16.52884 435 ARG C CA 1
ATOM 10984 C C . ARG C 1 435 ? 7.10601 15.22070 65.59317 1.000 17.50888 435 ARG C C 1
ATOM 10985 O O . ARG C 1 435 ? 7.80267 14.73734 64.69738 1.000 18.84295 435 ARG C O 1
ATOM 10993 N N . GLY C 1 436 ? 6.67294 14.51134 66.63090 1.000 17.28538 436 GLY C N 1
ATOM 10994 C CA . GLY C 1 436 ? 6.88661 13.08026 66.67741 1.000 17.50371 436 GLY C CA 1
ATOM 10995 C C . GLY C 1 436 ? 6.06744 12.33878 65.63683 1.000 17.45185 436 GLY C C 1
ATOM 10996 O O . GLY C 1 436 ? 5.06289 12.83310 65.11948 1.000 17.52595 436 GLY C O 1
ATOM 10997 N N . LEU C 1 437 ? 6.50925 11.11819 65.33279 1.000 16.08323 437 LEU C N 1
ATOM 10998 C CA . LEU C 1 437 ? 5.86094 10.26612 64.35011 1.000 16.85050 437 LEU C CA 1
ATOM 10999 C C . LEU C 1 437 ? 5.37664 8.98126 65.00528 1.000 17.79677 437 LEU C C 1
ATOM 11000 O O . LEU C 1 437 ? 5.88905 8.55409 66.04431 1.000 19.25446 437 LEU C O 1
ATOM 11005 N N . THR C 1 438 ? 4.38652 8.36474 64.36200 1.000 17.83516 438 THR C N 1
ATOM 11006 C CA . THR C 1 438 ? 3.91673 7.03443 64.71217 1.000 18.37249 438 THR C CA 1
ATOM 11007 C C . THR C 1 438 ? 3.69104 6.24770 63.42785 1.000 18.25008 438 THR C C 1
ATOM 11008 O O . THR C 1 438 ? 3.36466 6.81687 62.38653 1.000 17.57112 438 THR C O 1
ATOM 11012 N N . PHE C 1 439 ? 3.88088 4.93468 63.50221 1.000 18.69822 439 PHE C N 1
ATOM 11013 C CA . PHE C 1 439 ? 3.66872 4.09368 62.33332 1.000 19.94807 439 PHE C CA 1
ATOM 11014 C C . PHE C 1 439 ? 2.20328 4.09794 61.91479 1.000 19.79210 439 PHE C C 1
ATOM 11015 O O . PHE C 1 439 ? 1.29855 3.97309 62.74854 1.000 21.28775 439 PHE C O 1
ATOM 11023 N N . VAL C 1 440 ? 1.97799 4.21319 60.60597 1.000 19.86048 440 VAL C N 1
ATOM 11024 C CA A VAL C 1 440 ? 0.68546 3.89363 60.03568 0.584 20.66893 440 VAL C CA 1
ATOM 11025 C CA B VAL C 1 440 ? 0.68936 3.94880 59.96565 0.416 20.58075 440 VAL C CA 1
ATOM 11026 C C . VAL C 1 440 ? 0.75083 2.61804 59.21276 1.000 20.12946 440 VAL C C 1
ATOM 11027 O O . VAL C 1 440 ? -0.24975 1.89592 59.12064 1.000 20.25856 440 VAL C O 1
ATOM 11034 N N . TYR C 1 441 ? 1.91908 2.29834 58.66950 1.000 20.70894 441 TYR C N 1
ATOM 11035 C CA . TYR C 1 441 ? 2.18011 1.02605 58.01416 1.000 20.87428 441 TYR C CA 1
ATOM 11036 C C . TYR C 1 441 ? 3.56359 0.59507 58.46462 1.000 22.01458 441 TYR C C 1
ATOM 11037 O O . TYR C 1 441 ? 4.54079 1.31214 58.23050 1.000 22.30647 441 TYR C O 1
ATOM 11046 N N . GLU C 1 442 ? 3.64675 -0.54545 59.14153 1.000 24.33989 442 GLU C N 1
ATOM 11047 C CA . GLU C 1 442 ? 4.93188 -1.09107 59.57649 1.000 26.06274 442 GLU C CA 1
ATOM 11048 C C . GLU C 1 442 ? 5.09836 -2.47270 58.97379 1.000 27.99434 442 GLU C C 1
ATOM 11049 O O . GLU C 1 442 ? 4.53566 -3.45358 59.49420 1.000 28.52434 442 GLU C O 1
ATOM 11055 N N . PRO C 1 443 ? 5.84866 -2.60588 57.88667 1.000 29.05672 443 PRO C N 1
ATOM 11056 C CA . PRO C 1 443 ? 6.11751 -3.94132 57.34875 1.000 29.71650 443 PRO C CA 1
ATOM 11057 C C . PRO C 1 443 ? 6.88501 -4.77634 58.36196 1.000 30.94088 443 PRO C C 1
ATOM 11058 O O . PRO C 1 443 ? 7.65720 -4.26041 59.17375 1.000 30.01822 443 PRO C O 1
ATOM 11062 N N . LYS C 1 444 ? 6.64856 -6.08793 58.32626 1.000 32.53011 444 LYS C N 1
ATOM 11063 C CA . LYS C 1 444 ? 7.37401 -6.95963 59.23917 1.000 34.88464 444 LYS C CA 1
ATOM 11064 C C . LYS C 1 444 ? 8.83388 -7.09695 58.84061 1.000 34.85520 444 LYS C C 1
ATOM 11065 O O . LYS C 1 444 ? 9.67124 -7.41604 59.69146 1.000 35.55214 444 LYS C O 1
ATOM 11071 N N . GLN C 1 445 ? 9.15259 -6.83773 57.57509 1.000 34.99025 445 GLN C N 1
ATOM 11072 C CA . GLN C 1 445 ? 10.49050 -6.99603 57.03138 1.000 35.26729 445 GLN C CA 1
ATOM 11073 C C . GLN C 1 445 ? 10.96248 -5.66411 56.46805 1.000 32.41873 445 GLN C C 1
ATOM 11074 O O . GLN C 1 445 ? 10.17976 -4.93387 55.85079 1.000 32.20681 445 GLN C O 1
ATOM 11080 N N . LEU C 1 446 ? 12.23941 -5.35067 56.70061 1.000 29.85459 446 LEU C N 1
ATOM 11081 C CA . LEU C 1 446 ? 12.91487 -4.22166 56.05850 1.000 27.73546 446 LEU C CA 1
ATOM 11082 C C . LEU C 1 446 ? 12.12292 -2.92986 56.24637 1.000 26.89800 446 LEU C C 1
ATOM 11083 O O . LEU C 1 446 ? 11.81725 -2.21004 55.29230 1.000 26.97001 446 LEU C O 1
ATOM 11088 N N . ARG C 1 447 ? 11.77521 -2.64229 57.50371 1.000 26.39155 447 ARG C N 1
ATOM 11089 C CA . ARG C 1 447 ? 10.75487 -1.63103 57.75320 1.000 24.96607 447 ARG C CA 1
ATOM 11090 C C . ARG C 1 447 ? 11.21748 -0.22657 57.38114 1.000 23.62319 447 ARG C C 1
ATOM 11091 O O . ARG C 1 447 ? 10.39770 0.58680 56.95072 1.000 23.76700 447 ARG C O 1
ATOM 11099 N N . PHE C 1 448 ? 12.51245 0.07320 57.51349 1.000 22.60074 448 PHE C N 1
ATOM 11100 C CA . PHE C 1 448 ? 12.99191 1.41665 57.19625 1.000 23.38635 448 PHE C CA 1
ATOM 11101 C C . PHE C 1 448 ? 12.77768 1.77853 55.73284 1.000 22.71021 448 PHE C C 1
ATOM 11102 O O . PHE C 1 448 ? 12.67708 2.96539 55.40727 1.000 22.67195 448 PHE C O 1
ATOM 11110 N N . PHE C 1 449 ? 12.68410 0.78002 54.85386 1.000 22.02042 449 PHE C N 1
ATOM 11111 C CA . PHE C 1 449 ? 12.61755 1.00677 53.41396 1.000 22.23613 449 PHE C CA 1
ATOM 11112 C C . PHE C 1 449 ? 11.23807 1.47139 52.96542 1.000 23.55230 449 PHE C C 1
ATOM 11113 O O . PHE C 1 449 ? 11.13881 2.26645 52.02418 1.000 23.82904 449 PHE C O 1
ATOM 11121 N N . THR C 1 450 ? 10.16670 0.98684 53.60582 1.000 22.86552 450 THR C N 1
ATOM 11122 C CA . THR C 1 450 ? 8.81895 1.26907 53.12703 1.000 23.08276 450 THR C CA 1
ATOM 11123 C C . THR C 1 450 ? 7.81967 1.64015 54.21245 1.000 22.67763 450 THR C C 1
ATOM 11124 O O . THR C 1 450 ? 6.64721 1.85439 53.88603 1.000 22.56915 450 THR C O 1
ATOM 11128 N N . ALA C 1 451 ? 8.22395 1.71312 55.47884 1.000 22.38576 451 ALA C N 1
ATOM 11129 C CA . ALA C 1 451 ? 7.28425 2.12228 56.51426 1.000 22.07238 451 ALA C CA 1
ATOM 11130 C C . ALA C 1 451 ? 6.71232 3.50623 56.21521 1.000 21.19504 451 ALA C C 1
ATOM 11131 O O . ALA C 1 451 ? 7.38038 4.38034 55.64944 1.000 21.16533 451 ALA C O 1
ATOM 11133 N N . ARG C 1 452 ? 5.45126 3.69648 56.59668 1.000 21.03058 452 ARG C N 1
ATOM 11134 C CA . ARG C 1 452 ? 4.78464 4.98429 56.49356 1.000 20.87209 452 ARG C CA 1
ATOM 11135 C C . ARG C 1 452 ? 4.35454 5.42836 57.88323 1.000 20.05143 452 ARG C C 1
ATOM 11136 O O . ARG C 1 452 ? 4.00640 4.60095 58.73421 1.000 21.65652 452 ARG C O 1
ATOM 11144 N N . PHE C 1 453 ? 4.37959 6.74105 58.09934 1.000 18.02500 453 PHE C N 1
ATOM 11145 C CA . PHE C 1 453 ? 4.16287 7.34613 59.40169 1.000 17.29061 453 PHE C CA 1
ATOM 11146 C C . PHE C 1 453 ? 3.13981 8.46862 59.28763 1.000 17.19090 453 PHE C C 1
ATOM 11147 O O . PHE C 1 453 ? 2.84151 8.96518 58.19693 1.000 17.77394 453 PHE C O 1
ATOM 11155 N N . ASP C 1 454 ? 2.62778 8.89381 60.44181 1.000 16.45560 454 ASP C N 1
ATOM 11156 C CA . ASP C 1 454 ? 1.92559 10.16445 60.55464 1.000 16.54349 454 ASP C CA 1
ATOM 11157 C C . ASP C 1 454 ? 2.37673 10.84395 61.84031 1.000 16.18058 454 ASP C C 1
ATOM 11158 O O . ASP C 1 454 ? 2.97347 10.21685 62.71808 1.000 17.04430 454 ASP C O 1
ATOM 11163 N N . PHE C 1 455 ? 2.08654 12.13798 61.94447 1.000 16.06558 455 PHE C N 1
ATOM 11164 C CA . PHE C 1 455 ? 2.46056 12.89807 63.13007 1.000 17.26311 455 PHE C CA 1
ATOM 11165 C C . PHE C 1 455 ? 1.61112 12.49109 64.32697 1.000 18.55837 455 PHE C C 1
ATOM 11166 O O . PHE C 1 455 ? 0.42979 12.15425 64.19690 1.000 19.92508 455 PHE C O 1
ATOM 11174 N N . ILE C 1 456 ? 2.22149 12.55648 65.50959 1.000 19.94289 456 ILE C N 1
ATOM 11175 C CA . ILE C 1 456 ? 1.51249 12.30264 66.75812 1.000 22.58149 456 ILE C CA 1
ATOM 11176 C C . ILE C 1 456 ? 0.73993 13.54904 67.16200 1.000 25.41246 456 ILE C C 1
ATOM 11177 O O . ILE C 1 456 ? 0.93979 14.62204 66.58862 1.000 26.33448 456 ILE C O 1
ATOM 11183 N N . MET D 1 1 ? 18.24237 35.50428 47.46405 1.000 25.59990 1 MET D N 1
ATOM 11184 C CA . MET D 1 1 ? 19.44510 35.82180 48.22894 1.000 25.62893 1 MET D CA 1
ATOM 11185 C C . MET D 1 1 ? 20.56563 36.32130 47.32705 1.000 21.72203 1 MET D C 1
ATOM 11186 O O . MET D 1 1 ? 20.49512 36.19998 46.09932 1.000 19.95052 1 MET D O 1
ATOM 11191 N N . ASN D 1 2 ? 21.59908 36.89202 47.94711 1.000 19.87007 2 ASN D N 1
ATOM 11192 C CA . ASN D 1 2 ? 22.67372 37.51342 47.17901 1.000 19.46468 2 ASN D CA 1
ATOM 11193 C C . ASN D 1 2 ? 23.39555 36.48737 46.32066 1.000 17.71806 2 ASN D C 1
ATOM 11194 O O . ASN D 1 2 ? 23.68516 36.73735 45.14211 1.000 18.11806 2 ASN D O 1
ATOM 11199 N N . TYR D 1 3 ? 23.69500 35.32065 46.89669 1.000 16.84623 3 TYR D N 1
ATOM 11200 C CA . TYR D 1 3 ? 24.52689 34.30889 46.25655 1.000 14.68105 3 TYR D CA 1
ATOM 11201 C C . TYR D 1 3 ? 23.87133 32.94699 46.43313 1.000 13.42511 3 TYR D C 1
ATOM 11202 O O . TYR D 1 3 ? 24.21660 32.17933 47.34243 1.000 15.81832 3 TYR D O 1
ATOM 11211 N N . PRO D 1 4 ? 22.92510 32.61128 45.56449 1.000 11.60715 4 PRO D N 1
ATOM 11212 C CA . PRO D 1 4 ? 22.24845 31.31536 45.66525 1.000 11.92096 4 PRO D CA 1
ATOM 11213 C C . PRO D 1 4 ? 23.17639 30.16492 45.30764 1.000 10.65061 4 PRO D C 1
ATOM 11214 O O . PRO D 1 4 ? 24.11231 30.30119 44.51664 1.000 10.79382 4 PRO D O 1
ATOM 11218 N N . ALA D 1 5 ? 22.90098 29.01043 45.89954 1.000 11.23521 5 ALA D N 1
ATOM 11219 C CA . ALA D 1 5 ? 23.64806 27.81651 45.54940 1.000 11.11569 5 ALA D CA 1
ATOM 11220 C C . ALA D 1 5 ? 23.31258 27.37158 44.12569 1.000 10.85716 5 ALA D C 1
ATOM 11221 O O . ALA D 1 5 ? 22.29435 27.76119 43.54320 1.000 11.25541 5 ALA D O 1
ATOM 11223 N N . GLU D 1 6 ? 24.18978 26.54191 43.56287 1.000 10.88343 6 GLU D N 1
ATOM 11224 C CA . GLU D 1 6 ? 23.97049 26.05574 42.20563 1.000 10.61743 6 GLU D CA 1
ATOM 11225 C C . GLU D 1 6 ? 22.65092 25.29651 42.14354 1.000 9.96828 6 GLU D C 1
ATOM 11226 O O . GLU D 1 6 ? 22.44440 24.36040 42.92927 1.000 10.29611 6 GLU D O 1
ATOM 11232 N N . PRO D 1 7 ? 21.75852 25.63233 41.20396 1.000 9.78921 7 PRO D N 1
ATOM 11233 C CA . PRO D 1 7 ? 20.47598 24.92053 41.08544 1.000 10.75573 7 PRO D CA 1
ATOM 11234 C C . PRO D 1 7 ? 20.61410 23.66821 40.22320 1.000 9.98614 7 PRO D C 1
ATOM 11235 O O . PRO D 1 7 ? 19.79071 23.38498 39.34424 1.000 11.27155 7 PRO D O 1
ATOM 11239 N N . PHE D 1 8 ? 21.67413 22.91357 40.47538 1.000 9.50833 8 PHE D N 1
ATOM 11240 C CA . PHE D 1 8 ? 21.98695 21.70729 39.72037 1.000 9.46332 8 PHE D CA 1
ATOM 11241 C C . PHE D 1 8 ? 23.00712 20.93694 40.54021 1.000 9.43727 8 PHE D C 1
ATOM 11242 O O . PHE D 1 8 ? 23.60657 21.47815 41.47366 1.000 9.83972 8 PHE D O 1
ATOM 11250 N N . ARG D 1 9 ? 23.19739 19.66843 40.18237 1.000 9.70539 9 ARG D N 1
ATOM 11251 C CA . ARG D 1 9 ? 24.25035 18.84727 40.75768 1.000 8.97518 9 ARG D CA 1
ATOM 11252 C C . ARG D 1 9 ? 25.33550 18.63798 39.71734 1.000 8.71872 9 ARG D C 1
ATOM 11253 O O . ARG D 1 9 ? 25.10751 18.79496 38.51683 1.000 9.43499 9 ARG D O 1
ATOM 11261 N N . ILE D 1 10 ? 26.51728 18.24346 40.17216 1.000 8.54958 10 ILE D N 1
ATOM 11262 C CA . ILE D 1 10 ? 27.56865 17.85329 39.24065 1.000 8.56991 10 ILE D CA 1
ATOM 11263 C C . ILE D 1 10 ? 27.29989 16.41939 38.80602 1.000 8.88102 10 ILE D C 1
ATOM 11264 O O . ILE D 1 10 ? 27.15836 15.52118 39.64427 1.000 10.22935 10 ILE D O 1
ATOM 11269 N N . LYS D 1 11 ? 27.19110 16.20924 37.49399 1.000 9.01396 11 LYS D N 1
ATOM 11270 C CA . LYS D 1 11 ? 27.01925 14.87766 36.93219 1.000 9.24723 11 LYS D CA 1
ATOM 11271 C C . LYS D 1 11 ? 28.35283 14.26090 36.55114 1.000 8.79092 11 LYS D C 1
ATOM 11272 O O . LYS D 1 11 ? 28.58366 13.07606 36.81850 1.000 9.71298 11 LYS D O 1
ATOM 11278 N N . SER D 1 12 ? 29.24403 15.03702 35.94074 1.000 9.09003 12 SER D N 1
ATOM 11279 C CA . SER D 1 12 ? 30.58285 14.55441 35.63586 1.000 8.50184 12 SER D CA 1
ATOM 11280 C C . SER D 1 12 ? 31.56367 15.71167 35.76367 1.000 8.85307 12 SER D C 1
ATOM 11281 O O . SER D 1 12 ? 31.18479 16.88346 35.66308 1.000 8.67848 12 SER D O 1
ATOM 11284 N N . VAL D 1 13 ? 32.83424 15.36814 35.97953 1.000 9.35266 13 VAL D N 1
ATOM 11285 C CA . VAL D 1 13 ? 33.88488 16.35008 36.20896 1.000 9.25785 13 VAL D CA 1
ATOM 11286 C C . VAL D 1 13 ? 34.95405 16.24439 35.12854 1.000 9.63358 13 VAL D C 1
ATOM 11287 O O . VAL D 1 13 ? 35.12491 15.21513 34.47701 1.000 10.71404 13 VAL D O 1
ATOM 11291 N N . GLU D 1 14 ? 35.65862 17.34913 34.92847 1.000 9.85249 14 GLU D N 1
ATOM 11292 C CA A GLU D 1 14 ? 36.89881 17.36437 34.17618 0.757 11.69023 14 GLU D CA 1
ATOM 11293 C CA B GLU D 1 14 ? 36.90556 17.36977 34.17725 0.243 11.46504 14 GLU D CA 1
ATOM 11294 C C . GLU D 1 14 ? 38.03006 17.43513 35.19587 1.000 11.09506 14 GLU D C 1
ATOM 11295 O O . GLU D 1 14 ? 38.10396 18.38879 35.97254 1.000 11.55616 14 GLU D O 1
ATOM 11306 N N . THR D 1 15 ? 38.87088 16.40247 35.23327 1.000 11.73718 15 THR D N 1
ATOM 11307 C CA . THR D 1 15 ? 39.96580 16.41950 36.19040 1.000 12.07969 15 THR D CA 1
ATOM 11308 C C . THR D 1 15 ? 40.99433 17.47974 35.80371 1.000 12.40614 15 THR D C 1
ATOM 11309 O O . THR D 1 15 ? 41.10318 17.89902 34.64537 1.000 13.39161 15 THR D O 1
ATOM 11313 N N . VAL D 1 16 ? 41.74810 17.92081 36.80201 1.000 12.47045 16 VAL D N 1
ATOM 11314 C CA A VAL D 1 16 ? 42.79003 18.91057 36.58299 0.308 12.76358 16 VAL D CA 1
ATOM 11315 C CA B VAL D 1 16 ? 42.75874 18.96498 36.66855 0.692 12.65885 16 VAL D CA 1
ATOM 11316 C C . VAL D 1 16 ? 44.05491 18.46106 37.29273 1.000 12.98990 16 VAL D C 1
ATOM 11317 O O . VAL D 1 16 ? 44.02103 17.78511 38.32337 1.000 14.42884 16 VAL D O 1
ATOM 11324 N N A SER D 1 17 ? 45.19914 18.88192 36.75362 0.494 13.23960 17 SER D N 1
ATOM 11325 N N B SER D 1 17 ? 45.17602 18.74013 36.63706 0.506 13.31263 17 SER D N 1
ATOM 11326 C CA A SER D 1 17 ? 46.46876 18.37151 37.26019 0.494 13.36214 17 SER D CA 1
ATOM 11327 C CA B SER D 1 17 ? 46.49497 18.52222 37.21447 0.506 13.87432 17 SER D CA 1
ATOM 11328 C C A SER D 1 17 ? 46.90202 19.01521 38.57383 0.494 12.78389 17 SER D C 1
ATOM 11329 C C B SER D 1 17 ? 46.80442 19.73564 38.07306 0.506 14.21324 17 SER D C 1
ATOM 11330 O O A SER D 1 17 ? 47.66427 18.39886 39.32341 0.494 13.99959 17 SER D O 1
ATOM 11331 O O B SER D 1 17 ? 47.05682 20.82215 37.54715 0.506 14.41413 17 SER D O 1
ATOM 11336 N N A MET D 1 18 ? 46.46608 20.24054 38.86701 0.494 13.49523 18 MET D N 1
ATOM 11337 N N B MET D 1 18 ? 46.79392 19.57217 39.39100 0.506 14.96042 18 MET D N 1
ATOM 11338 C CA A MET D 1 18 ? 46.82480 20.90498 40.12658 0.494 13.69342 18 MET D CA 1
ATOM 11339 C CA B MET D 1 18 ? 46.95036 20.72634 40.27571 0.506 14.69579 18 MET D CA 1
ATOM 11340 C C A MET D 1 18 ? 48.34494 21.02006 40.29853 0.494 15.03534 18 MET D C 1
ATOM 11341 C C B MET D 1 18 ? 48.43415 21.08155 40.38629 0.506 15.25779 18 MET D C 1
ATOM 11342 O O A MET D 1 18 ? 48.91529 20.64067 41.32319 0.494 17.16499 18 MET D O 1
ATOM 11343 O O B MET D 1 18 ? 49.06688 20.95153 41.43643 0.506 16.36954 18 MET D O 1
ATOM 11352 N N . ILE D 1 19 ? 48.99961 21.55665 39.27067 1.000 15.12485 19 ILE D N 1
ATOM 11353 C CA . ILE D 1 19 ? 50.45086 21.72569 39.25704 1.000 14.96615 19 ILE D CA 1
ATOM 11354 C C . ILE D 1 19 ? 50.88246 22.82408 40.22773 1.000 14.92040 19 ILE D C 1
ATOM 11355 O O . ILE D 1 19 ? 50.11594 23.73903 40.56229 1.000 16.11950 19 ILE D O 1
ATOM 11360 N N . SER D 1 20 ? 52.12640 22.72740 40.68972 1.000 15.44690 20 SER D N 1
ATOM 11361 C CA . SER D 1 20 ? 52.65040 23.63745 41.69495 1.000 15.74978 20 SER D CA 1
ATOM 11362 C C . SER D 1 20 ? 52.91337 25.02066 41.09498 1.000 15.31640 20 SER D C 1
ATOM 11363 O O . SER D 1 20 ? 52.94248 25.21874 39.87197 1.000 14.74417 20 SER D O 1
ATOM 11366 N N . ARG D 1 21 ? 53.14458 25.98904 41.98473 1.000 15.83856 21 ARG D N 1
ATOM 11367 C CA . ARG D 1 21 ? 53.50820 27.32549 41.52783 1.000 15.83212 21 ARG D CA 1
ATOM 11368 C C . ARG D 1 21 ? 54.78019 27.29505 40.69188 1.000 16.25639 21 ARG D C 1
ATOM 11369 O O . ARG D 1 21 ? 54.85870 27.95777 39.65117 1.000 14.92495 21 ARG D O 1
ATOM 11377 N N . ASP D 1 22 ? 55.79495 26.54192 41.13356 1.000 16.73886 22 ASP D N 1
ATOM 11378 C CA . ASP D 1 22 ? 57.03408 26.48336 40.36227 1.000 17.42218 22 ASP D CA 1
ATOM 11379 C C . ASP D 1 22 ? 56.76792 25.95285 38.96315 1.000 15.68847 22 ASP D C 1
ATOM 11380 O O . ASP D 1 22 ? 57.32616 26.45516 37.97853 1.000 15.40474 22 ASP D O 1
ATOM 11385 N N . GLU D 1 23 ? 55.88606 24.95864 38.85251 1.000 14.90066 23 GLU D N 1
ATOM 11386 C CA A GLU D 1 23 ? 55.55679 24.41496 37.54077 0.557 15.15521 23 GLU D CA 1
ATOM 11387 C CA B GLU D 1 23 ? 55.55271 24.41291 37.54185 0.443 15.41820 23 GLU D CA 1
ATOM 11388 C C . GLU D 1 23 ? 54.78081 25.42336 36.70314 1.000 14.56434 23 GLU D C 1
ATOM 11389 O O . GLU D 1 23 ? 55.03634 25.56234 35.50382 1.000 14.20438 23 GLU D O 1
ATOM 11400 N N . ARG D 1 24 ? 53.83395 26.14257 37.31632 1.000 13.23604 24 ARG D N 1
ATOM 11401 C CA . ARG D 1 24 ? 53.10993 27.17464 36.57793 1.000 13.22185 24 ARG D CA 1
ATOM 11402 C C . ARG D 1 24 ? 54.04718 28.26589 36.08694 1.000 12.21347 24 ARG D C 1
ATOM 11403 O O . ARG D 1 24 ? 53.86771 28.79605 34.98511 1.000 12.88452 24 ARG D O 1
ATOM 11411 N N . VAL D 1 25 ? 55.02998 28.64706 36.90313 1.000 12.35001 25 VAL D N 1
ATOM 11412 C CA . VAL D 1 25 ? 56.00132 29.63993 36.45817 1.000 13.72281 25 VAL D CA 1
ATOM 11413 C C . VAL D 1 25 ? 56.74469 29.13953 35.22703 1.000 13.39225 25 VAL D C 1
ATOM 11414 O O . VAL D 1 25 ? 56.93071 29.87720 34.25386 1.000 13.31495 25 VAL D O 1
ATOM 11418 N N . LYS D 1 26 ? 57.15882 27.87081 35.23591 1.000 13.85780 26 LYS D N 1
ATOM 11419 C CA A LYS D 1 26 ? 57.84137 27.31228 34.07392 0.238 14.31085 26 LYS D CA 1
ATOM 11420 C CA B LYS D 1 26 ? 57.84272 27.31881 34.07131 0.762 14.54617 26 LYS D CA 1
ATOM 11421 C C . LYS D 1 26 ? 56.93116 27.29986 32.85064 1.000 13.58841 26 LYS D C 1
ATOM 11422 O O . LYS D 1 26 ? 57.36728 27.62826 31.73912 1.000 14.10339 26 LYS D O 1
ATOM 11433 N N . LYS D 1 27 ? 55.65854 26.92936 33.03426 1.000 13.51959 27 LYS D N 1
ATOM 11434 C CA . LYS D 1 27 ? 54.73431 26.92409 31.90388 1.000 13.16668 27 LYS D CA 1
ATOM 11435 C C . LYS D 1 27 ? 54.49601 28.33654 31.39592 1.000 13.00053 27 LYS D C 1
ATOM 11436 O O . LYS D 1 27 ? 54.40576 28.56231 30.18481 1.000 12.99789 27 LYS D O 1
ATOM 11442 N N . MET D 1 28 ? 54.37188 29.30050 32.30623 1.000 12.88192 28 MET D N 1
ATOM 11443 C CA . MET D 1 28 ? 54.14991 30.67066 31.86531 1.000 12.52087 28 MET D CA 1
ATOM 11444 C C . MET D 1 28 ? 55.35512 31.19543 31.09989 1.000 13.26443 28 MET D C 1
ATOM 11445 O O . MET D 1 28 ? 55.20593 31.92571 30.11232 1.000 12.94634 28 MET D O 1
ATOM 11450 N N . GLN D 1 29 ? 56.56113 30.81765 31.53393 1.000 13.04881 29 GLN D N 1
ATOM 11451 C CA . GLN D 1 29 ? 57.76997 31.22208 30.82667 1.000 13.10262 29 GLN D CA 1
ATOM 11452 C C . GLN D 1 29 ? 57.84038 30.58435 29.44172 1.000 13.19047 29 GLN D C 1
ATOM 11453 O O . GLN D 1 29 ? 58.23953 31.23746 28.47162 1.000 13.95113 29 GLN D O 1
ATOM 11459 N N . GLU D 1 30 ? 57.42958 29.31991 29.32055 1.000 13.49907 30 GLU D N 1
ATOM 11460 C CA . GLU D 1 30 ? 57.40626 28.67485 28.01206 1.000 14.32503 30 GLU D CA 1
ATOM 11461 C C . GLU D 1 30 ? 56.37931 29.31681 27.09672 1.000 14.22788 30 GLU D C 1
ATOM 11462 O O . GLU D 1 30 ? 56.53895 29.28933 25.87173 1.000 15.76038 30 GLU D O 1
ATOM 11468 N N . ALA D 1 31 ? 55.32973 29.89957 27.66664 1.000 13.57312 31 ALA D N 1
ATOM 11469 C CA . ALA D 1 31 ? 54.33751 30.66054 26.92451 1.000 13.49936 31 ALA D CA 1
ATOM 11470 C C . ALA D 1 31 ? 54.75286 32.11293 26.70559 1.000 13.56099 31 ALA D C 1
ATOM 11471 O O . ALA D 1 31 ? 53.93689 32.91816 26.23646 1.000 13.31972 31 ALA D O 1
ATOM 11473 N N . GLY D 1 32 ? 55.99428 32.46143 27.03928 1.000 12.93989 32 GLY D N 1
ATOM 11474 C CA . GLY D 1 32 ? 56.47618 33.82544 26.86511 1.000 13.91834 32 GLY D CA 1
ATOM 11475 C C . GLY D 1 32 ? 55.62391 34.86396 27.55768 1.000 13.78492 32 GLY D C 1
ATOM 11476 O O . GLY D 1 32 ? 55.47899 35.98454 27.05030 1.000 14.47575 32 GLY D O 1
ATOM 11477 N N . TYR D 1 33 ? 55.03388 34.51334 28.69915 1.000 12.62666 33 TYR D N 1
ATOM 11478 C CA . TYR D 1 33 ? 54.19284 35.41295 29.48402 1.000 13.14478 33 TYR D CA 1
ATOM 11479 C C . TYR D 1 33 ? 52.90760 35.81353 28.76879 1.000 13.46274 33 TYR D C 1
ATOM 11480 O O . TYR D 1 33 ? 52.26340 36.79210 29.16250 1.000 13.86984 33 TYR D O 1
ATOM 11489 N N . ASN D 1 34 ? 52.49640 35.05139 27.75258 1.000 12.54866 34 ASN D N 1
ATOM 11490 C CA . ASN D 1 34 ? 51.26118 35.29889 27.01380 1.000 11.97755 34 ASN D CA 1
ATOM 11491 C C . ASN D 1 34 ? 50.26863 34.19058 27.36777 1.000 12.28873 34 ASN D C 1
ATOM 11492 O O . ASN D 1 34 ? 50.45466 33.04004 26.96843 1.000 12.31125 34 ASN D O 1
ATOM 11497 N N . THR D 1 35 ? 49.19642 34.53256 28.09148 1.000 12.49649 35 THR D N 1
ATOM 11498 C CA . THR D 1 35 ? 48.25935 33.48367 28.49968 1.000 12.05861 35 THR D CA 1
ATOM 11499 C C . THR D 1 35 ? 47.57693 32.80160 27.31462 1.000 11.99807 35 THR D C 1
ATOM 11500 O O . THR D 1 35 ? 47.10639 31.67071 27.45831 1.000 13.06410 35 THR D O 1
ATOM 11504 N N . PHE D 1 36 ? 47.51092 33.44778 26.14975 1.000 12.18446 36 PHE D N 1
ATOM 11505 C CA . PHE D 1 36 ? 46.91497 32.78580 24.99220 1.000 12.72027 36 PHE D CA 1
ATOM 11506 C C . PHE D 1 36 ? 47.73408 31.58710 24.53010 1.000 12.96158 36 PHE D C 1
ATOM 11507 O O . PHE D 1 36 ? 47.19936 30.73109 23.81653 1.000 14.83316 36 PHE D O 1
ATOM 11515 N N . LEU D 1 37 ? 49.01240 31.50657 24.91306 1.000 12.21944 37 LEU D N 1
ATOM 11516 C CA . LEU D 1 37 ? 49.87212 30.39383 24.52617 1.000 12.91564 37 LEU D CA 1
ATOM 11517 C C . LEU D 1 37 ? 49.87484 29.25253 25.53347 1.000 13.10729 37 LEU D C 1
ATOM 11518 O O . LEU D 1 37 ? 50.51025 28.22669 25.27755 1.000 14.88695 37 LEU D O 1
ATOM 11523 N N . LEU D 1 38 ? 49.20013 29.39623 26.66813 1.000 12.26502 38 LEU D N 1
ATOM 11524 C CA . LEU D 1 38 ? 49.15508 28.30365 27.63058 1.000 11.87853 38 LEU D CA 1
ATOM 11525 C C . LEU D 1 38 ? 48.34121 27.14008 27.08123 1.000 12.14764 38 LEU D C 1
ATOM 11526 O O . LEU D 1 38 ? 47.33079 27.32798 26.39669 1.000 13.35778 38 LEU D O 1
ATOM 11531 N N . ASN D 1 39 ? 48.77415 25.93034 27.41576 1.000 12.05309 39 ASN D N 1
ATOM 11532 C CA . ASN D 1 39 ? 48.01426 24.73669 27.08938 1.000 12.11838 39 ASN D CA 1
ATOM 11533 C C . ASN D 1 39 ? 46.88316 24.54583 28.08689 1.000 11.77059 39 ASN D C 1
ATOM 11534 O O . ASN D 1 39 ? 47.05350 24.74996 29.28905 1.000 11.92077 39 ASN D O 1
ATOM 11539 N N . SER D 1 40 ? 45.72286 24.14337 27.57255 1.000 11.10893 40 SER D N 1
ATOM 11540 C CA . SER D 1 40 ? 44.55929 23.88993 28.41734 1.000 11.15960 40 SER D CA 1
ATOM 11541 C C . SER D 1 40 ? 44.87955 22.93386 29.56297 1.000 11.06910 40 SER D C 1
ATOM 11542 O O . SER D 1 40 ? 44.44946 23.15397 30.69832 1.000 12.36637 40 SER D O 1
ATOM 11545 N N . LYS D 1 41 ? 45.67531 21.89512 29.29560 1.000 12.04489 41 LYS D N 1
ATOM 11546 C CA . LYS D 1 41 ? 45.98103 20.89925 30.31752 1.000 12.41592 41 LYS D CA 1
ATOM 11547 C C . LYS D 1 41 ? 46.73602 21.49117 31.49994 1.000 12.16608 41 LYS D C 1
ATOM 11548 O O . LYS D 1 41 ? 46.78869 20.86207 32.56144 1.000 13.78310 41 LYS D O 1
ATOM 11554 N N . ASP D 1 42 ? 47.32289 22.67673 31.34481 1.000 11.23426 42 ASP D N 1
ATOM 11555 C CA . ASP D 1 42 ? 48.11592 23.29883 32.39929 1.000 11.33466 42 ASP D CA 1
ATOM 11556 C C . ASP D 1 42 ? 47.33349 24.34950 33.18150 1.000 10.86549 42 ASP D C 1
ATOM 11557 O O . ASP D 1 42 ? 47.92028 25.05395 34.01512 1.000 12.52352 42 ASP D O 1
ATOM 11562 N N . ILE D 1 43 ? 46.02794 24.46013 32.94397 1.000 10.33209 43 ILE D N 1
ATOM 11563 C CA . ILE D 1 43 ? 45.20013 25.52026 33.50427 1.000 9.92319 43 ILE D CA 1
ATOM 11564 C C . ILE D 1 43 ? 44.17053 24.90247 34.43643 1.000 10.24901 43 ILE D C 1
ATOM 11565 O O . ILE D 1 43 ? 43.49216 23.93379 34.07274 1.000 11.71318 43 ILE D O 1
ATOM 11570 N N . TYR D 1 44 ? 44.04304 25.48429 35.62732 1.000 10.24011 44 TYR D N 1
ATOM 11571 C CA . TYR D 1 44 ? 43.06329 25.03705 36.61018 1.000 10.20294 44 TYR D CA 1
ATOM 11572 C C . TYR D 1 44 ? 41.68680 25.61886 36.30204 1.000 10.40310 44 TYR D C 1
ATOM 11573 O O . TYR D 1 44 ? 40.70815 24.88164 36.13871 1.000 10.62581 44 TYR D O 1
ATOM 11582 N N . ILE D 1 45 ? 41.60383 26.94379 36.20553 1.000 10.21964 45 ILE D N 1
ATOM 11583 C CA . ILE D 1 45 ? 40.36443 27.67679 35.99240 1.000 9.60563 45 ILE D CA 1
ATOM 11584 C C . ILE D 1 45 ? 40.59575 28.55164 34.76429 1.000 10.13019 45 ILE D C 1
ATOM 11585 O O . ILE D 1 45 ? 41.42585 29.46950 34.79835 1.000 11.08601 45 ILE D O 1
ATOM 11590 N N . ASP D 1 46 ? 39.90655 28.24492 33.66536 1.000 10.18925 46 ASP D N 1
ATOM 11591 C CA . ASP D 1 46 ? 40.18314 28.89887 32.38409 1.000 10.23740 46 ASP D CA 1
ATOM 11592 C C . ASP D 1 46 ? 39.08875 29.92144 32.11436 1.000 10.17069 46 ASP D C 1
ATOM 11593 O O . ASP D 1 46 ? 37.98645 29.57124 31.68228 1.000 10.37580 46 ASP D O 1
ATOM 11598 N N . LEU D 1 47 ? 39.39711 31.19078 32.38470 1.000 10.00595 47 LEU D N 1
ATOM 11599 C CA . LEU D 1 47 ? 38.46143 32.29548 32.19988 1.000 10.91807 47 LEU D CA 1
ATOM 11600 C C . LEU D 1 47 ? 38.77954 33.10094 30.94489 1.000 11.29640 47 LEU D C 1
ATOM 11601 O O . LEU D 1 47 ? 38.46379 34.29526 30.85672 1.000 11.62894 47 LEU D O 1
ATOM 11606 N N . LEU D 1 48 ? 39.40891 32.45556 29.96584 1.000 11.39799 48 LEU D N 1
ATOM 11607 C CA . LEU D 1 48 ? 39.69897 33.12646 28.70686 1.000 12.87583 48 LEU D CA 1
ATOM 11608 C C . LEU D 1 48 ? 38.41613 33.58662 28.02100 1.000 12.88962 48 LEU D C 1
ATOM 11609 O O . LEU D 1 48 ? 38.36016 34.69695 27.48268 1.000 14.53888 48 LEU D O 1
ATOM 11614 N N . THR D 1 49 ? 37.36596 32.76376 28.05653 1.000 12.19709 49 THR D N 1
ATOM 11615 C CA . THR D 1 49 ? 36.13182 33.09509 27.35811 1.000 12.13312 49 THR D CA 1
ATOM 11616 C C . THR D 1 49 ? 34.96087 32.28869 27.90262 1.000 11.41581 49 THR D C 1
ATOM 11617 O O . THR D 1 49 ? 35.12207 31.16028 28.38139 1.000 12.07583 49 THR D O 1
ATOM 11621 N N . ASP D 1 50 ? 33.76884 32.86633 27.78900 1.000 11.48936 50 ASP D N 1
ATOM 11622 C CA . ASP D 1 50 ? 32.53483 32.14035 28.04532 1.000 12.02658 50 ASP D CA 1
ATOM 11623 C C . ASP D 1 50 ? 31.95161 31.55023 26.77612 1.000 11.85583 50 ASP D C 1
ATOM 11624 O O . ASP D 1 50 ? 30.81222 31.07778 26.79451 1.000 13.89775 50 ASP D O 1
ATOM 11629 N N . SER D 1 51 ? 32.69369 31.58651 25.67113 1.000 11.36815 51 SER D N 1
ATOM 11630 C CA . SER D 1 51 ? 32.19132 31.10493 24.38647 1.000 11.57944 51 SER D CA 1
ATOM 11631 C C . SER D 1 51 ? 32.53596 29.63166 24.19444 1.000 11.59692 51 SER D C 1
ATOM 11632 O O . SER D 1 51 ? 33.70975 29.27470 24.03839 1.000 13.22763 51 SER D O 1
ATOM 11635 N N . GLY D 1 52 ? 31.51297 28.77878 24.17912 1.000 11.25638 52 GLY D N 1
ATOM 11636 C CA . GLY D 1 52 ? 31.70399 27.38760 23.81422 1.000 11.32869 52 GLY D CA 1
ATOM 11637 C C . GLY D 1 52 ? 32.30866 26.54496 24.90651 1.000 10.65047 52 GLY D C 1
ATOM 11638 O O . GLY D 1 52 ? 32.57453 25.35571 24.68259 1.000 10.96809 52 GLY D O 1
ATOM 11639 N N . THR D 1 53 ? 32.51550 27.12066 26.08511 1.000 10.28063 53 THR D N 1
ATOM 11640 C CA . THR D 1 53 ? 33.16857 26.46434 27.20663 1.000 10.32666 53 THR D CA 1
ATOM 11641 C C . THR D 1 53 ? 32.17380 25.95103 28.24478 1.000 10.29856 53 THR D C 1
ATOM 11642 O O . THR D 1 53 ? 32.58691 25.46351 29.30377 1.000 11.90741 53 THR D O 1
ATOM 11646 N N . ASN D 1 54 ? 30.87963 26.03308 27.95723 1.000 10.11254 54 ASN D N 1
ATOM 11647 C CA . ASN D 1 54 ? 29.84237 25.71443 28.93086 1.000 9.82409 54 ASN D CA 1
ATOM 11648 C C . ASN D 1 54 ? 29.76571 24.22133 29.21424 1.000 9.42308 54 ASN D C 1
ATOM 11649 O O . ASN D 1 54 ? 30.07515 23.38665 28.35870 1.000 10.41551 54 ASN D O 1
ATOM 11654 N N . ALA D 1 55 ? 29.31262 23.88944 30.42489 1.000 8.94396 55 ALA D N 1
ATOM 11655 C CA . ALA D 1 55 ? 29.00263 22.51085 30.78346 1.000 8.68787 55 ALA D CA 1
ATOM 11656 C C . ALA D 1 55 ? 27.57379 22.18613 30.36492 1.000 8.95278 55 ALA D C 1
ATOM 11657 O O . ALA D 1 55 ? 26.62817 22.88568 30.75053 1.000 10.00343 55 ALA D O 1
ATOM 11659 N N . MET D 1 56 ? 27.41771 21.13615 29.56392 1.000 8.59607 56 MET D N 1
ATOM 11660 C CA . MET D 1 56 ? 26.09525 20.67402 29.17867 1.000 8.64773 56 MET D CA 1
ATOM 11661 C C . MET D 1 56 ? 25.48336 19.83242 30.29805 1.000 9.09398 56 MET D C 1
ATOM 11662 O O . MET D 1 56 ? 26.16354 19.38451 31.22179 1.000 10.05935 56 MET D O 1
ATOM 11667 N N . SER D 1 57 ? 24.18126 19.61207 30.20529 1.000 8.56403 57 SER D N 1
ATOM 11668 C CA . SER D 1 57 ? 23.48577 18.75417 31.15147 1.000 8.99508 57 SER D CA 1
ATOM 11669 C C . SER D 1 57 ? 23.48814 17.30021 30.68736 1.000 9.04175 57 SER D C 1
ATOM 11670 O O . SER D 1 57 ? 23.79377 16.97461 29.53368 1.000 9.46955 57 SER D O 1
ATOM 11673 N N . ASP D 1 58 ? 23.11784 16.41797 31.61960 1.000 9.92937 58 ASP D N 1
ATOM 11674 C CA . ASP D 1 58 ? 22.84472 15.02707 31.28643 1.000 10.12004 58 ASP D CA 1
ATOM 11675 C C . ASP D 1 58 ? 21.81885 14.90957 30.16844 1.000 9.96243 58 ASP D C 1
ATOM 11676 O O . ASP D 1 58 ? 21.96495 14.07337 29.26792 1.000 9.70400 58 ASP D O 1
ATOM 11681 N N . LYS D 1 59 ? 20.78095 15.75231 30.19806 1.000 10.08891 59 LYS D N 1
ATOM 11682 C CA . LYS D 1 59 ? 19.75279 15.71256 29.15874 1.000 10.05424 59 LYS D CA 1
ATOM 11683 C C . LYS D 1 59 ? 20.31731 16.12990 27.80417 1.000 9.26296 59 LYS D C 1
ATOM 11684 O O . LYS D 1 59 ? 19.96999 15.54562 26.76865 1.000 9.42628 59 LYS D O 1
ATOM 11690 N N . GLN D 1 60 ? 21.20697 17.12369 27.78748 1.000 8.97148 60 GLN D N 1
ATOM 11691 C CA . GLN D 1 60 ? 21.86944 17.47075 26.53385 1.000 9.04323 60 GLN D CA 1
ATOM 11692 C C . GLN D 1 60 ? 22.73949 16.32017 26.03991 1.000 8.95209 60 GLN D C 1
ATOM 11693 O O . GLN D 1 60 ? 22.75604 16.01539 24.83933 1.000 9.46418 60 GLN D O 1
ATOM 11699 N N . TRP D 1 61 ? 23.46696 15.66311 26.95197 1.000 8.43742 61 TRP D N 1
ATOM 11700 C CA . TRP D 1 61 ? 24.28820 14.52453 26.55042 1.000 8.93615 61 TRP D CA 1
ATOM 11701 C C . TRP D 1 61 ? 23.44597 13.35410 26.05664 1.000 8.71074 61 TRP D C 1
ATOM 11702 O O . TRP D 1 61 ? 23.87496 12.63557 25.14890 1.000 10.23274 61 TRP D O 1
ATOM 11713 N N . ALA D 1 62 ? 22.24741 13.15474 26.61884 1.000 8.92548 62 ALA D N 1
ATOM 11714 C CA . ALA D 1 62 ? 21.33373 12.17312 26.04319 1.000 9.60554 62 ALA D CA 1
ATOM 11715 C C . ALA D 1 62 ? 20.97436 12.55631 24.61523 1.000 9.62247 62 ALA D C 1
ATOM 11716 O O . ALA D 1 62 ? 20.92822 11.69609 23.72796 1.000 10.57145 62 ALA D O 1
ATOM 11718 N N . GLY D 1 63 ? 20.70278 13.84427 24.37534 1.000 9.24273 63 GLY D N 1
ATOM 11719 C CA . GLY D 1 63 ? 20.45158 14.29706 23.01479 1.000 9.77825 63 GLY D CA 1
ATOM 11720 C C . GLY D 1 63 ? 21.61992 14.05149 22.08764 1.000 9.42706 63 GLY D C 1
ATOM 11721 O O . GLY D 1 63 ? 21.42595 13.74044 20.90704 1.000 10.28761 63 GLY D O 1
ATOM 11722 N N . MET D 1 64 ? 22.84225 14.17217 22.60810 1.000 9.51070 64 MET D N 1
ATOM 11723 C CA . MET D 1 64 ? 24.03764 13.91520 21.81499 1.000 9.26378 64 MET D CA 1
ATOM 11724 C C . MET D 1 64 ? 24.11380 12.48176 21.32210 1.000 9.52779 64 MET D C 1
ATOM 11725 O O . MET D 1 64 ? 24.84040 12.21813 20.36254 1.000 10.83138 64 MET D O 1
ATOM 11730 N N . MET D 1 65 ? 23.41085 11.54850 21.97003 1.000 9.64204 65 MET D N 1
ATOM 11731 C CA . MET D 1 65 ? 23.41647 10.14966 21.56659 1.000 9.68593 65 MET D CA 1
ATOM 11732 C C . MET D 1 65 ? 22.37342 9.82640 20.51548 1.000 9.70618 65 MET D C 1
ATOM 11733 O O . MET D 1 65 ? 22.40324 8.72372 19.95559 1.000 11.56640 65 MET D O 1
ATOM 11738 N N . ILE D 1 66 ? 21.44752 10.74512 20.24227 1.000 10.85311 66 ILE D N 1
ATOM 11739 C CA . ILE D 1 66 ? 20.41997 10.50348 19.23585 1.000 10.92541 66 ILE D CA 1
ATOM 11740 C C . ILE D 1 66 ? 20.55169 11.51688 18.11000 1.000 10.82237 66 ILE D C 1
ATOM 11741 O O . ILE D 1 66 ? 19.55331 12.00109 17.55781 1.000 12.13807 66 ILE D O 1
ATOM 11746 N N . GLY D 1 67 ? 21.79015 11.84328 17.76218 1.000 9.96524 67 GLY D N 1
ATOM 11747 C CA . GLY D 1 67 ? 22.03236 12.63036 16.57151 1.000 10.42151 67 GLY D CA 1
ATOM 11748 C C . GLY D 1 67 ? 21.53282 11.88925 15.35247 1.000 10.63155 67 GLY D C 1
ATOM 11749 O O . GLY D 1 67 ? 21.90887 10.73677 15.11819 1.000 11.87869 67 GLY D O 1
ATOM 11750 N N . ASP D 1 68 ? 20.64539 12.54065 14.60481 1.000 9.89290 68 ASP D N 1
ATOM 11751 C CA . ASP D 1 68 ? 20.10935 12.06809 13.33425 1.000 10.37800 68 ASP D CA 1
ATOM 11752 C C . ASP D 1 68 ? 20.92268 12.82018 12.28925 1.000 10.28409 68 ASP D C 1
ATOM 11753 O O . ASP D 1 68 ? 20.69484 14.00715 12.03580 1.000 10.96730 68 ASP D O 1
ATOM 11758 N N . GLU D 1 69 ? 21.91590 12.14460 11.72029 1.000 9.68200 69 GLU D N 1
ATOM 11759 C CA . GLU D 1 69 ? 22.94433 12.80587 10.92884 1.000 10.18580 69 GLU D CA 1
ATOM 11760 C C . GLU D 1 69 ? 22.56792 12.94988 9.45644 1.000 10.51724 69 GLU D C 1
ATOM 11761 O O . GLU D 1 69 ? 23.43787 13.21983 8.61968 1.000 11.99253 69 GLU D O 1
ATOM 11767 N N . ALA D 1 70 ? 21.28252 12.82847 9.14066 1.000 11.20326 70 ALA D N 1
ATOM 11768 C CA . ALA D 1 70 ? 20.80662 12.99927 7.77694 1.000 11.84158 70 ALA D CA 1
ATOM 11769 C C . ALA D 1 70 ? 21.07115 14.41039 7.26049 1.000 12.40419 70 ALA D C 1
ATOM 11770 O O . ALA D 1 70 ? 20.97584 15.40219 7.99164 1.000 13.24861 70 ALA D O 1
ATOM 11772 N N . TYR D 1 71 ? 21.37097 14.48912 5.96583 1.000 13.01231 71 TYR D N 1
ATOM 11773 C CA . TYR D 1 71 ? 21.70220 15.75999 5.32397 1.000 14.55923 71 TYR D CA 1
ATOM 11774 C C . TYR D 1 71 ? 20.50497 16.69517 5.27093 1.000 15.66176 71 TYR D C 1
ATOM 11775 O O . TYR D 1 71 ? 20.67165 17.92463 5.29822 1.000 15.85424 71 TYR D O 1
ATOM 11784 N N . ALA D 1 72 ? 19.30643 16.12775 5.15732 1.000 14.11408 72 ALA D N 1
ATOM 11785 C CA . ALA D 1 72 ? 18.06087 16.86890 5.09326 1.000 14.85813 72 ALA D CA 1
ATOM 11786 C C . ALA D 1 72 ? 17.02608 16.10921 5.90481 1.000 14.27292 72 ALA D C 1
ATOM 11787 O O . ALA D 1 72 ? 17.04147 14.87654 5.95645 1.000 14.14248 72 ALA D O 1
ATOM 11789 N N . GLY D 1 73 ? 16.13542 16.85542 6.54990 1.000 13.45277 73 GLY D N 1
ATOM 11790 C CA . GLY D 1 73 ? 15.05084 16.24926 7.29398 1.000 13.45806 73 GLY D CA 1
ATOM 11791 C C . GLY D 1 73 ? 15.43496 15.63239 8.61551 1.000 11.74803 73 GLY D C 1
ATOM 11792 O O . GLY D 1 73 ? 14.68947 14.79475 9.12493 1.000 13.39352 73 GLY D O 1
ATOM 11793 N N . SER D 1 74 ? 16.57643 16.01492 9.19053 1.000 11.56488 74 SER D N 1
ATOM 11794 C CA . SER D 1 74 ? 16.96581 15.49005 10.49343 1.000 11.47869 74 SER D CA 1
ATOM 11795 C C . SER D 1 74 ? 15.94872 15.86935 11.55924 1.000 11.05105 74 SER D C 1
ATOM 11796 O O . SER D 1 74 ? 15.53054 17.02555 11.65639 1.000 11.59240 74 SER D O 1
ATOM 11799 N N . GLU D 1 75 ? 15.59339 14.89244 12.39974 1.000 11.21803 75 GLU D N 1
ATOM 11800 C CA A GLU D 1 75 ? 14.72092 15.15158 13.54228 0.517 12.33419 75 GLU D CA 1
ATOM 11801 C CA B GLU D 1 75 ? 14.69699 15.19061 13.50554 0.483 12.46794 75 GLU D CA 1
ATOM 11802 C C . GLU D 1 75 ? 15.29517 16.22975 14.44212 1.000 11.95872 75 GLU D C 1
ATOM 11803 O O . GLU D 1 75 ? 14.54798 16.97448 15.08419 1.000 12.47178 75 GLU D O 1
ATOM 11814 N N . ASN D 1 76 ? 16.62795 16.30210 14.53142 1.000 10.93800 76 ASN D N 1
ATOM 11815 C CA . ASN D 1 76 ? 17.23921 17.30440 15.39410 1.000 10.80042 76 ASN D CA 1
ATOM 11816 C C . ASN D 1 76 ? 17.01528 18.70415 14.84704 1.000 11.40927 76 ASN D C 1
ATOM 11817 O O . ASN D 1 76 ? 16.85038 19.65299 15.62036 1.000 11.99064 76 ASN D O 1
ATOM 11822 N N . PHE D 1 77 ? 17.04852 18.85982 13.51756 1.000 11.57622 77 PHE D N 1
ATOM 11823 C CA . PHE D 1 77 ? 16.72111 20.15364 12.93368 1.000 12.09918 77 PHE D CA 1
ATOM 11824 C C . PHE D 1 77 ? 15.29371 20.54780 13.28504 1.000 11.85938 77 PHE D C 1
ATOM 11825 O O . PHE D 1 77 ? 15.03197 21.68607 13.68786 1.000 12.65667 77 PHE D O 1
ATOM 11833 N N . TYR D 1 78 ? 14.35159 19.60997 13.14611 1.000 12.39296 78 TYR D N 1
ATOM 11834 C CA . TYR D 1 78 ? 12.96338 19.93121 13.46022 1.000 13.01320 78 TYR D CA 1
ATOM 11835 C C . TYR D 1 78 ? 12.80163 20.32061 14.92492 1.000 13.14082 78 TYR D C 1
ATOM 11836 O O . TYR D 1 78 ? 12.03150 21.23191 15.24539 1.000 13.92835 78 TYR D O 1
ATOM 11845 N N . HIS D 1 79 ? 13.53099 19.65231 15.82588 1.000 12.36061 79 HIS D N 1
ATOM 11846 C CA . HIS D 1 79 ? 13.48692 20.01424 17.23993 1.000 12.65004 79 HIS D CA 1
ATOM 11847 C C . HIS D 1 79 ? 14.01673 21.42737 17.46209 1.000 12.38537 79 HIS D C 1
ATOM 11848 O O . HIS D 1 79 ? 13.41397 22.22028 18.19388 1.000 13.98834 79 HIS D O 1
ATOM 11855 N N . LEU D 1 80 ? 15.16016 21.74978 16.85455 1.000 11.80464 80 LEU D N 1
ATOM 11856 C CA . LEU D 1 80 ? 15.72835 23.08759 16.99408 1.000 12.81693 80 LEU D CA 1
ATOM 11857 C C . LEU D 1 80 ? 14.78444 24.14463 16.43468 1.000 13.39118 80 LEU D C 1
ATOM 11858 O O . LEU D 1 80 ? 14.54500 25.17918 17.06615 1.000 14.35195 80 LEU D O 1
ATOM 11863 N N . GLU D 1 81 ? 14.23600 23.89541 15.24624 1.000 14.18408 81 GLU D N 1
ATOM 11864 C CA . GLU D 1 81 ? 13.32358 24.84318 14.61928 1.000 14.85786 81 GLU D CA 1
ATOM 11865 C C . GLU D 1 81 ? 12.09202 25.07583 15.49014 1.000 15.38012 81 GLU D C 1
ATOM 11866 O O . GLU D 1 81 ? 11.68341 26.22149 15.72209 1.000 16.56292 81 GLU D O 1
ATOM 11872 N N . LYS D 1 82 ? 11.49869 23.99522 16.00030 1.000 15.60218 82 LYS D N 1
ATOM 11873 C CA . LYS D 1 82 ? 10.32564 24.11679 16.86073 1.000 16.49744 82 LYS D CA 1
ATOM 11874 C C . LYS D 1 82 ? 10.64946 24.89351 18.13383 1.000 15.17845 82 LYS D C 1
ATOM 11875 O O . LYS D 1 82 ? 9.87193 25.75711 18.56437 1.000 16.94563 82 LYS D O 1
ATOM 11881 N N . THR D 1 83 ? 11.79411 24.59933 18.74982 1.000 14.23878 83 THR D N 1
ATOM 11882 C CA . THR D 1 83 ? 12.15661 25.24439 20.00706 1.000 14.37684 83 THR D CA 1
ATOM 11883 C C . THR D 1 83 ? 12.39674 26.73582 19.80987 1.000 14.26349 83 THR D C 1
ATOM 11884 O O . THR D 1 83 ? 11.91474 27.56455 20.59476 1.000 14.88241 83 THR D O 1
ATOM 11888 N N . VAL D 1 84 ? 13.14886 27.09558 18.76723 1.000 14.52772 84 VAL D N 1
ATOM 11889 C CA . VAL D 1 84 ? 13.46545 28.50154 18.54619 1.000 14.96423 84 VAL D CA 1
ATOM 11890 C C . VAL D 1 84 ? 12.21161 29.28059 18.16601 1.000 16.21973 84 VAL D C 1
ATOM 11891 O O . VAL D 1 84 ? 11.99488 30.40493 18.64260 1.000 16.95190 84 VAL D O 1
ATOM 11895 N N . LYS D 1 85 ? 11.34363 28.68464 17.34183 1.000 17.54808 85 LYS D N 1
ATOM 11896 C CA . LYS D 1 85 ? 10.08792 29.35291 17.01206 1.000 19.69783 85 LYS D CA 1
ATOM 11897 C C . LYS D 1 85 ? 9.25352 29.59089 18.26393 1.000 19.83821 85 LYS D C 1
ATOM 11898 O O . LYS D 1 85 ? 8.68067 30.67252 18.44303 1.000 21.22062 85 LYS D O 1
ATOM 11904 N N . GLU D 1 86 ? 9.18745 28.59607 19.15033 1.000 18.99550 86 GLU D N 1
ATOM 11905 C CA . GLU D 1 86 ? 8.40373 28.74157 20.37262 1.000 19.03700 86 GLU D CA 1
ATOM 11906 C C . GLU D 1 86 ? 8.99282 29.81323 21.28414 1.000 18.52344 86 GLU D C 1
ATOM 11907 O O . GLU D 1 86 ? 8.27151 30.68015 21.79058 1.000 19.62918 86 GLU D O 1
ATOM 11913 N N . LEU D 1 87 ? 10.30313 29.77704 21.50088 1.000 17.52198 87 LEU D N 1
ATOM 11914 C CA . LEU D 1 87 ? 10.90615 30.62960 22.51555 1.000 17.48298 87 LEU D CA 1
ATOM 11915 C C . LEU D 1 87 ? 11.23066 32.02995 22.01080 1.000 18.53290 87 LEU D C 1
ATOM 11916 O O . LEU D 1 87 ? 11.09992 32.99932 22.76724 1.000 19.50854 87 LEU D O 1
ATOM 11921 N N . PHE D 1 88 ? 11.66365 32.17082 20.75656 1.000 18.56776 88 PHE D N 1
ATOM 11922 C CA . PHE D 1 88 ? 12.00543 33.48461 20.22470 1.000 19.88641 88 PHE D CA 1
ATOM 11923 C C . PHE D 1 88 ? 10.89558 34.09896 19.38324 1.000 21.67598 88 PHE D C 1
ATOM 11924 O O . PHE D 1 88 ? 10.87273 35.32136 19.22214 1.000 24.11892 88 PHE D O 1
ATOM 11932 N N . GLY D 1 89 ? 9.99588 33.29144 18.82322 1.000 21.35663 89 GLY D N 1
ATOM 11933 C CA . GLY D 1 89 ? 8.84616 33.80713 18.11267 1.000 23.09543 89 GLY D CA 1
ATOM 11934 C C . GLY D 1 89 ? 9.04501 34.09544 16.63746 1.000 24.43649 89 GLY D C 1
ATOM 11935 O O . GLY D 1 89 ? 8.06594 34.41479 15.95780 1.000 27.58072 89 GLY D O 1
ATOM 11936 N N . PHE D 1 90 ? 10.26558 34.00037 16.11638 1.000 23.87645 90 PHE D N 1
ATOM 11937 C CA . PHE D 1 90 ? 10.49933 34.30627 14.71014 1.000 23.92590 90 PHE D CA 1
ATOM 11938 C C . PHE D 1 90 ? 9.93799 33.21417 13.80463 1.000 24.12709 90 PHE D C 1
ATOM 11939 O O . PHE D 1 90 ? 9.84436 32.04240 14.18281 1.000 24.42513 90 PHE D O 1
ATOM 11947 N N . LYS D 1 91 ? 9.58226 33.61442 12.58095 1.000 23.82685 91 LYS D N 1
ATOM 11948 C CA . LYS D 1 91 ? 8.92872 32.69376 11.65678 1.000 25.03378 91 LYS D CA 1
ATOM 11949 C C . LYS D 1 91 ? 9.89018 31.63615 11.12269 1.000 23.58999 91 LYS D C 1
ATOM 11950 O O . LYS D 1 91 ? 9.48644 30.48781 10.90111 1.000 24.47610 91 LYS D O 1
ATOM 11956 N N . HIS D 1 92 ? 11.15934 31.99230 10.90773 1.000 22.43116 92 HIS D N 1
ATOM 11957 C CA . HIS D 1 92 ? 12.07865 31.12960 10.17287 1.000 21.81131 92 HIS D CA 1
ATOM 11958 C C . HIS D 1 92 ? 13.43705 31.07693 10.85929 1.000 20.47721 92 HIS D C 1
ATOM 11959 O O . HIS D 1 92 ? 13.84207 32.02175 11.54182 1.000 20.89059 92 HIS D O 1
ATOM 11966 N N . ILE D 1 93 ? 14.14742 29.96823 10.64444 1.000 19.59824 93 ILE D N 1
ATOM 11967 C CA . ILE D 1 93 ? 15.48393 29.75644 11.19462 1.000 17.91968 93 ILE D CA 1
ATOM 11968 C C . ILE D 1 93 ? 16.39288 29.17253 10.11556 1.000 17.49013 93 ILE D C 1
ATOM 11969 O O . ILE D 1 93 ? 15.96674 28.34706 9.30128 1.000 18.80455 93 ILE D O 1
ATOM 11974 N N . VAL D 1 94 ? 17.64971 29.60498 10.11703 1.000 17.30752 94 VAL D N 1
ATOM 11975 C CA . VAL D 1 94 ? 18.72011 28.96688 9.35523 1.000 17.57713 94 VAL D CA 1
ATOM 11976 C C . VAL D 1 94 ? 19.84874 28.66778 10.33516 1.000 16.66455 94 VAL D C 1
ATOM 11977 O O . VAL D 1 94 ? 20.45776 29.60515 10.87345 1.000 16.85502 94 VAL D O 1
ATOM 11981 N N . PRO D 1 95 ? 20.14830 27.40164 10.61528 1.000 15.44894 95 PRO D N 1
ATOM 11982 C CA . PRO D 1 95 ? 21.25546 27.09340 11.52451 1.000 15.66799 95 PRO D CA 1
ATOM 11983 C C . PRO D 1 95 ? 22.59614 27.45498 10.90146 1.000 15.60867 95 PRO D C 1
ATOM 11984 O O . PRO D 1 95 ? 22.76075 27.45965 9.67866 1.000 16.60763 95 PRO D O 1
ATOM 11988 N N . THR D 1 96 ? 23.55560 27.78620 11.76701 1.000 15.02513 96 THR D N 1
ATOM 11989 C CA . THR D 1 96 ? 24.93075 28.06592 11.36692 1.000 14.95387 96 THR D CA 1
ATOM 11990 C C . THR D 1 96 ? 25.85842 27.41432 12.38500 1.000 14.92543 96 THR D C 1
ATOM 11991 O O . THR D 1 96 ? 25.43653 27.04202 13.47961 1.000 15.62285 96 THR D O 1
ATOM 11995 N N . HIS D 1 97 ? 27.13543 27.26086 12.02287 1.000 14.31686 97 HIS D N 1
ATOM 11996 C CA . HIS D 1 97 ? 28.02048 26.53298 12.92978 1.000 14.39783 97 HIS D CA 1
ATOM 11997 C C . HIS D 1 97 ? 28.29040 27.31445 14.21258 1.000 14.74904 97 HIS D C 1
ATOM 11998 O O . HIS D 1 97 ? 28.49346 26.70792 15.27107 1.000 14.44431 97 HIS D O 1
ATOM 12005 N N . GLN D 1 98 ? 28.29083 28.64379 14.14611 1.000 14.92801 98 GLN D N 1
ATOM 12006 C CA . GLN D 1 98 ? 28.29153 29.48753 15.33841 1.000 15.22973 98 GLN D CA 1
ATOM 12007 C C . GLN D 1 98 ? 27.81974 30.88217 14.93158 1.000 15.87351 98 GLN D C 1
ATOM 12008 O O . GLN D 1 98 ? 27.36873 31.09703 13.79987 1.000 16.38685 98 GLN D O 1
ATOM 12014 N N . GLY D 1 99 ? 27.92401 31.83734 15.85661 1.000 16.62065 99 GLY D N 1
ATOM 12015 C CA . GLY D 1 99 ? 27.31220 33.14014 15.63111 1.000 16.71303 99 GLY D CA 1
ATOM 12016 C C . GLY D 1 99 ? 27.89771 33.90617 14.45751 1.000 17.62252 99 GLY D C 1
ATOM 12017 O O . GLY D 1 99 ? 27.16211 34.52983 13.68710 1.000 17.47324 99 GLY D O 1
ATOM 12018 N N . ARG D 1 100 ? 29.22530 33.88899 14.31036 1.000 17.43252 100 ARG D N 1
ATOM 12019 C CA . ARG D 1 100 ? 29.83136 34.65745 13.22655 1.000 18.48402 100 ARG D CA 1
ATOM 12020 C C . ARG D 1 100 ? 29.44294 34.11687 11.85680 1.000 19.22512 100 ARG D C 1
ATOM 12021 O O . ARG D 1 100 ? 29.47178 34.86850 10.87889 1.000 20.61914 100 ARG D O 1
ATOM 12029 N N . GLY D 1 101 ? 29.05395 32.84395 11.76880 1.000 19.21869 101 GLY D N 1
ATOM 12030 C CA . GLY D 1 101 ? 28.47452 32.34530 10.53096 1.000 19.55654 101 GLY D CA 1
ATOM 12031 C C . GLY D 1 101 ? 27.13683 32.99178 10.21855 1.000 18.89013 101 GLY D C 1
ATOM 12032 O O . GLY D 1 101 ? 26.85223 33.32955 9.06747 1.000 19.74585 101 GLY D O 1
ATOM 12033 N N . ALA D 1 102 ? 26.29282 33.16535 11.23551 1.000 18.12730 102 ALA D N 1
ATOM 12034 C CA . ALA D 1 102 ? 25.02184 33.85360 11.03137 1.000 19.05419 102 ALA D CA 1
ATOM 12035 C C . ALA D 1 102 ? 25.22451 35.32721 10.69775 1.000 20.62029 102 ALA D C 1
ATOM 12036 O O . ALA D 1 102 ? 24.45671 35.89192 9.90888 1.000 21.00915 102 ALA D O 1
ATOM 12038 N N . GLU D 1 103 ? 26.25484 35.95752 11.27051 1.000 20.97460 103 GLU D N 1
ATOM 12039 C CA . GLU D 1 103 ? 26.54208 37.35985 10.97182 1.000 22.58512 103 GLU D CA 1
ATOM 12040 C C . GLU D 1 103 ? 26.99668 37.53287 9.53051 1.000 22.91699 103 GLU D C 1
ATOM 12041 O O . GLU D 1 103 ? 26.65122 38.52645 8.88022 1.000 23.71403 103 GLU D O 1
ATOM 12047 N N . ASN D 1 104 ? 27.79520 36.59053 9.02757 1.000 22.80656 104 ASN D N 1
ATOM 12048 C CA . ASN D 1 104 ? 28.18267 36.60403 7.62272 1.000 22.51059 104 ASN D CA 1
ATOM 12049 C C . ASN D 1 104 ? 26.94648 36.60545 6.73491 1.000 23.24715 104 ASN D C 1
ATOM 12050 O O . ASN D 1 104 ? 26.82739 37.43404 5.82536 1.000 24.22380 104 ASN D O 1
ATOM 12055 N N . LEU D 1 105 ? 25.99239 35.70963 7.01327 1.000 22.29593 105 LEU D N 1
ATOM 12056 C CA . LEU D 1 105 ? 24.76720 35.65947 6.22044 1.000 22.09299 105 LEU D CA 1
ATOM 12057 C C . LEU D 1 105 ? 23.98660 36.96292 6.32261 1.000 23.31801 105 LEU D C 1
ATOM 12058 O O . LEU D 1 105 ? 23.63296 37.56532 5.30314 1.000 24.31284 105 LEU D O 1
ATOM 12063 N N . LEU D 1 106 ? 23.69671 37.40931 7.54758 1.000 24.24047 106 LEU D N 1
ATOM 12064 C CA . LEU D 1 106 ? 22.88941 38.61441 7.72612 1.000 25.25970 106 LEU D CA 1
ATOM 12065 C C . LEU D 1 106 ? 23.51203 39.80851 7.01393 1.000 25.56807 106 LEU D C 1
ATOM 12066 O O . LEU D 1 106 ? 22.82689 40.53732 6.28338 1.000 26.90428 106 LEU D O 1
ATOM 12071 N N . SER D 1 107 ? 24.81786 40.01806 7.20191 1.000 26.07624 107 SER D N 1
ATOM 12072 C CA . SER D 1 107 ? 25.45716 41.20409 6.63538 1.000 27.47940 107 SER D CA 1
ATOM 12073 C C . SER D 1 107 ? 25.46683 41.16661 5.11303 1.000 27.25297 107 SER D C 1
ATOM 12074 O O . SER D 1 107 ? 25.30781 42.20862 4.46774 1.000 27.23875 107 SER D O 1
ATOM 12077 N N . GLN D 1 108 ? 25.64835 39.98475 4.51477 1.000 27.46086 108 GLN D N 1
ATOM 12078 C CA . GLN D 1 108 ? 25.59036 39.89643 3.05818 1.000 28.24254 108 GLN D CA 1
ATOM 12079 C C . GLN D 1 108 ? 24.17594 40.11067 2.53340 1.000 28.99900 108 GLN D C 1
ATOM 12080 O O . GLN D 1 108 ? 24.00453 40.66798 1.44349 1.000 30.06826 108 GLN D O 1
ATOM 12086 N N . LEU D 1 109 ? 23.15642 39.69951 3.29446 1.000 29.99453 109 LEU D N 1
ATOM 12087 C CA . LEU D 1 109 ? 21.77321 39.78948 2.83420 1.000 31.54908 109 LEU D CA 1
ATOM 12088 C C . LEU D 1 109 ? 21.16341 41.16838 3.04553 1.000 31.31092 109 LEU D C 1
ATOM 12089 O O . LEU D 1 109 ? 20.31810 41.58926 2.24991 1.000 32.12523 109 LEU D O 1
ATOM 12094 N N . ALA D 1 110 ? 21.54921 41.87295 4.10855 1.000 30.38552 110 ALA D N 1
ATOM 12095 C CA . ALA D 1 110 ? 20.79683 43.02515 4.58760 1.000 29.99063 110 ALA D CA 1
ATOM 12096 C C . ALA D 1 110 ? 21.52343 44.35477 4.43066 1.000 30.33043 110 ALA D C 1
ATOM 12097 O O . ALA D 1 110 ? 20.97052 45.39069 4.81746 1.000 33.01490 110 ALA D O 1
ATOM 12099 N N . ILE D 1 111 ? 22.73675 44.36571 3.88466 1.000 30.56152 111 ILE D N 1
ATOM 12100 C CA . ILE D 1 111 ? 23.52446 45.58611 3.74741 1.000 30.64926 111 ILE D CA 1
ATOM 12101 C C . ILE D 1 111 ? 23.85642 45.80612 2.27951 1.000 31.55033 111 ILE D C 1
ATOM 12102 O O . ILE D 1 111 ? 24.17686 44.85492 1.56075 1.000 31.78536 111 ILE D O 1
ATOM 12107 N N . LYS D 1 112 ? 23.79218 47.08923 1.83596 1.000 32.68512 112 LYS D N 1
ATOM 12108 C CA . LYS D 1 112 ? 24.34016 47.57641 0.57103 1.000 34.87669 112 LYS D CA 1
ATOM 12109 C C . LYS D 1 112 ? 25.53872 48.47877 0.85546 1.000 35.36542 112 LYS D C 1
ATOM 12110 O O . LYS D 1 112 ? 25.51415 49.23850 1.82924 1.000 35.33260 112 LYS D O 1
ATOM 12116 N N . PRO D 1 113 ? 26.59379 48.42274 0.04129 1.000 35.47107 113 PRO D N 1
ATOM 12117 C CA . PRO D 1 113 ? 27.80380 49.20276 0.34380 1.000 36.12715 113 PRO D CA 1
ATOM 12118 C C . PRO D 1 113 ? 27.51967 50.69353 0.47374 1.000 37.46223 113 PRO D C 1
ATOM 12119 O O . PRO D 1 113 ? 26.74188 51.26870 -0.28944 1.000 37.89861 113 PRO D O 1
ATOM 12123 N N . GLY D 1 114 ? 28.16321 51.31658 1.46214 1.000 39.26264 114 GLY D N 1
ATOM 12124 C CA . GLY D 1 114 ? 27.95412 52.71320 1.76723 1.000 39.08493 114 GLY D CA 1
ATOM 12125 C C . GLY D 1 114 ? 26.86265 52.98985 2.78078 1.000 39.16492 114 GLY D C 1
ATOM 12126 O O . GLY D 1 114 ? 26.81479 54.09865 3.32876 1.000 40.53474 114 GLY D O 1
ATOM 12127 N N . GLN D 1 115 ? 25.98482 52.02053 3.04388 1.000 37.64848 115 GLN D N 1
ATOM 12128 C CA . GLN D 1 115 ? 24.89896 52.21080 3.99512 1.000 37.19415 115 GLN D CA 1
ATOM 12129 C C . GLN D 1 115 ? 25.42428 52.19692 5.42696 1.000 36.14561 115 GLN D C 1
ATOM 12130 O O . GLN D 1 115 ? 26.58273 51.86537 5.69916 1.000 36.65261 115 GLN D O 1
ATOM 12136 N N . TYR D 1 116 ? 24.53893 52.55215 6.35216 1.000 35.32258 116 TYR D N 1
ATOM 12137 C CA . TYR D 1 116 ? 24.86394 52.60970 7.76752 1.000 33.41715 116 TYR D CA 1
ATOM 12138 C C . TYR D 1 116 ? 24.18729 51.47214 8.51809 1.000 31.33962 116 TYR D C 1
ATOM 12139 O O . TYR D 1 116 ? 23.03337 51.12668 8.24627 1.000 32.12598 116 TYR D O 1
ATOM 12148 N N . VAL D 1 117 ? 24.90956 50.90435 9.47333 1.000 30.84672 117 VAL D N 1
ATOM 12149 C CA . VAL D 1 117 ? 24.32650 50.03366 10.48499 1.000 29.56551 117 VAL D CA 1
ATOM 12150 C C . VAL D 1 117 ? 24.48272 50.73478 11.82412 1.000 30.00535 117 VAL D C 1
ATOM 12151 O O . VAL D 1 117 ? 25.60082 51.08712 12.22097 1.000 31.05116 117 VAL D O 1
ATOM 12155 N N . ALA D 1 118 ? 23.36746 50.94658 12.50990 1.000 28.70544 118 ALA D N 1
ATOM 12156 C CA . ALA D 1 118 ? 23.35744 51.63343 13.79301 1.000 27.68623 118 ALA D CA 1
ATOM 12157 C C . ALA D 1 118 ? 23.21702 50.60649 14.90930 1.000 27.99960 118 ALA D C 1
ATOM 12158 O O . ALA D 1 118 ? 22.29242 49.78916 14.88848 1.000 29.73946 118 ALA D O 1
ATOM 12160 N N . GLY D 1 119 ? 24.11901 50.66386 15.88988 1.000 27.85866 119 GLY D N 1
ATOM 12161 C CA . GLY D 1 119 ? 24.11808 49.66886 16.94650 1.000 26.66893 119 GLY D CA 1
ATOM 12162 C C . GLY D 1 119 ? 24.60677 50.20808 18.27493 1.000 26.72791 119 GLY D C 1
ATOM 12163 O O . GLY D 1 119 ? 25.21492 51.27405 18.35748 1.000 27.27043 119 GLY D O 1
ATOM 12164 N N . ASN D 1 120 ? 24.34991 49.43007 19.32868 1.000 25.75403 120 ASN D N 1
ATOM 12165 C CA . ASN D 1 120 ? 24.77392 49.78714 20.68750 1.000 25.29493 120 ASN D CA 1
ATOM 12166 C C . ASN D 1 120 ? 26.16172 49.20952 20.96554 1.000 27.61176 120 ASN D C 1
ATOM 12167 O O . ASN D 1 120 ? 26.30863 48.08934 21.44518 1.000 28.58526 120 ASN D O 1
ATOM 12172 N N . MET D 1 121 ? 27.19753 49.99815 20.65438 1.000 28.72157 121 MET D N 1
ATOM 12173 C CA . MET D 1 121 ? 28.59173 49.54893 20.65152 1.000 28.87971 121 MET D CA 1
ATOM 12174 C C . MET D 1 121 ? 28.81677 48.44610 19.61907 1.000 29.68481 121 MET D C 1
ATOM 12175 O O . MET D 1 121 ? 27.97473 48.24509 18.73980 1.000 31.00383 121 MET D O 1
ATOM 12180 N N . TYR D 1 122 ? 29.94009 47.73375 19.69380 1.000 29.28101 122 TYR D N 1
ATOM 12181 C CA . TYR D 1 122 ? 30.26963 46.77876 18.64231 1.000 30.09139 122 TYR D CA 1
ATOM 12182 C C . TYR D 1 122 ? 31.01152 45.58118 19.22174 1.000 29.12260 122 TYR D C 1
ATOM 12183 O O . TYR D 1 122 ? 31.51993 45.61556 20.34478 1.000 29.48790 122 TYR D O 1
ATOM 12192 N N . PHE D 1 123 ? 31.07182 44.51604 18.41945 1.000 28.79415 123 PHE D N 1
ATOM 12193 C CA . PHE D 1 123 ? 31.88014 43.33448 18.68832 1.000 28.09098 123 PHE D CA 1
ATOM 12194 C C . PHE D 1 123 ? 32.70721 43.03272 17.44513 1.000 27.88132 123 PHE D C 1
ATOM 12195 O O . PHE D 1 123 ? 32.29355 43.33562 16.32276 1.000 28.42136 123 PHE D O 1
ATOM 12203 N N . THR D 1 124 ? 33.87339 42.41567 17.65385 1.000 27.73011 124 THR D N 1
ATOM 12204 C CA . THR D 1 124 ? 34.87907 42.32590 16.59268 1.000 28.98335 124 THR D CA 1
ATOM 12205 C C . THR D 1 124 ? 34.35056 41.62659 15.33913 1.000 28.19840 124 THR D C 1
ATOM 12206 O O . THR D 1 124 ? 34.46959 42.15882 14.22979 1.000 28.68070 124 THR D O 1
ATOM 12210 N N . THR D 1 125 ? 33.77750 40.42653 15.48608 1.000 26.31556 125 THR D N 1
ATOM 12211 C CA . THR D 1 125 ? 33.31966 39.68623 14.30759 1.000 25.78598 125 THR D CA 1
ATOM 12212 C C . THR D 1 125 ? 32.11035 40.35720 13.66942 1.000 26.39869 125 THR D C 1
ATOM 12213 O O . THR D 1 125 ? 32.01843 40.45021 12.43698 1.000 27.10883 125 THR D O 1
ATOM 12217 N N . THR D 1 126 ? 31.17275 40.82433 14.49594 1.000 26.87780 126 THR D N 1
ATOM 12218 C CA . THR D 1 126 ? 29.95624 41.45300 13.99018 1.000 27.62817 126 THR D CA 1
ATOM 12219 C C . THR D 1 126 ? 30.28759 42.68121 13.15423 1.000 27.82415 126 THR D C 1
ATOM 12220 O O . THR D 1 126 ? 29.78600 42.84469 12.03364 1.000 27.37291 126 THR D O 1
ATOM 12224 N N . ARG D 1 127 ? 31.14891 43.55109 13.68333 1.000 28.78595 127 ARG D N 1
ATOM 12225 C CA . ARG D 1 127 ? 31.52911 44.75446 12.95653 1.000 29.73515 127 ARG D CA 1
ATOM 12226 C C . ARG D 1 127 ? 32.34146 44.42676 11.71061 1.000 30.18820 127 ARG D C 1
ATOM 12227 O O . ARG D 1 127 ? 32.20534 45.11355 10.68921 1.000 31.40623 127 ARG D O 1
ATOM 12235 N N . PHE D 1 128 ? 33.18388 43.39086 11.76316 1.000 30.05414 128 PHE D N 1
ATOM 12236 C CA . PHE D 1 128 ? 33.90764 42.98914 10.56106 1.000 29.29847 128 PHE D CA 1
ATOM 12237 C C . PHE D 1 128 ? 32.94539 42.66525 9.42782 1.000 28.56066 128 PHE D C 1
ATOM 12238 O O . PHE D 1 128 ? 33.12317 43.13070 8.29709 1.000 28.29238 128 PHE D O 1
ATOM 12246 N N . HIS D 1 129 ? 31.92186 41.85670 9.70577 1.000 27.68586 129 HIS D N 1
ATOM 12247 C CA . HIS D 1 129 ? 31.02034 41.45318 8.63193 1.000 27.42590 129 HIS D CA 1
ATOM 12248 C C . HIS D 1 129 ? 30.17343 42.61462 8.13128 1.000 28.23545 129 HIS D C 1
ATOM 12249 O O . HIS D 1 129 ? 29.84048 42.66737 6.94065 1.000 29.40012 129 HIS D O 1
ATOM 12256 N N . GLN D 1 130 ? 29.83427 43.55869 9.00907 1.000 29.50396 130 GLN D N 1
ATOM 12257 C CA . GLN D 1 130 ? 29.17934 44.77880 8.55423 1.000 29.60934 130 GLN D CA 1
ATOM 12258 C C . GLN D 1 130 ? 30.09069 45.56881 7.61962 1.000 30.19033 130 GLN D C 1
ATOM 12259 O O . GLN D 1 130 ? 29.69181 45.93356 6.50626 1.000 30.87695 130 GLN D O 1
ATOM 12265 N N . GLU D 1 131 ? 31.33784 45.80764 8.04085 1.000 31.65659 131 GLU D N 1
ATOM 12266 C CA . GLU D 1 131 ? 32.24440 46.63788 7.24713 1.000 32.52111 131 GLU D CA 1
ATOM 12267 C C . GLU D 1 131 ? 32.74300 45.91559 6.00053 1.000 32.96333 131 GLU D C 1
ATOM 12268 O O . GLU D 1 131 ? 32.97379 46.55637 4.96917 1.000 33.94080 131 GLU D O 1
ATOM 12274 N N . LYS D 1 132 ? 32.92651 44.59412 6.07362 1.000 34.13324 132 LYS D N 1
ATOM 12275 C CA . LYS D 1 132 ? 33.35339 43.83737 4.90067 1.000 34.65553 132 LYS D CA 1
ATOM 12276 C C . LYS D 1 132 ? 32.33847 43.94864 3.77271 1.000 33.91726 132 LYS D C 1
ATOM 12277 O O . LYS D 1 132 ? 32.71004 43.91582 2.59180 1.000 34.58337 132 LYS D O 1
ATOM 12283 N N . ASN D 1 133 ? 31.06124 44.09602 4.11395 1.000 33.23886 133 ASN D N 1
ATOM 12284 C CA . ASN D 1 133 ? 29.99049 44.21732 3.13962 1.000 32.50547 133 ASN D CA 1
ATOM 12285 C C . ASN D 1 133 ? 29.63871 45.66614 2.82933 1.000 33.01717 133 ASN D C 1
ATOM 12286 O O . ASN D 1 133 ? 28.62511 45.92121 2.17138 1.000 33.55193 133 ASN D O 1
ATOM 12291 N N . GLY D 1 134 ? 30.45535 46.61503 3.28472 1.000 32.69808 134 GLY D N 1
ATOM 12292 C CA . GLY D 1 134 ? 30.36306 47.99056 2.84039 1.000 33.91758 134 GLY D CA 1
ATOM 12293 C C . GLY D 1 134 ? 29.62868 48.93258 3.76629 1.000 34.31194 134 GLY D C 1
ATOM 12294 O O . GLY D 1 134 ? 29.44689 50.10367 3.40744 1.000 35.42038 134 GLY D O 1
ATOM 12295 N N . ALA D 1 135 ? 29.21101 48.47255 4.94130 1.000 34.96778 135 ALA D N 1
ATOM 12296 C CA . ALA D 1 135 ? 28.47965 49.32269 5.86498 1.000 35.89023 135 ALA D CA 1
ATOM 12297 C C . ALA D 1 135 ? 29.43207 50.22987 6.63200 1.000 36.44184 135 ALA D C 1
ATOM 12298 O O . ALA D 1 135 ? 30.61688 49.92809 6.80378 1.000 37.28064 135 ALA D O 1
ATOM 12300 N N . THR D 1 136 ? 28.90256 51.36438 7.07700 1.000 35.80376 136 THR D N 1
ATOM 12301 C CA . THR D 1 136 ? 29.57504 52.23143 8.03238 1.000 36.15406 136 THR D CA 1
ATOM 12302 C C . THR D 1 136 ? 28.88428 52.03936 9.37342 1.000 34.62564 136 THR D C 1
ATOM 12303 O O . THR D 1 136 ? 27.66520 52.20974 9.47079 1.000 34.76697 136 THR D O 1
ATOM 12307 N N . PHE D 1 137 ? 29.65175 51.65430 10.38853 1.000 34.64969 137 PHE D N 1
ATOM 12308 C CA . PHE D 1 137 ? 29.08723 51.43951 11.71429 1.000 34.27198 137 PHE D CA 1
ATOM 12309 C C . PHE D 1 137 ? 28.90427 52.77213 12.42774 1.000 33.78058 137 PHE D C 1
ATOM 12310 O O . PHE D 1 137 ? 29.80497 53.61829 12.41939 1.000 35.25333 137 PHE D O 1
ATOM 12318 N N . VAL D 1 138 ? 27.73058 52.96201 13.02940 1.000 32.28062 138 VAL D N 1
ATOM 12319 C CA . VAL D 1 138 ? 27.42551 54.13816 13.84108 1.000 31.07105 138 VAL D CA 1
ATOM 12320 C C . VAL D 1 138 ? 27.04518 53.65916 15.23470 1.000 30.80011 138 VAL D C 1
ATOM 12321 O O . VAL D 1 138 ? 26.08785 52.89146 15.39263 1.000 30.87162 138 VAL D O 1
ATOM 12325 N N . ASP D 1 139 ? 27.77665 54.12914 16.24055 1.000 30.86618 139 ASP D N 1
ATOM 12326 C CA . ASP D 1 139 ? 27.49175 53.78006 17.62740 1.000 30.22959 139 ASP D CA 1
ATOM 12327 C C . ASP D 1 139 ? 26.39270 54.69570 18.15622 1.000 29.37514 139 ASP D C 1
ATOM 12328 O O . ASP D 1 139 ? 26.55686 55.92001 18.17881 1.000 30.95607 139 ASP D O 1
ATOM 12333 N N . ILE D 1 140 ? 25.27082 54.11080 18.57171 1.000 27.76637 140 ILE D N 1
ATOM 12334 C CA . ILE D 1 140 ? 24.13243 54.86705 19.07721 1.000 27.07197 140 ILE D CA 1
ATOM 12335 C C . ILE D 1 140 ? 23.80796 54.52352 20.53329 1.000 26.03453 140 ILE D C 1
ATOM 12336 O O . ILE D 1 140 ? 22.72553 54.83611 21.01352 1.000 26.92262 140 ILE D O 1
ATOM 12341 N N . VAL D 1 141 ? 24.73374 53.87026 21.24016 1.000 25.43261 141 VAL D N 1
ATOM 12342 C CA . VAL D 1 141 ? 24.56781 53.70375 22.68093 1.000 25.00775 141 VAL D CA 1
ATOM 12343 C C . VAL D 1 141 ? 24.69861 55.06086 23.37495 1.000 24.51134 141 VAL D C 1
ATOM 12344 O O . VAL D 1 141 ? 25.25390 56.02120 22.82833 1.000 25.04514 141 VAL D O 1
ATOM 12348 N N . ARG D 1 142 ? 24.14950 55.15366 24.58673 1.000 23.51352 142 ARG D N 1
ATOM 12349 C CA . ARG D 1 142 ? 24.26688 56.39439 25.34599 1.000 23.09530 142 ARG D CA 1
ATOM 12350 C C . ARG D 1 142 ? 25.72996 56.67127 25.67445 1.000 23.67179 142 ARG D C 1
ATOM 12351 O O . ARG D 1 142 ? 26.51882 55.75274 25.91126 1.000 23.66720 142 ARG D O 1
ATOM 12359 N N . ASP D 1 143 ? 26.09203 57.95982 25.69202 1.000 24.76468 143 ASP D N 1
ATOM 12360 C CA . ASP D 1 143 ? 27.45361 58.34202 26.06077 1.000 26.51333 143 ASP D CA 1
ATOM 12361 C C . ASP D 1 143 ? 27.84815 57.77421 27.41766 1.000 26.08412 143 ASP D C 1
ATOM 12362 O O . ASP D 1 143 ? 29.01293 57.41807 27.62803 1.000 26.60535 143 ASP D O 1
ATOM 12367 N N . GLU D 1 144 ? 26.88937 57.67323 28.34353 1.000 25.17044 144 GLU D N 1
ATOM 12368 C CA . GLU D 1 144 ? 27.17696 57.16126 29.67927 1.000 25.15949 144 GLU D CA 1
ATOM 12369 C C . GLU D 1 144 ? 27.69221 55.73277 29.64831 1.000 23.90074 144 GLU D C 1
ATOM 12370 O O . GLU D 1 144 ? 28.42723 55.32381 30.55312 1.000 23.18332 144 GLU D O 1
ATOM 12376 N N . ALA D 1 145 ? 27.30211 54.95375 28.63587 1.000 23.34470 145 ALA D N 1
ATOM 12377 C CA . ALA D 1 145 ? 27.75097 53.57150 28.54477 1.000 24.03906 145 ALA D CA 1
ATOM 12378 C C . ALA D 1 145 ? 29.25865 53.46878 28.40902 1.000 24.15150 145 ALA D C 1
ATOM 12379 O O . ALA D 1 145 ? 29.83025 52.43107 28.75202 1.000 25.03534 145 ALA D O 1
ATOM 12381 N N . HIS D 1 146 ? 29.91576 54.51853 27.92583 1.000 24.37143 146 HIS D N 1
ATOM 12382 C CA . HIS D 1 146 ? 31.35918 54.50214 27.73753 1.000 27.27143 146 HIS D CA 1
ATOM 12383 C C . HIS D 1 146 ? 32.12774 54.89236 28.98980 1.000 26.13042 146 HIS D C 1
ATOM 12384 O O . HIS D 1 146 ? 33.36091 54.86892 28.97386 1.000 28.00934 146 HIS D O 1
ATOM 12391 N N . ASP D 1 147 ? 31.43979 55.25236 30.06736 1.000 22.79871 147 ASP D N 1
ATOM 12392 C CA . ASP D 1 147 ? 32.09877 55.59963 31.32287 1.000 21.35147 147 ASP D CA 1
ATOM 12393 C C . ASP D 1 147 ? 32.22623 54.32436 32.14198 1.000 18.99762 147 ASP D C 1
ATOM 12394 O O . ASP D 1 147 ? 31.27073 53.88519 32.78576 1.000 18.44834 147 ASP D O 1
ATOM 12399 N N . ALA D 1 148 ? 33.42425 53.73999 32.12842 1.000 19.11484 148 ALA D N 1
ATOM 12400 C CA . ALA D 1 148 ? 33.66017 52.44623 32.75694 1.000 19.69651 148 ALA D CA 1
ATOM 12401 C C . ALA D 1 148 ? 33.53747 52.48703 34.27171 1.000 20.12827 148 ALA D C 1
ATOM 12402 O O . ALA D 1 148 ? 33.46402 51.42558 34.89461 1.000 21.47963 148 ALA D O 1
ATOM 12404 N N . SER D 1 149 ? 33.50654 53.66983 34.87755 1.000 20.55804 149 SER D N 1
ATOM 12405 C CA . SER D 1 149 ? 33.35751 53.78479 36.32065 1.000 22.65698 149 SER D CA 1
ATOM 12406 C C . SER D 1 149 ? 31.90551 53.90275 36.75612 1.000 22.16107 149 SER D C 1
ATOM 12407 O O . SER D 1 149 ? 31.61819 53.76393 37.95125 1.000 24.88493 149 SER D O 1
ATOM 12410 N N . LEU D 1 150 ? 30.98812 54.13913 35.82585 1.000 19.06347 150 LEU D N 1
ATOM 12411 C CA . LEU D 1 150 ? 29.64269 54.58184 36.16380 1.000 18.41669 150 LEU D CA 1
ATOM 12412 C C . LEU D 1 150 ? 28.73792 53.37880 36.40884 1.000 17.66197 150 LEU D C 1
ATOM 12413 O O . LEU D 1 150 ? 28.54714 52.54682 35.51584 1.000 17.85866 150 LEU D O 1
ATOM 12418 N N . ASN D 1 151 ? 28.16424 53.30867 37.61223 1.000 17.39394 151 ASN D N 1
ATOM 12419 C CA . ASN D 1 151 ? 27.30481 52.19857 38.03553 1.000 19.00808 151 ASN D CA 1
ATOM 12420 C C . ASN D 1 151 ? 25.86892 52.46439 37.57590 1.000 21.29411 151 ASN D C 1
ATOM 12421 O O . ASN D 1 151 ? 24.95144 52.69776 38.36391 1.000 23.65106 151 ASN D O 1
ATOM 12426 N N . LEU D 1 152 ? 25.68844 52.43185 36.26871 1.000 22.54852 152 LEU D N 1
ATOM 12427 C CA . LEU D 1 152 ? 24.43316 52.76187 35.60146 1.000 24.32406 152 LEU D CA 1
ATOM 12428 C C . LEU D 1 152 ? 23.70117 51.48548 35.21073 1.000 23.13931 152 LEU D C 1
ATOM 12429 O O . LEU D 1 152 ? 24.27747 50.65137 34.50352 1.000 21.89506 152 LEU D O 1
ATOM 12434 N N . PRO D 1 153 ? 22.45057 51.27672 35.62461 1.000 22.64677 153 PRO D N 1
ATOM 12435 C CA . PRO D 1 153 ? 21.70576 50.11135 35.13304 1.000 21.84880 153 PRO D CA 1
ATOM 12436 C C . PRO D 1 153 ? 21.37321 50.25829 33.65538 1.000 19.85781 153 PRO D C 1
ATOM 12437 O O . PRO D 1 153 ? 21.30381 51.36099 33.10625 1.000 20.51915 153 PRO D O 1
ATOM 12441 N N . PHE D 1 154 ? 21.16881 49.10950 33.01357 1.000 17.00462 154 PHE D N 1
ATOM 12442 C CA . PHE D 1 154 ? 20.79978 49.03537 31.59837 1.000 15.91249 154 PHE D CA 1
ATOM 12443 C C . PHE D 1 154 ? 21.71792 49.88220 30.72531 1.000 17.76651 154 PHE D C 1
ATOM 12444 O O . PHE D 1 154 ? 21.28825 50.62033 29.83521 1.000 18.04138 154 PHE D O 1
ATOM 12452 N N . LYS D 1 155 ? 23.01582 49.73283 30.98864 1.000 19.42029 155 LYS D N 1
ATOM 12453 C CA . LYS D 1 155 ? 24.04767 50.48474 30.29186 1.000 23.14911 155 LYS D CA 1
ATOM 12454 C C . LYS D 1 155 ? 24.09134 50.17258 28.80319 1.000 23.80634 155 LYS D C 1
ATOM 12455 O O . LYS D 1 155 ? 24.71205 50.92282 28.04394 1.000 26.74187 155 LYS D O 1
ATOM 12461 N N . GLY D 1 156 ? 23.45447 49.08964 28.36190 1.000 22.49338 156 GLY D N 1
ATOM 12462 C CA . GLY D 1 156 ? 23.41491 48.78718 26.94766 1.000 22.47571 156 GLY D CA 1
ATOM 12463 C C . GLY D 1 156 ? 22.37661 49.52862 26.13038 1.000 22.60456 156 GLY D C 1
ATOM 12464 O O . GLY D 1 156 ? 22.36782 49.39613 24.90388 1.000 23.34197 156 GLY D O 1
ATOM 12465 N N . ASP D 1 157 ? 21.51244 50.31905 26.76482 1.000 22.53848 157 ASP D N 1
ATOM 12466 C CA . ASP D 1 157 ? 20.39449 50.94303 26.06152 1.000 22.31398 157 ASP D CA 1
ATOM 12467 C C . ASP D 1 157 ? 20.84954 51.85783 24.92535 1.000 24.09741 157 ASP D C 1
ATOM 12468 O O . ASP D 1 157 ? 21.84138 52.58669 25.03841 1.000 24.50576 157 ASP D O 1
ATOM 12473 N N . ILE D 1 158 ? 20.09614 51.82071 23.82521 1.000 24.24527 158 ILE D N 1
ATOM 12474 C CA . ILE D 1 158 ? 20.31064 52.75561 22.72451 1.000 24.57295 158 ILE D CA 1
ATOM 12475 C C . ILE D 1 158 ? 19.78283 54.13004 23.10121 1.000 24.90326 158 ILE D C 1
ATOM 12476 O O . ILE D 1 158 ? 18.72521 54.26211 23.73157 1.000 25.89002 158 ILE D O 1
ATOM 12481 N N . ASP D 1 159 ? 20.52788 55.16183 22.71569 1.000 24.61673 159 ASP D N 1
ATOM 12482 C CA . ASP D 1 159 ? 20.07624 56.54106 22.83602 1.000 24.94186 159 ASP D CA 1
ATOM 12483 C C . ASP D 1 159 ? 19.13122 56.82872 21.67211 1.000 24.83893 159 ASP D C 1
ATOM 12484 O O . ASP D 1 159 ? 19.56597 56.94127 20.51949 1.000 24.70891 159 ASP D O 1
ATOM 12489 N N . LEU D 1 160 ? 17.83361 56.93583 21.96658 1.000 25.78069 160 LEU D N 1
ATOM 12490 C CA . LEU D 1 160 ? 16.85480 57.18235 20.91245 1.000 25.70431 160 LEU D CA 1
ATOM 12491 C C . LEU D 1 160 ? 17.08804 58.51065 20.20864 1.000 26.60103 160 LEU D C 1
ATOM 12492 O O . LEU D 1 160 ? 16.69777 58.65995 19.04538 1.000 27.34665 160 LEU D O 1
ATOM 12497 N N . ASN D 1 161 ? 17.72823 59.47024 20.87921 1.000 26.62112 161 ASN D N 1
ATOM 12498 C CA . ASN D 1 161 ? 18.03156 60.73802 20.22488 1.000 27.15675 161 ASN D CA 1
ATOM 12499 C C . ASN D 1 161 ? 19.12168 60.57269 19.17804 1.000 27.30972 161 ASN D C 1
ATOM 12500 O O . ASN D 1 161 ? 19.07251 61.21116 18.12160 1.000 27.97226 161 ASN D O 1
ATOM 12505 N N . LYS D 1 162 ? 20.10840 59.71168 19.44154 1.000 26.98967 162 LYS D N 1
ATOM 12506 C CA . LYS D 1 162 ? 21.11802 59.43550 18.42570 1.000 27.53865 162 LYS D CA 1
ATOM 12507 C C . LYS D 1 162 ? 20.50749 58.71165 17.23449 1.000 28.10251 162 LYS D C 1
ATOM 12508 O O . LYS D 1 162 ? 20.88059 58.97115 16.08476 1.000 28.18593 162 LYS D O 1
ATOM 12514 N N . LEU D 1 163 ? 19.55978 57.80766 17.48654 1.000 27.83215 163 LEU D N 1
ATOM 12515 C CA . LEU D 1 163 ? 18.87423 57.14185 16.38481 1.000 28.35507 163 LEU D CA 1
ATOM 12516 C C . LEU D 1 163 ? 18.01984 58.12773 15.59664 1.000 28.61095 163 LEU D C 1
ATOM 12517 O O . LEU D 1 163 ? 18.00388 58.09610 14.35867 1.000 29.69248 163 LEU D O 1
ATOM 12522 N N . ALA D 1 164 ? 17.31979 59.02487 16.29581 1.000 29.37379 164 ALA D N 1
ATOM 12523 C CA . ALA D 1 164 ? 16.51969 60.03498 15.61092 1.000 29.46464 164 ALA D CA 1
ATOM 12524 C C . ALA D 1 164 ? 17.39517 60.93761 14.75655 1.000 30.22928 164 ALA D C 1
ATOM 12525 O O . ALA D 1 164 ? 17.02951 61.27809 13.62424 1.000 31.07917 164 ALA D O 1
ATOM 12527 N N . THR D 1 165 ? 18.56495 61.31986 15.27343 1.000 30.99097 165 THR D N 1
ATOM 12528 C CA . THR D 1 165 ? 19.46724 62.17138 14.50677 1.000 31.44034 165 THR D CA 1
ATOM 12529 C C . THR D 1 165 ? 19.94316 61.46375 13.24607 1.000 30.11687 165 THR D C 1
ATOM 12530 O O . THR D 1 165 ? 20.01645 62.07217 12.17168 1.000 31.84745 165 THR D O 1
ATOM 12534 N N . LEU D 1 166 ? 20.24336 60.16630 13.34899 1.000 29.54865 166 LEU D N 1
ATOM 12535 C CA . LEU D 1 166 ? 20.67453 59.41314 12.17766 1.000 29.89519 166 LEU D CA 1
ATOM 12536 C C . LEU D 1 166 ? 19.56313 59.32233 11.14076 1.000 30.16607 166 LEU D C 1
ATOM 12537 O O . LEU D 1 166 ? 19.81141 59.49158 9.94169 1.000 31.32113 166 LEU D O 1
ATOM 12542 N N . ILE D 1 167 ? 18.33035 59.05899 11.58179 1.000 31.01901 167 ILE D N 1
ATOM 12543 C CA . ILE D 1 167 ? 17.20163 58.97283 10.65591 1.000 32.28162 167 ILE D CA 1
ATOM 12544 C C . ILE D 1 167 ? 16.99511 60.30385 9.94590 1.000 33.08414 167 ILE D C 1
ATOM 12545 O O . ILE D 1 167 ? 16.81339 60.36125 8.72142 1.000 33.80005 167 ILE D O 1
ATOM 12550 N N . LYS D 1 168 ? 17.02718 61.39617 10.70647 1.000 34.29314 168 LYS D N 1
ATOM 12551 C CA . LYS D 1 168 ? 16.79753 62.71276 10.12360 1.000 35.55976 168 LYS D CA 1
ATOM 12552 C C . LYS D 1 168 ? 17.92429 63.11013 9.17519 1.000 35.59354 168 LYS D C 1
ATOM 12553 O O . LYS D 1 168 ? 17.67009 63.66002 8.09520 1.000 36.20971 168 LYS D O 1
ATOM 12559 N N A GLU D 1 169 ? 19.17449 62.82957 9.54616 0.526 35.75942 169 GLU D N 1
ATOM 12560 N N B GLU D 1 169 ? 19.17161 62.83706 9.56016 0.474 36.27177 169 GLU D N 1
ATOM 12561 C CA A GLU D 1 169 ? 20.30172 63.31841 8.75777 0.526 36.35591 169 GLU D CA 1
ATOM 12562 C CA B GLU D 1 169 ? 20.32131 63.29785 8.79047 0.474 37.28956 169 GLU D CA 1
ATOM 12563 C C A GLU D 1 169 ? 20.61255 62.42518 7.55994 0.526 36.76855 169 GLU D C 1
ATOM 12564 C C B GLU D 1 169 ? 20.58052 62.42776 7.56511 0.474 37.28156 169 GLU D C 1
ATOM 12565 O O A GLU D 1 169 ? 20.96490 62.92926 6.48804 0.526 36.79053 169 GLU D O 1
ATOM 12566 O O B GLU D 1 169 ? 20.85757 62.95031 6.48010 0.474 37.49517 169 GLU D O 1
ATOM 12577 N N . LYS D 1 170 ? 20.50241 61.10526 7.71340 1.000 36.80943 170 LYS D N 1
ATOM 12578 C CA . LYS D 1 170 ? 20.82890 60.19407 6.62249 1.000 36.08475 170 LYS D CA 1
ATOM 12579 C C . LYS D 1 170 ? 19.61545 59.68523 5.85965 1.000 35.61978 170 LYS D C 1
ATOM 12580 O O . LYS D 1 170 ? 19.77266 59.21244 4.72831 1.000 36.83190 170 LYS D O 1
ATOM 12586 N N . GLY D 1 171 ? 18.42325 59.76110 6.43710 1.000 36.95670 171 GLY D N 1
ATOM 12587 C CA . GLY D 1 171 ? 17.25412 59.18827 5.80290 1.000 36.78216 171 GLY D CA 1
ATOM 12588 C C . GLY D 1 171 ? 17.08853 57.72431 6.15432 1.000 36.40832 171 GLY D C 1
ATOM 12589 O O . GLY D 1 171 ? 18.05767 56.95813 6.11766 1.000 36.14327 171 GLY D O 1
ATOM 12590 N N . ALA D 1 172 ? 15.85979 57.32306 6.49307 1.000 38.27398 172 ALA D N 1
ATOM 12591 C CA . ALA D 1 172 ? 15.62500 55.94898 6.93002 1.000 38.46694 172 ALA D CA 1
ATOM 12592 C C . ALA D 1 172 ? 15.99191 54.93963 5.85204 1.000 39.68683 172 ALA D C 1
ATOM 12593 O O . ALA D 1 172 ? 16.45340 53.83729 6.16625 1.000 40.26312 172 ALA D O 1
ATOM 12595 N N . GLU D 1 173 ? 15.80745 55.29561 4.58089 1.000 40.78995 173 GLU D N 1
ATOM 12596 C CA . GLU D 1 173 ? 16.09825 54.36323 3.49793 1.000 42.19604 173 GLU D CA 1
ATOM 12597 C C . GLU D 1 173 ? 17.58465 54.04623 3.37840 1.000 39.22610 173 GLU D C 1
ATOM 12598 O O . GLU D 1 173 ? 17.94216 53.05078 2.73857 1.000 39.87937 173 GLU D O 1
ATOM 12604 N N A ASN D 1 174 ? 18.45236 54.85977 3.98046 0.793 36.81830 174 ASN D N 1
ATOM 12605 N N B ASN D 1 174 ? 18.45422 54.85610 3.97824 0.207 37.84493 174 ASN D N 1
ATOM 12606 C CA A ASN D 1 174 ? 19.89034 54.62474 3.97357 0.793 34.70300 174 ASN D CA 1
ATOM 12607 C CA B ASN D 1 174 ? 19.88829 54.60435 3.96248 0.207 36.36433 174 ASN D CA 1
ATOM 12608 C C A ASN D 1 174 ? 20.38958 53.91353 5.22820 0.793 33.55714 174 ASN D C 1
ATOM 12609 C C B ASN D 1 174 ? 20.39030 53.92682 5.23199 0.207 34.89727 174 ASN D C 1
ATOM 12610 O O A ASN D 1 174 ? 21.60378 53.78988 5.41743 0.793 32.71580 174 ASN D O 1
ATOM 12611 O O B ASN D 1 174 ? 21.60528 53.82494 5.42948 0.207 34.80035 174 ASN D O 1
ATOM 12620 N N . ILE D 1 175 ? 19.49054 53.46952 6.09413 1.000 33.69992 175 ILE D N 1
ATOM 12621 C CA . ILE D 1 175 ? 19.85217 52.66782 7.25422 1.000 33.37179 175 ILE D CA 1
ATOM 12622 C C . ILE D 1 175 ? 19.51660 51.22760 6.90268 1.000 33.39076 175 ILE D C 1
ATOM 12623 O O . ILE D 1 175 ? 18.34028 50.87472 6.76028 1.000 34.23209 175 ILE D O 1
ATOM 12628 N N . ALA D 1 176 ? 20.55408 50.40294 6.73604 1.000 32.31435 176 ALA D N 1
ATOM 12629 C CA . ALA D 1 176 ? 20.34356 48.99148 6.42934 1.000 31.55295 176 ALA D CA 1
ATOM 12630 C C . ALA D 1 176 ? 19.53541 48.32011 7.52967 1.000 30.74770 176 ALA D C 1
ATOM 12631 O O . ALA D 1 176 ? 18.49335 47.70540 7.27065 1.000 31.18779 176 ALA D O 1
ATOM 12633 N N . TYR D 1 177 ? 19.99450 48.44581 8.76999 1.000 30.35642 177 TYR D N 1
ATOM 12634 C CA . TYR D 1 177 ? 19.24815 47.96725 9.92301 1.000 29.06203 177 TYR D CA 1
ATOM 12635 C C . TYR D 1 177 ? 19.88182 48.53564 11.17922 1.000 28.94318 177 TYR D C 1
ATOM 12636 O O . TYR D 1 177 ? 21.00900 49.03789 11.16488 1.000 28.12270 177 TYR D O 1
ATOM 12645 N N . ILE D 1 178 ? 19.12937 48.43682 12.26641 1.000 28.43739 178 ILE D N 1
ATOM 12646 C CA . ILE D 1 178 ? 19.62503 48.69558 13.60922 1.000 28.07928 178 ILE D CA 1
ATOM 12647 C C . ILE D 1 178 ? 20.05800 47.35936 14.19639 1.000 27.23876 178 ILE D C 1
ATOM 12648 O O . ILE D 1 178 ? 19.29339 46.39033 14.16491 1.000 28.13964 178 ILE D O 1
ATOM 12653 N N . CYS D 1 179 ? 21.29077 47.29659 14.69606 1.000 26.98528 179 CYS D N 1
ATOM 12654 C CA . CYS D 1 179 ? 21.84117 46.07871 15.29999 1.000 27.09827 179 CYS D CA 1
ATOM 12655 C C . CYS D 1 179 ? 21.83185 46.26462 16.81347 1.000 25.84489 179 CYS D C 1
ATOM 12656 O O . CYS D 1 179 ? 22.68786 46.95393 17.37239 1.000 25.88862 179 CYS D O 1
ATOM 12659 N N . LEU D 1 180 ? 20.87222 45.63917 17.47931 1.000 23.76923 180 LEU D N 1
ATOM 12660 C CA . LEU D 1 180 ? 20.72415 45.77162 18.92262 1.000 22.86596 180 LEU D CA 1
ATOM 12661 C C . LEU D 1 180 ? 21.27696 44.50792 19.57304 1.000 21.20218 180 LEU D C 1
ATOM 12662 O O . LEU D 1 180 ? 20.73071 43.41543 19.3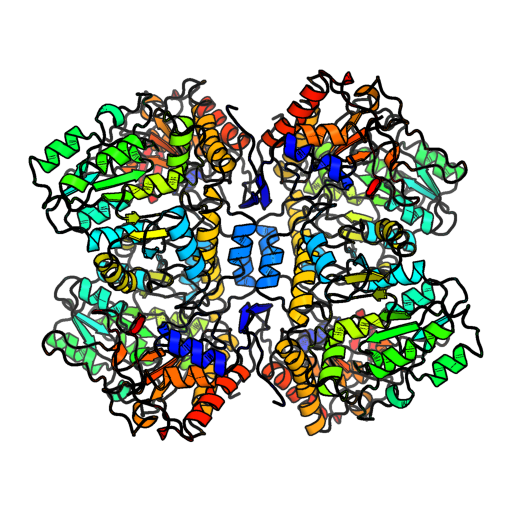8655 1.000 21.38168 180 LEU D O 1
ATOM 12667 N N . ALA D 1 181 ? 22.36451 44.66045 20.32345 1.000 19.84686 181 ALA D N 1
ATOM 12668 C CA . ALA D 1 181 ? 23.00415 43.54461 21.00986 1.000 20.72760 181 ALA D CA 1
ATOM 12669 C C . ALA D 1 181 ? 22.47844 43.41671 22.43084 1.000 19.87400 181 ALA D C 1
ATOM 12670 O O . ALA D 1 181 ? 22.35737 44.40514 23.15625 1.000 19.73251 181 ALA D O 1
ATOM 12672 N N . VAL D 1 182 ? 22.19628 42.18398 22.83343 1.000 20.78744 182 VAL D N 1
ATOM 12673 C CA . VAL D 1 182 ? 21.78024 41.88031 24.19608 1.000 21.81695 182 VAL D CA 1
ATOM 12674 C C . VAL D 1 182 ? 22.58694 40.67912 24.67484 1.000 23.06886 182 VAL D C 1
ATOM 12675 O O . VAL D 1 182 ? 22.53443 39.61300 24.05517 1.000 25.13199 182 VAL D O 1
ATOM 12679 N N . THR D 1 183 ? 23.36785 40.84063 25.74459 1.000 23.38728 183 THR D N 1
ATOM 12680 C CA . THR D 1 183 ? 23.78178 42.09410 26.36227 1.000 22.85293 183 THR D CA 1
ATOM 12681 C C . THR D 1 183 ? 24.86497 42.77560 25.49637 1.000 23.49942 183 THR D C 1
ATOM 12682 O O . THR D 1 183 ? 25.18228 42.28098 24.41425 1.000 25.25596 183 THR D O 1
ATOM 12686 N N . VAL D 1 184 ? 25.45655 43.86880 25.99421 1.000 25.39494 184 VAL D N 1
ATOM 12687 C CA . VAL D 1 184 ? 26.45965 44.65491 25.26600 1.000 26.14444 184 VAL D CA 1
ATOM 12688 C C . VAL D 1 184 ? 27.84720 44.28352 25.78280 1.000 27.41610 184 VAL D C 1
ATOM 12689 O O . VAL D 1 184 ? 28.21071 44.62301 26.91523 1.000 27.99676 184 VAL D O 1
ATOM 12693 N N . ASN D 1 185 ? 28.64682 43.63489 24.93067 1.000 28.51315 185 ASN D N 1
ATOM 12694 C CA . ASN D 1 185 ? 29.90220 43.03788 25.38237 1.000 29.69052 185 ASN D CA 1
ATOM 12695 C C . ASN D 1 185 ? 30.96916 44.08241 25.71429 1.000 30.83387 185 ASN D C 1
ATOM 12696 O O . ASN D 1 185 ? 31.64571 43.97285 26.74608 1.000 31.02272 185 ASN D O 1
ATOM 12701 N N . LEU D 1 186 ? 31.14626 45.09374 24.85706 1.000 31.63232 186 LEU D N 1
ATOM 12702 C CA . LEU D 1 186 ? 32.27656 46.01008 25.00805 1.000 31.64092 186 LEU D CA 1
ATOM 12703 C C . LEU D 1 186 ? 32.22115 46.82054 26.30035 1.000 30.86538 186 LEU D C 1
ATOM 12704 O O . LEU D 1 186 ? 33.26984 47.26177 26.78969 1.000 31.09240 186 LEU D O 1
ATOM 12709 N N . ALA D 1 187 ? 31.03352 47.03495 26.85810 1.000 28.08345 187 ALA D N 1
ATOM 12710 C CA . ALA D 1 187 ? 30.89256 47.72172 28.13585 1.000 26.33215 187 ALA D CA 1
ATOM 12711 C C . ALA D 1 187 ? 30.98926 46.77076 29.33023 1.000 23.73656 187 ALA D C 1
ATOM 12712 O O . ALA D 1 187 ? 30.77222 47.19295 30.47581 1.000 22.78112 187 ALA D O 1
ATOM 12714 N N . GLY D 1 188 ? 31.32049 45.50745 29.08818 1.000 22.71710 188 GLY D N 1
ATOM 12715 C CA . GLY D 1 188 ? 31.43261 44.51630 30.13701 1.000 20.85864 188 GLY D CA 1
ATOM 12716 C C . GLY D 1 188 ? 30.26988 43.56007 30.27948 1.000 20.37616 188 GLY D C 1
ATOM 12717 O O . GLY D 1 188 ? 30.18985 42.87688 31.30326 1.000 21.20599 188 GLY D O 1
ATOM 12718 N N . GLY D 1 189 ? 29.37518 43.47533 29.29245 1.000 19.86450 189 GLY D N 1
ATOM 12719 C CA . GLY D 1 189 ? 28.22665 42.58409 29.38568 1.000 16.50207 189 GLY D CA 1
ATOM 12720 C C . GLY D 1 189 ? 26.99142 43.26309 29.96943 1.000 15.93503 189 GLY D C 1
ATOM 12721 O O . GLY D 1 189 ? 26.38554 42.75606 30.91449 1.000 14.60965 189 GLY D O 1
ATOM 12722 N N . GLN D 1 190 ? 26.58898 44.40875 29.41063 1.000 17.05414 190 GLN D N 1
ATOM 12723 C CA . GLN D 1 190 ? 25.57289 45.25415 30.03965 1.000 16.22092 190 GLN D CA 1
ATOM 12724 C C . GLN D 1 190 ? 24.20650 45.09065 29.37848 1.000 15.36047 190 GLN D C 1
ATOM 12725 O O . GLN D 1 190 ? 24.11073 45.01962 28.14719 1.000 16.17953 190 GLN D O 1
ATOM 12731 N N . PRO D 1 191 ? 23.13412 45.04960 30.16424 1.000 14.67638 191 PRO D N 1
ATOM 12732 C CA . PRO D 1 191 ? 21.81914 44.73044 29.60407 1.000 15.70603 191 PRO D CA 1
ATOM 12733 C C . PRO D 1 191 ? 21.12921 45.92063 28.94909 1.000 15.59720 191 PRO D C 1
ATOM 12734 O O . PRO D 1 191 ? 21.47234 47.08989 29.15707 1.000 16.79780 191 PRO D O 1
ATOM 12738 N N . VAL D 1 192 ? 20.12099 45.57445 28.14762 1.000 15.85881 192 VAL D N 1
ATOM 12739 C CA . VAL D 1 192 ? 19.21069 46.51113 27.50305 1.000 16.85968 192 VAL D CA 1
ATOM 12740 C C . VAL D 1 192 ? 17.82451 46.29901 28.09613 1.000 17.28785 192 VAL D C 1
ATOM 12741 O O . VAL D 1 192 ? 17.38008 45.15646 28.25474 1.000 16.97045 192 VAL D O 1
ATOM 12745 N N . SER D 1 193 ? 17.12699 47.39303 28.39024 1.000 17.67836 193 SER D N 1
ATOM 12746 C CA . SER D 1 193 ? 15.81039 47.28104 29.00105 1.000 17.90537 193 SER D CA 1
ATOM 12747 C C . SER D 1 193 ? 14.73979 46.95346 27.96049 1.000 17.50678 193 SER D C 1
ATOM 12748 O O . SER D 1 193 ? 14.87765 47.24284 26.76443 1.000 18.11492 193 SER D O 1
ATOM 12751 N N . MET D 1 194 ? 13.64973 46.34750 28.43971 1.000 19.16346 194 MET D N 1
ATOM 12752 C CA . MET D 1 194 ? 12.50453 46.09963 27.56958 1.000 19.58310 194 MET D CA 1
ATOM 12753 C C . MET D 1 194 ? 11.91823 47.40629 27.05566 1.000 20.37137 194 MET D C 1
ATOM 12754 O O . MET D 1 194 ? 11.49482 47.49476 25.89767 1.000 20.67087 194 MET D O 1
ATOM 12759 N N . ALA D 1 195 ? 11.86632 48.42906 27.91189 1.000 20.50770 195 ALA D N 1
ATOM 12760 C CA . ALA D 1 195 ? 11.37339 49.73071 27.47598 1.000 21.04318 195 ALA D CA 1
ATOM 12761 C C . ALA D 1 195 ? 12.20179 50.27144 26.31925 1.000 21.69456 195 ALA D C 1
ATOM 12762 O O . ALA D 1 195 ? 11.66076 50.88210 25.39149 1.000 22.10264 195 ALA D O 1
ATOM 12764 N N . ASN D 1 196 ? 13.51672 50.05774 26.35628 1.000 21.91865 196 ASN D N 1
ATOM 12765 C CA . ASN D 1 196 ? 14.37380 50.53050 25.27514 1.000 22.48711 196 ASN D CA 1
ATOM 12766 C C . ASN D 1 196 ? 14.13178 49.74647 23.98848 1.000 23.10163 196 ASN D C 1
ATOM 12767 O O . ASN D 1 196 ? 14.03578 50.33860 22.90772 1.000 24.25194 196 ASN D O 1
ATOM 12772 N N . MET D 1 197 ? 14.02245 48.41662 24.07899 1.000 22.70647 197 MET D N 1
ATOM 12773 C CA . MET D 1 197 ? 13.70371 47.62555 22.89204 1.000 22.86955 197 MET D CA 1
ATOM 12774 C C . MET D 1 197 ? 12.34918 48.02520 22.31419 1.000 22.80699 197 MET D C 1
ATOM 12775 O O . MET D 1 197 ? 12.17831 48.09965 21.09031 1.000 24.04624 197 MET D O 1
ATOM 12780 N N . ARG D 1 198 ? 11.37894 48.30646 23.18567 1.000 24.33140 198 ARG D N 1
ATOM 12781 C CA . ARG D 1 198 ? 10.06571 48.75806 22.73199 1.000 25.35841 198 ARG D CA 1
ATOM 12782 C C . ARG D 1 198 ? 10.16102 50.10111 22.01319 1.000 26.28102 198 ARG D C 1
ATOM 12783 O O . ARG D 1 198 ? 9.55992 50.29291 20.94827 1.000 27.11502 198 ARG D O 1
ATOM 12791 N N . ALA D 1 199 ? 10.92346 51.04354 22.58104 1.000 25.24447 199 ALA D N 1
ATOM 12792 C CA . ALA D 1 199 ? 11.03145 52.37454 21.98877 1.000 25.48307 199 ALA D CA 1
ATOM 12793 C C . ALA D 1 199 ? 11.76741 52.33410 20.65686 1.000 25.84769 199 ALA D C 1
ATOM 12794 O O . ALA D 1 199 ? 11.38160 53.02774 19.71005 1.000 27.19929 199 ALA D O 1
ATOM 12796 N N . VAL D 1 200 ? 12.83700 51.53734 20.56799 1.000 25.26723 200 VAL D N 1
ATOM 12797 C CA . VAL D 1 200 ? 13.54644 51.37358 19.30162 1.000 25.42354 200 VAL D CA 1
ATOM 12798 C C . VAL D 1 200 ? 12.61694 50.78709 18.25118 1.000 26.52279 200 VAL D C 1
ATOM 12799 O O . VAL D 1 200 ? 12.59079 51.24040 17.09923 1.000 27.21649 200 VAL D O 1
ATOM 12803 N N . HIS D 1 201 ? 11.80731 49.80061 18.64145 1.000 27.73094 201 HIS D N 1
ATOM 12804 C CA . HIS D 1 201 ? 10.86712 49.21073 17.69663 1.000 29.29877 201 HIS D CA 1
ATOM 12805 C C . HIS D 1 201 ? 9.82662 50.22344 17.22924 1.000 30.13952 201 HIS D C 1
ATOM 12806 O O . HIS D 1 201 ? 9.52229 50.30123 16.03334 1.000 30.49240 201 HIS D O 1
ATOM 12813 N N A GLU D 1 202 ? 9.27390 51.00815 18.15957 0.452 29.83309 202 GLU D N 1
ATOM 12814 N N B GLU D 1 202 ? 9.24660 50.99326 18.15600 0.548 29.52144 202 GLU D N 1
ATOM 12815 C CA A GLU D 1 202 ? 8.23928 51.97392 17.79929 0.452 30.32925 202 GLU D CA 1
ATOM 12816 C CA B GLU D 1 202 ? 8.23090 51.95670 17.73892 0.548 29.88940 202 GLU D CA 1
ATOM 12817 C C A GLU D 1 202 ? 8.77110 53.02674 16.83248 0.452 30.48169 202 GLU D C 1
ATOM 12818 C C B GLU D 1 202 ? 8.80520 52.97422 16.76366 0.548 30.14603 202 GLU D C 1
ATOM 12819 O O A GLU D 1 202 ? 8.07343 53.42324 15.89191 0.452 31.03481 202 GLU D O 1
ATOM 12820 O O B GLU D 1 202 ? 8.17591 53.29085 15.74688 0.548 30.45513 202 GLU D O 1
ATOM 12831 N N . MET D 1 203 ? 10.00910 53.48206 17.03770 1.000 29.97696 203 MET D N 1
ATOM 12832 C CA A MET D 1 203 ? 10.59703 54.47615 16.14085 1.000 30.11599 203 MET D CA 1
ATOM 12833 C CA B MET D 1 203 ? 10.58505 54.47510 16.13900 0.000 30.18529 203 MET D CA 1
ATOM 12834 C C . MET D 1 203 ? 10.95172 53.85905 14.79400 1.000 30.38228 203 MET D C 1
ATOM 12835 O O . MET D 1 203 ? 10.64397 54.42367 13.73761 1.000 31.07979 203 MET D O 1
ATOM 12844 N N . ALA D 1 204 ? 11.61320 52.69987 14.80957 1.000 31.20357 204 ALA D N 1
ATOM 12845 C CA . ALA D 1 204 ? 11.93709 52.03519 13.55305 1.000 32.30179 204 ALA D CA 1
ATOM 12846 C C . ALA D 1 204 ? 10.67765 51.68317 12.77282 1.000 33.73530 204 ALA D C 1
ATOM 12847 O O . ALA D 1 204 ? 10.67471 51.74490 11.53733 1.000 34.84689 204 ALA D O 1
ATOM 12849 N N . SER D 1 205 ? 9.59665 51.32801 13.47288 1.000 35.31312 205 SER D N 1
ATOM 12850 C CA . SER D 1 205 ? 8.36542 50.94121 12.79070 1.000 37.54381 205 SER D CA 1
ATOM 12851 C C . SER D 1 205 ? 7.76808 52.11522 12.03056 1.000 37.61998 205 SER D C 1
ATOM 12852 O O . SER D 1 205 ? 7.20859 51.94090 10.94159 1.000 37.63479 205 SER D O 1
ATOM 12855 N N . THR D 1 206 ? 7.87871 53.32125 12.59076 1.000 38.28424 206 THR D N 1
ATOM 12856 C CA . THR D 1 206 ? 7.38580 54.50988 11.90312 1.000 38.43523 206 THR D CA 1
ATOM 12857 C C . THR D 1 206 ? 8.10912 54.71798 10.57616 1.000 39.71960 206 THR D C 1
ATOM 12858 O O . THR D 1 206 ? 7.49051 55.10431 9.57644 1.000 39.75232 206 THR D O 1
ATOM 12862 N N . TYR D 1 207 ? 9.41255 54.44076 10.53967 1.000 40.34403 207 TYR D N 1
ATOM 12863 C CA . TYR D 1 207 ? 10.24622 54.71883 9.37699 1.000 40.82403 207 TYR D CA 1
ATOM 12864 C C . TYR D 1 207 ? 10.56411 53.48852 8.53845 1.000 40.51033 207 TYR D C 1
ATOM 12865 O O . TYR D 1 207 ? 11.31607 53.60144 7.56569 1.000 41.81800 207 TYR D O 1
ATOM 12874 N N . GLY D 1 208 ? 10.02234 52.32318 8.88697 1.000 38.75307 208 GLY D N 1
ATOM 12875 C CA . GLY D 1 208 ? 10.26533 51.13003 8.09969 1.000 37.83978 208 GLY D CA 1
ATOM 12876 C C . GLY D 1 208 ? 11.66729 50.57201 8.19192 1.000 36.68729 208 GLY D C 1
ATOM 12877 O O . GLY D 1 208 ? 12.10251 49.86426 7.28059 1.000 37.91402 208 GLY D O 1
ATOM 12878 N N . ILE D 1 209 ? 12.38693 50.85885 9.26943 1.000 34.25489 209 ILE D N 1
ATOM 12879 C CA . ILE D 1 209 ? 13.76217 50.39677 9.43230 1.000 32.34650 209 ILE D CA 1
ATOM 12880 C C . ILE D 1 209 ? 13.75578 49.03065 10.10561 1.000 31.64126 209 ILE D C 1
ATOM 12881 O O . ILE D 1 209 ? 13.05996 48.82617 11.10559 1.000 32.13531 209 ILE D O 1
ATOM 12886 N N . LYS D 1 210 ? 14.52909 48.09596 9.55523 1.000 30.78359 210 LYS D N 1
ATOM 12887 C CA . LYS D 1 210 ? 14.62180 46.75565 10.11985 1.000 30.08817 210 LYS D CA 1
ATOM 12888 C C . LYS D 1 210 ? 15.47571 46.75234 11.38593 1.000 28.68653 210 LYS D C 1
ATOM 12889 O O . LYS D 1 210 ? 16.42946 47.52360 11.52104 1.000 29.43295 210 LYS D O 1
ATOM 12895 N N . ILE D 1 211 ? 15.13531 45.85059 12.31005 1.000 27.23311 211 ILE D N 1
ATOM 12896 C CA . ILE D 1 211 ? 15.87319 45.65526 13.55467 1.000 26.49375 211 ILE D CA 1
ATOM 12897 C C . ILE D 1 211 ? 16.28134 44.19296 13.62480 1.000 24.98196 211 ILE D C 1
ATOM 12898 O O . ILE D 1 211 ? 15.42499 43.30336 13.54650 1.000 26.94322 211 ILE D O 1
ATOM 12903 N N . PHE D 1 212 ? 17.57664 43.94939 13.78484 1.000 25.07736 212 PHE D N 1
ATOM 12904 C CA . PHE D 1 212 ? 18.10147 42.60838 14.01821 1.000 24.94221 212 PHE D CA 1
ATOM 12905 C C . PHE D 1 212 ? 18.89701 42.59831 15.31437 1.000 25.18207 212 PHE D C 1
ATOM 12906 O O . PHE D 1 212 ? 19.74748 43.46708 15.53695 1.000 27.14381 212 PHE D O 1
ATOM 12914 N N . TYR D 1 213 ? 18.61747 41.62105 16.16656 1.000 23.80041 213 TYR D N 1
ATOM 12915 C CA . TYR D 1 213 ? 19.30833 41.51543 17.44067 1.000 23.06614 213 TYR D CA 1
ATOM 12916 C C . TYR D 1 213 ? 20.56185 40.65852 17.29553 1.000 23.60529 213 TYR D C 1
ATOM 12917 O O . TYR D 1 213 ? 20.56327 39.64551 16.59028 1.000 25.52543 213 TYR D O 1
ATOM 12926 N N . ASP D 1 214 ? 21.63651 41.08418 17.95569 1.000 24.30516 214 ASP D N 1
ATOM 12927 C CA . ASP D 1 214 ? 22.77123 40.21338 18.26186 1.000 26.01276 214 ASP D CA 1
ATOM 12928 C C . ASP D 1 214 ? 22.42291 39.60582 19.61346 1.000 25.53305 214 ASP D C 1
ATOM 12929 O O . ASP D 1 214 ? 22.61589 40.23271 20.66051 1.000 26.23924 214 ASP D O 1
ATOM 12934 N N . ALA D 1 215 ? 21.87496 38.39258 19.59003 1.000 24.33847 215 ALA D N 1
ATOM 12935 C CA . ALA D 1 215 ? 21.17155 37.81863 20.73253 1.000 23.79352 215 ALA D CA 1
ATOM 12936 C C . ALA D 1 215 ? 22.02586 36.88473 21.57259 1.000 21.43390 215 ALA D C 1
ATOM 12937 O O . ALA D 1 215 ? 21.47834 36.17407 22.41615 1.000 21.51203 215 ALA D O 1
ATOM 12939 N N . THR D 1 216 ? 23.34603 36.89647 21.37614 1.000 19.55184 216 THR D N 1
ATOM 12940 C CA A THR D 1 216 ? 24.20982 35.85698 21.94908 0.583 17.95648 216 THR D CA 1
ATOM 12941 C CA B THR D 1 216 ? 24.21083 35.87072 21.93276 0.417 18.24743 216 THR D CA 1
ATOM 12942 C C . THR D 1 216 ? 24.02531 35.68846 23.44902 1.000 16.15287 216 THR D C 1
ATOM 12943 O O . THR D 1 216 ? 24.12062 34.56327 23.96025 1.000 14.97458 216 THR D O 1
ATOM 12950 N N . ARG D 1 217 ? 23.74543 36.76808 24.17832 1.000 15.73249 217 ARG D N 1
ATOM 12951 C CA . ARG D 1 217 ? 23.53494 36.70201 25.62106 1.000 15.21100 217 ARG D CA 1
ATOM 12952 C C . ARG D 1 217 ? 22.15500 37.22744 26.01361 1.000 14.42737 217 ARG D C 1
ATOM 12953 O O . ARG D 1 217 ? 21.98575 37.93427 27.01529 1.000 14.17210 217 ARG D O 1
ATOM 12961 N N . CYS D 1 218 ? 21.13883 36.81623 25.24827 1.000 14.78853 218 CYS D N 1
ATOM 12962 C CA . CYS D 1 218 ? 19.78639 37.32937 25.44285 1.000 14.51465 218 CYS D CA 1
ATOM 12963 C C . CYS D 1 218 ? 19.15144 36.82616 26.73242 1.000 13.55237 218 CYS D C 1
ATOM 12964 O O . CYS D 1 218 ? 18.25654 37.48986 27.26660 1.000 13.69509 218 CYS D O 1
ATOM 12967 N N . VAL D 1 219 ? 19.56748 35.65979 27.23318 1.000 12.94263 219 VAL D N 1
ATOM 12968 C CA . VAL D 1 219 ? 18.99012 35.14979 28.47360 1.000 11.84430 219 VAL D CA 1
ATOM 12969 C C . VAL D 1 219 ? 19.58150 35.86125 29.68377 1.000 11.68198 219 VAL D C 1
ATOM 12970 O O . VAL D 1 219 ? 18.85322 36.22432 30.61553 1.000 11.33503 219 VAL D O 1
ATOM 12974 N N . GLU D 1 220 ? 20.90140 36.07223 29.69282 1.000 11.44743 220 GLU D N 1
ATOM 12975 C CA . GLU D 1 220 ? 21.49366 36.98084 30.67357 1.000 12.08436 220 GLU D CA 1
ATOM 12976 C C . GLU D 1 220 ? 20.76278 38.31628 30.66960 1.000 11.88675 220 GLU D C 1
ATOM 12977 O O . GLU D 1 220 ? 20.45102 38.87190 31.72725 1.000 11.81362 220 GLU D O 1
ATOM 12983 N N . ASN D 1 221 ? 20.46522 38.84230 29.48202 1.000 12.79572 221 ASN D N 1
ATOM 12984 C CA . ASN D 1 221 ? 19.74102 40.10794 29.40123 1.000 13.05052 221 ASN D CA 1
ATOM 12985 C C . ASN D 1 221 ? 18.36919 40.00234 30.05589 1.000 12.99638 221 ASN D C 1
ATOM 12986 O O . ASN D 1 221 ? 17.96455 40.88313 30.82678 1.000 13.19490 221 ASN D O 1
ATOM 12991 N N . ALA D 1 222 ? 17.63602 38.92868 29.74578 1.000 12.94049 222 ALA D N 1
ATOM 12992 C CA . ALA D 1 222 ? 16.30477 38.73171 30.30434 1.000 13.24556 222 ALA D CA 1
ATOM 12993 C C . ALA D 1 222 ? 16.34769 38.68164 31.82602 1.000 12.46819 222 ALA D C 1
ATOM 12994 O O . ALA D 1 222 ? 15.43725 39.18582 32.49316 1.000 12.80128 222 ALA D O 1
ATOM 12996 N N . TYR D 1 223 ? 17.39803 38.07206 32.39627 1.000 11.86484 223 TYR D N 1
ATOM 12997 C CA . TYR D 1 223 ? 17.52983 38.04683 33.84874 1.000 12.20210 223 TYR D CA 1
ATOM 12998 C C . TYR D 1 223 ? 17.61398 39.46437 34.41157 1.000 11.88157 223 TYR D C 1
ATOM 12999 O O . TYR D 1 223 ? 16.95290 39.79046 35.40535 1.000 11.74219 223 TYR D O 1
ATOM 13008 N N . PHE D 1 224 ? 18.43677 40.32238 33.79952 1.000 12.11575 224 PHE D N 1
ATOM 13009 C CA . PHE D 1 224 ? 18.54239 41.69314 34.29604 1.000 12.27219 224 PHE D CA 1
ATOM 13010 C C . PHE D 1 224 ? 17.20234 42.41827 34.23263 1.000 12.46881 224 PHE D C 1
ATOM 13011 O O . PHE D 1 224 ? 16.87148 43.20282 35.13061 1.000 12.38345 224 PHE D O 1
ATOM 13019 N N . ILE D 1 225 ? 16.41734 42.17463 33.17858 1.000 12.17086 225 ILE D N 1
ATOM 13020 C CA . ILE D 1 225 ? 15.08514 42.77208 33.09808 1.000 12.78378 225 ILE D CA 1
ATOM 13021 C C . ILE D 1 225 ? 14.21370 42.29372 34.25478 1.000 13.43912 225 ILE D C 1
ATOM 13022 O O . ILE D 1 225 ? 13.56479 43.09360 34.94336 1.000 13.83651 225 ILE D O 1
ATOM 13027 N N . LYS D 1 226 ? 14.19051 40.97958 34.49007 1.000 12.42386 226 LYS D N 1
ATOM 13028 C CA . LYS D 1 226 ? 13.38552 40.43995 35.58050 1.000 12.74612 226 LYS D CA 1
ATOM 13029 C C . LYS D 1 226 ? 13.82695 41.00898 36.91807 1.000 12.21587 226 LYS D C 1
ATOM 13030 O O . LYS D 1 226 ? 12.99246 41.31666 37.77770 1.000 13.78739 226 LYS D O 1
ATOM 13036 N N . GLU D 1 227 ? 15.13711 41.16202 37.10638 1.000 11.92971 227 GLU D N 1
ATOM 13037 C CA . GLU D 1 227 ? 15.65295 41.60381 38.39387 1.000 12.53480 227 GLU D CA 1
ATOM 13038 C C . GLU D 1 227 ? 15.42489 43.09304 38.62143 1.000 13.14751 227 GLU D C 1
ATOM 13039 O O . GLU D 1 227 ? 15.14949 43.50986 39.75459 1.000 14.83765 227 GLU D O 1
ATOM 13045 N N . GLN D 1 228 ? 15.53898 43.90976 37.56921 1.000 13.14532 228 GLN D N 1
ATOM 13046 C CA . GLN D 1 228 ? 15.69906 45.35002 37.74683 1.000 14.44167 228 GLN D CA 1
ATOM 13047 C C . GLN D 1 228 ? 14.68043 46.23408 37.04334 1.000 15.39622 228 GLN D C 1
ATOM 13048 O O . GLN D 1 228 ? 14.56955 47.40455 37.42158 1.000 17.62479 228 GLN D O 1
ATOM 13054 N N . GLU D 1 229 ? 13.95356 45.75117 36.04058 1.000 15.04512 229 GLU D N 1
ATOM 13055 C CA . GLU D 1 229 ? 13.03409 46.61482 35.31027 1.000 16.37736 229 GLU D CA 1
ATOM 13056 C C . GLU D 1 229 ? 11.65259 46.58127 35.94933 1.000 17.86432 229 GLU D C 1
ATOM 13057 O O . GLU D 1 229 ? 11.07013 45.51057 36.13164 1.000 18.04981 229 GLU D O 1
ATOM 13063 N N . ALA D 1 230 ? 11.12483 47.76016 36.26417 1.000 20.45706 230 ALA D N 1
ATOM 13064 C CA . ALA D 1 230 ? 9.86130 47.83978 36.98253 1.000 22.87447 230 ALA D CA 1
ATOM 13065 C C . ALA D 1 230 ? 8.76435 47.12521 36.20854 1.000 22.83551 230 ALA D C 1
ATOM 13066 O O . ALA D 1 230 ? 8.62955 47.29915 34.99374 1.000 23.34717 230 ALA D O 1
ATOM 13068 N N . GLY D 1 231 ? 7.99462 46.29955 36.91827 1.000 22.84021 231 GLY D N 1
ATOM 13069 C CA . GLY D 1 231 ? 6.89451 45.56971 36.33223 1.000 22.05001 231 GLY D CA 1
ATOM 13070 C C . GLY D 1 231 ? 7.22522 44.16866 35.86380 1.000 20.59177 231 GLY D C 1
ATOM 13071 O O . GLY D 1 231 ? 6.30397 43.41485 35.52579 1.000 22.56374 231 GLY D O 1
ATOM 13072 N N . TYR D 1 232 ? 8.50103 43.78607 35.83245 1.000 18.63481 232 TYR D N 1
ATOM 13073 C CA . TYR D 1 232 ? 8.89288 42.47708 35.33098 1.000 17.69993 232 TYR D CA 1
ATOM 13074 C C . TYR D 1 232 ? 9.26814 41.50029 36.42951 1.000 17.59201 232 TYR D C 1
ATOM 13075 O O . TYR D 1 232 ? 9.66652 40.37421 36.12604 1.000 16.88171 232 TYR D O 1
ATOM 13084 N N . GLU D 1 233 ? 9.11416 41.89322 37.69526 1.000 18.08182 233 GLU D N 1
ATOM 13085 C CA . GLU D 1 233 ? 9.56416 41.04941 38.79841 1.000 20.46938 233 GLU D CA 1
ATOM 13086 C C . GLU D 1 233 ? 8.92468 39.66888 38.74732 1.000 19.52577 233 GLU D C 1
ATOM 13087 O O . GLU D 1 233 ? 9.57084 38.66844 39.07623 1.000 18.95402 233 GLU D O 1
ATOM 13093 N N . ASN D 1 234 ? 7.66163 39.59070 38.32653 1.000 20.13661 234 ASN D N 1
ATOM 13094 C CA . ASN D 1 234 ? 6.91294 38.34136 38.34597 1.000 21.39373 234 ASN D CA 1
ATOM 13095 C C . ASN D 1 234 ? 6.62227 37.80273 36.95340 1.000 20.66341 234 ASN D C 1
ATOM 13096 O O . ASN D 1 234 ? 5.71946 36.97655 36.78924 1.000 22.76920 234 ASN D O 1
ATOM 13101 N N . VAL D 1 235 ? 7.35454 38.25825 35.95110 1.000 18.18736 235 VAL D N 1
ATOM 13102 C CA . VAL D 1 235 ? 7.24371 37.72874 34.59951 1.000 17.28104 235 VAL D CA 1
ATOM 13103 C C . VAL D 1 235 ? 8.33251 36.68180 34.41600 1.000 16.14175 235 VAL D C 1
ATOM 13104 O O . VAL D 1 235 ? 9.48510 36.88990 34.80997 1.000 17.00868 235 VAL D O 1
ATOM 13108 N N . SER D 1 236 ? 7.97694 35.54996 33.81764 1.000 15.52478 236 SER D N 1
ATOM 13109 C CA . SER D 1 236 ? 8.95612 34.48296 33.66232 1.000 15.56978 236 SER D CA 1
ATOM 13110 C C . SER D 1 236 ? 10.05631 34.89699 32.68872 1.000 14.56823 236 SER D C 1
ATOM 13111 O O . SER D 1 236 ? 9.86531 35.75324 31.81542 1.000 15.20668 236 SER D O 1
ATOM 13114 N N . ILE D 1 237 ? 11.22288 34.26169 32.84258 1.000 14.60309 237 ILE D N 1
ATOM 13115 C CA . ILE D 1 237 ? 12.30930 34.46288 31.88490 1.000 13.62576 237 ILE D CA 1
ATOM 13116 C C . ILE D 1 237 ? 11.83098 34.18919 30.46049 1.000 14.13424 237 ILE D C 1
ATOM 13117 O O . ILE D 1 237 ? 12.09622 34.97193 29.54035 1.000 14.62798 237 ILE D O 1
ATOM 13122 N N . LYS D 1 238 ? 11.10346 33.08207 30.25275 1.000 15.56310 238 LYS D N 1
ATOM 13123 C CA A LYS D 1 238 ? 10.60878 32.74574 28.91324 0.545 16.99819 238 LYS D CA 1
ATOM 13124 C CA B LYS D 1 238 ? 10.67482 32.78308 28.89233 0.455 17.13759 238 LYS D CA 1
ATOM 13125 C C . LYS D 1 238 ? 9.73290 33.85415 28.34311 1.000 16.35189 238 LYS D C 1
ATOM 13126 O O . LYS D 1 238 ? 9.82874 34.20708 27.16231 1.000 17.26916 238 LYS D O 1
ATOM 13137 N N . ASP D 1 239 ? 8.83943 34.39830 29.16900 1.000 17.00460 239 ASP D N 1
ATOM 13138 C CA . ASP D 1 239 ? 7.95482 35.44591 28.66740 1.000 18.21496 239 ASP D CA 1
ATOM 13139 C C . ASP D 1 239 ? 8.70847 36.74302 28.41167 1.000 18.04060 239 ASP D C 1
ATOM 13140 O O . ASP D 1 239 ? 8.34118 37.50531 27.50944 1.000 19.21216 239 ASP D O 1
ATOM 13145 N N . ILE D 1 240 ? 9.75762 37.01068 29.19170 1.000 17.03400 240 ILE D N 1
ATOM 13146 C CA . ILE D 1 240 ? 10.60856 38.16681 28.92607 1.000 16.37386 240 ILE D CA 1
ATOM 13147 C C . ILE D 1 240 ? 11.33934 37.99547 27.59583 1.000 16.79980 240 ILE D C 1
ATOM 13148 O O . ILE D 1 240 ? 11.33301 38.89587 26.74495 1.000 17.80543 240 ILE D O 1
ATOM 13153 N N . VAL D 1 241 ? 11.94784 36.82428 27.38546 1.000 17.01958 241 VAL D N 1
ATOM 13154 C CA . VAL D 1 241 ? 12.66430 36.56317 26.13966 1.000 17.49580 241 VAL D CA 1
ATOM 13155 C C . VAL D 1 241 ? 11.72708 36.71185 24.94655 1.000 18.55100 241 VAL D C 1
ATOM 13156 O O . VAL D 1 241 ? 12.06328 37.35353 23.94282 1.000 18.24183 241 VAL D O 1
ATOM 13160 N N . HIS D 1 242 ? 10.52583 36.13951 25.04881 1.000 19.88012 242 HIS D N 1
ATOM 13161 C CA . HIS D 1 242 ? 9.58503 36.20679 23.93649 1.000 21.24765 242 HIS D CA 1
ATOM 13162 C C . HIS D 1 242 ? 9.20667 37.64767 23.62028 1.000 21.58360 242 HIS D C 1
ATOM 13163 O O . HIS D 1 242 ? 9.12798 38.03389 22.44783 1.000 22.46891 242 HIS D O 1
ATOM 13170 N N . GLU D 1 243 ? 8.98468 38.46747 24.64962 1.000 21.71908 243 GLU D N 1
ATOM 13171 C CA . GLU D 1 243 ? 8.64020 39.86025 24.38463 1.000 21.84009 243 GLU D CA 1
ATOM 13172 C C . GLU D 1 243 ? 9.82064 40.62516 23.80136 1.000 22.16034 243 GLU D C 1
ATOM 13173 O O . GLU D 1 243 ? 9.63834 41.45671 22.90724 1.000 23.01903 243 GLU D O 1
ATOM 13179 N N . MET D 1 244 ? 11.03641 40.36286 24.29358 1.000 21.44382 244 MET D N 1
ATOM 13180 C CA . MET D 1 244 ? 12.22078 41.00409 23.72835 1.000 20.48935 244 MET D CA 1
ATOM 13181 C C . MET D 1 244 ? 12.24930 40.85706 22.21493 1.000 20.23602 244 MET D C 1
ATOM 13182 O O . MET D 1 244 ? 12.36822 41.84415 21.48095 1.000 21.37954 244 MET D O 1
ATOM 13187 N N . PHE D 1 245 ? 12.13616 39.62154 21.73064 1.000 21.18418 245 PHE D N 1
ATOM 13188 C CA . PHE D 1 245 ? 12.26040 39.37186 20.30513 1.000 21.73662 245 PHE D CA 1
ATOM 13189 C C . PHE D 1 245 ? 11.04163 39.82075 19.51297 1.000 22.70588 245 PHE D C 1
ATOM 13190 O O . PHE D 1 245 ? 11.13289 39.92887 18.28616 1.000 23.00782 245 PHE D O 1
ATOM 13198 N N . SER D 1 246 ? 9.91548 40.09737 20.17510 1.000 23.16528 246 SER D N 1
ATOM 13199 C CA . SER D 1 246 ? 8.77527 40.67322 19.47301 1.000 24.64175 246 SER D CA 1
ATOM 13200 C C . SER D 1 246 ? 9.08714 42.06259 18.93164 1.000 24.99654 246 SER D C 1
ATOM 13201 O O . SER D 1 246 ? 8.36230 42.55643 18.05679 1.000 26.80298 246 SER D O 1
ATOM 13204 N N . TYR D 1 247 ? 10.15064 42.69751 19.42122 1.000 24.95481 247 TYR D N 1
ATOM 13205 C CA . TYR D 1 247 ? 10.55392 44.02490 18.97638 1.000 25.51135 247 TYR D CA 1
ATOM 13206 C C . TYR D 1 247 ? 11.65676 43.98252 17.92410 1.000 25.98194 247 TYR D C 1
ATOM 13207 O O . TYR D 1 247 ? 12.27809 45.01432 17.65066 1.000 26.85431 247 TYR D O 1
ATOM 13216 N N . ALA D 1 248 ? 11.91235 42.81415 17.33247 1.000 25.76474 248 ALA D N 1
ATOM 13217 C CA . ALA D 1 248 ? 12.93502 42.65175 16.31110 1.000 25.62399 248 ALA D CA 1
ATOM 13218 C C . ALA D 1 248 ? 12.34052 41.96753 15.08832 1.000 26.11969 248 ALA D C 1
ATOM 13219 O O . ALA D 1 248 ? 11.30324 41.30534 15.16095 1.000 27.25558 248 ALA D O 1
ATOM 13221 N N . ASP D 1 249 ? 13.02451 42.12803 13.95909 1.000 26.05499 249 ASP D N 1
ATOM 13222 C CA . ASP D 1 249 ? 12.67225 41.43274 12.72891 1.000 26.36966 249 ASP D CA 1
ATOM 13223 C C . ASP D 1 249 ? 13.45383 40.14011 12.54269 1.000 25.36955 249 ASP D C 1
ATOM 13224 O O . ASP D 1 249 ? 13.14150 39.36443 11.63180 1.000 25.66204 249 ASP D O 1
ATOM 13229 N N . GLY D 1 250 ? 14.44304 39.89429 13.38977 1.000 25.00678 250 GLY D N 1
ATOM 13230 C CA . GLY D 1 250 ? 15.26972 38.70855 13.29412 1.000 24.78973 250 GLY D CA 1
ATOM 13231 C C . GLY D 1 250 ? 16.40239 38.81844 14.28753 1.000 24.39744 250 GLY D C 1
ATOM 13232 O O . GLY D 1 250 ? 16.49097 39.77896 15.05618 1.000 24.38601 250 GLY D O 1
ATOM 13233 N N . CYS D 1 251 ? 17.27193 37.81112 14.26758 1.000 23.26373 251 CYS D N 1
ATOM 13234 C CA . CYS D 1 251 ? 18.43162 37.84694 15.14593 1.000 22.23126 251 CYS D CA 1
ATOM 13235 C C . CYS D 1 251 ? 19.52558 36.94564 14.59246 1.000 21.67494 251 CYS D C 1
ATOM 13236 O O . CYS D 1 251 ? 19.27325 36.04973 13.78065 1.000 21.80988 251 CYS D O 1
ATOM 13239 N N . THR D 1 252 ? 20.75089 37.21496 15.03523 1.000 20.90823 252 THR D N 1
ATOM 13240 C CA . THR D 1 252 ? 21.85632 36.27147 14.95500 1.000 20.24307 252 THR D CA 1
ATOM 13241 C C . THR D 1 252 ? 22.12803 35.76247 16.36232 1.000 18.82599 252 THR D C 1
ATOM 13242 O O . THR D 1 252 ? 22.09948 36.53307 17.32852 1.000 20.02663 252 THR D O 1
ATOM 13246 N N . MET D 1 253 ? 22.37001 34.46867 16.49415 1.000 16.06350 253 MET D N 1
ATOM 13247 C CA A MET D 1 253 ? 22.59946 33.85944 17.79590 0.635 15.87731 253 MET D CA 1
ATOM 13248 C CA B MET D 1 253 ? 22.63813 33.90499 17.80730 0.365 16.60564 253 MET D CA 1
ATOM 13249 C C . MET D 1 253 ? 23.85842 33.00509 17.76308 1.000 15.89989 253 MET D C 1
ATOM 13250 O O . MET D 1 253 ? 24.06106 32.23919 16.81874 1.000 16.12485 253 MET D O 1
ATOM 13259 N N . SER D 1 254 ? 24.67895 33.11665 18.80103 1.000 16.31980 254 SER D N 1
ATOM 13260 C CA . SER D 1 254 ? 25.73645 32.15036 19.05931 1.000 16.80923 254 SER D CA 1
ATOM 13261 C C . SER D 1 254 ? 25.22923 31.24672 20.17606 1.000 15.50035 254 SER D C 1
ATOM 13262 O O . SER D 1 254 ? 25.11195 31.68080 21.32946 1.000 16.34462 254 SER D O 1
ATOM 13265 N N . GLY D 1 255 ? 24.92138 29.99231 19.84069 1.000 13.81985 255 GLY D N 1
ATOM 13266 C CA . GLY D 1 255 ? 24.55788 29.04760 20.87634 1.000 14.02510 255 GLY D CA 1
ATOM 13267 C C . GLY D 1 255 ? 25.67544 28.80177 21.86255 1.000 12.41434 255 GLY D C 1
ATOM 13268 O O . GLY D 1 255 ? 25.40657 28.42445 23.01413 1.000 13.72330 255 GLY D O 1
ATOM 13269 N N . LYS D 1 256 ? 26.92386 29.05024 21.44334 1.000 11.77558 256 LYS D N 1
ATOM 13270 C CA . LYS D 1 256 ? 28.10405 28.90055 22.28913 1.000 11.37191 256 LYS D CA 1
ATOM 13271 C C . LYS D 1 256 ? 28.04984 29.76777 23.53045 1.000 11.28498 256 LYS D C 1
ATOM 13272 O O . LYS D 1 256 ? 28.84606 29.55672 24.45398 1.000 11.73020 256 LYS D O 1
ATOM 13278 N N . LYS D 1 257 ? 27.16706 30.76414 23.55860 1.000 11.16951 257 LYS D N 1
ATOM 13279 C CA . LYS D 1 257 ? 26.97600 31.54137 24.77202 1.000 11.86664 257 LYS D CA 1
ATOM 13280 C C . LYS D 1 257 ? 25.72082 31.04995 25.47922 1.000 11.85269 257 LYS D C 1
ATOM 13281 O O . LYS D 1 257 ? 25.76730 30.00567 26.13402 1.000 11.56432 257 LYS D O 1
ATOM 13287 N N . ASP D 1 258 ? 24.58967 31.73873 25.32891 1.000 11.63740 258 ASP D N 1
ATOM 13288 C CA . ASP D 1 258 ? 23.46830 31.45145 26.21826 1.000 11.60297 258 ASP D CA 1
ATOM 13289 C C . ASP D 1 258 ? 22.68635 30.17628 25.89238 1.000 11.82138 258 ASP D C 1
ATOM 13290 O O . ASP D 1 258 ? 21.80173 29.82275 26.68190 1.000 13.86727 258 ASP D O 1
ATOM 13295 N N . CYS D 1 259 ? 22.97234 29.46105 24.79788 1.000 11.61915 259 CYS D N 1
ATOM 13296 C CA . CYS D 1 259 ? 22.31484 28.17090 24.57959 1.000 11.23555 259 CYS D CA 1
ATOM 13297 C C . CYS D 1 259 ? 23.02805 27.00209 25.25209 1.000 10.51304 259 CYS D C 1
ATOM 13298 O O . CYS D 1 259 ? 22.64922 25.84641 25.02057 1.000 11.09265 259 CYS D O 1
ATOM 13301 N N . LEU D 1 260 ? 24.06655 27.26642 26.04287 1.000 10.31032 260 LEU D N 1
ATOM 13302 C CA . LEU D 1 260 ? 24.64781 26.24148 26.91243 1.000 9.45587 260 LEU D CA 1
ATOM 13303 C C . LEU D 1 260 ? 25.27314 25.09776 26.11237 1.000 9.73720 260 LEU D C 1
ATOM 13304 O O . LEU D 1 260 ? 25.22415 23.93100 26.51253 1.000 10.02282 260 LEU D O 1
ATOM 13309 N N . VAL D 1 261 ? 25.87989 25.43190 24.97002 1.000 10.25954 261 VAL D N 1
ATOM 13310 C CA . VAL D 1 261 ? 26.53063 24.43472 24.13227 1.000 10.12740 261 VAL D CA 1
ATOM 13311 C C . VAL D 1 261 ? 27.98072 24.82560 23.85383 1.000 10.68867 261 VAL D C 1
ATOM 13312 O O . VAL D 1 261 ? 28.44288 25.92446 24.18248 1.000 11.40753 261 VAL D O 1
ATOM 13316 N N . ASN D 1 262 ? 28.69766 23.89611 23.22794 1.000 10.44969 262 ASN D N 1
ATOM 13317 C CA . ASN D 1 262 ? 30.09640 24.08323 22.88016 1.000 10.78441 262 ASN D CA 1
ATOM 13318 C C . ASN D 1 262 ? 30.28545 24.47811 21.42565 1.000 10.19225 262 ASN D C 1
ATOM 13319 O O . ASN D 1 262 ? 31.39366 24.87118 21.04753 1.000 11.74225 262 ASN D O 1
ATOM 13324 N N . ILE D 1 263 ? 29.22326 24.40089 20.62159 1.000 10.35411 263 ILE D N 1
ATOM 13325 C CA . ILE D 1 263 ? 29.25626 24.78014 19.21579 1.000 11.59967 263 ILE D CA 1
ATOM 13326 C C . ILE D 1 263 ? 27.80780 24.98604 18.80462 1.000 12.49508 263 ILE D C 1
ATOM 13327 O O . ILE D 1 263 ? 26.89091 24.40826 19.40267 1.000 13.08371 263 ILE D O 1
ATOM 13332 N N . GLY D 1 264 ? 27.59565 25.83232 17.80639 1.000 12.46526 264 GLY D N 1
ATOM 13333 C CA . GLY D 1 264 ? 26.25809 26.06424 17.28784 1.000 13.15465 264 GLY D CA 1
ATOM 13334 C C . GLY D 1 264 ? 25.85276 27.52437 17.26732 1.000 13.07151 264 GLY D C 1
ATOM 13335 O O . GLY D 1 264 ? 26.25405 28.32003 18.12275 1.000 13.32490 264 GLY D O 1
ATOM 13336 N N . GLY D 1 265 ? 25.01542 27.87311 16.29532 1.000 13.42065 265 GLY D N 1
ATOM 13337 C CA . GLY D 1 265 ? 24.43102 29.20020 16.20083 1.000 13.91779 265 GLY D CA 1
ATOM 13338 C C . GLY D 1 265 ? 23.28135 29.15205 15.21937 1.000 13.69736 265 GLY D C 1
ATOM 13339 O O . GLY D 1 265 ? 22.95771 28.09695 14.66561 1.000 13.47803 265 GLY D O 1
ATOM 13340 N N . PHE D 1 266 ? 22.65624 30.30930 15.00361 1.000 13.66251 266 PHE D N 1
ATOM 13341 C CA . PHE D 1 266 ? 21.58628 30.35479 14.01401 1.000 14.49008 266 PHE D CA 1
ATOM 13342 C C . PHE D 1 266 ? 21.23749 31.78919 13.65384 1.000 15.41133 266 PHE D C 1
ATOM 13343 O O . PHE D 1 266 ? 21.54980 32.73272 14.38601 1.000 15.49880 266 PHE D O 1
ATOM 13351 N N . LEU D 1 267 ? 20.57553 31.92219 12.50793 1.000 16.44589 267 LEU D N 1
ATOM 13352 C CA . LEU D 1 267 ? 19.98748 33.16590 12.03690 1.000 18.40958 267 LEU D CA 1
ATOM 13353 C C . LEU D 1 267 ? 18.47439 33.00175 12.02086 1.000 17.89519 267 LEU D C 1
ATOM 13354 O O . LEU D 1 267 ? 17.96434 32.01484 11.48041 1.000 18.56773 267 LEU D O 1
ATOM 13359 N N . CYS D 1 268 ? 17.76026 33.96707 12.60319 1.000 19.26302 268 CYS D N 1
ATOM 13360 C CA . CYS D 1 268 ? 16.30527 33.99116 12.58563 1.000 20.30064 268 CYS D CA 1
ATOM 13361 C C . CYS D 1 268 ? 15.82085 35.21117 11.82247 1.000 21.53321 268 CYS D C 1
ATOM 13362 O O . CYS D 1 268 ? 16.44781 36.27180 11.86334 1.000 22.13610 268 CYS D O 1
ATOM 13365 N N . MET D 1 269 ? 14.68151 35.06186 11.15047 1.000 21.91942 269 MET D N 1
ATOM 13366 C CA . MET D 1 269 ? 14.04337 36.19694 10.49860 1.000 23.45699 269 MET D CA 1
ATOM 13367 C C . MET D 1 269 ? 12.56745 35.89170 10.31716 1.000 24.76354 269 MET D C 1
ATOM 13368 O O . MET D 1 269 ? 12.14717 34.73143 10.29783 1.000 25.25766 269 MET D O 1
ATOM 13373 N N . ASN D 1 270 ? 11.78721 36.95958 10.16463 1.000 25.90965 270 ASN D N 1
ATOM 13374 C CA . ASN D 1 270 ? 10.36865 36.84658 9.86345 1.000 27.59072 270 ASN D CA 1
ATOM 13375 C C . ASN D 1 270 ? 10.07014 36.95394 8.37733 1.000 29.41793 270 ASN D C 1
ATOM 13376 O O . ASN D 1 270 ? 9.09373 36.36079 7.91260 1.000 31.92069 270 ASN D O 1
ATOM 13381 N N . ASP D 1 271 ? 10.91203 37.65954 7.62451 1.000 30.17292 271 ASP D N 1
ATOM 13382 C CA . ASP D 1 271 ? 10.62019 37.99915 6.23653 1.000 31.32325 271 ASP D CA 1
ATOM 13383 C C . ASP D 1 271 ? 10.87273 36.80947 5.31541 1.000 31.89240 271 ASP D C 1
ATOM 13384 O O . ASP D 1 271 ? 11.94665 36.20343 5.34947 1.000 30.61978 271 ASP D O 1
ATOM 13389 N N . GLU D 1 272 ? 9.89135 36.50766 4.45898 1.000 33.68358 272 GLU D N 1
ATOM 13390 C CA . GLU D 1 272 ? 9.99219 35.34616 3.57726 1.000 36.33435 272 GLU D CA 1
ATOM 13391 C C . GLU D 1 272 ? 11.10001 35.51398 2.54264 1.000 35.38603 272 GLU D C 1
ATOM 13392 O O . GLU D 1 272 ? 11.84212 34.56443 2.26110 1.000 34.68981 272 GLU D O 1
ATOM 13398 N N . GLU D 1 273 ? 11.21539 36.70532 1.95086 1.000 35.07581 273 GLU D N 1
ATOM 13399 C CA . GLU D 1 273 ? 12.23263 36.93036 0.92913 1.000 35.78036 273 GLU D CA 1
ATOM 13400 C C . GLU D 1 273 ? 13.63414 36.78309 1.50730 1.000 34.01328 273 GLU D C 1
ATOM 13401 O O . GLU D 1 273 ? 14.50768 36.15798 0.89398 1.000 33.26085 273 GLU D O 1
ATOM 13407 N N . MET D 1 274 ? 13.86718 37.33776 2.69757 1.000 32.78057 274 MET D N 1
ATOM 13408 C CA . MET D 1 274 ? 15.18295 37.19987 3.30614 1.000 32.39095 274 MET D CA 1
ATOM 13409 C C . MET D 1 274 ? 15.47339 35.74825 3.66325 1.000 30.83202 274 MET D C 1
ATOM 13410 O O . MET D 1 274 ? 16.61749 35.29512 3.54999 1.000 31.34235 274 MET D O 1
ATOM 13415 N N . PHE D 1 275 ? 14.44801 35.00497 4.08638 1.000 29.37948 275 PHE D N 1
ATOM 13416 C CA . PHE D 1 275 ? 14.63358 33.58958 4.39906 1.000 28.16917 275 PHE D CA 1
ATOM 13417 C C . PHE D 1 275 ? 15.08772 32.81547 3.16735 1.000 28.75832 275 PHE D C 1
ATOM 13418 O O . PHE D 1 275 ? 16.00350 31.98889 3.24370 1.000 28.15765 275 PHE D O 1
ATOM 13426 N N . SER D 1 276 ? 14.48010 33.09393 2.01464 1.000 28.97023 276 SER D N 1
ATOM 13427 C CA . SER D 1 276 ? 14.89449 32.43026 0.78373 1.000 29.12080 276 SER D CA 1
ATOM 13428 C C . SER D 1 276 ? 16.32965 32.78611 0.41859 1.000 28.80561 276 SER D C 1
ATOM 13429 O O . SER D 1 276 ? 17.10928 31.91688 0.01152 1.000 29.04131 276 SER D O 1
ATOM 13432 N N . ALA D 1 277 ? 16.69656 34.06181 0.54667 1.000 28.38526 277 ALA D N 1
ATOM 13433 C CA . ALA D 1 277 ? 18.05046 34.46810 0.18882 1.000 28.16961 277 ALA D CA 1
ATOM 13434 C C . ALA D 1 277 ? 19.07173 33.91443 1.17434 1.000 27.22471 277 ALA D C 1
ATOM 13435 O O . ALA D 1 277 ? 20.19069 33.56107 0.78376 1.000 27.79210 277 ALA D O 1
ATOM 13437 N N . ALA D 1 278 ? 18.70251 33.82519 2.45527 1.000 26.15906 278 ALA D N 1
ATOM 13438 C CA . ALA D 1 278 ? 19.60074 33.24099 3.44735 1.000 25.06347 278 ALA D CA 1
ATOM 13439 C C . ALA D 1 278 ? 19.88007 31.77676 3.14227 1.000 25.13730 278 ALA D C 1
ATOM 13440 O O . ALA D 1 278 ? 21.00623 31.29922 3.32675 1.000 24.29259 278 ALA D O 1
ATOM 13442 N N . LYS D 1 279 ? 18.86388 31.04907 2.67380 1.000 25.58588 279 LYS D N 1
ATOM 13443 C CA . LYS D 1 279 ? 19.03944 29.63264 2.37135 1.000 25.98122 279 LYS D CA 1
ATOM 13444 C C . LYS D 1 279 ? 19.96544 29.42870 1.17951 1.000 27.49845 279 LYS D C 1
ATOM 13445 O O . LYS D 1 279 ? 20.75748 28.48029 1.15663 1.000 26.60550 279 LYS D O 1
ATOM 13451 N N . GLU D 1 280 ? 19.88335 30.30574 0.18029 1.000 29.46873 280 GLU D N 1
ATOM 13452 C CA . GLU D 1 280 ? 20.80644 30.21196 -0.94491 1.000 30.28712 280 GLU D CA 1
ATOM 13453 C C . GLU D 1 280 ? 22.24137 30.46655 -0.49620 1.000 28.87253 280 GLU D C 1
ATOM 13454 O O . GLU D 1 280 ? 23.17082 29.77626 -0.92993 1.000 29.08733 280 GLU D O 1
ATOM 13460 N N . LEU D 1 281 ? 22.43527 31.43101 0.40084 1.000 27.10830 281 LEU D N 1
ATOM 13461 C CA . LEU D 1 281 ? 23.78167 31.81510 0.80619 1.000 27.09086 281 LEU D CA 1
ATOM 13462 C C . LEU D 1 281 ? 24.39956 30.81059 1.77503 1.000 25.21770 281 LEU D C 1
ATOM 13463 O O . LEU D 1 281 ? 25.60945 30.55525 1.71853 1.000 24.66848 281 LEU D O 1
ATOM 13468 N N . VAL D 1 282 ? 23.59370 30.23954 2.67649 1.000 22.47872 282 VAL D N 1
ATOM 13469 C CA . VAL D 1 282 ? 24.14268 29.35404 3.69860 1.000 20.41193 282 VAL D CA 1
ATOM 13470 C C . VAL D 1 282 ? 24.82259 28.14791 3.06560 1.000 19.11645 282 VAL D C 1
ATOM 13471 O O . VAL D 1 282 ? 25.80697 27.63124 3.60591 1.000 19.82911 282 VAL D O 1
ATOM 13475 N N . VAL D 1 283 ? 24.34589 27.71400 1.89221 1.000 18.51252 283 VAL D N 1
ATOM 13476 C CA . VAL D 1 283 ? 24.84805 26.48859 1.26567 1.000 18.93242 283 VAL D CA 1
ATOM 13477 C C . VAL D 1 283 ? 26.34382 26.58483 0.99272 1.000 20.59099 283 VAL D C 1
ATOM 13478 O O . VAL D 1 283 ? 27.09023 25.62392 1.20955 1.000 22.10160 283 VAL D O 1
ATOM 13482 N N . VAL D 1 284 ? 26.81307 27.74199 0.52291 1.000 21.09544 284 VAL D N 1
ATOM 13483 C CA . VAL D 1 284 ? 28.21557 27.82423 0.12784 1.000 22.33686 284 VAL D CA 1
ATOM 13484 C C . VAL D 1 284 ? 29.16218 28.09449 1.29492 1.000 21.29642 284 VAL D C 1
ATOM 13485 O O . VAL D 1 284 ? 30.35068 27.76069 1.19780 1.000 22.20726 284 VAL D O 1
ATOM 13489 N N . TYR D 1 285 ? 28.68405 28.68253 2.39413 1.000 19.56111 285 TYR D N 1
ATOM 13490 C CA . TYR D 1 285 ? 29.55254 28.98797 3.52980 1.000 19.15776 285 TYR D CA 1
ATOM 13491 C C . TYR D 1 285 ? 29.46469 27.97991 4.66157 1.000 19.51008 285 TYR D C 1
ATOM 13492 O O . TYR D 1 285 ? 30.48739 27.67236 5.28438 1.000 20.35906 285 TYR D O 1
ATOM 13501 N N . GLU D 1 286 ? 28.27007 27.47219 4.95879 1.000 18.89304 286 GLU D N 1
ATOM 13502 C CA . GLU D 1 286 ? 28.05611 26.64389 6.13932 1.000 17.30583 286 GLU D CA 1
ATOM 13503 C C . GLU D 1 286 ? 27.63017 25.22625 5.79674 1.000 16.79256 286 GLU D C 1
ATOM 13504 O O . GLU D 1 286 ? 28.18004 24.26504 6.35629 1.000 16.50792 286 GLU D O 1
ATOM 13510 N N . GLY D 1 287 ? 26.65604 25.07483 4.91429 1.000 16.91740 287 GLY D N 1
ATOM 13511 C CA . GLY D 1 287 ? 26.02555 23.79654 4.64191 1.000 17.73310 287 GLY D CA 1
ATOM 13512 C C . GLY D 1 287 ? 24.58183 24.03457 4.25147 1.000 17.84518 287 GLY D C 1
ATOM 13513 O O . GLY D 1 287 ? 24.11701 25.16353 4.18992 1.000 18.14426 287 GLY D O 1
ATOM 13514 N N . MET D 1 288 ? 23.87422 22.93740 3.98938 1.000 18.66055 288 MET D N 1
ATOM 13515 C CA . MET D 1 288 ? 22.47089 23.05064 3.60461 1.000 20.86056 288 MET D CA 1
ATOM 13516 C C . MET D 1 288 ? 21.66329 23.73072 4.71171 1.000 18.68688 288 MET D C 1
ATOM 13517 O O . MET D 1 288 ? 22.04114 23.68137 5.88619 1.000 19.05875 288 MET D O 1
ATOM 13522 N N . PRO D 1 289 ? 20.53259 24.35944 4.36941 1.000 18.70785 289 PRO D N 1
ATOM 13523 C CA . PRO D 1 289 ? 19.71093 25.01450 5.40495 1.000 18.82991 289 PRO D CA 1
ATOM 13524 C C . PRO D 1 289 ? 19.18012 24.05930 6.45805 1.000 18.04136 289 PRO D C 1
ATOM 13525 O O . PRO D 1 289 ? 18.68016 24.53038 7.49147 1.000 17.53661 289 PRO D O 1
ATOM 13529 N N . SER D 1 290 ? 19.27103 22.74718 6.22595 1.000 17.91183 290 SER D N 1
ATOM 13530 C CA . SER D 1 290 ? 18.78930 21.71472 7.13281 1.000 18.17350 290 SER D CA 1
ATOM 13531 C C . SER D 1 290 ? 19.82051 21.29399 8.17542 1.000 17.79833 290 SER D C 1
ATOM 13532 O O . SER D 1 290 ? 19.52725 20.40821 8.98128 1.000 17.99498 290 SER D O 1
ATOM 13535 N N . TYR D 1 291 ? 21.01821 21.88474 8.17837 1.000 16.35345 291 TYR D N 1
ATOM 13536 C CA . TYR D 1 291 ? 21.99360 21.58408 9.22706 1.000 15.95597 291 TYR D CA 1
ATOM 13537 C C . TYR D 1 291 ? 22.98799 22.72686 9.43575 1.000 16.71704 291 TYR D C 1
ATOM 13538 O O . TYR D 1 291 ? 23.52360 22.88061 10.53354 1.000 17.14581 291 TYR D O 1
ATOM 13547 N N . GLY D 1 292 ? 23.25742 23.52116 8.40224 1.000 16.94878 292 GLY D N 1
ATOM 13548 C CA . GLY D 1 292 ? 24.02066 24.75733 8.58295 1.000 17.84792 292 GLY D CA 1
ATOM 13549 C C . GLY D 1 292 ? 25.39804 24.60756 9.19691 1.000 16.75179 292 GLY D C 1
ATOM 13550 O O . GLY D 1 292 ? 25.81688 25.45852 9.99327 1.000 18.03198 292 GLY D O 1
ATOM 13551 N N . GLY D 1 293 ? 26.12665 23.55593 8.83259 1.000 14.49866 293 GLY D N 1
ATOM 13552 C CA . GLY D 1 293 ? 27.45589 23.35805 9.37930 1.000 14.30601 293 GLY D CA 1
ATOM 13553 C C . GLY D 1 293 ? 27.49485 22.74331 10.75802 1.000 13.81706 293 GLY D C 1
ATOM 13554 O O . GLY D 1 293 ? 28.53295 22.81224 11.42600 1.000 14.08125 293 GLY D O 1
ATOM 13555 N N . LEU D 1 294 ? 26.39796 22.13623 11.19650 1.000 13.56424 294 LEU D N 1
ATOM 13556 C CA . LEU D 1 294 ? 26.31052 21.47793 12.49138 1.000 13.14328 294 LEU D CA 1
ATOM 13557 C C . LEU D 1 294 ? 25.92907 20.02063 12.31357 1.000 12.92389 294 LEU D C 1
ATOM 13558 O O . LEU D 1 294 ? 25.09541 19.68488 11.46318 1.000 13.21498 294 LEU D O 1
ATOM 13563 N N . ALA D 1 295 ? 26.52502 19.16519 13.13904 1.000 12.23945 295 ALA D N 1
ATOM 13564 C CA . ALA D 1 295 ? 26.03584 17.80468 13.26673 1.000 11.35298 295 ALA D CA 1
ATOM 13565 C C . ALA D 1 295 ? 24.62213 17.81484 13.84393 1.000 10.89492 295 ALA D C 1
ATOM 13566 O O . ALA D 1 295 ? 24.23937 18.71276 14.60408 1.000 11.62914 295 ALA D O 1
ATOM 13568 N N . GLY D 1 296 ? 23.84582 16.78838 13.49204 1.000 10.92658 296 GLY D N 1
ATOM 13569 C CA . GLY D 1 296 ? 22.51103 16.65727 14.05445 1.000 10.22811 296 GLY D CA 1
ATOM 13570 C C . GLY D 1 296 ? 22.51562 16.67741 15.56973 1.000 9.77149 296 GLY D C 1
ATOM 13571 O O . GLY D 1 296 ? 21.70735 17.36856 16.19806 1.000 10.75208 296 GLY D O 1
ATOM 13572 N N . ARG D 1 297 ? 23.44856 15.94569 16.18030 1.000 9.53661 297 ARG D N 1
ATOM 13573 C CA . ARG D 1 297 ? 23.53554 15.92546 17.64071 1.000 9.59759 297 ARG D CA 1
ATOM 13574 C C . ARG D 1 297 ? 23.68963 17.32679 18.22274 1.000 10.13166 297 ARG D C 1
ATOM 13575 O O . ARG D 1 297 ? 23.20999 17.59107 19.32891 1.000 10.24059 297 ARG D O 1
ATOM 13583 N N . ASP D 1 298 ? 24.36570 18.22611 17.51109 1.000 9.86141 298 ASP D N 1
ATOM 13584 C CA . ASP D 1 298 ? 24.56992 19.57524 18.02556 1.000 9.78715 298 ASP D CA 1
ATOM 13585 C C . ASP D 1 298 ? 23.33916 20.45375 17.86726 1.000 10.04535 298 ASP D C 1
ATOM 13586 O O . ASP D 1 298 ? 23.07851 21.30251 18.72916 1.000 10.90097 298 ASP D O 1
ATOM 13591 N N . MET D 1 299 ? 22.55985 20.26188 16.80467 1.000 10.35278 299 MET D N 1
ATOM 13592 C CA . MET D 1 299 ? 21.26162 20.92174 16.75091 1.000 10.99270 299 MET D CA 1
ATOM 13593 C C . MET D 1 299 ? 20.39513 20.47830 17.92115 1.000 10.97754 299 MET D C 1
ATOM 13594 O O . MET D 1 299 ? 19.70832 21.29795 18.53894 1.000 12.02035 299 MET D O 1
ATOM 13599 N N . GLU D 1 300 ? 20.45764 19.18621 18.27033 1.000 9.93378 300 GLU D N 1
ATOM 13600 C CA . GLU D 1 300 ? 19.69218 18.66601 19.40001 1.000 9.91393 300 GLU D CA 1
ATOM 13601 C C . GLU D 1 300 ? 20.16896 19.27464 20.71589 1.000 10.09246 300 GLU D C 1
ATOM 13602 O O . GLU D 1 300 ? 19.35846 19.74981 21.52416 1.000 10.17299 300 GLU D O 1
ATOM 13608 N N . ALA D 1 301 ? 21.48664 19.27332 20.94541 1.000 10.07649 301 ALA D N 1
ATOM 13609 C CA . ALA D 1 301 ? 22.02088 19.81532 22.19346 1.000 9.47190 301 ALA D CA 1
ATOM 13610 C C . ALA D 1 301 ? 21.69993 21.29816 22.33573 1.000 9.52736 301 ALA D C 1
ATOM 13611 O O . ALA D 1 301 ? 21.44380 21.77740 23.44905 1.000 9.63461 301 ALA D O 1
ATOM 13613 N N . MET D 1 302 ? 21.72374 22.04095 21.22088 1.000 10.05373 302 MET D N 1
ATOM 13614 C CA . MET D 1 302 ? 21.43539 23.46816 21.27101 1.000 10.41098 302 MET D CA 1
ATOM 13615 C C . MET D 1 302 ? 19.95748 23.71729 21.54537 1.000 10.52492 302 MET D C 1
ATOM 13616 O O . MET D 1 302 ? 19.60780 24.63063 22.30556 1.000 11.69543 302 MET D O 1
ATOM 13621 N N . ALA D 1 303 ? 19.07311 22.90033 20.96182 1.000 10.37920 303 ALA D N 1
ATOM 13622 C CA . ALA D 1 303 ? 17.64465 23.02384 21.25446 1.000 10.86159 303 ALA D CA 1
ATOM 13623 C C . ALA D 1 303 ? 17.36868 22.75853 22.72927 1.000 11.02619 303 ALA D C 1
ATOM 13624 O O . ALA D 1 303 ? 16.60041 23.48180 23.37397 1.000 12.09251 303 ALA D O 1
ATOM 13626 N N . ILE D 1 304 ? 17.97316 21.70587 23.27141 1.000 10.51162 304 ILE D N 1
ATOM 13627 C CA . ILE D 1 304 ? 17.76961 21.37336 24.67576 1.000 10.94950 304 ILE D CA 1
ATOM 13628 C C . ILE D 1 304 ? 18.34994 22.46100 25.57101 1.000 10.17882 304 ILE D C 1
ATOM 13629 O O . ILE D 1 304 ? 17.72096 22.87804 26.55215 1.000 11.29637 304 ILE D O 1
ATOM 13634 N N . GLY D 1 305 ? 19.55174 22.94141 25.24044 1.000 10.21796 305 GLY D N 1
ATOM 13635 C CA . GLY D 1 305 ? 20.21207 23.93239 26.07307 1.000 10.54954 305 GLY D CA 1
ATOM 13636 C C . GLY D 1 305 ? 19.48866 25.26505 26.11172 1.000 10.25250 305 GLY D C 1
ATOM 13637 O O . GLY D 1 305 ? 19.41426 25.90735 27.16148 1.000 10.71080 305 GLY D O 1
ATOM 13638 N N . LEU D 1 306 ? 18.96758 25.71803 24.96923 1.000 10.64819 306 LEU D N 1
ATOM 13639 C CA . LEU D 1 306 ? 18.22548 26.97705 24.97297 1.000 11.92880 306 LEU D CA 1
ATOM 13640 C C . LEU D 1 306 ? 17.02608 26.89877 25.91210 1.000 11.77273 306 LEU D C 1
ATOM 13641 O O . LEU D 1 306 ? 16.73175 27.85431 26.64006 1.000 12.21747 306 LEU D O 1
ATOM 13646 N N . ARG D 1 307 ? 16.33874 25.75449 25.92981 1.000 12.01944 307 ARG D N 1
ATOM 13647 C CA A ARG D 1 307 ? 15.21366 25.59276 26.84155 0.897 12.70877 307 ARG D CA 1
ATOM 13648 C CA B ARG D 1 307 ? 15.21400 25.58947 26.84505 0.103 12.58194 307 ARG D CA 1
ATOM 13649 C C . ARG D 1 307 ? 15.67750 25.55767 28.29526 1.000 12.45951 307 ARG D C 1
ATOM 13650 O O . ARG D 1 307 ? 15.02682 26.14155 29.17149 1.000 13.68318 307 ARG D O 1
ATOM 13665 N N . GLU D 1 308 ? 16.80376 24.88430 28.57168 1.000 11.01407 308 GLU D N 1
ATOM 13666 C CA . GLU D 1 308 ? 17.35131 24.88216 29.92991 1.000 10.42772 308 GLU D CA 1
ATOM 13667 C C . GLU D 1 308 ? 17.69894 26.27969 30.39499 1.000 10.38834 308 GLU D C 1
ATOM 13668 O O . GLU D 1 308 ? 17.55695 26.59533 31.58439 1.000 11.30996 308 GLU D O 1
ATOM 13674 N N . ALA D 1 309 ? 18.16690 27.12854 29.48021 1.000 10.96233 309 ALA D N 1
ATOM 13675 C CA . ALA D 1 309 ? 18.57877 28.46927 29.86247 1.000 11.81700 309 ALA D CA 1
ATOM 13676 C C . ALA D 1 309 ? 17.41241 29.29027 30.39793 1.000 12.46470 309 ALA D C 1
ATOM 13677 O O . ALA D 1 309 ? 17.63484 30.27323 31.11310 1.000 13.81832 309 ALA D O 1
ATOM 13679 N N . MET D 1 310 ? 16.17443 28.89792 30.07991 1.000 13.07724 310 MET D N 1
ATOM 13680 C CA . MET D 1 310 ? 14.99488 29.62560 30.53250 1.000 13.49198 310 MET D CA 1
ATOM 13681 C C . MET D 1 310 ? 14.67097 29.39712 31.99957 1.000 12.41710 310 MET D C 1
ATOM 13682 O O . MET D 1 310 ? 13.79756 30.09248 32.53454 1.000 13.23959 310 MET D O 1
ATOM 13687 N N . GLN D 1 311 ? 15.31317 28.43615 32.65768 1.000 11.84440 311 GLN D N 1
ATOM 13688 C CA . GLN D 1 311 ? 15.01546 28.19648 34.06430 1.000 11.47335 311 GLN D CA 1
ATOM 13689 C C . GLN D 1 311 ? 15.51991 29.37079 34.89789 1.000 11.53623 311 GLN D C 1
ATOM 13690 O O . GLN D 1 311 ? 16.72050 29.66160 34.90682 1.000 11.94906 311 GLN D O 1
ATOM 13696 N N . TYR D 1 312 ? 14.60341 30.03260 35.61257 1.000 11.45921 312 TYR D N 1
ATOM 13697 C CA . TYR D 1 312 ? 14.96648 31.22630 36.37304 1.000 11.33969 312 TYR D CA 1
ATOM 13698 C C . TYR D 1 312 ? 16.15757 30.97746 37.28986 1.000 11.53966 312 TYR D C 1
ATOM 13699 O O . TYR D 1 312 ? 17.11128 31.76408 37.32112 1.000 10.96436 312 TYR D O 1
ATOM 13708 N N . GLU D 1 313 ? 16.12126 29.88169 38.05095 1.000 10.68905 313 GLU D N 1
ATOM 13709 C CA . GLU D 1 313 ? 17.16975 29.68016 39.03906 1.000 11.38086 313 GLU D CA 1
ATOM 13710 C C . GLU D 1 313 ? 18.52458 29.48307 38.37620 1.000 9.86000 313 GLU D C 1
ATOM 13711 O O . GLU D 1 313 ? 19.54829 29.89479 38.93690 1.000 10.58056 313 GLU D O 1
ATOM 13717 N N . TYR D 1 314 ? 18.55536 28.84440 37.19672 1.000 9.70651 314 TYR D N 1
ATOM 13718 C CA . TYR D 1 314 ? 19.81225 28.69785 36.47190 1.000 10.29358 314 TYR D CA 1
ATOM 13719 C C . TYR D 1 314 ? 20.39931 30.06651 36.11971 1.000 9.49747 314 TYR D C 1
ATOM 13720 O O . TYR D 1 314 ? 21.56868 30.34482 36.40672 1.000 9.67647 314 TYR D O 1
ATOM 13729 N N . ILE D 1 315 ? 19.60939 30.93201 35.47620 1.000 9.90108 315 ILE D N 1
ATOM 13730 C CA . ILE D 1 315 ? 20.18813 32.17835 34.97879 1.000 9.83390 315 ILE D CA 1
ATOM 13731 C C . ILE D 1 315 ? 20.45374 33.15388 36.12547 1.000 10.25607 315 ILE D C 1
ATOM 13732 O O . ILE D 1 315 ? 21.44861 33.89214 36.10160 1.000 10.76879 315 ILE D O 1
ATOM 13737 N N . GLU D 1 316 ? 19.60645 33.13991 37.16169 1.000 9.51736 316 GLU D N 1
ATOM 13738 C CA . GLU D 1 316 ? 19.87601 33.91074 38.36931 1.000 10.57070 316 GLU D CA 1
ATOM 13739 C C . GLU D 1 316 ? 21.21926 33.52338 38.96734 1.000 10.18906 316 GLU D C 1
ATOM 13740 O O . GLU D 1 316 ? 22.04187 34.38689 39.29975 1.000 10.17497 316 GLU D O 1
ATOM 13746 N N . HIS D 1 317 ? 21.45001 32.22001 39.13215 1.000 9.77473 317 HIS D N 1
ATOM 13747 C CA . HIS D 1 317 ? 22.72756 31.77565 39.66656 1.000 9.44654 317 HIS D CA 1
ATOM 13748 C C . HIS D 1 317 ? 23.87693 32.15015 38.73600 1.000 10.02658 317 HIS D C 1
ATOM 13749 O O . HIS D 1 317 ? 24.94712 32.57116 39.19164 1.000 10.14709 317 HIS D O 1
ATOM 13756 N N . ARG D 1 318 ? 23.68589 31.97792 37.42676 1.000 9.26930 318 ARG D N 1
ATOM 13757 C CA . ARG D 1 318 ? 24.75277 32.30111 36.48940 1.000 10.76699 318 ARG D CA 1
ATOM 13758 C C . ARG D 1 318 ? 25.20981 33.74210 36.69124 1.000 10.46403 318 ARG D C 1
ATOM 13759 O O . ARG D 1 318 ? 26.40263 34.01599 36.87368 1.000 10.57092 318 ARG D O 1
ATOM 13767 N N . VAL D 1 319 ? 24.26077 34.67573 36.67501 1.000 10.09022 319 VAL D N 1
ATOM 13768 C CA . VAL D 1 319 ? 24.60349 36.08853 36.76711 1.000 10.65494 319 VAL D CA 1
ATOM 13769 C C . VAL D 1 319 ? 25.13301 36.43591 38.15680 1.000 10.58817 319 VAL D C 1
ATOM 13770 O O . VAL D 1 319 ? 26.09283 37.20606 38.29363 1.000 10.94097 319 VAL D O 1
ATOM 13774 N N . LYS D 1 320 ? 24.52677 35.87625 39.21001 1.000 10.21470 320 LYS D N 1
ATOM 13775 C CA . LYS D 1 320 ? 24.97735 36.19445 40.56463 1.000 10.03649 320 LYS D CA 1
ATOM 13776 C C . LYS D 1 320 ? 26.34996 35.60049 40.87391 1.000 10.30136 320 LYS D C 1
ATOM 13777 O O . LYS D 1 320 ? 27.07089 36.14165 41.72044 1.000 10.89147 320 LYS D O 1
ATOM 13783 N N . GLN D 1 321 ? 26.74318 34.51160 40.20213 1.000 9.52685 321 GLN D N 1
ATOM 13784 C CA . GLN D 1 321 ? 28.09244 33.99005 40.39355 1.000 10.01085 321 GLN D CA 1
ATOM 13785 C C . GLN D 1 321 ? 29.13417 34.96446 39.85900 1.000 9.76755 321 GLN D C 1
ATOM 13786 O O . GLN D 1 321 ? 30.16086 35.21136 40.50709 1.000 10.39814 321 GLN D O 1
ATOM 13792 N N . VAL D 1 322 ? 28.88507 35.53048 38.67745 1.000 9.44224 322 VAL D N 1
ATOM 13793 C CA . VAL D 1 322 ? 29.75857 36.57735 38.14817 1.000 10.25674 322 VAL D CA 1
ATOM 13794 C C . VAL D 1 322 ? 29.74220 37.78971 39.07125 1.000 10.10292 322 VAL D C 1
ATOM 13795 O O . VAL D 1 322 ? 30.78925 38.38230 39.36476 1.000 10.82692 322 VAL D O 1
ATOM 13799 N N . ARG D 1 323 ? 28.55332 38.15745 39.56150 1.000 10.16252 323 ARG D N 1
ATOM 13800 C CA . ARG D 1 323 ? 28.43318 39.30025 40.45920 1.000 10.38376 323 ARG D CA 1
ATOM 13801 C C . ARG D 1 323 ? 29.24431 39.08783 41.72993 1.000 10.57753 323 ARG D C 1
ATOM 13802 O O . ARG D 1 323 ? 29.86848 40.02537 42.24314 1.000 10.96153 323 ARG D O 1
ATOM 13810 N N . TYR D 1 324 ? 29.23134 37.86225 42.25658 1.000 10.48944 324 TYR D N 1
ATOM 13811 C CA . TYR D 1 324 ? 30.01105 37.52151 43.44338 1.000 10.98049 324 TYR D CA 1
ATOM 13812 C C . TYR D 1 324 ? 31.48759 37.81784 43.22894 1.000 9.81561 324 TYR D C 1
ATOM 13813 O O . TYR D 1 324 ? 32.15004 38.40270 44.09271 1.000 11.15095 324 TYR D O 1
ATOM 13822 N N . LEU D 1 325 ? 32.02695 37.40933 42.08003 1.000 10.48910 325 LEU D N 1
ATOM 13823 C CA . LEU D 1 325 ? 33.42464 37.69911 41.78785 1.000 10.41911 325 LEU D CA 1
ATOM 13824 C C . LEU D 1 325 ? 33.67533 39.20214 41.79605 1.000 11.48204 325 LEU D C 1
ATOM 13825 O O . LEU D 1 325 ? 34.62944 39.68204 42.41608 1.000 11.46509 325 LEU D O 1
ATOM 13830 N N . GLY D 1 326 ? 32.82416 39.95981 41.10222 1.000 11.45595 326 GLY D N 1
ATOM 13831 C CA . GLY D 1 326 ? 32.95779 41.40877 41.10910 1.000 11.38305 326 GLY D CA 1
ATOM 13832 C C . GLY D 1 326 ? 32.84889 42.00480 42.50016 1.000 11.32819 326 GLY D C 1
ATOM 13833 O O . GLY D 1 326 ? 33.61247 42.90620 42.85518 1.000 12.23316 326 GLY D O 1
ATOM 13834 N N . ASP D 1 327 ? 31.90603 41.49942 43.31055 1.000 11.52314 327 ASP D N 1
ATOM 13835 C CA . ASP D 1 327 ? 31.71121 42.01717 44.66292 1.000 12.77000 327 ASP D CA 1
ATOM 13836 C C . ASP D 1 327 ? 32.95095 41.79220 45.51838 1.000 12.42352 327 ASP D C 1
ATOM 13837 O O . ASP D 1 327 ? 33.36838 42.68433 46.26789 1.000 13.57534 327 ASP D O 1
ATOM 13842 N N . LYS D 1 328 ? 33.53315 40.59133 45.45240 1.000 12.03611 328 LYS D N 1
ATOM 13843 C CA A LYS D 1 328 ? 34.70508 40.29834 46.27278 0.574 12.12193 328 LYS D CA 1
ATOM 13844 C CA B LYS D 1 328 ? 34.70250 40.29896 46.27233 0.426 12.21582 328 LYS D CA 1
ATOM 13845 C C . LYS D 1 328 ? 35.88418 41.17222 45.87409 1.000 12.08086 328 LYS D C 1
ATOM 13846 O O . LYS D 1 328 ? 36.64783 41.62667 46.73122 1.000 13.53225 328 LYS D O 1
ATOM 13857 N N . LEU D 1 329 ? 36.04619 41.42099 44.57740 1.000 11.93574 329 LEU D N 1
ATOM 13858 C CA . LEU D 1 329 ? 37.11054 42.30881 44.12126 1.000 12.32230 329 LEU D CA 1
ATOM 13859 C C . LEU D 1 329 ? 36.85483 43.74465 44.57151 1.000 12.36191 329 LEU D C 1
ATOM 13860 O O . LEU D 1 329 ? 37.75517 44.41243 45.09575 1.000 13.98132 329 LEU D O 1
ATOM 13865 N N . ARG D 1 330 ? 35.62247 44.23190 44.39364 1.000 12.22789 330 ARG D N 1
ATOM 13866 C CA . ARG D 1 330 ? 35.29929 45.59728 44.80354 1.000 13.98359 330 ARG D CA 1
ATOM 13867 C C . ARG D 1 330 ? 35.50694 45.78981 46.30048 1.000 14.11651 330 ARG D C 1
ATOM 13868 O O . ARG D 1 330 ? 36.03216 46.82385 46.73434 1.000 14.60897 330 ARG D O 1
ATOM 13876 N N . GLU D 1 331 ? 35.09947 44.80847 47.11140 1.000 14.75715 331 GLU D N 1
ATOM 13877 C CA A GLU D 1 331 ? 35.24189 44.89976 48.56326 0.627 15.94445 331 GLU D CA 1
ATOM 13878 C CA B GLU D 1 331 ? 35.23789 44.99490 48.54817 0.373 16.38978 331 GLU D CA 1
ATOM 13879 C C . GLU D 1 331 ? 36.69718 45.02058 48.99144 1.000 16.21296 331 GLU D C 1
ATOM 13880 O O . GLU D 1 331 ? 36.97857 45.50617 50.09446 1.000 18.62700 331 GLU D O 1
ATOM 13891 N N . ALA D 1 332 ? 37.62682 44.56274 48.15150 1.000 15.82089 332 ALA D N 1
ATOM 13892 C CA . ALA D 1 332 ? 39.05501 44.64304 48.42489 1.000 16.26790 332 ALA D CA 1
ATOM 13893 C C . ALA D 1 332 ? 39.72445 45.83438 47.75004 1.000 16.67579 332 ALA D C 1
ATOM 13894 O O . ALA D 1 332 ? 40.94977 45.96846 47.83731 1.000 17.66812 332 ALA D O 1
ATOM 13896 N N . GLY D 1 333 ? 38.96071 46.69230 47.07307 1.000 15.53200 333 GLY D N 1
ATOM 13897 C CA . GLY D 1 333 ? 39.52885 47.85858 46.42667 1.000 15.72416 333 GLY D CA 1
ATOM 13898 C C . GLY D 1 333 ? 40.14359 47.61656 45.06652 1.000 15.83763 333 GLY D C 1
ATOM 13899 O O . GLY D 1 333 ? 40.79605 48.51995 44.53241 1.000 17.76690 333 GLY D O 1
ATOM 13900 N N . VAL D 1 334 ? 39.95918 46.43744 44.48284 1.000 15.08298 334 VAL D N 1
ATOM 13901 C CA . VAL D 1 334 ? 40.54286 46.15666 43.16248 1.000 15.38928 334 VAL D CA 1
ATOM 13902 C C . VAL D 1 334 ? 39.80288 46.96692 42.09968 1.000 15.88338 334 VAL D C 1
ATOM 13903 O O . VAL D 1 334 ? 38.56101 46.96301 42.07453 1.000 16.79214 334 VAL D O 1
ATOM 13907 N N . PRO D 1 335 ? 40.50325 47.67401 41.21017 1.000 16.64873 335 PRO D N 1
ATOM 13908 C CA . PRO D 1 335 ? 39.81202 48.50102 40.20564 1.000 17.71405 335 PRO D CA 1
ATOM 13909 C C . PRO D 1 335 ? 39.21099 47.63768 39.10630 1.000 16.90982 335 PRO D C 1
ATOM 13910 O O . PRO D 1 335 ? 39.91688 46.86928 38.44787 1.000 17.32106 335 PRO D O 1
ATOM 13914 N N . ILE D 1 336 ? 37.89696 47.76964 38.91208 1.000 15.52178 336 ILE D N 1
ATOM 13915 C CA . ILE D 1 336 ? 37.14643 46.96206 37.95998 1.000 14.89830 336 ILE D CA 1
ATOM 13916 C C . ILE D 1 336 ? 36.17949 47.85379 37.19453 1.000 15.01908 336 ILE D C 1
ATOM 13917 O O . ILE D 1 336 ? 35.75543 48.90846 37.67782 1.000 16.09043 336 ILE D O 1
ATOM 13922 N N . VAL D 1 337 ? 35.83763 47.42109 35.98172 1.000 15.03638 337 VAL D N 1
ATOM 13923 C CA . VAL D 1 337 ? 34.77134 48.06586 35.22791 1.000 15.58447 337 VAL D CA 1
ATOM 13924 C C . VAL D 1 337 ? 33.44848 47.83593 35.94883 1.000 16.41994 337 VAL D C 1
ATOM 13925 O O . VAL D 1 337 ? 33.20300 46.75339 36.50377 1.000 17.09194 337 VAL D O 1
ATOM 13929 N N . GLU D 1 338 ? 32.59389 48.86427 35.96590 1.000 15.39973 338 GLU D N 1
ATOM 13930 C CA . GLU D 1 338 ? 31.32248 48.82356 36.67141 1.000 15.75628 338 GLU D CA 1
ATOM 13931 C C . GLU D 1 338 ? 30.16873 49.11592 35.72091 1.000 16.14896 338 GLU D C 1
ATOM 13932 O O . GLU D 1 338 ? 30.36027 49.76203 34.68848 1.000 17.13086 338 GLU D O 1
ATOM 13938 N N . PRO D 1 339 ? 28.95840 48.62298 36.02284 1.000 16.49243 339 PRO D N 1
ATOM 13939 C CA . PRO D 1 339 ? 28.72559 47.57906 37.03036 1.000 16.70897 339 PRO D CA 1
ATOM 13940 C C . PRO D 1 339 ? 29.15295 46.23403 36.46215 1.000 15.09236 339 PRO D C 1
ATOM 13941 O O . PRO D 1 339 ? 29.53557 46.16508 35.29562 1.000 14.77369 339 PRO D O 1
ATOM 13945 N N . THR D 1 340 ? 29.10996 45.18234 37.26967 1.000 15.38466 340 THR D N 1
ATOM 13946 C CA . THR D 1 340 ? 29.49029 43.86587 36.77464 1.000 14.67336 340 THR D CA 1
ATOM 13947 C C . THR D 1 340 ? 28.48785 43.40897 35.72648 1.000 16.08045 340 THR D C 1
ATOM 13948 O O . THR D 1 340 ? 27.27187 43.50076 35.93044 1.000 17.35979 340 THR D O 1
ATOM 13952 N N . GLY D 1 341 ? 29.00066 42.92986 34.59800 1.000 15.76815 341 GLY D N 1
ATOM 13953 C CA . GLY D 1 341 ? 28.15673 42.42912 33.53455 1.000 15.78410 341 GLY D CA 1
ATOM 13954 C C . GLY D 1 341 ? 27.68108 41.00937 33.77622 1.000 14.35337 341 GLY D C 1
ATOM 13955 O O . GLY D 1 341 ? 27.95857 40.37748 34.79583 1.000 15.29854 341 GLY D O 1
ATOM 13956 N N . GLY D 1 342 ? 26.95687 40.48574 32.78655 1.000 13.63201 342 GLY D N 1
ATOM 13957 C CA . GLY D 1 342 ? 26.33974 39.18238 32.94196 1.000 13.49113 342 GLY D CA 1
ATOM 13958 C C . GLY D 1 342 ? 27.30068 38.01914 32.88705 1.000 12.29485 342 GLY D C 1
ATOM 13959 O O . GLY D 1 342 ? 26.99517 36.95911 33.43458 1.000 13.10282 342 GLY D O 1
ATOM 13960 N N . HIS D 1 343 ? 28.46329 38.19450 32.26118 1.000 11.06986 343 HIS D N 1
ATOM 13961 C CA . HIS D 1 343 ? 29.29344 37.05383 31.91244 1.000 11.27410 343 HIS D CA 1
ATOM 13962 C C . HIS D 1 343 ? 30.77086 37.22891 32.23077 1.000 12.02648 343 HIS D C 1
ATOM 13963 O O . HIS D 1 343 ? 31.53166 36.27358 32.04605 1.000 12.66691 343 HIS D O 1
ATOM 13970 N N . ALA D 1 344 ? 31.20205 38.39463 32.70259 1.000 12.98677 344 ALA D N 1
ATOM 13971 C CA . ALA D 1 344 ? 32.62827 38.63250 32.86521 1.000 12.80561 344 ALA D CA 1
ATOM 13972 C C . ALA D 1 344 ? 32.83739 39.76171 33.85485 1.000 13.57285 344 ALA D C 1
ATOM 13973 O O . ALA D 1 344 ? 31.94557 40.58148 34.08665 1.000 16.38623 344 ALA D O 1
ATOM 13975 N N . VAL D 1 345 ? 34.03882 39.79379 34.42646 1.000 12.56437 345 VAL D N 1
ATOM 13976 C CA . VAL D 1 345 ? 34.54325 40.93462 35.18518 1.000 12.65700 345 VAL D CA 1
ATOM 13977 C C . VAL D 1 345 ? 35.80159 41.43405 34.48684 1.000 13.20343 345 VAL D C 1
ATOM 13978 O O . VAL D 1 345 ? 36.63918 40.63328 34.05639 1.000 13.98127 345 VAL D O 1
ATOM 13982 N N . PHE D 1 346 ? 35.93495 42.75118 34.35763 1.000 14.42656 346 PHE D N 1
ATOM 13983 C CA . PHE D 1 346 ? 37.09855 43.34977 33.71349 1.000 16.63349 346 PHE D CA 1
ATOM 13984 C C . PHE D 1 346 ? 37.92362 44.07359 34.76670 1.000 16.61477 346 PHE D C 1
ATOM 13985 O O . PHE D 1 346 ? 37.42402 44.99725 35.41699 1.000 16.98070 346 PHE D O 1
ATOM 13993 N N . LEU D 1 347 ? 39.18267 43.67062 34.92244 1.000 16.72428 347 LEU D N 1
ATOM 13994 C CA . LEU D 1 347 ? 40.10556 44.41320 35.76940 1.000 16.26551 347 LEU D CA 1
ATOM 13995 C C . LEU D 1 347 ? 40.68578 45.58276 34.98712 1.000 15.79359 347 LEU D C 1
ATOM 13996 O O . LEU D 1 347 ? 41.02540 45.45289 33.80896 1.000 17.46683 347 LEU D O 1
ATOM 14001 N N . ASP D 1 348 ? 40.81453 46.72765 35.64916 1.000 17.04077 348 ASP D N 1
ATOM 14002 C CA . ASP D 1 348 ? 41.47178 47.88999 35.04996 1.000 17.54825 348 ASP D CA 1
ATOM 14003 C C . ASP D 1 348 ? 42.95888 47.76405 35.35006 1.000 18.51456 348 ASP D C 1
ATOM 14004 O O . ASP D 1 348 ? 43.41803 48.12494 36.43827 1.000 18.62037 348 ASP D O 1
ATOM 14009 N N . ALA D 1 349 ? 43.71474 47.24172 34.37976 1.000 18.02677 349 ALA D N 1
ATOM 14010 C CA . ALA D 1 349 ? 45.13277 46.99274 34.60121 1.000 18.70838 349 ALA D CA 1
ATOM 14011 C C . ALA D 1 349 ? 45.93945 48.27569 34.65439 1.000 19.83528 349 ALA D C 1
ATOM 14012 O O . ALA D 1 349 ? 47.02929 48.28434 35.23375 1.000 19.86313 349 ALA D O 1
ATOM 14014 N N . ARG D 1 350 ? 45.43680 49.35427 34.05583 1.000 21.62569 350 ARG D N 1
ATOM 14015 C CA . ARG D 1 350 ? 46.13361 50.62920 34.15837 1.000 23.41134 350 ARG D CA 1
ATOM 14016 C C . ARG D 1 350 ? 46.16927 51.09823 35.60613 1.000 22.96513 350 ARG D C 1
ATOM 14017 O O . ARG D 1 350 ? 47.22531 51.47921 36.12252 1.000 24.06951 350 ARG D O 1
ATOM 14025 N N . ARG D 1 351 ? 45.02246 51.04071 36.29091 1.000 22.01816 351 ARG D N 1
ATOM 14026 C CA . ARG D 1 351 ? 44.97496 51.41870 37.69865 1.000 21.00909 351 ARG D CA 1
ATOM 14027 C C . ARG D 1 351 ? 45.55190 50.33469 38.59771 1.000 20.16996 351 ARG D C 1
ATOM 14028 O O . ARG D 1 351 ? 46.02692 50.63183 39.69893 1.000 20.78407 351 ARG D O 1
ATOM 14036 N N . PHE D 1 352 ? 45.51530 49.07781 38.15397 1.000 17.65739 352 PHE D N 1
ATOM 14037 C CA . PHE D 1 352 ? 46.11800 48.00670 38.93877 1.000 16.83084 352 PHE D CA 1
ATOM 14038 C C . PHE D 1 352 ? 47.63017 48.17115 38.99426 1.000 17.59029 352 PHE D C 1
ATOM 14039 O O . PHE D 1 352 ? 48.25357 47.83482 40.00651 1.000 18.61802 352 PHE D O 1
ATOM 14047 N N . CYS D 1 353 ? 48.22962 48.70560 37.92832 1.000 17.13330 353 CYS D N 1
ATOM 14048 C CA . CYS D 1 353 ? 49.68310 48.80639 37.79061 1.000 18.51960 353 CYS D CA 1
ATOM 14049 C C . CYS D 1 353 ? 50.06479 50.24604 37.47003 1.000 20.07044 353 CYS D C 1
ATOM 14050 O O . CYS D 1 353 ? 50.54350 50.54735 36.36903 1.000 20.83938 353 CYS D O 1
ATOM 14053 N N . PRO D 1 354 ? 49.88232 51.16291 38.42503 1.000 21.42724 354 PRO D N 1
ATOM 14054 C CA . PRO D 1 354 ? 50.16905 52.58187 38.15729 1.000 21.82898 354 PRO D CA 1
ATOM 14055 C C . PRO D 1 354 ? 51.64709 52.88101 37.97724 1.000 22.25160 354 PRO D C 1
ATOM 14056 O O . PRO D 1 354 ? 51.98803 53.97790 37.50950 1.000 23.58539 354 PRO D O 1
ATOM 14060 N N . HIS D 1 355 ? 52.52712 51.94717 38.33475 1.000 21.91025 355 HIS D N 1
ATOM 14061 C CA . HIS D 1 355 ? 53.96219 52.09706 38.14904 1.000 21.98311 355 HIS D CA 1
ATOM 14062 C C . HIS D 1 355 ? 54.41320 51.73391 36.74101 1.000 22.13390 355 HIS D C 1
ATOM 14063 O O . HIS D 1 355 ? 55.58797 51.93405 36.41395 1.000 23.38014 355 HIS D O 1
ATOM 14070 N N . LEU D 1 356 ? 53.52328 51.19755 35.91055 1.000 21.21124 356 LEU D N 1
ATOM 14071 C CA . LEU D 1 356 ? 53.85362 50.80099 34.54972 1.000 21.11553 356 LEU D CA 1
ATOM 14072 C C . LEU D 1 356 ? 53.17347 51.74272 33.56618 1.000 22.47956 356 LEU D C 1
ATOM 14073 O O . LEU D 1 356 ? 52.05387 52.20166 33.80574 1.000 23.18416 356 LEU D O 1
ATOM 14078 N N . THR D 1 357 ? 53.85191 52.03186 32.46498 1.000 23.20232 357 THR D N 1
ATOM 14079 C CA . THR D 1 357 ? 53.21724 52.73420 31.36208 1.000 24.52116 357 THR D CA 1
ATOM 14080 C C . THR D 1 357 ? 52.53773 51.72046 30.44748 1.000 24.08990 357 THR D C 1
ATOM 14081 O O . THR D 1 357 ? 52.82396 50.52216 30.49455 1.000 22.25817 357 THR D O 1
ATOM 14085 N N . GLN D 1 358 ? 51.61747 52.21168 29.61227 1.000 24.67328 358 GLN D N 1
ATOM 14086 C CA . GLN D 1 358 ? 50.88095 51.29750 28.74413 1.000 25.24813 358 GLN D CA 1
ATOM 14087 C C . GLN D 1 358 ? 51.80785 50.55412 27.79073 1.000 24.49090 358 GLN D C 1
ATOM 14088 O O . GLN D 1 358 ? 51.55554 49.38674 27.46318 1.000 22.99809 358 GLN D O 1
ATOM 14094 N N . ASP D 1 359 ? 52.89252 51.20112 27.35528 1.000 25.82906 359 ASP D N 1
ATOM 14095 C CA A ASP D 1 359 ? 53.90064 50.59172 26.49615 0.465 26.81553 359 ASP D CA 1
ATOM 14096 C CA B ASP D 1 359 ? 53.83303 50.52873 26.46691 0.535 26.16849 359 ASP D CA 1
ATOM 14097 C C . ASP D 1 359 ? 54.62845 49.43527 27.16602 1.000 25.15226 359 ASP D C 1
ATOM 14098 O O . ASP D 1 359 ? 55.39029 48.73184 26.49412 1.000 24.61085 359 ASP D O 1
ATOM 14107 N N . GLN D 1 360 ? 54.45114 49.25840 28.47443 1.000 23.06564 360 GLN D N 1
ATOM 14108 C CA . GLN D 1 360 ? 55.03888 48.15999 29.22468 1.000 21.13204 360 GLN D CA 1
ATOM 14109 C C . GLN D 1 360 ? 54.03401 47.04527 29.47385 1.000 18.78289 360 GLN D C 1
ATOM 14110 O O . GLN D 1 360 ? 54.30792 46.13031 30.25780 1.000 18.44385 360 GLN D O 1
ATOM 14116 N N . PHE D 1 361 ? 52.87031 47.11922 28.82299 1.000 17.73050 361 PHE D N 1
ATOM 14117 C CA . PHE D 1 361 ? 51.87269 46.05747 28.71994 1.000 17.50671 361 PHE D CA 1
ATOM 14118 C C . PHE D 1 361 ? 51.36315 45.60160 30.08344 1.000 17.53511 361 PHE D C 1
ATOM 14119 O O . PHE D 1 361 ? 51.48198 44.41986 30.43513 1.000 16.91712 361 PHE D O 1
ATOM 14127 N N . PRO D 1 362 ? 50.76310 46.50290 30.86468 1.000 17.67299 362 PRO D N 1
ATOM 14128 C CA . PRO D 1 362 ? 50.30174 46.10384 32.20565 1.000 17.42623 362 PRO D CA 1
ATOM 14129 C C . PRO D 1 362 ? 49.20641 45.05301 32.18968 1.000 16.24876 362 PRO D C 1
ATOM 14130 O O . PRO D 1 362 ? 49.20721 44.17108 33.05315 1.000 16.32707 362 PRO D O 1
ATOM 14134 N N . ALA D 1 363 ? 48.27797 45.10553 31.23211 1.000 16.03298 363 ALA D N 1
ATOM 14135 C CA . ALA D 1 363 ? 47.25295 44.06695 31.16590 1.000 15.77904 363 ALA D CA 1
ATOM 14136 C C . ALA D 1 363 ? 47.85686 42.70918 30.83381 1.000 15.19242 363 ALA D C 1
ATOM 14137 O O . ALA D 1 363 ? 47.51332 41.70390 31.46258 1.000 15.08279 363 ALA D O 1
ATOM 14139 N N . GLN D 1 364 ? 48.76988 42.65992 29.86358 1.000 14.53609 364 GLN D N 1
ATOM 14140 C CA . GLN D 1 364 ? 49.43040 41.39850 29.55522 1.000 14.53019 364 GLN D CA 1
ATOM 14141 C C . GLN D 1 364 ? 50.16738 40.86016 30.77604 1.000 13.96539 364 GLN D C 1
ATOM 14142 O O . GLN D 1 364 ? 50.09233 39.66185 31.08243 1.000 14.18612 364 GLN D O 1
ATOM 14148 N N . SER D 1 365 ? 50.88100 41.73218 31.49330 1.000 13.78866 365 SER D N 1
ATOM 14149 C CA . SER D 1 365 ? 51.66189 41.25599 32.63011 1.000 14.27772 365 SER D CA 1
ATOM 14150 C C . SER D 1 365 ? 50.76241 40.82724 33.77620 1.000 13.61712 365 SER D C 1
ATOM 14151 O O . SER D 1 365 ? 51.00899 39.79713 34.41451 1.000 14.03198 365 SER D O 1
ATOM 14154 N N . LEU D 1 366 ? 49.71472 41.60390 34.05185 1.000 13.42935 366 LEU D N 1
ATOM 14155 C CA . LEU D 1 366 ? 48.76923 41.21769 35.09342 1.000 13.49717 366 LEU D CA 1
ATOM 14156 C C . LEU D 1 366 ? 48.15083 39.84886 34.80739 1.000 12.98847 366 LEU D C 1
ATOM 14157 O O . LEU D 1 366 ? 48.02850 39.01643 35.71216 1.000 12.74039 366 LEU D O 1
ATOM 14162 N N . ALA D 1 367 ? 47.76059 39.59158 33.55538 1.000 13.21080 367 ALA D N 1
ATOM 14163 C CA . ALA D 1 367 ? 47.22915 38.27511 33.21848 1.000 12.54629 367 ALA D CA 1
ATOM 14164 C C . ALA D 1 367 ? 48.25637 37.17931 33.47754 1.000 12.14349 367 ALA D C 1
ATOM 14165 O O . ALA D 1 367 ? 47.91442 36.10731 33.99594 1.000 11.84201 367 ALA D O 1
ATOM 14167 N N . ALA D 1 368 ? 49.52390 37.42878 33.13559 1.000 12.84974 368 ALA D N 1
ATOM 14168 C CA . ALA D 1 368 ? 50.55585 36.43134 33.40147 1.000 12.88643 368 ALA D CA 1
ATOM 14169 C C . ALA D 1 368 ? 50.70441 36.18590 34.89829 1.000 11.96755 368 ALA D C 1
ATOM 14170 O O . ALA D 1 368 ? 50.80350 35.03177 35.34198 1.000 12.64972 368 ALA D O 1
ATOM 14172 N N . SER D 1 369 ? 50.71224 37.26418 35.69350 1.000 12.58269 369 SER D N 1
ATOM 14173 C CA . SER D 1 369 ? 50.83774 37.13552 37.14058 1.000 12.29921 369 SER D CA 1
ATOM 14174 C C . SER D 1 369 ? 49.68164 36.33759 37.71879 1.000 11.54426 369 SER D C 1
ATOM 14175 O O . SER D 1 369 ? 49.87908 35.49835 38.60669 1.000 12.17187 369 SER D O 1
ATOM 14178 N N . ILE D 1 370 ? 48.46052 36.60467 37.24551 1.000 12.04927 370 ILE D N 1
ATOM 14179 C CA . ILE D 1 370 ? 47.29871 35.87839 37.74604 1.000 11.45564 370 ILE D CA 1
ATOM 14180 C C . ILE D 1 370 ? 47.47454 34.38121 37.52720 1.000 11.38726 370 ILE D C 1
ATOM 14181 O O . ILE D 1 370 ? 47.23233 33.57321 38.43176 1.000 11.34739 370 ILE D O 1
ATOM 14186 N N . TYR D 1 371 ? 47.91777 33.98506 36.33021 1.000 11.02657 371 TYR D N 1
ATOM 14187 C CA . TYR D 1 371 ? 48.12399 32.55730 36.09003 1.000 11.13407 371 TYR D CA 1
ATOM 14188 C C . TYR D 1 371 ? 49.22436 31.99959 36.98705 1.000 10.96365 371 TYR D C 1
ATOM 14189 O O . TYR D 1 371 ? 49.06689 30.93408 37.59338 1.000 11.58621 371 TYR D O 1
ATOM 14198 N N . MET D 1 372 ? 50.35202 32.70131 37.08387 1.000 11.47038 372 MET D N 1
ATOM 14199 C CA . MET D 1 372 ? 51.44392 32.16879 37.88791 1.000 11.98310 372 MET D CA 1
ATOM 14200 C C . MET D 1 372 ? 51.03696 31.99848 39.34182 1.000 13.15745 372 MET D C 1
ATOM 14201 O O . MET D 1 372 ? 51.44890 31.03721 39.99270 1.000 13.74770 372 MET D O 1
ATOM 14206 N N . GLU D 1 373 ? 50.20598 32.90178 39.86751 1.000 12.43764 373 GLU D N 1
ATOM 14207 C CA . GLU D 1 373 ? 49.86643 32.79643 41.27787 1.000 12.80329 373 GLU D CA 1
ATOM 14208 C C . GLU D 1 373 ? 48.72106 31.83781 41.57589 1.000 12.18067 373 GLU D C 1
ATOM 14209 O O . GLU D 1 373 ? 48.59522 31.41572 42.73282 1.000 13.49788 373 GLU D O 1
ATOM 14215 N N . THR D 1 374 ? 47.89030 31.47927 40.58587 1.000 11.47841 374 THR D N 1
ATOM 14216 C CA . THR D 1 374 ? 46.66569 30.71923 40.87300 1.000 11.47008 374 THR D CA 1
ATOM 14217 C C . THR D 1 374 ? 46.35476 29.58092 39.91720 1.000 11.18465 374 THR D C 1
ATOM 14218 O O . THR D 1 374 ? 45.51636 28.73978 40.27085 1.000 11.45961 374 THR D O 1
ATOM 14222 N N . GLY D 1 375 ? 46.90515 29.55161 38.70539 1.000 10.94835 375 GLY D N 1
ATOM 14223 C CA . GLY D 1 375 ? 46.42889 28.61583 37.69950 1.000 10.13014 375 GLY D CA 1
ATOM 14224 C C . GLY D 1 375 ? 45.18419 29.07647 36.97670 1.000 10.36263 375 GLY D C 1
ATOM 14225 O O . GLY D 1 375 ? 44.57472 28.27613 36.25090 1.000 11.30569 375 GLY D O 1
ATOM 14226 N N . VAL D 1 376 ? 44.79829 30.34454 37.14568 1.000 11.21097 376 VAL D N 1
ATOM 14227 C CA . VAL D 1 376 ? 43.65872 30.94493 36.45274 1.000 10.97598 376 VAL D CA 1
ATOM 14228 C C . VAL D 1 376 ? 44.15401 31.62255 35.18250 1.000 10.86873 376 VAL D C 1
ATOM 14229 O O . VAL D 1 376 ? 45.07110 32.44973 35.23538 1.000 11.58608 376 VAL D O 1
ATOM 14233 N N . ARG D 1 377 ? 43.54384 31.29374 34.03955 1.000 10.62399 377 ARG D N 1
ATOM 14234 C CA . ARG D 1 377 ? 43.81988 32.00136 32.79527 1.000 11.09574 377 ARG D CA 1
ATOM 14235 C C . ARG D 1 377 ? 42.78782 33.09761 32.56140 1.000 11.52303 377 ARG D C 1
ATOM 14236 O O . ARG D 1 377 ? 41.57842 32.85383 32.64504 1.000 11.87234 377 ARG D O 1
ATOM 14244 N N . SER D 1 378 ? 43.27348 34.29393 32.24675 1.000 12.03048 378 SER D N 1
ATOM 14245 C CA . SER D 1 378 ? 42.45296 35.44106 31.89621 1.000 12.24528 378 SER D CA 1
ATOM 14246 C C . SER D 1 378 ? 42.97306 35.99975 30.57972 1.000 12.91054 378 SER D C 1
ATOM 14247 O O . SER D 1 378 ? 44.05486 35.62700 30.12168 1.000 13.49380 378 SER D O 1
ATOM 14250 N N . MET D 1 379 ? 42.21390 36.90828 29.96708 1.000 14.34926 379 MET D N 1
ATOM 14251 C CA . MET D 1 379 ? 42.54886 37.40691 28.63424 1.000 14.72586 379 MET D CA 1
ATOM 14252 C C . MET D 1 379 ? 42.99211 38.86449 28.67289 1.000 14.45163 379 MET D C 1
ATOM 14253 O O . MET D 1 379 ? 42.29222 39.71978 29.23320 1.000 15.53996 379 MET D O 1
ATOM 14258 N N . GLU D 1 380 ? 44.14147 39.14326 28.05032 1.000 15.17064 380 GLU D N 1
ATOM 14259 C CA . GLU D 1 380 ? 44.53495 40.52402 27.78155 1.000 16.54694 380 GLU D CA 1
ATOM 14260 C C . GLU D 1 380 ? 43.54742 41.16554 26.82147 1.000 17.61425 380 GLU D C 1
ATOM 14261 O O . GLU D 1 380 ? 43.27484 40.63041 25.74613 1.000 17.50668 380 GLU D O 1
ATOM 14267 N N . ARG D 1 381 ? 43.00156 42.31262 27.22389 1.000 18.89039 381 ARG D N 1
ATOM 14268 C CA . ARG D 1 381 ? 42.14767 43.13638 26.37249 1.000 20.15118 381 ARG D CA 1
ATOM 14269 C C . ARG D 1 381 ? 42.62678 44.57914 26.52526 1.000 20.54768 381 ARG D C 1
ATOM 14270 O O . ARG D 1 381 ? 41.98125 45.41818 27.16081 1.000 21.91980 381 ARG D O 1
ATOM 14278 N N . GLY D 1 382 ? 43.78238 44.85234 25.94601 1.000 20.42150 382 GLY D N 1
ATOM 14279 C CA . GLY D 1 382 ? 44.42976 46.14874 26.07965 1.000 20.47143 382 GLY D CA 1
ATOM 14280 C C . GLY D 1 382 ? 45.30999 46.41978 24.89563 1.000 20.11530 382 GLY D C 1
ATOM 14281 O O . GLY D 1 382 ? 44.97955 46.03935 23.76317 1.000 20.47861 382 GLY D O 1
ATOM 14282 N N . ILE D 1 383 ? 46.46073 47.04335 25.15277 1.000 20.48814 383 ILE D N 1
ATOM 14283 C CA . ILE D 1 383 ? 47.31260 47.54232 24.07717 1.000 21.21925 383 ILE D CA 1
ATOM 14284 C C . ILE D 1 383 ? 47.79336 46.41371 23.16678 1.000 20.65198 383 ILE D C 1
ATOM 14285 O O . ILE D 1 383 ? 47.90417 46.59340 21.94812 1.000 21.34517 383 ILE D O 1
ATOM 14290 N N . VAL D 1 384 ? 48.09146 45.23879 23.72675 1.000 19.77144 384 VAL D N 1
ATOM 14291 C CA . VAL D 1 384 ? 48.60336 44.15899 22.88335 1.000 19.63186 384 VAL D CA 1
ATOM 14292 C C . VAL D 1 384 ? 47.53562 43.69174 21.89861 1.000 20.16702 384 VAL D C 1
ATOM 14293 O O . VAL D 1 384 ? 47.78563 43.58349 20.69161 1.000 20.07101 384 VAL D O 1
ATOM 14297 N N . SER D 1 385 ? 46.32132 43.43562 22.39362 1.000 20.27899 385 SER D N 1
ATOM 14298 C CA . SER D 1 385 ? 45.23158 43.01308 21.51756 1.000 21.61672 385 SER D CA 1
ATOM 14299 C C . SER D 1 385 ? 44.83717 44.09787 20.52505 1.000 22.93226 385 SER D C 1
ATOM 14300 O O . SER D 1 385 ? 44.31264 43.78476 19.44930 1.000 23.48543 385 SER D O 1
ATOM 14303 N N . ALA D 1 386 ? 45.05519 45.37052 20.87199 1.000 23.59818 386 ALA D N 1
ATOM 14304 C CA . ALA D 1 386 ? 44.70895 46.46502 19.96971 1.000 25.33677 386 ALA D CA 1
ATOM 14305 C C . ALA D 1 386 ? 45.58459 46.48863 18.72624 1.000 26.92707 386 ALA D C 1
ATOM 14306 O O . ALA D 1 386 ? 45.17152 47.04116 17.70189 1.000 28.26063 386 ALA D O 1
ATOM 14308 N N . GLY D 1 387 ? 46.78076 45.91881 18.79560 1.000 28.09661 387 GLY D N 1
ATOM 14309 C CA . GLY D 1 387 ? 47.62600 45.80045 17.62936 1.000 30.01762 387 GLY D CA 1
ATOM 14310 C C . GLY D 1 387 ? 48.46482 47.03290 17.37106 1.000 33.15772 387 GLY D C 1
ATOM 14311 O O . GLY D 1 387 ? 48.37011 48.06354 18.03934 1.000 32.81564 387 GLY D O 1
ATOM 14312 N N . ARG D 1 388 ? 49.31208 46.90336 16.35871 1.000 36.40212 388 ARG D N 1
ATOM 14313 C CA . ARG D 1 388 ? 50.20745 47.96173 15.92519 1.000 40.27766 388 ARG D CA 1
ATOM 14314 C C . ARG D 1 388 ? 49.60825 48.63019 14.69541 1.000 45.01207 388 ARG D C 1
ATOM 14315 O O . ARG D 1 388 ? 49.06744 47.95401 13.81572 1.000 45.34783 388 ARG D O 1
ATOM 14323 N N . SER D 1 389 ? 49.70614 49.95845 14.64191 1.000 49.38573 389 SER D N 1
ATOM 14324 C CA . SER D 1 389 ? 48.94464 50.73573 13.67017 1.000 53.98781 389 SER D CA 1
ATOM 14325 C C . SER D 1 389 ? 49.30700 50.37060 12.23504 1.000 57.31399 389 SER D C 1
ATOM 14326 O O . SER D 1 389 ? 50.44862 50.02288 11.91852 1.000 57.03098 389 SER D O 1
ATOM 14329 N N . LYS D 1 390 ? 48.30431 50.47572 11.36131 1.000 60.60386 390 LYS D N 1
ATOM 14330 C CA . LYS D 1 390 ? 48.49383 50.17814 9.94652 1.000 63.71719 390 LYS D CA 1
ATOM 14331 C C . LYS D 1 390 ? 49.49499 51.13441 9.30881 1.000 65.10957 390 LYS D C 1
ATOM 14332 O O . LYS D 1 390 ? 50.42437 50.70791 8.61329 1.000 65.30643 390 LYS D O 1
ATOM 14338 N N . GLU D 1 391 ? 49.32858 52.43439 9.54838 1.000 65.99081 391 GLU D N 1
ATOM 14339 C CA . GLU D 1 391 ? 50.08533 53.45524 8.83410 1.000 66.40389 391 GLU D CA 1
ATOM 14340 C C . GLU D 1 391 ? 51.37124 53.86327 9.54643 1.000 64.69005 391 GLU D C 1
ATOM 14341 O O . GLU D 1 391 ? 52.41018 54.02304 8.89673 1.000 64.95334 391 GLU D O 1
ATOM 14347 N N . THR D 1 392 ? 51.33016 54.03653 10.86725 1.000 62.51145 392 THR D N 1
ATOM 14348 C CA . THR D 1 392 ? 52.46284 54.59627 11.59278 1.000 60.44643 392 THR D CA 1
ATOM 14349 C C . THR D 1 392 ? 53.42771 53.54460 12.11882 1.000 58.54846 392 THR D C 1
ATOM 14350 O O . THR D 1 392 ? 54.56371 53.88791 12.46569 1.000 58.30494 392 THR D O 1
ATOM 14354 N N . GLY D 1 393 ? 53.01182 52.28272 12.19171 1.000 56.73227 393 GLY D N 1
ATOM 14355 C CA . GLY D 1 393 ? 53.82314 51.29008 12.86408 1.000 54.73780 393 GLY D CA 1
ATOM 14356 C C . GLY D 1 393 ? 53.89158 51.45406 14.36403 1.000 52.57917 393 GLY D C 1
ATOM 14357 O O . GLY D 1 393 ? 54.68077 50.76296 15.01580 1.000 52.43286 393 GLY D O 1
ATOM 14358 N N . GLU D 1 394 ? 53.09236 52.35253 14.93040 1.000 50.14361 394 GLU D N 1
ATOM 14359 C CA . GLU D 1 394 ? 53.04980 52.59222 16.36316 1.000 47.90212 394 GLU D CA 1
ATOM 14360 C C . GLU D 1 394 ? 51.92181 51.78646 16.99449 1.000 43.82694 394 GLU D C 1
ATOM 14361 O O . GLU D 1 394 ? 50.91832 51.47468 16.34919 1.000 42.54898 394 GLU D O 1
ATOM 14367 N N . ASN D 1 395 ? 52.10016 51.44665 18.26749 1.000 41.42691 395 ASN D N 1
ATOM 14368 C CA . ASN D 1 395 ? 51.05127 50.75408 19.00068 1.000 38.98846 395 ASN D CA 1
ATOM 14369 C C . ASN D 1 395 ? 49.82593 51.64661 19.13467 1.000 38.81765 395 ASN D C 1
ATOM 14370 O O . ASN D 1 395 ? 49.93778 52.85949 19.33685 1.000 38.95478 395 ASN D O 1
ATOM 14375 N N . HIS D 1 396 ? 48.64892 51.04475 19.00323 1.000 38.80695 396 HIS D N 1
ATOM 14376 C CA . HIS D 1 396 ? 47.43630 51.73514 19.40792 1.000 39.85914 396 HIS D CA 1
ATOM 14377 C C . HIS D 1 396 ? 47.42903 51.88085 20.92392 1.000 40.50146 396 HIS D C 1
ATOM 14378 O O . HIS D 1 396 ? 48.03554 51.08728 21.64890 1.000 40.64374 396 HIS D O 1
ATOM 14385 N N . ARG D 1 397 ? 46.74058 52.91601 21.40447 1.000 40.91457 397 ARG D N 1
ATOM 14386 C CA . ARG D 1 397 ? 46.69947 53.25994 22.82328 1.000 41.70864 397 ARG D CA 1
ATOM 14387 C C . ARG D 1 397 ? 45.24554 53.21537 23.27697 1.000 38.69947 397 ARG D C 1
ATOM 14388 O O . ARG D 1 397 ? 44.60612 54.26503 23.44559 1.000 38.70368 397 ARG D O 1
ATOM 14396 N N . PRO D 1 398 ? 44.69098 52.02348 23.49005 1.000 35.85698 398 PRO D N 1
ATOM 14397 C CA . PRO D 1 398 ? 43.27106 51.93382 23.84822 1.000 35.15192 398 PRO D CA 1
ATOM 14398 C C . PRO D 1 398 ? 43.00256 52.54542 25.21381 1.000 35.17959 398 PRO D C 1
ATOM 14399 O O . PRO D 1 398 ? 43.81219 52.43292 26.13761 1.000 34.55979 398 PRO D O 1
ATOM 14403 N N . LYS D 1 399 ? 41.84918 53.20755 25.32728 1.000 36.17677 399 LYS D N 1
ATOM 14404 C CA . LYS D 1 399 ? 41.44336 53.77638 26.60792 1.000 37.49544 399 LYS D CA 1
ATOM 14405 C C . LYS D 1 399 ? 41.32533 52.69164 27.67054 1.000 35.70811 399 LYS D C 1
ATOM 14406 O O . LYS D 1 399 ? 41.73338 52.88762 28.82127 1.000 36.42271 399 LYS D O 1
ATOM 14412 N N . LEU D 1 400 ? 40.78517 51.53632 27.29934 1.000 33.18723 400 LEU D N 1
ATOM 14413 C CA . LEU D 1 400 ? 40.62850 50.42165 28.22240 1.000 31.93870 400 LEU D CA 1
ATOM 14414 C C . LEU D 1 400 ? 41.83862 49.50318 28.11967 1.000 28.76427 400 LEU D C 1
ATOM 14415 O O . LEU D 1 400 ? 42.08728 48.89970 27.06887 1.000 29.15062 400 LEU D O 1
ATOM 14420 N N . GLU D 1 401 ? 42.59062 49.41535 29.20729 1.000 25.08436 401 GLU D N 1
ATOM 14421 C CA . GLU D 1 401 ? 43.73572 48.52598 29.34411 1.000 22.41306 401 GLU D CA 1
ATOM 14422 C C . GLU D 1 401 ? 43.29359 47.52823 30.40626 1.000 21.71484 401 GLU D C 1
ATOM 14423 O O . GLU D 1 401 ? 43.42285 47.77978 31.60585 1.000 22.92970 401 GLU D O 1
ATOM 14429 N N . THR D 1 402 ? 42.71945 46.41107 29.96841 1.000 20.49785 402 THR D N 1
ATOM 14430 C CA . THR D 1 402 ? 41.99664 45.55540 30.89465 1.000 20.37937 402 THR D CA 1
ATOM 14431 C C . THR D 1 402 ? 42.41975 44.09774 30.78780 1.000 17.95131 402 THR D C 1
ATOM 14432 O O . THR D 1 402 ? 42.99464 43.64742 29.79393 1.000 17.29777 402 THR D O 1
ATOM 14436 N N . VAL D 1 403 ? 42.10464 43.36337 31.84967 1.000 15.29299 403 VAL D N 1
ATOM 14437 C CA . VAL D 1 403 ? 42.21258 41.91260 31.89173 1.000 14.46967 403 VAL D CA 1
ATOM 14438 C C . VAL D 1 403 ? 40.80363 41.37004 32.07675 1.000 14.10125 403 VAL D C 1
ATOM 14439 O O . VAL D 1 403 ? 40.09830 41.77199 33.01016 1.000 15.30550 403 VAL D O 1
ATOM 14443 N N . ARG D 1 404 ? 40.37832 40.48984 31.17635 1.000 14.35919 404 ARG D N 1
ATOM 14444 C CA . ARG D 1 404 ? 39.01512 39.97537 31.19022 1.000 14.09097 404 ARG D CA 1
ATOM 14445 C C . ARG D 1 404 ? 38.95963 38.62875 31.89959 1.000 12.42562 404 ARG D C 1
ATOM 14446 O O . ARG D 1 404 ? 39.68536 37.69571 31.53201 1.000 13.49519 404 ARG D O 1
ATOM 14454 N N . LEU D 1 405 ? 38.07465 38.53220 32.89488 1.000 11.66302 405 LEU D N 1
ATOM 14455 C CA . LEU D 1 405 ? 37.77613 37.29115 33.60797 1.000 11.57634 405 LEU D CA 1
ATOM 14456 C C . LEU D 1 405 ? 36.39889 36.85325 33.11886 1.000 11.67848 405 LEU D C 1
ATOM 14457 O O . LEU D 1 405 ? 35.37640 37.36322 33.58703 1.000 12.24773 405 LEU D O 1
ATOM 14462 N N . THR D 1 406 ? 36.37467 35.92890 32.16163 1.000 11.32555 406 THR D N 1
ATOM 14463 C CA . THR D 1 406 ? 35.15408 35.54609 31.45791 1.000 11.23708 406 THR D CA 1
ATOM 14464 C C . THR D 1 406 ? 34.69420 34.19570 31.98993 1.000 10.47812 406 THR D C 1
ATOM 14465 O O . THR D 1 406 ? 35.46629 33.23486 31.98002 1.000 11.96363 406 THR D O 1
ATOM 14469 N N . ILE D 1 407 ? 33.43348 34.10292 32.41161 1.000 10.13593 407 ILE D N 1
ATOM 14470 C CA . ILE D 1 407 ? 32.99613 32.97168 33.21596 1.000 9.70066 407 ILE D CA 1
ATOM 14471 C C . ILE D 1 407 ? 32.14334 32.03920 32.34755 1.000 9.47987 407 ILE D C 1
ATOM 14472 O O . ILE D 1 407 ? 31.01929 32.40362 31.97462 1.000 10.38613 407 ILE D O 1
ATOM 14477 N N . PRO D 1 408 ? 32.61464 30.82731 32.04138 1.000 9.57598 408 PRO D N 1
ATOM 14478 C CA . PRO D 1 408 ? 31.75306 29.84088 31.37266 1.000 10.08465 408 PRO D CA 1
ATOM 14479 C C . PRO D 1 408 ? 30.54512 29.49427 32.22880 1.000 9.85959 408 PRO D C 1
ATOM 14480 O O . PRO D 1 408 ? 30.56680 29.62500 33.45170 1.000 11.08737 408 PRO D O 1
ATOM 14484 N N . ARG D 1 409 ? 29.48914 29.00841 31.57941 1.000 9.23111 409 ARG D N 1
ATOM 14485 C CA . ARG D 1 409 ? 28.26372 28.65406 32.28482 1.000 9.21572 409 ARG D CA 1
ATOM 14486 C C . ARG D 1 409 ? 28.33126 27.22978 32.82818 1.000 8.73615 409 ARG D C 1
ATOM 14487 O O . ARG D 1 409 ? 28.62832 26.28255 32.08401 1.000 9.11838 409 ARG D O 1
ATOM 14495 N N . ARG D 1 410 ? 28.05771 27.09479 34.12956 1.000 8.95288 410 ARG D N 1
ATOM 14496 C CA . ARG D 1 410 ? 27.88226 25.81457 34.82281 1.000 8.72580 410 ARG D CA 1
ATOM 14497 C C . ARG D 1 410 ? 29.17373 25.02209 34.97555 1.000 8.98286 410 ARG D C 1
ATOM 14498 O O . ARG D 1 410 ? 29.11646 23.81526 35.20972 1.000 10.06901 410 ARG D O 1
ATOM 14506 N N . VAL D 1 411 ? 30.33454 25.67273 34.88728 1.000 9.19900 411 VAL D N 1
ATOM 14507 C CA . VAL D 1 411 ? 31.62539 24.98736 34.94261 1.000 9.81466 411 VAL D CA 1
ATOM 14508 C C . VAL D 1 411 ? 32.29589 25.12740 36.30749 1.000 9.09192 411 VAL D C 1
ATOM 14509 O O . VAL D 1 411 ? 32.97814 24.20504 36.76589 1.000 9.16480 411 VAL D O 1
ATOM 14513 N N . TYR D 1 412 ? 32.16428 26.28851 36.93971 1.000 9.05075 412 TYR D N 1
ATOM 14514 C CA . TYR D 1 412 ? 32.91427 26.62659 38.13921 1.000 9.22860 412 TYR D CA 1
ATOM 14515 C C . TYR D 1 412 ? 31.96622 26.89762 39.29708 1.000 9.11231 412 TYR D C 1
ATOM 14516 O O . TYR D 1 412 ? 30.75664 27.04980 39.11998 1.000 10.05383 412 TYR D O 1
ATOM 14525 N N . THR D 1 413 ? 32.54420 26.93895 40.49336 1.000 9.15818 413 THR D N 1
ATOM 14526 C CA . THR D 1 413 ? 31.81814 27.13620 41.74108 1.000 9.45626 413 THR D CA 1
ATOM 14527 C C . THR D 1 413 ? 32.21982 28.46460 42.38234 1.000 9.71166 413 THR D C 1
ATOM 14528 O O . THR D 1 413 ? 33.12324 29.16602 41.91719 1.000 9.60408 413 THR D O 1
ATOM 14532 N N . TYR D 1 414 ? 31.54396 28.81982 43.48140 1.000 10.22521 414 TYR D N 1
ATOM 14533 C CA . TYR D 1 414 ? 31.97399 30.00436 44.22579 1.000 10.00299 414 TYR D CA 1
ATOM 14534 C C . TYR D 1 414 ? 33.37039 29.81827 44.79928 1.000 9.96429 414 TYR D C 1
ATOM 14535 O O . TYR D 1 414 ? 34.09953 30.80028 44.98550 1.000 10.91989 414 TYR D O 1
ATOM 14544 N N . ALA D 1 415 ? 33.74798 28.57700 45.12363 1.000 9.85353 415 ALA D N 1
ATOM 14545 C CA . ALA D 1 415 ? 35.09411 28.33536 45.63253 1.000 10.47451 415 ALA D CA 1
ATOM 14546 C C . ALA D 1 415 ? 36.13475 28.60874 44.55949 1.000 10.71875 415 ALA D C 1
ATOM 14547 O O . ALA D 1 415 ? 37.20020 29.16467 44.84773 1.000 10.94116 415 ALA D O 1
ATOM 14549 N N . HIS D 1 416 ? 35.82282 28.27522 43.30346 1.000 9.84768 416 HIS D N 1
ATOM 14550 C CA . HIS D 1 416 ? 36.68978 28.69527 42.20438 1.000 10.01878 416 HIS D CA 1
ATOM 14551 C C . HIS D 1 416 ? 36.72360 30.21226 42.08231 1.000 10.27548 416 HIS D C 1
ATOM 14552 O O . HIS D 1 416 ? 37.78530 30.79447 41.84592 1.000 10.11091 416 HIS D O 1
ATOM 14559 N N . MET D 1 417 ? 35.57153 30.87485 42.23496 1.000 9.73417 417 MET D N 1
ATOM 14560 C CA . MET D 1 417 ? 35.59120 32.33403 42.19788 1.000 9.37835 417 MET D CA 1
ATOM 14561 C C . MET D 1 417 ? 36.47921 32.89008 43.29931 1.000 10.43572 417 MET D C 1
ATOM 14562 O O . MET D 1 417 ? 37.16451 33.90236 43.09890 1.000 11.02076 417 MET D O 1
ATOM 14567 N N . ASP D 1 418 ? 36.49540 32.22924 44.46529 1.000 10.42970 418 ASP D N 1
ATOM 14568 C CA . ASP D 1 418 ? 37.38735 32.64851 45.54535 1.000 11.08465 418 ASP D CA 1
ATOM 14569 C C . ASP D 1 418 ? 38.85721 32.44290 45.18377 1.000 11.10355 418 ASP D C 1
ATOM 14570 O O . ASP D 1 418 ? 39.70743 33.25371 45.56249 1.000 11.72546 418 ASP D O 1
ATOM 14575 N N . VAL D 1 419 ? 39.19510 31.35176 44.48548 1.000 10.59225 419 VAL D N 1
ATOM 14576 C CA . VAL D 1 419 ? 40.57787 31.18332 44.03973 1.000 10.65798 419 VAL D CA 1
ATOM 14577 C C . VAL D 1 419 ? 40.99576 32.37354 43.19080 1.000 9.93596 419 VAL D C 1
ATOM 14578 O O . VAL D 1 419 ? 42.07258 32.95827 43.37973 1.000 10.46437 419 VAL D O 1
ATOM 14582 N N . VAL D 1 420 ? 40.12763 32.74830 42.24831 1.000 10.49877 420 VAL D N 1
ATOM 14583 C CA . VAL D 1 420 ? 40.37493 33.87477 41.35616 1.000 10.59464 420 VAL D CA 1
ATOM 14584 C C . VAL D 1 420 ? 40.51871 35.16457 42.15847 1.000 10.71887 420 VAL D C 1
ATOM 14585 O O . VAL D 1 420 ? 41.52469 35.87864 42.05044 1.000 11.15636 420 VAL D O 1
ATOM 14589 N N . ALA D 1 421 ? 39.50559 35.48535 42.96862 1.000 10.80336 421 ALA D N 1
ATOM 14590 C CA . ALA D 1 421 ? 39.50520 36.75515 43.68754 1.000 11.13644 421 ALA D CA 1
ATOM 14591 C C . ALA D 1 421 ? 40.65513 36.82874 44.68093 1.000 11.59955 421 ALA D C 1
ATOM 14592 O O . ALA D 1 421 ? 41.36024 37.84235 44.75198 1.000 12.29486 421 ALA D O 1
ATOM 14594 N N . ASP D 1 422 ? 40.87156 35.75492 45.45146 1.000 11.69090 422 ASP D N 1
ATOM 14595 C CA . ASP D 1 422 ? 41.94034 35.78297 46.45114 1.000 12.90791 422 ASP D CA 1
ATOM 14596 C C . ASP D 1 422 ? 43.29630 36.02883 45.80109 1.000 12.77433 422 ASP D C 1
ATOM 14597 O O . ASP D 1 422 ? 44.12203 36.77865 46.33270 1.000 13.32666 422 ASP D O 1
ATOM 14602 N N . GLY D 1 423 ? 43.55674 35.38629 44.66114 1.000 11.81038 423 GLY D N 1
ATOM 14603 C CA . GLY D 1 423 ? 44.84231 35.56599 44.01501 1.000 12.79965 423 GLY D CA 1
ATOM 14604 C C . GLY D 1 423 ? 45.01351 36.96693 43.46647 1.000 12.51023 423 GLY D C 1
ATOM 14605 O O . GLY D 1 423 ? 46.09764 37.55097 43.55571 1.000 12.96747 423 GLY D O 1
ATOM 14606 N N . ILE D 1 424 ? 43.94819 37.52229 42.88663 1.000 11.72919 424 ILE D N 1
ATOM 14607 C CA . ILE D 1 424 ? 44.01193 38.89158 42.38373 1.000 11.87652 424 ILE D CA 1
ATOM 14608 C C . ILE D 1 424 ? 44.19097 39.87964 43.53055 1.000 12.70845 424 ILE D C 1
ATOM 14609 O O . ILE D 1 424 ? 44.99473 40.81629 43.44155 1.000 13.30563 424 ILE D O 1
ATOM 14614 N N . ILE D 1 425 ? 43.45520 39.68314 44.62635 1.000 12.39325 425 ILE D N 1
ATOM 14615 C CA . ILE D 1 425 ? 43.59186 40.56662 45.78247 1.000 12.66764 425 ILE D CA 1
ATOM 14616 C C . ILE D 1 425 ? 45.01339 40.52044 46.33473 1.000 13.17576 425 ILE D C 1
ATOM 14617 O O . ILE D 1 425 ? 45.60237 41.55614 46.67212 1.000 14.03304 425 ILE D O 1
ATOM 14622 N N . LYS D 1 426 ? 45.59416 39.32295 46.42557 1.000 12.68688 426 LYS D N 1
ATOM 14623 C CA . LYS D 1 426 ? 46.96495 39.20916 46.91026 1.000 14.26801 426 LYS D CA 1
ATOM 14624 C C . LYS D 1 426 ? 47.93421 39.94437 45.99088 1.000 13.59353 426 LYS D C 1
ATOM 14625 O O . LYS D 1 426 ? 48.81519 40.67162 46.46260 1.000 14.41081 426 LYS D O 1
ATOM 14631 N N . LEU D 1 427 ? 47.77095 39.79360 44.67096 1.000 13.64392 427 LEU D N 1
ATOM 14632 C CA . LEU D 1 427 ? 48.59349 40.56229 43.73871 1.000 13.91329 427 LEU D CA 1
ATOM 14633 C C . LEU D 1 427 ? 48.40222 42.06135 43.92705 1.000 14.45468 427 LEU D C 1
ATOM 14634 O O . LEU D 1 427 ? 49.36997 42.82805 43.85670 1.000 15.71537 427 LEU D O 1
ATOM 14639 N N . TYR D 1 428 ? 47.15644 42.49993 44.13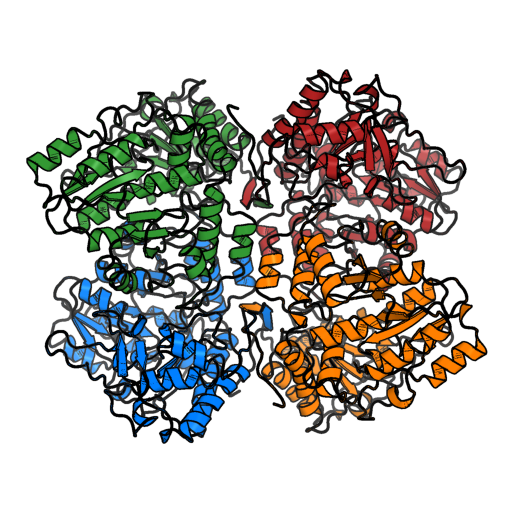365 1.000 14.92407 428 TYR D N 1
ATOM 14640 C CA . TYR D 1 428 ? 46.89221 43.92641 44.29556 1.000 15.51670 428 TYR D CA 1
ATOM 14641 C C . TYR D 1 428 ? 47.60914 44.48770 45.51802 1.000 15.37752 428 TYR D C 1
ATOM 14642 O O . TYR D 1 428 ? 48.09684 45.62390 45.49911 1.000 16.49842 428 TYR D O 1
ATOM 14651 N N . GLN D 1 429 ? 47.71510 43.69245 46.57692 1.000 15.87173 429 GLN D N 1
ATOM 14652 C CA A GLN D 1 429 ? 48.36721 44.15131 47.79317 0.577 17.33639 429 GLN D CA 1
ATOM 14653 C CA B GLN D 1 429 ? 48.37119 44.12819 47.80271 0.423 17.03044 429 GLN D CA 1
ATOM 14654 C C . GLN D 1 429 ? 49.88245 44.27659 47.65802 1.000 17.05631 429 GLN D C 1
ATOM 14655 O O . GLN D 1 429 ? 50.51510 44.87065 48.53482 1.000 18.10827 429 GLN D O 1
ATOM 14666 N N . HIS D 1 430 ? 50.48169 43.75479 46.59351 1.000 17.65809 430 HIS D N 1
ATOM 14667 C CA A HIS D 1 430 ? 51.87632 44.08881 46.28191 0.592 18.29065 430 HIS D CA 1
ATOM 14668 C CA B HIS D 1 430 ? 51.87543 44.01541 46.26566 0.408 18.98276 430 HIS D CA 1
ATOM 14669 C C . HIS D 1 430 ? 52.01310 44.35049 44.78875 1.000 17.45050 430 HIS D C 1
ATOM 14670 O O . HIS D 1 430 ? 52.91886 43.86000 44.11267 1.000 18.71965 430 HIS D O 1
ATOM 14683 N N . LYS D 1 431 ? 51.10012 45.18186 44.27913 1.000 17.17731 431 LYS D N 1
ATOM 14684 C CA . LYS D 1 431 ? 51.00160 45.43515 42.84460 1.000 17.81777 431 LYS D CA 1
ATOM 14685 C C . LYS D 1 431 ? 52.28919 46.00099 42.26516 1.000 18.03679 431 LYS D C 1
ATOM 14686 O O . LYS D 1 431 ? 52.56987 45.80548 41.07776 1.000 19.05929 431 LYS D O 1
ATOM 14692 N N . GLU D 1 432 ? 53.08372 46.69476 43.08095 1.000 20.75275 432 GLU D N 1
ATOM 14693 C CA . GLU D 1 432 ? 54.32720 47.27850 42.59323 1.000 22.38176 432 GLU D CA 1
ATOM 14694 C C . GLU D 1 432 ? 55.33232 46.22641 42.13990 1.000 22.48309 432 GLU D C 1
ATOM 14695 O O . GLU D 1 432 ? 56.29155 46.56494 41.43523 1.000 24.39742 432 GLU D O 1
ATOM 14701 N N . ASP D 1 433 ? 55.13818 44.96285 42.52230 1.000 20.78642 433 ASP D N 1
ATOM 14702 C CA . ASP D 1 433 ? 56.03176 43.88750 42.11347 1.000 20.67455 433 ASP D CA 1
ATOM 14703 C C . ASP D 1 433 ? 55.67125 43.29043 40.76273 1.000 20.01577 433 ASP D C 1
ATOM 14704 O O . ASP D 1 433 ? 56.42085 42.44555 40.25713 1.000 21.03136 433 ASP D O 1
ATOM 14709 N N . ILE D 1 434 ? 54.53947 43.67923 40.17907 1.000 18.27495 434 ILE D N 1
ATOM 14710 C CA . ILE D 1 434 ? 54.21043 43.23477 38.82898 1.000 17.59749 434 ILE D CA 1
ATOM 14711 C C . ILE D 1 434 ? 55.13608 43.94910 37.85623 1.000 18.19052 434 ILE D C 1
ATOM 14712 O O . ILE D 1 434 ? 55.17942 45.18520 37.80619 1.000 19.60668 434 ILE D O 1
ATOM 14717 N N . ARG D 1 435 ? 55.89967 43.17600 37.09813 1.000 17.53798 435 ARG D N 1
ATOM 14718 C CA . ARG D 1 435 ? 56.93621 43.73456 36.25028 1.000 17.56089 435 ARG D CA 1
ATOM 14719 C C . ARG D 1 435 ? 56.39259 44.03872 34.86225 1.000 17.91665 435 ARG D C 1
ATOM 14720 O O . ARG D 1 435 ? 55.52760 43.33085 34.34016 1.000 18.76770 435 ARG D O 1
ATOM 14728 N N . GLY D 1 436 ? 56.90744 45.11107 34.27016 1.000 17.75257 436 GLY D N 1
ATOM 14729 C CA . GLY D 1 436 ? 56.58021 45.41137 32.89684 1.000 17.89743 436 GLY D CA 1
ATOM 14730 C C . GLY D 1 436 ? 57.11978 44.36018 31.94982 1.000 17.30396 436 GLY D C 1
ATOM 14731 O O . GLY D 1 436 ? 58.06983 43.63755 32.25069 1.000 18.17402 436 GLY D O 1
ATOM 14732 N N . LEU D 1 437 ? 56.49297 44.28113 30.77904 1.000 17.31388 437 LEU D N 1
ATOM 14733 C CA . LEU D 1 437 ? 56.88494 43.34573 29.73942 1.000 17.22215 437 LEU D CA 1
ATOM 14734 C C . LEU D 1 437 ? 57.35029 44.10332 28.50435 1.000 18.85501 437 LEU D C 1
ATOM 14735 O O . LEU D 1 437 ? 57.00398 45.27079 28.29316 1.000 19.88037 437 LEU D O 1
ATOM 14740 N N . THR D 1 438 ? 58.14802 43.41094 27.69122 1.000 18.78584 438 THR D N 1
ATOM 14741 C CA . THR D 1 438 ? 58.56143 43.88055 26.37934 1.000 19.06909 438 THR D CA 1
ATOM 14742 C C . THR D 1 438 ? 58.50136 42.69447 25.42533 1.000 18.12353 438 THR D C 1
ATOM 14743 O O . THR D 1 438 ? 58.69226 41.54630 25.83601 1.000 18.06086 438 THR D O 1
ATOM 14747 N N . PHE D 1 439 ? 58.20190 42.96755 24.15691 1.000 17.64226 439 PHE D N 1
ATOM 14748 C CA . PHE D 1 439 ? 58.17739 41.89544 23.16760 1.000 18.38367 439 PHE D CA 1
ATOM 14749 C C . PHE D 1 439 ? 59.56085 41.27668 23.02247 1.000 18.40344 439 PHE D C 1
ATOM 14750 O O . PHE D 1 439 ? 60.56893 41.98176 22.94677 1.000 18.73385 439 PHE D O 1
ATOM 14758 N N . VAL D 1 440 ? 59.60513 39.94744 22.97542 1.000 17.23398 440 VAL D N 1
ATOM 14759 C CA . VAL D 1 440 ? 60.74275 39.23882 22.40048 1.000 17.48424 440 VAL D CA 1
ATOM 14760 C C . VAL D 1 440 ? 60.41392 38.61641 21.04906 1.000 17.52565 440 VAL D C 1
ATOM 14761 O O . VAL D 1 440 ? 61.34146 38.34234 20.26906 1.000 18.40627 440 VAL D O 1
ATOM 14765 N N . TYR D 1 441 ? 59.13511 38.40002 20.74505 1.000 16.75196 441 TYR D N 1
ATOM 14766 C CA . TYR D 1 441 ? 58.69449 37.85231 19.46637 1.000 16.68363 441 TYR D CA 1
ATOM 14767 C C . TYR D 1 441 ? 57.34226 38.48188 19.17752 1.000 17.67915 441 TYR D C 1
ATOM 14768 O O . TYR D 1 441 ? 56.41248 38.34569 19.97870 1.000 17.73228 441 TYR D O 1
ATOM 14777 N N . GLU D 1 442 ? 57.23233 39.19449 18.06376 1.000 18.18494 442 GLU D N 1
ATOM 14778 C CA . GLU D 1 442 ? 55.99335 39.88819 17.71683 1.000 19.72826 442 GLU D CA 1
ATOM 14779 C C . GLU D 1 442 ? 55.60093 39.59780 16.27601 1.000 21.20527 442 GLU D C 1
ATOM 14780 O O . GLU D 1 442 ? 56.20486 40.17245 15.34680 1.000 22.06159 442 GLU D O 1
ATOM 14786 N N . PRO D 1 443 ? 54.60662 38.74853 16.03688 1.000 21.53715 443 PRO D N 1
ATOM 14787 C CA . PRO D 1 443 ? 54.15012 38.51626 14.66223 1.000 22.47102 443 PRO D CA 1
ATOM 14788 C C . PRO D 1 443 ? 53.45964 39.74825 14.09792 1.000 23.66145 443 PRO D C 1
ATOM 14789 O O . PRO D 1 443 ? 52.93818 40.59567 14.82559 1.000 23.71137 443 PRO D O 1
ATOM 14793 N N . LYS D 1 444 ? 53.47199 39.83713 12.76535 1.000 25.51961 444 LYS D N 1
ATOM 14794 C CA . LYS D 1 444 ? 52.81240 40.94948 12.08659 1.000 29.01580 444 LYS D CA 1
ATOM 14795 C C . LYS D 1 444 ? 51.29501 40.85091 12.17116 1.000 30.83749 444 LYS D C 1
ATOM 14796 O O . LYS D 1 444 ? 50.60749 41.87695 12.11524 1.000 32.85363 444 LYS D O 1
ATOM 14802 N N . GLN D 1 445 ? 50.75659 39.63722 12.28065 1.000 30.51372 445 GLN D N 1
ATOM 14803 C CA . GLN D 1 445 ? 49.32104 39.39713 12.27208 1.000 30.76681 445 GLN D CA 1
ATOM 14804 C C . GLN D 1 445 ? 48.92153 38.70141 13.56567 1.000 27.94104 445 GLN D C 1
ATOM 14805 O O . GLN D 1 445 ? 49.66179 37.85319 14.07357 1.000 26.44452 445 GLN D O 1
ATOM 14811 N N . LEU D 1 446 ? 47.74756 39.06107 14.09145 1.000 27.38314 446 LEU D N 1
ATOM 14812 C CA . LEU D 1 446 ? 47.15900 38.39296 15.25809 1.000 26.09487 446 LEU D CA 1
ATOM 14813 C C . LEU D 1 446 ? 48.14728 38.29557 16.41886 1.000 23.85241 446 LEU D C 1
ATOM 14814 O O . LEU D 1 446 ? 48.35343 37.22778 16.99873 1.000 22.90491 446 LEU D O 1
ATOM 14819 N N . ARG D 1 447 ? 48.77437 39.42446 16.76126 1.000 21.41449 447 ARG D N 1
ATOM 14820 C CA . ARG D 1 447 ? 49.90281 39.34924 17.68465 1.000 20.27293 447 ARG D CA 1
ATOM 14821 C C . ARG D 1 447 ? 49.48370 38.87810 19.06922 1.000 19.68704 447 ARG D C 1
ATOM 14822 O O . ARG D 1 447 ? 50.28065 38.24936 19.77147 1.000 20.18385 447 ARG D O 1
ATOM 14830 N N . PHE D 1 448 ? 48.23965 39.14465 19.47076 1.000 20.32326 448 PHE D N 1
ATOM 14831 C CA . PHE D 1 448 ? 47.77935 38.70576 20.78435 1.000 20.57955 448 PHE D CA 1
ATOM 14832 C C . PHE D 1 448 ? 47.81117 37.18748 20.91702 1.000 19.58072 448 PHE D C 1
ATOM 14833 O O . PHE D 1 448 ? 47.95075 36.66575 22.02701 1.000 18.83836 448 PHE D O 1
ATOM 14841 N N . PHE D 1 449 ? 47.69115 36.46722 19.80024 1.000 18.38482 449 PHE D N 1
ATOM 14842 C CA . PHE D 1 449 ? 47.54552 35.01722 19.83796 1.000 19.25489 449 PHE D CA 1
ATOM 14843 C C . PHE D 1 449 ? 48.87780 34.32135 20.11035 1.000 17.85421 449 PHE D C 1
ATOM 14844 O O . PHE D 1 449 ? 48.91048 33.30005 20.81136 1.000 17.89054 449 PHE D O 1
ATOM 14852 N N . THR D 1 450 ? 49.99188 34.85902 19.58576 1.000 17.39530 450 THR D N 1
ATOM 14853 C CA . THR D 1 450 ? 51.26949 34.16033 19.67476 1.000 17.14167 450 THR D CA 1
ATOM 14854 C C . THR D 1 450 ? 52.46902 35.02217 20.06123 1.000 16.71830 450 THR D C 1
ATOM 14855 O O . THR D 1 450 ? 53.58777 34.49511 20.08187 1.000 16.50508 450 THR D O 1
ATOM 14859 N N . ALA D 1 451 ? 52.29611 36.31071 20.35828 1.000 16.41854 451 ALA D N 1
ATOM 14860 C CA . ALA D 1 451 ? 53.44238 37.11309 20.77094 1.000 16.51434 451 ALA D CA 1
ATOM 14861 C C . ALA D 1 451 ? 54.03845 36.55974 22.05884 1.000 15.05484 451 ALA D C 1
ATOM 14862 O O . ALA D 1 451 ? 53.33793 35.99030 22.89917 1.000 15.05465 451 ALA D O 1
ATOM 14864 N N . ARG D 1 452 ? 55.34927 36.73949 22.21359 1.000 14.24478 452 ARG D N 1
ATOM 14865 C CA . ARG D 1 452 ? 56.04608 36.33034 23.42255 1.000 14.50408 452 ARG D CA 1
ATOM 14866 C C . ARG D 1 452 ? 56.83888 37.50406 23.97230 1.000 14.92536 452 ARG D C 1
ATOM 14867 O O . ARG D 1 452 ? 57.30162 38.37025 23.22147 1.000 15.98272 452 ARG D O 1
ATOM 14875 N N . PHE D 1 453 ? 56.98817 37.51582 25.29307 1.000 14.80653 453 PHE D N 1
ATOM 14876 C CA . PHE D 1 453 ? 57.49383 38.66121 26.03101 1.000 15.00244 453 PHE D CA 1
ATOM 14877 C C . PHE D 1 453 ? 58.56870 38.21104 27.00699 1.000 15.58177 453 PHE D C 1
ATOM 14878 O O . PHE D 1 453 ? 58.74668 37.02353 27.27482 1.000 15.31918 453 PHE D O 1
ATOM 14886 N N . ASP D 1 454 ? 59.28238 39.18986 27.55336 1.000 15.48511 454 ASP D N 1
ATOM 14887 C CA . ASP D 1 454 ? 60.09774 38.98771 28.73772 1.000 16.75896 454 ASP D CA 1
ATOM 14888 C C . ASP D 1 454 ? 59.97201 40.23882 29.59253 1.000 17.12933 454 ASP D C 1
ATOM 14889 O O . ASP D 1 454 ? 59.48927 41.27842 29.13674 1.000 17.04091 454 ASP D O 1
ATOM 14894 N N . PHE D 1 455 ? 60.37744 40.11908 30.85005 1.000 17.06713 455 PHE D N 1
ATOM 14895 C CA . PHE D 1 455 ? 60.30486 41.24728 31.76385 1.000 17.66545 455 PHE D CA 1
ATOM 14896 C C . PHE D 1 455 ? 61.32342 42.31858 31.38958 1.000 19.59014 455 PHE D C 1
ATOM 14897 O O . PHE D 1 455 ? 62.41842 42.02917 30.90261 1.000 20.35380 455 PHE D O 1
ATOM 14905 N N . ILE D 1 456 ? 60.94914 43.56927 31.63547 1.000 20.77143 456 ILE D N 1
ATOM 14906 C CA . ILE D 1 456 ? 61.85992 44.68962 31.45307 1.000 23.83632 456 ILE D CA 1
ATOM 14907 C C . ILE D 1 456 ? 62.78686 44.77587 32.65934 1.000 27.06884 456 ILE D C 1
ATOM 14908 O O . ILE D 1 456 ? 62.53750 44.13517 33.68456 1.000 27.56695 456 ILE D O 1
#

Radius of gyration: 36.01 Å; Cα contacts (8 Å, |Δi|>4): 4664; chains: 4; bounding box: 67×106×99 Å

Nearest PDB structures (foldseek):
  1c7g-assembly1_B  TM=1.000E+00  e=6.129E-91  Pantoea agglomerans pv. gypsophilae
  2ycn-assembly1_B-2  TM=1.000E+00  e=1.027E-89  Citrobacter freundii
  6mo3-assembly1_B  TM=1.000E+00  e=3.974E-89  Citrobacter freundii
  6dvx-assembly1_B  TM=1.000E+00  e=1.821E-88  Citrobacter freundii
  2yhk-assembly1_A  TM=9.983E-01  e=4.747E-88  Citrobacter freundii

CATH classification: 3.40.640.10

Organism: Enterobacter agglomerans (NCBI:txid549)

InterPro domains:
  IPR001597 Aromatic amino acid beta-eliminating lyase/threonine aldolase [PF01212] (46-422)
  IPR011166 Beta-eliminating lyase family [NF009709] (4-454)
  IPR011166 Beta-eliminating lyase family [PIRSF001386] (2-455)
  IPR013441 Tyrosine phenol-lyase [MF_00543] (1-456)
  IPR013441 Tyrosine phenol-lyase [TIGR02618] (5-454)
  IPR015421 Pyridoxal phosphate-dependent transferase, major domain [G3DSA:3.40.640.10] (58-310)
  IPR015422 Pyridoxal phosphate-dependent transferase, small domain [G3DSA:3.90.1150.10] (6-452)
  IPR015424 Pyridoxal phosphate-dependent transferase [SSF53383] (1-456)
  IPR018176 Tryptophanase, conserved site [PS00853] (247-265)

Sequence (1824 aa):
MNYPAEPFRIKSVEETVSSMMISRDEERVKKMQEAGYNTFLLNSKDIYIDLLTDSGTNAMSDKQWAGMMIIGDEAYAGSENFYHLEKTVKKKELFGFKHIVPTHQGRGAENLLSQLAIKPGQYVAGNMYFTTTTRFHQEKNGATFVDIVRDEAHDASLNLPFKKGDIDLNKLATLIKKEKGAEENIAYICLAVTVNLAGGQPVSMANMRAVHEEMASTYGIKIFYDATRCVENAYFIKEQEAGYENVSIKKDIVHEMFSYADGCTMMSGKKDCLVNIGGFLCMNDEEEMFSSSAAKELVVVYEGMPSYGGLAGRDMEAMAIGLREAMQYEYIEHRVKQVRYLGDKLREAGVPIVEPTTGGHAVFLDARRFCPHLTQQDDQFPAQSLAASIYMEETGVRSMERGIVSAGRSKETGENHRPKLETTVRLTIPRRVYTYAHMDVVADGIIKLYQHKEDIRRGLTFVYEPKQLRFFTARFDFIIMNYPAEPFRIKSVETVSMISRDERVKKMQEAGYNTFLLNSKDIYIDLLTDSGTNAMSDKQWAGMMMIGDEAYAGSENFYHLEKTVKELFGFKHIVPTHQGRGAENLLSQLAIKPGQYVAGNMYFTTTTRFHQEKNGATFVDIVRRDEAHDDASLNLPFKKGDIDLNKLATLIKEKGAENIAYICLAVTVNLAGGQPVSMANMRAVHEEMASTYGIKIFYDATRCVENAYFIKEQEAGYEENVSIKDIVHEMFSYADGCTMMSGKKDCLVNIGGFLCMNDEEEMFSSAAKELVVVVYEGMPSYGGLAGRDMEAMAIGLRREAMQYEYIEHRVKQVRYLGDKLREEAGVPIVEPTTGGHAVFLDARRFCPHLTQDDQFPAQSSLAASIYMETGVRSMERGIVSAGRSKETGENHRPKLETVRLTIPRRVYTYAHMDVVADGIIKLYQQHKEDIRGLTFVYEPKQLRFFTARRFDDFIMNYPAEPFRIKSVETVSMISRDERVKKKMQEAGYNTFLLNSKDIYIDLLTDSGTNAMSDKQWAGMMMIGDEAYAGSENFYHLEKKTVKKELFGFKHIVPTHQGRGAENLLSQLAIKPGQYVAGNMYFTTTTRFHQEKNGATFVDIVRRDEEAHDASLNLPFKKGDIDLLNKLATLIKEKGAEENIAYICLAVTVNNLAGGQPVSMANMRAVHEMASSSTYGIKIFYDATRCVENAYFIKEQEAGYEENVSIKDIVHEMFSYADGCTMSGKKDCLVNIGGFLCMNDEEEMMFSSAAKELVVVYEGMPSYGGLAGRDMEAMAIGLREAMQYEYIEHRVKQVRYLGDKKLREEAGVPIVEPTTGGHAVFLDARRFCPHLTQDDQFPAQSSLAASIYMETGVRSMERGIVSAGRRSKETGENHRPKLETVRLTIPRRVYTYAHMDVVADGIIKLYQQHKEDIRGLTFVVYEPKQLRFFTARFDFIMNYPAEPFRIKSVEETVVSSMMISRDEERVKKKMQEAGYNTFLLNSKDIYIDLLTDSGTNAMSDKQWAGMMIGDEAYAGSEENFYHLEKTVKELFGFKHIVPTHQGRGAENLLSQLAIKPGQYVAGNMYFTTTRFHQEKNGATFVDIVRDEAHDASLNLPFKGDIDLNKLATLIKEEKGAENNIAYICLAVTVNLAGGQPVSMANMRAVHEEMMASTYGIKIFYDATTRCVENAYFIKEQEAGYENVSIKKDIVHEMFSYADGCTMMSGKKDCLVNIGGFLCMNDEEMFSAAKELVVVYEGMPSYGGLAGRDMEAMAIGLRREAMQYEYIEHRVKQVRYLGDKKLREEAGVPIVEPTGGHAVFLDARRFCPHLTQDDQFPAQSLAASIYMETGVRSMERGIVSAGRSKETGENHRPKLETVRLTIPRRVYTYAHMDVVADGIIKLYQQHHKEDIRGLTFVYEPKQLRFFTARFDFI

Secondary structure (DSSP, 8-state):
--SPPPSEEEEEEEE-----HHHHHHHHHHTTT-GGGS-GGG-SEE-S-SSS-PPEEHHHHHHHTT----SSS-HHHHHHHHHHHHHH--SEEEEESSHHHHHHHHHHHH--TT-EEEESS--HHHHHHHHHTTPEEEE-B-GGGG-TT---TTTT-B-HHHHHHHHHHH-GGGEEEEEEESSBGGGTSB---HHHHHHHHHHHHHHT--EEEE-TTHHHHHHHHHHHSTT-TTS-HHHHHHHHHHT-SEEEEETTTTT--SS-EEEEES-HHHHHHHHHHHHHHT--TTTTT--HHHHHHHHHHHHHHT-HHHHHHHHHHHHHHHHHHHHTT--B-SS--SSEEEEEHHHH-TTS-GGG-HHHHHHHHHHHHHSEE-EEESHHHH-B-TTT-SBP--S--EEEEE--TTS--HHHHHHHHHHHHHHHHTGGG---EEEEE--SSSHHHH-EEEE-/--SPPPSEEEEEEEE-----HHHHHHHHHHTTT-GGGS-GGG-SEE-S-SSS-PPEEHHHHHHHTT----SSS-HHHHHHHHHHHHHH--SEEEEESSHHHHHHHHHHHH--TT-EEEESS--HHHHHHHHHTT-EEEE-B-GGGG-TT---TTTT-B-HHHHHHHHHHH-GGGEEEEEEESSBGGGTSB---HHHHHHHHHHHHHHT--EEEE-TTHHHHHHHHHHHSTT-TTS-HHHHHHHHHHT-SEEEEETTTTT--SS-EEEEES-HHHHHHHHHHHHHHT--TTTTT--HHHHHHHHHHHHHHT-HHHHHHHHHHHHHHHHHHHHTT--B-SS--SSEEEEEHHHH-TTS-GGG-HHHHHHHHHHHHHSEE-EEESHHHH-B-TTT-PBP--S--EEEEE--TTS--HHHHHHHHHHHHHHHHTGGGPPPEEEEE--SSSHHHH-EEEE-/--SPPPSEEEEEEEE-----HHHHHHHHHHTTT-GGGS-GGG-SEE-S-SSS-PPEEHHHHHHHTT----SSS-HHHHHHHHHHHHHH--SEEEEESSHHHHHHHHHHHH--TT-EEEESS--HHHHHHHHHTTPEEEE-B-GGGG-TT---TTTT-B-HHHHHHHHHHH-GGGEEEEEEESSBGGGTSB---HHHHHHHHHHHHHHT--EEEE-TTHHHHHHHHHHHSTT-TTS-HHHHHHHHHHT-SEEEEETTTTT--SS-EEEEES-HHHHHHHHHHHHHHT--TTTTT--HHHHHHHHHHHHHHT-HHHHHHHHHHHHHHHHHHHHTT--B-SS--SSEEEEEHHHH-TTS-GGG-HHHHHHHHHHHHHSEE-EEESHHHH-B-TTT-PBP--S--EEEEE--TTS--HHHHHHHHHHHHHHHHTGGGPPPEEEEE--SSSHHHH-EEEE-/--SPPPSEEEEEEEE-----HHHHHHHHHHTTT-GGGS-GGG-SEE-S-SSS-PPEEHHHHHHHTT----SSS-HHHHHHHHHHHHHH--SEEEEESSHHHHHHHHHHHH--TT-EEEESS--HHHHHHHHHTT-EEEE-B-GGGG-TT---TTTT-B-HHHHHHHHHHH-GGGEEEEEEESSBTTTTSB---HHHHHHHHHHHHHHT--EEEE-TTHHHHHHHHHHHSTT-TTS-HHHHHHHHHHT-SEEEEETTTTT--SS-EEEEES-HHHHHHHHHHHHHHT--TTTTT--HHHHHHHHHHHHHHT-HHHHHHHHHHHHHHHHHHHHTT--B-SS--SSEEEEEHHHH-TTS-GGG-HHHHHHHHHHHHHSEE-EEESHHHH-B-TTT-PBP--S--EEEEE--TTS--HHHHHHHHHHHHHHHHTGGGPPPEEEEE--SSSHHHH-EEEE-

Foldseek 3Di:
DLFDFAPDDDPDADDAPPDDLVVLVVQCVVQQLFLLSGDPNLFDAEQAAQFLPFDFDPVLVVLLVPFPQDQFDTPLLVLLFVLCCQQQVFPDKFKAFFQLLQLLLCLQLQAAAQAEEEELDDDDSNVVSNVVRHYHYDHQFDPVLPVQVDADAQSSFGDVVSVVVCCVPPNLVRHSAYEYEQQDPVSQAGAHELVRLQVVLVVCVVRVHAYEYQCAPVLLNLLSNCVPPPPNVPPFSSVSSRSSSVSHQKYWYGLSHQLRHNIIIMIGGHDPVSNVSSQVVLCVPARGSSARVHGSSRSNSSSVSNVVSRDNSQQVNQQSLQQLLVVLQVVLVFAWGPDHHRWKIKGQQCVLQVVDDVQLQSQSLLQSQLCSQFSYHWAFDFQQQQAADPVPRHTDHDPGRITIRGHHGPRDGSVVSCSSSVSSSVCSVVVNPRFTWHWPAADRPPRSNRTRIDTD/DLFDFAPDDDPDADDADPDDLVVLVVQCVVLQLFLLSGDPNLFDAEQAAQFLPFDFDPQLVVLLVPFPQDQFDTPLLVLLFVLCCLQQVFDDKFKAFFQLLQLLLCLQLQDAAQAEEEEQDDDDSNVCSNVVRHYDYHHFQDPVLPDQVDQDAQSSAGDVVSVVVCCVVPNLVRHSAYEYEQPDPVSAAGAHELVRLVVVLVVCVVRVHAYEYQCAPVLLNLLSNCVPPPPNVPPFSSVSSRSSSVSHQWYKYGLSHLLRHNIIIMIGGHDPVSNVSSQVVLCVPARGSSARVHGSSRSNSSSVSNVVSRDNSQQVNQQSLQQLLVVLQVVLPFAWGPDHHRWKIKGQQCVLAVVDDVQLLSQSLLQSQLCSQQSYHWAFDFQQQQAADDVPRGTDGDPGGIIIRGHHGPRDGSVVSCSSSVSSSVCSVVSNPRFGWDWPAADRPPRSNRTRIDGD/DLFDFAPDDDPDADDADPDDLVVLVVQCVVQLLFLLSGDPNLFDAEQAAQFLPFDFDPVLVVLLVPFPQDQFDTPLLVLLFVLCCLQQVFDDKFKAFFQLLQLLLCLQLQDAAQAEEEELDDDDSNVVSNVVRHYDYDHQFDPCLPVQADADAQSSAGDVVSVVVCCVVPNLVRHSAYEYEQPDPVSQAGAHELVRLQVVLVVCVVRVHAYEYQCAPVLLNLLSNCVPPPPNVPPFSSVSSNSSSVSHQKYWYGLSHLLRHNIIIMIGGHDPVSNVSSQVVLCVVARGSRARVHGSSRSNSSSVSNVVSRDNSQQVNQQSLQQLLVVLQVVLPFAWGPDHHRWKIKGQQCVLAVVDDVQLQSLSLLQSQLCSQQSYHWAFDFQQQQAADPPPRHTDHDPRGIIIRTHHGPRDGSVVSCSSNVSSSVCSVVSNPRFGWDWPDADNPPRSNRTRIDGD/DLADFAPDDDPDADDADQDDLVVLVVQCVVLQLFLLSHDPNLFDAEQAAQFLPFDFDPVLVVLLVPFPQDQFDTPLLVLLFVLCCLQQVFDDKFKAFFQLLQLLLCLQLQDAAPFEEEEQDDDDSNVCSNVVRHYDYDHQFDPVLPVQADQDAQSSFGDVVSVVVCCVVVNLVRHSAYEYEAPDPVSAAGAHELVRLVVVLVVCVVRVHAYEYACAPVLLNLLSRCVPPPPNVPPFSSRSSRSSSVSHQKYKYGLSHQLRHNIIIMIGGRDPVSNVSSQVVLCVPARGSSARVHGSSRSNSSSVSNVVSRPNSQQVNQQSLQQLLVVLQVVLVFAWGPDHHRWKIKGQQCVLQVVDDVQLQSQSLLQSQLCSQQSYGWAFDFQQQQAADPPPRHTDHDPGGIIMRGHHGPRDGSVVSCSNNVSSSVCSVVVNPRFGWDWPAADRPSRSNRTRIDGD

B-factor: mean 20.34, std 10.97, range [7.39, 72.21]

Solvent-accessible surface area: 59115 Å² total; per-residue (Å²): 172,115,67,18,13,0,4,7,20,2,24,6,0,35,48,13,74,61,36,54,121,113,80,30,33,114,58,0,88,90,6,3,21,1,2,12,57,4,45,6,116,13,5,21,0,8,0,2,8,1,8,2,23,5,3,3,0,10,95,0,19,14,3,1,8,48,3,13,29,10,24,2,7,0,53,2,22,73,70,0,43,137,10,1,73,64,3,3,28,6,130,26,4,0,0,0,0,4,7,27,0,0,10,4,0,6,2,51,49,23,13,133,118,62,15,43,0,0,0,1,13,95,56,79,4,12,75,59,1,6,80,122,34,26,8,76,29,39,51,0,1,58,94,61,6,107,67,32,80,62,115,48,70,18,1,0,18,6,35,41,113,66,0,41,66,12,13,175,125,92,27,19,144,68,7,11,2,0,14,1,15,0,6,1,26,66,6,2,0,1,6,0,9,0,51,12,0,80,32,0,64,103,50,1,73,105,105,65,10,74,2,3,2,15,0,19,14,0,0,0,0,0,2,8,0,28,60,84,24,92,60,31,100,148,44,53,2,79,81,0,0,82,46,0,3,66,32,7,43,0,0,5,0,7,0,6,19,0,0,0,1,10,7,0,0,0,0,0,0,61,55,118,119,19,29,27,28,0,38,82,32,0,20,22,16,3,0,9,6,6,10,0,1,4,2,3,3,2,1,14,0,0,4,41,0,0,97,27,0,21,54,77,55,5,0,18,6,6,1,21,5,0,54,29,0,0,24,50,0,100,125,34,45,5,6,12,12,25,31,12,2,0,1,1,2,17,0,29,0,94,146,0,0,88,76,22,85,21,68,55,7,2,0,3,2,0,0,2,12,0,0,29,47,16,2,0,0,0,10,8,74,3,0,0,31,39,19,96,18,184,173,86,38,109,20,86,146,33,181,63,1,4,0,22,0,0,0,2,0,20,10,3,2,23,14,1,0,47,35,0,1,85,9,0,31,128,18,50,118,98,60,106,97,7,132,1,4,56,40,94,114,59,26,189,70,43,11,34,22,33,0,82,5,63,105,82,161,111,54,18,12,0,3,5,22,3,25,6,1,31,61,10,72,65,36,54,125,110,75,27,32,112,54,0,86,101,6,2,18,1,2,12,56,3,42,6,102,12,5,23,0,9,0,2,8,0,7,3,22,6,2,3,0,9,96,0,20,13,3,1,9,39,2,14,28,10,23,1,9,0,50,1,23,78,70,0,61,139,10,2,115,68,2,2,39,6,136,32,7,0,0,0,0,3,7,24,0,0,10,5,0,8,2,53,48,26,16,135,111,59,23,41,0,0,1,1,11,94,64,90,3,11,73,63,1,5,81,122,35,27,8,72,30,39,53,1,2,91,95,59,5,79,57,31,84,62,120,62,77,23,5,0,22,2,21,40,114,62,0,41,68,13,9,166,130,82,18,19,131,58,8,11,1,0,15,0,17,0,6,2,33,75,8,3,0,1,6,0,10,0,52,14,1,94,38,0,70,125,48,1,69,104,107,63,11,92,3,6,1,14,0,19,16,0,0,0,0,0,2,9,0,25,59,83,22,90,59,27,108,147,48,51,1,83,77,0,0,84,46,0,2,69,31,10,47,0,0,4,0,7,0,5,20,0,0,0,2,9,6,0,0,0,0,0,0,46,62,101,130,26,29,30,28,0,41,80,35,0,22,17,16,4,0,8,5,8,10,0,1,5,2,3,4,3,1,14,0,0,4,42,0,0,99,26,0,20,50,76,53,4,0,17,6,6,1,22,5,0,58,25,0,0,23,63,0,98,131,38,45,5,6,13,14,27,28,17,2,0,0,1,2,20,0,31,0,94,151,0,0,90,77,24,85,17,59,53,7,2,0,3,1,0,0,0,12,0,0,19,60,18,2,0,0,0,9,5,71,4,0,0,31,42,19,99,25,201,178,93,40,84,23,87,140,35,150,60,1,5,0,22,0,0,0,3,0,14,9,2,2,23,13,1,0,49,38,0,2,91,11,0,39,136,7,48,124,63,53,104,87,7,126,1,1,61,39,96,113,58,24,174,75,44,11,39,23,27,0,84,5,69,50,105,171,112,65,19,12,1,3,5,21,4,27,6,0,36,45,11,73,66,46,64,120,96,60,28,47,118,44,0,106,136,5,3,17,1,2,13,55,3,46,6,111,10,5,23,0,9,0,1,8,1,7,3,22,6,3,2,0,9,98,0,19,14,3,0,9,39,2,14,30,10,22,2,7,0,54,1,23,77,69,0,62,130,7,2,121,67,1,2,38,6,133,29,8,0,0,0,0,4,8,26,1,0,10,4,0,8,2,51,48,26,15,133,121,53,13,37,0,0,1,1,11,86,62,92,4,10,72,62,1,5,79,125,35,28,9,68,27,40,50,1,2,48,96,77,5,84,60,37,84,60,120,47,73,20,1,0,18,5,36,58,115,63,0,40,64,12,11,177,120,81,19,22,130,58,8,10,2,0,14,0,16,1,6,2,30,72,8,4,0,1,6,0,9,3,65,11,1,142,32,0,62,122,48,1,76,103,116,65,12,89,2,4,1,13,0,20,16,0,0,0,0,0,2,9,0,30,61,84,22,92,59,36,109,147,44,53,2,81,83,0,0,81,47,0,2,64,16,6,40,0,0,5,0,7,0,5,21,0,0,0,1,10,7,0,0,0,0,0,0,50,60,107,145,22,32,61,35,0,39,74,32,0,17,17,16,3,0,8,7,8,9,0,2,4,2,2,3,3,0,13,0,0,4,42,0,0,92,27,0,19,45,76,51,6,0,17,6,6,1,22,5,0,56,31,0,0,23,50,0,97,126,44,45,5,6,13,14,27,29,14,2,0,0,1,3,20,0,36,0,94,146,0,0,91,78,22,83,14,62,50,7,1,0,2,1,0,0,0,11,0,0,19,48,16,2,0,0,0,9,7,71,4,0,0,31,42,20,100,14,174,156,82,40,107,35,65,154,35,163,68,1,5,0,22,0,1,0,2,0,12,10,2,2,24,14,1,0,48,38,0,1,86,10,0,32,129,8,54,137,67,55,106,89,8,126,1,1,62,43,95,113,55,15,166,47,35,13,37,20,29,0,85,5,71,51,108,165,113,57,19,13,0,2,4,21,3,26,6,0,34,46,16,75,56,42,62,119,102,62,31,31,111,61,0,93,136,5,6,18,1,1,14,58,4,44,7,116,14,5,22,0,9,0,2,9,1,8,3,23,6,3,2,0,10,106,0,18,13,3,0,8,42,4,16,30,10,24,1,6,0,46,2,22,70,64,0,63,129,9,2,114,79,6,3,26,5,119,36,7,0,0,0,0,4,7,25,1,0,11,4,0,8,2,51,37,22,10,129,111,54,32,47,0,0,1,2,18,97,59,82,4,14,74,61,1,7,81,120,34,26,8,67,31,39,47,1,0,64,98,85,3,100,62,31,86,66,115,36,78,22,2,0,18,3,27,38,114,61,0,41,80,13,10,172,114,84,18,16,135,66,8,14,3,0,14,0,17,0,5,2,25,64,8,4,0,1,7,0,10,0,51,12,1,74,34,0,62,100,49,1,74,108,118,64,11,84,3,4,2,14,0,18,14,0,0,0,0,0,2,10,0,28,59,84,22,92,60,27,102,149,43,53,2,88,87,0,0,81,47,0,3,66,29,8,37,0,0,5,0,7,0,6,20,0,0,0,1,10,7,0,0,0,0,0,0,50,52,113,128,19,33,66,33,0,38,65,30,0,20,21,18,4,0,8,6,5,8,0,2,4,2,3,3,2,1,13,0,0,5,43,0,0,88,27,0,12,51,76,54,6,0,17,6,5,1,22,5,0,59,27,0,0,24,52,0,102,125,40,47,5,7,14,16,27,27,18,3,0,0,1,4,21,0,29,0,95,149,0,0,90,80,22,75,20,70,50,6,2,0,3,1,0,0,0,12,0,0,18,56,17,2,0,0,0,9,7,73,4,0,0,31,40,17,101,16,169,151,89,40,120,32,61,144,34,179,75,1,3,0,24,0,1,0,3,0,13,9,2,2,23,14,1,0,49,35,0,2,90,7,0,35,138,7,53,143,73,58,109,88,6,127,1,1,61,40,92,96,59,26,206,55,38,12,36,22,31,0,95,4,70,50,106